Protein 2JML (pdb70)

InterPro domains:
  IPR000551 MerR-type HTH domain [PF13411] (4-67)
  IPR000551 MerR-type HTH domain [PS50937] (2-73)
  IPR000551 MerR-type HTH domain [SM00422] (3-74)
  IPR006158 Cobalamin (vitamin B12)-binding domain [PF02310] (164-267)
  IPR006158 Cobalamin (vitamin B12)-binding domain [PS51332] (162-288)
  IPR009061 Putative DNA-binding domain superfamily [SSF46955] (3-80)
  IPR036594 Methionine synthase domain [G3DSA:1.10.1240.10] (83-154)
  IPR036724 Cobalamin-binding domain superfamily [SSF52242] (159-287)
  IPR047057 MerR transcriptional regulator [PTHR30204] (2-126)

Secondary structure (DSSP, 8-state):
--PPPEEHHHHHHTTSTTHHHHHHHHHHT-PSPPBSSS-SSS-EE-HHHHHHHHHHHHHHHHTSTHHHHHHHHHHHS----

Organism: Myxococcus xanthus (strain DK1622) (NCBI:txid246197)

Radius of gyration: 12.16 Å; Cα contacts (8 Å, |Δi|>4): 78; chains: 1; bounding box: 34×31×25 Å

Nearest PDB structures (foldseek):
  2jml-assembly1_A  TM=8.969E-01  e=1.007E-11  Myxococcus xanthus DK 1622
  7cla-assembly1_A-2  TM=6.698E-01  e=4.731E-01  Caulobacter vibrioides CB15
  8c3t-assembly1_A  TM=6.258E-01  e=6.625E-01  Achromobacter xylosoxidans NBRC 15126 = ATCC 27061
  2jml-assembly1_A  TM=9.011E-01  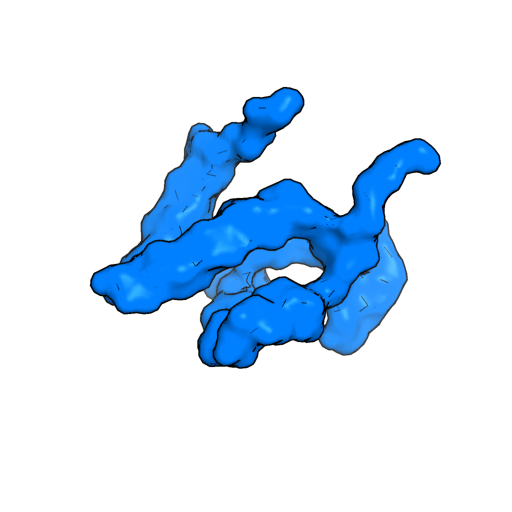e=1.829E-12  Myxococcus xanthus DK 1622
  1q07-assembly1_B  TM=6.522E-01  e=2.779E-01  Escherichia coli

Structure (mmCIF, N/CA/C/O backbone):
data_2JML
#
_entry.id   2JML
#
_cell.length_a   1.000
_cell.length_b   1.000
_cell.length_c   1.000
_cell.angle_alpha   90.00
_cell.angle_beta   90.00
_cell.angle_gamma   90.00
#
_symmetry.space_group_name_H-M   'P 1'
#
loop_
_atom_site.group_PDB
_atom_site.id
_atom_site.type_symbol
_atom_site.label_atom_id
_atom_site.label_alt_id
_atom_site.label_comp_id
_atom_site.label_asym_id
_atom_site.label_entity_id
_atom_site.label_seq_id
_atom_site.pdbx_PDB_ins_code
_atom_site.Cartn_x
_atom_site.Cartn_y
_atom_site.Cartn_z
_atom_site.occupancy
_atom_site.B_iso_or_equiv
_atom_site.auth_seq_id
_atom_site.auth_comp_id
_atom_site.auth_asym_id
_atom_site.auth_atom_id
_atom_site.pdbx_PDB_model_num
ATOM 1 N N . GLY A 1 1 ? 8.352 14.084 4.314 1.00 0.00 -2 GLY A N 1
ATOM 2 C CA . GLY A 1 1 ? 6.999 14.464 3.845 1.00 0.00 -2 GLY A CA 1
ATOM 3 C C . GLY A 1 1 ? 6.467 13.380 2.967 1.00 0.00 -2 GLY A C 1
ATOM 4 O O . GLY A 1 1 ? 6.989 13.219 1.874 1.00 0.00 -2 GLY A O 1
ATOM 10 N N . SER A 1 2 ? 5.487 12.613 3.422 1.00 0.00 -1 SER A N 1
ATOM 11 C CA . SER A 1 2 ? 5.007 11.390 2.759 1.00 0.00 -1 SER A CA 1
ATOM 12 C C . SER A 1 2 ? 4.413 10.468 3.832 1.00 0.00 -1 SER A C 1
ATOM 13 O O . SER A 1 2 ? 4.638 10.710 5.021 1.00 0.00 -1 SER A O 1
ATOM 21 N N . HIS A 1 3 ? 3.652 9.433 3.464 1.00 0.00 0 HIS A N 1
ATOM 22 C CA . HIS A 1 3 ? 2.922 8.643 4.464 1.00 0.00 0 HIS A CA 1
ATOM 23 C C . HIS A 1 3 ? 3.736 7.417 4.922 1.00 0.00 0 HIS A C 1
ATOM 24 O O . HIS A 1 3 ? 4.567 6.904 4.180 1.00 0.00 0 HIS A O 1
ATOM 39 N N . MET A 1 4 ? 3.459 6.934 6.141 1.00 0.00 1 MET A N 1
ATOM 40 C CA . MET A 1 4 ? 4.031 5.720 6.735 1.00 0.00 1 MET A CA 1
ATOM 41 C C . MET A 1 4 ? 3.751 4.465 5.897 1.00 0.00 1 MET A C 1
ATOM 42 O O . MET A 1 4 ? 2.591 4.103 5.688 1.00 0.00 1 MET A O 1
ATOM 56 N N . THR A 1 5 ? 4.817 3.784 5.468 1.00 0.00 2 THR A N 1
ATOM 57 C CA . THR A 1 5 ? 4.764 2.480 4.799 1.00 0.00 2 THR A CA 1
ATOM 58 C C . THR A 1 5 ? 4.973 1.341 5.800 1.00 0.00 2 THR A C 1
ATOM 59 O O . THR A 1 5 ? 5.937 1.376 6.569 1.00 0.00 2 THR A O 1
ATOM 70 N N . LEU A 1 6 ? 4.119 0.315 5.753 1.00 0.00 3 LEU A N 1
ATOM 71 C CA . LEU A 1 6 ? 4.161 -0.885 6.598 1.00 0.00 3 LEU A CA 1
ATOM 72 C C . LEU A 1 6 ? 4.289 -2.161 5.742 1.00 0.00 3 LEU A C 1
ATOM 73 O O . LEU A 1 6 ? 4.421 -2.080 4.524 1.00 0.00 3 LEU A O 1
ATOM 89 N N . ARG A 1 7 ? 4.310 -3.345 6.374 1.00 0.00 4 ARG A N 1
ATOM 90 C CA . ARG A 1 7 ? 4.542 -4.635 5.703 1.00 0.00 4 ARG A CA 1
ATOM 91 C C . ARG A 1 7 ? 3.263 -5.465 5.626 1.00 0.00 4 ARG A C 1
ATOM 92 O O . ARG A 1 7 ? 2.319 -5.214 6.376 1.00 0.00 4 ARG A O 1
ATOM 113 N N . ILE A 1 8 ? 3.265 -6.527 4.804 1.00 0.00 5 ILE A N 1
ATOM 114 C CA . ILE A 1 8 ? 2.127 -7.460 4.713 1.00 0.00 5 ILE A CA 1
ATOM 115 C C . ILE A 1 8 ? 1.733 -8.035 6.080 1.00 0.00 5 ILE A C 1
ATOM 116 O O . ILE A 1 8 ? 0.558 -8.281 6.319 1.00 0.00 5 ILE A O 1
ATOM 132 N N . ARG A 1 9 ? 2.701 -8.174 6.999 1.00 0.00 6 ARG A N 1
ATOM 133 C CA . ARG A 1 9 ? 2.511 -8.566 8.400 1.00 0.00 6 ARG A CA 1
ATOM 134 C C . ARG A 1 9 ? 1.487 -7.665 9.107 1.00 0.00 6 ARG A C 1
ATOM 135 O O . ARG A 1 9 ? 0.624 -8.168 9.820 1.00 0.00 6 ARG A O 1
ATOM 156 N N . THR A 1 10 ? 1.543 -6.349 8.860 1.00 0.00 7 THR A N 1
ATOM 157 C CA . THR A 1 10 ? 0.585 -5.351 9.353 1.00 0.00 7 THR A CA 1
ATOM 158 C C . THR A 1 10 ? -0.760 -5.457 8.634 1.00 0.00 7 THR A C 1
ATOM 159 O O . THR A 1 10 ? -1.803 -5.358 9.273 1.00 0.00 7 THR A O 1
ATOM 170 N N . ILE A 1 11 ? -0.749 -5.646 7.309 1.00 0.00 8 ILE A N 1
ATOM 171 C CA . ILE A 1 11 ? -1.974 -5.765 6.503 1.00 0.00 8 ILE A CA 1
ATOM 172 C C . ILE A 1 11 ? -2.770 -7.019 6.908 1.00 0.00 8 ILE A C 1
ATOM 173 O O . ILE A 1 11 ? -3.987 -6.965 7.081 1.00 0.00 8 ILE A O 1
ATOM 189 N N . ALA A 1 12 ? -2.070 -8.139 7.110 1.00 0.00 9 ALA A N 1
ATOM 190 C CA . ALA A 1 12 ? -2.605 -9.392 7.620 1.00 0.00 9 ALA A CA 1
ATOM 191 C C . ALA A 1 12 ? -3.162 -9.246 9.041 1.00 0.00 9 ALA A C 1
ATOM 192 O O . ALA A 1 12 ? -4.256 -9.755 9.298 1.00 0.00 9 ALA A O 1
ATOM 199 N N . ARG A 1 13 ? -2.461 -8.517 9.936 1.00 0.00 10 ARG A N 1
ATOM 200 C CA . ARG A 1 13 ? -2.815 -8.314 11.360 1.00 0.00 10 ARG A CA 1
ATOM 201 C C . ARG A 1 13 ? -4.283 -7.943 11.591 1.00 0.00 10 ARG A C 1
ATOM 202 O O . ARG A 1 13 ? -4.818 -8.244 12.650 1.00 0.00 10 ARG A O 1
ATOM 223 N N . MET A 1 14 ? -4.910 -7.296 10.599 1.00 0.00 11 MET A N 1
ATOM 224 C CA . MET A 1 14 ? -6.317 -6.899 10.573 1.00 0.00 11 MET A CA 1
ATOM 225 C C . MET A 1 14 ? -7.249 -8.028 11.034 1.00 0.00 11 MET A C 1
ATOM 226 O O . MET A 1 14 ? -8.186 -7.765 11.780 1.00 0.00 11 MET A O 1
ATOM 240 N N . THR A 1 15 ? -6.991 -9.265 10.586 1.00 0.00 12 THR A N 1
ATOM 241 C CA . THR A 1 15 ? -7.754 -10.470 10.976 1.00 0.00 12 THR A CA 1
ATOM 242 C C . THR A 1 15 ? -6.951 -11.780 10.936 1.00 0.00 12 THR A C 1
ATOM 243 O O . THR A 1 15 ? -7.492 -12.829 11.270 1.00 0.00 12 THR A O 1
ATOM 254 N N . GLY A 1 16 ? -5.707 -11.786 10.447 1.00 0.00 13 GLY A N 1
ATOM 255 C CA . GLY A 1 16 ? -4.906 -12.990 10.208 1.00 0.00 13 GLY A CA 1
ATOM 256 C C . GLY A 1 16 ? -5.338 -13.785 8.981 1.00 0.00 13 GLY A C 1
ATOM 257 O O . GLY A 1 16 ? -4.495 -14.041 8.126 1.00 0.00 13 GLY A O 1
ATOM 261 N N . ILE A 1 17 ? -6.628 -14.142 8.861 1.00 0.00 14 ILE A N 1
ATOM 262 C CA . ILE A 1 17 ? -7.178 -15.037 7.814 1.00 0.00 14 ILE A CA 1
ATOM 263 C C . ILE A 1 17 ? -6.841 -14.569 6.385 1.00 0.00 14 ILE A C 1
ATOM 264 O O . ILE A 1 17 ? -6.729 -15.375 5.464 1.00 0.00 14 ILE A O 1
ATOM 280 N N . ARG A 1 18 ? -6.619 -13.258 6.225 1.00 0.00 15 ARG A N 1
ATOM 281 C CA . ARG A 1 18 ? -6.211 -12.585 4.994 1.00 0.00 15 ARG A CA 1
ATOM 282 C C . ARG A 1 18 ? -4.850 -13.047 4.500 1.00 0.00 15 ARG A C 1
ATOM 283 O O . ARG A 1 18 ? -4.632 -12.993 3.299 1.00 0.00 15 ARG A O 1
ATOM 304 N N . GLU A 1 19 ? -3.928 -13.470 5.372 1.00 0.00 16 GLU A N 1
ATOM 305 C CA . GLU A 1 19 ? -2.537 -13.735 4.987 1.00 0.00 16 GLU A CA 1
ATOM 306 C C . GLU A 1 19 ? -2.429 -14.824 3.908 1.00 0.00 16 GLU A C 1
ATOM 307 O O . GLU A 1 19 ? -1.656 -14.671 2.962 1.00 0.00 16 GLU A O 1
ATOM 319 N N . ALA A 1 20 ? -3.296 -15.844 3.984 1.00 0.00 17 ALA A N 1
ATOM 320 C CA . ALA A 1 20 ? -3.484 -16.885 2.973 1.00 0.00 17 ALA A CA 1
ATOM 321 C C . ALA A 1 20 ? -3.885 -16.319 1.597 1.00 0.00 17 ALA A C 1
ATOM 322 O O . ALA A 1 20 ? -3.465 -16.831 0.562 1.00 0.00 17 ALA A O 1
ATOM 329 N N . THR A 1 21 ? -4.670 -15.239 1.594 1.00 0.00 18 THR A N 1
ATOM 330 C CA . THR A 1 21 ? -5.148 -14.498 0.425 1.00 0.00 18 THR A CA 1
ATOM 331 C C . THR A 1 21 ? -4.098 -13.488 -0.068 1.00 0.00 18 THR A C 1
ATOM 332 O O . THR A 1 21 ? -3.838 -13.428 -1.264 1.00 0.00 18 THR A O 1
ATOM 343 N N . LEU A 1 22 ? -3.449 -12.741 0.832 1.00 0.00 19 LEU A N 1
ATOM 344 C CA . LEU A 1 22 ? -2.363 -11.797 0.543 1.00 0.00 19 LEU A CA 1
ATOM 345 C C . LEU A 1 22 ? -1.163 -12.505 -0.114 1.00 0.00 19 LEU A C 1
ATOM 346 O O . LEU A 1 22 ? -0.678 -12.068 -1.158 1.00 0.00 19 LEU A O 1
ATOM 362 N N . ARG A 1 23 ? -0.692 -13.613 0.484 1.00 0.00 20 ARG A N 1
ATOM 363 C CA . ARG A 1 23 ? 0.376 -14.462 -0.075 1.00 0.00 20 ARG A CA 1
ATOM 364 C C . ARG A 1 23 ? -0.049 -15.135 -1.380 1.00 0.00 20 ARG A C 1
ATOM 365 O O . ARG A 1 23 ? 0.775 -15.249 -2.282 1.00 0.00 20 ARG A O 1
ATOM 386 N N . ALA A 1 24 ? -1.318 -15.541 -1.503 1.00 0.00 21 ALA A N 1
ATOM 387 C CA . ALA A 1 24 ? -1.870 -15.987 -2.778 1.00 0.00 21 ALA A CA 1
ATOM 388 C C . ALA A 1 24 ? -1.736 -14.886 -3.832 1.00 0.00 21 ALA A C 1
ATOM 389 O O . ALA A 1 24 ? -1.090 -15.113 -4.853 1.00 0.00 21 ALA A O 1
ATOM 396 N N . TRP A 1 25 ? -2.312 -13.701 -3.592 1.00 0.00 22 TRP A N 1
ATOM 397 C CA . TRP A 1 25 ? -2.309 -12.600 -4.550 1.00 0.00 22 TRP A CA 1
ATOM 398 C C . TRP A 1 25 ? -0.930 -12.224 -5.062 1.00 0.00 22 TRP A C 1
ATOM 399 O O . TRP A 1 25 ? -0.825 -11.918 -6.245 1.00 0.00 22 TRP A O 1
ATOM 420 N N . GLU A 1 26 ? 0.105 -12.302 -4.223 1.00 0.00 23 GLU A N 1
ATOM 421 C CA . GLU A 1 26 ? 1.503 -12.100 -4.610 1.00 0.00 23 GLU A CA 1
ATOM 422 C C . GLU A 1 26 ? 1.870 -12.880 -5.890 1.00 0.00 23 GLU A C 1
ATOM 423 O O . GLU A 1 26 ? 2.446 -12.291 -6.806 1.00 0.00 23 GLU A O 1
ATOM 435 N N . ARG A 1 27 ? 1.415 -14.141 -6.012 1.00 0.00 24 ARG A N 1
ATOM 436 C CA . ARG A 1 27 ? 1.561 -14.971 -7.220 1.00 0.00 24 ARG A CA 1
ATOM 437 C C . ARG A 1 27 ? 0.300 -15.023 -8.109 1.00 0.00 24 ARG A C 1
ATOM 438 O O . ARG A 1 27 ? 0.397 -15.415 -9.269 1.00 0.00 24 ARG A O 1
ATOM 459 N N . ARG A 1 28 ? -0.879 -14.651 -7.591 1.00 0.00 25 ARG A N 1
ATOM 460 C CA . ARG A 1 28 ? -2.183 -14.744 -8.280 1.00 0.00 25 ARG A CA 1
ATOM 461 C C . ARG A 1 28 ? -2.531 -13.496 -9.117 1.00 0.00 25 ARG A C 1
ATOM 462 O O . ARG A 1 28 ? -3.193 -13.655 -10.135 1.00 0.00 25 ARG A O 1
ATOM 483 N N . TYR A 1 29 ? -2.077 -12.291 -8.726 1.00 0.00 26 TYR A N 1
ATOM 484 C CA . TYR A 1 29 ? -2.307 -11.010 -9.442 1.00 0.00 26 TYR A CA 1
ATOM 485 C C . TYR A 1 29 ? -1.194 -9.962 -9.260 1.00 0.00 26 TYR A C 1
ATOM 486 O O . TYR A 1 29 ? -0.940 -9.172 -10.166 1.00 0.00 26 TYR A O 1
ATOM 504 N N . GLY A 1 30 ? -0.592 -9.898 -8.068 1.00 0.00 27 GLY A N 1
ATOM 505 C CA . GLY A 1 30 ? 0.402 -8.912 -7.647 1.00 0.00 27 GLY A CA 1
ATOM 506 C C . GLY A 1 30 ? -0.132 -7.819 -6.711 1.00 0.00 27 GLY A C 1
ATOM 507 O O . GLY A 1 30 ? 0.659 -6.991 -6.280 1.00 0.00 27 GLY A O 1
ATOM 511 N N . PHE A 1 31 ? -1.435 -7.776 -6.399 1.00 0.00 28 PHE A N 1
ATOM 512 C CA . PHE A 1 31 ? -2.035 -6.823 -5.450 1.00 0.00 28 PHE A CA 1
ATOM 513 C C . PHE A 1 31 ? -1.987 -7.359 -3.999 1.00 0.00 28 PHE A C 1
ATOM 514 O O . PHE A 1 31 ? -2.285 -8.526 -3.796 1.00 0.00 28 PHE A O 1
ATOM 531 N N . PRO A 1 32 ? -1.693 -6.543 -2.971 1.00 0.00 29 PRO A N 1
ATOM 532 C CA . PRO A 1 32 ? -1.110 -5.218 -3.087 1.00 0.00 29 PRO A CA 1
ATOM 533 C C . PRO A 1 32 ? 0.310 -5.315 -3.659 1.00 0.00 29 PRO A C 1
ATOM 534 O O . PRO A 1 32 ? 1.073 -6.235 -3.335 1.00 0.00 29 PRO A O 1
ATOM 545 N N . ARG A 1 33 ? 0.644 -4.338 -4.512 1.00 0.00 30 ARG A N 1
ATOM 546 C CA . ARG A 1 33 ? 1.901 -4.247 -5.262 1.00 0.00 30 ARG A CA 1
ATOM 547 C C . ARG A 1 33 ? 3.040 -3.815 -4.329 1.00 0.00 30 ARG A C 1
ATOM 548 O O . ARG A 1 33 ? 2.933 -2.748 -3.728 1.00 0.00 30 ARG A O 1
ATOM 569 N N . PRO A 1 34 ? 4.095 -4.631 -4.147 1.00 0.00 31 PRO A N 1
ATOM 570 C CA . PRO A 1 34 ? 5.166 -4.334 -3.201 1.00 0.00 31 PRO A CA 1
ATOM 571 C C . PRO A 1 34 ? 5.955 -3.101 -3.656 1.00 0.00 31 PRO A C 1
ATOM 572 O O . PRO A 1 34 ? 6.453 -3.062 -4.783 1.00 0.00 31 PRO A O 1
ATOM 583 N N . LEU A 1 35 ? 6.029 -2.076 -2.799 1.00 0.00 32 LEU A N 1
ATOM 584 C CA . LEU A 1 35 ? 6.711 -0.824 -3.128 1.00 0.00 32 LEU A CA 1
ATOM 585 C C . LEU A 1 35 ? 8.229 -1.063 -3.269 1.00 0.00 32 LEU A C 1
ATOM 586 O O . LEU A 1 35 ? 8.827 -1.893 -2.582 1.00 0.00 32 LEU A O 1
ATOM 602 N N . ARG A 1 36 ? 8.851 -0.338 -4.207 1.00 0.00 33 ARG A N 1
ATOM 603 C CA . ARG A 1 36 ? 10.220 -0.570 -4.692 1.00 0.00 33 ARG A CA 1
ATOM 604 C C . ARG A 1 36 ? 11.265 -0.035 -3.697 1.00 0.00 33 ARG A C 1
ATOM 605 O O . ARG A 1 36 ? 11.821 1.047 -3.879 1.00 0.00 33 ARG A O 1
ATOM 626 N N . SER A 1 37 ? 11.503 -0.805 -2.634 1.00 0.00 34 SER A N 1
ATOM 627 C CA . SER A 1 37 ? 12.324 -0.433 -1.474 1.00 0.00 34 SER A CA 1
ATOM 628 C C . SER A 1 37 ? 13.077 -1.647 -0.901 1.00 0.00 34 SER A C 1
ATOM 629 O O . SER A 1 37 ? 13.123 -2.704 -1.530 1.00 0.00 34 SER A O 1
ATOM 637 N N . GLU A 1 38 ? 13.704 -1.491 0.272 1.00 0.00 35 GLU A N 1
ATOM 638 C CA . GLU A 1 38 ? 14.343 -2.590 1.002 1.00 0.00 35 GLU A CA 1
ATOM 639 C C . GLU A 1 38 ? 13.321 -3.595 1.582 1.00 0.00 35 GLU A C 1
ATOM 640 O O . GLU A 1 38 ? 12.108 -3.378 1.522 1.00 0.00 35 GLU A O 1
ATOM 652 N N . GLY A 1 39 ? 13.821 -4.687 2.177 1.00 0.00 36 GLY A N 1
ATOM 653 C CA . GLY A 1 39 ? 13.010 -5.822 2.621 1.00 0.00 36 GLY A CA 1
ATOM 654 C C . GLY A 1 39 ? 12.986 -6.946 1.578 1.00 0.00 36 GLY A C 1
ATOM 655 O O . GLY A 1 39 ? 12.543 -6.748 0.450 1.00 0.00 36 GLY A O 1
ATOM 659 N N . ASN A 1 40 ? 13.477 -8.133 1.962 1.00 0.00 37 ASN A N 1
ATOM 660 C CA . ASN A 1 40 ? 13.466 -9.340 1.126 1.00 0.00 37 ASN A CA 1
ATOM 661 C C . ASN A 1 40 ? 12.312 -10.280 1.519 1.00 0.00 37 ASN A C 1
ATOM 662 O O . ASN A 1 40 ? 11.355 -10.442 0.770 1.00 0.00 37 ASN A O 1
ATOM 673 N N . ASN A 1 41 ? 12.380 -10.879 2.719 1.00 0.00 38 ASN A N 1
ATOM 674 C CA . ASN A 1 41 ? 11.327 -11.739 3.279 1.00 0.00 38 ASN A CA 1
ATOM 675 C C . ASN A 1 41 ? 9.997 -10.988 3.506 1.00 0.00 38 ASN A C 1
ATOM 676 O O . ASN A 1 41 ? 8.918 -11.578 3.508 1.00 0.00 38 ASN A O 1
ATOM 687 N N . TYR A 1 42 ? 10.087 -9.669 3.685 1.00 0.00 39 TYR A N 1
ATOM 688 C CA . TYR A 1 42 ? 8.998 -8.734 3.935 1.00 0.00 39 TYR A CA 1
ATOM 689 C C . TYR A 1 42 ? 8.996 -7.709 2.801 1.00 0.00 39 TYR A C 1
ATOM 690 O O . TYR A 1 42 ? 10.059 -7.336 2.313 1.00 0.00 39 TYR A O 1
ATOM 708 N N . ARG A 1 43 ? 7.812 -7.213 2.433 1.00 0.00 40 ARG A N 1
ATOM 709 C CA . ARG A 1 43 ? 7.630 -6.174 1.416 1.00 0.00 40 ARG A CA 1
ATOM 710 C C . ARG A 1 43 ? 6.990 -4.950 2.059 1.00 0.00 40 ARG A C 1
ATOM 711 O O . ARG A 1 43 ? 6.302 -5.096 3.070 1.00 0.00 40 ARG A O 1
ATOM 732 N N . VAL A 1 44 ? 7.184 -3.772 1.464 1.00 0.00 41 VAL A N 1
ATOM 733 C CA . VAL A 1 44 ? 6.629 -2.501 1.951 1.00 0.00 41 VAL A CA 1
ATOM 734 C C . VAL A 1 44 ? 5.389 -2.081 1.153 1.00 0.00 41 VAL A C 1
ATOM 735 O O . VAL A 1 44 ? 5.284 -2.339 -0.048 1.00 0.00 41 VAL A O 1
ATOM 748 N N . TYR A 1 45 ? 4.461 -1.419 1.849 1.00 0.00 42 TYR A N 1
ATOM 749 C CA . TYR A 1 45 ? 3.125 -1.048 1.392 1.00 0.00 42 TYR A CA 1
ATOM 750 C C . TYR A 1 45 ? 2.642 0.245 2.049 1.00 0.00 42 TYR A C 1
ATOM 751 O O . TYR A 1 45 ? 2.977 0.515 3.202 1.00 0.00 42 TYR A O 1
ATOM 769 N N . SER A 1 46 ? 1.787 0.998 1.358 1.00 0.00 43 SER A N 1
ATOM 770 C CA . SER A 1 46 ? 1.185 2.241 1.833 1.00 0.00 43 SER A CA 1
ATOM 771 C C . SER A 1 46 ? -0.264 2.040 2.300 1.00 0.00 43 SER A C 1
ATOM 772 O O . SER A 1 46 ? -0.913 1.022 2.042 1.00 0.00 43 SER A O 1
ATOM 780 N N . ARG A 1 47 ? -0.803 3.067 2.972 1.00 0.00 44 ARG A N 1
ATOM 781 C CA . ARG A 1 47 ? -2.205 3.118 3.407 1.00 0.00 44 ARG A CA 1
ATOM 782 C C . ARG A 1 47 ? -3.185 3.039 2.227 1.00 0.00 44 ARG A C 1
ATOM 783 O O . ARG A 1 47 ? -4.251 2.458 2.384 1.00 0.00 44 ARG A O 1
ATOM 804 N N . GLU A 1 48 ? -2.827 3.565 1.051 1.00 0.00 45 GLU A N 1
ATOM 805 C CA . GLU A 1 48 ? -3.637 3.464 -0.172 1.00 0.00 45 GLU A CA 1
ATOM 806 C C . GLU A 1 48 ? -3.837 2.015 -0.648 1.00 0.00 45 GLU A C 1
ATOM 807 O O . GLU A 1 48 ? -4.956 1.655 -1.013 1.00 0.00 45 GLU A O 1
ATOM 819 N N . GLU A 1 49 ? -2.805 1.158 -0.573 1.00 0.00 46 GLU A N 1
ATOM 820 C CA . GLU A 1 49 ? -3.004 -0.279 -0.770 1.00 0.00 46 GLU A CA 1
ATOM 821 C C . GLU A 1 49 ? -3.885 -0.838 0.343 1.00 0.00 46 GLU A C 1
ATOM 822 O O . GLU A 1 49 ? -4.869 -1.512 0.045 1.00 0.00 46 GLU A O 1
ATOM 834 N N . VAL A 1 50 ? -3.560 -0.551 1.614 1.00 0.00 47 VAL A N 1
ATOM 835 C CA . VAL A 1 50 ? -4.334 -1.043 2.764 1.00 0.00 47 VAL A CA 1
ATOM 836 C C . VAL A 1 50 ? -5.815 -0.691 2.664 1.00 0.00 47 VAL A C 1
ATOM 837 O O . VAL A 1 50 ? -6.624 -1.561 2.949 1.00 0.00 47 VAL A O 1
ATOM 850 N N . GLU A 1 51 ? -6.191 0.520 2.245 1.00 0.00 48 GLU A N 1
ATOM 851 C CA . GLU A 1 51 ? -7.579 0.937 2.033 1.00 0.00 48 GLU A CA 1
ATOM 852 C C . GLU A 1 51 ? -8.328 -0.062 1.141 1.00 0.00 48 GLU A C 1
ATOM 853 O O . GLU A 1 51 ? -9.319 -0.665 1.569 1.00 0.00 48 GLU A O 1
ATOM 865 N N . ALA A 1 52 ? -7.821 -0.269 -0.081 1.00 0.00 49 ALA A N 1
ATOM 866 C CA . ALA A 1 52 ? -8.360 -1.243 -1.017 1.00 0.00 49 ALA A CA 1
ATOM 867 C C . ALA A 1 52 ? -8.309 -2.657 -0.429 1.00 0.00 49 ALA A C 1
ATOM 868 O O . ALA A 1 52 ? -9.334 -3.325 -0.363 1.00 0.00 49 ALA A O 1
ATOM 875 N N . VAL A 1 53 ? -7.139 -3.118 0.027 1.00 0.00 50 VAL A N 1
ATOM 876 C CA . VAL A 1 53 ? -6.913 -4.475 0.542 1.00 0.00 50 VAL A CA 1
ATOM 877 C C . VAL A 1 53 ? -7.845 -4.811 1.704 1.00 0.00 50 VAL A C 1
ATOM 878 O O . VAL A 1 53 ? -8.469 -5.869 1.698 1.00 0.00 50 VAL A O 1
ATOM 891 N N . ARG A 1 54 ? -7.946 -3.925 2.701 1.00 0.00 51 ARG A N 1
ATOM 892 C CA . ARG A 1 54 ? -8.803 -4.073 3.877 1.00 0.00 51 ARG A CA 1
ATOM 893 C C . ARG A 1 54 ? -10.280 -4.145 3.495 1.00 0.00 51 ARG A C 1
ATOM 894 O O . ARG A 1 54 ? -11.016 -4.917 4.111 1.00 0.00 51 ARG A O 1
ATOM 915 N N . ARG A 1 55 ? -10.690 -3.392 2.466 1.00 0.00 52 ARG A N 1
ATOM 916 C CA . ARG A 1 55 ? -11.980 -3.564 1.792 1.00 0.00 52 ARG A CA 1
ATOM 917 C C . ARG A 1 55 ? -12.083 -4.937 1.133 1.00 0.00 52 ARG A C 1
ATOM 918 O O . ARG A 1 55 ? -12.926 -5.709 1.573 1.00 0.00 52 ARG A O 1
ATOM 939 N N . VAL A 1 56 ? -11.234 -5.256 0.145 1.00 0.00 53 VAL A N 1
ATOM 940 C CA . VAL A 1 56 ? -11.213 -6.528 -0.604 1.00 0.00 53 VAL A CA 1
ATOM 941 C C . VAL A 1 56 ? -11.309 -7.733 0.338 1.00 0.00 53 VAL A C 1
ATOM 942 O O . VAL A 1 56 ? -12.146 -8.607 0.136 1.00 0.00 53 VAL A O 1
ATOM 955 N N . ALA A 1 57 ? -10.493 -7.755 1.391 1.00 0.00 54 ALA A N 1
ATOM 956 C CA . ALA A 1 57 ? -10.482 -8.763 2.443 1.00 0.00 54 ALA A CA 1
ATOM 957 C C . ALA A 1 57 ? -11.829 -8.940 3.163 1.00 0.00 54 ALA A C 1
ATOM 958 O O . ALA A 1 57 ? -12.253 -10.070 3.401 1.00 0.00 54 ALA A O 1
ATOM 965 N N . ARG A 1 58 ? -12.499 -7.841 3.535 1.00 0.00 55 ARG A N 1
ATOM 966 C CA . ARG A 1 58 ? -13.838 -7.912 4.128 1.00 0.00 55 ARG A CA 1
ATOM 967 C C . ARG A 1 58 ? -14.888 -8.294 3.080 1.00 0.00 55 ARG A C 1
ATOM 968 O O . ARG A 1 58 ? -15.766 -9.096 3.373 1.00 0.00 55 ARG A O 1
ATOM 989 N N . LEU A 1 59 ? -14.754 -7.783 1.854 1.00 0.00 56 LEU A N 1
ATOM 990 C CA . LEU A 1 59 ? -15.564 -8.150 0.692 1.00 0.00 56 LEU A CA 1
ATOM 991 C C . LEU A 1 59 ? -15.501 -9.674 0.425 1.00 0.00 56 LEU A C 1
ATOM 992 O O . LEU A 1 59 ? -16.506 -10.322 0.139 1.00 0.00 56 LEU A O 1
ATOM 1008 N N . ILE A 1 60 ? -14.316 -10.273 0.594 1.00 0.00 57 ILE A N 1
ATOM 1009 C CA . ILE A 1 60 ? -14.070 -11.719 0.549 1.00 0.00 57 ILE A CA 1
ATOM 1010 C C . ILE A 1 60 ? -14.820 -12.490 1.634 1.00 0.00 57 ILE A C 1
ATOM 1011 O O . ILE A 1 60 ? -15.303 -13.582 1.348 1.00 0.00 57 ILE A O 1
ATOM 1027 N N . GLN A 1 61 ? -14.978 -11.933 2.840 1.00 0.00 58 GLN A N 1
ATOM 1028 C CA . GLN A 1 61 ? -15.862 -12.525 3.848 1.00 0.00 58 GLN A CA 1
ATOM 1029 C C . GLN A 1 61 ? -17.343 -12.529 3.421 1.00 0.00 58 GLN A C 1
ATOM 1030 O O . GLN A 1 61 ? -18.119 -13.277 4.010 1.00 0.00 58 GLN A O 1
ATOM 1044 N N . GLU A 1 62 ? -17.740 -11.749 2.403 1.00 0.00 59 GLU A N 1
ATOM 1045 C CA . GLU A 1 62 ? -19.116 -11.741 1.889 1.00 0.00 59 GLU A CA 1
ATOM 1046 C C . GLU A 1 62 ? -19.323 -12.791 0.778 1.00 0.00 59 GLU A C 1
ATOM 1047 O O . GLU A 1 62 ? -20.362 -13.447 0.767 1.00 0.00 59 GLU A O 1
ATOM 1059 N N . GLU A 1 63 ? -18.340 -13.000 -0.120 1.00 0.00 60 GLU A N 1
ATOM 1060 C CA . GLU A 1 63 ? -18.431 -14.016 -1.196 1.00 0.00 60 GLU A CA 1
ATOM 1061 C C . GLU A 1 63 ? -17.124 -14.720 -1.606 1.00 0.00 60 GLU A C 1
ATOM 1062 O O . GLU A 1 63 ? -17.168 -15.839 -2.114 1.00 0.00 60 GLU A O 1
ATOM 1074 N N . GLY A 1 64 ? -15.962 -14.077 -1.469 1.00 0.00 61 GLY A N 1
ATOM 1075 C CA . GLY A 1 64 ? -14.661 -14.636 -1.860 1.00 0.00 61 GLY A CA 1
ATOM 1076 C C . GLY A 1 64 ? -14.248 -14.329 -3.305 1.00 0.00 61 GLY A C 1
ATOM 1077 O O . GLY A 1 64 ? -13.079 -14.026 -3.544 1.00 0.00 61 GLY A O 1
ATOM 1081 N N . LEU A 1 65 ? -15.200 -14.305 -4.252 1.00 0.00 62 LEU A N 1
ATOM 1082 C CA . LEU A 1 65 ? -15.018 -13.832 -5.640 1.00 0.00 62 LEU A CA 1
ATOM 1083 C C . LEU A 1 65 ? -14.328 -12.461 -5.699 1.00 0.00 62 LEU A C 1
ATOM 1084 O O . LEU A 1 65 ? -13.485 -12.223 -6.568 1.00 0.00 62 LEU A O 1
ATOM 1100 N N . SER A 1 66 ? -14.605 -11.602 -4.712 1.00 0.00 63 SER A N 1
ATOM 1101 C CA . SER A 1 66 ? -13.932 -10.321 -4.509 1.00 0.00 63 SER A CA 1
ATOM 1102 C C . SER A 1 66 ? -12.401 -10.382 -4.480 1.00 0.00 63 SER A C 1
ATOM 1103 O O . SER A 1 66 ? -11.799 -9.341 -4.718 1.00 0.00 63 SER A O 1
ATOM 1111 N N . VAL A 1 67 ? -11.763 -11.554 -4.309 1.00 0.00 64 VAL A N 1
ATOM 1112 C CA . VAL A 1 67 ? -10.359 -11.757 -4.699 1.00 0.00 64 VAL A CA 1
ATOM 1113 C C . VAL A 1 67 ? -10.109 -11.197 -6.099 1.00 0.00 64 VAL A C 1
ATOM 1114 O O . VAL A 1 67 ? -9.351 -10.247 -6.234 1.00 0.00 64 VAL A O 1
ATOM 1127 N N . SER A 1 68 ? -10.714 -11.778 -7.137 1.00 0.00 65 SER A N 1
ATOM 1128 C CA . SER A 1 68 ? -10.482 -11.317 -8.508 1.00 0.00 65 SER A CA 1
ATOM 1129 C C . SER A 1 68 ? -11.318 -10.069 -8.791 1.00 0.00 65 SER A C 1
ATOM 1130 O O . SER A 1 68 ? -10.820 -9.130 -9.410 1.00 0.00 65 SER A O 1
ATOM 1138 N N . GLU A 1 69 ? -12.564 -10.025 -8.294 1.00 0.00 66 GLU A N 1
ATOM 1139 C CA . GLU A 1 69 ? -13.476 -8.913 -8.556 1.00 0.00 66 GLU A CA 1
ATOM 1140 C C . GLU A 1 69 ? -12.966 -7.590 -7.995 1.00 0.00 66 GLU A C 1
ATOM 1141 O O . GLU A 1 69 ? -12.776 -6.659 -8.767 1.00 0.00 66 GLU A O 1
ATOM 1153 N N . ALA A 1 70 ? -12.738 -7.474 -6.682 1.00 0.00 67 ALA A N 1
ATOM 1154 C CA . ALA A 1 70 ? -12.381 -6.192 -6.085 1.00 0.00 67 ALA A CA 1
ATOM 1155 C C . ALA A 1 70 ? -10.956 -5.749 -6.469 1.00 0.00 67 ALA A C 1
ATOM 1156 O O . ALA A 1 70 ? -10.695 -4.546 -6.531 1.00 0.00 67 ALA A O 1
ATOM 1163 N N . ILE A 1 71 ? -10.063 -6.693 -6.819 1.00 0.00 68 ILE A N 1
ATOM 1164 C CA . ILE A 1 71 ? -8.796 -6.391 -7.503 1.00 0.00 68 ILE A CA 1
ATOM 1165 C C . ILE A 1 71 ? -9.070 -5.789 -8.887 1.00 0.00 68 ILE A C 1
ATOM 1166 O O . ILE A 1 71 ? -8.623 -4.677 -9.152 1.00 0.00 68 ILE A O 1
ATOM 1182 N N . ALA A 1 72 ? -9.792 -6.486 -9.774 1.00 0.00 69 ALA A N 1
ATOM 1183 C CA . ALA A 1 72 ? -10.096 -5.971 -11.110 1.00 0.00 69 ALA A CA 1
ATOM 1184 C C . ALA A 1 72 ? -10.859 -4.636 -11.061 1.00 0.00 69 ALA A C 1
ATOM 1185 O O . ALA A 1 72 ? -10.532 -3.727 -11.821 1.00 0.00 69 ALA A O 1
ATOM 1192 N N . GLN A 1 73 ? -11.804 -4.487 -10.122 1.00 0.00 70 GLN A N 1
ATOM 1193 C CA . GLN A 1 73 ? -12.478 -3.235 -9.787 1.00 0.00 70 GLN A CA 1
ATOM 1194 C C . GLN A 1 73 ? -11.451 -2.157 -9.423 1.00 0.00 70 GLN A C 1
ATOM 1195 O O . GLN A 1 73 ? -11.359 -1.190 -10.164 1.00 0.00 70 GLN A O 1
ATOM 1209 N N . VAL A 1 74 ? -10.627 -2.300 -8.367 1.00 0.00 71 VAL A N 1
ATOM 1210 C CA . VAL A 1 74 ? -9.639 -1.252 -8.020 1.00 0.00 71 VAL A CA 1
ATOM 1211 C C . VAL A 1 74 ? -8.583 -1.015 -9.119 1.00 0.00 71 VAL A C 1
ATOM 1212 O O . VAL A 1 74 ? -8.047 0.087 -9.222 1.00 0.00 71 VAL A O 1
ATOM 1225 N N . LYS A 1 75 ? -8.314 -2.000 -9.995 1.00 0.00 72 LYS A N 1
ATOM 1226 C CA . LYS A 1 75 ? -7.513 -1.798 -11.213 1.00 0.00 72 LYS A CA 1
ATOM 1227 C C . LYS A 1 75 ? -8.199 -0.853 -12.213 1.00 0.00 72 LYS A C 1
ATOM 1228 O O . LYS A 1 75 ? -7.509 -0.020 -12.795 1.00 0.00 72 LYS A O 1
ATOM 1247 N N . THR A 1 76 ? -9.517 -0.978 -12.432 1.00 0.00 73 THR A N 1
ATOM 1248 C CA . THR A 1 76 ? -10.278 -0.076 -13.321 1.00 0.00 73 THR A CA 1
ATOM 1249 C C . THR A 1 76 ? -10.761 1.215 -12.629 1.00 0.00 73 THR A C 1
ATOM 1250 O O . THR A 1 76 ? -10.934 2.232 -13.297 1.00 0.00 73 THR A O 1
ATOM 1261 N N . GLU A 1 77 ? -10.886 1.211 -11.298 1.00 0.00 74 GLU A N 1
ATOM 1262 C CA . GLU A 1 77 ? -11.321 2.308 -10.425 1.00 0.00 74 GLU A CA 1
ATOM 1263 C C . GLU A 1 77 ? -10.224 2.623 -9.384 1.00 0.00 74 GLU A C 1
ATOM 1264 O O . GLU A 1 77 ? -10.342 2.230 -8.219 1.00 0.00 74 GLU A O 1
ATOM 1276 N N . PRO A 1 78 ? -9.138 3.320 -9.776 1.00 0.00 75 PRO A N 1
ATOM 1277 C CA . PRO A 1 78 ? -8.044 3.651 -8.865 1.00 0.00 75 PRO A CA 1
ATOM 1278 C C . PRO A 1 78 ? -8.461 4.696 -7.807 1.00 0.00 75 PRO A C 1
ATOM 1279 O O . PRO A 1 78 ? -9.367 5.498 -8.053 1.00 0.00 75 PRO A O 1
ATOM 1290 N N . PRO A 1 79 ? -7.793 4.731 -6.635 1.00 0.00 76 PRO A N 1
ATOM 1291 C CA . PRO A 1 79 ? -8.143 5.644 -5.550 1.00 0.00 76 PRO A CA 1
ATOM 1292 C C . PRO A 1 79 ? -7.759 7.095 -5.872 1.00 0.00 76 PRO A C 1
ATOM 1293 O O . PRO A 1 79 ? -6.774 7.362 -6.566 1.00 0.00 76 PRO A O 1
ATOM 1304 N N . ARG A 1 80 ? -8.531 8.046 -5.328 1.00 0.00 77 ARG A N 1
ATOM 1305 C CA . ARG A 1 80 ? -8.306 9.483 -5.501 1.00 0.00 77 ARG A CA 1
ATOM 1306 C C . ARG A 1 80 ? -8.850 10.280 -4.306 1.00 0.00 77 ARG A C 1
ATOM 1307 O O . ARG A 1 80 ? -10.041 10.573 -4.250 1.00 0.00 77 ARG A O 1
ATOM 1328 N N . GLU A 1 81 ? -7.966 10.620 -3.364 1.00 0.00 78 GLU A N 1
ATOM 1329 C CA . GLU A 1 81 ? -8.155 11.756 -2.446 1.00 0.00 78 GLU A CA 1
ATOM 1330 C C . GLU A 1 81 ? -7.608 13.049 -3.081 1.00 0.00 78 GLU A C 1
ATOM 1331 O O . GLU A 1 81 ? -6.639 12.951 -3.876 1.00 0.00 78 GLU A O 1
ATOM 1344 N N . GLY A 1 1 ? 3.079 18.738 6.217 1.00 0.00 -2 GLY A N 2
ATOM 1345 C CA . GLY A 1 1 ? 3.419 17.830 7.343 1.00 0.00 -2 GLY A CA 2
ATOM 1346 C C . GLY A 1 1 ? 4.032 16.465 6.971 1.00 0.00 -2 GLY A C 2
ATOM 1347 O O . GLY A 1 1 ? 5.252 16.393 7.068 1.00 0.00 -2 GLY A O 2
ATOM 1353 N N . SER A 1 2 ? 3.275 15.383 6.642 1.00 0.00 -1 SER A N 2
ATOM 1354 C CA . SER A 1 2 ? 3.785 13.963 6.553 1.00 0.00 -1 SER A CA 2
ATOM 1355 C C . SER A 1 2 ? 2.793 12.815 6.128 1.00 0.00 -1 SER A C 2
ATOM 1356 O O . SER A 1 2 ? 1.593 13.069 6.034 1.00 0.00 -1 SER A O 2
ATOM 1364 N N . HIS A 1 3 ? 3.284 11.552 5.921 1.00 0.00 0 HIS A N 2
ATOM 1365 C CA . HIS A 1 3 ? 2.542 10.236 5.841 1.00 0.00 0 HIS A CA 2
ATOM 1366 C C . HIS A 1 3 ? 3.353 8.964 6.311 1.00 0.00 0 HIS A C 2
ATOM 1367 O O . HIS A 1 3 ? 4.566 9.087 6.446 1.00 0.00 0 HIS A O 2
ATOM 1382 N N . MET A 1 4 ? 2.742 7.752 6.496 1.00 0.00 1 MET A N 2
ATOM 1383 C CA . MET A 1 4 ? 3.401 6.448 6.901 1.00 0.00 1 MET A CA 2
ATOM 1384 C C . MET A 1 4 ? 2.560 5.130 6.746 1.00 0.00 1 MET A C 2
ATOM 1385 O O . MET A 1 4 ? 1.341 5.233 6.633 1.00 0.00 1 MET A O 2
ATOM 1399 N N . THR A 1 5 ? 3.162 3.902 6.784 1.00 0.00 2 THR A N 2
ATOM 1400 C CA . THR A 1 5 ? 2.560 2.511 6.890 1.00 0.00 2 THR A CA 2
ATOM 1401 C C . THR A 1 5 ? 3.632 1.398 7.145 1.00 0.00 2 THR A C 2
ATOM 1402 O O . THR A 1 5 ? 4.799 1.733 7.339 1.00 0.00 2 THR A O 2
ATOM 1413 N N . LEU A 1 6 ? 3.257 0.095 7.177 1.00 0.00 3 LEU A N 2
ATOM 1414 C CA . LEU A 1 6 ? 4.066 -1.119 7.444 1.00 0.00 3 LEU A CA 2
ATOM 1415 C C . LEU A 1 6 ? 3.884 -2.249 6.385 1.00 0.00 3 LEU A C 2
ATOM 1416 O O . LEU A 1 6 ? 3.052 -2.159 5.484 1.00 0.00 3 LEU A O 2
ATOM 1432 N N . ARG A 1 7 ? 4.667 -3.338 6.529 1.00 0.00 4 ARG A N 2
ATOM 1433 C CA . ARG A 1 7 ? 4.704 -4.564 5.700 1.00 0.00 4 ARG A CA 2
ATOM 1434 C C . ARG A 1 7 ? 3.448 -5.447 5.829 1.00 0.00 4 ARG A C 2
ATOM 1435 O O . ARG A 1 7 ? 2.708 -5.339 6.809 1.00 0.00 4 ARG A O 2
ATOM 1456 N N . ILE A 1 8 ? 3.311 -6.442 4.929 1.00 0.00 5 ILE A N 2
ATOM 1457 C CA . ILE A 1 8 ? 2.243 -7.469 4.947 1.00 0.00 5 ILE A CA 2
ATOM 1458 C C . ILE A 1 8 ? 2.018 -8.072 6.341 1.00 0.00 5 ILE A C 2
ATOM 1459 O O . ILE A 1 8 ? 0.877 -8.125 6.791 1.00 0.00 5 ILE A O 2
ATOM 1475 N N . ARG A 1 9 ? 3.088 -8.434 7.069 1.00 0.00 6 ARG A N 2
ATOM 1476 C CA . ARG A 1 9 ? 3.016 -8.932 8.453 1.00 0.00 6 ARG A CA 2
ATOM 1477 C C . ARG A 1 9 ? 2.114 -8.076 9.354 1.00 0.00 6 ARG A C 2
ATOM 1478 O O . ARG A 1 9 ? 1.379 -8.632 10.165 1.00 0.00 6 ARG A O 2
ATOM 1499 N N . THR A 1 10 ? 2.141 -6.747 9.200 1.00 0.00 7 THR A N 2
ATOM 1500 C CA . THR A 1 10 ? 1.314 -5.820 9.990 1.00 0.00 7 THR A CA 2
ATOM 1501 C C . THR A 1 10 ? -0.096 -5.645 9.398 1.00 0.00 7 THR A C 2
ATOM 1502 O O . THR A 1 10 ? -1.057 -5.495 10.150 1.00 0.00 7 THR A O 2
ATOM 1513 N N . ILE A 1 11 ? -0.251 -5.725 8.069 1.00 0.00 8 ILE A N 2
ATOM 1514 C CA . ILE A 1 11 ? -1.567 -5.731 7.400 1.00 0.00 8 ILE A CA 2
ATOM 1515 C C . ILE A 1 11 ? -2.373 -6.973 7.796 1.00 0.00 8 ILE A C 2
ATOM 1516 O O . ILE A 1 11 ? -3.568 -6.886 8.082 1.00 0.00 8 ILE A O 2
ATOM 1532 N N . ALA A 1 12 ? -1.725 -8.140 7.809 1.00 0.00 9 ALA A N 2
ATOM 1533 C CA . ALA A 1 12 ? -2.343 -9.391 8.211 1.00 0.00 9 ALA A CA 2
ATOM 1534 C C . ALA A 1 12 ? -2.746 -9.353 9.688 1.00 0.00 9 ALA A C 2
ATOM 1535 O O . ALA A 1 12 ? -3.901 -9.638 10.008 1.00 0.00 9 ALA A O 2
ATOM 1542 N N . ARG A 1 13 ? -1.829 -8.904 10.563 1.00 0.00 10 ARG A N 2
ATOM 1543 C CA . ARG A 1 13 ? -2.017 -8.662 12.007 1.00 0.00 10 ARG A CA 2
ATOM 1544 C C . ARG A 1 13 ? -3.271 -7.865 12.386 1.00 0.00 10 ARG A C 2
ATOM 1545 O O . ARG A 1 13 ? -3.706 -7.980 13.527 1.00 0.00 10 ARG A O 2
ATOM 1566 N N . MET A 1 14 ? -3.888 -7.128 11.455 1.00 0.00 11 MET A N 2
ATOM 1567 C CA . MET A 1 14 ? -5.217 -6.527 11.631 1.00 0.00 11 MET A CA 2
ATOM 1568 C C . MET A 1 14 ? -6.293 -7.538 12.061 1.00 0.00 11 MET A C 2
ATOM 1569 O O . MET A 1 14 ? -7.280 -7.155 12.690 1.00 0.00 11 MET A O 2
ATOM 1583 N N . THR A 1 15 ? -6.191 -8.803 11.634 1.00 0.00 12 THR A N 2
ATOM 1584 C CA . THR A 1 15 ? -7.211 -9.837 11.912 1.00 0.00 12 THR A CA 2
ATOM 1585 C C . THR A 1 15 ? -6.691 -11.269 11.728 1.00 0.00 12 THR A C 2
ATOM 1586 O O . THR A 1 15 ? -7.200 -12.193 12.350 1.00 0.00 12 THR A O 2
ATOM 1597 N N . GLY A 1 16 ? -5.721 -11.489 10.836 1.00 0.00 13 GLY A N 2
ATOM 1598 C CA . GLY A 1 16 ? -5.201 -12.800 10.454 1.00 0.00 13 GLY A CA 2
ATOM 1599 C C . GLY A 1 16 ? -6.095 -13.563 9.468 1.00 0.00 13 GLY A C 2
ATOM 1600 O O . GLY A 1 16 ? -5.582 -14.371 8.707 1.00 0.00 13 GLY A O 2
ATOM 1604 N N . ILE A 1 17 ? -7.402 -13.275 9.395 1.00 0.00 14 ILE A N 2
ATOM 1605 C CA . ILE A 1 17 ? -8.317 -13.948 8.456 1.00 0.00 14 ILE A CA 2
ATOM 1606 C C . ILE A 1 17 ? -7.904 -13.686 7.002 1.00 0.00 14 ILE A C 2
ATOM 1607 O O . ILE A 1 17 ? -7.743 -14.612 6.209 1.00 0.00 14 ILE A O 2
ATOM 1623 N N . ARG A 1 18 ? -7.636 -12.413 6.677 1.00 0.00 15 ARG A N 2
ATOM 1624 C CA . ARG A 1 18 ? -7.098 -12.005 5.384 1.00 0.00 15 ARG A CA 2
ATOM 1625 C C . ARG A 1 18 ? -5.708 -12.579 5.105 1.00 0.00 15 ARG A C 2
ATOM 1626 O O . ARG A 1 18 ? -5.368 -12.665 3.939 1.00 0.00 15 ARG A O 2
ATOM 1647 N N . GLU A 1 19 ? -4.917 -13.010 6.095 1.00 0.00 16 GLU A N 2
ATOM 1648 C CA . GLU A 1 19 ? -3.530 -13.476 5.909 1.00 0.00 16 GLU A CA 2
ATOM 1649 C C . GLU A 1 19 ? -3.406 -14.582 4.853 1.00 0.00 16 GLU A C 2
ATOM 1650 O O . GLU A 1 19 ? -2.590 -14.470 3.932 1.00 0.00 16 GLU A O 2
ATOM 1662 N N . ALA A 1 20 ? -4.307 -15.569 4.930 1.00 0.00 17 ALA A N 2
ATOM 1663 C CA . ALA A 1 20 ? -4.473 -16.652 3.965 1.00 0.00 17 ALA A CA 2
ATOM 1664 C C . ALA A 1 20 ? -4.751 -16.150 2.536 1.00 0.00 17 ALA A C 2
ATOM 1665 O O . ALA A 1 20 ? -4.379 -16.802 1.564 1.00 0.00 17 ALA A O 2
ATOM 1672 N N . THR A 1 21 ? -5.386 -14.978 2.418 1.00 0.00 18 THR A N 2
ATOM 1673 C CA . THR A 1 21 ? -5.706 -14.265 1.181 1.00 0.00 18 THR A CA 2
ATOM 1674 C C . THR A 1 21 ? -4.550 -13.352 0.731 1.00 0.00 18 THR A C 2
ATOM 1675 O O . THR A 1 21 ? -4.219 -13.348 -0.446 1.00 0.00 18 THR A O 2
ATOM 1686 N N . LEU A 1 22 ? -3.898 -12.617 1.640 1.00 0.00 19 LEU A N 2
ATOM 1687 C CA . LEU A 1 22 ? -2.786 -11.701 1.363 1.00 0.00 19 LEU A CA 2
ATOM 1688 C C . LEU A 1 22 ? -1.568 -12.469 0.825 1.00 0.00 19 LEU A C 2
ATOM 1689 O O . LEU A 1 22 ? -1.018 -12.129 -0.224 1.00 0.00 19 LEU A O 2
ATOM 1705 N N . ARG A 1 23 ? -1.162 -13.534 1.532 1.00 0.00 20 ARG A N 2
ATOM 1706 C CA . ARG A 1 23 ? -0.082 -14.440 1.106 1.00 0.00 20 ARG A CA 2
ATOM 1707 C C . ARG A 1 23 ? -0.464 -15.247 -0.134 1.00 0.00 20 ARG A C 2
ATOM 1708 O O . ARG A 1 23 ? 0.414 -15.592 -0.918 1.00 0.00 20 ARG A O 2
ATOM 1729 N N . ALA A 1 24 ? -1.759 -15.516 -0.340 1.00 0.00 21 ALA A N 2
ATOM 1730 C CA . ALA A 1 24 ? -2.255 -16.004 -1.623 1.00 0.00 21 ALA A CA 2
ATOM 1731 C C . ALA A 1 24 ? -1.981 -14.962 -2.709 1.00 0.00 21 ALA A C 2
ATOM 1732 O O . ALA A 1 24 ? -1.241 -15.267 -3.637 1.00 0.00 21 ALA A O 2
ATOM 1739 N N . TRP A 1 25 ? -2.522 -13.739 -2.585 1.00 0.00 22 TRP A N 2
ATOM 1740 C CA . TRP A 1 25 ? -2.319 -12.640 -3.530 1.00 0.00 22 TRP A CA 2
ATOM 1741 C C . TRP A 1 25 ? -0.859 -12.460 -3.908 1.00 0.00 22 TRP A C 2
ATOM 1742 O O . TRP A 1 25 ? -0.596 -12.324 -5.095 1.00 0.00 22 TRP A O 2
ATOM 1763 N N . GLU A 1 26 ? 0.074 -12.563 -2.957 1.00 0.00 23 GLU A N 2
ATOM 1764 C CA . GLU A 1 26 ? 1.522 -12.561 -3.198 1.00 0.00 23 GLU A CA 2
ATOM 1765 C C . GLU A 1 26 ? 1.952 -13.452 -4.379 1.00 0.00 23 GLU A C 2
ATOM 1766 O O . GLU A 1 26 ? 2.718 -12.995 -5.227 1.00 0.00 23 GLU A O 2
ATOM 1778 N N . ARG A 1 27 ? 1.404 -14.676 -4.476 1.00 0.00 24 ARG A N 2
ATOM 1779 C CA . ARG A 1 27 ? 1.652 -15.634 -5.568 1.00 0.00 24 ARG A CA 2
ATOM 1780 C C . ARG A 1 27 ? 0.535 -15.673 -6.631 1.00 0.00 24 ARG A C 2
ATOM 1781 O O . ARG A 1 27 ? 0.740 -16.237 -7.702 1.00 0.00 24 ARG A O 2
ATOM 1802 N N . ARG A 1 28 ? -0.637 -15.091 -6.346 1.00 0.00 25 ARG A N 2
ATOM 1803 C CA . ARG A 1 28 ? -1.864 -15.161 -7.159 1.00 0.00 25 ARG A CA 2
ATOM 1804 C C . ARG A 1 28 ? -2.056 -13.943 -8.081 1.00 0.00 25 ARG A C 2
ATOM 1805 O O . ARG A 1 28 ? -2.544 -14.120 -9.192 1.00 0.00 25 ARG A O 2
ATOM 1826 N N . TYR A 1 29 ? -1.664 -12.736 -7.641 1.00 0.00 26 TYR A N 2
ATOM 1827 C CA . TYR A 1 29 ? -1.767 -11.464 -8.389 1.00 0.00 26 TYR A CA 2
ATOM 1828 C C . TYR A 1 29 ? -0.655 -10.469 -8.019 1.00 0.00 26 TYR A C 2
ATOM 1829 O O . TYR A 1 29 ? 0.036 -9.944 -8.886 1.00 0.00 26 TYR A O 2
ATOM 1847 N N . GLY A 1 30 ? -0.542 -10.181 -6.720 1.00 0.00 27 GLY A N 2
ATOM 1848 C CA . GLY A 1 30 ? 0.419 -9.302 -6.062 1.00 0.00 27 GLY A CA 2
ATOM 1849 C C . GLY A 1 30 ? -0.232 -8.259 -5.147 1.00 0.00 27 GLY A C 2
ATOM 1850 O O . GLY A 1 30 ? 0.470 -7.717 -4.297 1.00 0.00 27 GLY A O 2
ATOM 1854 N N . PHE A 1 31 ? -1.546 -8.009 -5.314 1.00 0.00 28 PHE A N 2
ATOM 1855 C CA . PHE A 1 31 ? -2.323 -6.953 -4.652 1.00 0.00 28 PHE A CA 2
ATOM 1856 C C . PHE A 1 31 ? -2.110 -6.905 -3.119 1.00 0.00 28 PHE A C 2
ATOM 1857 O O . PHE A 1 31 ? -2.001 -7.952 -2.476 1.00 0.00 28 PHE A O 2
ATOM 1874 N N . PRO A 1 32 ? -2.175 -5.701 -2.516 1.00 0.00 29 PRO A N 2
ATOM 1875 C CA . PRO A 1 32 ? -2.265 -4.404 -3.192 1.00 0.00 29 PRO A CA 2
ATOM 1876 C C . PRO A 1 32 ? -0.912 -4.072 -3.845 1.00 0.00 29 PRO A C 2
ATOM 1877 O O . PRO A 1 32 ? -0.005 -4.893 -3.812 1.00 0.00 29 PRO A O 2
ATOM 1888 N N . ARG A 1 33 ? -0.769 -2.933 -4.526 1.00 0.00 30 ARG A N 2
ATOM 1889 C CA . ARG A 1 33 ? 0.485 -2.578 -5.213 1.00 0.00 30 ARG A CA 2
ATOM 1890 C C . ARG A 1 33 ? 1.641 -2.426 -4.195 1.00 0.00 30 ARG A C 2
ATOM 1891 O O . ARG A 1 33 ? 1.579 -1.510 -3.382 1.00 0.00 30 ARG A O 2
ATOM 1912 N N . PRO A 1 34 ? 2.669 -3.302 -4.157 1.00 0.00 31 PRO A N 2
ATOM 1913 C CA . PRO A 1 34 ? 3.780 -3.095 -3.238 1.00 0.00 31 PRO A CA 2
ATOM 1914 C C . PRO A 1 34 ? 4.670 -1.950 -3.728 1.00 0.00 31 PRO A C 2
ATOM 1915 O O . PRO A 1 34 ? 4.828 -1.742 -4.933 1.00 0.00 31 PRO A O 2
ATOM 1926 N N . LEU A 1 35 ? 5.247 -1.196 -2.788 1.00 0.00 32 LEU A N 2
ATOM 1927 C CA . LEU A 1 35 ? 6.096 -0.052 -3.131 1.00 0.00 32 LEU A CA 2
ATOM 1928 C C . LEU A 1 35 ? 7.441 -0.554 -3.689 1.00 0.00 32 LEU A C 2
ATOM 1929 O O . LEU A 1 35 ? 7.908 -1.640 -3.337 1.00 0.00 32 LEU A O 2
ATOM 1945 N N . ARG A 1 36 ? 8.092 0.232 -4.556 1.00 0.00 33 ARG A N 2
ATOM 1946 C CA . ARG A 1 36 ? 9.343 -0.198 -5.190 1.00 0.00 33 ARG A CA 2
ATOM 1947 C C . ARG A 1 36 ? 10.548 -0.013 -4.249 1.00 0.00 33 ARG A C 2
ATOM 1948 O O . ARG A 1 36 ? 11.241 1.000 -4.320 1.00 0.00 33 ARG A O 2
ATOM 1969 N N . SER A 1 37 ? 10.805 -0.997 -3.382 1.00 0.00 34 SER A N 2
ATOM 1970 C CA . SER A 1 37 ? 11.957 -1.020 -2.465 1.00 0.00 34 SER A CA 2
ATOM 1971 C C . SER A 1 37 ? 12.618 -2.397 -2.361 1.00 0.00 34 SER A C 2
ATOM 1972 O O . SER A 1 37 ? 12.244 -3.341 -3.054 1.00 0.00 34 SER A O 2
ATOM 1980 N N . GLU A 1 38 ? 13.588 -2.507 -1.445 1.00 0.00 35 GLU A N 2
ATOM 1981 C CA . GLU A 1 38 ? 14.065 -3.784 -0.918 1.00 0.00 35 GLU A CA 2
ATOM 1982 C C . GLU A 1 38 ? 12.978 -4.537 -0.126 1.00 0.00 35 GLU A C 2
ATOM 1983 O O . GLU A 1 38 ? 11.921 -3.972 0.186 1.00 0.00 35 GLU A O 2
ATOM 1995 N N . GLY A 1 39 ? 13.288 -5.794 0.231 1.00 0.00 36 GLY A N 2
ATOM 1996 C CA . GLY A 1 39 ? 12.392 -6.764 0.861 1.00 0.00 36 GLY A CA 2
ATOM 1997 C C . GLY A 1 39 ? 11.929 -7.830 -0.143 1.00 0.00 36 GLY A C 2
ATOM 1998 O O . GLY A 1 39 ? 11.173 -7.521 -1.059 1.00 0.00 36 GLY A O 2
ATOM 2002 N N . ASN A 1 40 ? 12.386 -9.081 0.027 1.00 0.00 37 ASN A N 2
ATOM 2003 C CA . ASN A 1 40 ? 12.008 -10.218 -0.827 1.00 0.00 37 ASN A CA 2
ATOM 2004 C C . ASN A 1 40 ? 10.891 -11.065 -0.191 1.00 0.00 37 ASN A C 2
ATOM 2005 O O . ASN A 1 40 ? 9.787 -11.129 -0.722 1.00 0.00 37 ASN A O 2
ATOM 2016 N N . ASN A 1 41 ? 11.168 -11.691 0.965 1.00 0.00 38 ASN A N 2
ATOM 2017 C CA . ASN A 1 41 ? 10.200 -12.455 1.772 1.00 0.00 38 ASN A CA 2
ATOM 2018 C C . ASN A 1 41 ? 9.022 -11.597 2.281 1.00 0.00 38 ASN A C 2
ATOM 2019 O O . ASN A 1 41 ? 8.007 -12.114 2.742 1.00 0.00 38 ASN A O 2
ATOM 2030 N N . TYR A 1 42 ? 9.172 -10.276 2.219 1.00 0.00 39 TYR A N 2
ATOM 2031 C CA . TYR A 1 42 ? 8.263 -9.275 2.749 1.00 0.00 39 TYR A CA 2
ATOM 2032 C C . TYR A 1 42 ? 8.004 -8.247 1.653 1.00 0.00 39 TYR A C 2
ATOM 2033 O O . TYR A 1 42 ? 8.884 -7.987 0.837 1.00 0.00 39 TYR A O 2
ATOM 2051 N N . ARG A 1 43 ? 6.845 -7.591 1.701 1.00 0.00 40 ARG A N 2
ATOM 2052 C CA . ARG A 1 43 ? 6.518 -6.457 0.839 1.00 0.00 40 ARG A CA 2
ATOM 2053 C C . ARG A 1 43 ? 6.226 -5.227 1.676 1.00 0.00 40 ARG A C 2
ATOM 2054 O O . ARG A 1 43 ? 5.722 -5.336 2.796 1.00 0.00 40 ARG A O 2
ATOM 2075 N N . VAL A 1 44 ? 6.539 -4.074 1.094 1.00 0.00 41 VAL A N 2
ATOM 2076 C CA . VAL A 1 44 ? 6.243 -2.743 1.613 1.00 0.00 41 VAL A CA 2
ATOM 2077 C C . VAL A 1 44 ? 4.935 -2.244 1.012 1.00 0.00 41 VAL A C 2
ATOM 2078 O O . VAL A 1 44 ? 4.679 -2.432 -0.178 1.00 0.00 41 VAL A O 2
ATOM 2091 N N . TYR A 1 45 ? 4.132 -1.581 1.841 1.00 0.00 42 TYR A N 2
ATOM 2092 C CA . TYR A 1 45 ? 2.826 -1.051 1.474 1.00 0.00 42 TYR A CA 2
ATOM 2093 C C . TYR A 1 45 ? 2.579 0.311 2.139 1.00 0.00 42 TYR A C 2
ATOM 2094 O O . TYR A 1 45 ? 3.333 0.732 3.017 1.00 0.00 42 TYR A O 2
ATOM 2112 N N . SER A 1 46 ? 1.501 0.973 1.717 1.00 0.00 43 SER A N 2
ATOM 2113 C CA . SER A 1 46 ? 1.029 2.291 2.128 1.00 0.00 43 SER A CA 2
ATOM 2114 C C . SER A 1 46 ? -0.429 2.249 2.623 1.00 0.00 43 SER A C 2
ATOM 2115 O O . SER A 1 46 ? -1.148 1.255 2.487 1.00 0.00 43 SER A O 2
ATOM 2123 N N . ARG A 1 47 ? -0.883 3.353 3.219 1.00 0.00 44 ARG A N 2
ATOM 2124 C CA . ARG A 1 47 ? -2.179 3.486 3.898 1.00 0.00 44 ARG A CA 2
ATOM 2125 C C . ARG A 1 47 ? -3.330 3.419 2.890 1.00 0.00 44 ARG A C 2
ATOM 2126 O O . ARG A 1 47 ? -4.357 2.808 3.173 1.00 0.00 44 ARG A O 2
ATOM 2147 N N . GLU A 1 48 ? -3.097 3.961 1.691 1.00 0.00 45 GLU A N 2
ATOM 2148 C CA . GLU A 1 48 ? -3.930 3.817 0.489 1.00 0.00 45 GLU A CA 2
ATOM 2149 C C . GLU A 1 48 ? -4.140 2.344 0.079 1.00 0.00 45 GLU A C 2
ATOM 2150 O O . GLU A 1 48 ? -5.240 1.946 -0.301 1.00 0.00 45 GLU A O 2
ATOM 2162 N N . GLU A 1 49 ? -3.102 1.511 0.197 1.00 0.00 46 GLU A N 2
ATOM 2163 C CA . GLU A 1 49 ? -3.153 0.095 -0.153 1.00 0.00 46 GLU A CA 2
ATOM 2164 C C . GLU A 1 49 ? -3.852 -0.716 0.941 1.00 0.00 46 GLU A C 2
ATOM 2165 O O . GLU A 1 49 ? -4.694 -1.556 0.628 1.00 0.00 46 GLU A O 2
ATOM 2177 N N . VAL A 1 50 ? -3.555 -0.440 2.218 1.00 0.00 47 VAL A N 2
ATOM 2178 C CA . VAL A 1 50 ? -4.290 -1.009 3.360 1.00 0.00 47 VAL A CA 2
ATOM 2179 C C . VAL A 1 50 ? -5.788 -0.692 3.282 1.00 0.00 47 VAL A C 2
ATOM 2180 O O . VAL A 1 50 ? -6.596 -1.583 3.527 1.00 0.00 47 VAL A O 2
ATOM 2193 N N . GLU A 1 51 ? -6.177 0.533 2.906 1.00 0.00 48 GLU A N 2
ATOM 2194 C CA . GLU A 1 51 ? -7.577 0.894 2.636 1.00 0.00 48 GLU A CA 2
ATOM 2195 C C . GLU A 1 51 ? -8.194 -0.010 1.552 1.00 0.00 48 GLU A C 2
ATOM 2196 O O . GLU A 1 51 ? -9.257 -0.602 1.769 1.00 0.00 48 GLU A O 2
ATOM 2208 N N . ALA A 1 52 ? -7.512 -0.165 0.406 1.00 0.00 49 ALA A N 2
ATOM 2209 C CA . ALA A 1 52 ? -7.949 -1.072 -0.653 1.00 0.00 49 ALA A CA 2
ATOM 2210 C C . ALA A 1 52 ? -8.119 -2.504 -0.120 1.00 0.00 49 ALA A C 2
ATOM 2211 O O . ALA A 1 52 ? -9.181 -3.095 -0.309 1.00 0.00 49 ALA A O 2
ATOM 2218 N N . VAL A 1 53 ? -7.123 -3.047 0.598 1.00 0.00 50 VAL A N 2
ATOM 2219 C CA . VAL A 1 53 ? -7.216 -4.354 1.280 1.00 0.00 50 VAL A CA 2
ATOM 2220 C C . VAL A 1 53 ? -8.443 -4.405 2.183 1.00 0.00 50 VAL A C 2
ATOM 2221 O O . VAL A 1 53 ? -9.185 -5.379 2.124 1.00 0.00 50 VAL A O 2
ATOM 2234 N N . ARG A 1 54 ? -8.661 -3.388 3.024 1.00 0.00 51 ARG A N 2
ATOM 2235 C CA . ARG A 1 54 ? -9.768 -3.330 3.981 1.00 0.00 51 ARG A CA 2
ATOM 2236 C C . ARG A 1 54 ? -11.127 -3.444 3.293 1.00 0.00 51 ARG A C 2
ATOM 2237 O O . ARG A 1 54 ? -11.992 -4.145 3.820 1.00 0.00 51 ARG A O 2
ATOM 2258 N N . ARG A 1 55 ? -11.296 -2.821 2.116 1.00 0.00 52 ARG A N 2
ATOM 2259 C CA . ARG A 1 55 ? -12.423 -3.099 1.216 1.00 0.00 52 ARG A CA 2
ATOM 2260 C C . ARG A 1 55 ? -12.381 -4.525 0.685 1.00 0.00 52 ARG A C 2
ATOM 2261 O O . ARG A 1 55 ? -13.291 -5.286 0.997 1.00 0.00 52 ARG A O 2
ATOM 2282 N N . VAL A 1 56 ? -11.361 -4.872 -0.108 1.00 0.00 53 VAL A N 2
ATOM 2283 C CA . VAL A 1 56 ? -11.247 -6.164 -0.796 1.00 0.00 53 VAL A CA 2
ATOM 2284 C C . VAL A 1 56 ? -11.492 -7.321 0.179 1.00 0.00 53 VAL A C 2
ATOM 2285 O O . VAL A 1 56 ? -12.454 -8.054 -0.001 1.00 0.00 53 VAL A O 2
ATOM 2298 N N . ALA A 1 57 ? -10.715 -7.452 1.258 1.00 0.00 54 ALA A N 2
ATOM 2299 C CA . ALA A 1 57 ? -10.872 -8.477 2.292 1.00 0.00 54 ALA A CA 2
ATOM 2300 C C . ALA A 1 57 ? -12.290 -8.550 2.898 1.00 0.00 54 ALA A C 2
ATOM 2301 O O . ALA A 1 57 ? -12.799 -9.649 3.125 1.00 0.00 54 ALA A O 2
ATOM 2308 N N . ARG A 1 58 ? -12.949 -7.406 3.145 1.00 0.00 55 ARG A N 2
ATOM 2309 C CA . ARG A 1 58 ? -14.353 -7.381 3.585 1.00 0.00 55 ARG A CA 2
ATOM 2310 C C . ARG A 1 58 ? -15.297 -7.874 2.483 1.00 0.00 55 ARG A C 2
ATOM 2311 O O . ARG A 1 58 ? -16.221 -8.624 2.769 1.00 0.00 55 ARG A O 2
ATOM 2332 N N . LEU A 1 59 ? -15.047 -7.487 1.231 1.00 0.00 56 LEU A N 2
ATOM 2333 C CA . LEU A 1 59 ? -15.747 -7.975 0.045 1.00 0.00 56 LEU A CA 2
ATOM 2334 C C . LEU A 1 59 ? -15.562 -9.501 -0.144 1.00 0.00 56 LEU A C 2
ATOM 2335 O O . LEU A 1 59 ? -16.508 -10.200 -0.506 1.00 0.00 56 LEU A O 2
ATOM 2351 N N . ILE A 1 60 ? -14.371 -10.046 0.152 1.00 0.00 57 ILE A N 2
ATOM 2352 C CA . ILE A 1 60 ? -14.118 -11.499 0.214 1.00 0.00 57 ILE A CA 2
ATOM 2353 C C . ILE A 1 60 ? -15.029 -12.172 1.240 1.00 0.00 57 ILE A C 2
ATOM 2354 O O . ILE A 1 60 ? -15.539 -13.252 0.962 1.00 0.00 57 ILE A O 2
ATOM 2370 N N . GLN A 1 61 ? -15.269 -11.543 2.396 1.00 0.00 58 GLN A N 2
ATOM 2371 C CA . GLN A 1 61 ? -16.207 -12.069 3.390 1.00 0.00 58 GLN A CA 2
ATOM 2372 C C . GLN A 1 61 ? -17.642 -12.235 2.845 1.00 0.00 58 GLN A C 2
ATOM 2373 O O . GLN A 1 61 ? -18.411 -12.996 3.423 1.00 0.00 58 GLN A O 2
ATOM 2387 N N . GLU A 1 62 ? -18.006 -11.572 1.735 1.00 0.00 59 GLU A N 2
ATOM 2388 C CA . GLU A 1 62 ? -19.332 -11.696 1.113 1.00 0.00 59 GLU A CA 2
ATOM 2389 C C . GLU A 1 62 ? -19.432 -12.902 0.162 1.00 0.00 59 GLU A C 2
ATOM 2390 O O . GLU A 1 62 ? -20.454 -13.582 0.157 1.00 0.00 59 GLU A O 2
ATOM 2402 N N . GLU A 1 63 ? -18.375 -13.197 -0.614 1.00 0.00 60 GLU A N 2
ATOM 2403 C CA . GLU A 1 63 ? -18.307 -14.396 -1.473 1.00 0.00 60 GLU A CA 2
ATOM 2404 C C . GLU A 1 63 ? -16.903 -14.993 -1.652 1.00 0.00 60 GLU A C 2
ATOM 2405 O O . GLU A 1 63 ? -16.761 -16.210 -1.743 1.00 0.00 60 GLU A O 2
ATOM 2417 N N . GLY A 1 64 ? -15.869 -14.156 -1.773 1.00 0.00 61 GLY A N 2
ATOM 2418 C CA . GLY A 1 64 ? -14.485 -14.583 -1.998 1.00 0.00 61 GLY A CA 2
ATOM 2419 C C . GLY A 1 64 ? -14.009 -14.383 -3.437 1.00 0.00 61 GLY A C 2
ATOM 2420 O O . GLY A 1 64 ? -12.836 -14.088 -3.644 1.00 0.00 61 GLY A O 2
ATOM 2424 N N . LEU A 1 65 ? -14.919 -14.426 -4.420 1.00 0.00 62 LEU A N 2
ATOM 2425 C CA . LEU A 1 65 ? -14.681 -14.026 -5.818 1.00 0.00 62 LEU A CA 2
ATOM 2426 C C . LEU A 1 65 ? -14.018 -12.644 -5.911 1.00 0.00 62 LEU A C 2
ATOM 2427 O O . LEU A 1 65 ? -13.100 -12.447 -6.707 1.00 0.00 62 LEU A O 2
ATOM 2443 N N . SER A 1 66 ? -14.417 -11.716 -5.032 1.00 0.00 63 SER A N 2
ATOM 2444 C CA . SER A 1 66 ? -13.785 -10.406 -4.881 1.00 0.00 63 SER A CA 2
ATOM 2445 C C . SER A 1 66 ? -12.276 -10.441 -4.611 1.00 0.00 63 SER A C 2
ATOM 2446 O O . SER A 1 66 ? -11.662 -9.386 -4.711 1.00 0.00 63 SER A O 2
ATOM 2454 N N . VAL A 1 67 ? -11.649 -11.602 -4.360 1.00 0.00 64 VAL A N 2
ATOM 2455 C CA . VAL A 1 67 ? -10.210 -11.775 -4.586 1.00 0.00 64 VAL A CA 2
ATOM 2456 C C . VAL A 1 67 ? -9.875 -11.342 -6.011 1.00 0.00 64 VAL A C 2
ATOM 2457 O O . VAL A 1 67 ? -9.310 -10.272 -6.187 1.00 0.00 64 VAL A O 2
ATOM 2470 N N . SER A 1 68 ? -10.228 -12.120 -7.036 1.00 0.00 65 SER A N 2
ATOM 2471 C CA . SER A 1 68 ? -9.880 -11.741 -8.406 1.00 0.00 65 SER A CA 2
ATOM 2472 C C . SER A 1 68 ? -10.642 -10.489 -8.837 1.00 0.00 65 SER A C 2
ATOM 2473 O O . SER A 1 68 ? -10.077 -9.649 -9.537 1.00 0.00 65 SER A O 2
ATOM 2481 N N . GLU A 1 69 ? -11.891 -10.343 -8.379 1.00 0.00 66 GLU A N 2
ATOM 2482 C CA . GLU A 1 69 ? -12.785 -9.294 -8.852 1.00 0.00 66 GLU A CA 2
ATOM 2483 C C . GLU A 1 69 ? -12.456 -7.930 -8.269 1.00 0.00 66 GLU A C 2
ATOM 2484 O O . GLU A 1 69 ? -12.260 -7.011 -9.051 1.00 0.00 66 GLU A O 2
ATOM 2496 N N . ALA A 1 70 ? -12.363 -7.754 -6.945 1.00 0.00 67 ALA A N 2
ATOM 2497 C CA . ALA A 1 70 ? -12.045 -6.442 -6.387 1.00 0.00 67 ALA A CA 2
ATOM 2498 C C . ALA A 1 70 ? -10.586 -6.034 -6.685 1.00 0.00 67 ALA A C 2
ATOM 2499 O O . ALA A 1 70 ? -10.302 -4.841 -6.802 1.00 0.00 67 ALA A O 2
ATOM 2506 N N . ILE A 1 71 ? -9.682 -7.007 -6.909 1.00 0.00 68 ILE A N 2
ATOM 2507 C CA . ILE A 1 71 ? -8.359 -6.767 -7.505 1.00 0.00 68 ILE A CA 2
ATOM 2508 C C . ILE A 1 71 ? -8.503 -6.232 -8.935 1.00 0.00 68 ILE A C 2
ATOM 2509 O O . ILE A 1 71 ? -8.061 -5.117 -9.209 1.00 0.00 68 ILE A O 2
ATOM 2525 N N . ALA A 1 72 ? -9.116 -6.994 -9.851 1.00 0.00 69 ALA A N 2
ATOM 2526 C CA . ALA A 1 72 ? -9.304 -6.555 -11.232 1.00 0.00 69 ALA A CA 2
ATOM 2527 C C . ALA A 1 72 ? -10.086 -5.233 -11.324 1.00 0.00 69 ALA A C 2
ATOM 2528 O O . ALA A 1 72 ? -9.734 -4.394 -12.145 1.00 0.00 69 ALA A O 2
ATOM 2535 N N . GLN A 1 73 ? -11.069 -5.006 -10.444 1.00 0.00 70 GLN A N 2
ATOM 2536 C CA . GLN A 1 73 ? -11.760 -3.731 -10.252 1.00 0.00 70 GLN A CA 2
ATOM 2537 C C . GLN A 1 73 ? -10.776 -2.626 -9.864 1.00 0.00 70 GLN A C 2
ATOM 2538 O O . GLN A 1 73 ? -10.650 -1.682 -10.631 1.00 0.00 70 GLN A O 2
ATOM 2552 N N . VAL A 1 74 ? -10.020 -2.722 -8.755 1.00 0.00 71 VAL A N 2
ATOM 2553 C CA . VAL A 1 74 ? -9.070 -1.642 -8.412 1.00 0.00 71 VAL A CA 2
ATOM 2554 C C . VAL A 1 74 ? -8.008 -1.408 -9.499 1.00 0.00 71 VAL A C 2
ATOM 2555 O O . VAL A 1 74 ? -7.533 -0.287 -9.649 1.00 0.00 71 VAL A O 2
ATOM 2568 N N . LYS A 1 75 ? -7.632 -2.451 -10.259 1.00 0.00 72 LYS A N 2
ATOM 2569 C CA . LYS A 1 75 ? -6.660 -2.348 -11.356 1.00 0.00 72 LYS A CA 2
ATOM 2570 C C . LYS A 1 75 ? -7.248 -1.751 -12.639 1.00 0.00 72 LYS A C 2
ATOM 2571 O O . LYS A 1 75 ? -6.527 -1.064 -13.356 1.00 0.00 72 LYS A O 2
ATOM 2590 N N . THR A 1 76 ? -8.513 -2.048 -12.955 1.00 0.00 73 THR A N 2
ATOM 2591 C CA . THR A 1 76 ? -9.242 -1.473 -14.098 1.00 0.00 73 THR A CA 2
ATOM 2592 C C . THR A 1 76 ? -9.816 -0.084 -13.773 1.00 0.00 73 THR A C 2
ATOM 2593 O O . THR A 1 76 ? -10.029 0.723 -14.675 1.00 0.00 73 THR A O 2
ATOM 2604 N N . GLU A 1 77 ? -10.016 0.231 -12.485 1.00 0.00 74 GLU A N 2
ATOM 2605 C CA . GLU A 1 77 ? -10.341 1.570 -12.004 1.00 0.00 74 GLU A CA 2
ATOM 2606 C C . GLU A 1 77 ? -9.146 2.538 -12.115 1.00 0.00 74 GLU A C 2
ATOM 2607 O O . GLU A 1 77 ? -7.987 2.126 -12.030 1.00 0.00 74 GLU A O 2
ATOM 2619 N N . PRO A 1 78 ? -9.415 3.848 -12.279 1.00 0.00 75 PRO A N 2
ATOM 2620 C CA . PRO A 1 78 ? -8.379 4.872 -12.305 1.00 0.00 75 PRO A CA 2
ATOM 2621 C C . PRO A 1 78 ? -7.805 5.154 -10.899 1.00 0.00 75 PRO A C 2
ATOM 2622 O O . PRO A 1 78 ? -8.512 4.996 -9.901 1.00 0.00 75 PRO A O 2
ATOM 2633 N N . PRO A 1 79 ? -6.543 5.621 -10.798 1.00 0.00 76 PRO A N 2
ATOM 2634 C CA . PRO A 1 79 ? -5.928 5.990 -9.523 1.00 0.00 76 PRO A CA 2
ATOM 2635 C C . PRO A 1 79 ? -6.489 7.312 -8.978 1.00 0.00 76 PRO A C 2
ATOM 2636 O O . PRO A 1 79 ? -6.974 8.155 -9.736 1.00 0.00 76 PRO A O 2
ATOM 2647 N N . ARG A 1 80 ? -6.380 7.509 -7.656 1.00 0.00 77 ARG A N 2
ATOM 2648 C CA . ARG A 1 80 ? -6.793 8.741 -6.971 1.00 0.00 77 ARG A CA 2
ATOM 2649 C C . ARG A 1 80 ? -6.049 8.903 -5.632 1.00 0.00 77 ARG A C 2
ATOM 2650 O O . ARG A 1 80 ? -6.365 8.205 -4.669 1.00 0.00 77 ARG A O 2
ATOM 2671 N N . GLU A 1 81 ? -5.066 9.809 -5.585 1.00 0.00 78 GLU A N 2
ATOM 2672 C CA . GLU A 1 81 ? -4.425 10.299 -4.346 1.00 0.00 78 GLU A CA 2
ATOM 2673 C C . GLU A 1 81 ? -5.352 11.154 -3.458 1.00 0.00 78 GLU A C 2
ATOM 2674 O O . GLU A 1 81 ? -4.946 11.450 -2.315 1.00 0.00 78 GLU A O 2
ATOM 2687 N N . GLY A 1 1 ? 11.238 14.333 8.872 1.00 0.00 -2 GLY A N 3
ATOM 2688 C CA . GLY A 1 1 ? 10.090 13.621 9.408 1.00 0.00 -2 GLY A CA 3
ATOM 2689 C C . GLY A 1 1 ? 10.344 12.146 9.196 1.00 0.00 -2 GLY A C 3
ATOM 2690 O O . GLY A 1 1 ? 10.621 11.766 8.072 1.00 0.00 -2 GLY A O 3
ATOM 2696 N N . SER A 1 2 ? 10.306 11.244 10.151 1.00 0.00 -1 SER A N 3
ATOM 2697 C CA . SER A 1 2 ? 10.599 9.798 9.932 1.00 0.00 -1 SER A CA 3
ATOM 2698 C C . SER A 1 2 ? 9.393 9.031 9.357 1.00 0.00 -1 SER A C 3
ATOM 2699 O O . SER A 1 2 ? 8.458 8.714 10.092 1.00 0.00 -1 SER A O 3
ATOM 2707 N N . HIS A 1 3 ? 9.353 8.798 8.047 1.00 0.00 0 HIS A N 3
ATOM 2708 C CA . HIS A 1 3 ? 8.196 8.124 7.408 1.00 0.00 0 HIS A CA 3
ATOM 2709 C C . HIS A 1 3 ? 8.090 6.665 7.873 1.00 0.00 0 HIS A C 3
ATOM 2710 O O . HIS A 1 3 ? 8.962 5.850 7.577 1.00 0.00 0 HIS A O 3
ATOM 2725 N N . MET A 1 4 ? 7.050 6.356 8.643 1.00 0.00 1 MET A N 3
ATOM 2726 C CA . MET A 1 4 ? 6.810 4.994 9.106 1.00 0.00 1 MET A CA 3
ATOM 2727 C C . MET A 1 4 ? 6.530 4.050 7.935 1.00 0.00 1 MET A C 3
ATOM 2728 O O . MET A 1 4 ? 6.166 4.494 6.844 1.00 0.00 1 MET A O 3
ATOM 2742 N N . THR A 1 5 ? 6.662 2.751 8.177 1.00 0.00 2 THR A N 3
ATOM 2743 C CA . THR A 1 5 ? 6.546 1.721 7.141 1.00 0.00 2 THR A CA 3
ATOM 2744 C C . THR A 1 5 ? 6.034 0.418 7.731 1.00 0.00 2 THR A C 3
ATOM 2745 O O . THR A 1 5 ? 6.379 0.033 8.851 1.00 0.00 2 THR A O 3
ATOM 2756 N N . LEU A 1 6 ? 5.173 -0.266 6.985 1.00 0.00 3 LEU A N 3
ATOM 2757 C CA . LEU A 1 6 ? 4.499 -1.471 7.438 1.00 0.00 3 LEU A CA 3
ATOM 2758 C C . LEU A 1 6 ? 4.591 -2.517 6.332 1.00 0.00 3 LEU A C 3
ATOM 2759 O O . LEU A 1 6 ? 4.674 -2.218 5.148 1.00 0.00 3 LEU A O 3
ATOM 2775 N N . ARG A 1 7 ? 4.575 -3.775 6.736 1.00 0.00 4 ARG A N 3
ATOM 2776 C CA . ARG A 1 7 ? 4.657 -4.917 5.822 1.00 0.00 4 ARG A CA 3
ATOM 2777 C C . ARG A 1 7 ? 3.297 -5.531 5.628 1.00 0.00 4 ARG A C 3
ATOM 2778 O O . ARG A 1 7 ? 2.381 -5.259 6.402 1.00 0.00 4 ARG A O 3
ATOM 2799 N N . ILE A 1 8 ? 3.228 -6.505 4.732 1.00 0.00 5 ILE A N 3
ATOM 2800 C CA . ILE A 1 8 ? 2.035 -7.324 4.579 1.00 0.00 5 ILE A CA 3
ATOM 2801 C C . ILE A 1 8 ? 1.603 -7.912 5.908 1.00 0.00 5 ILE A C 3
ATOM 2802 O O . ILE A 1 8 ? 0.424 -7.928 6.201 1.00 0.00 5 ILE A O 3
ATOM 2818 N N . ARG A 1 9 ? 2.537 -8.280 6.793 1.00 0.00 6 ARG A N 3
ATOM 2819 C CA . ARG A 1 9 ? 2.197 -8.816 8.115 1.00 0.00 6 ARG A CA 3
ATOM 2820 C C . ARG A 1 9 ? 1.244 -7.899 8.862 1.00 0.00 6 ARG A C 3
ATOM 2821 O O . ARG A 1 9 ? 0.427 -8.390 9.607 1.00 0.00 6 ARG A O 3
ATOM 2842 N N . THR A 1 10 ? 1.341 -6.585 8.664 1.00 0.00 7 THR A N 3
ATOM 2843 C CA . THR A 1 10 ? 0.418 -5.577 9.202 1.00 0.00 7 THR A CA 3
ATOM 2844 C C . THR A 1 10 ? -0.964 -5.583 8.542 1.00 0.00 7 THR A C 3
ATOM 2845 O O . THR A 1 10 ? -1.946 -5.302 9.218 1.00 0.00 7 THR A O 3
ATOM 2856 N N . ILE A 1 11 ? -1.071 -5.940 7.274 1.00 0.00 8 ILE A N 3
ATOM 2857 C CA . ILE A 1 11 ? -2.328 -6.084 6.527 1.00 0.00 8 ILE A CA 3
ATOM 2858 C C . ILE A 1 11 ? -2.953 -7.472 6.742 1.00 0.00 8 ILE A C 3
ATOM 2859 O O . ILE A 1 11 ? -4.167 -7.640 6.721 1.00 0.00 8 ILE A O 3
ATOM 2875 N N . ALA A 1 12 ? -2.127 -8.482 6.993 1.00 0.00 9 ALA A N 3
ATOM 2876 C CA . ALA A 1 12 ? -2.550 -9.840 7.268 1.00 0.00 9 ALA A CA 3
ATOM 2877 C C . ALA A 1 12 ? -3.005 -10.007 8.686 1.00 0.00 9 ALA A C 3
ATOM 2878 O O . ALA A 1 12 ? -4.135 -10.439 8.890 1.00 0.00 9 ALA A O 3
ATOM 2885 N N . ARG A 1 13 ? -2.183 -9.540 9.635 1.00 0.00 10 ARG A N 3
ATOM 2886 C CA . ARG A 1 13 ? -2.524 -9.506 11.067 1.00 0.00 10 ARG A CA 3
ATOM 2887 C C . ARG A 1 13 ? -3.866 -8.838 11.332 1.00 0.00 10 ARG A C 3
ATOM 2888 O O . ARG A 1 13 ? -4.401 -9.035 12.408 1.00 0.00 10 ARG A O 3
ATOM 2909 N N . MET A 1 14 ? -4.349 -8.007 10.391 1.00 0.00 11 MET A N 3
ATOM 2910 C CA . MET A 1 14 ? -5.652 -7.329 10.442 1.00 0.00 11 MET A CA 3
ATOM 2911 C C . MET A 1 14 ? -6.744 -8.275 10.902 1.00 0.00 11 MET A C 3
ATOM 2912 O O . MET A 1 14 ? -7.537 -7.921 11.758 1.00 0.00 11 MET A O 3
ATOM 2926 N N . THR A 1 15 ? -6.775 -9.462 10.303 1.00 0.00 12 THR A N 3
ATOM 2927 C CA . THR A 1 15 ? -7.707 -10.524 10.701 1.00 0.00 12 THR A CA 3
ATOM 2928 C C . THR A 1 15 ? -7.032 -11.892 10.806 1.00 0.00 12 THR A C 3
ATOM 2929 O O . THR A 1 15 ? -7.524 -12.759 11.506 1.00 0.00 12 THR A O 3
ATOM 2940 N N . GLY A 1 16 ? -5.915 -12.101 10.104 1.00 0.00 13 GLY A N 3
ATOM 2941 C CA . GLY A 1 16 ? -5.189 -13.367 9.989 1.00 0.00 13 GLY A CA 3
ATOM 2942 C C . GLY A 1 16 ? -5.706 -14.254 8.852 1.00 0.00 13 GLY A C 3
ATOM 2943 O O . GLY A 1 16 ? -4.962 -15.065 8.325 1.00 0.00 13 GLY A O 3
ATOM 2947 N N . ILE A 1 17 ? -6.940 -14.028 8.394 1.00 0.00 14 ILE A N 3
ATOM 2948 C CA . ILE A 1 17 ? -7.575 -14.803 7.311 1.00 0.00 14 ILE A CA 3
ATOM 2949 C C . ILE A 1 17 ? -7.240 -14.215 5.955 1.00 0.00 14 ILE A C 3
ATOM 2950 O O . ILE A 1 17 ? -6.905 -14.938 5.023 1.00 0.00 14 ILE A O 3
ATOM 2966 N N . ARG A 1 18 ? -7.282 -12.878 5.862 1.00 0.00 15 ARG A N 3
ATOM 2967 C CA . ARG A 1 18 ? -6.833 -12.157 4.670 1.00 0.00 15 ARG A CA 3
ATOM 2968 C C . ARG A 1 18 ? -5.476 -12.650 4.243 1.00 0.00 15 ARG A C 3
ATOM 2969 O O . ARG A 1 18 ? -5.265 -12.665 3.060 1.00 0.00 15 ARG A O 3
ATOM 2990 N N . GLU A 1 19 ? -4.592 -13.067 5.147 1.00 0.00 16 GLU A N 3
ATOM 2991 C CA . GLU A 1 19 ? -3.257 -13.594 4.832 1.00 0.00 16 GLU A CA 3
ATOM 2992 C C . GLU A 1 19 ? -3.233 -14.631 3.725 1.00 0.00 16 GLU A C 3
ATOM 2993 O O . GLU A 1 19 ? -2.531 -14.438 2.732 1.00 0.00 16 GLU A O 3
ATOM 3005 N N . ALA A 1 20 ? -4.077 -15.654 3.857 1.00 0.00 17 ALA A N 3
ATOM 3006 C CA . ALA A 1 20 ? -4.254 -16.687 2.848 1.00 0.00 17 ALA A CA 3
ATOM 3007 C C . ALA A 1 20 ? -4.614 -16.098 1.482 1.00 0.00 17 ALA A C 3
ATOM 3008 O O . ALA A 1 20 ? -4.264 -16.669 0.461 1.00 0.00 17 ALA A O 3
ATOM 3015 N N . THR A 1 21 ? -5.278 -14.942 1.479 1.00 0.00 18 THR A N 3
ATOM 3016 C CA . THR A 1 21 ? -5.573 -14.104 0.319 1.00 0.00 18 THR A CA 3
ATOM 3017 C C . THR A 1 21 ? -4.414 -13.182 -0.064 1.00 0.00 18 THR A C 3
ATOM 3018 O O . THR A 1 21 ? -4.114 -13.071 -1.234 1.00 0.00 18 THR A O 3
ATOM 3029 N N . LEU A 1 22 ? -3.762 -12.482 0.851 1.00 0.00 19 LEU A N 3
ATOM 3030 C CA . LEU A 1 22 ? -2.691 -11.535 0.551 1.00 0.00 19 LEU A CA 3
ATOM 3031 C C . LEU A 1 22 ? -1.533 -12.255 -0.143 1.00 0.00 19 LEU A C 3
ATOM 3032 O O . LEU A 1 22 ? -1.106 -11.867 -1.225 1.00 0.00 19 LEU A O 3
ATOM 3048 N N . ARG A 1 23 ? -1.090 -13.370 0.447 1.00 0.00 20 ARG A N 3
ATOM 3049 C CA . ARG A 1 23 ? -0.114 -14.270 -0.173 1.00 0.00 20 ARG A CA 3
ATOM 3050 C C . ARG A 1 23 ? -0.665 -14.955 -1.418 1.00 0.00 20 ARG A C 3
ATOM 3051 O O . ARG A 1 23 ? 0.092 -15.348 -2.292 1.00 0.00 20 ARG A O 3
ATOM 3072 N N . ALA A 1 24 ? -1.980 -15.164 -1.485 1.00 0.00 21 ALA A N 3
ATOM 3073 C CA . ALA A 1 24 ? -2.603 -15.696 -2.690 1.00 0.00 21 ALA A CA 3
ATOM 3074 C C . ALA A 1 24 ? -2.483 -14.701 -3.810 1.00 0.00 21 ALA A C 3
ATOM 3075 O O . ALA A 1 24 ? -1.844 -15.052 -4.790 1.00 0.00 21 ALA A O 3
ATOM 3082 N N . TRP A 1 25 ? -3.077 -13.512 -3.684 1.00 0.00 22 TRP A N 3
ATOM 3083 C CA . TRP A 1 25 ? -2.971 -12.424 -4.625 1.00 0.00 22 TRP A CA 3
ATOM 3084 C C . TRP A 1 25 ? -1.559 -12.218 -5.105 1.00 0.00 22 TRP A C 3
ATOM 3085 O O . TRP A 1 25 ? -1.428 -11.976 -6.283 1.00 0.00 22 TRP A O 3
ATOM 3106 N N . GLU A 1 26 ? -0.538 -12.441 -4.291 1.00 0.00 23 GLU A N 3
ATOM 3107 C CA . GLU A 1 26 ? 0.855 -12.451 -4.751 1.00 0.00 23 GLU A CA 3
ATOM 3108 C C . GLU A 1 26 ? 1.078 -13.268 -6.035 1.00 0.00 23 GLU A C 3
ATOM 3109 O O . GLU A 1 26 ? 1.613 -12.752 -7.011 1.00 0.00 23 GLU A O 3
ATOM 3121 N N . ARG A 1 27 ? 0.634 -14.532 -6.051 1.00 0.00 24 ARG A N 3
ATOM 3122 C CA . ARG A 1 27 ? 0.664 -15.409 -7.239 1.00 0.00 24 ARG A CA 3
ATOM 3123 C C . ARG A 1 27 ? -0.619 -15.381 -8.066 1.00 0.00 24 ARG A C 3
ATOM 3124 O O . ARG A 1 27 ? -0.631 -15.900 -9.175 1.00 0.00 24 ARG A O 3
ATOM 3145 N N . ARG A 1 28 ? -1.709 -14.861 -7.505 1.00 0.00 25 ARG A N 3
ATOM 3146 C CA . ARG A 1 28 ? -3.043 -14.800 -8.122 1.00 0.00 25 ARG A CA 3
ATOM 3147 C C . ARG A 1 28 ? -3.131 -13.627 -9.090 1.00 0.00 25 ARG A C 3
ATOM 3148 O O . ARG A 1 28 ? -3.422 -13.824 -10.259 1.00 0.00 25 ARG A O 3
ATOM 3169 N N . TYR A 1 29 ? -2.909 -12.425 -8.567 1.00 0.00 26 TYR A N 3
ATOM 3170 C CA . TYR A 1 29 ? -2.988 -11.140 -9.268 1.00 0.00 26 TYR A CA 3
ATOM 3171 C C . TYR A 1 29 ? -1.703 -10.327 -9.097 1.00 0.00 26 TYR A C 3
ATOM 3172 O O . TYR A 1 29 ? -0.978 -10.072 -10.048 1.00 0.00 26 TYR A O 3
ATOM 3190 N N . GLY A 1 30 ? -1.482 -9.863 -7.877 1.00 0.00 27 GLY A N 3
ATOM 3191 C CA . GLY A 1 30 ? -0.330 -9.109 -7.423 1.00 0.00 27 GLY A CA 3
ATOM 3192 C C . GLY A 1 30 ? -0.759 -7.963 -6.535 1.00 0.00 27 GLY A C 3
ATOM 3193 O O . GLY A 1 30 ? 0.098 -7.217 -6.096 1.00 0.00 27 GLY A O 3
ATOM 3197 N N . PHE A 1 31 ? -2.068 -7.746 -6.364 1.00 0.00 28 PHE A N 3
ATOM 3198 C CA . PHE A 1 31 ? -2.619 -6.728 -5.493 1.00 0.00 28 PHE A CA 3
ATOM 3199 C C . PHE A 1 31 ? -2.729 -7.255 -4.041 1.00 0.00 28 PHE A C 3
ATOM 3200 O O . PHE A 1 31 ? -3.218 -8.352 -3.864 1.00 0.00 28 PHE A O 3
ATOM 3217 N N . PRO A 1 32 ? -2.389 -6.485 -3.006 1.00 0.00 29 PRO A N 3
ATOM 3218 C CA . PRO A 1 32 ? -1.674 -5.262 -3.211 1.00 0.00 29 PRO A CA 3
ATOM 3219 C C . PRO A 1 32 ? -0.254 -5.554 -3.690 1.00 0.00 29 PRO A C 3
ATOM 3220 O O . PRO A 1 32 ? 0.317 -6.600 -3.400 1.00 0.00 29 PRO A O 3
ATOM 3231 N N . ARG A 1 33 ? 0.304 -4.609 -4.438 1.00 0.00 30 ARG A N 3
ATOM 3232 C CA . ARG A 1 33 ? 1.648 -4.719 -5.012 1.00 0.00 30 ARG A CA 3
ATOM 3233 C C . ARG A 1 33 ? 2.689 -4.200 -4.016 1.00 0.00 30 ARG A C 3
ATOM 3234 O O . ARG A 1 33 ? 2.701 -3.002 -3.720 1.00 0.00 30 ARG A O 3
ATOM 3255 N N . PRO A 1 34 ? 3.564 -5.057 -3.491 1.00 0.00 31 PRO A N 3
ATOM 3256 C CA . PRO A 1 34 ? 4.616 -4.610 -2.605 1.00 0.00 31 PRO A CA 3
ATOM 3257 C C . PRO A 1 34 ? 5.664 -3.821 -3.397 1.00 0.00 31 PRO A C 3
ATOM 3258 O O . PRO A 1 34 ? 6.232 -4.303 -4.381 1.00 0.00 31 PRO A O 3
ATOM 3269 N N . LEU A 1 35 ? 5.900 -2.584 -2.978 1.00 0.00 32 LEU A N 3
ATOM 3270 C CA . LEU A 1 35 ? 6.967 -1.740 -3.516 1.00 0.00 32 LEU A CA 3
ATOM 3271 C C . LEU A 1 35 ? 8.346 -2.341 -3.190 1.00 0.00 32 LEU A C 3
ATOM 3272 O O . LEU A 1 35 ? 8.488 -3.283 -2.404 1.00 0.00 32 LEU A O 3
ATOM 3288 N N . ARG A 1 36 ? 9.374 -1.779 -3.836 1.00 0.00 33 ARG A N 3
ATOM 3289 C CA . ARG A 1 36 ? 10.779 -2.118 -3.567 1.00 0.00 33 ARG A CA 3
ATOM 3290 C C . ARG A 1 36 ? 11.143 -1.868 -2.108 1.00 0.00 33 ARG A C 3
ATOM 3291 O O . ARG A 1 36 ? 10.381 -1.296 -1.328 1.00 0.00 33 ARG A O 3
ATOM 3312 N N . SER A 1 37 ? 12.341 -2.288 -1.751 1.00 0.00 34 SER A N 3
ATOM 3313 C CA . SER A 1 37 ? 12.894 -2.075 -0.428 1.00 0.00 34 SER A CA 3
ATOM 3314 C C . SER A 1 37 ? 14.410 -2.194 -0.493 1.00 0.00 34 SER A C 3
ATOM 3315 O O . SER A 1 37 ? 14.955 -2.559 -1.535 1.00 0.00 34 SER A O 3
ATOM 3323 N N . GLU A 1 38 ? 15.074 -1.772 0.579 1.00 0.00 35 GLU A N 3
ATOM 3324 C CA . GLU A 1 38 ? 16.516 -1.959 0.751 1.00 0.00 35 GLU A CA 3
ATOM 3325 C C . GLU A 1 38 ? 16.921 -3.447 0.814 1.00 0.00 35 GLU A C 3
ATOM 3326 O O . GLU A 1 38 ? 16.110 -4.322 0.550 1.00 0.00 35 GLU A O 3
ATOM 3338 N N . GLY A 1 39 ? 18.181 -3.744 1.147 1.00 0.00 36 GLY A N 3
ATOM 3339 C CA . GLY A 1 39 ? 18.685 -5.122 1.258 1.00 0.00 36 GLY A CA 3
ATOM 3340 C C . GLY A 1 39 ? 17.924 -6.001 2.252 1.00 0.00 36 GLY A C 3
ATOM 3341 O O . GLY A 1 39 ?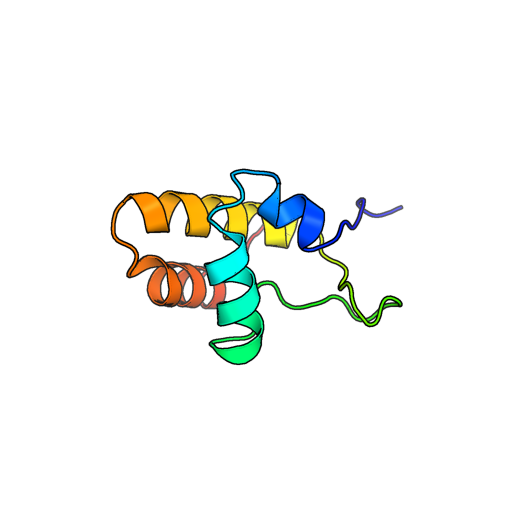 16.991 -6.717 1.906 1.00 0.00 36 GLY A O 3
ATOM 3345 N N . ASN A 1 40 ? 18.356 -5.986 3.515 1.00 0.00 37 ASN A N 3
ATOM 3346 C CA . ASN A 1 40 ? 17.642 -6.713 4.571 1.00 0.00 37 ASN A CA 3
ATOM 3347 C C . ASN A 1 40 ? 16.200 -6.254 4.676 1.00 0.00 37 ASN A C 3
ATOM 3348 O O . ASN A 1 40 ? 15.336 -7.088 4.890 1.00 0.00 37 ASN A O 3
ATOM 3359 N N . ASN A 1 41 ? 15.967 -4.938 4.590 1.00 0.00 38 ASN A N 3
ATOM 3360 C CA . ASN A 1 41 ? 14.649 -4.327 4.616 1.00 0.00 38 ASN A CA 3
ATOM 3361 C C . ASN A 1 41 ? 13.684 -5.103 3.730 1.00 0.00 38 ASN A C 3
ATOM 3362 O O . ASN A 1 41 ? 13.806 -5.118 2.517 1.00 0.00 38 ASN A O 3
ATOM 3373 N N . TYR A 1 42 ? 12.707 -5.743 4.349 1.00 0.00 39 TYR A N 3
ATOM 3374 C CA . TYR A 1 42 ? 11.747 -6.547 3.614 1.00 0.00 39 TYR A CA 3
ATOM 3375 C C . TYR A 1 42 ? 10.844 -5.613 2.798 1.00 0.00 39 TYR A C 3
ATOM 3376 O O . TYR A 1 42 ? 10.721 -4.416 3.093 1.00 0.00 39 TYR A O 3
ATOM 3394 N N . ARG A 1 43 ? 10.133 -6.186 1.827 1.00 0.00 40 ARG A N 3
ATOM 3395 C CA . ARG A 1 43 ? 9.077 -5.477 1.094 1.00 0.00 40 ARG A CA 3
ATOM 3396 C C . ARG A 1 43 ? 8.078 -4.813 2.033 1.00 0.00 40 ARG A C 3
ATOM 3397 O O . ARG A 1 43 ? 7.797 -5.279 3.143 1.00 0.00 40 ARG A O 3
ATOM 3418 N N . VAL A 1 44 ? 7.454 -3.775 1.520 1.00 0.00 41 VAL A N 3
ATOM 3419 C CA . VAL A 1 44 ? 6.523 -2.933 2.264 1.00 0.00 41 VAL A CA 3
ATOM 3420 C C . VAL A 1 44 ? 5.374 -2.572 1.335 1.00 0.00 41 VAL A C 3
ATOM 3421 O O . VAL A 1 44 ? 5.439 -2.775 0.123 1.00 0.00 41 VAL A O 3
ATOM 3434 N N . TYR A 1 45 ? 4.307 -2.085 1.939 1.00 0.00 42 TYR A N 3
ATOM 3435 C CA . TYR A 1 45 ? 3.105 -1.619 1.274 1.00 0.00 42 TYR A CA 3
ATOM 3436 C C . TYR A 1 45 ? 2.831 -0.146 1.583 1.00 0.00 42 TYR A C 3
ATOM 3437 O O . TYR A 1 45 ? 3.510 0.465 2.416 1.00 0.00 42 TYR A O 3
ATOM 3455 N N . SER A 1 46 ? 1.825 0.422 0.939 1.00 0.00 43 SER A N 3
ATOM 3456 C CA . SER A 1 46 ? 1.382 1.800 1.133 1.00 0.00 43 SER A CA 3
ATOM 3457 C C . SER A 1 46 ? 0.072 1.852 1.922 1.00 0.00 43 SER A C 3
ATOM 3458 O O . SER A 1 46 ? -0.805 1.005 1.834 1.00 0.00 43 SER A O 3
ATOM 3466 N N . ARG A 1 47 ? -0.127 2.905 2.711 1.00 0.00 44 ARG A N 3
ATOM 3467 C CA . ARG A 1 47 ? -1.409 3.058 3.421 1.00 0.00 44 ARG A CA 3
ATOM 3468 C C . ARG A 1 47 ? -2.577 3.304 2.466 1.00 0.00 44 ARG A C 3
ATOM 3469 O O . ARG A 1 47 ? -3.664 2.791 2.704 1.00 0.00 44 ARG A O 3
ATOM 3490 N N . GLU A 1 48 ? -2.331 4.068 1.410 1.00 0.00 45 GLU A N 3
ATOM 3491 C CA . GLU A 1 48 ? -3.314 4.359 0.364 1.00 0.00 45 GLU A CA 3
ATOM 3492 C C . GLU A 1 48 ? -3.707 3.108 -0.430 1.00 0.00 45 GLU A C 3
ATOM 3493 O O . GLU A 1 48 ? -4.852 2.964 -0.821 1.00 0.00 45 GLU A O 3
ATOM 3505 N N . GLU A 1 49 ? -2.787 2.169 -0.649 1.00 0.00 46 GLU A N 3
ATOM 3506 C CA . GLU A 1 49 ? -3.106 0.916 -1.338 1.00 0.00 46 GLU A CA 3
ATOM 3507 C C . GLU A 1 49 ? -3.877 -0.007 -0.405 1.00 0.00 46 GLU A C 3
ATOM 3508 O O . GLU A 1 49 ? -4.844 -0.658 -0.820 1.00 0.00 46 GLU A O 3
ATOM 3520 N N . VAL A 1 50 ? -3.449 -0.039 0.861 1.00 0.00 47 VAL A N 3
ATOM 3521 C CA . VAL A 1 50 ? -4.094 -0.858 1.871 1.00 0.00 47 VAL A CA 3
ATOM 3522 C C . VAL A 1 50 ? -5.555 -0.523 1.932 1.00 0.00 47 VAL A C 3
ATOM 3523 O O . VAL A 1 50 ? -6.317 -1.398 2.296 1.00 0.00 47 VAL A O 3
ATOM 3536 N N . GLU A 1 51 ? -5.971 0.699 1.620 1.00 0.00 48 GLU A N 3
ATOM 3537 C CA . GLU A 1 51 ? -7.374 1.082 1.522 1.00 0.00 48 GLU A CA 3
ATOM 3538 C C . GLU A 1 51 ? -8.185 0.118 0.660 1.00 0.00 48 GLU A C 3
ATOM 3539 O O . GLU A 1 51 ? -9.114 -0.517 1.175 1.00 0.00 48 GLU A O 3
ATOM 3551 N N . ALA A 1 52 ? -7.814 -0.018 -0.616 1.00 0.00 49 ALA A N 3
ATOM 3552 C CA . ALA A 1 52 ? -8.476 -0.922 -1.541 1.00 0.00 49 ALA A CA 3
ATOM 3553 C C . ALA A 1 52 ? -8.486 -2.315 -0.932 1.00 0.00 49 ALA A C 3
ATOM 3554 O O . ALA A 1 52 ? -9.533 -2.927 -0.791 1.00 0.00 49 ALA A O 3
ATOM 3561 N N . VAL A 1 53 ? -7.333 -2.792 -0.462 1.00 0.00 50 VAL A N 3
ATOM 3562 C CA . VAL A 1 53 ? -7.184 -4.127 0.130 1.00 0.00 50 VAL A CA 3
ATOM 3563 C C . VAL A 1 53 ? -8.073 -4.285 1.324 1.00 0.00 50 VAL A C 3
ATOM 3564 O O . VAL A 1 53 ? -8.753 -5.281 1.413 1.00 0.00 50 VAL A O 3
ATOM 3577 N N . ARG A 1 54 ? -8.133 -3.318 2.223 1.00 0.00 51 ARG A N 3
ATOM 3578 C CA . ARG A 1 54 ? -9.026 -3.265 3.379 1.00 0.00 51 ARG A CA 3
ATOM 3579 C C . ARG A 1 54 ? -10.469 -3.429 2.956 1.00 0.00 51 ARG A C 3
ATOM 3580 O O . ARG A 1 54 ? -11.203 -4.114 3.663 1.00 0.00 51 ARG A O 3
ATOM 3601 N N . ARG A 1 55 ? -10.858 -2.804 1.844 1.00 0.00 52 ARG A N 3
ATOM 3602 C CA . ARG A 1 55 ? -12.184 -2.942 1.249 1.00 0.00 52 ARG A CA 3
ATOM 3603 C C . ARG A 1 55 ? -12.376 -4.326 0.697 1.00 0.00 52 ARG A C 3
ATOM 3604 O O . ARG A 1 55 ? -13.313 -4.959 1.142 1.00 0.00 52 ARG A O 3
ATOM 3625 N N . VAL A 1 56 ? -11.483 -4.775 -0.183 1.00 0.00 53 VAL A N 3
ATOM 3626 C CA . VAL A 1 56 ? -11.484 -6.078 -0.843 1.00 0.00 53 VAL A CA 3
ATOM 3627 C C . VAL A 1 56 ? -11.542 -7.143 0.222 1.00 0.00 53 VAL A C 3
ATOM 3628 O O . VAL A 1 56 ? -12.556 -7.785 0.355 1.00 0.00 53 VAL A O 3
ATOM 3641 N N . ALA A 1 57 ? -10.546 -7.252 1.083 1.00 0.00 54 ALA A N 3
ATOM 3642 C CA . ALA A 1 57 ? -10.496 -8.146 2.226 1.00 0.00 54 ALA A CA 3
ATOM 3643 C C . ALA A 1 57 ? -11.796 -8.192 3.038 1.00 0.00 54 ALA A C 3
ATOM 3644 O O . ALA A 1 57 ? -12.297 -9.271 3.336 1.00 0.00 54 ALA A O 3
ATOM 3651 N N . ARG A 1 58 ? -12.316 -7.028 3.446 1.00 0.00 55 ARG A N 3
ATOM 3652 C CA . ARG A 1 58 ? -13.632 -6.953 4.092 1.00 0.00 55 ARG A CA 3
ATOM 3653 C C . ARG A 1 58 ? -14.746 -7.517 3.217 1.00 0.00 55 ARG A C 3
ATOM 3654 O O . ARG A 1 58 ? -15.566 -8.259 3.720 1.00 0.00 55 ARG A O 3
ATOM 3675 N N . LEU A 1 59 ? -14.818 -7.110 1.960 1.00 0.00 56 LEU A N 3
ATOM 3676 C CA . LEU A 1 59 ? -15.797 -7.590 0.989 1.00 0.00 56 LEU A CA 3
ATOM 3677 C C . LEU A 1 59 ? -15.688 -9.102 0.785 1.00 0.00 56 LEU A C 3
ATOM 3678 O O . LEU A 1 59 ? -16.681 -9.798 0.701 1.00 0.00 56 LEU A O 3
ATOM 3694 N N . ILE A 1 60 ? -14.470 -9.634 0.736 1.00 0.00 57 ILE A N 3
ATOM 3695 C CA . ILE A 1 60 ? -14.224 -11.069 0.712 1.00 0.00 57 ILE A CA 3
ATOM 3696 C C . ILE A 1 60 ? -14.802 -11.764 1.917 1.00 0.00 57 ILE A C 3
ATOM 3697 O O . ILE A 1 60 ? -15.307 -12.863 1.776 1.00 0.00 57 ILE A O 3
ATOM 3713 N N . GLN A 1 61 ? -14.696 -11.155 3.091 1.00 0.00 58 GLN A N 3
ATOM 3714 C CA . GLN A 1 61 ? -15.340 -11.716 4.276 1.00 0.00 58 GLN A CA 3
ATOM 3715 C C . GLN A 1 61 ? -16.826 -12.067 4.047 1.00 0.00 58 GLN A C 3
ATOM 3716 O O . GLN A 1 61 ? -17.347 -12.946 4.712 1.00 0.00 58 GLN A O 3
ATOM 3730 N N . GLU A 1 62 ? -17.481 -11.421 3.086 1.00 0.00 59 GLU A N 3
ATOM 3731 C CA . GLU A 1 62 ? -18.863 -11.702 2.700 1.00 0.00 59 GLU A CA 3
ATOM 3732 C C . GLU A 1 62 ? -18.950 -12.999 1.884 1.00 0.00 59 GLU A C 3
ATOM 3733 O O . GLU A 1 62 ? -19.639 -13.932 2.274 1.00 0.00 59 GLU A O 3
ATOM 3745 N N . GLU A 1 63 ? -18.212 -13.070 0.774 1.00 0.00 60 GLU A N 3
ATOM 3746 C CA . GLU A 1 63 ? -18.182 -14.256 -0.104 1.00 0.00 60 GLU A CA 3
ATOM 3747 C C . GLU A 1 63 ? -16.775 -14.665 -0.513 1.00 0.00 60 GLU A C 3
ATOM 3748 O O . GLU A 1 63 ? -16.427 -15.840 -0.580 1.00 0.00 60 GLU A O 3
ATOM 3760 N N . GLY A 1 64 ? -15.944 -13.684 -0.827 1.00 0.00 61 GLY A N 3
ATOM 3761 C CA . GLY A 1 64 ? -14.561 -13.951 -1.204 1.00 0.00 61 GLY A CA 3
ATOM 3762 C C . GLY A 1 64 ? -14.339 -13.786 -2.685 1.00 0.00 61 GLY A C 3
ATOM 3763 O O . GLY A 1 64 ? -13.227 -13.496 -3.102 1.00 0.00 61 GLY A O 3
ATOM 3767 N N . LEU A 1 65 ? -15.404 -13.846 -3.476 1.00 0.00 62 LEU A N 3
ATOM 3768 C CA . LEU A 1 65 ? -15.363 -13.527 -4.899 1.00 0.00 62 LEU A CA 3
ATOM 3769 C C . LEU A 1 65 ? -14.790 -12.137 -5.155 1.00 0.00 62 LEU A C 3
ATOM 3770 O O . LEU A 1 65 ? -13.990 -11.986 -6.080 1.00 0.00 62 LEU A O 3
ATOM 3786 N N . SER A 1 66 ? -15.065 -11.179 -4.263 1.00 0.00 63 SER A N 3
ATOM 3787 C CA . SER A 1 66 ? -14.436 -9.862 -4.312 1.00 0.00 63 SER A CA 3
ATOM 3788 C C . SER A 1 66 ? -12.927 -9.929 -4.438 1.00 0.00 63 SER A C 3
ATOM 3789 O O . SER A 1 66 ? -12.308 -8.969 -4.838 1.00 0.00 63 SER A O 3
ATOM 3797 N N . VAL A 1 67 ? -12.270 -11.040 -4.180 1.00 0.00 64 VAL A N 3
ATOM 3798 C CA . VAL A 1 67 ? -10.897 -11.229 -4.631 1.00 0.00 64 VAL A CA 3
ATOM 3799 C C . VAL A 1 67 ? -10.732 -10.854 -6.095 1.00 0.00 64 VAL A C 3
ATOM 3800 O O . VAL A 1 67 ? -10.071 -9.873 -6.361 1.00 0.00 64 VAL A O 3
ATOM 3813 N N . SER A 1 68 ? -11.262 -11.618 -7.041 1.00 0.00 65 SER A N 3
ATOM 3814 C CA . SER A 1 68 ? -11.093 -11.259 -8.447 1.00 0.00 65 SER A CA 3
ATOM 3815 C C . SER A 1 68 ? -12.053 -10.159 -8.814 1.00 0.00 65 SER A C 3
ATOM 3816 O O . SER A 1 68 ? -11.749 -9.424 -9.730 1.00 0.00 65 SER A O 3
ATOM 3824 N N . GLU A 1 69 ? -13.186 -10.026 -8.122 1.00 0.00 66 GLU A N 3
ATOM 3825 C CA . GLU A 1 69 ? -14.165 -8.994 -8.433 1.00 0.00 66 GLU A CA 3
ATOM 3826 C C . GLU A 1 69 ? -13.683 -7.640 -7.988 1.00 0.00 66 GLU A C 3
ATOM 3827 O O . GLU A 1 69 ? -13.502 -6.817 -8.846 1.00 0.00 66 GLU A O 3
ATOM 3839 N N . ALA A 1 70 ? -13.421 -7.404 -6.706 1.00 0.00 67 ALA A N 3
ATOM 3840 C CA . ALA A 1 70 ? -12.874 -6.165 -6.154 1.00 0.00 67 ALA A CA 3
ATOM 3841 C C . ALA A 1 70 ? -11.506 -5.845 -6.754 1.00 0.00 67 ALA A C 3
ATOM 3842 O O . ALA A 1 70 ? -11.259 -4.696 -7.067 1.00 0.00 67 ALA A O 3
ATOM 3849 N N . ILE A 1 71 ? -10.589 -6.813 -6.916 1.00 0.00 68 ILE A N 3
ATOM 3850 C CA . ILE A 1 71 ? -9.334 -6.541 -7.639 1.00 0.00 68 ILE A CA 3
ATOM 3851 C C . ILE A 1 71 ? -9.640 -6.140 -9.071 1.00 0.00 68 ILE A C 3
ATOM 3852 O O . ILE A 1 71 ? -9.148 -5.114 -9.502 1.00 0.00 68 ILE A O 3
ATOM 3868 N N . ALA A 1 72 ? -10.424 -6.902 -9.831 1.00 0.00 69 ALA A N 3
ATOM 3869 C CA . ALA A 1 72 ? -10.774 -6.487 -11.191 1.00 0.00 69 ALA A CA 3
ATOM 3870 C C . ALA A 1 72 ? -11.578 -5.183 -11.217 1.00 0.00 69 ALA A C 3
ATOM 3871 O O . ALA A 1 72 ? -11.408 -4.436 -12.166 1.00 0.00 69 ALA A O 3
ATOM 3878 N N . GLN A 1 73 ? -12.379 -4.895 -10.189 1.00 0.00 70 GLN A N 3
ATOM 3879 C CA . GLN A 1 73 ? -13.250 -3.730 -10.019 1.00 0.00 70 GLN A CA 3
ATOM 3880 C C . GLN A 1 73 ? -12.368 -2.530 -9.786 1.00 0.00 70 GLN A C 3
ATOM 3881 O O . GLN A 1 73 ? -12.324 -1.670 -10.631 1.00 0.00 70 GLN A O 3
ATOM 3895 N N . VAL A 1 74 ? -11.546 -2.527 -8.740 1.00 0.00 71 VAL A N 3
ATOM 3896 C CA . VAL A 1 74 ? -10.599 -1.444 -8.453 1.00 0.00 71 VAL A CA 3
ATOM 3897 C C . VAL A 1 74 ? -9.606 -1.245 -9.603 1.00 0.00 71 VAL A C 3
ATOM 3898 O O . VAL A 1 74 ? -9.162 -0.140 -9.877 1.00 0.00 71 VAL A O 3
ATOM 3911 N N . LYS A 1 75 ? -9.209 -2.332 -10.277 1.00 0.00 72 LYS A N 3
ATOM 3912 C CA . LYS A 1 75 ? -8.288 -2.285 -11.418 1.00 0.00 72 LYS A CA 3
ATOM 3913 C C . LYS A 1 75 ? -8.931 -1.654 -12.634 1.00 0.00 72 LYS A C 3
ATOM 3914 O O . LYS A 1 75 ? -8.274 -0.835 -13.268 1.00 0.00 72 LYS A O 3
ATOM 3933 N N . THR A 1 76 ? -10.115 -2.134 -13.007 1.00 0.00 73 THR A N 3
ATOM 3934 C CA . THR A 1 76 ? -10.940 -1.532 -14.056 1.00 0.00 73 THR A CA 3
ATOM 3935 C C . THR A 1 76 ? -11.433 -0.140 -13.672 1.00 0.00 73 THR A C 3
ATOM 3936 O O . THR A 1 76 ? -11.870 0.601 -14.550 1.00 0.00 73 THR A O 3
ATOM 3947 N N . GLU A 1 77 ? -11.375 0.205 -12.386 1.00 0.00 74 GLU A N 3
ATOM 3948 C CA . GLU A 1 77 ? -11.802 1.481 -11.856 1.00 0.00 74 GLU A CA 3
ATOM 3949 C C . GLU A 1 77 ? -10.663 2.499 -11.911 1.00 0.00 74 GLU A C 3
ATOM 3950 O O . GLU A 1 77 ? -9.474 2.171 -11.774 1.00 0.00 74 GLU A O 3
ATOM 3962 N N . PRO A 1 78 ? -11.005 3.763 -12.170 1.00 0.00 75 PRO A N 3
ATOM 3963 C CA . PRO A 1 78 ? -10.011 4.803 -12.217 1.00 0.00 75 PRO A CA 3
ATOM 3964 C C . PRO A 1 78 ? -9.477 5.141 -10.811 1.00 0.00 75 PRO A C 3
ATOM 3965 O O . PRO A 1 78 ? -10.149 4.930 -9.805 1.00 0.00 75 PRO A O 3
ATOM 3976 N N . PRO A 1 79 ? -8.267 5.718 -10.712 1.00 0.00 76 PRO A N 3
ATOM 3977 C CA . PRO A 1 79 ? -7.675 6.142 -9.444 1.00 0.00 76 PRO A CA 3
ATOM 3978 C C . PRO A 1 79 ? -8.316 7.443 -8.936 1.00 0.00 76 PRO A C 3
ATOM 3979 O O . PRO A 1 79 ? -7.654 8.483 -8.903 1.00 0.00 76 PRO A O 3
ATOM 3990 N N . ARG A 1 80 ? -9.610 7.409 -8.613 1.00 0.00 77 ARG A N 3
ATOM 3991 C CA . ARG A 1 80 ? -10.407 8.542 -8.129 1.00 0.00 77 ARG A CA 3
ATOM 3992 C C . ARG A 1 80 ? -11.793 8.048 -7.738 1.00 0.00 77 ARG A C 3
ATOM 3993 O O . ARG A 1 80 ? -12.612 7.858 -8.630 1.00 0.00 77 ARG A O 3
ATOM 4014 N N . GLU A 1 81 ? -11.989 7.830 -6.440 1.00 0.00 78 GLU A N 3
ATOM 4015 C CA . GLU A 1 81 ? -13.310 7.532 -5.863 1.00 0.00 78 GLU A CA 3
ATOM 4016 C C . GLU A 1 81 ? -14.304 8.698 -6.033 1.00 0.00 78 GLU A C 3
ATOM 4017 O O . GLU A 1 81 ? -13.971 9.822 -5.580 1.00 0.00 78 GLU A O 3
ATOM 4030 N N . GLY A 1 1 ? 9.830 16.329 9.994 1.00 0.00 -2 GLY A N 4
ATOM 4031 C CA . GLY A 1 1 ? 8.676 15.438 10.287 1.00 0.00 -2 GLY A CA 4
ATOM 4032 C C . GLY A 1 1 ? 8.617 14.350 9.205 1.00 0.00 -2 GLY A C 4
ATOM 4033 O O . GLY A 1 1 ? 9.315 14.506 8.199 1.00 0.00 -2 GLY A O 4
ATOM 4039 N N . SER A 1 2 ? 7.861 13.268 9.427 1.00 0.00 -1 SER A N 4
ATOM 4040 C CA . SER A 1 2 ? 7.928 12.017 8.662 1.00 0.00 -1 SER A CA 4
ATOM 4041 C C . SER A 1 2 ? 6.551 11.481 8.183 1.00 0.00 -1 SER A C 4
ATOM 4042 O O . SER A 1 2 ? 5.564 12.218 8.113 1.00 0.00 -1 SER A O 4
ATOM 4050 N N . HIS A 1 3 ? 6.515 10.214 7.749 1.00 0.00 0 HIS A N 4
ATOM 4051 C CA . HIS A 1 3 ? 5.410 9.539 7.054 1.00 0.00 0 HIS A CA 4
ATOM 4052 C C . HIS A 1 3 ? 4.852 8.298 7.800 1.00 0.00 0 HIS A C 4
ATOM 4053 O O . HIS A 1 3 ? 5.359 7.896 8.845 1.00 0.00 0 HIS A O 4
ATOM 4068 N N . MET A 1 4 ? 3.825 7.666 7.205 1.00 0.00 1 MET A N 4
ATOM 4069 C CA . MET A 1 4 ? 3.295 6.318 7.497 1.00 0.00 1 MET A CA 4
ATOM 4070 C C . MET A 1 4 ? 3.626 5.330 6.353 1.00 0.00 1 MET A C 4
ATOM 4071 O O . MET A 1 4 ? 3.380 5.680 5.201 1.00 0.00 1 MET A O 4
ATOM 4085 N N . THR A 1 5 ? 4.043 4.092 6.672 1.00 0.00 2 THR A N 4
ATOM 4086 C CA . THR A 1 5 ? 3.929 2.857 5.849 1.00 0.00 2 THR A CA 4
ATOM 4087 C C . THR A 1 5 ? 4.099 1.616 6.748 1.00 0.00 2 THR A C 4
ATOM 4088 O O . THR A 1 5 ? 4.731 1.723 7.802 1.00 0.00 2 THR A O 4
ATOM 4099 N N . LEU A 1 6 ? 3.556 0.442 6.365 1.00 0.00 3 LEU A N 4
ATOM 4100 C CA . LEU A 1 6 ? 3.668 -0.825 7.129 1.00 0.00 3 LEU A CA 4
ATOM 4101 C C . LEU A 1 6 ? 3.842 -2.058 6.197 1.00 0.00 3 LEU A C 4
ATOM 4102 O O . LEU A 1 6 ? 3.743 -1.937 4.974 1.00 0.00 3 LEU A O 4
ATOM 4118 N N . ARG A 1 7 ? 4.131 -3.247 6.762 1.00 0.00 4 ARG A N 4
ATOM 4119 C CA . ARG A 1 7 ? 4.381 -4.515 6.025 1.00 0.00 4 ARG A CA 4
ATOM 4120 C C . ARG A 1 7 ? 3.138 -5.419 6.012 1.00 0.00 4 ARG A C 4
ATOM 4121 O O . ARG A 1 7 ? 2.311 -5.318 6.917 1.00 0.00 4 ARG A O 4
ATOM 4142 N N . ILE A 1 8 ? 3.078 -6.400 5.092 1.00 0.00 5 ILE A N 4
ATOM 4143 C CA . ILE A 1 8 ? 1.958 -7.359 4.980 1.00 0.00 5 ILE A CA 4
ATOM 4144 C C . ILE A 1 8 ? 1.635 -8.050 6.299 1.00 0.00 5 ILE A C 4
ATOM 4145 O O . ILE A 1 8 ? 0.465 -8.246 6.602 1.00 0.00 5 ILE A O 4
ATOM 4161 N N . ARG A 1 9 ? 2.660 -8.369 7.101 1.00 0.00 6 ARG A N 4
ATOM 4162 C CA . ARG A 1 9 ? 2.503 -8.973 8.425 1.00 0.00 6 ARG A CA 4
ATOM 4163 C C . ARG A 1 9 ? 1.538 -8.153 9.285 1.00 0.00 6 ARG A C 4
ATOM 4164 O O . ARG A 1 9 ? 0.610 -8.718 9.850 1.00 0.00 6 ARG A O 4
ATOM 4185 N N . THR A 1 10 ? 1.699 -6.828 9.307 1.00 0.00 7 THR A N 4
ATOM 4186 C CA . THR A 1 10 ? 0.817 -5.879 9.988 1.00 0.00 7 THR A CA 4
ATOM 4187 C C . THR A 1 10 ? -0.577 -5.791 9.355 1.00 0.00 7 THR A C 4
ATOM 4188 O O . THR A 1 10 ? -1.571 -5.774 10.077 1.00 0.00 7 THR A O 4
ATOM 4199 N N . ILE A 1 11 ? -0.666 -5.763 8.020 1.00 0.00 8 ILE A N 4
ATOM 4200 C CA . ILE A 1 11 ? -1.942 -5.695 7.283 1.00 0.00 8 ILE A CA 4
ATOM 4201 C C . ILE A 1 11 ? -2.783 -6.953 7.547 1.00 0.00 8 ILE A C 4
ATOM 4202 O O . ILE A 1 11 ? -3.971 -6.872 7.857 1.00 0.00 8 ILE A O 4
ATOM 4218 N N . ALA A 1 12 ? -2.155 -8.125 7.455 1.00 0.00 9 ALA A N 4
ATOM 4219 C CA . ALA A 1 12 ? -2.744 -9.420 7.748 1.00 0.00 9 ALA A CA 4
ATOM 4220 C C . ALA A 1 12 ? -3.151 -9.549 9.221 1.00 0.00 9 ALA A C 4
ATOM 4221 O O . ALA A 1 12 ? -4.265 -9.994 9.505 1.00 0.00 9 ALA A O 4
ATOM 4228 N N . ARG A 1 13 ? -2.285 -9.098 10.149 1.00 0.00 10 ARG A N 4
ATOM 4229 C CA . ARG A 1 13 ? -2.500 -9.061 11.609 1.00 0.00 10 ARG A CA 4
ATOM 4230 C C . ARG A 1 13 ? -3.796 -8.383 12.063 1.00 0.00 10 ARG A C 4
ATOM 4231 O O . ARG A 1 13 ? -4.201 -8.617 13.198 1.00 0.00 10 ARG A O 4
ATOM 4252 N N . MET A 1 14 ? -4.482 -7.629 11.194 1.00 0.00 11 MET A N 4
ATOM 4253 C CA . MET A 1 14 ? -5.869 -7.208 11.417 1.00 0.00 11 MET A CA 4
ATOM 4254 C C . MET A 1 14 ? -6.805 -8.388 11.735 1.00 0.00 11 MET A C 4
ATOM 4255 O O . MET A 1 14 ? -7.748 -8.208 12.500 1.00 0.00 11 MET A O 4
ATOM 4269 N N . THR A 1 15 ? -6.584 -9.569 11.129 1.00 0.00 12 THR A N 4
ATOM 4270 C CA . THR A 1 15 ? -7.449 -10.756 11.311 1.00 0.00 12 THR A CA 4
ATOM 4271 C C . THR A 1 15 ? -6.752 -12.120 11.192 1.00 0.00 12 THR A C 4
ATOM 4272 O O . THR A 1 15 ? -7.311 -13.111 11.652 1.00 0.00 12 THR A O 4
ATOM 4283 N N . GLY A 1 16 ? -5.593 -12.221 10.526 1.00 0.00 13 GLY A N 4
ATOM 4284 C CA . GLY A 1 16 ? -4.938 -13.480 10.152 1.00 0.00 13 GLY A CA 4
ATOM 4285 C C . GLY A 1 16 ? -5.676 -14.281 9.068 1.00 0.00 13 GLY A C 4
ATOM 4286 O O . GLY A 1 16 ? -5.036 -14.762 8.137 1.00 0.00 13 GLY A O 4
ATOM 4290 N N . ILE A 1 17 ? -7.014 -14.387 9.121 1.00 0.00 14 ILE A N 4
ATOM 4291 C CA . ILE A 1 17 ? -7.829 -15.167 8.162 1.00 0.00 14 ILE A CA 4
ATOM 4292 C C . ILE A 1 17 ? -7.541 -14.766 6.710 1.00 0.00 14 ILE A C 4
ATOM 4293 O O . ILE A 1 17 ? -7.522 -15.606 5.810 1.00 0.00 14 ILE A O 4
ATOM 4309 N N . ARG A 1 18 ? -7.255 -13.474 6.501 1.00 0.00 15 ARG A N 4
ATOM 4310 C CA . ARG A 1 18 ? -6.887 -12.883 5.215 1.00 0.00 15 ARG A CA 4
ATOM 4311 C C . ARG A 1 18 ? -5.603 -13.468 4.627 1.00 0.00 15 ARG A C 4
ATOM 4312 O O . ARG A 1 18 ? -5.463 -13.416 3.413 1.00 0.00 15 ARG A O 4
ATOM 4333 N N . GLU A 1 19 ? -4.680 -14.039 5.412 1.00 0.00 16 GLU A N 4
ATOM 4334 C CA . GLU A 1 19 ? -3.392 -14.541 4.904 1.00 0.00 16 GLU A CA 4
ATOM 4335 C C . GLU A 1 19 ? -3.563 -15.559 3.776 1.00 0.00 16 GLU A C 4
ATOM 4336 O O . GLU A 1 19 ? -2.858 -15.474 2.773 1.00 0.00 16 GLU A O 4
ATOM 4348 N N . ALA A 1 20 ? -4.546 -16.458 3.895 1.00 0.00 17 ALA A N 4
ATOM 4349 C CA . ALA A 1 20 ? -4.901 -17.413 2.848 1.00 0.00 17 ALA A CA 4
ATOM 4350 C C . ALA A 1 20 ? -5.319 -16.731 1.530 1.00 0.00 17 ALA A C 4
ATOM 4351 O O . ALA A 1 20 ? -5.102 -17.282 0.455 1.00 0.00 17 ALA A O 4
ATOM 4358 N N . THR A 1 21 ? -5.885 -15.522 1.610 1.00 0.00 18 THR A N 4
ATOM 4359 C CA . THR A 1 21 ? -6.273 -14.687 0.472 1.00 0.00 18 THR A CA 4
ATOM 4360 C C . THR A 1 21 ? -5.086 -13.851 -0.027 1.00 0.00 18 THR A C 4
ATOM 4361 O O . THR A 1 21 ? -4.804 -13.855 -1.219 1.00 0.00 18 THR A O 4
ATOM 4372 N N . LEU A 1 22 ? -4.338 -13.202 0.872 1.00 0.00 19 LEU A N 4
ATOM 4373 C CA . LEU A 1 22 ? -3.167 -12.376 0.568 1.00 0.00 19 LEU A CA 4
ATOM 4374 C C . LEU A 1 22 ? -2.066 -13.206 -0.117 1.00 0.00 19 LEU A C 4
ATOM 4375 O O . LEU A 1 22 ? -1.568 -12.831 -1.177 1.00 0.00 19 LEU A O 4
ATOM 4391 N N . ARG A 1 23 ? -1.715 -14.364 0.466 1.00 0.00 20 ARG A N 4
ATOM 4392 C CA . ARG A 1 23 ? -0.722 -15.291 -0.091 1.00 0.00 20 ARG A CA 4
ATOM 4393 C C . ARG A 1 23 ? -1.206 -16.005 -1.351 1.00 0.00 20 ARG A C 4
ATOM 4394 O O . ARG A 1 23 ? -0.381 -16.334 -2.196 1.00 0.00 20 ARG A O 4
ATOM 4415 N N . ALA A 1 24 ? -2.519 -16.199 -1.516 1.00 0.00 21 ALA A N 4
ATOM 4416 C CA . ALA A 1 24 ? -3.085 -16.569 -2.810 1.00 0.00 21 ALA A CA 4
ATOM 4417 C C . ALA A 1 24 ? -2.841 -15.454 -3.834 1.00 0.00 21 ALA A C 4
ATOM 4418 O O . ALA A 1 24 ? -2.216 -15.711 -4.861 1.00 0.00 21 ALA A O 4
ATOM 4425 N N . TRP A 1 25 ? -3.297 -14.225 -3.548 1.00 0.00 22 TRP A N 4
ATOM 4426 C CA . TRP A 1 25 ? -3.168 -13.088 -4.455 1.00 0.00 22 TRP A CA 4
ATOM 4427 C C . TRP A 1 25 ? -1.745 -12.841 -4.938 1.00 0.00 22 TRP A C 4
ATOM 4428 O O . TRP A 1 25 ? -1.594 -12.515 -6.109 1.00 0.00 22 TRP A O 4
ATOM 4449 N N . GLU A 1 26 ? -0.728 -13.062 -4.098 1.00 0.00 23 GLU A N 4
ATOM 4450 C CA . GLU A 1 26 ? 0.695 -13.031 -4.469 1.00 0.00 23 GLU A CA 4
ATOM 4451 C C . GLU A 1 26 ? 0.968 -13.754 -5.803 1.00 0.00 23 GLU A C 4
ATOM 4452 O O . GLU A 1 26 ? 1.555 -13.166 -6.709 1.00 0.00 23 GLU A O 4
ATOM 4464 N N . ARG A 1 27 ? 0.454 -14.987 -5.962 1.00 0.00 24 ARG A N 4
ATOM 4465 C CA . ARG A 1 27 ? 0.543 -15.774 -7.205 1.00 0.00 24 ARG A CA 4
ATOM 4466 C C . ARG A 1 27 ? -0.652 -15.566 -8.153 1.00 0.00 24 ARG A C 4
ATOM 4467 O O . ARG A 1 27 ? -0.508 -15.766 -9.356 1.00 0.00 24 ARG A O 4
ATOM 4488 N N . ARG A 1 28 ? -1.826 -15.186 -7.633 1.00 0.00 25 ARG A N 4
ATOM 4489 C CA . ARG A 1 28 ? -3.103 -15.103 -8.368 1.00 0.00 25 ARG A CA 4
ATOM 4490 C C . ARG A 1 28 ? -3.294 -13.779 -9.137 1.00 0.00 25 ARG A C 4
ATOM 4491 O O . ARG A 1 28 ? -3.960 -13.795 -10.167 1.00 0.00 25 ARG A O 4
ATOM 4512 N N . TYR A 1 29 ? -2.714 -12.659 -8.667 1.00 0.00 26 TYR A N 4
ATOM 4513 C CA . TYR A 1 29 ? -2.804 -11.316 -9.289 1.00 0.00 26 TYR A CA 4
ATOM 4514 C C . TYR A 1 29 ? -1.593 -10.401 -9.021 1.00 0.00 26 TYR A C 4
ATOM 4515 O O . TYR A 1 29 ? -1.204 -9.623 -9.890 1.00 0.00 26 TYR A O 4
ATOM 4533 N N . GLY A 1 30 ? -1.058 -10.430 -7.794 1.00 0.00 27 GLY A N 4
ATOM 4534 C CA . GLY A 1 30 ? -0.001 -9.564 -7.275 1.00 0.00 27 GLY A CA 4
ATOM 4535 C C . GLY A 1 30 ? -0.479 -8.483 -6.293 1.00 0.00 27 GLY A C 4
ATOM 4536 O O . GLY A 1 30 ? 0.354 -7.894 -5.622 1.00 0.00 27 GLY A O 4
ATOM 4540 N N . PHE A 1 31 ? -1.784 -8.201 -6.185 1.00 0.00 28 PHE A N 4
ATOM 4541 C CA . PHE A 1 31 ? -2.334 -7.243 -5.212 1.00 0.00 28 PHE A CA 4
ATOM 4542 C C . PHE A 1 31 ? -2.425 -7.857 -3.797 1.00 0.00 28 PHE A C 4
ATOM 4543 O O . PHE A 1 31 ? -2.808 -9.014 -3.684 1.00 0.00 28 PHE A O 4
ATOM 4560 N N . PRO A 1 32 ? -2.184 -7.103 -2.708 1.00 0.00 29 PRO A N 4
ATOM 4561 C CA . PRO A 1 32 ? -1.482 -5.826 -2.689 1.00 0.00 29 PRO A CA 4
ATOM 4562 C C . PRO A 1 32 ? -0.018 -6.041 -3.076 1.00 0.00 29 PRO A C 4
ATOM 4563 O O . PRO A 1 32 ? 0.551 -7.084 -2.755 1.00 0.00 29 PRO A O 4
ATOM 4574 N N . ARG A 1 33 ? 0.600 -5.059 -3.745 1.00 0.00 30 ARG A N 4
ATOM 4575 C CA . ARG A 1 33 ? 1.913 -5.254 -4.365 1.00 0.00 30 ARG A CA 4
ATOM 4576 C C . ARG A 1 33 ? 2.968 -4.428 -3.633 1.00 0.00 30 ARG A C 4
ATOM 4577 O O . ARG A 1 33 ? 2.981 -3.207 -3.777 1.00 0.00 30 ARG A O 4
ATOM 4598 N N . PRO A 1 34 ? 3.830 -5.051 -2.811 1.00 0.00 31 PRO A N 4
ATOM 4599 C CA . PRO A 1 34 ? 4.759 -4.291 -1.999 1.00 0.00 31 PRO A CA 4
ATOM 4600 C C . PRO A 1 34 ? 5.855 -3.652 -2.849 1.00 0.00 31 PRO A C 4
ATOM 4601 O O . PRO A 1 34 ? 6.351 -4.242 -3.814 1.00 0.00 31 PRO A O 4
ATOM 4612 N N . LEU A 1 35 ? 6.230 -2.434 -2.467 1.00 0.00 32 LEU A N 4
ATOM 4613 C CA . LEU A 1 35 ? 7.217 -1.624 -3.165 1.00 0.00 32 LEU A CA 4
ATOM 4614 C C . LEU A 1 35 ? 8.620 -2.203 -2.923 1.00 0.00 32 LEU A C 4
ATOM 4615 O O . LEU A 1 35 ? 8.871 -2.854 -1.903 1.00 0.00 32 LEU A O 4
ATOM 4631 N N . ARG A 1 36 ? 9.554 -1.952 -3.852 1.00 0.00 33 ARG A N 4
ATOM 4632 C CA . ARG A 1 36 ? 10.943 -2.409 -3.707 1.00 0.00 33 ARG A CA 4
ATOM 4633 C C . ARG A 1 36 ? 11.646 -1.772 -2.504 1.00 0.00 33 ARG A C 4
ATOM 4634 O O . ARG A 1 36 ? 11.221 -0.756 -1.959 1.00 0.00 33 ARG A O 4
ATOM 4655 N N . SER A 1 37 ? 12.749 -2.405 -2.111 1.00 0.00 34 SER A N 4
ATOM 4656 C CA . SER A 1 37 ? 13.497 -2.113 -0.897 1.00 0.00 34 SER A CA 4
ATOM 4657 C C . SER A 1 37 ? 14.970 -2.538 -1.032 1.00 0.00 34 SER A C 4
ATOM 4658 O O . SER A 1 37 ? 15.370 -3.112 -2.046 1.00 0.00 34 SER A O 4
ATOM 4666 N N . GLU A 1 38 ? 15.771 -2.223 -0.011 1.00 0.00 35 GLU A N 4
ATOM 4667 C CA . GLU A 1 38 ? 17.178 -2.623 0.146 1.00 0.00 35 GLU A CA 4
ATOM 4668 C C . GLU A 1 38 ? 17.313 -4.076 0.672 1.00 0.00 35 GLU A C 4
ATOM 4669 O O . GLU A 1 38 ? 16.312 -4.752 0.887 1.00 0.00 35 GLU A O 4
ATOM 4681 N N . GLY A 1 39 ? 18.538 -4.570 0.892 1.00 0.00 36 GLY A N 4
ATOM 4682 C CA . GLY A 1 39 ? 18.849 -5.935 1.333 1.00 0.00 36 GLY A CA 4
ATOM 4683 C C . GLY A 1 39 ? 18.085 -6.407 2.578 1.00 0.00 36 GLY A C 4
ATOM 4684 O O . GLY A 1 39 ? 17.321 -7.366 2.503 1.00 0.00 36 GLY A O 4
ATOM 4688 N N . ASN A 1 40 ? 18.310 -5.768 3.737 1.00 0.00 37 ASN A N 4
ATOM 4689 C CA . ASN A 1 40 ? 17.638 -6.154 4.989 1.00 0.00 37 ASN A CA 4
ATOM 4690 C C . ASN A 1 40 ? 16.172 -5.699 5.040 1.00 0.00 37 ASN A C 4
ATOM 4691 O O . ASN A 1 40 ? 15.333 -6.366 5.644 1.00 0.00 37 ASN A O 4
ATOM 4702 N N . ASN A 1 41 ? 15.874 -4.533 4.456 1.00 0.00 38 ASN A N 4
ATOM 4703 C CA . ASN A 1 41 ? 14.541 -3.948 4.429 1.00 0.00 38 ASN A CA 4
ATOM 4704 C C . ASN A 1 41 ? 13.646 -4.786 3.510 1.00 0.00 38 ASN A C 4
ATOM 4705 O O . ASN A 1 41 ? 13.846 -4.806 2.300 1.00 0.00 38 ASN A O 4
ATOM 4716 N N . TYR A 1 42 ? 12.634 -5.466 4.046 1.00 0.00 39 TYR A N 4
ATOM 4717 C CA . TYR A 1 42 ? 11.678 -6.210 3.216 1.00 0.00 39 TYR A CA 4
ATOM 4718 C C . TYR A 1 42 ? 10.849 -5.255 2.341 1.00 0.00 39 TYR A C 4
ATOM 4719 O O . TYR A 1 42 ? 10.819 -4.045 2.584 1.00 0.00 39 TYR A O 4
ATOM 4737 N N . ARG A 1 43 ? 10.148 -5.798 1.339 1.00 0.00 40 ARG A N 4
ATOM 4738 C CA . ARG A 1 43 ? 9.230 -5.036 0.488 1.00 0.00 40 ARG A CA 4
ATOM 4739 C C . ARG A 1 43 ? 8.022 -4.553 1.317 1.00 0.00 40 ARG A C 4
ATOM 4740 O O . ARG A 1 43 ? 7.278 -5.370 1.864 1.00 0.00 40 ARG A O 4
ATOM 4761 N N . VAL A 1 44 ? 7.867 -3.231 1.465 1.00 0.00 41 VAL A N 4
ATOM 4762 C CA . VAL A 1 44 ? 6.844 -2.562 2.305 1.00 0.00 41 VAL A CA 4
ATOM 4763 C C . VAL A 1 44 ? 5.601 -2.211 1.466 1.00 0.00 41 VAL A C 4
ATOM 4764 O O . VAL A 1 44 ? 5.646 -2.298 0.243 1.00 0.00 41 VAL A O 4
ATOM 4777 N N . TYR A 1 45 ? 4.484 -1.820 2.090 1.00 0.00 42 TYR A N 4
ATOM 4778 C CA . TYR A 1 45 ? 3.219 -1.512 1.410 1.00 0.00 42 TYR A CA 4
ATOM 4779 C C . TYR A 1 45 ? 2.781 -0.059 1.620 1.00 0.00 42 TYR A C 4
ATOM 4780 O O . TYR A 1 45 ? 3.129 0.575 2.621 1.00 0.00 42 TYR A O 4
ATOM 4798 N N . SER A 1 46 ? 1.953 0.435 0.692 1.00 0.00 43 SER A N 4
ATOM 4799 C CA . SER A 1 46 ? 1.327 1.755 0.766 1.00 0.00 43 SER A CA 4
ATOM 4800 C C . SER A 1 46 ? -0.048 1.714 1.442 1.00 0.00 43 SER A C 4
ATOM 4801 O O . SER A 1 46 ? -0.738 0.691 1.475 1.00 0.00 43 SER A O 4
ATOM 4809 N N . ARG A 1 47 ? -0.469 2.880 1.942 1.00 0.00 44 ARG A N 4
ATOM 4810 C CA . ARG A 1 47 ? -1.763 3.095 2.600 1.00 0.00 44 ARG A CA 4
ATOM 4811 C C . ARG A 1 47 ? -2.952 2.885 1.649 1.00 0.00 44 ARG A C 4
ATOM 4812 O O . ARG A 1 47 ? -3.966 2.345 2.079 1.00 0.00 44 ARG A O 4
ATOM 4833 N N . GLU A 1 48 ? -2.784 3.236 0.368 1.00 0.00 45 GLU A N 4
ATOM 4834 C CA . GLU A 1 48 ? -3.711 2.949 -0.737 1.00 0.00 45 GLU A CA 4
ATOM 4835 C C . GLU A 1 48 ? -3.956 1.440 -0.929 1.00 0.00 45 GLU A C 4
ATOM 4836 O O . GLU A 1 48 ? -5.114 1.016 -0.937 1.00 0.00 45 GLU A O 4
ATOM 4848 N N . GLU A 1 49 ? -2.901 0.609 -1.004 1.00 0.00 46 GLU A N 4
ATOM 4849 C CA . GLU A 1 49 ? -3.055 -0.844 -0.924 1.00 0.00 46 GLU A CA 4
ATOM 4850 C C . GLU A 1 49 ? -3.788 -1.244 0.357 1.00 0.00 46 GLU A C 4
ATOM 4851 O O . GLU A 1 49 ? -4.755 -1.989 0.267 1.00 0.00 46 GLU A O 4
ATOM 4863 N N . VAL A 1 50 ? -3.367 -0.759 1.534 1.00 0.00 47 VAL A N 4
ATOM 4864 C CA . VAL A 1 50 ? -4.012 -1.114 2.810 1.00 0.00 47 VAL A CA 4
ATOM 4865 C C . VAL A 1 50 ? -5.520 -0.855 2.798 1.00 0.00 47 VAL A C 4
ATOM 4866 O O . VAL A 1 50 ? -6.278 -1.779 3.088 1.00 0.00 47 VAL A O 4
ATOM 4879 N N . GLU A 1 51 ? -5.975 0.364 2.493 1.00 0.00 48 GLU A N 4
ATOM 4880 C CA . GLU A 1 51 ? -7.410 0.673 2.498 1.00 0.00 48 GLU A CA 4
ATOM 4881 C C . GLU A 1 51 ? -8.194 -0.135 1.455 1.00 0.00 48 GLU A C 4
ATOM 4882 O O . GLU A 1 51 ? -9.265 -0.659 1.781 1.00 0.00 48 GLU A O 4
ATOM 4894 N N . ALA A 1 52 ? -7.632 -0.316 0.250 1.00 0.00 49 ALA A N 4
ATOM 4895 C CA . ALA A 1 52 ? -8.187 -1.205 -0.763 1.00 0.00 49 ALA A CA 4
ATOM 4896 C C . ALA A 1 52 ? -8.309 -2.634 -0.224 1.00 0.00 49 ALA A C 4
ATOM 4897 O O . ALA A 1 52 ? -9.410 -3.173 -0.194 1.00 0.00 49 ALA A O 4
ATOM 4904 N N . VAL A 1 53 ? -7.210 -3.235 0.245 1.00 0.00 50 VAL A N 4
ATOM 4905 C CA . VAL A 1 53 ? -7.150 -4.590 0.813 1.00 0.00 50 VAL A CA 4
ATOM 4906 C C . VAL A 1 53 ? -8.136 -4.762 1.954 1.00 0.00 50 VAL A C 4
ATOM 4907 O O . VAL A 1 53 ? -8.820 -5.778 2.003 1.00 0.00 50 VAL A O 4
ATOM 4920 N N . ARG A 1 54 ? -8.225 -3.784 2.862 1.00 0.00 51 ARG A N 4
ATOM 4921 C CA . ARG A 1 54 ? -9.149 -3.814 3.993 1.00 0.00 51 ARG A CA 4
ATOM 4922 C C . ARG A 1 54 ? -10.603 -3.882 3.516 1.00 0.00 51 ARG A C 4
ATOM 4923 O O . ARG A 1 54 ? -11.350 -4.721 4.019 1.00 0.00 51 ARG A O 4
ATOM 4944 N N . ARG A 1 55 ? -10.982 -3.062 2.519 1.00 0.00 52 ARG A N 4
ATOM 4945 C CA . ARG A 1 55 ? -12.266 -3.168 1.803 1.00 0.00 52 ARG A CA 4
ATOM 4946 C C . ARG A 1 55 ? -12.425 -4.528 1.130 1.00 0.00 52 ARG A C 4
ATOM 4947 O O . ARG A 1 55 ? -13.367 -5.239 1.468 1.00 0.00 52 ARG A O 4
ATOM 4968 N N . VAL A 1 56 ? -11.514 -4.887 0.217 1.00 0.00 53 VAL A N 4
ATOM 4969 C CA . VAL A 1 56 ? -11.500 -6.144 -0.541 1.00 0.00 53 VAL A CA 4
ATOM 4970 C C . VAL A 1 56 ? -11.707 -7.332 0.401 1.00 0.00 53 VAL A C 4
ATOM 4971 O O . VAL A 1 56 ? -12.683 -8.050 0.246 1.00 0.00 53 VAL A O 4
ATOM 4984 N N . ALA A 1 57 ? -10.868 -7.508 1.422 1.00 0.00 54 ALA A N 4
ATOM 4985 C CA . ALA A 1 57 ? -10.987 -8.564 2.426 1.00 0.00 54 ALA A CA 4
ATOM 4986 C C . ALA A 1 57 ? -12.361 -8.617 3.114 1.00 0.00 54 ALA A C 4
ATOM 4987 O O . ALA A 1 57 ? -12.924 -9.704 3.267 1.00 0.00 54 ALA A O 4
ATOM 4994 N N . ARG A 1 58 ? -12.916 -7.466 3.525 1.00 0.00 55 ARG A N 4
ATOM 4995 C CA . ARG A 1 58 ? -14.271 -7.421 4.089 1.00 0.00 55 ARG A CA 4
ATOM 4996 C C . ARG A 1 58 ? -15.335 -7.803 3.059 1.00 0.00 55 ARG A C 4
ATOM 4997 O O . ARG A 1 58 ? -16.286 -8.483 3.420 1.00 0.00 55 ARG A O 4
ATOM 5018 N N . LEU A 1 59 ? -15.153 -7.406 1.797 1.00 0.00 56 LEU A N 4
ATOM 5019 C CA . LEU A 1 59 ? -15.962 -7.817 0.649 1.00 0.00 56 LEU A CA 4
ATOM 5020 C C . LEU A 1 59 ? -15.868 -9.340 0.396 1.00 0.00 56 LEU A C 4
ATOM 5021 O O . LEU A 1 59 ? -16.890 -9.981 0.163 1.00 0.00 56 LEU A O 4
ATOM 5037 N N . ILE A 1 60 ? -14.673 -9.947 0.496 1.00 0.00 57 ILE A N 4
ATOM 5038 C CA . ILE A 1 60 ? -14.488 -11.409 0.438 1.00 0.00 57 ILE A CA 4
ATOM 5039 C C . ILE A 1 60 ? -15.360 -12.109 1.482 1.00 0.00 57 ILE A C 4
ATOM 5040 O O . ILE A 1 60 ? -15.981 -13.117 1.158 1.00 0.00 57 ILE A O 4
ATOM 5056 N N . GLN A 1 61 ? -15.450 -11.571 2.705 1.00 0.00 58 GLN A N 4
ATOM 5057 C CA . GLN A 1 61 ? -16.329 -12.117 3.745 1.00 0.00 58 GLN A CA 4
ATOM 5058 C C . GLN A 1 61 ? -17.821 -12.148 3.359 1.00 0.00 58 GLN A C 4
ATOM 5059 O O . GLN A 1 61 ? -18.575 -12.894 3.978 1.00 0.00 58 GLN A O 4
ATOM 5073 N N . GLU A 1 62 ? -18.255 -11.389 2.345 1.00 0.00 59 GLU A N 4
ATOM 5074 C CA . GLU A 1 62 ? -19.642 -11.385 1.869 1.00 0.00 59 GLU A CA 4
ATOM 5075 C C . GLU A 1 62 ? -19.908 -12.514 0.847 1.00 0.00 59 GLU A C 4
ATOM 5076 O O . GLU A 1 62 ? -21.037 -12.989 0.773 1.00 0.00 59 GLU A O 4
ATOM 5088 N N . GLU A 1 63 ? -18.894 -12.951 0.076 1.00 0.00 60 GLU A N 4
ATOM 5089 C CA . GLU A 1 63 ? -19.029 -13.963 -0.997 1.00 0.00 60 GLU A CA 4
ATOM 5090 C C . GLU A 1 63 ? -17.689 -14.611 -1.403 1.00 0.00 60 GLU A C 4
ATOM 5091 O O . GLU A 1 63 ? -17.591 -15.830 -1.508 1.00 0.00 60 GLU A O 4
ATOM 5103 N N . GLY A 1 64 ? -16.656 -13.801 -1.671 1.00 0.00 61 GLY A N 4
ATOM 5104 C CA . GLY A 1 64 ? -15.318 -14.267 -2.061 1.00 0.00 61 GLY A CA 4
ATOM 5105 C C . GLY A 1 64 ? -14.961 -13.992 -3.525 1.00 0.00 61 GLY A C 4
ATOM 5106 O O . GLY A 1 64 ? -13.784 -13.802 -3.831 1.00 0.00 61 GLY A O 4
ATOM 5110 N N . LEU A 1 65 ? -15.959 -13.869 -4.412 1.00 0.00 62 LEU A N 4
ATOM 5111 C CA . LEU A 1 65 ? -15.819 -13.377 -5.793 1.00 0.00 62 LEU A CA 4
ATOM 5112 C C . LEU A 1 65 ? -15.006 -12.075 -5.846 1.00 0.00 62 LEU A C 4
ATOM 5113 O O . LEU A 1 65 ? -14.132 -11.923 -6.701 1.00 0.00 62 LEU A O 4
ATOM 5129 N N . SER A 1 66 ? -15.215 -11.190 -4.866 1.00 0.00 63 SER A N 4
ATOM 5130 C CA . SER A 1 66 ? -14.452 -9.965 -4.652 1.00 0.00 63 SER A CA 4
ATOM 5131 C C . SER A 1 66 ? -12.933 -10.134 -4.547 1.00 0.00 63 SER A C 4
ATOM 5132 O O . SER A 1 66 ? -12.249 -9.122 -4.641 1.00 0.00 63 SER A O 4
ATOM 5140 N N . VAL A 1 67 ? -12.382 -11.354 -4.443 1.00 0.00 64 VAL A N 4
ATOM 5141 C CA . VAL A 1 67 ? -10.977 -11.599 -4.788 1.00 0.00 64 VAL A CA 4
ATOM 5142 C C . VAL A 1 67 ? -10.705 -11.090 -6.199 1.00 0.00 64 VAL A C 4
ATOM 5143 O O . VAL A 1 67 ? -9.970 -10.127 -6.373 1.00 0.00 64 VAL A O 4
ATOM 5156 N N . SER A 1 68 ? -11.305 -11.714 -7.212 1.00 0.00 65 SER A N 4
ATOM 5157 C CA . SER A 1 68 ? -11.128 -11.273 -8.594 1.00 0.00 65 SER A CA 4
ATOM 5158 C C . SER A 1 68 ? -11.839 -9.943 -8.829 1.00 0.00 65 SER A C 4
ATOM 5159 O O . SER A 1 68 ? -11.267 -9.054 -9.454 1.00 0.00 65 SER A O 4
ATOM 5167 N N . GLU A 1 69 ? -13.063 -9.801 -8.306 1.00 0.00 66 GLU A N 4
ATOM 5168 C CA . GLU A 1 69 ? -13.883 -8.627 -8.559 1.00 0.00 66 GLU A CA 4
ATOM 5169 C C . GLU A 1 69 ? -13.305 -7.350 -7.959 1.00 0.00 66 GLU A C 4
ATOM 5170 O O . GLU A 1 69 ? -13.115 -6.401 -8.705 1.00 0.00 66 GLU A O 4
ATOM 5182 N N . ALA A 1 70 ? -13.024 -7.284 -6.651 1.00 0.00 67 ALA A N 4
ATOM 5183 C CA . ALA A 1 70 ? -12.602 -6.028 -6.038 1.00 0.00 67 ALA A CA 4
ATOM 5184 C C . ALA A 1 70 ? -11.142 -5.674 -6.375 1.00 0.00 67 ALA A C 4
ATOM 5185 O O . ALA A 1 70 ? -10.811 -4.491 -6.413 1.00 0.00 67 ALA A O 4
ATOM 5192 N N . ILE A 1 71 ? -10.295 -6.665 -6.709 1.00 0.00 68 ILE A N 4
ATOM 5193 C CA . ILE A 1 71 ? -9.001 -6.417 -7.358 1.00 0.00 68 ILE A CA 4
ATOM 5194 C C . ILE A 1 71 ? -9.227 -5.816 -8.748 1.00 0.00 68 ILE A C 4
ATOM 5195 O O . ILE A 1 71 ? -8.721 -4.728 -9.014 1.00 0.00 68 ILE A O 4
ATOM 5211 N N . ALA A 1 72 ? -9.985 -6.482 -9.630 1.00 0.00 69 ALA A N 4
ATOM 5212 C CA . ALA A 1 72 ? -10.268 -5.954 -10.964 1.00 0.00 69 ALA A CA 4
ATOM 5213 C C . ALA A 1 72 ? -10.926 -4.567 -10.903 1.00 0.00 69 ALA A C 4
ATOM 5214 O O . ALA A 1 72 ? -10.500 -3.683 -11.640 1.00 0.00 69 ALA A O 4
ATOM 5221 N N . GLN A 1 73 ? -11.881 -4.347 -9.992 1.00 0.00 70 GLN A N 4
ATOM 5222 C CA . GLN A 1 73 ? -12.463 -3.043 -9.679 1.00 0.00 70 GLN A CA 4
ATOM 5223 C C . GLN A 1 73 ? -11.381 -2.045 -9.263 1.00 0.00 70 GLN A C 4
ATOM 5224 O O . GLN A 1 73 ? -11.189 -1.083 -9.992 1.00 0.00 70 GLN A O 4
ATOM 5238 N N . VAL A 1 74 ? -10.629 -2.246 -8.170 1.00 0.00 71 VAL A N 4
ATOM 5239 C CA . VAL A 1 74 ? -9.635 -1.242 -7.740 1.00 0.00 71 VAL A CA 4
ATOM 5240 C C . VAL A 1 74 ? -8.519 -1.010 -8.776 1.00 0.00 71 VAL A C 4
ATOM 5241 O O . VAL A 1 74 ? -7.964 0.083 -8.842 1.00 0.00 71 VAL A O 4
ATOM 5254 N N . LYS A 1 75 ? -8.211 -2.006 -9.624 1.00 0.00 72 LYS A N 4
ATOM 5255 C CA . LYS A 1 75 ? -7.264 -1.873 -10.741 1.00 0.00 72 LYS A CA 4
ATOM 5256 C C . LYS A 1 75 ? -7.857 -1.186 -11.981 1.00 0.00 72 LYS A C 4
ATOM 5257 O O . LYS A 1 75 ? -7.108 -0.516 -12.686 1.00 0.00 72 LYS A O 4
ATOM 5276 N N . THR A 1 76 ? -9.158 -1.349 -12.262 1.00 0.00 73 THR A N 4
ATOM 5277 C CA . THR A 1 76 ? -9.858 -0.689 -13.379 1.00 0.00 73 THR A CA 4
ATOM 5278 C C . THR A 1 76 ? -10.544 0.625 -12.992 1.00 0.00 73 THR A C 4
ATOM 5279 O O . THR A 1 76 ? -10.984 1.349 -13.886 1.00 0.00 73 THR A O 4
ATOM 5290 N N . GLU A 1 77 ? -10.645 0.932 -11.694 1.00 0.00 74 GLU A N 4
ATOM 5291 C CA . GLU A 1 77 ? -11.133 2.192 -11.143 1.00 0.00 74 GLU A CA 4
ATOM 5292 C C . GLU A 1 77 ? -10.262 3.352 -11.654 1.00 0.00 74 GLU A C 4
ATOM 5293 O O . GLU A 1 77 ? -9.051 3.357 -11.417 1.00 0.00 74 GLU A O 4
ATOM 5305 N N . PRO A 1 78 ? -10.839 4.335 -12.369 1.00 0.00 75 PRO A N 4
ATOM 5306 C CA . PRO A 1 78 ? -10.074 5.462 -12.883 1.00 0.00 75 PRO A CA 4
ATOM 5307 C C . PRO A 1 78 ? -9.595 6.372 -11.736 1.00 0.00 75 PRO A C 4
ATOM 5308 O O . PRO A 1 78 ? -10.312 6.535 -10.745 1.00 0.00 75 PRO A O 4
ATOM 5319 N N . PRO A 1 79 ? -8.408 7.000 -11.857 1.00 0.00 76 PRO A N 4
ATOM 5320 C CA . PRO A 1 79 ? -7.868 7.888 -10.832 1.00 0.00 76 PRO A CA 4
ATOM 5321 C C . PRO A 1 79 ? -8.669 9.195 -10.745 1.00 0.00 76 PRO A C 4
ATOM 5322 O O . PRO A 1 79 ? -9.230 9.667 -11.736 1.00 0.00 76 PRO A O 4
ATOM 5333 N N . ARG A 1 80 ? -8.729 9.773 -9.537 1.00 0.00 77 ARG A N 4
ATOM 5334 C CA . ARG A 1 80 ? -9.649 10.867 -9.187 1.00 0.00 77 ARG A CA 4
ATOM 5335 C C . ARG A 1 80 ? -9.202 11.602 -7.912 1.00 0.00 77 ARG A C 4
ATOM 5336 O O . ARG A 1 80 ? -9.700 11.327 -6.818 1.00 0.00 77 ARG A O 4
ATOM 5357 N N . GLU A 1 81 ? -8.230 12.498 -8.087 1.00 0.00 78 GLU A N 4
ATOM 5358 C CA . GLU A 1 81 ? -7.657 13.378 -7.053 1.00 0.00 78 GLU A CA 4
ATOM 5359 C C . GLU A 1 81 ? -8.580 14.555 -6.678 1.00 0.00 78 GLU A C 4
ATOM 5360 O O . GLU A 1 81 ? -8.429 15.032 -5.527 1.00 0.00 78 GLU A O 4
ATOM 5373 N N . GLY A 1 1 ? 11.718 14.971 9.665 1.00 0.00 -2 GLY A N 5
ATOM 5374 C CA . GLY A 1 1 ? 11.159 13.870 10.470 1.00 0.00 -2 GLY A CA 5
ATOM 5375 C C . GLY A 1 1 ? 9.719 13.724 10.018 1.00 0.00 -2 GLY A C 5
ATOM 5376 O O . GLY A 1 1 ? 9.003 14.718 10.028 1.00 0.00 -2 GLY A O 5
ATOM 5382 N N . SER A 1 2 ? 9.355 12.555 9.461 1.00 0.00 -1 SER A N 5
ATOM 5383 C CA . SER A 1 2 ? 7.971 12.221 9.052 1.00 0.00 -1 SER A CA 5
ATOM 5384 C C . SER A 1 2 ? 7.585 10.718 8.901 1.00 0.00 -1 SER A C 5
ATOM 5385 O O . SER A 1 2 ? 7.014 10.163 9.835 1.00 0.00 -1 SER A O 5
ATOM 5393 N N . HIS A 1 3 ? 7.710 10.136 7.682 1.00 0.00 0 HIS A N 5
ATOM 5394 C CA . HIS A 1 3 ? 6.727 9.166 7.120 1.00 0.00 0 HIS A CA 5
ATOM 5395 C C . HIS A 1 3 ? 6.719 7.764 7.773 1.00 0.00 0 HIS A C 5
ATOM 5396 O O . HIS A 1 3 ? 7.702 7.335 8.369 1.00 0.00 0 HIS A O 5
ATOM 5411 N N . MET A 1 4 ? 5.627 7.018 7.529 1.00 0.00 1 MET A N 5
ATOM 5412 C CA . MET A 1 4 ? 5.368 5.613 7.907 1.00 0.00 1 MET A CA 5
ATOM 5413 C C . MET A 1 4 ? 5.050 4.720 6.680 1.00 0.00 1 MET A C 5
ATOM 5414 O O . MET A 1 4 ? 4.702 5.231 5.616 1.00 0.00 1 MET A O 5
ATOM 5428 N N . THR A 1 5 ? 5.097 3.387 6.860 1.00 0.00 2 THR A N 5
ATOM 5429 C CA . THR A 1 5 ? 4.712 2.322 5.899 1.00 0.00 2 THR A CA 5
ATOM 5430 C C . THR A 1 5 ? 4.169 1.093 6.644 1.00 0.00 2 THR A C 5
ATOM 5431 O O . THR A 1 5 ? 4.563 0.895 7.793 1.00 0.00 2 THR A O 5
ATOM 5442 N N . LEU A 1 6 ? 3.372 0.222 5.995 1.00 0.00 3 LEU A N 5
ATOM 5443 C CA . LEU A 1 6 ? 2.837 -1.005 6.616 1.00 0.00 3 LEU A CA 5
ATOM 5444 C C . LEU A 1 6 ? 3.229 -2.278 5.843 1.00 0.00 3 LEU A C 5
ATOM 5445 O O . LEU A 1 6 ? 3.473 -2.243 4.640 1.00 0.00 3 LEU A O 5
ATOM 5461 N N . ARG A 1 7 ? 3.276 -3.419 6.549 1.00 0.00 4 ARG A N 5
ATOM 5462 C CA . ARG A 1 7 ? 3.768 -4.712 6.031 1.00 0.00 4 ARG A CA 5
ATOM 5463 C C . ARG A 1 7 ? 2.622 -5.704 5.783 1.00 0.00 4 ARG A C 5
ATOM 5464 O O . ARG A 1 7 ? 1.528 -5.528 6.322 1.00 0.00 4 ARG A O 5
ATOM 5485 N N . ILE A 1 8 ? 2.898 -6.804 5.064 1.00 0.00 5 ILE A N 5
ATOM 5486 C CA . ILE A 1 8 ? 1.948 -7.909 4.810 1.00 0.00 5 ILE A CA 5
ATOM 5487 C C . ILE A 1 8 ? 1.266 -8.374 6.107 1.00 0.00 5 ILE A C 5
ATOM 5488 O O . ILE A 1 8 ? 0.040 -8.409 6.180 1.00 0.00 5 ILE A O 5
ATOM 5504 N N . ARG A 1 9 ? 2.062 -8.586 7.167 1.00 0.00 6 ARG A N 5
ATOM 5505 C CA . ARG A 1 9 ? 1.624 -8.914 8.528 1.00 0.00 6 ARG A CA 5
ATOM 5506 C C . ARG A 1 9 ? 0.542 -7.954 9.052 1.00 0.00 6 ARG A C 5
ATOM 5507 O O . ARG A 1 9 ? -0.399 -8.394 9.703 1.00 0.00 6 ARG A O 5
ATOM 5528 N N . THR A 1 10 ? 0.666 -6.645 8.786 1.00 0.00 7 THR A N 5
ATOM 5529 C CA . THR A 1 10 ? -0.314 -5.633 9.221 1.00 0.00 7 THR A CA 5
ATOM 5530 C C . THR A 1 10 ? -1.609 -5.713 8.420 1.00 0.00 7 THR A C 5
ATOM 5531 O O . THR A 1 10 ? -2.682 -5.627 9.010 1.00 0.00 7 THR A O 5
ATOM 5542 N N . ILE A 1 11 ? -1.526 -5.906 7.098 1.00 0.00 8 ILE A N 5
ATOM 5543 C CA . ILE A 1 11 ? -2.722 -6.138 6.281 1.00 0.00 8 ILE A CA 5
ATOM 5544 C C . ILE A 1 11 ? -3.422 -7.428 6.742 1.00 0.00 8 ILE A C 5
ATOM 5545 O O . ILE A 1 11 ? -4.626 -7.426 6.988 1.00 0.00 8 ILE A O 5
ATOM 5561 N N . ALA A 1 12 ? -2.665 -8.516 6.929 1.00 0.00 9 ALA A N 5
ATOM 5562 C CA . ALA A 1 12 ? -3.169 -9.783 7.449 1.00 0.00 9 ALA A CA 5
ATOM 5563 C C . ALA A 1 12 ? -3.844 -9.641 8.826 1.00 0.00 9 ALA A C 5
ATOM 5564 O O . ALA A 1 12 ? -4.944 -10.170 9.017 1.00 0.00 9 ALA A O 5
ATOM 5571 N N . ARG A 1 13 ? -3.242 -8.887 9.766 1.00 0.00 10 ARG A N 5
ATOM 5572 C CA . ARG A 1 13 ? -3.777 -8.571 11.107 1.00 0.00 10 ARG A CA 5
ATOM 5573 C C . ARG A 1 13 ? -5.211 -8.015 11.132 1.00 0.00 10 ARG A C 5
ATOM 5574 O O . ARG A 1 13 ? -5.827 -8.065 12.191 1.00 0.00 10 ARG A O 5
ATOM 5595 N N . MET A 1 14 ? -5.775 -7.565 10.002 1.00 0.00 11 MET A N 5
ATOM 5596 C CA . MET A 1 14 ? -7.217 -7.312 9.863 1.00 0.00 11 MET A CA 5
ATOM 5597 C C . MET A 1 14 ? -8.079 -8.515 10.291 1.00 0.00 11 MET A C 5
ATOM 5598 O O . MET A 1 14 ? -9.169 -8.317 10.822 1.00 0.00 11 MET A O 5
ATOM 5612 N N . THR A 1 15 ? -7.622 -9.752 10.037 1.00 0.00 12 THR A N 5
ATOM 5613 C CA . THR A 1 15 ? -8.391 -10.988 10.306 1.00 0.00 12 THR A CA 5
ATOM 5614 C C . THR A 1 15 ? -7.540 -12.243 10.574 1.00 0.00 12 THR A C 5
ATOM 5615 O O . THR A 1 15 ? -8.107 -13.293 10.873 1.00 0.00 12 THR A O 5
ATOM 5626 N N . GLY A 1 16 ? -6.208 -12.202 10.418 1.00 0.00 13 GLY A N 5
ATOM 5627 C CA . GLY A 1 16 ? -5.343 -13.386 10.427 1.00 0.00 13 GLY A CA 5
ATOM 5628 C C . GLY A 1 16 ? -5.527 -14.251 9.177 1.00 0.00 13 GLY A C 5
ATOM 5629 O O . GLY A 1 16 ? -4.602 -14.375 8.376 1.00 0.00 13 GLY A O 5
ATOM 5633 N N . ILE A 1 17 ? -6.720 -14.839 8.996 1.00 0.00 14 ILE A N 5
ATOM 5634 C CA . ILE A 1 17 ? -6.991 -15.844 7.954 1.00 0.00 14 ILE A CA 5
ATOM 5635 C C . ILE A 1 17 ? -6.793 -15.302 6.527 1.00 0.00 14 ILE A C 5
ATOM 5636 O O . ILE A 1 17 ? -6.550 -16.080 5.604 1.00 0.00 14 ILE A O 5
ATOM 5652 N N . ARG A 1 18 ? -6.823 -13.971 6.335 1.00 0.00 15 ARG A N 5
ATOM 5653 C CA . ARG A 1 18 ? -6.424 -13.336 5.077 1.00 0.00 15 ARG A CA 5
ATOM 5654 C C . ARG A 1 18 ? -4.939 -13.491 4.732 1.00 0.00 15 ARG A C 5
ATOM 5655 O O . ARG A 1 18 ? -4.641 -13.368 3.550 1.00 0.00 15 ARG A O 5
ATOM 5676 N N . GLU A 1 19 ? -4.011 -13.819 5.645 1.00 0.00 16 GLU A N 5
ATOM 5677 C CA . GLU A 1 19 ? -2.590 -13.940 5.258 1.00 0.00 16 GLU A CA 5
ATOM 5678 C C . GLU A 1 19 ? -2.399 -14.962 4.129 1.00 0.00 16 GLU A C 5
ATOM 5679 O O . GLU A 1 19 ? -1.738 -14.668 3.132 1.00 0.00 16 GLU A O 5
ATOM 5691 N N . ALA A 1 20 ? -3.094 -16.101 4.242 1.00 0.00 17 ALA A N 5
ATOM 5692 C CA . ALA A 1 20 ? -3.160 -17.162 3.243 1.00 0.00 17 ALA A CA 5
ATOM 5693 C C . ALA A 1 20 ? -3.714 -16.706 1.884 1.00 0.00 17 ALA A C 5
ATOM 5694 O O . ALA A 1 20 ? -3.313 -17.285 0.868 1.00 0.00 17 ALA A O 5
ATOM 5701 N N . THR A 1 21 ? -4.597 -15.691 1.854 1.00 0.00 18 THR A N 5
ATOM 5702 C CA . THR A 1 21 ? -5.140 -15.125 0.613 1.00 0.00 18 THR A CA 5
ATOM 5703 C C . THR A 1 21 ? -4.242 -14.023 0.058 1.00 0.00 18 THR A C 5
ATOM 5704 O O . THR A 1 21 ? -4.015 -14.010 -1.143 1.00 0.00 18 THR A O 5
ATOM 5715 N N . LEU A 1 22 ? -3.684 -13.149 0.905 1.00 0.00 19 LEU A N 5
ATOM 5716 C CA . LEU A 1 22 ? -2.781 -12.060 0.514 1.00 0.00 19 LEU A CA 5
ATOM 5717 C C . LEU A 1 22 ? -1.526 -12.620 -0.171 1.00 0.00 19 LEU A C 5
ATOM 5718 O O . LEU A 1 22 ? -1.223 -12.260 -1.311 1.00 0.00 19 LEU A O 5
ATOM 5734 N N . ARG A 1 23 ? -0.836 -13.561 0.493 1.00 0.00 20 ARG A N 5
ATOM 5735 C CA . ARG A 1 23 ? 0.337 -14.255 -0.063 1.00 0.00 20 ARG A CA 5
ATOM 5736 C C . ARG A 1 23 ? 0.013 -15.053 -1.332 1.00 0.00 20 ARG A C 5
ATOM 5737 O O . ARG A 1 23 ? 0.889 -15.241 -2.170 1.00 0.00 20 ARG A O 5
ATOM 5758 N N . ALA A 1 24 ? -1.228 -15.537 -1.479 1.00 0.00 21 ALA A N 5
ATOM 5759 C CA . ALA A 1 24 ? -1.680 -16.175 -2.710 1.00 0.00 21 ALA A CA 5
ATOM 5760 C C . ALA A 1 24 ? -1.874 -15.125 -3.810 1.00 0.00 21 ALA A C 5
ATOM 5761 O O . ALA A 1 24 ? -1.306 -15.276 -4.889 1.00 0.00 21 ALA A O 5
ATOM 5768 N N . TRP A 1 25 ? -2.632 -14.049 -3.541 1.00 0.00 22 TRP A N 5
ATOM 5769 C CA . TRP A 1 25 ? -2.901 -12.972 -4.496 1.00 0.00 22 TRP A CA 5
ATOM 5770 C C . TRP A 1 25 ? -1.629 -12.365 -5.091 1.00 0.00 22 TRP A C 5
ATOM 5771 O O . TRP A 1 25 ? -1.645 -12.026 -6.271 1.00 0.00 22 TRP A O 5
ATOM 5792 N N . GLU A 1 26 ? -0.528 -12.317 -4.330 1.00 0.00 23 GLU A N 5
ATOM 5793 C CA . GLU A 1 26 ? 0.818 -11.965 -4.805 1.00 0.00 23 GLU A CA 5
ATOM 5794 C C . GLU A 1 26 ? 1.185 -12.689 -6.116 1.00 0.00 23 GLU A C 5
ATOM 5795 O O . GLU A 1 26 ? 1.637 -12.046 -7.061 1.00 0.00 23 GLU A O 5
ATOM 5807 N N . ARG A 1 27 ? 0.896 -14.001 -6.208 1.00 0.00 24 ARG A N 5
ATOM 5808 C CA . ARG A 1 27 ? 1.099 -14.823 -7.414 1.00 0.00 24 ARG A CA 5
ATOM 5809 C C . ARG A 1 27 ? -0.169 -15.021 -8.262 1.00 0.00 24 ARG A C 5
ATOM 5810 O O . ARG A 1 27 ? -0.059 -15.363 -9.435 1.00 0.00 24 ARG A O 5
ATOM 5831 N N . ARG A 1 28 ? -1.362 -14.835 -7.678 1.00 0.00 25 ARG A N 5
ATOM 5832 C CA . ARG A 1 28 ? -2.680 -15.134 -8.276 1.00 0.00 25 ARG A CA 5
ATOM 5833 C C . ARG A 1 28 ? -3.295 -13.945 -9.036 1.00 0.00 25 ARG A C 5
ATOM 5834 O O . ARG A 1 28 ? -4.078 -14.180 -9.950 1.00 0.00 25 ARG A O 5
ATOM 5855 N N . TYR A 1 29 ? -2.941 -12.697 -8.679 1.00 0.00 26 TYR A N 5
ATOM 5856 C CA . TYR A 1 29 ? -3.432 -11.455 -9.313 1.00 0.00 26 TYR A CA 5
ATOM 5857 C C . TYR A 1 29 ? -2.418 -10.296 -9.345 1.00 0.00 26 TYR A C 5
ATOM 5858 O O . TYR A 1 29 ? -2.479 -9.474 -10.258 1.00 0.00 26 TYR A O 5
ATOM 5876 N N . GLY A 1 30 ? -1.526 -10.188 -8.349 1.00 0.00 27 GLY A N 5
ATOM 5877 C CA . GLY A 1 30 ? -0.597 -9.067 -8.175 1.00 0.00 27 GLY A CA 5
ATOM 5878 C C . GLY A 1 30 ? -1.104 -7.941 -7.258 1.00 0.00 27 GLY A C 5
ATOM 5879 O O . GLY A 1 30 ? -0.460 -6.898 -7.200 1.00 0.00 27 GLY A O 5
ATOM 5883 N N . PHE A 1 31 ? -2.229 -8.129 -6.552 1.00 0.00 28 PHE A N 5
ATOM 5884 C CA . PHE A 1 31 ? -2.820 -7.162 -5.613 1.00 0.00 28 PHE A CA 5
ATOM 5885 C C . PHE A 1 31 ? -2.894 -7.758 -4.193 1.00 0.00 28 PHE A C 5
ATOM 5886 O O . PHE A 1 31 ? -3.356 -8.886 -4.061 1.00 0.00 28 PHE A O 5
ATOM 5903 N N . PRO A 1 32 ? -2.522 -7.021 -3.129 1.00 0.00 29 PRO A N 5
ATOM 5904 C CA . PRO A 1 32 ? -1.757 -5.784 -3.201 1.00 0.00 29 PRO A CA 5
ATOM 5905 C C . PRO A 1 32 ? -0.345 -6.076 -3.711 1.00 0.00 29 PRO A C 5
ATOM 5906 O O . PRO A 1 32 ? 0.194 -7.164 -3.488 1.00 0.00 29 PRO A O 5
ATOM 5917 N N . ARG A 1 33 ? 0.267 -5.098 -4.378 1.00 0.00 30 ARG A N 5
ATOM 5918 C CA . ARG A 1 33 ? 1.564 -5.259 -5.028 1.00 0.00 30 ARG A CA 5
ATOM 5919 C C . ARG A 1 33 ? 2.700 -4.844 -4.080 1.00 0.00 30 ARG A C 5
ATOM 5920 O O . ARG A 1 33 ? 2.812 -3.656 -3.769 1.00 0.00 30 ARG A O 5
ATOM 5941 N N . PRO A 1 34 ? 3.532 -5.783 -3.582 1.00 0.00 31 PRO A N 5
ATOM 5942 C CA . PRO A 1 34 ? 4.573 -5.476 -2.604 1.00 0.00 31 PRO A CA 5
ATOM 5943 C C . PRO A 1 34 ? 5.675 -4.625 -3.243 1.00 0.00 31 PRO A C 5
ATOM 5944 O O . PRO A 1 34 ? 6.528 -5.144 -3.972 1.00 0.00 31 PRO A O 5
ATOM 5955 N N . LEU A 1 35 ? 5.638 -3.308 -2.997 1.00 0.00 32 LEU A N 5
ATOM 5956 C CA . LEU A 1 35 ? 6.610 -2.367 -3.551 1.00 0.00 32 LEU A CA 5
ATOM 5957 C C . LEU A 1 35 ? 8.028 -2.688 -3.072 1.00 0.00 32 LEU A C 5
ATOM 5958 O O . LEU A 1 35 ? 8.250 -3.075 -1.923 1.00 0.00 32 LEU A O 5
ATOM 5974 N N . ARG A 1 36 ? 8.981 -2.527 -3.997 1.00 0.00 33 ARG A N 5
ATOM 5975 C CA . ARG A 1 36 ? 10.405 -2.752 -3.763 1.00 0.00 33 ARG A CA 5
ATOM 5976 C C . ARG A 1 36 ? 10.980 -1.813 -2.692 1.00 0.00 33 ARG A C 5
ATOM 5977 O O . ARG A 1 36 ? 10.404 -0.775 -2.371 1.00 0.00 33 ARG A O 5
ATOM 5998 N N . SER A 1 37 ? 12.182 -2.163 -2.242 1.00 0.00 34 SER A N 5
ATOM 5999 C CA . SER A 1 37 ? 12.874 -1.526 -1.124 1.00 0.00 34 SER A CA 5
ATOM 6000 C C . SER A 1 37 ? 14.375 -1.329 -1.417 1.00 0.00 34 SER A C 5
ATOM 6001 O O . SER A 1 37 ? 14.825 -1.410 -2.571 1.00 0.00 34 SER A O 5
ATOM 6009 N N . GLU A 1 38 ? 15.113 -1.010 -0.346 1.00 0.00 35 GLU A N 5
ATOM 6010 C CA . GLU A 1 38 ? 16.570 -0.960 -0.221 1.00 0.00 35 GLU A CA 5
ATOM 6011 C C . GLU A 1 38 ? 17.159 -2.362 0.056 1.00 0.00 35 GLU A C 5
ATOM 6012 O O . GLU A 1 38 ? 17.603 -3.006 -0.894 1.00 0.00 35 GLU A O 5
ATOM 6024 N N . GLY A 1 39 ? 17.162 -2.850 1.307 1.00 0.00 36 GLY A N 5
ATOM 6025 C CA . GLY A 1 39 ? 17.765 -4.135 1.687 1.00 0.00 36 GLY A CA 5
ATOM 6026 C C . GLY A 1 39 ? 17.343 -4.704 3.058 1.00 0.00 36 GLY A C 5
ATOM 6027 O O . GLY A 1 39 ? 16.964 -5.870 3.130 1.00 0.00 36 GLY A O 5
ATOM 6031 N N . ASN A 1 40 ? 17.406 -3.915 4.140 1.00 0.00 37 ASN A N 5
ATOM 6032 C CA . ASN A 1 40 ? 16.893 -4.267 5.473 1.00 0.00 37 ASN A CA 5
ATOM 6033 C C . ASN A 1 40 ? 15.373 -4.062 5.563 1.00 0.00 37 ASN A C 5
ATOM 6034 O O . ASN A 1 40 ? 14.680 -4.844 6.211 1.00 0.00 37 ASN A O 5
ATOM 6045 N N . ASN A 1 41 ? 14.844 -3.018 4.916 1.00 0.00 38 ASN A N 5
ATOM 6046 C CA . ASN A 1 41 ? 13.413 -2.821 4.742 1.00 0.00 38 ASN A CA 5
ATOM 6047 C C . ASN A 1 41 ? 12.837 -3.949 3.878 1.00 0.00 38 ASN A C 5
ATOM 6048 O O . ASN A 1 41 ? 13.092 -4.023 2.676 1.00 0.00 38 ASN A O 5
ATOM 6059 N N . TYR A 1 42 ? 12.057 -4.827 4.511 1.00 0.00 39 TYR A N 5
ATOM 6060 C CA . TYR A 1 42 ? 11.298 -5.886 3.851 1.00 0.00 39 TYR A CA 5
ATOM 6061 C C . TYR A 1 42 ? 10.258 -5.314 2.875 1.00 0.00 39 TYR A C 5
ATOM 6062 O O . TYR A 1 42 ? 9.953 -4.120 2.889 1.00 0.00 39 TYR A O 5
ATOM 6080 N N . ARG A 1 43 ? 9.643 -6.193 2.076 1.00 0.00 40 ARG A N 5
ATOM 6081 C CA . ARG A 1 43 ? 8.500 -5.839 1.233 1.00 0.00 40 ARG A CA 5
ATOM 6082 C C . ARG A 1 43 ? 7.341 -5.275 2.066 1.00 0.00 40 ARG A C 5
ATOM 6083 O O . ARG A 1 43 ? 6.910 -5.880 3.050 1.00 0.00 40 ARG A O 5
ATOM 6104 N N . VAL A 1 44 ? 6.843 -4.112 1.642 1.00 0.00 41 VAL A N 5
ATOM 6105 C CA . VAL A 1 44 ? 5.789 -3.339 2.311 1.00 0.00 41 VAL A CA 5
ATOM 6106 C C . VAL A 1 44 ? 4.724 -2.860 1.321 1.00 0.00 41 VAL A C 5
ATOM 6107 O O . VAL A 1 44 ? 4.819 -3.097 0.116 1.00 0.00 41 VAL A O 5
ATOM 6120 N N . TYR A 1 45 ? 3.694 -2.197 1.855 1.00 0.00 42 TYR A N 5
ATOM 6121 C CA . TYR A 1 45 ? 2.557 -1.670 1.115 1.00 0.00 42 TYR A CA 5
ATOM 6122 C C . TYR A 1 45 ? 2.248 -0.219 1.488 1.00 0.00 42 TYR A C 5
ATOM 6123 O O . TYR A 1 45 ? 2.467 0.232 2.618 1.00 0.00 42 TYR A O 5
ATOM 6141 N N . SER A 1 46 ? 1.714 0.497 0.498 1.00 0.00 43 SER A N 5
ATOM 6142 C CA . SER A 1 46 ? 1.232 1.867 0.594 1.00 0.00 43 SER A CA 5
ATOM 6143 C C . SER A 1 46 ? -0.173 1.918 1.218 1.00 0.00 43 SER A C 5
ATOM 6144 O O . SER A 1 46 ? -0.935 0.951 1.195 1.00 0.00 43 SER A O 5
ATOM 6152 N N . ARG A 1 47 ? -0.522 3.078 1.795 1.00 0.00 44 ARG A N 5
ATOM 6153 C CA . ARG A 1 47 ? -1.816 3.324 2.456 1.00 0.00 44 ARG A CA 5
ATOM 6154 C C . ARG A 1 47 ? -3.015 3.189 1.510 1.00 0.00 44 ARG A C 5
ATOM 6155 O O . ARG A 1 47 ? -4.035 2.649 1.915 1.00 0.00 44 ARG A O 5
ATOM 6176 N N . GLU A 1 48 ? -2.870 3.613 0.252 1.00 0.00 45 GLU A N 5
ATOM 6177 C CA . GLU A 1 48 ? -3.791 3.323 -0.861 1.00 0.00 45 GLU A CA 5
ATOM 6178 C C . GLU A 1 48 ? -4.084 1.817 -0.988 1.00 0.00 45 GLU A C 5
ATOM 6179 O O . GLU A 1 48 ? -5.244 1.412 -0.900 1.00 0.00 45 GLU A O 5
ATOM 6191 N N . GLU A 1 49 ? -3.044 0.988 -1.166 1.00 0.00 46 GLU A N 5
ATOM 6192 C CA . GLU A 1 49 ? -3.182 -0.468 -1.227 1.00 0.00 46 GLU A CA 5
ATOM 6193 C C . GLU A 1 49 ? -3.813 -1.004 0.059 1.00 0.00 46 GLU A C 5
ATOM 6194 O O . GLU A 1 49 ? -4.768 -1.767 -0.018 1.00 0.00 46 GLU A O 5
ATOM 6206 N N . VAL A 1 50 ? -3.340 -0.585 1.240 1.00 0.00 47 VAL A N 5
ATOM 6207 C CA . VAL A 1 50 ? -3.912 -1.006 2.528 1.00 0.00 47 VAL A CA 5
ATOM 6208 C C . VAL A 1 50 ? -5.405 -0.655 2.629 1.00 0.00 47 VAL A C 5
ATOM 6209 O O . VAL A 1 50 ? -6.178 -1.516 3.033 1.00 0.00 47 VAL A O 5
ATOM 6222 N N . GLU A 1 51 ? -5.834 0.556 2.250 1.00 0.00 48 GLU A N 5
ATOM 6223 C CA . GLU A 1 51 ? -7.246 0.961 2.199 1.00 0.00 48 GLU A CA 5
ATOM 6224 C C . GLU A 1 51 ? -8.065 0.081 1.246 1.00 0.00 48 GLU A C 5
ATOM 6225 O O . GLU A 1 51 ? -9.067 -0.509 1.670 1.00 0.00 48 GLU A O 5
ATOM 6237 N N . ALA A 1 52 ? -7.630 -0.029 -0.018 1.00 0.00 49 ALA A N 5
ATOM 6238 C CA . ALA A 1 52 ? -8.256 -0.903 -1.005 1.00 0.00 49 ALA A CA 5
ATOM 6239 C C . ALA A 1 52 ? -8.380 -2.331 -0.461 1.00 0.00 49 ALA A C 5
ATOM 6240 O O . ALA A 1 52 ? -9.481 -2.875 -0.400 1.00 0.00 49 ALA A O 5
ATOM 6247 N N . VAL A 1 53 ? -7.272 -2.929 -0.009 1.00 0.00 50 VAL A N 5
ATOM 6248 C CA . VAL A 1 53 ? -7.247 -4.288 0.533 1.00 0.00 50 VAL A CA 5
ATOM 6249 C C . VAL A 1 53 ? -8.113 -4.424 1.774 1.00 0.00 50 VAL A C 5
ATOM 6250 O O . VAL A 1 53 ? -8.831 -5.408 1.871 1.00 0.00 50 VAL A O 5
ATOM 6263 N N . ARG A 1 54 ? -8.085 -3.478 2.717 1.00 0.00 51 ARG A N 5
ATOM 6264 C CA . ARG A 1 54 ? -8.940 -3.496 3.910 1.00 0.00 51 ARG A CA 5
ATOM 6265 C C . ARG A 1 54 ? -10.421 -3.564 3.522 1.00 0.00 51 ARG A C 5
ATOM 6266 O O . ARG A 1 54 ? -11.163 -4.353 4.109 1.00 0.00 51 ARG A O 5
ATOM 6287 N N . ARG A 1 55 ? -10.840 -2.793 2.507 1.00 0.00 52 ARG A N 5
ATOM 6288 C CA . ARG A 1 55 ? -12.153 -2.947 1.865 1.00 0.00 52 ARG A CA 5
ATOM 6289 C C . ARG A 1 55 ? -12.329 -4.342 1.255 1.00 0.00 52 ARG A C 5
ATOM 6290 O O . ARG A 1 55 ? -13.230 -5.059 1.685 1.00 0.00 52 ARG A O 5
ATOM 6311 N N . VAL A 1 56 ? -11.481 -4.730 0.293 1.00 0.00 53 VAL A N 5
ATOM 6312 C CA . VAL A 1 56 ? -11.526 -6.023 -0.417 1.00 0.00 53 VAL A CA 5
ATOM 6313 C C . VAL A 1 56 ? -11.613 -7.207 0.562 1.00 0.00 53 VAL A C 5
ATOM 6314 O O . VAL A 1 56 ? -12.556 -7.983 0.491 1.00 0.00 53 VAL A O 5
ATOM 6327 N N . ALA A 1 57 ? -10.694 -7.316 1.524 1.00 0.00 54 ALA A N 5
ATOM 6328 C CA . ALA A 1 57 ? -10.649 -8.313 2.593 1.00 0.00 54 ALA A CA 5
ATOM 6329 C C . ALA A 1 57 ? -11.947 -8.404 3.410 1.00 0.00 54 ALA A C 5
ATOM 6330 O O . ALA A 1 57 ? -12.409 -9.515 3.681 1.00 0.00 54 ALA A O 5
ATOM 6337 N N . ARG A 1 58 ? -12.544 -7.264 3.795 1.00 0.00 55 ARG A N 5
ATOM 6338 C CA . ARG A 1 58 ? -13.852 -7.258 4.465 1.00 0.00 55 ARG A CA 5
ATOM 6339 C C . ARG A 1 58 ? -14.965 -7.718 3.513 1.00 0.00 55 ARG A C 5
ATOM 6340 O O . ARG A 1 58 ? -15.802 -8.519 3.911 1.00 0.00 55 ARG A O 5
ATOM 6361 N N . LEU A 1 59 ? -14.954 -7.274 2.254 1.00 0.00 56 LEU A N 5
ATOM 6362 C CA . LEU A 1 59 ? -15.884 -7.736 1.218 1.00 0.00 56 LEU A CA 5
ATOM 6363 C C . LEU A 1 59 ? -15.777 -9.264 0.986 1.00 0.00 56 LEU A C 5
ATOM 6364 O O . LEU A 1 59 ? -16.785 -9.955 0.852 1.00 0.00 56 LEU A O 5
ATOM 6380 N N . ILE A 1 60 ? -14.557 -9.818 1.009 1.00 0.00 57 ILE A N 5
ATOM 6381 C CA . ILE A 1 60 ? -14.282 -11.261 0.974 1.00 0.00 57 ILE A CA 5
ATOM 6382 C C . ILE A 1 60 ? -14.944 -12.024 2.134 1.00 0.00 57 ILE A C 5
ATOM 6383 O O . ILE A 1 60 ? -15.323 -13.175 1.931 1.00 0.00 57 ILE A O 5
ATOM 6399 N N . GLN A 1 61 ? -15.125 -11.419 3.318 1.00 0.00 58 GLN A N 5
ATOM 6400 C CA . GLN A 1 61 ? -15.885 -12.047 4.408 1.00 0.00 58 GLN A CA 5
ATOM 6401 C C . GLN A 1 61 ? -17.377 -12.233 4.067 1.00 0.00 58 GLN A C 5
ATOM 6402 O O . GLN A 1 61 ? -18.031 -13.043 4.718 1.00 0.00 58 GLN A O 5
ATOM 6416 N N . GLU A 1 62 ? -17.919 -11.552 3.043 1.00 0.00 59 GLU A N 5
ATOM 6417 C CA . GLU A 1 62 ? -19.319 -11.721 2.633 1.00 0.00 59 GLU A CA 5
ATOM 6418 C C . GLU A 1 62 ? -19.516 -12.889 1.647 1.00 0.00 59 GLU A C 5
ATOM 6419 O O . GLU A 1 62 ? -20.541 -13.560 1.712 1.00 0.00 59 GLU A O 5
ATOM 6431 N N . GLU A 1 63 ? -18.533 -13.168 0.773 1.00 0.00 60 GLU A N 5
ATOM 6432 C CA . GLU A 1 63 ? -18.576 -14.293 -0.185 1.00 0.00 60 GLU A CA 5
ATOM 6433 C C . GLU A 1 63 ? -17.199 -14.866 -0.558 1.00 0.00 60 GLU A C 5
ATOM 6434 O O . GLU A 1 63 ? -17.043 -16.082 -0.640 1.00 0.00 60 GLU A O 5
ATOM 6446 N N . GLY A 1 64 ? -16.224 -14.006 -0.875 1.00 0.00 61 GLY A N 5
ATOM 6447 C CA . GLY A 1 64 ? -14.913 -14.401 -1.403 1.00 0.00 61 GLY A CA 5
ATOM 6448 C C . GLY A 1 64 ? -14.742 -14.125 -2.904 1.00 0.00 61 GLY A C 5
ATOM 6449 O O . GLY A 1 64 ? -13.631 -13.844 -3.340 1.00 0.00 61 GLY A O 5
ATOM 6453 N N . LEU A 1 65 ? -15.826 -14.092 -3.693 1.00 0.00 62 LEU A N 5
ATOM 6454 C CA . LEU A 1 65 ? -15.825 -13.625 -5.094 1.00 0.00 62 LEU A CA 5
ATOM 6455 C C . LEU A 1 65 ? -15.182 -12.233 -5.238 1.00 0.00 62 LEU A C 5
ATOM 6456 O O . LEU A 1 65 ? -14.463 -11.970 -6.205 1.00 0.00 62 LEU A O 5
ATOM 6472 N N . SER A 1 66 ? -15.362 -11.382 -4.220 1.00 0.00 63 SER A N 5
ATOM 6473 C CA . SER A 1 66 ? -14.715 -10.077 -4.082 1.00 0.00 63 SER A CA 5
ATOM 6474 C C . SER A 1 66 ? -13.186 -10.085 -4.163 1.00 0.00 63 SER A C 5
ATOM 6475 O O . SER A 1 66 ? -12.629 -9.001 -4.273 1.00 0.00 63 SER A O 5
ATOM 6483 N N . VAL A 1 67 ? -12.506 -11.243 -4.192 1.00 0.00 64 VAL A N 5
ATOM 6484 C CA . VAL A 1 67 ? -11.136 -11.332 -4.713 1.00 0.00 64 VAL A CA 5
ATOM 6485 C C . VAL A 1 67 ? -11.099 -10.734 -6.123 1.00 0.00 64 VAL A C 5
ATOM 6486 O O . VAL A 1 67 ? -10.673 -9.597 -6.295 1.00 0.00 64 VAL A O 5
ATOM 6499 N N . SER A 1 68 ? -11.559 -11.476 -7.135 1.00 0.00 65 SER A N 5
ATOM 6500 C CA . SER A 1 68 ? -11.465 -11.032 -8.525 1.00 0.00 65 SER A CA 5
ATOM 6501 C C . SER A 1 68 ? -12.369 -9.819 -8.774 1.00 0.00 65 SER A C 5
ATOM 6502 O O . SER A 1 68 ? -11.943 -8.873 -9.430 1.00 0.00 65 SER A O 5
ATOM 6510 N N . GLU A 1 69 ? -13.577 -9.806 -8.186 1.00 0.00 66 GLU A N 5
ATOM 6511 C CA . GLU A 1 69 ? -14.533 -8.699 -8.304 1.00 0.00 66 GLU A CA 5
ATOM 6512 C C . GLU A 1 69 ? -13.974 -7.371 -7.772 1.00 0.00 66 GLU A C 5
ATOM 6513 O O . GLU A 1 69 ? -13.812 -6.431 -8.549 1.00 0.00 66 GLU A O 5
ATOM 6525 N N . ALA A 1 70 ? -13.656 -7.260 -6.473 1.00 0.00 67 ALA A N 5
ATOM 6526 C CA . ALA A 1 70 ? -13.242 -5.970 -5.926 1.00 0.00 67 ALA A CA 5
ATOM 6527 C C . ALA A 1 70 ? -11.846 -5.545 -6.422 1.00 0.00 67 ALA A C 5
ATOM 6528 O O . ALA A 1 70 ? -11.595 -4.344 -6.542 1.00 0.00 67 ALA A O 5
ATOM 6535 N N . ILE A 1 71 ? -10.972 -6.498 -6.798 1.00 0.00 68 ILE A N 5
ATOM 6536 C CA . ILE A 1 71 ? -9.747 -6.199 -7.556 1.00 0.00 68 ILE A CA 5
ATOM 6537 C C . ILE A 1 71 ? -10.103 -5.586 -8.918 1.00 0.00 68 ILE A C 5
ATOM 6538 O O . ILE A 1 71 ? -9.630 -4.492 -9.215 1.00 0.00 68 ILE A O 5
ATOM 6554 N N . ALA A 1 72 ? -10.933 -6.240 -9.743 1.00 0.00 69 ALA A N 5
ATOM 6555 C CA . ALA A 1 72 ? -11.360 -5.708 -11.042 1.00 0.00 69 ALA A CA 5
ATOM 6556 C C . ALA A 1 72 ? -12.017 -4.322 -10.920 1.00 0.00 69 ALA A C 5
ATOM 6557 O O . ALA A 1 72 ? -11.695 -3.421 -11.697 1.00 0.00 69 ALA A O 5
ATOM 6564 N N . GLN A 1 73 ? -12.879 -4.133 -9.913 1.00 0.00 70 GLN A N 5
ATOM 6565 C CA . GLN A 1 73 ? -13.457 -2.838 -9.553 1.00 0.00 70 GLN A CA 5
ATOM 6566 C C . GLN A 1 73 ? -12.365 -1.799 -9.270 1.00 0.00 70 GLN A C 5
ATOM 6567 O O . GLN A 1 73 ? -12.281 -0.825 -10.010 1.00 0.00 70 GLN A O 5
ATOM 6581 N N . VAL A 1 74 ? -11.490 -1.988 -8.269 1.00 0.00 71 VAL A N 5
ATOM 6582 C CA . VAL A 1 74 ? -10.448 -0.985 -7.961 1.00 0.00 71 VAL A CA 5
ATOM 6583 C C . VAL A 1 74 ? -9.388 -0.834 -9.073 1.00 0.00 71 VAL A C 5
ATOM 6584 O O . VAL A 1 74 ? -8.757 0.214 -9.179 1.00 0.00 71 VAL A O 5
ATOM 6597 N N . LYS A 1 75 ? -9.221 -1.834 -9.952 1.00 0.00 72 LYS A N 5
ATOM 6598 C CA . LYS A 1 75 ? -8.442 -1.723 -11.195 1.00 0.00 72 LYS A CA 5
ATOM 6599 C C . LYS A 1 75 ? -9.103 -0.791 -12.215 1.00 0.00 72 LYS A C 5
ATOM 6600 O O . LYS A 1 75 ? -8.400 0.021 -12.811 1.00 0.00 72 LYS A O 5
ATOM 6619 N N . THR A 1 76 ? -10.417 -0.916 -12.450 1.00 0.00 73 THR A N 5
ATOM 6620 C CA . THR A 1 76 ? -11.149 -0.025 -13.373 1.00 0.00 73 THR A CA 5
ATOM 6621 C C . THR A 1 76 ? -11.509 1.334 -12.735 1.00 0.00 73 THR A C 5
ATOM 6622 O O . THR A 1 76 ? -11.673 2.323 -13.446 1.00 0.00 73 THR A O 5
ATOM 6633 N N . GLU A 1 77 ? -11.521 1.420 -11.399 1.00 0.00 74 GLU A N 5
ATOM 6634 C CA . GLU A 1 77 ? -11.710 2.636 -10.597 1.00 0.00 74 GLU A CA 5
ATOM 6635 C C . GLU A 1 77 ? -10.460 2.911 -9.729 1.00 0.00 74 GLU A C 5
ATOM 6636 O O . GLU A 1 77 ? -10.513 2.778 -8.504 1.00 0.00 74 GLU A O 5
ATOM 6648 N N . PRO A 1 78 ? -9.316 3.294 -10.335 1.00 0.00 75 PRO A N 5
ATOM 6649 C CA . PRO A 1 78 ? -8.066 3.504 -9.606 1.00 0.00 75 PRO A CA 5
ATOM 6650 C C . PRO A 1 78 ? -8.143 4.734 -8.682 1.00 0.00 75 PRO A C 5
ATOM 6651 O O . PRO A 1 78 ? -8.690 5.764 -9.087 1.00 0.00 75 PRO A O 5
ATOM 6662 N N . PRO A 1 79 ? -7.553 4.684 -7.470 1.00 0.00 76 PRO A N 5
ATOM 6663 C CA . PRO A 1 79 ? -7.618 5.789 -6.516 1.00 0.00 76 PRO A CA 5
ATOM 6664 C C . PRO A 1 79 ? -6.818 7.006 -7.005 1.00 0.00 76 PRO A C 5
ATOM 6665 O O . PRO A 1 79 ? -5.699 6.876 -7.505 1.00 0.00 76 PRO A O 5
ATOM 6676 N N . ARG A 1 80 ? -7.421 8.194 -6.864 1.00 0.00 77 ARG A N 5
ATOM 6677 C CA . ARG A 1 80 ? -6.858 9.514 -7.176 1.00 0.00 77 ARG A CA 5
ATOM 6678 C C . ARG A 1 80 ? -7.765 10.608 -6.603 1.00 0.00 77 ARG A C 5
ATOM 6679 O O . ARG A 1 80 ? -8.962 10.617 -6.883 1.00 0.00 77 ARG A O 5
ATOM 6700 N N . GLU A 1 81 ? -7.192 11.471 -5.760 1.00 0.00 78 GLU A N 5
ATOM 6701 C CA . GLU A 1 81 ? -7.814 12.688 -5.213 1.00 0.00 78 GLU A CA 5
ATOM 6702 C C . GLU A 1 81 ? -7.949 13.793 -6.275 1.00 0.00 78 GLU A C 5
ATOM 6703 O O . GLU A 1 81 ? -8.990 14.482 -6.235 1.00 0.00 78 GLU A O 5
ATOM 6716 N N . GLY A 1 1 ? 8.288 15.336 5.209 1.00 0.00 -2 GLY A N 6
ATOM 6717 C CA . GLY A 1 1 ? 6.873 15.262 5.630 1.00 0.00 -2 GLY A CA 6
ATOM 6718 C C . GLY A 1 1 ? 6.322 13.854 5.501 1.00 0.00 -2 GLY A C 6
ATOM 6719 O O . GLY A 1 1 ? 6.313 13.104 6.464 1.00 0.00 -2 GLY A O 6
ATOM 6725 N N . SER A 1 2 ? 5.894 13.541 4.274 1.00 0.00 -1 SER A N 6
ATOM 6726 C CA . SER A 1 2 ? 5.254 12.319 3.760 1.00 0.00 -1 SER A CA 6
ATOM 6727 C C . SER A 1 2 ? 4.102 11.678 4.573 1.00 0.00 -1 SER A C 6
ATOM 6728 O O . SER A 1 2 ? 3.506 12.316 5.440 1.00 0.00 -1 SER A O 6
ATOM 6736 N N . HIS A 1 3 ? 3.698 10.458 4.162 1.00 0.00 0 HIS A N 6
ATOM 6737 C CA . HIS A 1 3 ? 2.596 9.627 4.689 1.00 0.00 0 HIS A CA 6
ATOM 6738 C C . HIS A 1 3 ? 3.143 8.463 5.541 1.00 0.00 0 HIS A C 6
ATOM 6739 O O . HIS A 1 3 ? 4.327 8.140 5.483 1.00 0.00 0 HIS A O 6
ATOM 6754 N N . MET A 1 4 ? 2.247 7.790 6.273 1.00 0.00 1 MET A N 6
ATOM 6755 C CA . MET A 1 4 ? 2.509 6.510 6.938 1.00 0.00 1 MET A CA 6
ATOM 6756 C C . MET A 1 4 ? 2.637 5.363 5.911 1.00 0.00 1 MET A C 6
ATOM 6757 O O . MET A 1 4 ? 1.972 5.376 4.873 1.00 0.00 1 MET A O 6
ATOM 6771 N N . THR A 1 5 ? 3.437 4.342 6.248 1.00 0.00 2 THR A N 6
ATOM 6772 C CA . THR A 1 5 ? 3.565 3.059 5.532 1.00 0.00 2 THR A CA 6
ATOM 6773 C C . THR A 1 5 ? 3.627 1.915 6.549 1.00 0.00 2 THR A C 6
ATOM 6774 O O . THR A 1 5 ? 4.041 2.145 7.687 1.00 0.00 2 THR A O 6
ATOM 6785 N N . LEU A 1 6 ? 3.251 0.693 6.150 1.00 0.00 3 LEU A N 6
ATOM 6786 C CA . LEU A 1 6 ? 3.332 -0.515 6.987 1.00 0.00 3 LEU A CA 6
ATOM 6787 C C . LEU A 1 6 ? 3.887 -1.710 6.185 1.00 0.00 3 LEU A C 6
ATOM 6788 O O . LEU A 1 6 ? 4.176 -1.600 4.991 1.00 0.00 3 LEU A O 6
ATOM 6804 N N . ARG A 1 7 ? 4.064 -2.860 6.856 1.00 0.00 4 ARG A N 6
ATOM 6805 C CA . ARG A 1 7 ? 4.558 -4.113 6.268 1.00 0.00 4 ARG A CA 6
ATOM 6806 C C . ARG A 1 7 ? 3.438 -5.157 6.140 1.00 0.00 4 ARG A C 6
ATOM 6807 O O . ARG A 1 7 ? 2.479 -5.125 6.912 1.00 0.00 4 ARG A O 6
ATOM 6828 N N . ILE A 1 8 ? 3.606 -6.147 5.249 1.00 0.00 5 ILE A N 6
ATOM 6829 C CA . ILE A 1 8 ? 2.631 -7.236 5.009 1.00 0.00 5 ILE A CA 6
ATOM 6830 C C . ILE A 1 8 ? 2.182 -7.927 6.305 1.00 0.00 5 ILE A C 6
ATOM 6831 O O . ILE A 1 8 ? 0.990 -8.133 6.513 1.00 0.00 5 ILE A O 6
ATOM 6847 N N . ARG A 1 9 ? 3.128 -8.197 7.217 1.00 0.00 6 ARG A N 6
ATOM 6848 C CA . ARG A 1 9 ? 2.880 -8.734 8.560 1.00 0.00 6 ARG A CA 6
ATOM 6849 C C . ARG A 1 9 ? 1.786 -7.952 9.300 1.00 0.00 6 ARG A C 6
ATOM 6850 O O . ARG A 1 9 ? 0.891 -8.552 9.885 1.00 0.00 6 ARG A O 6
ATOM 6871 N N . THR A 1 10 ? 1.831 -6.619 9.233 1.00 0.00 7 THR A N 6
ATOM 6872 C CA . THR A 1 10 ? 0.897 -5.697 9.884 1.00 0.00 7 THR A CA 6
ATOM 6873 C C . THR A 1 10 ? -0.443 -5.638 9.138 1.00 0.00 7 THR A C 6
ATOM 6874 O O . THR A 1 10 ? -1.492 -5.569 9.774 1.00 0.00 7 THR A O 6
ATOM 6885 N N . ILE A 1 11 ? -0.426 -5.736 7.800 1.00 0.00 8 ILE A N 6
ATOM 6886 C CA . ILE A 1 11 ? -1.639 -5.866 6.973 1.00 0.00 8 ILE A CA 6
ATOM 6887 C C . ILE A 1 11 ? -2.377 -7.182 7.271 1.00 0.00 8 ILE A C 6
ATOM 6888 O O . ILE A 1 11 ? -3.608 -7.202 7.338 1.00 0.00 8 ILE A O 6
ATOM 6904 N N . ALA A 1 12 ? -1.648 -8.286 7.448 1.00 0.00 9 ALA A N 6
ATOM 6905 C CA . ALA A 1 12 ? -2.200 -9.586 7.817 1.00 0.00 9 ALA A CA 6
ATOM 6906 C C . ALA A 1 12 ? -2.713 -9.617 9.269 1.00 0.00 9 ALA A C 6
ATOM 6907 O O . ALA A 1 12 ? -3.828 -10.086 9.514 1.00 0.00 9 ALA A O 6
ATOM 6914 N N . ARG A 1 13 ? -1.935 -9.056 10.215 1.00 0.00 10 ARG A N 6
ATOM 6915 C CA . ARG A 1 13 ? -2.227 -8.909 11.659 1.00 0.00 10 ARG A CA 6
ATOM 6916 C C . ARG A 1 13 ? -3.599 -8.322 12.000 1.00 0.00 10 ARG A C 6
ATOM 6917 O O . ARG A 1 13 ? -4.056 -8.534 13.118 1.00 0.00 10 ARG A O 6
ATOM 6938 N N . MET A 1 14 ? -4.268 -7.647 11.058 1.00 0.00 11 MET A N 6
ATOM 6939 C CA . MET A 1 14 ? -5.679 -7.258 11.158 1.00 0.00 11 MET A CA 6
ATOM 6940 C C . MET A 1 14 ? -6.575 -8.428 11.601 1.00 0.00 11 MET A C 6
ATOM 6941 O O . MET A 1 14 ? -7.464 -8.220 12.422 1.00 0.00 11 MET A O 6
ATOM 6955 N N . THR A 1 15 ? -6.355 -9.642 11.066 1.00 0.00 12 THR A N 6
ATOM 6956 C CA . THR A 1 15 ? -7.124 -10.849 11.442 1.00 0.00 12 THR A CA 6
ATOM 6957 C C . THR A 1 15 ? -6.348 -12.172 11.375 1.00 0.00 12 THR A C 6
ATOM 6958 O O . THR A 1 15 ? -6.879 -13.195 11.798 1.00 0.00 12 THR A O 6
ATOM 6969 N N . GLY A 1 16 ? -5.172 -12.223 10.738 1.00 0.00 13 GLY A N 6
ATOM 6970 C CA . GLY A 1 16 ? -4.488 -13.470 10.379 1.00 0.00 13 GLY A CA 6
ATOM 6971 C C . GLY A 1 16 ? -5.160 -14.224 9.222 1.00 0.00 13 GLY A C 6
ATOM 6972 O O . GLY A 1 16 ? -4.477 -14.564 8.263 1.00 0.00 13 GLY A O 6
ATOM 6976 N N . ILE A 1 17 ? -6.486 -14.443 9.263 1.00 0.00 14 ILE A N 6
ATOM 6977 C CA . ILE A 1 17 ? -7.229 -15.241 8.259 1.00 0.00 14 ILE A CA 6
ATOM 6978 C C . ILE A 1 17 ? -6.939 -14.790 6.818 1.00 0.00 14 ILE A C 6
ATOM 6979 O O . ILE A 1 17 ? -6.755 -15.614 5.923 1.00 0.00 14 ILE A O 6
ATOM 6995 N N . ARG A 1 18 ? -6.848 -13.469 6.610 1.00 0.00 15 ARG A N 6
ATOM 6996 C CA . ARG A 1 18 ? -6.540 -12.829 5.333 1.00 0.00 15 ARG A CA 6
ATOM 6997 C C . ARG A 1 18 ? -5.109 -13.088 4.833 1.00 0.00 15 ARG A C 6
ATOM 6998 O O . ARG A 1 18 ? -4.868 -12.912 3.645 1.00 0.00 15 ARG A O 6
ATOM 7019 N N . GLU A 1 19 ? -4.161 -13.527 5.675 1.00 0.00 16 GLU A N 6
ATOM 7020 C CA . GLU A 1 19 ? -2.764 -13.766 5.273 1.00 0.00 16 GLU A CA 6
ATOM 7021 C C . GLU A 1 19 ? -2.683 -14.738 4.097 1.00 0.00 16 GLU A C 6
ATOM 7022 O O . GLU A 1 19 ? -2.057 -14.420 3.087 1.00 0.00 16 GLU A O 6
ATOM 7034 N N . ALA A 1 20 ? -3.393 -15.868 4.200 1.00 0.00 17 ALA A N 6
ATOM 7035 C CA . ALA A 1 20 ? -3.509 -16.877 3.153 1.00 0.00 17 ALA A CA 6
ATOM 7036 C C . ALA A 1 20 ? -3.949 -16.271 1.810 1.00 0.00 17 ALA A C 6
ATOM 7037 O O . ALA A 1 20 ? -3.417 -16.661 0.767 1.00 0.00 17 ALA A O 6
ATOM 7044 N N . THR A 1 21 ? -4.876 -15.298 1.851 1.00 0.00 18 THR A N 6
ATOM 7045 C CA . THR A 1 21 ? -5.367 -14.547 0.690 1.00 0.00 18 THR A CA 6
ATOM 7046 C C . THR A 1 21 ? -4.325 -13.552 0.178 1.00 0.00 18 THR A C 6
ATOM 7047 O O . THR A 1 21 ? -4.081 -13.517 -1.023 1.00 0.00 18 THR A O 6
ATOM 7058 N N . LEU A 1 22 ? -3.670 -12.786 1.060 1.00 0.00 19 LEU A N 6
ATOM 7059 C CA . LEU A 1 22 ? -2.617 -11.831 0.698 1.00 0.00 19 LEU A CA 6
ATOM 7060 C C . LEU A 1 22 ? -1.443 -12.547 0.003 1.00 0.00 19 LEU A C 6
ATOM 7061 O O . LEU A 1 22 ? -1.060 -12.189 -1.113 1.00 0.00 19 LEU A O 6
ATOM 7077 N N . ARG A 1 23 ? -0.899 -13.594 0.645 1.00 0.00 20 ARG A N 6
ATOM 7078 C CA . ARG A 1 23 ? 0.189 -14.416 0.097 1.00 0.00 20 ARG A CA 6
ATOM 7079 C C . ARG A 1 23 ? -0.237 -15.261 -1.107 1.00 0.00 20 ARG A C 6
ATOM 7080 O O . ARG A 1 23 ? 0.613 -15.637 -1.910 1.00 0.00 20 ARG A O 6
ATOM 7101 N N . ALA A 1 24 ? -1.542 -15.528 -1.276 1.00 0.00 21 ALA A N 6
ATOM 7102 C CA . ALA A 1 24 ? -2.076 -16.044 -2.534 1.00 0.00 21 ALA A CA 6
ATOM 7103 C C . ALA A 1 24 ? -2.001 -14.963 -3.612 1.00 0.00 21 ALA A C 6
ATOM 7104 O O . ALA A 1 24 ? -1.408 -15.207 -4.658 1.00 0.00 21 ALA A O 6
ATOM 7111 N N . TRP A 1 25 ? -2.571 -13.777 -3.365 1.00 0.00 22 TRP A N 6
ATOM 7112 C CA . TRP A 1 25 ? -2.599 -12.678 -4.326 1.00 0.00 22 TRP A CA 6
ATOM 7113 C C . TRP A 1 25 ? -1.215 -12.274 -4.831 1.00 0.00 22 TRP A C 6
ATOM 7114 O O . TRP A 1 25 ? -1.110 -12.029 -6.031 1.00 0.00 22 TRP A O 6
ATOM 7135 N N . GLU A 1 26 ? -0.167 -12.292 -3.988 1.00 0.00 23 GLU A N 6
ATOM 7136 C CA . GLU A 1 26 ? 1.243 -12.144 -4.406 1.00 0.00 23 GLU A CA 6
ATOM 7137 C C . GLU A 1 26 ? 1.571 -12.996 -5.648 1.00 0.00 23 GLU A C 6
ATOM 7138 O O . GLU A 1 26 ? 2.322 -12.556 -6.518 1.00 0.00 23 GLU A O 6
ATOM 7150 N N . ARG A 1 27 ? 0.976 -14.192 -5.750 1.00 0.00 24 ARG A N 6
ATOM 7151 C CA . ARG A 1 27 ? 1.210 -15.176 -6.810 1.00 0.00 24 ARG A CA 6
ATOM 7152 C C . ARG A 1 27 ? 0.029 -15.340 -7.782 1.00 0.00 24 ARG A C 6
ATOM 7153 O O . ARG A 1 27 ? 0.196 -15.944 -8.837 1.00 0.00 24 ARG A O 6
ATOM 7174 N N . ARG A 1 28 ? -1.146 -14.790 -7.442 1.00 0.00 25 ARG A N 6
ATOM 7175 C CA . ARG A 1 28 ? -2.402 -14.813 -8.215 1.00 0.00 25 ARG A CA 6
ATOM 7176 C C . ARG A 1 28 ? -2.614 -13.560 -9.086 1.00 0.00 25 ARG A C 6
ATOM 7177 O O . ARG A 1 28 ? -3.087 -13.701 -10.209 1.00 0.00 25 ARG A O 6
ATOM 7198 N N . TYR A 1 29 ? -2.307 -12.355 -8.576 1.00 0.00 26 TYR A N 6
ATOM 7199 C CA . TYR A 1 29 ? -2.590 -11.065 -9.249 1.00 0.00 26 TYR A CA 6
ATOM 7200 C C . TYR A 1 29 ? -1.542 -9.963 -9.020 1.00 0.00 26 TYR A C 6
ATOM 7201 O O . TYR A 1 29 ? -1.462 -9.025 -9.814 1.00 0.00 26 TYR A O 6
ATOM 7219 N N . GLY A 1 30 ? -0.805 -10.030 -7.905 1.00 0.00 27 GLY A N 6
ATOM 7220 C CA . GLY A 1 30 ? 0.175 -9.051 -7.441 1.00 0.00 27 GLY A CA 6
ATOM 7221 C C . GLY A 1 30 ? -0.353 -8.049 -6.405 1.00 0.00 27 GLY A C 6
ATOM 7222 O O . GLY A 1 30 ? 0.458 -7.460 -5.704 1.00 0.00 27 GLY A O 6
ATOM 7226 N N . PHE A 1 31 ? -1.673 -7.834 -6.297 1.00 0.00 28 PHE A N 6
ATOM 7227 C CA . PHE A 1 31 ? -2.286 -6.889 -5.348 1.00 0.00 28 PHE A CA 6
ATOM 7228 C C . PHE A 1 31 ? -2.305 -7.437 -3.900 1.00 0.00 28 PHE A C 6
ATOM 7229 O O . PHE A 1 31 ? -2.572 -8.615 -3.720 1.00 0.00 28 PHE A O 6
ATOM 7246 N N . PRO A 1 32 ? -2.120 -6.605 -2.857 1.00 0.00 29 PRO A N 6
ATOM 7247 C CA . PRO A 1 32 ? -1.539 -5.278 -2.944 1.00 0.00 29 PRO A CA 6
ATOM 7248 C C . PRO A 1 32 ? -0.090 -5.407 -3.417 1.00 0.00 29 PRO A C 6
ATOM 7249 O O . PRO A 1 32 ? 0.650 -6.290 -2.960 1.00 0.00 29 PRO A O 6
ATOM 7260 N N . ARG A 1 33 ? 0.310 -4.512 -4.328 1.00 0.00 30 ARG A N 6
ATOM 7261 C CA . ARG A 1 33 ? 1.661 -4.506 -4.885 1.00 0.00 30 ARG A CA 6
ATOM 7262 C C . ARG A 1 33 ? 2.632 -3.896 -3.874 1.00 0.00 30 ARG A C 6
ATOM 7263 O O . ARG A 1 33 ? 2.412 -2.764 -3.447 1.00 0.00 30 ARG A O 6
ATOM 7284 N N . PRO A 1 34 ? 3.673 -4.635 -3.447 1.00 0.00 31 PRO A N 6
ATOM 7285 C CA . PRO A 1 34 ? 4.644 -4.113 -2.500 1.00 0.00 31 PRO A CA 6
ATOM 7286 C C . PRO A 1 34 ? 5.478 -3.012 -3.156 1.00 0.00 31 PRO A C 6
ATOM 7287 O O . PRO A 1 34 ? 5.772 -3.073 -4.352 1.00 0.00 31 PRO A O 6
ATOM 7298 N N . LEU A 1 35 ? 5.854 -1.998 -2.373 1.00 0.00 32 LEU A N 6
ATOM 7299 C CA . LEU A 1 35 ? 6.621 -0.873 -2.907 1.00 0.00 32 LEU A CA 6
ATOM 7300 C C . LEU A 1 35 ? 8.043 -1.344 -3.268 1.00 0.00 32 LEU A C 6
ATOM 7301 O O . LEU A 1 35 ? 8.621 -2.190 -2.582 1.00 0.00 32 LEU A O 6
ATOM 7317 N N . ARG A 1 36 ? 8.630 -0.793 -4.338 1.00 0.00 33 ARG A N 6
ATOM 7318 C CA . ARG A 1 36 ? 9.985 -1.157 -4.776 1.00 0.00 33 ARG A CA 6
ATOM 7319 C C . ARG A 1 36 ? 11.027 -0.545 -3.828 1.00 0.00 33 ARG A C 6
ATOM 7320 O O . ARG A 1 36 ? 11.433 0.606 -3.976 1.00 0.00 33 ARG A O 6
ATOM 7341 N N . SER A 1 37 ? 11.404 -1.284 -2.786 1.00 0.00 34 SER A N 6
ATOM 7342 C CA . SER A 1 37 ? 12.378 -0.893 -1.755 1.00 0.00 34 SER A CA 6
ATOM 7343 C C . SER A 1 37 ? 12.915 -2.144 -1.038 1.00 0.00 34 SER A C 6
ATOM 7344 O O . SER A 1 37 ? 12.667 -3.261 -1.489 1.00 0.00 34 SER A O 6
ATOM 7352 N N . GLU A 1 38 ? 13.699 -1.971 0.035 1.00 0.00 35 GLU A N 6
ATOM 7353 C CA . GLU A 1 38 ? 14.279 -3.092 0.787 1.00 0.00 35 GLU A CA 6
ATOM 7354 C C . GLU A 1 38 ? 13.211 -3.998 1.438 1.00 0.00 35 GLU A C 6
ATOM 7355 O O . GLU A 1 38 ? 12.087 -3.569 1.711 1.00 0.00 35 GLU A O 6
ATOM 7367 N N . GLY A 1 39 ? 13.602 -5.240 1.757 1.00 0.00 36 GLY A N 6
ATOM 7368 C CA . GLY A 1 39 ? 12.754 -6.222 2.433 1.00 0.00 36 GLY A CA 6
ATOM 7369 C C . GLY A 1 39 ? 12.505 -7.469 1.582 1.00 0.00 36 GLY A C 6
ATOM 7370 O O . GLY A 1 39 ? 11.841 -7.405 0.551 1.00 0.00 36 GLY A O 6
ATOM 7374 N N . ASN A 1 40 ? 13.036 -8.612 2.036 1.00 0.00 37 ASN A N 6
ATOM 7375 C CA . ASN A 1 40 ? 12.847 -9.917 1.396 1.00 0.00 37 ASN A CA 6
ATOM 7376 C C . ASN A 1 40 ? 11.749 -10.719 2.119 1.00 0.00 37 ASN A C 6
ATOM 7377 O O . ASN A 1 40 ? 10.700 -10.998 1.544 1.00 0.00 37 ASN A O 6
ATOM 7388 N N . ASN A 1 41 ? 11.983 -11.062 3.395 1.00 0.00 38 ASN A N 6
ATOM 7389 C CA . ASN A 1 41 ? 11.010 -11.716 4.280 1.00 0.00 38 ASN A CA 6
ATOM 7390 C C . ASN A 1 41 ? 9.763 -10.847 4.543 1.00 0.00 38 ASN A C 6
ATOM 7391 O O . ASN A 1 41 ? 8.679 -11.360 4.812 1.00 0.00 38 ASN A O 6
ATOM 7402 N N . TYR A 1 42 ? 9.925 -9.526 4.463 1.00 0.00 39 TYR A N 6
ATOM 7403 C CA . TYR A 1 42 ? 8.897 -8.518 4.700 1.00 0.00 39 TYR A CA 6
ATOM 7404 C C . TYR A 1 42 ? 8.661 -7.749 3.404 1.00 0.00 39 TYR A C 6
ATOM 7405 O O . TYR A 1 42 ? 9.595 -7.533 2.638 1.00 0.00 39 TYR A O 6
ATOM 7423 N N . ARG A 1 43 ? 7.434 -7.265 3.202 1.00 0.00 40 ARG A N 6
ATOM 7424 C CA . ARG A 1 43 ? 7.063 -6.414 2.070 1.00 0.00 40 ARG A CA 6
ATOM 7425 C C . ARG A 1 43 ? 6.470 -5.105 2.587 1.00 0.00 40 ARG A C 6
ATOM 7426 O O . ARG A 1 43 ? 5.629 -5.142 3.485 1.00 0.00 40 ARG A O 6
ATOM 7447 N N . VAL A 1 44 ? 6.941 -3.981 2.041 1.00 0.00 41 VAL A N 6
ATOM 7448 C CA . VAL A 1 44 ? 6.507 -2.601 2.326 1.00 0.00 41 VAL A CA 6
ATOM 7449 C C . VAL A 1 44 ? 5.242 -2.221 1.548 1.00 0.00 41 VAL A C 6
ATOM 7450 O O . VAL A 1 44 ? 5.101 -2.593 0.382 1.00 0.00 41 VAL A O 6
ATOM 7463 N N . TYR A 1 45 ? 4.360 -1.433 2.178 1.00 0.00 42 TYR A N 6
ATOM 7464 C CA . TYR A 1 45 ? 3.063 -1.022 1.632 1.00 0.00 42 TYR A CA 6
ATOM 7465 C C . TYR A 1 45 ? 2.613 0.369 2.077 1.00 0.00 42 TYR A C 6
ATOM 7466 O O . TYR A 1 45 ? 2.920 0.816 3.186 1.00 0.00 42 TYR A O 6
ATOM 7484 N N . SER A 1 46 ? 1.795 1.006 1.234 1.00 0.00 43 SER A N 6
ATOM 7485 C CA . SER A 1 46 ? 1.119 2.265 1.541 1.00 0.00 43 SER A CA 6
ATOM 7486 C C . SER A 1 46 ? -0.239 2.057 2.230 1.00 0.00 43 SER A C 6
ATOM 7487 O O . SER A 1 46 ? -0.816 0.966 2.248 1.00 0.00 43 SER A O 6
ATOM 7495 N N . ARG A 1 47 ? -0.787 3.159 2.757 1.00 0.00 44 ARG A N 6
ATOM 7496 C CA . ARG A 1 47 ? -2.141 3.213 3.314 1.00 0.00 44 ARG A CA 6
ATOM 7497 C C . ARG A 1 47 ? -3.236 3.079 2.244 1.00 0.00 44 ARG A C 6
ATOM 7498 O O . ARG A 1 47 ? -4.300 2.545 2.547 1.00 0.00 44 ARG A O 6
ATOM 7519 N N . GLU A 1 48 ? -2.993 3.542 1.010 1.00 0.00 45 GLU A N 6
ATOM 7520 C CA . GLU A 1 48 ? -3.967 3.470 -0.090 1.00 0.00 45 GLU A CA 6
ATOM 7521 C C . GLU A 1 48 ? -4.135 2.042 -0.632 1.00 0.00 45 GLU A C 6
ATOM 7522 O O . GLU A 1 48 ? -5.269 1.641 -0.901 1.00 0.00 45 GLU A O 6
ATOM 7534 N N . GLU A 1 49 ? -3.063 1.231 -0.675 1.00 0.00 46 GLU A N 6
ATOM 7535 C CA . GLU A 1 49 ? -3.224 -0.221 -0.829 1.00 0.00 46 GLU A CA 6
ATOM 7536 C C . GLU A 1 49 ? -4.103 -0.779 0.300 1.00 0.00 46 GLU A C 6
ATOM 7537 O O . GLU A 1 49 ? -5.082 -1.473 0.026 1.00 0.00 46 GLU A O 6
ATOM 7549 N N . VAL A 1 50 ? -3.772 -0.474 1.563 1.00 0.00 47 VAL A N 6
ATOM 7550 C CA . VAL A 1 50 ? -4.510 -0.975 2.733 1.00 0.00 47 VAL A CA 6
ATOM 7551 C C . VAL A 1 50 ? -5.993 -0.587 2.727 1.00 0.00 47 VAL A C 6
ATOM 7552 O O . VAL A 1 50 ? -6.811 -1.444 3.049 1.00 0.00 47 VAL A O 6
ATOM 7565 N N . GLU A 1 51 ? -6.365 0.642 2.344 1.00 0.00 48 GLU A N 6
ATOM 7566 C CA . GLU A 1 51 ? -7.769 1.067 2.195 1.00 0.00 48 GLU A CA 6
ATOM 7567 C C . GLU A 1 51 ? -8.541 0.100 1.282 1.00 0.00 48 GLU A C 6
ATOM 7568 O O . GLU A 1 51 ? -9.539 -0.499 1.700 1.00 0.00 48 GLU A O 6
ATOM 7580 N N . ALA A 1 52 ? -8.039 -0.095 0.053 1.00 0.00 49 ALA A N 6
ATOM 7581 C CA . ALA A 1 52 ? -8.590 -1.048 -0.901 1.00 0.00 49 ALA A CA 6
ATOM 7582 C C . ALA A 1 52 ? -8.607 -2.463 -0.313 1.00 0.00 49 ALA A C 6
ATOM 7583 O O . ALA A 1 52 ? -9.670 -3.069 -0.230 1.00 0.00 49 ALA A O 6
ATOM 7590 N N . VAL A 1 53 ? -7.460 -2.985 0.136 1.00 0.00 50 VAL A N 6
ATOM 7591 C CA . VAL A 1 53 ? -7.297 -4.342 0.689 1.00 0.00 50 VAL A CA 6
ATOM 7592 C C . VAL A 1 53 ? -8.247 -4.620 1.858 1.00 0.00 50 VAL A C 6
ATOM 7593 O O . VAL A 1 53 ? -8.789 -5.721 1.957 1.00 0.00 50 VAL A O 6
ATOM 7606 N N . ARG A 1 54 ? -8.448 -3.649 2.759 1.00 0.00 51 ARG A N 6
ATOM 7607 C CA . ARG A 1 54 ? -9.404 -3.727 3.869 1.00 0.00 51 ARG A CA 6
ATOM 7608 C C . ARG A 1 54 ? -10.839 -3.859 3.351 1.00 0.00 51 ARG A C 6
ATOM 7609 O O . ARG A 1 54 ? -11.551 -4.751 3.816 1.00 0.00 51 ARG A O 6
ATOM 7630 N N . ARG A 1 55 ? -11.246 -3.044 2.363 1.00 0.00 52 ARG A N 6
ATOM 7631 C CA . ARG A 1 55 ? -12.520 -3.234 1.646 1.00 0.00 52 ARG A CA 6
ATOM 7632 C C . ARG A 1 55 ? -12.603 -4.606 0.977 1.00 0.00 52 ARG A C 6
ATOM 7633 O O . ARG A 1 55 ? -13.560 -5.328 1.240 1.00 0.00 52 ARG A O 6
ATOM 7654 N N . VAL A 1 56 ? -11.618 -4.967 0.147 1.00 0.00 53 VAL A N 6
ATOM 7655 C CA . VAL A 1 56 ? -11.546 -6.236 -0.590 1.00 0.00 53 VAL A CA 6
ATOM 7656 C C . VAL A 1 56 ? -11.727 -7.423 0.358 1.00 0.00 53 VAL A C 6
ATOM 7657 O O . VAL A 1 56 ? -12.638 -8.218 0.148 1.00 0.00 53 VAL A O 6
ATOM 7670 N N . ALA A 1 57 ? -10.930 -7.525 1.430 1.00 0.00 54 ALA A N 6
ATOM 7671 C CA . ALA A 1 57 ? -11.052 -8.591 2.428 1.00 0.00 54 ALA A CA 6
ATOM 7672 C C . ALA A 1 57 ? -12.424 -8.633 3.127 1.00 0.00 54 ALA A C 6
ATOM 7673 O O . ALA A 1 57 ? -12.941 -9.721 3.388 1.00 0.00 54 ALA A O 6
ATOM 7680 N N . ARG A 1 58 ? -13.027 -7.473 3.431 1.00 0.00 55 ARG A N 6
ATOM 7681 C CA . ARG A 1 58 ? -14.362 -7.418 4.041 1.00 0.00 55 ARG A CA 6
ATOM 7682 C C . ARG A 1 58 ? -15.460 -7.841 3.054 1.00 0.00 55 ARG A C 6
ATOM 7683 O O . ARG A 1 58 ? -16.313 -8.638 3.421 1.00 0.00 55 ARG A O 6
ATOM 7704 N N . LEU A 1 59 ? -15.405 -7.375 1.803 1.00 0.00 56 LEU A N 6
ATOM 7705 C CA . LEU A 1 59 ? -16.273 -7.835 0.710 1.00 0.00 56 LEU A CA 6
ATOM 7706 C C . LEU A 1 59 ? -16.086 -9.336 0.413 1.00 0.00 56 LEU A C 6
ATOM 7707 O O . LEU A 1 59 ? -17.053 -10.044 0.147 1.00 0.00 56 LEU A O 6
ATOM 7723 N N . ILE A 1 60 ? -14.860 -9.858 0.518 1.00 0.00 57 ILE A N 6
ATOM 7724 C CA . ILE A 1 60 ? -14.564 -11.295 0.426 1.00 0.00 57 ILE A CA 6
ATOM 7725 C C . ILE A 1 60 ? -15.297 -12.111 1.489 1.00 0.00 57 ILE A C 6
ATOM 7726 O O . ILE A 1 60 ? -15.754 -13.207 1.176 1.00 0.00 57 ILE A O 6
ATOM 7742 N N . GLN A 1 61 ? -15.471 -11.587 2.710 1.00 0.00 58 GLN A N 6
ATOM 7743 C CA . GLN A 1 61 ? -16.276 -12.262 3.734 1.00 0.00 58 GLN A CA 6
ATOM 7744 C C . GLN A 1 61 ? -17.749 -12.468 3.325 1.00 0.00 58 GLN A C 6
ATOM 7745 O O . GLN A 1 61 ? -18.416 -13.302 3.931 1.00 0.00 58 GLN A O 6
ATOM 7759 N N . GLU A 1 62 ? -18.252 -11.773 2.295 1.00 0.00 59 GLU A N 6
ATOM 7760 C CA . GLU A 1 62 ? -19.612 -11.965 1.777 1.00 0.00 59 GLU A CA 6
ATOM 7761 C C . GLU A 1 62 ? -19.713 -13.110 0.751 1.00 0.00 59 GLU A C 6
ATOM 7762 O O . GLU A 1 62 ? -20.774 -13.718 0.631 1.00 0.00 59 GLU A O 6
ATOM 7774 N N . GLU A 1 63 ? -18.627 -13.425 0.028 1.00 0.00 60 GLU A N 6
ATOM 7775 C CA . GLU A 1 63 ? -18.580 -14.516 -0.961 1.00 0.00 60 GLU A CA 6
ATOM 7776 C C . GLU A 1 63 ? -17.145 -14.986 -1.233 1.00 0.00 60 GLU A C 6
ATOM 7777 O O . GLU A 1 63 ? -16.842 -16.170 -1.103 1.00 0.00 60 GLU A O 6
ATOM 7789 N N . GLY A 1 64 ? -16.283 -14.062 -1.670 1.00 0.00 61 GLY A N 6
ATOM 7790 C CA . GLY A 1 64 ? -14.899 -14.332 -2.060 1.00 0.00 61 GLY A CA 6
ATOM 7791 C C . GLY A 1 64 ? -14.593 -14.011 -3.522 1.00 0.00 61 GLY A C 6
ATOM 7792 O O . GLY A 1 64 ? -13.428 -13.803 -3.850 1.00 0.00 61 GLY A O 6
ATOM 7796 N N . LEU A 1 65 ? -15.614 -13.861 -4.379 1.00 0.00 62 LEU A N 6
ATOM 7797 C CA . LEU A 1 65 ? -15.505 -13.327 -5.745 1.00 0.00 62 LEU A CA 6
ATOM 7798 C C . LEU A 1 65 ? -14.689 -12.026 -5.783 1.00 0.00 62 LEU A C 6
ATOM 7799 O O . LEU A 1 65 ? -13.838 -11.857 -6.659 1.00 0.00 62 LEU A O 6
ATOM 7815 N N . SER A 1 66 ? -14.879 -11.154 -4.783 1.00 0.00 63 SER A N 6
ATOM 7816 C CA . SER A 1 66 ? -14.106 -9.927 -4.585 1.00 0.00 63 SER A CA 6
ATOM 7817 C C . SER A 1 66 ? -12.590 -10.117 -4.500 1.00 0.00 63 SER A C 6
ATOM 7818 O O . SER A 1 66 ? -11.888 -9.133 -4.704 1.00 0.00 63 SER A O 6
ATOM 7826 N N . VAL A 1 67 ? -12.067 -11.343 -4.329 1.00 0.00 64 VAL A N 6
ATOM 7827 C CA . VAL A 1 67 ? -10.669 -11.656 -4.649 1.00 0.00 64 VAL A CA 6
ATOM 7828 C C . VAL A 1 67 ? -10.342 -11.194 -6.067 1.00 0.00 64 VAL A C 6
ATOM 7829 O O . VAL A 1 67 ? -9.495 -10.331 -6.227 1.00 0.00 64 VAL A O 6
ATOM 7842 N N . SER A 1 68 ? -10.980 -11.754 -7.099 1.00 0.00 65 SER A N 6
ATOM 7843 C CA . SER A 1 68 ? -10.703 -11.327 -8.473 1.00 0.00 65 SER A CA 6
ATOM 7844 C C . SER A 1 68 ? -11.424 -10.014 -8.790 1.00 0.00 65 SER A C 6
ATOM 7845 O O . SER A 1 68 ? -10.823 -9.099 -9.350 1.00 0.00 65 SER A O 6
ATOM 7853 N N . GLU A 1 69 ? -12.697 -9.897 -8.388 1.00 0.00 66 GLU A N 6
ATOM 7854 C CA . GLU A 1 69 ? -13.571 -8.787 -8.765 1.00 0.00 66 GLU A CA 6
ATOM 7855 C C . GLU A 1 69 ? -13.100 -7.447 -8.195 1.00 0.00 66 GLU A C 6
ATOM 7856 O O . GLU A 1 69 ? -12.927 -6.501 -8.956 1.00 0.00 66 GLU A O 6
ATOM 7868 N N . ALA A 1 70 ? -12.880 -7.335 -6.876 1.00 0.00 67 ALA A N 6
ATOM 7869 C CA . ALA A 1 70 ? -12.515 -6.055 -6.275 1.00 0.00 67 ALA A CA 6
ATOM 7870 C C . ALA A 1 70 ? -11.062 -5.657 -6.600 1.00 0.00 67 ALA A C 6
ATOM 7871 O O . ALA A 1 70 ? -10.757 -4.466 -6.669 1.00 0.00 67 ALA A O 6
ATOM 7878 N N . ILE A 1 71 ? -10.186 -6.637 -6.885 1.00 0.00 68 ILE A N 6
ATOM 7879 C CA . ILE A 1 71 ? -8.877 -6.391 -7.506 1.00 0.00 68 ILE A CA 6
ATOM 7880 C C . ILE A 1 71 ? -9.068 -5.823 -8.916 1.00 0.00 68 ILE A C 6
ATOM 7881 O O . ILE A 1 71 ? -8.533 -4.756 -9.209 1.00 0.00 68 ILE A O 6
ATOM 7897 N N . ALA A 1 72 ? -9.833 -6.490 -9.790 1.00 0.00 69 ALA A N 6
ATOM 7898 C CA . ALA A 1 72 ? -10.126 -5.990 -11.132 1.00 0.00 69 ALA A CA 6
ATOM 7899 C C . ALA A 1 72 ? -10.754 -4.585 -11.102 1.00 0.00 69 ALA A C 6
ATOM 7900 O O . ALA A 1 72 ? -10.299 -3.717 -11.842 1.00 0.00 69 ALA A O 6
ATOM 7907 N N . GLN A 1 73 ? -11.720 -4.342 -10.203 1.00 0.00 70 GLN A N 6
ATOM 7908 C CA . GLN A 1 73 ? -12.296 -3.028 -9.894 1.00 0.00 70 GLN A CA 6
ATOM 7909 C C . GLN A 1 73 ? -11.204 -2.009 -9.552 1.00 0.00 70 GLN A C 6
ATOM 7910 O O . GLN A 1 73 ? -10.987 -1.094 -10.341 1.00 0.00 70 GLN A O 6
ATOM 7924 N N . VAL A 1 74 ? -10.464 -2.179 -8.444 1.00 0.00 71 VAL A N 6
ATOM 7925 C CA . VAL A 1 74 ? -9.445 -1.195 -8.036 1.00 0.00 71 VAL A CA 6
ATOM 7926 C C . VAL A 1 74 ? -8.296 -1.047 -9.053 1.00 0.00 71 VAL A C 6
ATOM 7927 O O . VAL A 1 74 ? -7.653 -0.003 -9.090 1.00 0.00 71 VAL A O 6
ATOM 7940 N N . LYS A 1 75 ? -8.052 -2.052 -9.913 1.00 0.00 72 LYS A N 6
ATOM 7941 C CA . LYS A 1 75 ? -7.140 -1.950 -11.062 1.00 0.00 72 LYS A CA 6
ATOM 7942 C C . LYS A 1 75 ? -7.722 -1.167 -12.250 1.00 0.00 72 LYS A C 6
ATOM 7943 O O . LYS A 1 75 ? -6.951 -0.504 -12.939 1.00 0.00 72 LYS A O 6
ATOM 7962 N N . THR A 1 76 ? -9.030 -1.263 -12.534 1.00 0.00 73 THR A N 6
ATOM 7963 C CA . THR A 1 76 ? -9.675 -0.484 -13.611 1.00 0.00 73 THR A CA 6
ATOM 7964 C C . THR A 1 76 ? -10.061 0.935 -13.167 1.00 0.00 73 THR A C 6
ATOM 7965 O O . THR A 1 76 ? -10.047 1.858 -13.979 1.00 0.00 73 THR A O 6
ATOM 7976 N N . GLU A 1 77 ? -10.355 1.128 -11.877 1.00 0.00 74 GLU A N 6
ATOM 7977 C CA . GLU A 1 77 ? -10.580 2.434 -11.257 1.00 0.00 74 GLU A CA 6
ATOM 7978 C C . GLU A 1 77 ? -9.287 3.270 -11.186 1.00 0.00 74 GLU A C 6
ATOM 7979 O O . GLU A 1 77 ? -8.185 2.720 -11.120 1.00 0.00 74 GLU A O 6
ATOM 7991 N N . PRO A 1 78 ? -9.393 4.613 -11.160 1.00 0.00 75 PRO A N 6
ATOM 7992 C CA . PRO A 1 78 ? -8.237 5.486 -10.994 1.00 0.00 75 PRO A CA 6
ATOM 7993 C C . PRO A 1 78 ? -7.718 5.432 -9.540 1.00 0.00 75 PRO A C 6
ATOM 7994 O O . PRO A 1 78 ? -8.519 5.563 -8.610 1.00 0.00 75 PRO A O 6
ATOM 8005 N N . PRO A 1 79 ? -6.398 5.294 -9.302 1.00 0.00 76 PRO A N 6
ATOM 8006 C CA . PRO A 1 79 ? -5.808 5.320 -7.960 1.00 0.00 76 PRO A CA 6
ATOM 8007 C C . PRO A 1 79 ? -5.793 6.751 -7.385 1.00 0.00 76 PRO A C 6
ATOM 8008 O O . PRO A 1 79 ? -4.754 7.410 -7.296 1.00 0.00 76 PRO A O 6
ATOM 8019 N N . ARG A 1 80 ? -6.982 7.245 -7.023 1.00 0.00 77 ARG A N 6
ATOM 8020 C CA . ARG A 1 80 ? -7.217 8.549 -6.400 1.00 0.00 77 ARG A CA 6
ATOM 8021 C C . ARG A 1 80 ? -8.535 8.517 -5.618 1.00 0.00 77 ARG A C 6
ATOM 8022 O O . ARG A 1 80 ? -9.588 8.301 -6.212 1.00 0.00 77 ARG A O 6
ATOM 8043 N N . GLU A 1 81 ? -8.460 8.698 -4.298 1.00 0.00 78 GLU A N 6
ATOM 8044 C CA . GLU A 1 81 ? -9.618 8.947 -3.425 1.00 0.00 78 GLU A CA 6
ATOM 8045 C C . GLU A 1 81 ? -10.064 10.414 -3.529 1.00 0.00 78 GLU A C 6
ATOM 8046 O O . GLU A 1 81 ? -9.168 11.293 -3.519 1.00 0.00 78 GLU A O 6
ATOM 8059 N N . GLY A 1 1 ? 7.244 18.754 5.484 1.00 0.00 -2 GLY A N 7
ATOM 8060 C CA . GLY A 1 1 ? 7.132 17.573 6.370 1.00 0.00 -2 GLY A CA 7
ATOM 8061 C C . GLY A 1 1 ? 7.472 16.260 5.659 1.00 0.00 -2 GLY A C 7
ATOM 8062 O O . GLY A 1 1 ? 8.620 16.139 5.251 1.00 0.00 -2 GLY A O 7
ATOM 8068 N N . SER A 1 2 ? 6.563 15.264 5.591 1.00 0.00 -1 SER A N 7
ATOM 8069 C CA . SER A 1 2 ? 6.953 13.825 5.599 1.00 0.00 -1 SER A CA 7
ATOM 8070 C C . SER A 1 2 ? 5.884 12.790 5.111 1.00 0.00 -1 SER A C 7
ATOM 8071 O O . SER A 1 2 ? 4.789 13.194 4.727 1.00 0.00 -1 SER A O 7
ATOM 8079 N N . HIS A 1 3 ? 6.179 11.459 5.138 1.00 0.00 0 HIS A N 7
ATOM 8080 C CA . HIS A 1 3 ? 5.260 10.313 4.821 1.00 0.00 0 HIS A CA 7
ATOM 8081 C C . HIS A 1 3 ? 5.464 9.038 5.710 1.00 0.00 0 HIS A C 7
ATOM 8082 O O . HIS A 1 3 ? 6.460 8.960 6.422 1.00 0.00 0 HIS A O 7
ATOM 8097 N N . MET A 1 4 ? 4.538 8.047 5.658 1.00 0.00 1 MET A N 7
ATOM 8098 C CA . MET A 1 4 ? 4.475 6.768 6.437 1.00 0.00 1 MET A CA 7
ATOM 8099 C C . MET A 1 4 ? 4.762 5.464 5.623 1.00 0.00 1 MET A C 7
ATOM 8100 O O . MET A 1 4 ? 4.474 5.428 4.429 1.00 0.00 1 MET A O 7
ATOM 8114 N N . THR A 1 5 ? 5.211 4.361 6.264 1.00 0.00 2 THR A N 7
ATOM 8115 C CA . THR A 1 5 ? 5.598 3.063 5.628 1.00 0.00 2 THR A CA 7
ATOM 8116 C C . THR A 1 5 ? 5.265 1.818 6.483 1.00 0.00 2 THR A C 7
ATOM 8117 O O . THR A 1 5 ? 5.648 1.806 7.653 1.00 0.00 2 THR A O 7
ATOM 8128 N N . LEU A 1 6 ? 4.652 0.750 5.920 1.00 0.00 3 LEU A N 7
ATOM 8129 C CA . LEU A 1 6 ? 4.300 -0.511 6.625 1.00 0.00 3 LEU A CA 7
ATOM 8130 C C . LEU A 1 6 ? 4.488 -1.775 5.732 1.00 0.00 3 LEU A C 7
ATOM 8131 O O . LEU A 1 6 ? 4.739 -1.626 4.537 1.00 0.00 3 LEU A O 7
ATOM 8147 N N . ARG A 1 7 ? 4.343 -3.007 6.278 1.00 0.00 4 ARG A N 7
ATOM 8148 C CA . ARG A 1 7 ? 4.531 -4.308 5.575 1.00 0.00 4 ARG A CA 7
ATOM 8149 C C . ARG A 1 7 ? 3.257 -5.168 5.459 1.00 0.00 4 ARG A C 7
ATOM 8150 O O . ARG A 1 7 ? 2.346 -5.006 6.269 1.00 0.00 4 ARG A O 7
ATOM 8171 N N . ILE A 1 8 ? 3.240 -6.183 4.566 1.00 0.00 5 ILE A N 7
ATOM 8172 C CA . ILE A 1 8 ? 2.106 -7.132 4.429 1.00 0.00 5 ILE A CA 7
ATOM 8173 C C . ILE A 1 8 ? 1.758 -7.806 5.753 1.00 0.00 5 ILE A C 7
ATOM 8174 O O . ILE A 1 8 ? 0.584 -8.006 6.044 1.00 0.00 5 ILE A O 7
ATOM 8190 N N . ARG A 1 9 ? 2.772 -8.101 6.580 1.00 0.00 6 ARG A N 7
ATOM 8191 C CA . ARG A 1 9 ? 2.588 -8.684 7.906 1.00 0.00 6 ARG A CA 7
ATOM 8192 C C . ARG A 1 9 ? 1.679 -7.810 8.771 1.00 0.00 6 ARG A C 7
ATOM 8193 O O . ARG A 1 9 ? 0.794 -8.341 9.427 1.00 0.00 6 ARG A O 7
ATOM 8214 N N . THR A 1 10 ? 1.860 -6.484 8.727 1.00 0.00 7 THR A N 7
ATOM 8215 C CA . THR A 1 10 ? 1.030 -5.484 9.411 1.00 0.00 7 THR A CA 7
ATOM 8216 C C . THR A 1 10 ? -0.398 -5.459 8.852 1.00 0.00 7 THR A C 7
ATOM 8217 O O . THR A 1 10 ? -1.353 -5.359 9.618 1.00 0.00 7 THR A O 7
ATOM 8228 N N . ILE A 1 11 ? -0.554 -5.570 7.527 1.00 0.00 8 ILE A N 7
ATOM 8229 C CA . ILE A 1 11 ? -1.867 -5.650 6.871 1.00 0.00 8 ILE A CA 7
ATOM 8230 C C . ILE A 1 11 ? -2.590 -6.917 7.345 1.00 0.00 8 ILE A C 7
ATOM 8231 O O . ILE A 1 11 ? -3.714 -6.856 7.844 1.00 0.00 8 ILE A O 7
ATOM 8247 N N . ALA A 1 12 ? -1.938 -8.073 7.223 1.00 0.00 9 ALA A N 7
ATOM 8248 C CA . ALA A 1 12 ? -2.469 -9.358 7.651 1.00 0.00 9 ALA A CA 7
ATOM 8249 C C . ALA A 1 12 ? -2.816 -9.373 9.150 1.00 0.00 9 ALA A C 7
ATOM 8250 O O . ALA A 1 12 ? -3.903 -9.827 9.518 1.00 0.00 9 ALA A O 7
ATOM 8257 N N . ARG A 1 13 ? -1.940 -8.799 9.992 1.00 0.00 10 ARG A N 7
ATOM 8258 C CA . ARG A 1 13 ? -2.065 -8.635 11.453 1.00 0.00 10 ARG A CA 7
ATOM 8259 C C . ARG A 1 13 ? -3.384 -8.038 11.949 1.00 0.00 10 ARG A C 7
ATOM 8260 O O . ARG A 1 13 ? -3.699 -8.238 13.116 1.00 0.00 10 ARG A O 7
ATOM 8281 N N . MET A 1 14 ? -4.174 -7.389 11.084 1.00 0.00 11 MET A N 7
ATOM 8282 C CA . MET A 1 14 ? -5.569 -7.022 11.359 1.00 0.00 11 MET A CA 7
ATOM 8283 C C . MET A 1 14 ? -6.405 -8.198 11.892 1.00 0.00 11 MET A C 7
ATOM 8284 O O . MET A 1 14 ? -7.245 -7.996 12.762 1.00 0.00 11 MET A O 7
ATOM 8298 N N . THR A 1 15 ? -6.210 -9.411 11.349 1.00 0.00 12 THR A N 7
ATOM 8299 C CA . THR A 1 15 ? -6.990 -10.604 11.741 1.00 0.00 12 THR A CA 7
ATOM 8300 C C . THR A 1 15 ? -6.401 -11.952 11.290 1.00 0.00 12 THR A C 7
ATOM 8301 O O . THR A 1 15 ? -6.969 -12.987 11.636 1.00 0.00 12 THR A O 7
ATOM 8312 N N . GLY A 1 16 ? -5.353 -11.987 10.462 1.00 0.00 13 GLY A N 7
ATOM 8313 C CA . GLY A 1 16 ? -4.782 -13.201 9.872 1.00 0.00 13 GLY A CA 7
ATOM 8314 C C . GLY A 1 16 ? -5.672 -13.926 8.849 1.00 0.00 13 GLY A C 7
ATOM 8315 O O . GLY A 1 16 ? -5.132 -14.591 7.973 1.00 0.00 13 GLY A O 7
ATOM 8319 N N . ILE A 1 17 ? -7.005 -13.774 8.880 1.00 0.00 14 ILE A N 7
ATOM 8320 C CA . ILE A 1 17 ? -7.925 -14.466 7.957 1.00 0.00 14 ILE A CA 7
ATOM 8321 C C . ILE A 1 17 ? -7.599 -14.136 6.496 1.00 0.00 14 ILE A C 7
ATOM 8322 O O . ILE A 1 17 ? -7.437 -15.028 5.665 1.00 0.00 14 ILE A O 7
ATOM 8338 N N . ARG A 1 18 ? -7.406 -12.842 6.202 1.00 0.00 15 ARG A N 7
ATOM 8339 C CA . ARG A 1 18 ? -6.930 -12.390 4.900 1.00 0.00 15 ARG A CA 7
ATOM 8340 C C . ARG A 1 18 ? -5.494 -12.816 4.606 1.00 0.00 15 ARG A C 7
ATOM 8341 O O . ARG A 1 18 ? -5.157 -12.807 3.438 1.00 0.00 15 ARG A O 7
ATOM 8362 N N . GLU A 1 19 ? -4.647 -13.206 5.571 1.00 0.00 16 GLU A N 7
ATOM 8363 C CA . GLU A 1 19 ? -3.236 -13.547 5.306 1.00 0.00 16 GLU A CA 7
ATOM 8364 C C . GLU A 1 19 ? -3.122 -14.617 4.228 1.00 0.00 16 GLU A C 7
ATOM 8365 O O . GLU A 1 19 ? -2.437 -14.394 3.232 1.00 0.00 16 GLU A O 7
ATOM 8377 N N . ALA A 1 20 ? -3.890 -15.704 4.387 1.00 0.00 17 ALA A N 7
ATOM 8378 C CA . ALA A 1 20 ? -4.038 -16.811 3.445 1.00 0.00 17 ALA A CA 7
ATOM 8379 C C . ALA A 1 20 ? -4.453 -16.370 2.030 1.00 0.00 17 ALA A C 7
ATOM 8380 O O . ALA A 1 20 ? -4.192 -17.086 1.066 1.00 0.00 17 ALA A O 7
ATOM 8387 N N . THR A 1 21 ? -5.062 -15.186 1.913 1.00 0.00 18 THR A N 7
ATOM 8388 C CA . THR A 1 21 ? -5.527 -14.528 0.692 1.00 0.00 18 THR A CA 7
ATOM 8389 C C . THR A 1 21 ? -4.503 -13.495 0.185 1.00 0.00 18 THR A C 7
ATOM 8390 O O . THR A 1 21 ? -4.203 -13.496 -1.003 1.00 0.00 18 THR A O 7
ATOM 8401 N N . LEU A 1 22 ? -3.900 -12.681 1.061 1.00 0.00 19 LEU A N 7
ATOM 8402 C CA . LEU A 1 22 ? -2.821 -11.725 0.787 1.00 0.00 19 LEU A CA 7
ATOM 8403 C C . LEU A 1 22 ? -1.609 -12.440 0.164 1.00 0.00 19 LEU A C 7
ATOM 8404 O O . LEU A 1 22 ? -1.179 -12.102 -0.941 1.00 0.00 19 LEU A O 7
ATOM 8420 N N . ARG A 1 23 ? -1.081 -13.464 0.857 1.00 0.00 20 ARG A N 7
ATOM 8421 C CA . ARG A 1 23 ? 0.033 -14.295 0.369 1.00 0.00 20 ARG A CA 7
ATOM 8422 C C . ARG A 1 23 ? -0.325 -15.086 -0.888 1.00 0.00 20 ARG A C 7
ATOM 8423 O O . ARG A 1 23 ? 0.550 -15.421 -1.678 1.00 0.00 20 ARG A O 7
ATOM 8444 N N . ALA A 1 24 ? -1.608 -15.426 -1.040 1.00 0.00 21 ALA A N 7
ATOM 8445 C CA . ALA A 1 24 ? -2.122 -16.087 -2.223 1.00 0.00 21 ALA A CA 7
ATOM 8446 C C . ALA A 1 24 ? -2.019 -15.118 -3.388 1.00 0.00 21 ALA A C 7
ATOM 8447 O O . ALA A 1 24 ? -1.336 -15.425 -4.360 1.00 0.00 21 ALA A O 7
ATOM 8454 N N . TRP A 1 25 ? -2.648 -13.942 -3.269 1.00 0.00 22 TRP A N 7
ATOM 8455 C CA . TRP A 1 25 ? -2.619 -12.896 -4.274 1.00 0.00 22 TRP A CA 7
ATOM 8456 C C . TRP A 1 25 ? -1.219 -12.545 -4.751 1.00 0.00 22 TRP A C 7
ATOM 8457 O O . TRP A 1 25 ? -1.073 -12.322 -5.945 1.00 0.00 22 TRP A O 7
ATOM 8478 N N . GLU A 1 26 ? -0.206 -12.574 -3.879 1.00 0.00 23 GLU A N 7
ATOM 8479 C CA . GLU A 1 26 ? 1.210 -12.448 -4.246 1.00 0.00 23 GLU A CA 7
ATOM 8480 C C . GLU A 1 26 ? 1.580 -13.319 -5.466 1.00 0.00 23 GLU A C 7
ATOM 8481 O O . GLU A 1 26 ? 2.168 -12.809 -6.417 1.00 0.00 23 GLU A O 7
ATOM 8493 N N . ARG A 1 27 ? 1.139 -14.590 -5.496 1.00 0.00 24 ARG A N 7
ATOM 8494 C CA . ARG A 1 27 ? 1.273 -15.500 -6.650 1.00 0.00 24 ARG A CA 7
ATOM 8495 C C . ARG A 1 27 ? 0.027 -15.597 -7.552 1.00 0.00 24 ARG A C 7
ATOM 8496 O O . ARG A 1 27 ? 0.142 -16.102 -8.666 1.00 0.00 24 ARG A O 7
ATOM 8517 N N . ARG A 1 28 ? -1.149 -15.138 -7.105 1.00 0.00 25 ARG A N 7
ATOM 8518 C CA . ARG A 1 28 ? -2.445 -15.262 -7.806 1.00 0.00 25 ARG A CA 7
ATOM 8519 C C . ARG A 1 28 ? -2.764 -14.066 -8.726 1.00 0.00 25 ARG A C 7
ATOM 8520 O O . ARG A 1 28 ? -3.407 -14.273 -9.749 1.00 0.00 25 ARG A O 7
ATOM 8541 N N . TYR A 1 29 ? -2.323 -12.846 -8.377 1.00 0.00 26 TYR A N 7
ATOM 8542 C CA . TYR A 1 29 ? -2.564 -11.590 -9.123 1.00 0.00 26 TYR A CA 7
ATOM 8543 C C . TYR A 1 29 ? -1.419 -10.573 -9.005 1.00 0.00 26 TYR A C 7
ATOM 8544 O O . TYR A 1 29 ? -1.011 -9.983 -10.001 1.00 0.00 26 TYR A O 7
ATOM 8562 N N . GLY A 1 30 ? -0.962 -10.320 -7.774 1.00 0.00 27 GLY A N 7
ATOM 8563 C CA . GLY A 1 30 ? 0.031 -9.319 -7.393 1.00 0.00 27 GLY A CA 7
ATOM 8564 C C . GLY A 1 30 ? -0.531 -8.136 -6.593 1.00 0.00 27 GLY A C 7
ATOM 8565 O O . GLY A 1 30 ? 0.243 -7.251 -6.250 1.00 0.00 27 GLY A O 7
ATOM 8569 N N . PHE A 1 31 ? -1.839 -8.088 -6.297 1.00 0.00 28 PHE A N 7
ATOM 8570 C CA . PHE A 1 31 ? -2.450 -7.093 -5.401 1.00 0.00 28 PHE A CA 7
ATOM 8571 C C . PHE A 1 31 ? -2.562 -7.637 -3.960 1.00 0.00 28 PHE A C 7
ATOM 8572 O O . PHE A 1 31 ? -2.970 -8.774 -3.794 1.00 0.00 28 PHE A O 7
ATOM 8589 N N . PRO A 1 32 ? -2.298 -6.839 -2.913 1.00 0.00 29 PRO A N 7
ATOM 8590 C CA . PRO A 1 32 ? -1.605 -5.577 -3.028 1.00 0.00 29 PRO A CA 7
ATOM 8591 C C . PRO A 1 32 ? -0.170 -5.833 -3.469 1.00 0.00 29 PRO A C 7
ATOM 8592 O O . PRO A 1 32 ? 0.423 -6.867 -3.157 1.00 0.00 29 PRO A O 7
ATOM 8603 N N . ARG A 1 33 ? 0.382 -4.869 -4.199 1.00 0.00 30 ARG A N 7
ATOM 8604 C CA . ARG A 1 33 ? 1.743 -4.952 -4.715 1.00 0.00 30 ARG A CA 7
ATOM 8605 C C . ARG A 1 33 ? 2.696 -4.298 -3.716 1.00 0.00 30 ARG A C 7
ATOM 8606 O O . ARG A 1 33 ? 2.447 -3.157 -3.318 1.00 0.00 30 ARG A O 7
ATOM 8627 N N . PRO A 1 34 ? 3.775 -4.980 -3.295 1.00 0.00 31 PRO A N 7
ATOM 8628 C CA . PRO A 1 34 ? 4.782 -4.332 -2.483 1.00 0.00 31 PRO A CA 7
ATOM 8629 C C . PRO A 1 34 ? 5.540 -3.289 -3.308 1.00 0.00 31 PRO A C 7
ATOM 8630 O O . PRO A 1 34 ? 5.710 -3.435 -4.521 1.00 0.00 31 PRO A O 7
ATOM 8641 N N . LEU A 1 35 ? 5.999 -2.228 -2.645 1.00 0.00 32 LEU A N 7
ATOM 8642 C CA . LEU A 1 35 ? 6.731 -1.150 -3.304 1.00 0.00 32 LEU A CA 7
ATOM 8643 C C . LEU A 1 35 ? 8.149 -1.643 -3.664 1.00 0.00 32 LEU A C 7
ATOM 8644 O O . LEU A 1 35 ? 8.731 -2.466 -2.953 1.00 0.00 32 LEU A O 7
ATOM 8660 N N . ARG A 1 36 ? 8.719 -1.133 -4.765 1.00 0.00 33 ARG A N 7
ATOM 8661 C CA . ARG A 1 36 ? 10.061 -1.497 -5.257 1.00 0.00 33 ARG A CA 7
ATOM 8662 C C . ARG A 1 36 ? 11.177 -0.950 -4.343 1.00 0.00 33 ARG A C 7
ATOM 8663 O O . ARG A 1 36 ? 11.827 0.058 -4.615 1.00 0.00 33 ARG A O 7
ATOM 8684 N N . SER A 1 37 ? 11.374 -1.597 -3.200 1.00 0.00 34 SER A N 7
ATOM 8685 C CA . SER A 1 37 ? 12.359 -1.222 -2.184 1.00 0.00 34 SER A CA 7
ATOM 8686 C C . SER A 1 37 ? 12.877 -2.453 -1.438 1.00 0.00 34 SER A C 7
ATOM 8687 O O . SER A 1 37 ? 12.598 -3.592 -1.816 1.00 0.00 34 SER A O 7
ATOM 8695 N N . GLU A 1 38 ? 13.681 -2.207 -0.401 1.00 0.00 35 GLU A N 7
ATOM 8696 C CA . GLU A 1 38 ? 14.199 -3.230 0.499 1.00 0.00 35 GLU A CA 7
ATOM 8697 C C . GLU A 1 38 ? 13.096 -3.986 1.269 1.00 0.00 35 GLU A C 7
ATOM 8698 O O . GLU A 1 38 ? 11.905 -3.678 1.175 1.00 0.00 35 GLU A O 7
ATOM 8710 N N . GLY A 1 39 ? 13.515 -4.990 2.046 1.00 0.00 36 GLY A N 7
ATOM 8711 C CA . GLY A 1 39 ? 12.624 -5.960 2.674 1.00 0.00 36 GLY A CA 7
ATOM 8712 C C . GLY A 1 39 ? 12.824 -7.346 2.065 1.00 0.00 36 GLY A C 7
ATOM 8713 O O . GLY A 1 39 ? 12.240 -7.666 1.031 1.00 0.00 36 GLY A O 7
ATOM 8717 N N . ASN A 1 40 ? 13.680 -8.150 2.709 1.00 0.00 37 ASN A N 7
ATOM 8718 C CA . ASN A 1 40 ? 13.850 -9.573 2.415 1.00 0.00 37 ASN A CA 7
ATOM 8719 C C . ASN A 1 40 ? 12.644 -10.385 2.927 1.00 0.00 37 ASN A C 7
ATOM 8720 O O . ASN A 1 40 ? 11.842 -10.881 2.141 1.00 0.00 37 ASN A O 7
ATOM 8731 N N . ASN A 1 41 ? 12.536 -10.538 4.253 1.00 0.00 38 ASN A N 7
ATOM 8732 C CA . ASN A 1 41 ? 11.487 -11.308 4.936 1.00 0.00 38 ASN A CA 7
ATOM 8733 C C . ASN A 1 41 ? 10.160 -10.537 4.972 1.00 0.00 38 ASN A C 7
ATOM 8734 O O . ASN A 1 41 ? 9.080 -11.095 4.797 1.00 0.00 38 ASN A O 7
ATOM 8745 N N . TYR A 1 42 ? 10.274 -9.241 5.259 1.00 0.00 39 TYR A N 7
ATOM 8746 C CA . TYR A 1 42 ? 9.198 -8.262 5.267 1.00 0.00 39 TYR A CA 7
ATOM 8747 C C . TYR A 1 42 ? 9.110 -7.629 3.878 1.00 0.00 39 TYR A C 7
ATOM 8748 O O . TYR A 1 42 ? 10.006 -7.771 3.051 1.00 0.00 39 TYR A O 7
ATOM 8766 N N . ARG A 1 43 ? 8.050 -6.864 3.647 1.00 0.00 40 ARG A N 7
ATOM 8767 C CA . ARG A 1 43 ? 7.848 -6.081 2.431 1.00 0.00 40 ARG A CA 7
ATOM 8768 C C . ARG A 1 43 ? 7.484 -4.643 2.799 1.00 0.00 40 ARG A C 7
ATOM 8769 O O . ARG A 1 43 ? 7.452 -4.299 3.974 1.00 0.00 40 ARG A O 7
ATOM 8790 N N . VAL A 1 44 ? 7.199 -3.806 1.807 1.00 0.00 41 VAL A N 7
ATOM 8791 C CA . VAL A 1 44 ? 6.763 -2.421 2.002 1.00 0.00 41 VAL A CA 7
ATOM 8792 C C . VAL A 1 44 ? 5.512 -2.153 1.181 1.00 0.00 41 VAL A C 7
ATOM 8793 O O . VAL A 1 44 ? 5.400 -2.629 0.056 1.00 0.00 41 VAL A O 7
ATOM 8806 N N . TYR A 1 45 ? 4.578 -1.402 1.756 1.00 0.00 42 TYR A N 7
ATOM 8807 C CA . TYR A 1 45 ? 3.243 -1.148 1.224 1.00 0.00 42 TYR A CA 7
ATOM 8808 C C . TYR A 1 45 ? 2.782 0.297 1.534 1.00 0.00 42 TYR A C 7
ATOM 8809 O O . TYR A 1 45 ? 3.511 1.050 2.187 1.00 0.00 42 TYR A O 7
ATOM 8827 N N . SER A 1 46 ? 1.598 0.708 1.047 1.00 0.00 43 SER A N 7
ATOM 8828 C CA . SER A 1 46 ? 1.107 2.098 1.095 1.00 0.00 43 SER A CA 7
ATOM 8829 C C . SER A 1 46 ? -0.379 2.180 1.464 1.00 0.00 43 SER A C 7
ATOM 8830 O O . SER A 1 46 ? -1.153 1.261 1.220 1.00 0.00 43 SER A O 7
ATOM 8838 N N . ARG A 1 47 ? -0.829 3.312 2.018 1.00 0.00 44 ARG A N 7
ATOM 8839 C CA . ARG A 1 47 ? -2.184 3.408 2.583 1.00 0.00 44 ARG A CA 7
ATOM 8840 C C . ARG A 1 47 ? -3.297 3.193 1.543 1.00 0.00 44 ARG A C 7
ATOM 8841 O O . ARG A 1 47 ? -4.330 2.620 1.879 1.00 0.00 44 ARG A O 7
ATOM 8862 N N . GLU A 1 48 ? -3.039 3.605 0.297 1.00 0.00 45 GLU A N 7
ATOM 8863 C CA . GLU A 1 48 ? -3.860 3.421 -0.913 1.00 0.00 45 GLU A CA 7
ATOM 8864 C C . GLU A 1 48 ? -4.152 1.953 -1.252 1.00 0.00 45 GLU A C 7
ATOM 8865 O O . GLU A 1 48 ? -5.282 1.622 -1.601 1.00 0.00 45 GLU A O 7
ATOM 8877 N N . GLU A 1 49 ? -3.164 1.055 -1.142 1.00 0.00 46 GLU A N 7
ATOM 8878 C CA . GLU A 1 49 ? -3.436 -0.370 -1.283 1.00 0.00 46 GLU A CA 7
ATOM 8879 C C . GLU A 1 49 ? -4.116 -0.894 -0.013 1.00 0.00 46 GLU A C 7
ATOM 8880 O O . GLU A 1 49 ? -5.082 -1.639 -0.127 1.00 0.00 46 GLU A O 7
ATOM 8892 N N . VAL A 1 50 ? -3.694 -0.447 1.182 1.00 0.00 47 VAL A N 7
ATOM 8893 C CA . VAL A 1 50 ? -4.245 -0.919 2.458 1.00 0.00 47 VAL A CA 7
ATOM 8894 C C . VAL A 1 50 ? -5.751 -0.694 2.527 1.00 0.00 47 VAL A C 7
ATOM 8895 O O . VAL A 1 50 ? -6.478 -1.625 2.853 1.00 0.00 47 VAL A O 7
ATOM 8908 N N . GLU A 1 51 ? -6.236 0.515 2.239 1.00 0.00 48 GLU A N 7
ATOM 8909 C CA . GLU A 1 51 ? -7.670 0.820 2.244 1.00 0.00 48 GLU A CA 7
ATOM 8910 C C . GLU A 1 51 ? -8.452 -0.021 1.221 1.00 0.00 48 GLU A C 7
ATOM 8911 O O . GLU A 1 51 ? -9.480 -0.609 1.579 1.00 0.00 48 GLU A O 7
ATOM 8923 N N . ALA A 1 52 ? -7.911 -0.183 0.006 1.00 0.00 49 ALA A N 7
ATOM 8924 C CA . ALA A 1 52 ? -8.481 -1.040 -1.023 1.00 0.00 49 ALA A CA 7
ATOM 8925 C C . ALA A 1 52 ? -8.571 -2.488 -0.529 1.00 0.00 49 ALA A C 7
ATOM 8926 O O . ALA A 1 52 ? -9.648 -3.074 -0.521 1.00 0.00 49 ALA A O 7
ATOM 8933 N N . VAL A 1 53 ? -7.454 -3.055 -0.068 1.00 0.00 50 VAL A N 7
ATOM 8934 C CA . VAL A 1 53 ? -7.326 -4.414 0.470 1.00 0.00 50 VAL A CA 7
ATOM 8935 C C . VAL A 1 53 ? -8.228 -4.634 1.678 1.00 0.00 50 VAL A C 7
ATOM 8936 O O . VAL A 1 53 ? -8.858 -5.683 1.776 1.00 0.00 50 VAL A O 7
ATOM 8949 N N . ARG A 1 54 ? -8.323 -3.653 2.588 1.00 0.00 51 ARG A N 7
ATOM 8950 C CA . ARG A 1 54 ? -9.283 -3.660 3.695 1.00 0.00 51 ARG A CA 7
ATOM 8951 C C . ARG A 1 54 ? -10.708 -3.811 3.188 1.00 0.00 51 ARG A C 7
ATOM 8952 O O . ARG A 1 54 ? -11.428 -4.655 3.722 1.00 0.00 51 ARG A O 7
ATOM 8973 N N . ARG A 1 55 ? -11.081 -3.072 2.137 1.00 0.00 52 ARG A N 7
ATOM 8974 C CA . ARG A 1 55 ? -12.330 -3.303 1.410 1.00 0.00 52 ARG A CA 7
ATOM 8975 C C . ARG A 1 55 ? -12.395 -4.717 0.848 1.00 0.00 52 ARG A C 7
ATOM 8976 O O . ARG A 1 55 ? -13.262 -5.463 1.287 1.00 0.00 52 ARG A O 7
ATOM 8997 N N . VAL A 1 56 ? -11.485 -5.098 -0.057 1.00 0.00 53 VAL A N 7
ATOM 8998 C CA . VAL A 1 56 ? -11.474 -6.400 -0.743 1.00 0.00 53 VAL A CA 7
ATOM 8999 C C . VAL A 1 56 ? -11.614 -7.569 0.242 1.00 0.00 53 VAL A C 7
ATOM 9000 O O . VAL A 1 56 ? -12.469 -8.424 0.043 1.00 0.00 53 VAL A O 7
ATOM 9013 N N . ALA A 1 57 ? -10.837 -7.579 1.330 1.00 0.00 54 ALA A N 7
ATOM 9014 C CA . ALA A 1 57 ? -10.907 -8.562 2.412 1.00 0.00 54 ALA A CA 7
ATOM 9015 C C . ALA A 1 57 ? -12.302 -8.654 3.059 1.00 0.00 54 ALA A C 7
ATOM 9016 O O . ALA A 1 57 ? -12.809 -9.755 3.275 1.00 0.00 54 ALA A O 7
ATOM 9023 N N . ARG A 1 58 ? -12.931 -7.513 3.379 1.00 0.00 55 ARG A N 7
ATOM 9024 C CA . ARG A 1 58 ? -14.286 -7.479 3.953 1.00 0.00 55 ARG A CA 7
ATOM 9025 C C . ARG A 1 58 ? -15.359 -7.836 2.917 1.00 0.00 55 ARG A C 7
ATOM 9026 O O . ARG A 1 58 ? -16.327 -8.507 3.260 1.00 0.00 55 ARG A O 7
ATOM 9047 N N . LEU A 1 59 ? -15.158 -7.446 1.657 1.00 0.00 56 LEU A N 7
ATOM 9048 C CA . LEU A 1 59 ? -15.978 -7.830 0.509 1.00 0.00 56 LEU A CA 7
ATOM 9049 C C . LEU A 1 59 ? -15.922 -9.354 0.269 1.00 0.00 56 LEU A C 7
ATOM 9050 O O . LEU A 1 59 ? -16.941 -9.994 0.025 1.00 0.00 56 LEU A O 7
ATOM 9066 N N . ILE A 1 60 ? -14.742 -9.970 0.407 1.00 0.00 57 ILE A N 7
ATOM 9067 C CA . ILE A 1 60 ? -14.540 -11.425 0.383 1.00 0.00 57 ILE A CA 7
ATOM 9068 C C . ILE A 1 60 ? -15.350 -12.155 1.449 1.00 0.00 57 ILE A C 7
ATOM 9069 O O . ILE A 1 60 ? -15.850 -13.241 1.170 1.00 0.00 57 ILE A O 7
ATOM 9085 N N . GLN A 1 61 ? -15.532 -11.565 2.634 1.00 0.00 58 GLN A N 7
ATOM 9086 C CA . GLN A 1 61 ? -16.443 -12.122 3.634 1.00 0.00 58 GLN A CA 7
ATOM 9087 C C . GLN A 1 61 ? -17.917 -12.154 3.171 1.00 0.00 58 GLN A C 7
ATOM 9088 O O . GLN A 1 61 ? -18.702 -12.878 3.775 1.00 0.00 58 GLN A O 7
ATOM 9102 N N . GLU A 1 62 ? -18.306 -11.434 2.104 1.00 0.00 59 GLU A N 7
ATOM 9103 C CA . GLU A 1 62 ? -19.636 -11.561 1.490 1.00 0.00 59 GLU A CA 7
ATOM 9104 C C . GLU A 1 62 ? -19.738 -12.785 0.554 1.00 0.00 59 GLU A C 7
ATOM 9105 O O . GLU A 1 62 ? -20.706 -13.535 0.647 1.00 0.00 59 GLU A O 7
ATOM 9117 N N . GLU A 1 63 ? -18.754 -12.994 -0.334 1.00 0.00 60 GLU A N 7
ATOM 9118 C CA . GLU A 1 63 ? -18.778 -14.061 -1.356 1.00 0.00 60 GLU A CA 7
ATOM 9119 C C . GLU A 1 63 ? -17.416 -14.699 -1.667 1.00 0.00 60 GLU A C 7
ATOM 9120 O O . GLU A 1 63 ? -17.354 -15.880 -1.999 1.00 0.00 60 GLU A O 7
ATOM 9132 N N . GLY A 1 64 ? -16.330 -13.923 -1.645 1.00 0.00 61 GLY A N 7
ATOM 9133 C CA . GLY A 1 64 ? -14.980 -14.389 -1.972 1.00 0.00 61 GLY A CA 7
ATOM 9134 C C . GLY A 1 64 ? -14.555 -14.092 -3.414 1.00 0.00 61 GLY A C 7
ATOM 9135 O O . GLY A 1 64 ? -13.390 -13.782 -3.650 1.00 0.00 61 GLY A O 7
ATOM 9139 N N . LEU A 1 65 ? -15.500 -14.084 -4.365 1.00 0.00 62 LEU A N 7
ATOM 9140 C CA . LEU A 1 65 ? -15.306 -13.640 -5.757 1.00 0.00 62 LEU A CA 7
ATOM 9141 C C . LEU A 1 65 ? -14.632 -12.262 -5.836 1.00 0.00 62 LEU A C 7
ATOM 9142 O O . LEU A 1 65 ? -13.790 -12.040 -6.709 1.00 0.00 62 LEU A O 7
ATOM 9158 N N . SER A 1 66 ? -14.924 -11.378 -4.873 1.00 0.00 63 SER A N 7
ATOM 9159 C CA . SER A 1 66 ? -14.253 -10.091 -4.696 1.00 0.00 63 SER A CA 7
ATOM 9160 C C . SER A 1 66 ? -12.724 -10.161 -4.638 1.00 0.00 63 SER A C 7
ATOM 9161 O O . SER A 1 66 ? -12.103 -9.130 -4.856 1.00 0.00 63 SER A O 7
ATOM 9169 N N . VAL A 1 67 ? -12.100 -11.336 -4.470 1.00 0.00 64 VAL A N 7
ATOM 9170 C CA . VAL A 1 67 ? -10.712 -11.557 -4.895 1.00 0.00 64 VAL A CA 7
ATOM 9171 C C . VAL A 1 67 ? -10.493 -11.040 -6.326 1.00 0.00 64 VAL A C 7
ATOM 9172 O O . VAL A 1 67 ? -9.850 -10.014 -6.493 1.00 0.00 64 VAL A O 7
ATOM 9185 N N . SER A 1 68 ? -11.007 -11.713 -7.363 1.00 0.00 65 SER A N 7
ATOM 9186 C CA . SER A 1 68 ? -10.835 -11.232 -8.739 1.00 0.00 65 SER A CA 7
ATOM 9187 C C . SER A 1 68 ? -11.675 -9.985 -8.990 1.00 0.00 65 SER A C 7
ATOM 9188 O O . SER A 1 68 ? -11.184 -9.065 -9.633 1.00 0.00 65 SER A O 7
ATOM 9196 N N . GLU A 1 69 ? -12.913 -9.937 -8.481 1.00 0.00 66 GLU A N 7
ATOM 9197 C CA . GLU A 1 69 ? -13.826 -8.825 -8.744 1.00 0.00 66 GLU A CA 7
ATOM 9198 C C . GLU A 1 69 ? -13.324 -7.508 -8.160 1.00 0.00 66 GLU A C 7
ATOM 9199 O O . GLU A 1 69 ? -13.146 -6.565 -8.918 1.00 0.00 66 GLU A O 7
ATOM 9211 N N . ALA A 1 70 ? -13.057 -7.405 -6.852 1.00 0.00 67 ALA A N 7
ATOM 9212 C CA . ALA A 1 70 ? -12.624 -6.137 -6.275 1.00 0.00 67 ALA A CA 7
ATOM 9213 C C . ALA A 1 70 ? -11.183 -5.772 -6.676 1.00 0.00 67 ALA A C 7
ATOM 9214 O O . ALA A 1 70 ? -10.888 -4.585 -6.776 1.00 0.00 67 ALA A O 7
ATOM 9221 N N . ILE A 1 71 ? -10.307 -6.749 -6.980 1.00 0.00 68 ILE A N 7
ATOM 9222 C CA . ILE A 1 71 ? -9.013 -6.467 -7.624 1.00 0.00 68 ILE A CA 7
ATOM 9223 C C . ILE A 1 71 ? -9.240 -5.882 -9.020 1.00 0.00 68 ILE A C 7
ATOM 9224 O O . ILE A 1 71 ? -8.751 -4.790 -9.294 1.00 0.00 68 ILE A O 7
ATOM 9240 N N . ALA A 1 72 ? -9.988 -6.558 -9.902 1.00 0.00 69 ALA A N 7
ATOM 9241 C CA . ALA A 1 72 ? -10.286 -6.047 -11.239 1.00 0.00 69 ALA A CA 7
ATOM 9242 C C . ALA A 1 72 ? -11.015 -4.697 -11.190 1.00 0.00 69 ALA A C 7
ATOM 9243 O O . ALA A 1 72 ? -10.637 -3.799 -11.935 1.00 0.00 69 ALA A O 7
ATOM 9250 N N . GLN A 1 73 ? -11.988 -4.518 -10.287 1.00 0.00 70 GLN A N 7
ATOM 9251 C CA . GLN A 1 73 ? -12.641 -3.238 -10.012 1.00 0.00 70 GLN A CA 7
ATOM 9252 C C . GLN A 1 73 ? -11.615 -2.182 -9.584 1.00 0.00 70 GLN A C 7
ATOM 9253 O O . GLN A 1 73 ? -11.471 -1.199 -10.294 1.00 0.00 70 GLN A O 7
ATOM 9267 N N . VAL A 1 74 ? -10.855 -2.358 -8.492 1.00 0.00 71 VAL A N 7
ATOM 9268 C CA . VAL A 1 74 ? -9.895 -1.326 -8.055 1.00 0.00 71 VAL A CA 7
ATOM 9269 C C . VAL A 1 74 ? -8.769 -1.078 -9.080 1.00 0.00 71 VAL A C 7
ATOM 9270 O O . VAL A 1 74 ? -8.229 0.022 -9.142 1.00 0.00 71 VAL A O 7
ATOM 9283 N N . LYS A 1 75 ? -8.431 -2.071 -9.920 1.00 0.00 72 LYS A N 7
ATOM 9284 C CA . LYS A 1 75 ? -7.479 -1.939 -11.036 1.00 0.00 72 LYS A CA 7
ATOM 9285 C C . LYS A 1 75 ? -8.065 -1.238 -12.269 1.00 0.00 72 LYS A C 7
ATOM 9286 O O . LYS A 1 75 ? -7.320 -0.529 -12.940 1.00 0.00 72 LYS A O 7
ATOM 9305 N N . THR A 1 76 ? -9.342 -1.468 -12.598 1.00 0.00 73 THR A N 7
ATOM 9306 C CA . THR A 1 76 ? -10.062 -0.811 -13.705 1.00 0.00 73 THR A CA 7
ATOM 9307 C C . THR A 1 76 ? -10.630 0.555 -13.298 1.00 0.00 73 THR A C 7
ATOM 9308 O O . THR A 1 76 ? -10.885 1.395 -14.160 1.00 0.00 73 THR A O 7
ATOM 9319 N N . GLU A 1 77 ? -10.783 0.806 -11.992 1.00 0.00 74 GLU A N 7
ATOM 9320 C CA . GLU A 1 77 ? -11.159 2.097 -11.424 1.00 0.00 74 GLU A CA 7
ATOM 9321 C C . GLU A 1 77 ? -10.133 3.198 -11.748 1.00 0.00 74 GLU A C 7
ATOM 9322 O O . GLU A 1 77 ? -8.945 2.925 -11.945 1.00 0.00 74 GLU A O 7
ATOM 9334 N N . PRO A 1 78 ? -10.580 4.467 -11.775 1.00 0.00 75 PRO A N 7
ATOM 9335 C CA . PRO A 1 78 ? -9.702 5.595 -12.045 1.00 0.00 75 PRO A CA 7
ATOM 9336 C C . PRO A 1 78 ? -8.780 5.900 -10.847 1.00 0.00 75 PRO A C 7
ATOM 9337 O O . PRO A 1 78 ? -9.182 5.719 -9.696 1.00 0.00 75 PRO A O 7
ATOM 9348 N N . PRO A 1 79 ? -7.558 6.413 -11.092 1.00 0.00 76 PRO A N 7
ATOM 9349 C CA . PRO A 1 79 ? -6.630 6.791 -10.031 1.00 0.00 76 PRO A CA 7
ATOM 9350 C C . PRO A 1 79 ? -7.089 8.064 -9.306 1.00 0.00 76 PRO A C 7
ATOM 9351 O O . PRO A 1 79 ? -7.778 8.913 -9.878 1.00 0.00 76 PRO A O 7
ATOM 9362 N N . ARG A 1 80 ? -6.673 8.204 -8.040 1.00 0.00 77 ARG A N 7
ATOM 9363 C CA . ARG A 1 80 ? -7.010 9.334 -7.169 1.00 0.00 77 ARG A CA 7
ATOM 9364 C C . ARG A 1 80 ? -6.001 9.423 -6.021 1.00 0.00 77 ARG A C 7
ATOM 9365 O O . ARG A 1 80 ? -5.943 8.520 -5.190 1.00 0.00 77 ARG A O 7
ATOM 9386 N N . GLU A 1 81 ? -5.201 10.491 -6.007 1.00 0.00 78 GLU A N 7
ATOM 9387 C CA . GLU A 1 81 ? -4.152 10.776 -5.018 1.00 0.00 78 GLU A CA 7
ATOM 9388 C C . GLU A 1 81 ? -4.296 12.213 -4.501 1.00 0.00 78 GLU A C 7
ATOM 9389 O O . GLU A 1 81 ? -4.371 13.123 -5.357 1.00 0.00 78 GLU A O 7
ATOM 9402 N N . GLY A 1 1 ? 8.594 16.770 11.849 1.00 0.00 -2 GLY A N 8
ATOM 9403 C CA . GLY A 1 1 ? 9.349 15.769 12.631 1.00 0.00 -2 GLY A CA 8
ATOM 9404 C C . GLY A 1 1 ? 9.840 14.628 11.759 1.00 0.00 -2 GLY A C 8
ATOM 9405 O O . GLY A 1 1 ? 10.894 14.762 11.154 1.00 0.00 -2 GLY A O 8
ATOM 9411 N N . SER A 1 2 ? 9.118 13.502 11.744 1.00 0.00 -1 SER A N 8
ATOM 9412 C CA . SER A 1 2 ? 9.723 12.169 11.585 1.00 0.00 -1 SER A CA 8
ATOM 9413 C C . SER A 1 2 ? 9.096 11.271 10.487 1.00 0.00 -1 SER A C 8
ATOM 9414 O O . SER A 1 2 ? 8.357 11.749 9.630 1.00 0.00 -1 SER A O 8
ATOM 9422 N N . HIS A 1 3 ? 9.452 9.970 10.482 1.00 0.00 0 HIS A N 8
ATOM 9423 C CA . HIS A 1 3 ? 9.247 8.963 9.417 1.00 0.00 0 HIS A CA 8
ATOM 9424 C C . HIS A 1 3 ? 8.536 7.686 9.923 1.00 0.00 0 HIS A C 8
ATOM 9425 O O . HIS A 1 3 ? 8.738 7.295 11.071 1.00 0.00 0 HIS A O 8
ATOM 9440 N N . MET A 1 4 ? 7.809 6.980 9.038 1.00 0.00 1 MET A N 8
ATOM 9441 C CA . MET A 1 4 ? 7.242 5.632 9.244 1.00 0.00 1 MET A CA 8
ATOM 9442 C C . MET A 1 4 ? 7.012 4.902 7.904 1.00 0.00 1 MET A C 8
ATOM 9443 O O . MET A 1 4 ? 6.932 5.551 6.863 1.00 0.00 1 MET A O 8
ATOM 9457 N N . THR A 1 5 ? 6.869 3.566 7.944 1.00 0.00 2 THR A N 8
ATOM 9458 C CA . THR A 1 5 ? 6.519 2.645 6.834 1.00 0.00 2 THR A CA 8
ATOM 9459 C C . THR A 1 5 ? 5.936 1.334 7.402 1.00 0.00 2 THR A C 8
ATOM 9460 O O . THR A 1 5 ? 6.290 0.980 8.526 1.00 0.00 2 THR A O 8
ATOM 9471 N N . LEU A 1 6 ? 5.123 0.583 6.633 1.00 0.00 3 LEU A N 8
ATOM 9472 C CA . LEU A 1 6 ? 4.517 -0.714 7.019 1.00 0.00 3 LEU A CA 8
ATOM 9473 C C . LEU A 1 6 ? 4.696 -1.791 5.924 1.00 0.00 3 LEU A C 8
ATOM 9474 O O . LEU A 1 6 ? 5.007 -1.448 4.784 1.00 0.00 3 LEU A O 8
ATOM 9490 N N . ARG A 1 7 ? 4.459 -3.079 6.254 1.00 0.00 4 ARG A N 8
ATOM 9491 C CA . ARG A 1 7 ? 4.675 -4.279 5.406 1.00 0.00 4 ARG A CA 8
ATOM 9492 C C . ARG A 1 7 ? 3.456 -5.228 5.359 1.00 0.00 4 ARG A C 8
ATOM 9493 O O . ARG A 1 7 ? 2.555 -5.094 6.186 1.00 0.00 4 ARG A O 8
ATOM 9514 N N . ILE A 1 8 ? 3.464 -6.241 4.470 1.00 0.00 5 ILE A N 8
ATOM 9515 C CA . ILE A 1 8 ? 2.373 -7.232 4.292 1.00 0.00 5 ILE A CA 8
ATOM 9516 C C . ILE A 1 8 ? 1.937 -7.854 5.622 1.00 0.00 5 ILE A C 8
ATOM 9517 O O . ILE A 1 8 ? 0.747 -7.887 5.923 1.00 0.00 5 ILE A O 8
ATOM 9533 N N . ARG A 1 9 ? 2.891 -8.260 6.471 1.00 0.00 6 ARG A N 8
ATOM 9534 C CA . ARG A 1 9 ? 2.629 -8.822 7.801 1.00 0.00 6 ARG A CA 8
ATOM 9535 C C . ARG A 1 9 ? 1.753 -7.898 8.663 1.00 0.00 6 ARG A C 8
ATOM 9536 O O . ARG A 1 9 ? 0.944 -8.392 9.443 1.00 0.00 6 ARG A O 8
ATOM 9557 N N . THR A 1 10 ? 1.858 -6.573 8.485 1.00 0.00 7 THR A N 8
ATOM 9558 C CA . THR A 1 10 ? 1.043 -5.554 9.164 1.00 0.00 7 THR A CA 8
ATOM 9559 C C . THR A 1 10 ? -0.326 -5.330 8.505 1.00 0.00 7 THR A C 8
ATOM 9560 O O . THR A 1 10 ? -1.251 -4.880 9.173 1.00 0.00 7 THR A O 8
ATOM 9571 N N . ILE A 1 11 ? -0.486 -5.685 7.225 1.00 0.00 8 ILE A N 8
ATOM 9572 C CA . ILE A 1 11 ? -1.796 -5.801 6.574 1.00 0.00 8 ILE A CA 8
ATOM 9573 C C . ILE A 1 11 ? -2.501 -7.054 7.114 1.00 0.00 8 ILE A C 8
ATOM 9574 O O . ILE A 1 11 ? -3.616 -6.975 7.628 1.00 0.00 8 ILE A O 8
ATOM 9590 N N . ALA A 1 12 ? -1.822 -8.206 7.064 1.00 0.00 9 ALA A N 8
ATOM 9591 C CA . ALA A 1 12 ? -2.323 -9.489 7.553 1.00 0.00 9 ALA A CA 8
ATOM 9592 C C . ALA A 1 12 ? -2.762 -9.442 9.031 1.00 0.00 9 ALA A C 8
ATOM 9593 O O . ALA A 1 12 ? -3.824 -9.979 9.367 1.00 0.00 9 ALA A O 8
ATOM 9600 N N . ARG A 1 13 ? -2.001 -8.754 9.907 1.00 0.00 10 ARG A N 8
ATOM 9601 C CA . ARG A 1 13 ? -2.311 -8.611 11.343 1.00 0.00 10 ARG A CA 8
ATOM 9602 C C . ARG A 1 13 ? -3.696 -8.022 11.641 1.00 0.00 10 ARG A C 8
ATOM 9603 O O . ARG A 1 13 ? -4.168 -8.168 12.765 1.00 0.00 10 ARG A O 8
ATOM 9624 N N . MET A 1 14 ? -4.354 -7.382 10.662 1.00 0.00 11 MET A N 8
ATOM 9625 C CA . MET A 1 14 ? -5.701 -6.833 10.827 1.00 0.00 11 MET A CA 8
ATOM 9626 C C . MET A 1 14 ? -6.714 -7.871 11.323 1.00 0.00 11 MET A C 8
ATOM 9627 O O . MET A 1 14 ? -7.549 -7.520 12.151 1.00 0.00 11 MET A O 8
ATOM 9641 N N . THR A 1 15 ? -6.627 -9.128 10.855 1.00 0.00 12 THR A N 8
ATOM 9642 C CA . THR A 1 15 ? -7.434 -10.251 11.386 1.00 0.00 12 THR A CA 8
ATOM 9643 C C . THR A 1 15 ? -6.747 -11.626 11.338 1.00 0.00 12 THR A C 8
ATOM 9644 O O . THR A 1 15 ? -7.318 -12.601 11.825 1.00 0.00 12 THR A O 8
ATOM 9655 N N . GLY A 1 16 ? -5.569 -11.765 10.717 1.00 0.00 13 GLY A N 8
ATOM 9656 C CA . GLY A 1 16 ? -4.942 -13.062 10.456 1.00 0.00 13 GLY A CA 8
ATOM 9657 C C . GLY A 1 16 ? -5.626 -13.838 9.326 1.00 0.00 13 GLY A C 8
ATOM 9658 O O . GLY A 1 16 ? -4.947 -14.256 8.394 1.00 0.00 13 GLY A O 8
ATOM 9662 N N . ILE A 1 17 ? -6.959 -13.997 9.365 1.00 0.00 14 ILE A N 8
ATOM 9663 C CA . ILE A 1 17 ? -7.739 -14.816 8.415 1.00 0.00 14 ILE A CA 8
ATOM 9664 C C . ILE A 1 17 ? -7.464 -14.419 6.956 1.00 0.00 14 ILE A C 8
ATOM 9665 O O . ILE A 1 17 ? -7.393 -15.279 6.078 1.00 0.00 14 ILE A O 8
ATOM 9681 N N . ARG A 1 18 ? -7.250 -13.118 6.703 1.00 0.00 15 ARG A N 8
ATOM 9682 C CA . ARG A 1 18 ? -6.929 -12.592 5.372 1.00 0.00 15 ARG A CA 8
ATOM 9683 C C . ARG A 1 18 ? -5.549 -13.005 4.864 1.00 0.00 15 ARG A C 8
ATOM 9684 O O . ARG A 1 18 ? -5.350 -12.949 3.656 1.00 0.00 15 ARG A O 8
ATOM 9705 N N . GLU A 1 19 ? -4.610 -13.442 5.709 1.00 0.00 16 GLU A N 8
ATOM 9706 C CA . GLU A 1 19 ? -3.256 -13.830 5.280 1.00 0.00 16 GLU A CA 8
ATOM 9707 C C . GLU A 1 19 ? -3.298 -14.913 4.196 1.00 0.00 16 GLU A C 8
ATOM 9708 O O . GLU A 1 19 ? -2.626 -14.790 3.172 1.00 0.00 16 GLU A O 8
ATOM 9720 N N . ALA A 1 20 ? -4.175 -15.910 4.374 1.00 0.00 17 ALA A N 8
ATOM 9721 C CA . ALA A 1 20 ? -4.436 -16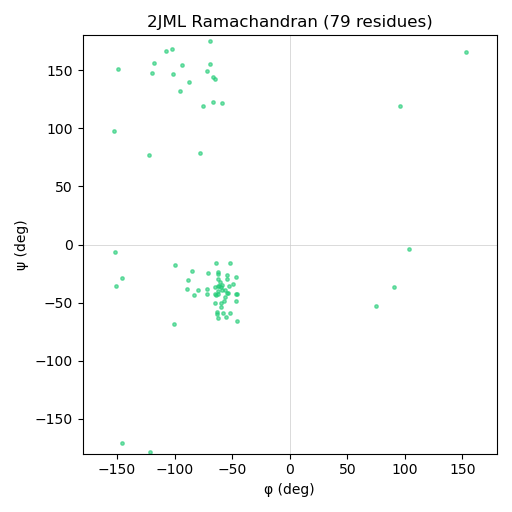.980 3.415 1.00 0.00 17 ALA A CA 8
ATOM 9722 C C . ALA A 1 20 ? -4.922 -16.476 2.043 1.00 0.00 17 ALA A C 8
ATOM 9723 O O . ALA A 1 20 ? -4.703 -17.135 1.029 1.00 0.00 17 ALA A O 8
ATOM 9730 N N . THR A 1 21 ? -5.563 -15.302 2.013 1.00 0.00 18 THR A N 8
ATOM 9731 C CA . THR A 1 21 ? -6.046 -14.612 0.815 1.00 0.00 18 THR A CA 8
ATOM 9732 C C . THR A 1 21 ? -4.973 -13.674 0.245 1.00 0.00 18 THR A C 8
ATOM 9733 O O . THR A 1 21 ? -4.711 -13.719 -0.954 1.00 0.00 18 THR A O 8
ATOM 9744 N N . LEU A 1 22 ? -4.300 -12.882 1.089 1.00 0.00 19 LEU A N 8
ATOM 9745 C CA . LEU A 1 22 ? -3.195 -11.990 0.728 1.00 0.00 19 LEU A CA 8
ATOM 9746 C C . LEU A 1 22 ? -2.037 -12.762 0.066 1.00 0.00 19 LEU A C 8
ATOM 9747 O O . LEU A 1 22 ? -1.618 -12.425 -1.042 1.00 0.00 19 LEU A O 8
ATOM 9763 N N . ARG A 1 23 ? -1.541 -13.823 0.727 1.00 0.00 20 ARG A N 8
ATOM 9764 C CA . ARG A 1 23 ? -0.456 -14.675 0.213 1.00 0.00 20 ARG A CA 8
ATOM 9765 C C . ARG A 1 23 ? -0.858 -15.457 -1.043 1.00 0.00 20 ARG A C 8
ATOM 9766 O O . ARG A 1 23 ? -0.012 -15.748 -1.883 1.00 0.00 20 ARG A O 8
ATOM 9787 N N . ALA A 1 24 ? -2.148 -15.791 -1.179 1.00 0.00 21 ALA A N 8
ATOM 9788 C CA . ALA A 1 24 ? -2.702 -16.339 -2.407 1.00 0.00 21 ALA A CA 8
ATOM 9789 C C . ALA A 1 24 ? -2.594 -15.288 -3.514 1.00 0.00 21 ALA A C 8
ATOM 9790 O O . ALA A 1 24 ? -1.952 -15.552 -4.532 1.00 0.00 21 ALA A O 8
ATOM 9797 N N . TRP A 1 25 ? -3.164 -14.092 -3.303 1.00 0.00 22 TRP A N 8
ATOM 9798 C CA . TRP A 1 25 ? -3.097 -12.996 -4.266 1.00 0.00 22 TRP A CA 8
ATOM 9799 C C . TRP A 1 25 ? -1.678 -12.670 -4.725 1.00 0.00 22 TRP A C 8
ATOM 9800 O O . TRP A 1 25 ? -1.517 -12.385 -5.908 1.00 0.00 22 TRP A O 8
ATOM 9821 N N . GLU A 1 26 ? -0.662 -12.781 -3.858 1.00 0.00 23 GLU A N 8
ATOM 9822 C CA . GLU A 1 26 ? 0.755 -12.632 -4.227 1.00 0.00 23 GLU A CA 8
ATOM 9823 C C . GLU A 1 26 ? 1.139 -13.458 -5.471 1.00 0.00 23 GLU A C 8
ATOM 9824 O O . GLU A 1 26 ? 1.859 -12.958 -6.334 1.00 0.00 23 GLU A O 8
ATOM 9836 N N . ARG A 1 27 ? 0.609 -14.690 -5.600 1.00 0.00 24 ARG A N 8
ATOM 9837 C CA . ARG A 1 27 ? 0.800 -15.565 -6.769 1.00 0.00 24 ARG A CA 8
ATOM 9838 C C . ARG A 1 27 ? -0.390 -15.548 -7.750 1.00 0.00 24 ARG A C 8
ATOM 9839 O O . ARG A 1 27 ? -0.234 -15.964 -8.894 1.00 0.00 24 ARG A O 8
ATOM 9860 N N . ARG A 1 28 ? -1.574 -15.087 -7.318 1.00 0.00 25 ARG A N 8
ATOM 9861 C CA . ARG A 1 28 ? -2.836 -15.112 -8.086 1.00 0.00 25 ARG A CA 8
ATOM 9862 C C . ARG A 1 28 ? -3.057 -13.858 -8.952 1.00 0.00 25 ARG A C 8
ATOM 9863 O O . ARG A 1 28 ? -3.659 -13.973 -10.015 1.00 0.00 25 ARG A O 8
ATOM 9884 N N . TYR A 1 29 ? -2.568 -12.687 -8.510 1.00 0.00 26 TYR A N 8
ATOM 9885 C CA . TYR A 1 29 ? -2.695 -11.388 -9.205 1.00 0.00 26 TYR A CA 8
ATOM 9886 C C . TYR A 1 29 ? -1.530 -10.416 -8.953 1.00 0.00 26 TYR A C 8
ATOM 9887 O O . TYR A 1 29 ? -1.175 -9.644 -9.841 1.00 0.00 26 TYR A O 8
ATOM 9905 N N . GLY A 1 30 ? -0.981 -10.402 -7.732 1.00 0.00 27 GLY A N 8
ATOM 9906 C CA . GLY A 1 30 ? 0.040 -9.467 -7.260 1.00 0.00 27 GLY A CA 8
ATOM 9907 C C . GLY A 1 30 ? -0.483 -8.347 -6.347 1.00 0.00 27 GLY A C 8
ATOM 9908 O O . GLY A 1 30 ? 0.331 -7.590 -5.837 1.00 0.00 27 GLY A O 8
ATOM 9912 N N . PHE A 1 31 ? -1.801 -8.221 -6.140 1.00 0.00 28 PHE A N 8
ATOM 9913 C CA . PHE A 1 31 ? -2.428 -7.236 -5.243 1.00 0.00 28 PHE A CA 8
ATOM 9914 C C . PHE A 1 31 ? -2.544 -7.772 -3.797 1.00 0.00 28 PHE A C 8
ATOM 9915 O O . PHE A 1 31 ? -2.908 -8.927 -3.629 1.00 0.00 28 PHE A O 8
ATOM 9932 N N . PRO A 1 32 ? -2.329 -6.961 -2.746 1.00 0.00 29 PRO A N 8
ATOM 9933 C CA . PRO A 1 32 ? -1.651 -5.681 -2.810 1.00 0.00 29 PRO A CA 8
ATOM 9934 C C . PRO A 1 32 ? -0.186 -5.908 -3.185 1.00 0.00 29 PRO A C 8
ATOM 9935 O O . PRO A 1 32 ? 0.439 -6.888 -2.761 1.00 0.00 29 PRO A O 8
ATOM 9946 N N . ARG A 1 33 ? 0.370 -4.984 -3.963 1.00 0.00 30 ARG A N 8
ATOM 9947 C CA . ARG A 1 33 ? 1.720 -5.101 -4.488 1.00 0.00 30 ARG A CA 8
ATOM 9948 C C . ARG A 1 33 ? 2.696 -4.389 -3.548 1.00 0.00 30 ARG A C 8
ATOM 9949 O O . ARG A 1 33 ? 2.522 -3.194 -3.298 1.00 0.00 30 ARG A O 8
ATOM 9970 N N . PRO A 1 34 ? 3.724 -5.080 -3.022 1.00 0.00 31 PRO A N 8
ATOM 9971 C CA . PRO A 1 34 ? 4.748 -4.407 -2.241 1.00 0.00 31 PRO A CA 8
ATOM 9972 C C . PRO A 1 34 ? 5.511 -3.420 -3.122 1.00 0.00 31 PRO A C 8
ATOM 9973 O O . PRO A 1 34 ? 5.760 -3.681 -4.304 1.00 0.00 31 PRO A O 8
ATOM 9984 N N . LEU A 1 35 ? 5.893 -2.285 -2.537 1.00 0.00 32 LEU A N 8
ATOM 9985 C CA . LEU A 1 35 ? 6.694 -1.288 -3.231 1.00 0.00 32 LEU A CA 8
ATOM 9986 C C . LEU A 1 35 ? 8.141 -1.807 -3.343 1.00 0.00 32 LEU A C 8
ATOM 9987 O O . LEU A 1 35 ? 8.589 -2.608 -2.515 1.00 0.00 32 LEU A O 8
ATOM 10003 N N . ARG A 1 36 ? 8.886 -1.355 -4.359 1.00 0.00 33 ARG A N 8
ATOM 10004 C CA . ARG A 1 36 ? 10.305 -1.716 -4.507 1.00 0.00 33 ARG A CA 8
ATOM 10005 C C . ARG A 1 36 ? 11.164 -1.090 -3.401 1.00 0.00 33 ARG A C 8
ATOM 10006 O O . ARG A 1 36 ? 10.757 -0.165 -2.695 1.00 0.00 33 ARG A O 8
ATOM 10027 N N . SER A 1 37 ? 12.371 -1.628 -3.230 1.00 0.00 34 SER A N 8
ATOM 10028 C CA . SER A 1 37 ? 13.381 -1.183 -2.266 1.00 0.00 34 SER A CA 8
ATOM 10029 C C . SER A 1 37 ? 14.733 -1.821 -2.611 1.00 0.00 34 SER A C 8
ATOM 10030 O O . SER A 1 37 ? 14.805 -2.688 -3.483 1.00 0.00 34 SER A O 8
ATOM 10038 N N . GLU A 1 38 ? 15.796 -1.376 -1.939 1.00 0.00 35 GLU A N 8
ATOM 10039 C CA . GLU A 1 38 ? 17.191 -1.790 -2.147 1.00 0.00 35 GLU A CA 8
ATOM 10040 C C . GLU A 1 38 ? 17.475 -3.245 -1.735 1.00 0.00 35 GLU A C 8
ATOM 10041 O O . GLU A 1 38 ? 17.980 -4.026 -2.538 1.00 0.00 35 GLU A O 8
ATOM 10053 N N . GLY A 1 39 ? 17.177 -3.603 -0.483 1.00 0.00 36 GLY A N 8
ATOM 10054 C CA . GLY A 1 39 ? 17.494 -4.914 0.089 1.00 0.00 36 GLY A CA 8
ATOM 10055 C C . GLY A 1 39 ? 17.144 -4.989 1.574 1.00 0.00 36 GLY A C 8
ATOM 10056 O O . GLY A 1 39 ? 16.281 -5.770 1.966 1.00 0.00 36 GLY A O 8
ATOM 10060 N N . ASN A 1 40 ? 17.799 -4.160 2.399 1.00 0.00 37 ASN A N 8
ATOM 10061 C CA . ASN A 1 40 ? 17.542 -4.074 3.841 1.00 0.00 37 ASN A CA 8
ATOM 10062 C C . ASN A 1 40 ? 16.115 -3.609 4.158 1.00 0.00 37 ASN A C 8
ATOM 10063 O O . ASN A 1 40 ? 15.498 -4.118 5.092 1.00 0.00 37 ASN A O 8
ATOM 10074 N N . ASN A 1 41 ? 15.593 -2.641 3.394 1.00 0.00 38 ASN A N 8
ATOM 10075 C CA . ASN A 1 41 ? 14.209 -2.207 3.508 1.00 0.00 38 ASN A CA 8
ATOM 10076 C C . ASN A 1 41 ? 13.290 -3.289 2.916 1.00 0.00 38 ASN A C 8
ATOM 10077 O O . ASN A 1 41 ? 13.316 -3.550 1.714 1.00 0.00 38 ASN A O 8
ATOM 10088 N N . TYR A 1 42 ? 12.522 -3.952 3.787 1.00 0.00 39 TYR A N 8
ATOM 10089 C CA . TYR A 1 42 ? 11.627 -5.053 3.435 1.00 0.00 39 TYR A CA 8
ATOM 10090 C C . TYR A 1 42 ? 10.521 -4.626 2.450 1.00 0.00 39 TYR A C 8
ATOM 10091 O O . TYR A 1 42 ? 10.361 -3.449 2.127 1.00 0.00 39 TYR A O 8
ATOM 10109 N N . ARG A 1 43 ? 9.712 -5.602 2.013 1.00 0.00 40 ARG A N 8
ATOM 10110 C CA . ARG A 1 43 ? 8.523 -5.432 1.162 1.00 0.00 40 ARG A CA 8
ATOM 10111 C C . ARG A 1 43 ? 7.442 -4.594 1.864 1.00 0.00 40 ARG A C 8
ATOM 10112 O O . ARG A 1 43 ? 6.504 -5.118 2.468 1.00 0.00 40 ARG A O 8
ATOM 10133 N N . VAL A 1 44 ? 7.633 -3.275 1.802 1.00 0.00 41 VAL A N 8
ATOM 10134 C CA . VAL A 1 44 ? 6.749 -2.232 2.331 1.00 0.00 41 VAL A CA 8
ATOM 10135 C C . VAL A 1 44 ? 5.544 -1.965 1.421 1.00 0.00 41 VAL A C 8
ATOM 10136 O O . VAL A 1 44 ? 5.536 -2.341 0.250 1.00 0.00 41 VAL A O 8
ATOM 10149 N N . TYR A 1 45 ? 4.524 -1.307 1.979 1.00 0.00 42 TYR A N 8
ATOM 10150 C CA . TYR A 1 45 ? 3.220 -1.076 1.351 1.00 0.00 42 TYR A CA 8
ATOM 10151 C C . TYR A 1 45 ? 2.705 0.355 1.549 1.00 0.00 42 TYR A C 8
ATOM 10152 O O . TYR A 1 45 ? 3.155 1.084 2.434 1.00 0.00 42 TYR A O 8
ATOM 10170 N N . SER A 1 46 ? 1.718 0.741 0.738 1.00 0.00 43 SER A N 8
ATOM 10171 C CA . SER A 1 46 ? 1.067 2.060 0.811 1.00 0.00 43 SER A CA 8
ATOM 10172 C C . SER A 1 46 ? -0.298 1.999 1.526 1.00 0.00 43 SER A C 8
ATOM 10173 O O . SER A 1 46 ? -0.959 0.956 1.585 1.00 0.00 43 SER A O 8
ATOM 10181 N N . ARG A 1 47 ? -0.748 3.151 2.053 1.00 0.00 44 ARG A N 8
ATOM 10182 C CA . ARG A 1 47 ? -2.076 3.271 2.679 1.00 0.00 44 ARG A CA 8
ATOM 10183 C C . ARG A 1 47 ? -3.217 3.123 1.665 1.00 0.00 44 ARG A C 8
ATOM 10184 O O . ARG A 1 47 ? -4.262 2.597 2.030 1.00 0.00 44 ARG A O 8
ATOM 10205 N N . GLU A 1 48 ? -3.018 3.530 0.408 1.00 0.00 45 GLU A N 8
ATOM 10206 C CA . GLU A 1 48 ? -3.981 3.309 -0.682 1.00 0.00 45 GLU A CA 8
ATOM 10207 C C . GLU A 1 48 ? -4.198 1.816 -0.989 1.00 0.00 45 GLU A C 8
ATOM 10208 O O . GLU A 1 48 ? -5.342 1.395 -1.170 1.00 0.00 45 GLU A O 8
ATOM 10220 N N . GLU A 1 49 ? -3.132 0.999 -0.962 1.00 0.00 46 GLU A N 8
ATOM 10221 C CA . GLU A 1 49 ? -3.274 -0.456 -1.024 1.00 0.00 46 GLU A CA 8
ATOM 10222 C C . GLU A 1 49 ? -4.073 -0.957 0.179 1.00 0.00 46 GLU A C 8
ATOM 10223 O O . GLU A 1 49 ? -5.040 -1.684 -0.014 1.00 0.00 46 GLU A O 8
ATOM 10235 N N . VAL A 1 50 ? -3.736 -0.540 1.409 1.00 0.00 47 VAL A N 8
ATOM 10236 C CA . VAL A 1 50 ? -4.529 -0.911 2.595 1.00 0.00 47 VAL A CA 8
ATOM 10237 C C . VAL A 1 50 ? -5.998 -0.492 2.480 1.00 0.00 47 VAL A C 8
ATOM 10238 O O . VAL A 1 50 ? -6.846 -1.310 2.816 1.00 0.00 47 VAL A O 8
ATOM 10251 N N . GLU A 1 51 ? -6.327 0.708 1.986 1.00 0.00 48 GLU A N 8
ATOM 10252 C CA . GLU A 1 51 ? -7.717 1.129 1.743 1.00 0.00 48 GLU A CA 8
ATOM 10253 C C . GLU A 1 51 ? -8.452 0.147 0.815 1.00 0.00 48 GLU A C 8
ATOM 10254 O O . GLU A 1 51 ? -9.482 -0.426 1.193 1.00 0.00 48 GLU A O 8
ATOM 10266 N N . ALA A 1 52 ? -7.894 -0.086 -0.381 1.00 0.00 49 ALA A N 8
ATOM 10267 C CA . ALA A 1 52 ? -8.421 -1.050 -1.340 1.00 0.00 49 ALA A CA 8
ATOM 10268 C C . ALA A 1 52 ? -8.562 -2.440 -0.707 1.00 0.00 49 ALA A C 8
ATOM 10269 O O . ALA A 1 52 ? -9.654 -3.004 -0.691 1.00 0.00 49 ALA A O 8
ATOM 10276 N N . VAL A 1 53 ? -7.473 -2.979 -0.149 1.00 0.00 50 VAL A N 8
ATOM 10277 C CA . VAL A 1 53 ? -7.405 -4.297 0.489 1.00 0.00 50 VAL A CA 8
ATOM 10278 C C . VAL A 1 53 ? -8.422 -4.436 1.607 1.00 0.00 50 VAL A C 8
ATOM 10279 O O . VAL A 1 53 ? -9.113 -5.443 1.652 1.00 0.00 50 VAL A O 8
ATOM 10292 N N . ARG A 1 54 ? -8.529 -3.458 2.509 1.00 0.00 51 ARG A N 8
ATOM 10293 C CA . ARG A 1 54 ? -9.487 -3.466 3.615 1.00 0.00 51 ARG A CA 8
ATOM 10294 C C . ARG A 1 54 ? -10.927 -3.546 3.103 1.00 0.00 51 ARG A C 8
ATOM 10295 O O . ARG A 1 54 ? -11.700 -4.335 3.644 1.00 0.00 51 ARG A O 8
ATOM 10316 N N . ARG A 1 55 ? -11.279 -2.797 2.045 1.00 0.00 52 ARG A N 8
ATOM 10317 C CA . ARG A 1 55 ? -12.554 -2.979 1.333 1.00 0.00 52 ARG A CA 8
ATOM 10318 C C . ARG A 1 55 ? -12.669 -4.378 0.720 1.00 0.00 52 ARG A C 8
ATOM 10319 O O . ARG A 1 55 ? -13.595 -5.103 1.079 1.00 0.00 52 ARG A O 8
ATOM 10340 N N . VAL A 1 56 ? -11.739 -4.773 -0.161 1.00 0.00 53 VAL A N 8
ATOM 10341 C CA . VAL A 1 56 ? -11.706 -6.082 -0.836 1.00 0.00 53 VAL A CA 8
ATOM 10342 C C . VAL A 1 56 ? -11.880 -7.221 0.175 1.00 0.00 53 VAL A C 8
ATOM 10343 O O . VAL A 1 56 ? -12.809 -8.007 0.058 1.00 0.00 53 VAL A O 8
ATOM 10356 N N . ALA A 1 57 ? -11.039 -7.287 1.206 1.00 0.00 54 ALA A N 8
ATOM 10357 C CA . ALA A 1 57 ? -11.039 -8.300 2.253 1.00 0.00 54 ALA A CA 8
ATOM 10358 C C . ALA A 1 57 ? -12.324 -8.341 3.091 1.00 0.00 54 ALA A C 8
ATOM 10359 O O . ALA A 1 57 ? -12.653 -9.413 3.612 1.00 0.00 54 ALA A O 8
ATOM 10366 N N . ARG A 1 58 ? -13.060 -7.225 3.225 1.00 0.00 55 ARG A N 8
ATOM 10367 C CA . ARG A 1 58 ? -14.429 -7.205 3.764 1.00 0.00 55 ARG A CA 8
ATOM 10368 C C . ARG A 1 58 ? -15.434 -7.741 2.747 1.00 0.00 55 ARG A C 8
ATOM 10369 O O . ARG A 1 58 ? -16.244 -8.581 3.117 1.00 0.00 55 ARG A O 8
ATOM 10390 N N . LEU A 1 59 ? -15.329 -7.337 1.481 1.00 0.00 56 LEU A N 8
ATOM 10391 C CA . LEU A 1 59 ? -16.100 -7.884 0.362 1.00 0.00 56 LEU A CA 8
ATOM 10392 C C . LEU A 1 59 ? -15.950 -9.418 0.230 1.00 0.00 56 LEU A C 8
ATOM 10393 O O . LEU A 1 59 ? -16.942 -10.117 0.026 1.00 0.00 56 LEU A O 8
ATOM 10409 N N . ILE A 1 60 ? -14.737 -9.971 0.406 1.00 0.00 57 ILE A N 8
ATOM 10410 C CA . ILE A 1 60 ? -14.495 -11.427 0.454 1.00 0.00 57 ILE A CA 8
ATOM 10411 C C . ILE A 1 60 ? -15.375 -12.106 1.508 1.00 0.00 57 ILE A C 8
ATOM 10412 O O . ILE A 1 60 ? -15.918 -13.172 1.234 1.00 0.00 57 ILE A O 8
ATOM 10428 N N . GLN A 1 61 ? -15.553 -11.492 2.685 1.00 0.00 58 GLN A N 8
ATOM 10429 C CA . GLN A 1 61 ? -16.402 -12.041 3.744 1.00 0.00 58 GLN A CA 8
ATOM 10430 C C . GLN A 1 61 ? -17.891 -12.122 3.362 1.00 0.00 58 GLN A C 8
ATOM 10431 O O . GLN A 1 61 ? -18.639 -12.803 4.058 1.00 0.00 58 GLN A O 8
ATOM 10445 N N . GLU A 1 62 ? -18.324 -11.484 2.265 1.00 0.00 59 GLU A N 8
ATOM 10446 C CA . GLU A 1 62 ? -19.702 -11.578 1.774 1.00 0.00 59 GLU A CA 8
ATOM 10447 C C . GLU A 1 62 ? -19.916 -12.720 0.765 1.00 0.00 59 GLU A C 8
ATOM 10448 O O . GLU A 1 62 ? -21.040 -13.198 0.643 1.00 0.00 59 GLU A O 8
ATOM 10460 N N . GLU A 1 63 ? -18.869 -13.163 0.046 1.00 0.00 60 GLU A N 8
ATOM 10461 C CA . GLU A 1 63 ? -19.006 -14.160 -1.037 1.00 0.00 60 GLU A CA 8
ATOM 10462 C C . GLU A 1 63 ? -17.685 -14.815 -1.484 1.00 0.00 60 GLU A C 8
ATOM 10463 O O . GLU A 1 63 ? -17.667 -15.982 -1.859 1.00 0.00 60 GLU A O 8
ATOM 10475 N N . GLY A 1 64 ? -16.568 -14.077 -1.481 1.00 0.00 61 GLY A N 8
ATOM 10476 C CA . GLY A 1 64 ? -15.251 -14.582 -1.887 1.00 0.00 61 GLY A CA 8
ATOM 10477 C C . GLY A 1 64 ? -14.913 -14.338 -3.363 1.00 0.00 61 GLY A C 8
ATOM 10478 O O . GLY A 1 64 ? -13.750 -14.090 -3.672 1.00 0.00 61 GLY A O 8
ATOM 10482 N N . LEU A 1 65 ? -15.911 -14.296 -4.258 1.00 0.00 62 LEU A N 8
ATOM 10483 C CA . LEU A 1 65 ? -15.800 -13.860 -5.666 1.00 0.00 62 LEU A CA 8
ATOM 10484 C C . LEU A 1 65 ? -15.009 -12.546 -5.812 1.00 0.00 62 LEU A C 8
ATOM 10485 O O . LEU A 1 65 ? -14.168 -12.405 -6.705 1.00 0.00 62 LEU A O 8
ATOM 10501 N N . SER A 1 66 ? -15.207 -11.621 -4.869 1.00 0.00 63 SER A N 8
ATOM 10502 C CA . SER A 1 66 ? -14.457 -10.371 -4.759 1.00 0.00 63 SER A CA 8
ATOM 10503 C C . SER A 1 66 ? -12.932 -10.521 -4.652 1.00 0.00 63 SER A C 8
ATOM 10504 O O . SER A 1 66 ? -12.249 -9.519 -4.845 1.00 0.00 63 SER A O 8
ATOM 10512 N N . VAL A 1 67 ? -12.377 -11.727 -4.441 1.00 0.00 64 VAL A N 8
ATOM 10513 C CA . VAL A 1 67 ? -10.961 -12.004 -4.725 1.00 0.00 64 VAL A CA 8
ATOM 10514 C C . VAL A 1 67 ? -10.626 -11.579 -6.151 1.00 0.00 64 VAL A C 8
ATOM 10515 O O . VAL A 1 67 ? -9.751 -10.744 -6.334 1.00 0.00 64 VAL A O 8
ATOM 10528 N N . SER A 1 68 ? -11.306 -12.133 -7.157 1.00 0.00 65 SER A N 8
ATOM 10529 C CA . SER A 1 68 ? -11.056 -11.746 -8.545 1.00 0.00 65 SER A CA 8
ATOM 10530 C C . SER A 1 68 ? -11.794 -10.454 -8.890 1.00 0.00 65 SER A C 8
ATOM 10531 O O . SER A 1 68 ? -11.230 -9.593 -9.561 1.00 0.00 65 SER A O 8
ATOM 10539 N N . GLU A 1 69 ? -13.042 -10.315 -8.422 1.00 0.00 66 GLU A N 8
ATOM 10540 C CA . GLU A 1 69 ? -13.888 -9.174 -8.762 1.00 0.00 66 GLU A CA 8
ATOM 10541 C C . GLU A 1 69 ? -13.372 -7.856 -8.188 1.00 0.00 66 GLU A C 8
ATOM 10542 O O . GLU A 1 69 ? -13.106 -6.947 -8.962 1.00 0.00 66 GLU A O 8
ATOM 10554 N N . ALA A 1 70 ? -13.212 -7.707 -6.867 1.00 0.00 67 ALA A N 8
ATOM 10555 C CA . ALA A 1 70 ? -12.859 -6.405 -6.304 1.00 0.00 67 ALA A CA 8
ATOM 10556 C C . ALA A 1 70 ? -11.419 -5.982 -6.662 1.00 0.00 67 ALA A C 8
ATOM 10557 O O . ALA A 1 70 ? -11.145 -4.786 -6.748 1.00 0.00 67 ALA A O 8
ATOM 10564 N N . ILE A 1 71 ? -10.530 -6.944 -6.967 1.00 0.00 68 ILE A N 8
ATOM 10565 C CA . ILE A 1 71 ? -9.248 -6.686 -7.640 1.00 0.00 68 ILE A CA 8
ATOM 10566 C C . ILE A 1 71 ? -9.484 -6.153 -9.060 1.00 0.00 68 ILE A C 8
ATOM 10567 O O . ILE A 1 71 ? -8.982 -5.078 -9.385 1.00 0.00 68 ILE A O 8
ATOM 10583 N N . ALA A 1 72 ? -10.234 -6.870 -9.911 1.00 0.00 69 ALA A N 8
ATOM 10584 C CA . ALA A 1 72 ? -10.546 -6.410 -11.266 1.00 0.00 69 ALA A CA 8
ATOM 10585 C C . ALA A 1 72 ? -11.210 -5.024 -11.273 1.00 0.00 69 ALA A C 8
ATOM 10586 O O . ALA A 1 72 ? -10.766 -4.160 -12.026 1.00 0.00 69 ALA A O 8
ATOM 10593 N N . GLN A 1 73 ? -12.197 -4.790 -10.395 1.00 0.00 70 GLN A N 8
ATOM 10594 C CA . GLN A 1 73 ? -12.785 -3.481 -10.114 1.00 0.00 70 GLN A CA 8
ATOM 10595 C C . GLN A 1 73 ? -11.697 -2.464 -9.756 1.00 0.00 70 GLN A C 8
ATOM 10596 O O . GLN A 1 73 ? -11.468 -1.556 -10.551 1.00 0.00 70 GLN A O 8
ATOM 10610 N N . VAL A 1 74 ? -10.974 -2.611 -8.633 1.00 0.00 71 VAL A N 8
ATOM 10611 C CA . VAL A 1 74 ? -10.021 -1.572 -8.207 1.00 0.00 71 VAL A CA 8
ATOM 10612 C C . VAL A 1 74 ? -8.885 -1.329 -9.216 1.00 0.00 71 VAL A C 8
ATOM 10613 O O . VAL A 1 74 ? -8.357 -0.221 -9.261 1.00 0.00 71 VAL A O 8
ATOM 10626 N N . LYS A 1 75 ? -8.526 -2.318 -10.055 1.00 0.00 72 LYS A N 8
ATOM 10627 C CA . LYS A 1 75 ? -7.579 -2.118 -11.165 1.00 0.00 72 LYS A CA 8
ATOM 10628 C C . LYS A 1 75 ? -8.193 -1.522 -12.443 1.00 0.00 72 LYS A C 8
ATOM 10629 O O . LYS A 1 75 ? -7.446 -0.941 -13.227 1.00 0.00 72 LYS A O 8
ATOM 10648 N N . THR A 1 76 ? -9.500 -1.681 -12.692 1.00 0.00 73 THR A N 8
ATOM 10649 C CA . THR A 1 76 ? -10.176 -1.062 -13.849 1.00 0.00 73 THR A CA 8
ATOM 10650 C C . THR A 1 76 ? -10.823 0.287 -13.522 1.00 0.00 73 THR A C 8
ATOM 10651 O O . THR A 1 76 ? -11.123 1.047 -14.443 1.00 0.00 73 THR A O 8
ATOM 10662 N N . GLU A 1 77 ? -11.037 0.584 -12.239 1.00 0.00 74 GLU A N 8
ATOM 10663 C CA . GLU A 1 77 ? -11.334 1.916 -11.719 1.00 0.00 74 GLU A CA 8
ATOM 10664 C C . GLU A 1 77 ? -10.096 2.834 -11.825 1.00 0.00 74 GLU A C 8
ATOM 10665 O O . GLU A 1 77 ? -8.959 2.355 -11.806 1.00 0.00 74 GLU A O 8
ATOM 10677 N N . PRO A 1 78 ? -10.283 4.163 -11.913 1.00 0.00 75 PRO A N 8
ATOM 10678 C CA . PRO A 1 78 ? -9.173 5.112 -11.881 1.00 0.00 75 PRO A CA 8
ATOM 10679 C C . PRO A 1 78 ? -8.605 5.264 -10.453 1.00 0.00 75 PRO A C 8
ATOM 10680 O O . PRO A 1 78 ? -9.316 5.015 -9.478 1.00 0.00 75 PRO A O 8
ATOM 10691 N N . PRO A 1 79 ? -7.357 5.751 -10.292 1.00 0.00 76 PRO A N 8
ATOM 10692 C CA . PRO A 1 79 ? -6.742 6.015 -8.985 1.00 0.00 76 PRO A CA 8
ATOM 10693 C C . PRO A 1 79 ? -7.307 7.294 -8.326 1.00 0.00 76 PRO A C 8
ATOM 10694 O O . PRO A 1 79 ? -6.589 8.262 -8.077 1.00 0.00 76 PRO A O 8
ATOM 10705 N N . ARG A 1 80 ? -8.617 7.291 -8.049 1.00 0.00 77 ARG A N 8
ATOM 10706 C CA . ARG A 1 80 ? -9.370 8.313 -7.311 1.00 0.00 77 ARG A CA 8
ATOM 10707 C C . ARG A 1 80 ? -10.583 7.664 -6.638 1.00 0.00 77 ARG A C 8
ATOM 10708 O O . ARG A 1 80 ? -11.388 7.025 -7.314 1.00 0.00 77 ARG A O 8
ATOM 10729 N N . GLU A 1 81 ? -10.705 7.860 -5.324 1.00 0.00 78 GLU A N 8
ATOM 10730 C CA . GLU A 1 81 ? -11.869 7.515 -4.491 1.00 0.00 78 GLU A CA 8
ATOM 10731 C C . GLU A 1 81 ? -12.575 8.811 -4.089 1.00 0.00 78 GLU A C 8
ATOM 10732 O O . GLU A 1 81 ? -11.864 9.742 -3.639 1.00 0.00 78 GLU A O 8
ATOM 10745 N N . GLY A 1 1 ? 1.519 17.689 6.353 1.00 0.00 -2 GLY A N 9
ATOM 10746 C CA . GLY A 1 1 ? 1.936 16.869 7.514 1.00 0.00 -2 GLY A CA 9
ATOM 10747 C C . GLY A 1 1 ? 2.694 15.587 7.112 1.00 0.00 -2 GLY A C 9
ATOM 10748 O O . GLY A 1 1 ? 3.925 15.580 7.159 1.00 0.00 -2 GLY A O 9
ATOM 10754 N N . SER A 1 2 ? 1.958 14.525 6.707 1.00 0.00 -1 SER A N 9
ATOM 10755 C CA . SER A 1 2 ? 2.378 13.092 6.937 1.00 0.00 -1 SER A CA 9
ATOM 10756 C C . SER A 1 2 ? 2.524 12.133 5.716 1.00 0.00 -1 SER A C 9
ATOM 10757 O O . SER A 1 2 ? 1.991 12.393 4.640 1.00 0.00 -1 SER A O 9
ATOM 10765 N N . HIS A 1 3 ? 3.290 11.028 5.877 1.00 0.00 0 HIS A N 9
ATOM 10766 C CA . HIS A 1 3 ? 3.520 9.968 4.880 1.00 0.00 0 HIS A CA 9
ATOM 10767 C C . HIS A 1 3 ? 4.033 8.719 5.615 1.00 0.00 0 HIS A C 9
ATOM 10768 O O . HIS A 1 3 ? 4.779 8.870 6.582 1.00 0.00 0 HIS A O 9
ATOM 10783 N N . MET A 1 4 ? 3.645 7.502 5.204 1.00 0.00 1 MET A N 9
ATOM 10784 C CA . MET A 1 4 ? 4.134 6.262 5.816 1.00 0.00 1 MET A CA 9
ATOM 10785 C C . MET A 1 4 ? 3.883 5.050 4.900 1.00 0.00 1 MET A C 9
ATOM 10786 O O . MET A 1 4 ? 3.111 5.144 3.950 1.00 0.00 1 MET A O 9
ATOM 10800 N N . THR A 1 5 ? 4.511 3.910 5.226 1.00 0.00 2 THR A N 9
ATOM 10801 C CA . THR A 1 5 ? 4.367 2.590 4.579 1.00 0.00 2 THR A CA 9
ATOM 10802 C C . THR A 1 5 ? 4.432 1.461 5.619 1.00 0.00 2 THR A C 9
ATOM 10803 O O . THR A 1 5 ? 5.249 1.559 6.536 1.00 0.00 2 THR A O 9
ATOM 10814 N N . LEU A 1 6 ? 3.672 0.369 5.445 1.00 0.00 3 LEU A N 9
ATOM 10815 C CA . LEU A 1 6 ? 3.602 -0.775 6.379 1.00 0.00 3 LEU A CA 9
ATOM 10816 C C . LEU A 1 6 ? 3.888 -2.112 5.665 1.00 0.00 3 LEU A C 9
ATOM 10817 O O . LEU A 1 6 ? 3.753 -2.202 4.448 1.00 0.00 3 LEU A O 9
ATOM 10833 N N . ARG A 1 7 ? 4.284 -3.162 6.405 1.00 0.00 4 ARG A N 9
ATOM 10834 C CA . ARG A 1 7 ? 4.631 -4.484 5.844 1.00 0.00 4 ARG A CA 9
ATOM 10835 C C . ARG A 1 7 ? 3.421 -5.419 5.694 1.00 0.00 4 ARG A C 9
ATOM 10836 O O . ARG A 1 7 ? 2.459 -5.311 6.453 1.00 0.00 4 ARG A O 9
ATOM 10857 N N . ILE A 1 8 ? 3.509 -6.417 4.799 1.00 0.00 5 ILE A N 9
ATOM 10858 C CA . ILE A 1 8 ? 2.421 -7.394 4.551 1.00 0.00 5 ILE A CA 9
ATOM 10859 C C . ILE A 1 8 ? 1.950 -8.102 5.832 1.00 0.00 5 ILE A C 9
ATOM 10860 O O . ILE A 1 8 ? 0.751 -8.256 6.054 1.00 0.00 5 ILE A O 9
ATOM 10876 N N . ARG A 1 9 ? 2.882 -8.463 6.725 1.00 0.00 6 ARG A N 9
ATOM 10877 C CA . ARG A 1 9 ? 2.577 -9.055 8.035 1.00 0.00 6 ARG A CA 9
ATOM 10878 C C . ARG A 1 9 ? 1.639 -8.157 8.858 1.00 0.00 6 ARG A C 9
ATOM 10879 O O . ARG A 1 9 ? 0.722 -8.666 9.496 1.00 0.00 6 ARG A O 9
ATOM 10900 N N . THR A 1 10 ? 1.831 -6.833 8.803 1.00 0.00 7 THR A N 9
ATOM 10901 C CA . THR A 1 10 ? 0.981 -5.828 9.462 1.00 0.00 7 THR A CA 9
ATOM 10902 C C . THR A 1 10 ? -0.373 -5.668 8.758 1.00 0.00 7 THR A C 9
ATOM 10903 O O . THR A 1 10 ? -1.376 -5.468 9.438 1.00 0.00 7 THR A O 9
ATOM 10914 N N . ILE A 1 11 ? -0.435 -5.816 7.425 1.00 0.00 8 ILE A N 9
ATOM 10915 C CA . ILE A 1 11 ? -1.707 -5.900 6.685 1.00 0.00 8 ILE A CA 9
ATOM 10916 C C . ILE A 1 11 ? -2.501 -7.127 7.159 1.00 0.00 8 ILE A C 9
ATOM 10917 O O . ILE A 1 11 ? -3.643 -7.001 7.600 1.00 0.00 8 ILE A O 9
ATOM 10933 N N . ALA A 1 12 ? -1.894 -8.319 7.093 1.00 0.00 9 ALA A N 9
ATOM 10934 C CA . ALA A 1 12 ? -2.526 -9.578 7.477 1.00 0.00 9 ALA A CA 9
ATOM 10935 C C . ALA A 1 12 ? -2.971 -9.594 8.951 1.00 0.00 9 ALA A C 9
ATOM 10936 O O . ALA A 1 12 ? -4.074 -10.057 9.258 1.00 0.00 9 ALA A O 9
ATOM 10943 N N . ARG A 1 13 ? -2.158 -9.011 9.850 1.00 0.00 10 ARG A N 9
ATOM 10944 C CA . ARG A 1 13 ? -2.435 -8.793 11.284 1.00 0.00 10 ARG A CA 9
ATOM 10945 C C . ARG A 1 13 ? -3.758 -8.090 11.599 1.00 0.00 10 ARG A C 9
ATOM 10946 O O . ARG A 1 13 ? -4.199 -8.184 12.740 1.00 0.00 10 ARG A O 9
ATOM 10967 N N . MET A 1 14 ? -4.423 -7.459 10.622 1.00 0.00 11 MET A N 9
ATOM 10968 C CA . MET A 1 14 ? -5.803 -6.981 10.767 1.00 0.00 11 MET A CA 9
ATOM 10969 C C . MET A 1 14 ? -6.783 -8.087 11.199 1.00 0.00 11 MET A C 9
ATOM 10970 O O . MET A 1 14 ? -7.772 -7.784 11.860 1.00 0.00 11 MET A O 9
ATOM 10984 N N . THR A 1 15 ? -6.548 -9.354 10.815 1.00 0.00 12 THR A N 9
ATOM 10985 C CA . THR A 1 15 ? -7.423 -10.482 11.205 1.00 0.00 12 THR A CA 9
ATOM 10986 C C . THR A 1 15 ? -6.786 -11.882 11.098 1.00 0.00 12 THR A C 9
ATOM 10987 O O . THR A 1 15 ? -7.371 -12.856 11.565 1.00 0.00 12 THR A O 9
ATOM 10998 N N . GLY A 1 16 ? -5.614 -12.034 10.465 1.00 0.00 13 GLY A N 9
ATOM 10999 C CA . GLY A 1 16 ? -4.975 -13.328 10.224 1.00 0.00 13 GLY A CA 9
ATOM 11000 C C . GLY A 1 16 ? -5.599 -14.082 9.053 1.00 0.00 13 GLY A C 9
ATOM 11001 O O . GLY A 1 16 ? -4.882 -14.470 8.133 1.00 0.00 13 GLY A O 9
ATOM 11005 N N . ILE A 1 17 ? -6.930 -14.250 9.047 1.00 0.00 14 ILE A N 9
ATOM 11006 C CA . ILE A 1 17 ? -7.661 -15.040 8.032 1.00 0.00 14 ILE A CA 9
ATOM 11007 C C . ILE A 1 17 ? -7.345 -14.561 6.608 1.00 0.00 14 ILE A C 9
ATOM 11008 O O . ILE A 1 17 ? -7.212 -15.362 5.682 1.00 0.00 14 ILE A O 9
ATOM 11024 N N . ARG A 1 18 ? -7.142 -13.245 6.457 1.00 0.00 15 ARG A N 9
ATOM 11025 C CA . ARG A 1 18 ? -6.749 -12.597 5.208 1.00 0.00 15 ARG A CA 9
ATOM 11026 C C . ARG A 1 18 ? -5.396 -13.071 4.684 1.00 0.00 15 ARG A C 9
ATOM 11027 O O . ARG A 1 18 ? -5.208 -13.013 3.473 1.00 0.00 15 ARG A O 9
ATOM 11048 N N . GLU A 1 19 ? -4.469 -13.559 5.520 1.00 0.00 16 GLU A N 9
ATOM 11049 C CA . GLU A 1 19 ? -3.125 -13.943 5.066 1.00 0.00 16 GLU A CA 9
ATOM 11050 C C . GLU A 1 19 ? -3.186 -15.009 3.965 1.00 0.00 16 GLU A C 9
ATOM 11051 O O . GLU A 1 19 ? -2.494 -14.888 2.954 1.00 0.00 16 GLU A O 9
ATOM 11063 N N . ALA A 1 20 ? -4.079 -15.995 4.123 1.00 0.00 17 ALA A N 9
ATOM 11064 C CA . ALA A 1 20 ? -4.324 -17.058 3.154 1.00 0.00 17 ALA A CA 9
ATOM 11065 C C . ALA A 1 20 ? -4.793 -16.518 1.790 1.00 0.00 17 ALA A C 9
ATOM 11066 O O . ALA A 1 20 ? -4.431 -17.052 0.744 1.00 0.00 17 ALA A O 9
ATOM 11073 N N . THR A 1 21 ? -5.567 -15.427 1.800 1.00 0.00 18 THR A N 9
ATOM 11074 C CA . THR A 1 21 ? -6.044 -14.709 0.614 1.00 0.00 18 THR A CA 9
ATOM 11075 C C . THR A 1 21 ? -4.945 -13.814 0.027 1.00 0.00 18 THR A C 9
ATOM 11076 O O . THR A 1 21 ? -4.709 -13.855 -1.176 1.00 0.00 18 THR A O 9
ATOM 11087 N N . LEU A 1 22 ? -4.229 -13.052 0.860 1.00 0.00 19 LEU A N 9
ATOM 11088 C CA . LEU A 1 22 ? -3.117 -12.186 0.457 1.00 0.00 19 LEU A CA 9
ATOM 11089 C C . LEU A 1 22 ? -1.984 -12.983 -0.220 1.00 0.00 19 LEU A C 9
ATOM 11090 O O . LEU A 1 22 ? -1.532 -12.631 -1.310 1.00 0.00 19 LEU A O 9
ATOM 11106 N N . ARG A 1 23 ? -1.533 -14.075 0.415 1.00 0.00 20 ARG A N 9
ATOM 11107 C CA . ARG A 1 23 ? -0.481 -14.963 -0.108 1.00 0.00 20 ARG A CA 9
ATOM 11108 C C . ARG A 1 23 ? -0.949 -15.793 -1.304 1.00 0.00 20 ARG A C 9
ATOM 11109 O O . ARG A 1 23 ? -0.129 -16.116 -2.159 1.00 0.00 20 ARG A O 9
ATOM 11130 N N . ALA A 1 24 ? -2.250 -16.092 -1.413 1.00 0.00 21 ALA A N 9
ATOM 11131 C CA . ALA A 1 24 ? -2.825 -16.556 -2.669 1.00 0.00 21 ALA A CA 9
ATOM 11132 C C . ALA A 1 24 ? -2.679 -15.476 -3.748 1.00 0.00 21 ALA A C 9
ATOM 11133 O O . ALA A 1 24 ? -2.081 -15.745 -4.792 1.00 0.00 21 ALA A O 9
ATOM 11140 N N . TRP A 1 25 ? -3.172 -14.251 -3.506 1.00 0.00 22 TRP A N 9
ATOM 11141 C CA . TRP A 1 25 ? -3.112 -13.159 -4.478 1.00 0.00 22 TRP A CA 9
ATOM 11142 C C . TRP A 1 25 ? -1.712 -12.871 -5.006 1.00 0.00 22 TRP A C 9
ATOM 11143 O O . TRP A 1 25 ? -1.598 -12.608 -6.201 1.00 0.00 22 TRP A O 9
ATOM 11164 N N . GLU A 1 26 ? -0.669 -12.980 -4.174 1.00 0.00 23 GLU A N 9
ATOM 11165 C CA . GLU A 1 26 ? 0.742 -12.868 -4.576 1.00 0.00 23 GLU A CA 9
ATOM 11166 C C . GLU A 1 26 ? 1.064 -13.686 -5.843 1.00 0.00 23 GLU A C 9
ATOM 11167 O O . GLU A 1 26 ? 1.795 -13.208 -6.708 1.00 0.00 23 GLU A O 9
ATOM 11179 N N . ARG A 1 27 ? 0.451 -14.874 -5.993 1.00 0.00 24 ARG A N 9
ATOM 11180 C CA . ARG A 1 27 ? 0.589 -15.757 -7.163 1.00 0.00 24 ARG A CA 9
ATOM 11181 C C . ARG A 1 27 ? -0.643 -15.760 -8.086 1.00 0.00 24 ARG A C 9
ATOM 11182 O O . ARG A 1 27 ? -0.559 -16.278 -9.196 1.00 0.00 24 ARG A O 9
ATOM 11203 N N . ARG A 1 28 ? -1.780 -15.199 -7.644 1.00 0.00 25 ARG A N 9
ATOM 11204 C CA . ARG A 1 28 ? -3.075 -15.183 -8.353 1.00 0.00 25 ARG A CA 9
ATOM 11205 C C . ARG A 1 28 ? -3.303 -13.916 -9.192 1.00 0.00 25 ARG A C 9
ATOM 11206 O O . ARG A 1 28 ? -3.906 -14.015 -10.256 1.00 0.00 25 ARG A O 9
ATOM 11227 N N . TYR A 1 29 ? -2.823 -12.750 -8.733 1.00 0.00 26 TYR A N 9
ATOM 11228 C CA . TYR A 1 29 ? -2.967 -11.444 -9.411 1.00 0.00 26 TYR A CA 9
ATOM 11229 C C . TYR A 1 29 ? -1.810 -10.462 -9.162 1.00 0.00 26 TYR A C 9
ATOM 11230 O O . TYR A 1 29 ? -1.538 -9.607 -10.003 1.00 0.00 26 TYR A O 9
ATOM 11248 N N . GLY A 1 30 ? -1.179 -10.526 -7.983 1.00 0.00 27 GLY A N 9
ATOM 11249 C CA . GLY A 1 30 ? -0.136 -9.621 -7.510 1.00 0.00 27 GLY A CA 9
ATOM 11250 C C . GLY A 1 30 ? -0.617 -8.537 -6.538 1.00 0.00 27 GLY A C 9
ATOM 11251 O O . GLY A 1 30 ? 0.223 -7.913 -5.907 1.00 0.00 27 GLY A O 9
ATOM 11255 N N . PHE A 1 31 ? -1.927 -8.286 -6.399 1.00 0.00 28 PHE A N 9
ATOM 11256 C CA . PHE A 1 31 ? -2.479 -7.295 -5.462 1.00 0.00 28 PHE A CA 9
ATOM 11257 C C . PHE A 1 31 ? -2.555 -7.843 -4.018 1.00 0.00 28 PHE A C 9
ATOM 11258 O O . PHE A 1 31 ? -2.938 -8.994 -3.850 1.00 0.00 28 PHE A O 9
ATOM 11275 N N . PRO A 1 32 ? -2.279 -7.044 -2.970 1.00 0.00 29 PRO A N 9
ATOM 11276 C CA . PRO A 1 32 ? -1.587 -5.770 -3.057 1.00 0.00 29 PRO A CA 9
ATOM 11277 C C . PRO A 1 32 ? -0.143 -6.014 -3.501 1.00 0.00 29 PRO A C 9
ATOM 11278 O O . PRO A 1 32 ? 0.472 -7.019 -3.130 1.00 0.00 29 PRO A O 9
ATOM 11289 N N . ARG A 1 33 ? 0.399 -5.080 -4.279 1.00 0.00 30 ARG A N 9
ATOM 11290 C CA . ARG A 1 33 ? 1.759 -5.160 -4.808 1.00 0.00 30 ARG A CA 9
ATOM 11291 C C . ARG A 1 33 ? 2.740 -4.521 -3.812 1.00 0.00 30 ARG A C 9
ATOM 11292 O O . ARG A 1 33 ? 2.481 -3.410 -3.347 1.00 0.00 30 ARG A O 9
ATOM 11313 N N . PRO A 1 34 ? 3.862 -5.188 -3.471 1.00 0.00 31 PRO A N 9
ATOM 11314 C CA . PRO A 1 34 ? 4.908 -4.578 -2.652 1.00 0.00 31 PRO A CA 9
ATOM 11315 C C . PRO A 1 34 ? 5.569 -3.416 -3.411 1.00 0.00 31 PRO A C 9
ATOM 11316 O O . PRO A 1 34 ? 5.597 -3.412 -4.642 1.00 0.00 31 PRO A O 9
ATOM 11327 N N . LEU A 1 35 ? 6.081 -2.425 -2.671 1.00 0.00 32 LEU A N 9
ATOM 11328 C CA . LEU A 1 35 ? 6.564 -1.153 -3.222 1.00 0.00 32 LEU A CA 9
ATOM 11329 C C . LEU A 1 35 ? 7.873 -1.288 -4.020 1.00 0.00 32 LEU A C 9
ATOM 11330 O O . LEU A 1 35 ? 7.847 -1.306 -5.250 1.00 0.00 32 LEU A O 9
ATOM 11346 N N . ARG A 1 36 ? 9.025 -1.336 -3.338 1.00 0.00 33 ARG A N 9
ATOM 11347 C CA . ARG A 1 36 ? 10.325 -1.642 -3.950 1.00 0.00 33 ARG A CA 9
ATOM 11348 C C . ARG A 1 36 ? 10.564 -3.158 -3.964 1.00 0.00 33 ARG A C 9
ATOM 11349 O O . ARG A 1 36 ? 9.809 -3.931 -3.377 1.00 0.00 33 ARG A O 9
ATOM 11370 N N . SER A 1 37 ? 11.622 -3.569 -4.669 1.00 0.00 34 SER A N 9
ATOM 11371 C CA . SER A 1 37 ? 12.116 -4.950 -4.692 1.00 0.00 34 SER A CA 9
ATOM 11372 C C . SER A 1 37 ? 12.827 -5.328 -3.375 1.00 0.00 34 SER A C 9
ATOM 11373 O O . SER A 1 37 ? 12.620 -4.684 -2.346 1.00 0.00 34 SER A O 9
ATOM 11381 N N . GLU A 1 38 ? 13.622 -6.402 -3.380 1.00 0.00 35 GLU A N 9
ATOM 11382 C CA . GLU A 1 38 ? 14.366 -6.862 -2.203 1.00 0.00 35 GLU A CA 9
ATOM 11383 C C . GLU A 1 38 ? 15.442 -5.864 -1.725 1.00 0.00 35 GLU A C 9
ATOM 11384 O O . GLU A 1 38 ? 15.779 -4.896 -2.409 1.00 0.00 35 GLU A O 9
ATOM 11396 N N . GLY A 1 39 ? 16.009 -6.123 -0.540 1.00 0.00 36 GLY A N 9
ATOM 11397 C CA . GLY A 1 39 ? 17.018 -5.283 0.106 1.00 0.00 36 GLY A CA 9
ATOM 11398 C C . GLY A 1 39 ? 16.705 -5.038 1.584 1.00 0.00 36 GLY A C 9
ATOM 11399 O O . GLY A 1 39 ? 15.851 -5.699 2.171 1.00 0.00 36 GLY A O 9
ATOM 11403 N N . ASN A 1 40 ? 17.413 -4.075 2.190 1.00 0.00 37 ASN A N 9
ATOM 11404 C CA . ASN A 1 40 ? 17.276 -3.720 3.610 1.00 0.00 37 ASN A CA 9
ATOM 11405 C C . ASN A 1 40 ? 15.842 -3.308 3.977 1.00 0.00 37 ASN A C 9
ATOM 11406 O O . ASN A 1 40 ? 15.373 -3.599 5.076 1.00 0.00 37 ASN A O 9
ATOM 11417 N N . ASN A 1 41 ? 15.155 -2.611 3.065 1.00 0.00 38 ASN A N 9
ATOM 11418 C CA . ASN A 1 41 ? 13.770 -2.211 3.240 1.00 0.00 38 ASN A CA 9
ATOM 11419 C C . ASN A 1 41 ? 12.864 -3.420 2.976 1.00 0.00 38 ASN A C 9
ATOM 11420 O O . ASN A 1 41 ? 12.653 -3.799 1.827 1.00 0.00 38 ASN A O 9
ATOM 11431 N N . TYR A 1 42 ? 12.335 -4.024 4.046 1.00 0.00 39 TYR A N 9
ATOM 11432 C CA . TYR A 1 42 ? 11.436 -5.180 3.968 1.00 0.00 39 TYR A CA 9
ATOM 11433 C C . TYR A 1 42 ? 10.196 -4.895 3.098 1.00 0.00 39 TYR A C 9
ATOM 11434 O O . TYR A 1 42 ? 9.889 -3.739 2.806 1.00 0.00 39 TYR A O 9
ATOM 11452 N N . ARG A 1 43 ? 9.455 -5.957 2.738 1.00 0.00 40 ARG A N 9
ATOM 11453 C CA . ARG A 1 43 ? 8.249 -5.943 1.892 1.00 0.00 40 ARG A CA 9
ATOM 11454 C C . ARG A 1 43 ? 7.120 -5.025 2.411 1.00 0.00 40 ARG A C 9
ATOM 11455 O O . ARG A 1 43 ? 6.195 -5.472 3.099 1.00 0.00 40 ARG A O 9
ATOM 11476 N N . VAL A 1 44 ? 7.215 -3.734 2.082 1.00 0.00 41 VAL A N 9
ATOM 11477 C CA . VAL A 1 44 ? 6.288 -2.668 2.488 1.00 0.00 41 VAL A CA 9
ATOM 11478 C C . VAL A 1 44 ? 5.338 -2.228 1.369 1.00 0.00 41 VAL A C 9
ATOM 11479 O O . VAL A 1 44 ? 5.560 -2.481 0.183 1.00 0.00 41 VAL A O 9
ATOM 11492 N N . TYR A 1 45 ? 4.268 -1.560 1.809 1.00 0.00 42 TYR A N 9
ATOM 11493 C CA . TYR A 1 45 ? 3.028 -1.239 1.115 1.00 0.00 42 TYR A CA 9
ATOM 11494 C C . TYR A 1 45 ? 2.514 0.139 1.551 1.00 0.00 42 TYR A C 9
ATOM 11495 O O . TYR A 1 45 ? 2.728 0.554 2.695 1.00 0.00 42 TYR A O 9
ATOM 11513 N N . SER A 1 46 ? 1.791 0.820 0.656 1.00 0.00 43 SER A N 9
ATOM 11514 C CA . SER A 1 46 ? 1.152 2.114 0.924 1.00 0.00 43 SER A CA 9
ATOM 11515 C C . SER A 1 46 ? -0.248 1.961 1.536 1.00 0.00 43 SER A C 9
ATOM 11516 O O . SER A 1 46 ? -0.901 0.923 1.400 1.00 0.00 43 SER A O 9
ATOM 11524 N N . ARG A 1 47 ? -0.745 3.044 2.158 1.00 0.00 44 ARG A N 9
ATOM 11525 C CA . ARG A 1 47 ? -2.095 3.100 2.741 1.00 0.00 44 ARG A CA 9
ATOM 11526 C C . ARG A 1 47 ? -3.200 2.902 1.693 1.00 0.00 44 ARG A C 9
ATOM 11527 O O . ARG A 1 47 ? -4.206 2.280 2.004 1.00 0.00 44 ARG A O 9
ATOM 11548 N N . GLU A 1 48 ? -3.011 3.385 0.461 1.00 0.00 45 GLU A N 9
ATOM 11549 C CA . GLU A 1 48 ? -3.931 3.202 -0.675 1.00 0.00 45 GLU A CA 9
ATOM 11550 C C . GLU A 1 48 ? -4.199 1.722 -1.010 1.00 0.00 45 GLU A C 9
ATOM 11551 O O . GLU A 1 48 ? -5.357 1.322 -1.142 1.00 0.00 45 GLU A O 9
ATOM 11563 N N . GLU A 1 49 ? -3.149 0.895 -1.094 1.00 0.00 46 GLU A N 9
ATOM 11564 C CA . GLU A 1 49 ? -3.286 -0.550 -1.280 1.00 0.00 46 GLU A CA 9
ATOM 11565 C C . GLU A 1 49 ? -4.035 -1.158 -0.091 1.00 0.00 46 GLU A C 9
ATOM 11566 O O . GLU A 1 49 ? -4.993 -1.896 -0.298 1.00 0.00 46 GLU A O 9
ATOM 11578 N N . VAL A 1 50 ? -3.659 -0.810 1.150 1.00 0.00 47 VAL A N 9
ATOM 11579 C CA . VAL A 1 50 ? -4.376 -1.253 2.359 1.00 0.00 47 VAL A CA 9
ATOM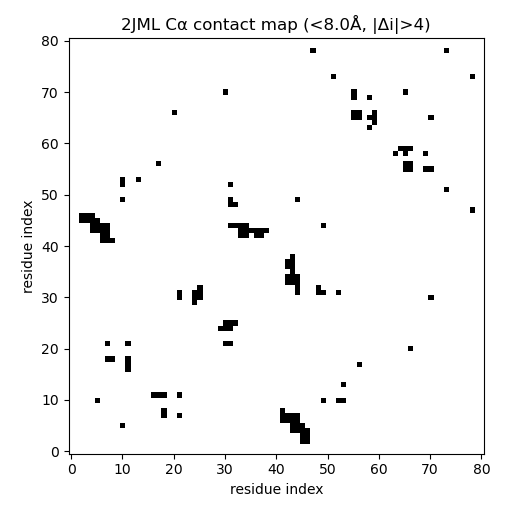 11580 C C . VAL A 1 50 ? -5.853 -0.843 2.340 1.00 0.00 47 VAL A C 9
ATOM 11581 O O . VAL A 1 50 ? -6.687 -1.680 2.662 1.00 0.00 47 VAL A O 9
ATOM 11594 N N . GLU A 1 51 ? -6.194 0.393 1.959 1.00 0.00 48 GLU A N 9
ATOM 11595 C CA . GLU A 1 51 ? -7.570 0.886 1.835 1.00 0.00 48 GLU A CA 9
ATOM 11596 C C . GLU A 1 51 ? -8.388 -0.048 0.937 1.00 0.00 48 GLU A C 9
ATOM 11597 O O . GLU A 1 51 ? -9.387 -0.625 1.378 1.00 0.00 48 GLU A O 9
ATOM 11609 N N . ALA A 1 52 ? -7.912 -0.264 -0.297 1.00 0.00 49 ALA A N 9
ATOM 11610 C CA . ALA A 1 52 ? -8.503 -1.222 -1.220 1.00 0.00 49 ALA A CA 9
ATOM 11611 C C . ALA A 1 52 ? -8.574 -2.629 -0.606 1.00 0.00 49 ALA A C 9
ATOM 11612 O O . ALA A 1 52 ? -9.666 -3.179 -0.494 1.00 0.00 49 ALA A O 9
ATOM 11619 N N . VAL A 1 53 ? -7.445 -3.206 -0.176 1.00 0.00 50 VAL A N 9
ATOM 11620 C CA . VAL A 1 53 ? -7.323 -4.560 0.399 1.00 0.00 50 VAL A CA 9
ATOM 11621 C C . VAL A 1 53 ? -8.300 -4.791 1.544 1.00 0.00 50 VAL A C 9
ATOM 11622 O O . VAL A 1 53 ? -9.000 -5.801 1.558 1.00 0.00 50 VAL A O 9
ATOM 11635 N N . ARG A 1 54 ? -8.337 -3.875 2.514 1.00 0.00 51 ARG A N 9
ATOM 11636 C CA . ARG A 1 54 ? -9.198 -3.927 3.692 1.00 0.00 51 ARG A CA 9
ATOM 11637 C C . ARG A 1 54 ? -10.673 -3.923 3.284 1.00 0.00 51 ARG A C 9
ATOM 11638 O O . ARG A 1 54 ? -11.455 -4.670 3.872 1.00 0.00 51 ARG A O 9
ATOM 11659 N N . ARG A 1 55 ? -11.036 -3.153 2.248 1.00 0.00 52 ARG A N 9
ATOM 11660 C CA . ARG A 1 55 ? -12.354 -3.204 1.605 1.00 0.00 52 ARG A CA 9
ATOM 11661 C C . ARG A 1 55 ? -12.601 -4.549 0.917 1.00 0.00 52 ARG A C 9
ATOM 11662 O O . ARG A 1 55 ? -13.562 -5.226 1.274 1.00 0.00 52 ARG A O 9
ATOM 11683 N N . VAL A 1 56 ? -11.723 -4.951 -0.014 1.00 0.00 53 VAL A N 9
ATOM 11684 C CA . VAL A 1 56 ? -11.759 -6.217 -0.768 1.00 0.00 53 VAL A CA 9
ATOM 11685 C C . VAL A 1 56 ? -11.966 -7.401 0.177 1.00 0.00 53 VAL A C 9
ATOM 11686 O O . VAL A 1 56 ? -12.900 -8.176 -0.005 1.00 0.00 53 VAL A O 9
ATOM 11699 N N . ALA A 1 57 ? -11.131 -7.523 1.211 1.00 0.00 54 ALA A N 9
ATOM 11700 C CA . ALA A 1 57 ? -11.200 -8.559 2.231 1.00 0.00 54 ALA A CA 9
ATOM 11701 C C . ALA A 1 57 ? -12.514 -8.562 3.027 1.00 0.00 54 ALA A C 9
ATOM 11702 O O . ALA A 1 57 ? -13.034 -9.631 3.348 1.00 0.00 54 ALA A O 9
ATOM 11709 N N . ARG A 1 58 ? -13.065 -7.384 3.355 1.00 0.00 55 ARG A N 9
ATOM 11710 C CA . ARG A 1 58 ? -14.370 -7.300 4.014 1.00 0.00 55 ARG A CA 9
ATOM 11711 C C . ARG A 1 58 ? -15.506 -7.702 3.064 1.00 0.00 55 ARG A C 9
ATOM 11712 O O . ARG A 1 58 ? -16.406 -8.423 3.476 1.00 0.00 55 ARG A O 9
ATOM 11733 N N . LEU A 1 59 ? -15.442 -7.299 1.793 1.00 0.00 56 LEU A N 9
ATOM 11734 C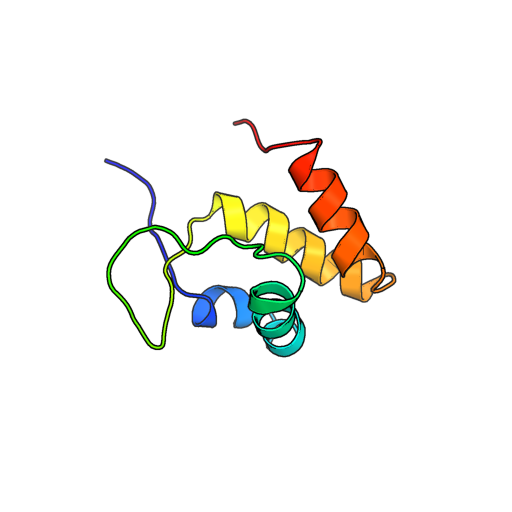 CA . LEU A 1 59 ? -16.357 -7.734 0.730 1.00 0.00 56 LEU A CA 9
ATOM 11735 C C . LEU A 1 59 ? -16.251 -9.251 0.460 1.00 0.00 56 LEU A C 9
ATOM 11736 O O . LEU A 1 59 ? -17.254 -9.927 0.242 1.00 0.00 56 LEU A O 9
ATOM 11752 N N . ILE A 1 60 ? -15.049 -9.827 0.561 1.00 0.00 57 ILE A N 9
ATOM 11753 C CA . ILE A 1 60 ? -14.807 -11.277 0.528 1.00 0.00 57 ILE A CA 9
ATOM 11754 C C . ILE A 1 60 ? -15.521 -12.019 1.660 1.00 0.00 57 ILE A C 9
ATOM 11755 O O . ILE A 1 60 ? -15.987 -13.131 1.431 1.00 0.00 57 ILE A O 9
ATOM 11771 N N . GLN A 1 61 ? -15.673 -11.411 2.843 1.00 0.00 58 GLN A N 9
ATOM 11772 C CA . GLN A 1 61 ? -16.509 -11.971 3.910 1.00 0.00 58 GLN A CA 9
ATOM 11773 C C . GLN A 1 61 ? -18.001 -12.071 3.530 1.00 0.00 58 GLN A C 9
ATOM 11774 O O . GLN A 1 61 ? -18.734 -12.780 4.216 1.00 0.00 58 GLN A O 9
ATOM 11788 N N . GLU A 1 62 ? -18.458 -11.421 2.449 1.00 0.00 59 GLU A N 9
ATOM 11789 C CA . GLU A 1 62 ? -19.852 -11.483 1.986 1.00 0.00 59 GLU A CA 9
ATOM 11790 C C . GLU A 1 62 ? -20.069 -12.602 0.949 1.00 0.00 59 GLU A C 9
ATOM 11791 O O . GLU A 1 62 ? -21.094 -13.278 1.007 1.00 0.00 59 GLU A O 9
ATOM 11803 N N . GLU A 1 63 ? -19.105 -12.845 0.045 1.00 0.00 60 GLU A N 9
ATOM 11804 C CA . GLU A 1 63 ? -19.162 -13.948 -0.942 1.00 0.00 60 GLU A CA 9
ATOM 11805 C C . GLU A 1 63 ? -17.812 -14.593 -1.298 1.00 0.00 60 GLU A C 9
ATOM 11806 O O . GLU A 1 63 ? -17.760 -15.795 -1.548 1.00 0.00 60 GLU A O 9
ATOM 11818 N N . GLY A 1 64 ? -16.736 -13.810 -1.406 1.00 0.00 61 GLY A N 9
ATOM 11819 C CA . GLY A 1 64 ? -15.418 -14.281 -1.844 1.00 0.00 61 GLY A CA 9
ATOM 11820 C C . GLY A 1 64 ? -15.111 -14.005 -3.318 1.00 0.00 61 GLY A C 9
ATOM 11821 O O . GLY A 1 64 ? -13.944 -13.824 -3.658 1.00 0.00 61 GLY A O 9
ATOM 11825 N N . LEU A 1 65 ? -16.136 -13.855 -4.170 1.00 0.00 62 LEU A N 9
ATOM 11826 C CA . LEU A 1 65 ? -16.033 -13.376 -5.561 1.00 0.00 62 LEU A CA 9
ATOM 11827 C C . LEU A 1 65 ? -15.170 -12.105 -5.669 1.00 0.00 62 LEU A C 9
ATOM 11828 O O . LEU A 1 65 ? -14.372 -11.968 -6.599 1.00 0.00 62 LEU A O 9
ATOM 11844 N N . SER A 1 66 ? -15.263 -11.217 -4.671 1.00 0.00 63 SER A N 9
ATOM 11845 C CA . SER A 1 66 ? -14.433 -10.017 -4.545 1.00 0.00 63 SER A CA 9
ATOM 11846 C C . SER A 1 66 ? -12.921 -10.260 -4.541 1.00 0.00 63 SER A C 9
ATOM 11847 O O . SER A 1 66 ? -12.201 -9.309 -4.833 1.00 0.00 63 SER A O 9
ATOM 11855 N N . VAL A 1 67 ? -12.429 -11.497 -4.353 1.00 0.00 64 VAL A N 9
ATOM 11856 C CA . VAL A 1 67 ? -11.052 -11.867 -4.713 1.00 0.00 64 VAL A CA 9
ATOM 11857 C C . VAL A 1 67 ? -10.748 -11.434 -6.143 1.00 0.00 64 VAL A C 9
ATOM 11858 O O . VAL A 1 67 ? -9.808 -10.680 -6.348 1.00 0.00 64 VAL A O 9
ATOM 11871 N N . SER A 1 68 ? -11.527 -11.889 -7.126 1.00 0.00 65 SER A N 9
ATOM 11872 C CA . SER A 1 68 ? -11.310 -11.483 -8.513 1.00 0.00 65 SER A CA 9
ATOM 11873 C C . SER A 1 68 ? -12.008 -10.157 -8.812 1.00 0.00 65 SER A C 9
ATOM 11874 O O . SER A 1 68 ? -11.417 -9.294 -9.458 1.00 0.00 65 SER A O 9
ATOM 11882 N N . GLU A 1 69 ? -13.247 -9.986 -8.334 1.00 0.00 66 GLU A N 9
ATOM 11883 C CA . GLU A 1 69 ? -14.096 -8.853 -8.699 1.00 0.00 66 GLU A CA 9
ATOM 11884 C C . GLU A 1 69 ? -13.543 -7.524 -8.181 1.00 0.00 66 GLU A C 9
ATOM 11885 O O . GLU A 1 69 ? -13.411 -6.586 -8.959 1.00 0.00 66 GLU A O 9
ATOM 11897 N N . ALA A 1 70 ? -13.210 -7.416 -6.888 1.00 0.00 67 ALA A N 9
ATOM 11898 C CA . ALA A 1 70 ? -12.770 -6.147 -6.321 1.00 0.00 67 ALA A CA 9
ATOM 11899 C C . ALA A 1 70 ? -11.317 -5.810 -6.710 1.00 0.00 67 ALA A C 9
ATOM 11900 O O . ALA A 1 70 ? -10.974 -4.631 -6.804 1.00 0.00 67 ALA A O 9
ATOM 11907 N N . ILE A 1 71 ? -10.483 -6.820 -7.021 1.00 0.00 68 ILE A N 9
ATOM 11908 C CA . ILE A 1 71 ? -9.190 -6.618 -7.699 1.00 0.00 68 ILE A CA 9
ATOM 11909 C C . ILE A 1 71 ? -9.425 -6.059 -9.109 1.00 0.00 68 ILE A C 9
ATOM 11910 O O . ILE A 1 71 ? -8.840 -5.034 -9.455 1.00 0.00 68 ILE A O 9
ATOM 11926 N N . ALA A 1 72 ? -10.289 -6.691 -9.914 1.00 0.00 69 ALA A N 9
ATOM 11927 C CA . ALA A 1 72 ? -10.664 -6.181 -11.234 1.00 0.00 69 ALA A CA 9
ATOM 11928 C C . ALA A 1 72 ? -11.237 -4.756 -11.150 1.00 0.00 69 ALA A C 9
ATOM 11929 O O . ALA A 1 72 ? -10.822 -3.902 -11.929 1.00 0.00 69 ALA A O 9
ATOM 11936 N N . GLN A 1 73 ? -12.114 -4.475 -10.176 1.00 0.00 70 GLN A N 9
ATOM 11937 C CA . GLN A 1 73 ? -12.605 -3.131 -9.863 1.00 0.00 70 GLN A CA 9
ATOM 11938 C C . GLN A 1 73 ? -11.445 -2.173 -9.581 1.00 0.00 70 GLN A C 9
ATOM 11939 O O . GLN A 1 73 ? -11.239 -1.267 -10.379 1.00 0.00 70 GLN A O 9
ATOM 11953 N N . VAL A 1 74 ? -10.637 -2.372 -8.529 1.00 0.00 71 VAL A N 9
ATOM 11954 C CA . VAL A 1 74 ? -9.567 -1.410 -8.205 1.00 0.00 71 VAL A CA 9
ATOM 11955 C C . VAL A 1 74 ? -8.515 -1.262 -9.324 1.00 0.00 71 VAL A C 9
ATOM 11956 O O . VAL A 1 74 ? -7.897 -0.208 -9.442 1.00 0.00 71 VAL A O 9
ATOM 11969 N N . LYS A 1 75 ? -8.329 -2.282 -10.180 1.00 0.00 72 LYS A N 9
ATOM 11970 C CA . LYS A 1 75 ? -7.498 -2.208 -11.394 1.00 0.00 72 LYS A CA 9
ATOM 11971 C C . LYS A 1 75 ? -8.167 -1.454 -12.558 1.00 0.00 72 LYS A C 9
ATOM 11972 O O . LYS A 1 75 ? -7.448 -0.838 -13.342 1.00 0.00 72 LYS A O 9
ATOM 11991 N N . THR A 1 76 ? -9.497 -1.518 -12.711 1.00 0.00 73 THR A N 9
ATOM 11992 C CA . THR A 1 76 ? -10.253 -0.857 -13.798 1.00 0.00 73 THR A CA 9
ATOM 11993 C C . THR A 1 76 ? -10.762 0.544 -13.413 1.00 0.00 73 THR A C 9
ATOM 11994 O O . THR A 1 76 ? -10.981 1.383 -14.285 1.00 0.00 73 THR A O 9
ATOM 12005 N N . GLU A 1 77 ? -10.911 0.819 -12.114 1.00 0.00 74 GLU A N 9
ATOM 12006 C CA . GLU A 1 77 ? -11.188 2.133 -11.532 1.00 0.00 74 GLU A CA 9
ATOM 12007 C C . GLU A 1 77 ? -10.015 3.115 -11.733 1.00 0.00 74 GLU A C 9
ATOM 12008 O O . GLU A 1 77 ? -8.869 2.699 -11.921 1.00 0.00 74 GLU A O 9
ATOM 12020 N N . PRO A 1 78 ? -10.272 4.436 -11.654 1.00 0.00 75 PRO A N 9
ATOM 12021 C CA . PRO A 1 78 ? -9.226 5.446 -11.772 1.00 0.00 75 PRO A CA 9
ATOM 12022 C C . PRO A 1 78 ? -8.310 5.445 -10.528 1.00 0.00 75 PRO A C 9
ATOM 12023 O O . PRO A 1 78 ? -8.815 5.481 -9.403 1.00 0.00 75 PRO A O 9
ATOM 12034 N N . PRO A 1 79 ? -6.972 5.435 -10.695 1.00 0.00 76 PRO A N 9
ATOM 12035 C CA . PRO A 1 79 ? -6.031 5.493 -9.576 1.00 0.00 76 PRO A CA 9
ATOM 12036 C C . PRO A 1 79 ? -6.026 6.883 -8.924 1.00 0.00 76 PRO A C 9
ATOM 12037 O O . PRO A 1 79 ? -6.339 7.884 -9.574 1.00 0.00 76 PRO A O 9
ATOM 12048 N N . ARG A 1 80 ? -5.620 6.959 -7.648 1.00 0.00 77 ARG A N 9
ATOM 12049 C CA . ARG A 1 80 ? -5.497 8.232 -6.928 1.00 0.00 77 ARG A CA 9
ATOM 12050 C C . ARG A 1 80 ? -4.406 8.201 -5.845 1.00 0.00 77 ARG A C 9
ATOM 12051 O O . ARG A 1 80 ? -4.638 7.707 -4.745 1.00 0.00 77 ARG A O 9
ATOM 12072 N N . GLU A 1 81 ? -3.232 8.748 -6.171 1.00 0.00 78 GLU A N 9
ATOM 12073 C CA . GLU A 1 81 ? -2.241 9.243 -5.199 1.00 0.00 78 GLU A CA 9
ATOM 12074 C C . GLU A 1 81 ? -2.697 10.553 -4.527 1.00 0.00 78 GLU A C 9
ATOM 12075 O O . GLU A 1 81 ? -2.206 10.828 -3.418 1.00 0.00 78 GLU A O 9
ATOM 12088 N N . GLY A 1 1 ? 6.249 17.654 8.868 1.00 0.00 -2 GLY A N 10
ATOM 12089 C CA . GLY A 1 1 ? 5.086 16.743 8.798 1.00 0.00 -2 GLY A CA 10
ATOM 12090 C C . GLY A 1 1 ? 5.512 15.288 8.934 1.00 0.00 -2 GLY A C 10
ATOM 12091 O O . GLY A 1 1 ? 6.449 15.024 9.674 1.00 0.00 -2 GLY A O 10
ATOM 12097 N N . SER A 1 2 ? 4.796 14.358 8.282 1.00 0.00 -1 SER A N 10
ATOM 12098 C CA . SER A 1 2 ? 4.643 12.966 8.751 1.00 0.00 -1 SER A CA 10
ATOM 12099 C C . SER A 1 2 ? 4.381 11.941 7.624 1.00 0.00 -1 SER A C 10
ATOM 12100 O O . SER A 1 2 ? 3.729 12.282 6.638 1.00 0.00 -1 SER A O 10
ATOM 12108 N N . HIS A 1 3 ? 4.818 10.676 7.805 1.00 0.00 0 HIS A N 10
ATOM 12109 C CA . HIS A 1 3 ? 4.570 9.484 6.952 1.00 0.00 0 HIS A CA 10
ATOM 12110 C C . HIS A 1 3 ? 4.721 8.160 7.759 1.00 0.00 0 HIS A C 10
ATOM 12111 O O . HIS A 1 3 ? 5.021 8.224 8.949 1.00 0.00 0 HIS A O 10
ATOM 12126 N N . MET A 1 4 ? 4.496 6.979 7.141 1.00 0.00 1 MET A N 10
ATOM 12127 C CA . MET A 1 4 ? 4.561 5.622 7.747 1.00 0.00 1 MET A CA 10
ATOM 12128 C C . MET A 1 4 ? 4.767 4.496 6.692 1.00 0.00 1 MET A C 10
ATOM 12129 O O . MET A 1 4 ? 4.704 4.777 5.495 1.00 0.00 1 MET A O 10
ATOM 12143 N N . THR A 1 5 ? 4.979 3.233 7.125 1.00 0.00 2 THR A N 10
ATOM 12144 C CA . THR A 1 5 ? 5.222 2.020 6.291 1.00 0.00 2 THR A CA 10
ATOM 12145 C C . THR A 1 5 ? 4.670 0.732 6.945 1.00 0.00 2 THR A C 10
ATOM 12146 O O . THR A 1 5 ? 4.807 0.608 8.162 1.00 0.00 2 THR A O 10
ATOM 12157 N N . LEU A 1 6 ? 4.164 -0.259 6.178 1.00 0.00 3 LEU A N 10
ATOM 12158 C CA . LEU A 1 6 ? 3.602 -1.533 6.698 1.00 0.00 3 LEU A CA 10
ATOM 12159 C C . LEU A 1 6 ? 3.924 -2.741 5.777 1.00 0.00 3 LEU A C 10
ATOM 12160 O O . LEU A 1 6 ? 3.910 -2.577 4.565 1.00 0.00 3 LEU A O 10
ATOM 12176 N N . ARG A 1 7 ? 4.155 -3.963 6.311 1.00 0.00 4 ARG A N 10
ATOM 12177 C CA . ARG A 1 7 ? 4.497 -5.184 5.524 1.00 0.00 4 ARG A CA 10
ATOM 12178 C C . ARG A 1 7 ? 3.335 -6.195 5.420 1.00 0.00 4 ARG A C 10
ATOM 12179 O O . ARG A 1 7 ? 2.315 -6.034 6.086 1.00 0.00 4 ARG A O 10
ATOM 12200 N N . ILE A 1 8 ? 3.485 -7.286 4.644 1.00 0.00 5 ILE A N 10
ATOM 12201 C CA . ILE A 1 8 ? 2.434 -8.326 4.504 1.00 0.00 5 ILE A CA 10
ATOM 12202 C C . ILE A 1 8 ? 2.059 -8.952 5.855 1.00 0.00 5 ILE A C 10
ATOM 12203 O O . ILE A 1 8 ? 0.879 -9.081 6.173 1.00 0.00 5 ILE A O 10
ATOM 12219 N N . ARG A 1 9 ? 3.068 -9.223 6.696 1.00 0.00 6 ARG A N 10
ATOM 12220 C CA . ARG A 1 9 ? 2.959 -9.637 8.103 1.00 0.00 6 ARG A CA 10
ATOM 12221 C C . ARG A 1 9 ? 2.326 -8.574 9.025 1.00 0.00 6 ARG A C 10
ATOM 12222 O O . ARG A 1 9 ? 2.094 -8.870 10.197 1.00 0.00 6 ARG A O 10
ATOM 12243 N N . THR A 1 10 ? 2.052 -7.364 8.530 1.00 0.00 7 THR A N 10
ATOM 12244 C CA . THR A 1 10 ? 1.306 -6.296 9.209 1.00 0.00 7 THR A CA 10
ATOM 12245 C C . THR A 1 10 ? -0.120 -6.209 8.656 1.00 0.00 7 THR A C 10
ATOM 12246 O O . THR A 1 10 ? -1.056 -6.149 9.449 1.00 0.00 7 THR A O 10
ATOM 12257 N N . ILE A 1 11 ? -0.305 -6.265 7.325 1.00 0.00 8 ILE A N 10
ATOM 12258 C CA . ILE A 1 11 ? -1.640 -6.355 6.707 1.00 0.00 8 ILE A CA 10
ATOM 12259 C C . ILE A 1 11 ? -2.374 -7.600 7.219 1.00 0.00 8 ILE A C 10
ATOM 12260 O O . ILE A 1 11 ? -3.470 -7.496 7.766 1.00 0.00 8 ILE A O 10
ATOM 12276 N N . ALA A 1 12 ? -1.768 -8.783 7.067 1.00 0.00 9 ALA A N 10
ATOM 12277 C CA . ALA A 1 12 ? -2.369 -10.047 7.476 1.00 0.00 9 ALA A CA 10
ATOM 12278 C C . ALA A 1 12 ? -2.723 -10.070 8.970 1.00 0.00 9 ALA A C 10
ATOM 12279 O O . ALA A 1 12 ? -3.781 -10.579 9.341 1.00 0.00 9 ALA A O 10
ATOM 12286 N N . ARG A 1 13 ? -1.887 -9.441 9.812 1.00 0.00 10 ARG A N 10
ATOM 12287 C CA . ARG A 1 13 ? -2.083 -9.263 11.260 1.00 0.00 10 ARG A CA 10
ATOM 12288 C C . ARG A 1 13 ? -3.400 -8.573 11.645 1.00 0.00 10 ARG A C 10
ATOM 12289 O O . ARG A 1 13 ? -3.782 -8.671 12.805 1.00 0.00 10 ARG A O 10
ATOM 12310 N N . MET A 1 14 ? -4.118 -7.945 10.702 1.00 0.00 11 MET A N 10
ATOM 12311 C CA . MET A 1 14 ? -5.494 -7.478 10.906 1.00 0.00 11 MET A CA 10
ATOM 12312 C C . MET A 1 14 ? -6.417 -8.590 11.429 1.00 0.00 11 MET A C 10
ATOM 12313 O O . MET A 1 14 ? -7.246 -8.319 12.293 1.00 0.00 11 MET A O 10
ATOM 12327 N N . THR A 1 15 ? -6.300 -9.824 10.904 1.00 0.00 12 THR A N 10
ATOM 12328 C CA . THR A 1 15 ? -7.138 -10.969 11.333 1.00 0.00 12 THR A CA 10
ATOM 12329 C C . THR A 1 15 ? -6.473 -12.351 11.243 1.00 0.00 12 THR A C 10
ATOM 12330 O O . THR A 1 15 ? -7.039 -13.321 11.741 1.00 0.00 12 THR A O 10
ATOM 12341 N N . GLY A 1 16 ? -5.329 -12.495 10.564 1.00 0.00 13 GLY A N 10
ATOM 12342 C CA . GLY A 1 16 ? -4.706 -13.776 10.223 1.00 0.00 13 GLY A CA 10
ATOM 12343 C C . GLY A 1 16 ? -5.460 -14.550 9.136 1.00 0.00 13 GLY A C 10
ATOM 12344 O O . GLY A 1 16 ? -4.835 -15.010 8.185 1.00 0.00 13 GLY A O 10
ATOM 12348 N N . ILE A 1 17 ? -6.792 -14.662 9.221 1.00 0.00 14 ILE A N 10
ATOM 12349 C CA . ILE A 1 17 ? -7.615 -15.445 8.279 1.00 0.00 14 ILE A CA 10
ATOM 12350 C C . ILE A 1 17 ? -7.408 -14.980 6.828 1.00 0.00 14 ILE A C 10
ATOM 12351 O O . ILE A 1 17 ? -7.365 -15.799 5.910 1.00 0.00 14 ILE A O 10
ATOM 12367 N N . ARG A 1 18 ? -7.227 -13.666 6.622 1.00 0.00 15 ARG A N 10
ATOM 12368 C CA . ARG A 1 18 ? -6.950 -13.082 5.305 1.00 0.00 15 ARG A CA 10
ATOM 12369 C C . ARG A 1 18 ? -5.555 -13.427 4.769 1.00 0.00 15 ARG A C 10
ATOM 12370 O O . ARG A 1 18 ? -5.351 -13.270 3.570 1.00 0.00 15 ARG A O 10
ATOM 12391 N N . GLU A 1 19 ? -4.605 -13.925 5.576 1.00 0.00 16 GLU A N 10
ATOM 12392 C CA . GLU A 1 19 ? -3.246 -14.258 5.112 1.00 0.00 16 GLU A CA 10
ATOM 12393 C C . GLU A 1 19 ? -3.275 -15.291 3.984 1.00 0.00 16 GLU A C 10
ATOM 12394 O O . GLU A 1 19 ? -2.611 -15.111 2.966 1.00 0.00 16 GLU A O 10
ATOM 12406 N N . ALA A 1 20 ? -4.131 -16.313 4.121 1.00 0.00 17 ALA A N 10
ATOM 12407 C CA . ALA A 1 20 ? -4.379 -17.331 3.104 1.00 0.00 17 ALA A CA 10
ATOM 12408 C C . ALA A 1 20 ? -4.847 -16.745 1.760 1.00 0.00 17 ALA A C 10
ATOM 12409 O O . ALA A 1 20 ? -4.537 -17.305 0.712 1.00 0.00 17 ALA A O 10
ATOM 12416 N N . THR A 1 21 ? -5.561 -15.614 1.791 1.00 0.00 18 THR A N 10
ATOM 12417 C CA . THR A 1 21 ? -5.995 -14.836 0.625 1.00 0.00 18 THR A CA 10
ATOM 12418 C C . THR A 1 21 ? -4.877 -13.911 0.128 1.00 0.00 18 THR A C 10
ATOM 12419 O O . THR A 1 21 ? -4.573 -13.917 -1.062 1.00 0.00 18 THR A O 10
ATOM 12430 N N . LEU A 1 22 ? -4.229 -13.158 1.023 1.00 0.00 19 LEU A N 10
ATOM 12431 C CA . LEU A 1 22 ? -3.126 -12.238 0.730 1.00 0.00 19 LEU A CA 10
ATOM 12432 C C . LEU A 1 22 ? -1.950 -12.951 0.037 1.00 0.00 19 LEU A C 10
ATOM 12433 O O . LEU A 1 22 ? -1.517 -12.530 -1.036 1.00 0.00 19 LEU A O 10
ATOM 12449 N N . ARG A 1 23 ? -1.460 -14.058 0.617 1.00 0.00 20 ARG A N 10
ATOM 12450 C CA . ARG A 1 23 ? -0.397 -14.887 0.027 1.00 0.00 20 ARG A CA 10
ATOM 12451 C C . ARG A 1 23 ? -0.828 -15.528 -1.298 1.00 0.00 20 ARG A C 10
ATOM 12452 O O . ARG A 1 23 ? -0.022 -15.655 -2.216 1.00 0.00 20 ARG A O 10
ATOM 12473 N N . ALA A 1 24 ? -2.105 -15.920 -1.416 1.00 0.00 21 ALA A N 10
ATOM 12474 C CA . ALA A 1 24 ? -2.650 -16.447 -2.660 1.00 0.00 21 ALA A CA 10
ATOM 12475 C C . ALA A 1 24 ? -2.620 -15.366 -3.740 1.00 0.00 21 ALA A C 10
ATOM 12476 O O . ALA A 1 24 ? -2.135 -15.632 -4.838 1.00 0.00 21 ALA A O 10
ATOM 12483 N N . TRP A 1 25 ? -3.067 -14.141 -3.434 1.00 0.00 22 TRP A N 10
ATOM 12484 C CA . TRP A 1 25 ? -3.029 -13.030 -4.379 1.00 0.00 22 TRP A CA 10
ATOM 12485 C C . TRP A 1 25 ? -1.640 -12.759 -4.948 1.00 0.00 22 TRP A C 10
ATOM 12486 O O . TRP A 1 25 ? -1.566 -12.499 -6.145 1.00 0.00 22 TRP A O 10
ATOM 12507 N N . GLU A 1 26 ? -0.560 -12.883 -4.165 1.00 0.00 23 GLU A N 10
ATOM 12508 C CA . GLU A 1 26 ? 0.826 -12.792 -4.660 1.00 0.00 23 GLU A CA 10
ATOM 12509 C C . GLU A 1 26 ? 1.077 -13.696 -5.886 1.00 0.00 23 GLU A C 10
ATOM 12510 O O . GLU A 1 26 ? 1.805 -13.306 -6.797 1.00 0.00 23 GLU A O 10
ATOM 12522 N N . ARG A 1 27 ? 0.425 -14.866 -5.938 1.00 0.00 24 ARG A N 10
ATOM 12523 C CA . ARG A 1 27 ? 0.476 -15.833 -7.044 1.00 0.00 24 ARG A CA 10
ATOM 12524 C C . ARG A 1 27 ? -0.725 -15.764 -7.999 1.00 0.00 24 ARG A C 10
ATOM 12525 O O . ARG A 1 27 ? -0.636 -16.290 -9.105 1.00 0.00 24 ARG A O 10
ATOM 12546 N N . ARG A 1 28 ? -1.835 -15.139 -7.589 1.00 0.00 25 ARG A N 10
ATOM 12547 C CA . ARG A 1 28 ? -3.127 -15.130 -8.297 1.00 0.00 25 ARG A CA 10
ATOM 12548 C C . ARG A 1 28 ? -3.385 -13.834 -9.085 1.00 0.00 25 ARG A C 10
ATOM 12549 O O . ARG A 1 28 ? -4.061 -13.898 -10.106 1.00 0.00 25 ARG A O 10
ATOM 12570 N N . TYR A 1 29 ? -2.835 -12.691 -8.643 1.00 0.00 26 TYR A N 10
ATOM 12571 C CA . TYR A 1 29 ? -2.973 -11.371 -9.294 1.00 0.00 26 TYR A CA 10
ATOM 12572 C C . TYR A 1 29 ? -1.770 -10.436 -9.091 1.00 0.00 26 TYR A C 10
ATOM 12573 O O . TYR A 1 29 ? -1.405 -9.699 -10.003 1.00 0.00 26 TYR A O 10
ATOM 12591 N N . GLY A 1 30 ? -1.200 -10.419 -7.880 1.00 0.00 27 GLY A N 10
ATOM 12592 C CA . GLY A 1 30 ? -0.125 -9.531 -7.444 1.00 0.00 27 GLY A CA 10
ATOM 12593 C C . GLY A 1 30 ? -0.562 -8.382 -6.525 1.00 0.00 27 GLY A C 10
ATOM 12594 O O . GLY A 1 30 ? 0.297 -7.610 -6.131 1.00 0.00 27 GLY A O 10
ATOM 12598 N N . PHE A 1 31 ? -1.854 -8.245 -6.187 1.00 0.00 28 PHE A N 10
ATOM 12599 C CA . PHE A 1 31 ? -2.389 -7.230 -5.261 1.00 0.00 28 PHE A CA 10
ATOM 12600 C C . PHE A 1 31 ? -2.451 -7.753 -3.806 1.00 0.00 28 PHE A C 10
ATOM 12601 O O . PHE A 1 31 ? -2.793 -8.912 -3.617 1.00 0.00 28 PHE A O 10
ATOM 12618 N N . PRO A 1 32 ? -2.196 -6.932 -2.768 1.00 0.00 29 PRO A N 10
ATOM 12619 C CA . PRO A 1 32 ? -1.493 -5.666 -2.879 1.00 0.00 29 PRO A CA 10
ATOM 12620 C C . PRO A 1 32 ? -0.069 -5.950 -3.348 1.00 0.00 29 PRO A C 10
ATOM 12621 O O . PRO A 1 32 ? 0.535 -6.963 -2.971 1.00 0.00 29 PRO A O 10
ATOM 12632 N N . ARG A 1 33 ? 0.471 -5.046 -4.164 1.00 0.00 30 ARG A N 10
ATOM 12633 C CA . ARG A 1 33 ? 1.749 -5.249 -4.831 1.00 0.00 30 ARG A CA 10
ATOM 12634 C C . ARG A 1 33 ? 2.881 -4.734 -3.946 1.00 0.00 30 ARG A C 10
ATOM 12635 O O . ARG A 1 33 ? 2.957 -3.527 -3.724 1.00 0.00 30 ARG A O 10
ATOM 12656 N N . PRO A 1 34 ? 3.744 -5.619 -3.402 1.00 0.00 31 PRO A N 10
ATOM 12657 C CA . PRO A 1 34 ? 4.784 -5.224 -2.460 1.00 0.00 31 PRO A CA 10
ATOM 12658 C C . PRO A 1 34 ? 5.773 -4.299 -3.165 1.00 0.00 31 PRO A C 10
ATOM 12659 O O . PRO A 1 34 ? 6.531 -4.746 -4.032 1.00 0.00 31 PRO A O 10
ATOM 12670 N N . LEU A 1 35 ? 5.716 -2.998 -2.845 1.00 0.00 32 LEU A N 10
ATOM 12671 C CA . LEU A 1 35 ? 6.614 -2.025 -3.461 1.00 0.00 32 LEU A CA 10
ATOM 12672 C C . LEU A 1 35 ? 8.060 -2.338 -3.071 1.00 0.00 32 LEU A C 10
ATOM 12673 O O . LEU A 1 35 ? 8.347 -2.936 -2.028 1.00 0.00 32 LEU A O 10
ATOM 12689 N N . ARG A 1 36 ? 8.977 -1.907 -3.942 1.00 0.00 33 ARG A N 10
ATOM 12690 C CA . ARG A 1 36 ? 10.410 -1.979 -3.678 1.00 0.00 33 ARG A CA 10
ATOM 12691 C C . ARG A 1 36 ? 10.759 -1.158 -2.439 1.00 0.00 33 ARG A C 10
ATOM 12692 O O . ARG A 1 36 ? 9.978 -0.348 -1.936 1.00 0.00 33 ARG A O 10
ATOM 12713 N N . SER A 1 37 ? 11.924 -1.434 -1.873 1.00 0.00 34 SER A N 10
ATOM 12714 C CA . SER A 1 37 ? 12.394 -0.836 -0.630 1.00 0.00 34 SER A CA 10
ATOM 12715 C C . SER A 1 37 ? 13.916 -0.979 -0.567 1.00 0.00 34 SER A C 10
ATOM 12716 O O . SER A 1 37 ? 14.520 -1.538 -1.486 1.00 0.00 34 SER A O 10
ATOM 12724 N N . GLU A 1 38 ? 14.540 -0.407 0.464 1.00 0.00 35 GLU A N 10
ATOM 12725 C CA . GLU A 1 38 ? 15.998 -0.364 0.590 1.00 0.00 35 GLU A CA 10
ATOM 12726 C C . GLU A 1 38 ? 16.631 -1.725 0.958 1.00 0.00 35 GLU A C 10
ATOM 12727 O O . GLU A 1 38 ? 15.949 -2.743 1.039 1.00 0.00 35 GLU A O 10
ATOM 12739 N N . GLY A 1 39 ? 17.955 -1.755 1.174 1.00 0.00 36 GLY A N 10
ATOM 12740 C CA . GLY A 1 39 ? 18.717 -2.988 1.405 1.00 0.00 36 GLY A CA 10
ATOM 12741 C C . GLY A 1 39 ? 18.212 -3.830 2.585 1.00 0.00 36 GLY A C 10
ATOM 12742 O O . GLY A 1 39 ? 17.874 -4.998 2.415 1.00 0.00 36 GLY A O 10
ATOM 12746 N N . ASN A 1 40 ? 18.184 -3.243 3.789 1.00 0.00 37 ASN A N 10
ATOM 12747 C CA . ASN A 1 40 ? 17.661 -3.888 5.001 1.00 0.00 37 ASN A CA 10
ATOM 12748 C C . ASN A 1 40 ? 16.138 -3.725 5.168 1.00 0.00 37 ASN A C 10
ATOM 12749 O O . ASN A 1 40 ? 15.493 -4.597 5.746 1.00 0.00 37 ASN A O 10
ATOM 12760 N N . ASN A 1 41 ? 15.556 -2.631 4.663 1.00 0.00 38 ASN A N 10
ATOM 12761 C CA . ASN A 1 41 ? 14.121 -2.381 4.703 1.00 0.00 38 ASN A CA 10
ATOM 12762 C C . ASN A 1 41 ? 13.401 -3.340 3.750 1.00 0.00 38 ASN A C 10
ATOM 12763 O O . ASN A 1 41 ? 13.320 -3.083 2.552 1.00 0.00 38 ASN A O 10
ATOM 12774 N N . TYR A 1 42 ? 12.834 -4.422 4.287 1.00 0.00 39 TYR A N 10
ATOM 12775 C CA . TYR A 1 42 ? 12.024 -5.384 3.533 1.00 0.00 39 TYR A CA 10
ATOM 12776 C C . TYR A 1 42 ? 10.891 -4.697 2.748 1.00 0.00 39 TYR A C 10
ATOM 12777 O O . TYR A 1 42 ? 10.507 -3.564 3.051 1.00 0.00 39 TYR A O 10
ATOM 12795 N N . ARG A 1 43 ? 10.325 -5.404 1.760 1.00 0.00 40 ARG A N 10
ATOM 12796 C CA . ARG A 1 43 ? 9.207 -4.895 0.953 1.00 0.00 40 ARG A CA 10
ATOM 12797 C C . ARG A 1 43 ? 7.984 -4.596 1.830 1.00 0.00 40 ARG A C 10
ATOM 12798 O O . ARG A 1 43 ? 7.672 -5.340 2.764 1.00 0.00 40 ARG A O 10
ATOM 12819 N N . VAL A 1 44 ? 7.286 -3.514 1.494 1.00 0.00 41 VAL A N 10
ATOM 12820 C CA . VAL A 1 44 ? 6.166 -2.952 2.263 1.00 0.00 41 VAL A CA 10
ATOM 12821 C C . VAL A 1 44 ? 5.027 -2.498 1.336 1.00 0.00 41 VAL A C 10
ATOM 12822 O O . VAL A 1 44 ? 5.038 -2.763 0.133 1.00 0.00 41 VAL A O 10
ATOM 12835 N N . TYR A 1 45 ? 4.017 -1.857 1.927 1.00 0.00 42 TYR A N 10
ATOM 12836 C CA . TYR A 1 45 ? 2.783 -1.399 1.308 1.00 0.00 42 TYR A CA 10
ATOM 12837 C C . TYR A 1 45 ? 2.451 0.038 1.699 1.00 0.00 42 TYR A C 10
ATOM 12838 O O . TYR A 1 45 ? 2.785 0.500 2.794 1.00 0.00 42 TYR A O 10
ATOM 12856 N N . SER A 1 46 ? 1.753 0.722 0.792 1.00 0.00 43 SER A N 10
ATOM 12857 C CA . SER A 1 46 ? 1.231 2.067 0.973 1.00 0.00 43 SER A CA 10
ATOM 12858 C C . SER A 1 46 ? -0.182 2.036 1.574 1.00 0.00 43 SER A C 10
ATOM 12859 O O . SER A 1 46 ? -0.904 1.037 1.511 1.00 0.00 43 SER A O 10
ATOM 12867 N N . ARG A 1 47 ? -0.578 3.155 2.192 1.00 0.00 44 ARG A N 10
ATOM 12868 C CA . ARG A 1 47 ? -1.830 3.291 2.956 1.00 0.00 44 ARG A CA 10
ATOM 12869 C C . ARG A 1 47 ? -3.078 3.154 2.072 1.00 0.00 44 ARG A C 10
ATOM 12870 O O . ARG A 1 47 ? -4.058 2.555 2.486 1.00 0.00 44 ARG A O 10
ATOM 12891 N N . GLU A 1 48 ? -2.982 3.651 0.840 1.00 0.00 45 GLU A N 10
ATOM 12892 C CA . GLU A 1 48 ? -3.855 3.437 -0.328 1.00 0.00 45 GLU A CA 10
ATOM 12893 C C . GLU A 1 48 ? -4.042 1.950 -0.696 1.00 0.00 45 GLU A C 10
ATOM 12894 O O . GLU A 1 48 ? -5.183 1.489 -0.776 1.00 0.00 45 GLU A O 10
ATOM 12906 N N . GLU A 1 49 ? -2.954 1.188 -0.899 1.00 0.00 46 GLU A N 10
ATOM 12907 C CA . GLU A 1 49 ? -3.027 -0.265 -1.111 1.00 0.00 46 GLU A CA 10
ATOM 12908 C C . GLU A 1 49 ? -3.720 -0.931 0.080 1.00 0.00 46 GLU A C 10
ATOM 12909 O O . GLU A 1 49 ? -4.683 -1.670 -0.106 1.00 0.00 46 GLU A O 10
ATOM 12921 N N . VAL A 1 50 ? -3.281 -0.632 1.310 1.00 0.00 47 VAL A N 10
ATOM 12922 C CA . VAL A 1 50 ? -3.914 -1.147 2.532 1.00 0.00 47 VAL A CA 10
ATOM 12923 C C . VAL A 1 50 ? -5.402 -0.781 2.614 1.00 0.00 47 VAL A C 10
ATOM 12924 O O . VAL A 1 50 ? -6.196 -1.644 2.968 1.00 0.00 47 VAL A O 10
ATOM 12937 N N . GLU A 1 51 ? -5.807 0.446 2.272 1.00 0.00 48 GLU A N 10
ATOM 12938 C CA . GLU A 1 51 ? -7.210 0.873 2.210 1.00 0.00 48 GLU A CA 10
ATOM 12939 C C . GLU A 1 51 ? -8.021 0.007 1.239 1.00 0.00 48 GLU A C 10
ATOM 12940 O O . GLU A 1 51 ? -9.029 -0.584 1.644 1.00 0.00 48 GLU A O 10
ATOM 12952 N N . ALA A 1 52 ? -7.562 -0.112 -0.015 1.00 0.00 49 ALA A N 10
ATOM 12953 C CA . ALA A 1 52 ? -8.170 -1.001 -1.000 1.00 0.00 49 ALA A CA 10
ATOM 12954 C C . ALA A 1 52 ? -8.258 -2.436 -0.465 1.00 0.00 49 ALA A C 10
ATOM 12955 O O . ALA A 1 52 ? -9.341 -3.016 -0.447 1.00 0.00 49 ALA A O 10
ATOM 12962 N N . VAL A 1 53 ? -7.144 -2.995 0.019 1.00 0.00 50 VAL A N 10
ATOM 12963 C CA . VAL A 1 53 ? -7.066 -4.347 0.588 1.00 0.00 50 VAL A CA 10
ATOM 12964 C C . VAL A 1 53 ? -8.042 -4.537 1.735 1.00 0.00 50 VAL A C 10
ATOM 12965 O O . VAL A 1 53 ? -8.764 -5.524 1.735 1.00 0.00 50 VAL A O 10
ATOM 12978 N N . ARG A 1 54 ? -8.075 -3.625 2.710 1.00 0.00 51 ARG A N 10
ATOM 12979 C CA . ARG A 1 54 ? -8.975 -3.661 3.864 1.00 0.00 51 ARG A CA 10
ATOM 12980 C C . ARG A 1 54 ? -10.434 -3.681 3.400 1.00 0.00 51 ARG A C 10
ATOM 12981 O O . ARG A 1 54 ? -11.218 -4.485 3.908 1.00 0.00 51 ARG A O 10
ATOM 13002 N N . ARG A 1 55 ? -10.787 -2.860 2.398 1.00 0.00 52 ARG A N 10
ATOM 13003 C CA . ARG A 1 55 ? -12.073 -2.943 1.693 1.00 0.00 52 ARG A CA 10
ATOM 13004 C C . ARG A 1 55 ? -12.301 -4.317 1.066 1.00 0.00 52 ARG A C 10
ATOM 13005 O O . ARG A 1 55 ? -13.261 -4.975 1.458 1.00 0.00 52 ARG A O 10
ATOM 13026 N N . VAL A 1 56 ? -11.437 -4.761 0.144 1.00 0.00 53 VAL A N 10
ATOM 13027 C CA . VAL A 1 56 ? -11.515 -6.069 -0.534 1.00 0.00 53 VAL A CA 10
ATOM 13028 C C . VAL A 1 56 ? -11.684 -7.209 0.482 1.00 0.00 53 VAL A C 10
ATOM 13029 O O . VAL A 1 56 ? -12.599 -8.016 0.365 1.00 0.00 53 VAL A O 10
ATOM 13042 N N . ALA A 1 57 ? -10.838 -7.242 1.511 1.00 0.00 54 ALA A N 10
ATOM 13043 C CA . ALA A 1 57 ? -10.851 -8.185 2.617 1.00 0.00 54 ALA A CA 10
ATOM 13044 C C . ALA A 1 57 ? -12.158 -8.156 3.418 1.00 0.00 54 ALA A C 10
ATOM 13045 O O . ALA A 1 57 ? -12.623 -9.221 3.829 1.00 0.00 54 ALA A O 10
ATOM 13052 N N . ARG A 1 58 ? -12.765 -6.989 3.679 1.00 0.00 55 ARG A N 10
ATOM 13053 C CA . ARG A 1 58 ? -14.089 -6.953 4.314 1.00 0.00 55 ARG A CA 10
ATOM 13054 C C . ARG A 1 58 ? -15.197 -7.386 3.347 1.00 0.00 55 ARG A C 10
ATOM 13055 O O . ARG A 1 58 ? -16.056 -8.163 3.745 1.00 0.00 55 ARG A O 10
ATOM 13076 N N . LEU A 1 59 ? -15.132 -6.977 2.077 1.00 0.00 56 LEU A N 10
ATOM 13077 C CA . LEU A 1 59 ? -16.026 -7.436 1.008 1.00 0.00 56 LEU A CA 10
ATOM 13078 C C . LEU A 1 59 ? -16.012 -8.975 0.861 1.00 0.00 56 LEU A C 10
ATOM 13079 O O . LEU A 1 59 ? -17.052 -9.611 0.719 1.00 0.00 56 LEU A O 10
ATOM 13095 N N . ILE A 1 60 ? -14.831 -9.594 0.953 1.00 0.00 57 ILE A N 10
ATOM 13096 C CA . ILE A 1 60 ? -14.636 -11.052 0.932 1.00 0.00 57 ILE A CA 10
ATOM 13097 C C . ILE A 1 60 ? -15.373 -11.777 2.062 1.00 0.00 57 ILE A C 10
ATOM 13098 O O . ILE A 1 60 ? -15.755 -12.929 1.874 1.00 0.00 57 ILE A O 10
ATOM 13114 N N . GLN A 1 61 ? -15.630 -11.119 3.201 1.00 0.00 58 GLN A N 10
ATOM 13115 C CA . GLN A 1 61 ? -16.476 -11.697 4.247 1.00 0.00 58 GLN A CA 10
ATOM 13116 C C . GLN A 1 61 ? -17.955 -11.807 3.835 1.00 0.00 58 GLN A C 10
ATOM 13117 O O . GLN A 1 61 ? -18.696 -12.526 4.498 1.00 0.00 58 GLN A O 10
ATOM 13131 N N . GLU A 1 62 ? -18.389 -11.141 2.753 1.00 0.00 59 GLU A N 10
ATOM 13132 C CA . GLU A 1 62 ? -19.766 -11.216 2.257 1.00 0.00 59 GLU A CA 10
ATOM 13133 C C . GLU A 1 62 ? -19.960 -12.386 1.274 1.00 0.00 59 GLU A C 10
ATOM 13134 O O . GLU A 1 62 ? -20.953 -13.101 1.384 1.00 0.00 59 GLU A O 10
ATOM 13146 N N . GLU A 1 63 ? -19.006 -12.621 0.356 1.00 0.00 60 GLU A N 10
ATOM 13147 C CA . GLU A 1 63 ? -19.048 -13.750 -0.599 1.00 0.00 60 GLU A CA 10
ATOM 13148 C C . GLU A 1 63 ? -17.688 -14.387 -0.922 1.00 0.00 60 GLU A C 10
ATOM 13149 O O . GLU A 1 63 ? -17.607 -15.601 -1.086 1.00 0.00 60 GLU A O 10
ATOM 13161 N N . GLY A 1 64 ? -16.630 -13.585 -1.090 1.00 0.00 61 GLY A N 10
ATOM 13162 C CA . GLY A 1 64 ? -15.301 -14.056 -1.498 1.00 0.00 61 GLY A CA 10
ATOM 13163 C C . GLY A 1 64 ? -14.981 -13.833 -2.980 1.00 0.00 61 GLY A C 10
ATOM 13164 O O . GLY A 1 64 ? -13.813 -13.653 -3.315 1.00 0.00 61 GLY A O 10
ATOM 13168 N N . LEU A 1 65 ? -15.998 -13.731 -3.850 1.00 0.00 62 LEU A N 10
ATOM 13169 C CA . LEU A 1 65 ? -15.893 -13.278 -5.251 1.00 0.00 62 LEU A CA 10
ATOM 13170 C C . LEU A 1 65 ? -15.059 -11.989 -5.373 1.00 0.00 62 LEU A C 10
ATOM 13171 O O . LEU A 1 65 ? -14.242 -11.856 -6.287 1.00 0.00 62 LEU A O 10
ATOM 13187 N N . SER A 1 66 ? -15.196 -11.084 -4.397 1.00 0.00 63 SER A N 10
ATOM 13188 C CA . SER A 1 66 ? -14.397 -9.872 -4.247 1.00 0.00 63 SER A CA 10
ATOM 13189 C C . SER A 1 66 ? -12.880 -10.076 -4.256 1.00 0.00 63 SER A C 10
ATOM 13190 O O . SER A 1 66 ? -12.191 -9.106 -4.552 1.00 0.00 63 SER A O 10
ATOM 13198 N N . VAL A 1 67 ? -12.354 -11.297 -4.057 1.00 0.00 64 VAL A N 10
ATOM 13199 C CA . VAL A 1 67 ? -10.974 -11.641 -4.434 1.00 0.00 64 VAL A CA 10
ATOM 13200 C C . VAL A 1 67 ? -10.697 -11.188 -5.866 1.00 0.00 64 VAL A C 10
ATOM 13201 O O . VAL A 1 67 ? -9.845 -10.335 -6.069 1.00 0.00 64 VAL A O 10
ATOM 13214 N N . SER A 1 68 ? -11.402 -11.741 -6.855 1.00 0.00 65 SER A N 10
ATOM 13215 C CA . SER A 1 68 ? -11.175 -11.367 -8.247 1.00 0.00 65 SER A CA 10
ATOM 13216 C C . SER A 1 68 ? -11.903 -10.071 -8.596 1.00 0.00 65 SER A C 10
ATOM 13217 O O . SER A 1 68 ? -11.341 -9.229 -9.295 1.00 0.00 65 SER A O 10
ATOM 13225 N N . GLU A 1 69 ? -13.134 -9.902 -8.097 1.00 0.00 66 GLU A N 10
ATOM 13226 C CA . GLU A 1 69 ? -13.999 -8.780 -8.458 1.00 0.00 66 GLU A CA 10
ATOM 13227 C C . GLU A 1 69 ? -13.447 -7.447 -7.953 1.00 0.00 66 GLU A C 10
ATOM 13228 O O . GLU A 1 69 ? -13.290 -6.525 -8.747 1.00 0.00 66 GLU A O 10
ATOM 13240 N N . ALA A 1 70 ? -13.141 -7.319 -6.654 1.00 0.00 67 ALA A N 10
ATOM 13241 C CA . ALA A 1 70 ? -12.718 -6.039 -6.097 1.00 0.00 67 ALA A CA 10
ATOM 13242 C C . ALA A 1 70 ? -11.267 -5.690 -6.486 1.00 0.00 67 ALA A C 10
ATOM 13243 O O . ALA A 1 70 ? -10.941 -4.509 -6.598 1.00 0.00 67 ALA A O 10
ATOM 13250 N N . ILE A 1 71 ? -10.425 -6.696 -6.786 1.00 0.00 68 ILE A N 10
ATOM 13251 C CA . ILE A 1 71 ? -9.140 -6.485 -7.469 1.00 0.00 68 ILE A CA 10
ATOM 13252 C C . ILE A 1 71 ? -9.379 -5.948 -8.883 1.00 0.00 68 ILE A C 10
ATOM 13253 O O . ILE A 1 71 ? -8.851 -4.891 -9.216 1.00 0.00 68 ILE A O 10
ATOM 13269 N N . ALA A 1 72 ? -10.180 -6.629 -9.717 1.00 0.00 69 ALA A N 10
ATOM 13270 C CA . ALA A 1 72 ? -10.497 -6.142 -11.060 1.00 0.00 69 ALA A CA 10
ATOM 13271 C C . ALA A 1 72 ? -11.126 -4.737 -11.033 1.00 0.00 69 ALA A C 10
ATOM 13272 O O . ALA A 1 72 ? -10.721 -3.886 -11.823 1.00 0.00 69 ALA A O 10
ATOM 13279 N N . GLN A 1 73 ? -12.033 -4.466 -10.082 1.00 0.00 70 GLN A N 10
ATOM 13280 C CA . GLN A 1 73 ? -12.556 -3.133 -9.779 1.00 0.00 70 GLN A CA 10
ATOM 13281 C C . GLN A 1 73 ? -11.425 -2.147 -9.488 1.00 0.00 70 GLN A C 10
ATOM 13282 O O . GLN A 1 73 ? -11.255 -1.231 -10.281 1.00 0.00 70 GLN A O 10
ATOM 13296 N N . VAL A 1 74 ? -10.623 -2.320 -8.424 1.00 0.00 71 VAL A N 10
ATOM 13297 C CA . VAL A 1 74 ? -9.550 -1.361 -8.087 1.00 0.00 71 VAL A CA 10
ATOM 13298 C C . VAL A 1 74 ? -8.444 -1.270 -9.159 1.00 0.00 71 VAL A C 10
ATOM 13299 O O . VAL A 1 74 ? -7.682 -0.308 -9.180 1.00 0.00 71 VAL A O 10
ATOM 13312 N N . LYS A 1 75 ? -8.358 -2.243 -10.080 1.00 0.00 72 LYS A N 10
ATOM 13313 C CA . LYS A 1 75 ? -7.527 -2.174 -11.288 1.00 0.00 72 LYS A CA 10
ATOM 13314 C C . LYS A 1 75 ? -8.153 -1.343 -12.419 1.00 0.00 72 LYS A C 10
ATOM 13315 O O . LYS A 1 75 ? -7.398 -0.691 -13.137 1.00 0.00 72 LYS A O 10
ATOM 13334 N N . THR A 1 76 ? -9.481 -1.372 -12.614 1.00 0.00 73 THR A N 10
ATOM 13335 C CA . THR A 1 76 ? -10.173 -0.553 -13.634 1.00 0.00 73 THR A CA 10
ATOM 13336 C C . THR A 1 76 ? -10.552 0.846 -13.123 1.00 0.00 73 THR A C 10
ATOM 13337 O O . THR A 1 76 ? -10.533 1.803 -13.892 1.00 0.00 73 THR A O 10
ATOM 13348 N N . GLU A 1 77 ? -10.844 0.977 -11.827 1.00 0.00 74 GLU A N 10
ATOM 13349 C CA . GLU A 1 77 ? -11.073 2.214 -11.085 1.00 0.00 74 GLU A CA 10
ATOM 13350 C C . GLU A 1 77 ? -9.751 2.985 -10.923 1.00 0.00 74 GLU A C 10
ATOM 13351 O O . GLU A 1 77 ? -8.864 2.520 -10.204 1.00 0.00 74 GLU A O 10
ATOM 13363 N N . PRO A 1 78 ? -9.575 4.157 -11.561 1.00 0.00 75 PRO A N 10
ATOM 13364 C CA . PRO A 1 78 ? -8.405 4.985 -11.311 1.00 0.00 75 PRO A CA 10
ATOM 13365 C C . PRO A 1 78 ? -8.489 5.565 -9.885 1.00 0.00 75 PRO A C 10
ATOM 13366 O O . PRO A 1 78 ? -9.512 6.162 -9.545 1.00 0.00 75 PRO A O 10
ATOM 13377 N N . PRO A 1 79 ? -7.437 5.460 -9.044 1.00 0.00 76 PRO A N 10
ATOM 13378 C CA . PRO A 1 79 ? -7.408 6.039 -7.693 1.00 0.00 76 PRO A CA 10
ATOM 13379 C C . PRO A 1 79 ? -7.232 7.577 -7.714 1.00 0.00 76 PRO A C 10
ATOM 13380 O O . PRO A 1 79 ? -6.402 8.144 -7.006 1.00 0.00 76 PRO A O 10
ATOM 13391 N N . ARG A 1 80 ? -8.027 8.254 -8.552 1.00 0.00 77 ARG A N 10
ATOM 13392 C CA . ARG A 1 80 ? -8.200 9.703 -8.651 1.00 0.00 77 ARG A CA 10
ATOM 13393 C C . ARG A 1 80 ? -9.579 10.005 -9.247 1.00 0.00 77 ARG A C 10
ATOM 13394 O O . ARG A 1 80 ? -9.837 9.659 -10.398 1.00 0.00 77 ARG A O 10
ATOM 13415 N N . GLU A 1 81 ? -10.434 10.650 -8.451 1.00 0.00 78 GLU A N 10
ATOM 13416 C CA . GLU A 1 81 ? -11.615 11.401 -8.905 1.00 0.00 78 GLU A CA 10
ATOM 13417 C C . GLU A 1 81 ? -11.175 12.832 -9.261 1.00 0.00 78 GLU A C 10
ATOM 13418 O O . GLU A 1 81 ? -10.512 13.454 -8.398 1.00 0.00 78 GLU A O 10
ATOM 13431 N N . GLY A 1 1 ? 5.969 17.675 4.034 1.00 0.00 -2 GLY A N 11
ATOM 13432 C CA . GLY A 1 1 ? 5.362 16.605 4.854 1.00 0.00 -2 GLY A CA 11
ATOM 13433 C C . GLY A 1 1 ? 5.804 15.236 4.351 1.00 0.00 -2 GLY A C 11
ATOM 13434 O O . GLY A 1 1 ? 6.657 15.191 3.469 1.00 0.00 -2 GLY A O 11
ATOM 13440 N N . SER A 1 2 ? 5.277 14.148 4.916 1.00 0.00 -1 SER A N 11
ATOM 13441 C CA . SER A 1 2 ? 5.699 12.770 4.618 1.00 0.00 -1 SER A CA 11
ATOM 13442 C C . SER A 1 2 ? 4.556 11.744 4.798 1.00 0.00 -1 SER A C 11
ATOM 13443 O O . SER A 1 2 ? 3.400 12.111 5.015 1.00 0.00 -1 SER A O 11
ATOM 13451 N N . HIS A 1 3 ? 4.890 10.454 4.690 1.00 0.00 0 HIS A N 11
ATOM 13452 C CA . HIS A 1 3 ? 4.036 9.269 4.847 1.00 0.00 0 HIS A CA 11
ATOM 13453 C C . HIS A 1 3 ? 4.750 8.192 5.701 1.00 0.00 0 HIS A C 11
ATOM 13454 O O . HIS A 1 3 ? 5.753 8.480 6.351 1.00 0.00 0 HIS A O 11
ATOM 13469 N N . MET A 1 4 ? 4.205 6.969 5.730 1.00 0.00 1 MET A N 11
ATOM 13470 C CA . MET A 1 4 ? 4.658 5.808 6.510 1.00 0.00 1 MET A CA 11
ATOM 13471 C C . MET A 1 4 ? 4.549 4.517 5.667 1.00 0.00 1 MET A C 11
ATOM 13472 O O . MET A 1 4 ? 3.900 4.532 4.620 1.00 0.00 1 MET A O 11
ATOM 13486 N N . THR A 1 5 ? 5.165 3.410 6.110 1.00 0.00 2 THR A N 11
ATOM 13487 C CA . THR A 1 5 ? 5.309 2.151 5.350 1.00 0.00 2 THR A CA 11
ATOM 13488 C C . THR A 1 5 ? 5.210 0.912 6.253 1.00 0.00 2 THR A C 11
ATOM 13489 O O . THR A 1 5 ? 5.829 0.865 7.315 1.00 0.00 2 THR A O 11
ATOM 13500 N N . LEU A 1 6 ? 4.455 -0.115 5.827 1.00 0.00 3 LEU A N 11
ATOM 13501 C CA . LEU A 1 6 ? 4.234 -1.359 6.588 1.00 0.00 3 LEU A CA 11
ATOM 13502 C C . LEU A 1 6 ? 4.402 -2.625 5.714 1.00 0.00 3 LEU A C 11
ATOM 13503 O O . LEU A 1 6 ? 4.555 -2.540 4.497 1.00 0.00 3 LEU A O 11
ATOM 13519 N N . ARG A 1 7 ? 4.388 -3.815 6.338 1.00 0.00 4 ARG A N 11
ATOM 13520 C CA . ARG A 1 7 ? 4.593 -5.141 5.713 1.00 0.00 4 ARG A CA 11
ATOM 13521 C C . ARG A 1 7 ? 3.289 -5.956 5.651 1.00 0.00 4 ARG A C 11
ATOM 13522 O O . ARG A 1 7 ? 2.362 -5.681 6.410 1.00 0.00 4 ARG A O 11
ATOM 13543 N N . ILE A 1 8 ? 3.241 -7.024 4.835 1.00 0.00 5 ILE A N 11
ATOM 13544 C CA . ILE A 1 8 ? 2.033 -7.866 4.675 1.00 0.00 5 ILE A CA 11
ATOM 13545 C C . ILE A 1 8 ? 1.591 -8.476 6.009 1.00 0.00 5 ILE A C 11
ATOM 13546 O O . ILE A 1 8 ? 0.404 -8.515 6.308 1.00 0.00 5 ILE A O 11
ATOM 13562 N N . ARG A 1 9 ? 2.546 -8.836 6.875 1.00 0.00 6 ARG A N 11
ATOM 13563 C CA . ARG A 1 9 ? 2.295 -9.264 8.255 1.00 0.00 6 ARG A CA 11
ATOM 13564 C C . ARG A 1 9 ? 1.399 -8.269 9.016 1.00 0.00 6 ARG A C 11
ATOM 13565 O O . ARG A 1 9 ? 0.531 -8.690 9.775 1.00 0.00 6 ARG A O 11
ATOM 13586 N N . THR A 1 10 ? 1.563 -6.960 8.777 1.00 0.00 7 THR A N 11
ATOM 13587 C CA . THR A 1 10 ? 0.732 -5.895 9.362 1.00 0.00 7 THR A CA 11
ATOM 13588 C C . THR A 1 10 ? -0.597 -5.680 8.624 1.00 0.00 7 THR A C 11
ATOM 13589 O O . THR A 1 10 ? -1.545 -5.188 9.229 1.00 0.00 7 THR A O 11
ATOM 13600 N N . ILE A 1 11 ? -0.717 -6.089 7.357 1.00 0.00 8 ILE A N 11
ATOM 13601 C CA . ILE A 1 11 ? -2.014 -6.164 6.668 1.00 0.00 8 ILE A CA 11
ATOM 13602 C C . ILE A 1 11 ? -2.817 -7.350 7.224 1.00 0.00 8 ILE A C 11
ATOM 13603 O O . ILE A 1 11 ? -3.950 -7.192 7.671 1.00 0.00 8 ILE A O 11
ATOM 13619 N N . ALA A 1 12 ? -2.218 -8.543 7.242 1.00 0.00 9 ALA A N 11
ATOM 13620 C CA . ALA A 1 12 ? -2.851 -9.776 7.698 1.00 0.00 9 ALA A CA 11
ATOM 13621 C C . ALA A 1 12 ? -3.331 -9.717 9.158 1.00 0.00 9 ALA A C 11
ATOM 13622 O O . ALA A 1 12 ? -4.409 -10.241 9.464 1.00 0.00 9 ALA A O 11
ATOM 13629 N N . ARG A 1 13 ? -2.582 -9.038 10.048 1.00 0.00 10 ARG A N 11
ATOM 13630 C CA . ARG A 1 13 ? -2.942 -8.864 11.468 1.00 0.00 10 ARG A CA 11
ATOM 13631 C C . ARG A 1 13 ? -4.307 -8.199 11.703 1.00 0.00 10 ARG A C 11
ATOM 13632 O O . ARG A 1 13 ? -4.793 -8.257 12.829 1.00 0.00 10 ARG A O 11
ATOM 13653 N N . MET A 1 14 ? -4.936 -7.596 10.680 1.00 0.00 11 MET A N 11
ATOM 13654 C CA . MET A 1 14 ? -6.312 -7.090 10.764 1.00 0.00 11 MET A CA 11
ATOM 13655 C C . MET A 1 14 ? -7.291 -8.159 11.269 1.00 0.00 11 MET A C 11
ATOM 13656 O O . MET A 1 14 ? -8.200 -7.827 12.025 1.00 0.00 11 MET A O 11
ATOM 13670 N N . THR A 1 15 ? -7.118 -9.423 10.850 1.00 0.00 12 THR A N 11
ATOM 13671 C CA . THR A 1 15 ? -7.980 -10.540 11.281 1.00 0.00 12 THR A CA 11
ATOM 13672 C C . THR A 1 15 ? -7.271 -11.889 11.428 1.00 0.00 12 THR A C 11
ATOM 13673 O O . THR A 1 15 ? -7.863 -12.813 11.984 1.00 0.00 12 THR A O 11
ATOM 13684 N N . GLY A 1 16 ? -6.059 -12.068 10.885 1.00 0.00 13 GLY A N 11
ATOM 13685 C CA . GLY A 1 16 ? -5.422 -13.377 10.728 1.00 0.00 13 GLY A CA 11
ATOM 13686 C C . GLY A 1 16 ? -6.071 -14.225 9.627 1.00 0.00 13 GLY A C 11
ATOM 13687 O O . GLY A 1 16 ? -5.366 -14.715 8.750 1.00 0.00 13 GLY A O 11
ATOM 13691 N N . ILE A 1 17 ? -7.406 -14.368 9.626 1.00 0.00 14 ILE A N 11
ATOM 13692 C CA . ILE A 1 17 ? -8.154 -15.221 8.680 1.00 0.00 14 ILE A CA 11
ATOM 13693 C C . ILE A 1 17 ? -7.858 -14.857 7.218 1.00 0.00 14 ILE A C 11
ATOM 13694 O O . ILE A 1 17 ? -7.789 -15.738 6.362 1.00 0.00 14 ILE A O 11
ATOM 13710 N N . ARG A 1 18 ? -7.636 -13.564 6.927 1.00 0.00 15 ARG A N 11
ATOM 13711 C CA . ARG A 1 18 ? -7.276 -13.101 5.582 1.00 0.00 15 ARG A CA 11
ATOM 13712 C C . ARG A 1 18 ? -5.835 -13.447 5.183 1.00 0.00 15 ARG A C 11
ATOM 13713 O O . ARG A 1 18 ? -5.549 -13.375 3.993 1.00 0.00 15 ARG A O 11
ATOM 13734 N N . GLU A 1 19 ? -4.932 -13.852 6.087 1.00 0.00 16 GLU A N 11
ATOM 13735 C CA . GLU A 1 19 ? -3.536 -14.141 5.714 1.00 0.00 16 GLU A CA 11
ATOM 13736 C C . GLU A 1 19 ? -3.464 -15.191 4.595 1.00 0.00 16 GLU A C 11
ATOM 13737 O O . GLU A 1 19 ? -2.774 -14.987 3.597 1.00 0.00 16 GLU A O 11
ATOM 13749 N N . ALA A 1 20 ? -4.251 -16.266 4.724 1.00 0.00 17 ALA A N 11
ATOM 13750 C CA . ALA A 1 20 ? -4.390 -17.306 3.714 1.00 0.00 17 ALA A CA 11
ATOM 13751 C C . ALA A 1 20 ? -4.860 -16.754 2.357 1.00 0.00 17 ALA A C 11
ATOM 13752 O O . ALA A 1 20 ? -4.325 -17.158 1.327 1.00 0.00 17 ALA A O 11
ATOM 13759 N N . THR A 1 21 ? -5.819 -15.812 2.339 1.00 0.00 18 THR A N 11
ATOM 13760 C CA . THR A 1 21 ? -6.283 -15.188 1.090 1.00 0.00 18 THR A CA 11
ATOM 13761 C C . THR A 1 21 ? -5.202 -14.274 0.510 1.00 0.00 18 THR A C 11
ATOM 13762 O O . THR A 1 21 ? -4.883 -14.385 -0.666 1.00 0.00 18 THR A O 11
ATOM 13773 N N . LEU A 1 22 ? -4.563 -13.437 1.334 1.00 0.00 19 LEU A N 11
ATOM 13774 C CA . LEU A 1 22 ? -3.504 -12.511 0.928 1.00 0.00 19 LEU A CA 11
ATOM 13775 C C . LEU A 1 22 ? -2.283 -13.240 0.338 1.00 0.00 19 LEU A C 11
ATOM 13776 O O . LEU A 1 22 ? -1.842 -12.925 -0.769 1.00 0.00 19 LEU A O 11
ATOM 13792 N N . ARG A 1 23 ? -1.746 -14.226 1.072 1.00 0.00 20 ARG A N 11
ATOM 13793 C CA . ARG A 1 23 ? -0.596 -15.041 0.653 1.00 0.00 20 ARG A CA 11
ATOM 13794 C C . ARG A 1 23 ? -0.936 -15.950 -0.530 1.00 0.00 20 ARG A C 11
ATOM 13795 O O . ARG A 1 23 ? -0.058 -16.232 -1.343 1.00 0.00 20 ARG A O 11
ATOM 13816 N N . ALA A 1 24 ? -2.205 -16.354 -0.685 1.00 0.00 21 ALA A N 11
ATOM 13817 C CA . ALA A 1 24 ? -2.681 -16.898 -1.950 1.00 0.00 21 ALA A CA 11
ATOM 13818 C C . ALA A 1 24 ? -2.614 -15.832 -3.050 1.00 0.00 21 ALA A C 11
ATOM 13819 O O . ALA A 1 24 ? -1.938 -16.066 -4.046 1.00 0.00 21 ALA A O 11
ATOM 13826 N N . TRP A 1 25 ? -3.265 -14.667 -2.899 1.00 0.00 22 TRP A N 11
ATOM 13827 C CA . TRP A 1 25 ? -3.326 -13.614 -3.923 1.00 0.00 22 TRP A CA 11
ATOM 13828 C C . TRP A 1 25 ? -1.949 -13.163 -4.428 1.00 0.00 22 TRP A C 11
ATOM 13829 O O . TRP A 1 25 ? -1.814 -12.942 -5.629 1.00 0.00 22 TRP A O 11
ATOM 13850 N N . GLU A 1 26 ? -0.922 -13.114 -3.571 1.00 0.00 23 GLU A N 11
ATOM 13851 C CA . GLU A 1 26 ? 0.496 -12.945 -3.940 1.00 0.00 23 GLU A CA 11
ATOM 13852 C C . GLU A 1 26 ? 0.943 -13.884 -5.084 1.00 0.00 23 GLU A C 11
ATOM 13853 O O . GLU A 1 26 ? 1.726 -13.482 -5.944 1.00 0.00 23 GLU A O 11
ATOM 13865 N N . ARG A 1 27 ? 0.399 -15.109 -5.135 1.00 0.00 24 ARG A N 11
ATOM 13866 C CA . ARG A 1 27 ? 0.594 -16.135 -6.173 1.00 0.00 24 ARG A CA 11
ATOM 13867 C C . ARG A 1 27 ? -0.575 -16.248 -7.170 1.00 0.00 24 ARG A C 11
ATOM 13868 O O . ARG A 1 27 ? -0.404 -16.848 -8.228 1.00 0.00 24 ARG A O 11
ATOM 13889 N N . ARG A 1 28 ? -1.747 -15.683 -6.850 1.00 0.00 25 ARG A N 11
ATOM 13890 C CA . ARG A 1 28 ? -3.021 -15.814 -7.587 1.00 0.00 25 ARG A CA 11
ATOM 13891 C C . ARG A 1 28 ? -3.357 -14.607 -8.485 1.00 0.00 25 ARG A C 11
ATOM 13892 O O . ARG A 1 28 ? -4.096 -14.783 -9.457 1.00 0.00 25 ARG A O 11
ATOM 13913 N N . TYR A 1 29 ? -2.836 -13.413 -8.169 1.00 0.00 26 TYR A N 11
ATOM 13914 C CA . TYR A 1 29 ? -3.031 -12.152 -8.914 1.00 0.00 26 TYR A CA 11
ATOM 13915 C C . TYR A 1 29 ? -1.863 -11.159 -8.786 1.00 0.00 26 TYR A C 11
ATOM 13916 O O . TYR A 1 29 ? -1.581 -10.427 -9.730 1.00 0.00 26 TYR A O 11
ATOM 13934 N N . GLY A 1 30 ? -1.231 -11.086 -7.607 1.00 0.00 27 GLY A N 11
ATOM 13935 C CA . GLY A 1 30 ? -0.190 -10.123 -7.247 1.00 0.00 27 GLY A CA 11
ATOM 13936 C C . GLY A 1 30 ? -0.661 -8.974 -6.343 1.00 0.00 27 GLY A C 11
ATOM 13937 O O . GLY A 1 30 ? 0.182 -8.238 -5.849 1.00 0.00 27 GLY A O 11
ATOM 13941 N N . PHE A 1 31 ? -1.972 -8.805 -6.111 1.00 0.00 28 PHE A N 11
ATOM 13942 C CA . PHE A 1 31 ? -2.520 -7.819 -5.166 1.00 0.00 28 PHE A CA 11
ATOM 13943 C C . PHE A 1 31 ? -2.703 -8.435 -3.761 1.00 0.00 28 PHE A C 11
ATOM 13944 O O . PHE A 1 31 ? -3.187 -9.557 -3.672 1.00 0.00 28 PHE A O 11
ATOM 13961 N N . PRO A 1 32 ? -2.417 -7.707 -2.666 1.00 0.00 29 PRO A N 11
ATOM 13962 C CA . PRO A 1 32 ? -1.661 -6.467 -2.675 1.00 0.00 29 PRO A CA 11
ATOM 13963 C C . PRO A 1 32 ? -0.196 -6.749 -3.018 1.00 0.00 29 PRO A C 11
ATOM 13964 O O . PRO A 1 32 ? 0.374 -7.757 -2.584 1.00 0.00 29 PRO A O 11
ATOM 13975 N N . ARG A 1 33 ? 0.427 -5.824 -3.747 1.00 0.00 30 ARG A N 11
ATOM 13976 C CA . ARG A 1 33 ? 1.844 -5.900 -4.104 1.00 0.00 30 ARG A CA 11
ATOM 13977 C C . ARG A 1 33 ? 2.669 -4.996 -3.189 1.00 0.00 30 ARG A C 11
ATOM 13978 O O . ARG A 1 33 ? 2.388 -3.800 -3.102 1.00 0.00 30 ARG A O 11
ATOM 13999 N N . PRO A 1 34 ? 3.718 -5.519 -2.538 1.00 0.00 31 PRO A N 11
ATOM 14000 C CA . PRO A 1 34 ? 4.661 -4.667 -1.848 1.00 0.00 31 PRO A CA 11
ATOM 14001 C C . PRO A 1 34 ? 5.564 -3.973 -2.880 1.00 0.00 31 PRO A C 11
ATOM 14002 O O . PRO A 1 34 ? 6.213 -4.629 -3.698 1.00 0.00 31 PRO A O 11
ATOM 14013 N N . LEU A 1 35 ? 5.591 -2.640 -2.859 1.00 0.00 32 LEU A N 11
ATOM 14014 C CA . LEU A 1 35 ? 6.511 -1.832 -3.653 1.00 0.00 32 LEU A CA 11
ATOM 14015 C C . LEU A 1 35 ? 7.953 -2.015 -3.147 1.00 0.00 32 LEU A C 11
ATOM 14016 O O . LEU A 1 35 ? 8.182 -2.401 -1.994 1.00 0.00 32 LEU A O 11
ATOM 14032 N N . ARG A 1 36 ? 8.931 -1.749 -4.029 1.00 0.00 33 ARG A N 11
ATOM 14033 C CA . ARG A 1 36 ? 10.355 -1.913 -3.717 1.00 0.00 33 ARG A CA 11
ATOM 14034 C C . ARG A 1 36 ? 10.769 -1.093 -2.488 1.00 0.00 33 ARG A C 11
ATOM 14035 O O . ARG A 1 36 ? 10.196 -0.051 -2.179 1.00 0.00 33 ARG A O 11
ATOM 14056 N N . SER A 1 37 ? 11.839 -1.569 -1.859 1.00 0.00 34 SER A N 11
ATOM 14057 C CA . SER A 1 37 ? 12.473 -1.011 -0.670 1.00 0.00 34 SER A CA 11
ATOM 14058 C C . SER A 1 37 ? 13.996 -0.993 -0.858 1.00 0.00 34 SER A C 11
ATOM 14059 O O . SER A 1 37 ? 14.501 -1.259 -1.949 1.00 0.00 34 SER A O 11
ATOM 14067 N N . GLU A 1 38 ? 14.716 -0.668 0.217 1.00 0.00 35 GLU A N 11
ATOM 14068 C CA . GLU A 1 38 ? 16.168 -0.770 0.335 1.00 0.00 35 GLU A CA 11
ATOM 14069 C C . GLU A 1 38 ? 16.678 -2.237 0.363 1.00 0.00 35 GLU A C 11
ATOM 14070 O O . GLU A 1 38 ? 15.977 -3.158 -0.056 1.00 0.00 35 GLU A O 11
ATOM 14082 N N . GLY A 1 39 ? 17.920 -2.468 0.819 1.00 0.00 36 GLY A N 11
ATOM 14083 C CA . GLY A 1 39 ? 18.566 -3.781 0.798 1.00 0.00 36 GLY A CA 11
ATOM 14084 C C . GLY A 1 39 ? 18.015 -4.731 1.862 1.00 0.00 36 GLY A C 11
ATOM 14085 O O . GLY A 1 39 ? 17.422 -5.756 1.534 1.00 0.00 36 GLY A O 11
ATOM 14089 N N . ASN A 1 40 ? 18.233 -4.402 3.142 1.00 0.00 37 ASN A N 11
ATOM 14090 C CA . ASN A 1 40 ? 17.787 -5.239 4.265 1.00 0.00 37 ASN A CA 11
ATOM 14091 C C . ASN A 1 40 ? 16.281 -5.110 4.526 1.00 0.00 37 ASN A C 11
ATOM 14092 O O . ASN A 1 40 ? 15.625 -6.085 4.891 1.00 0.00 37 ASN A O 11
ATOM 14103 N N . ASN A 1 41 ? 15.729 -3.904 4.358 1.00 0.00 38 ASN A N 11
ATOM 14104 C CA . ASN A 1 41 ? 14.303 -3.644 4.499 1.00 0.00 38 ASN A CA 11
ATOM 14105 C C . ASN A 1 41 ? 13.556 -4.303 3.333 1.00 0.00 38 ASN A C 11
ATOM 14106 O O . ASN A 1 41 ? 13.680 -3.858 2.196 1.00 0.00 38 ASN A O 11
ATOM 14117 N N . TYR A 1 42 ? 12.758 -5.339 3.610 1.00 0.00 39 TYR A N 11
ATOM 14118 C CA . TYR A 1 42 ? 11.939 -6.021 2.601 1.00 0.00 39 TYR A CA 11
ATOM 14119 C C . TYR A 1 42 ? 10.974 -5.054 1.889 1.00 0.00 39 TYR A C 11
ATOM 14120 O O . TYR A 1 42 ? 10.756 -3.921 2.337 1.00 0.00 39 TYR A O 11
ATOM 14138 N N . ARG A 1 43 ? 10.371 -5.499 0.777 1.00 0.00 40 ARG A N 11
ATOM 14139 C CA . ARG A 1 43 ? 9.354 -4.729 0.041 1.00 0.00 40 ARG A CA 11
ATOM 14140 C C . ARG A 1 43 ? 8.173 -4.391 0.979 1.00 0.00 40 ARG A C 11
ATOM 14141 O O . ARG A 1 43 ? 7.809 -5.210 1.825 1.00 0.00 40 ARG A O 11
ATOM 14162 N N . VAL A 1 44 ? 7.587 -3.196 0.844 1.00 0.00 41 VAL A N 11
ATOM 14163 C CA . VAL A 1 44 ? 6.569 -2.650 1.773 1.00 0.00 41 VAL A CA 11
ATOM 14164 C C . VAL A 1 44 ? 5.296 -2.207 1.053 1.00 0.00 41 VAL A C 11
ATOM 14165 O O . VAL A 1 44 ? 5.265 -2.105 -0.168 1.00 0.00 41 VAL A O 11
ATOM 14178 N N . TYR A 1 45 ? 4.241 -1.926 1.816 1.00 0.00 42 TYR A N 11
ATOM 14179 C CA . TYR A 1 45 ? 2.913 -1.593 1.317 1.00 0.00 42 TYR A CA 11
ATOM 14180 C C . TYR A 1 45 ? 2.541 -0.147 1.627 1.00 0.00 42 TYR A C 11
ATOM 14181 O O . TYR A 1 45 ? 2.871 0.395 2.686 1.00 0.00 42 TYR A O 11
ATOM 14199 N N . SER A 1 46 ? 1.819 0.445 0.676 1.00 0.00 43 SER A N 11
ATOM 14200 C CA . SER A 1 46 ? 1.249 1.783 0.692 1.00 0.00 43 SER A CA 11
ATOM 14201 C C . SER A 1 46 ? -0.157 1.791 1.320 1.00 0.00 43 SER A C 11
ATOM 14202 O O . SER A 1 46 ? -0.839 0.764 1.413 1.00 0.00 43 SER A O 11
ATOM 14210 N N . ARG A 1 47 ? -0.610 2.975 1.759 1.00 0.00 44 ARG A N 11
ATOM 14211 C CA . ARG A 1 47 ? -1.912 3.155 2.423 1.00 0.00 44 ARG A CA 11
ATOM 14212 C C . ARG A 1 47 ? -3.113 2.926 1.500 1.00 0.00 44 ARG A C 11
ATOM 14213 O O . ARG A 1 47 ? -4.111 2.374 1.952 1.00 0.00 44 ARG A O 11
ATOM 14234 N N . GLU A 1 48 ? -2.983 3.278 0.222 1.00 0.00 45 GLU A N 11
ATOM 14235 C CA . GLU A 1 48 ? -3.845 2.853 -0.893 1.00 0.00 45 GLU A CA 11
ATOM 14236 C C . GLU A 1 48 ? -4.021 1.324 -0.945 1.00 0.00 45 GLU A C 11
ATOM 14237 O O . GLU A 1 48 ? -5.156 0.858 -0.874 1.00 0.00 45 GLU A O 11
ATOM 14249 N N . GLU A 1 49 ? -2.938 0.532 -1.021 1.00 0.00 46 GLU A N 11
ATOM 14250 C CA . GLU A 1 49 ? -3.045 -0.935 -0.989 1.00 0.00 46 GLU A CA 11
ATOM 14251 C C . GLU A 1 49 ? -3.726 -1.398 0.306 1.00 0.00 46 GLU A C 11
ATOM 14252 O O . GLU A 1 49 ? -4.659 -2.191 0.241 1.00 0.00 46 GLU A O 11
ATOM 14264 N N . VAL A 1 50 ? -3.321 -0.885 1.476 1.00 0.00 47 VAL A N 11
ATOM 14265 C CA . VAL A 1 50 ? -3.954 -1.213 2.767 1.00 0.00 47 VAL A CA 11
ATOM 14266 C C . VAL A 1 50 ? -5.463 -0.931 2.787 1.00 0.00 47 VAL A C 11
ATOM 14267 O O . VAL A 1 50 ? -6.229 -1.818 3.173 1.00 0.00 47 VAL A O 11
ATOM 14280 N N . GLU A 1 51 ? -5.909 0.278 2.419 1.00 0.00 48 GLU A N 11
ATOM 14281 C CA . GLU A 1 51 ? -7.335 0.619 2.450 1.00 0.00 48 GLU A CA 11
ATOM 14282 C C . GLU A 1 51 ? -8.129 -0.166 1.400 1.00 0.00 48 GLU A C 11
ATOM 14283 O O . GLU A 1 51 ? -9.179 -0.718 1.740 1.00 0.00 48 GLU A O 11
ATOM 14295 N N . ALA A 1 52 ? -7.580 -0.326 0.185 1.00 0.00 49 ALA A N 11
ATOM 14296 C CA . ALA A 1 52 ? -8.154 -1.174 -0.852 1.00 0.00 49 ALA A CA 11
ATOM 14297 C C . ALA A 1 52 ? -8.314 -2.607 -0.339 1.00 0.00 49 ALA A C 11
ATOM 14298 O O . ALA A 1 52 ? -9.419 -3.143 -0.371 1.00 0.00 49 ALA A O 11
ATOM 14305 N N . VAL A 1 53 ? -7.240 -3.216 0.184 1.00 0.00 50 VAL A N 11
ATOM 14306 C CA . VAL A 1 53 ? -7.256 -4.560 0.769 1.00 0.00 50 VAL A CA 11
ATOM 14307 C C . VAL A 1 53 ? -8.273 -4.671 1.889 1.00 0.00 50 VAL A C 11
ATOM 14308 O O . VAL A 1 53 ? -9.035 -5.628 1.867 1.00 0.00 50 VAL A O 11
ATOM 14321 N N . ARG A 1 54 ? -8.317 -3.737 2.851 1.00 0.00 51 ARG A N 11
ATOM 14322 C CA . ARG A 1 54 ? -9.336 -3.748 3.912 1.00 0.00 51 ARG A CA 11
ATOM 14323 C C . ARG A 1 54 ? -10.743 -3.820 3.301 1.00 0.00 51 ARG A C 11
ATOM 14324 O O . ARG A 1 54 ? -11.550 -4.657 3.714 1.00 0.00 51 ARG A O 11
ATOM 14345 N N . ARG A 1 55 ? -11.021 -2.973 2.301 1.00 0.00 52 ARG A N 11
ATOM 14346 C CA . ARG A 1 55 ? -12.276 -2.955 1.541 1.00 0.00 52 ARG A CA 11
ATOM 14347 C C . ARG A 1 55 ? -12.547 -4.307 0.871 1.00 0.00 52 ARG A C 11
ATOM 14348 O O . ARG A 1 55 ? -13.560 -4.931 1.180 1.00 0.00 52 ARG A O 11
ATOM 14369 N N . VAL A 1 56 ? -11.627 -4.784 0.021 1.00 0.00 53 VAL A N 11
ATOM 14370 C CA . VAL A 1 56 ? -11.667 -6.087 -0.664 1.00 0.00 53 VAL A CA 11
ATOM 14371 C C . VAL A 1 56 ? -11.910 -7.220 0.343 1.00 0.00 53 VAL A C 11
ATOM 14372 O O . VAL A 1 56 ? -12.886 -7.951 0.224 1.00 0.00 53 VAL A O 11
ATOM 14385 N N . ALA A 1 57 ? -11.078 -7.335 1.379 1.00 0.00 54 ALA A N 11
ATOM 14386 C CA . ALA A 1 57 ? -11.163 -8.323 2.449 1.00 0.00 54 ALA A CA 11
ATOM 14387 C C . ALA A 1 57 ? -12.512 -8.335 3.177 1.00 0.00 54 ALA A C 11
ATOM 14388 O O . ALA A 1 57 ? -12.947 -9.410 3.595 1.00 0.00 54 ALA A O 11
ATOM 14395 N N . ARG A 1 58 ? -13.160 -7.175 3.366 1.00 0.00 55 ARG A N 11
ATOM 14396 C CA . ARG A 1 58 ? -14.502 -7.091 3.957 1.00 0.00 55 ARG A CA 11
ATOM 14397 C C . ARG A 1 58 ? -15.613 -7.358 2.934 1.00 0.00 55 ARG A C 11
ATOM 14398 O O . ARG A 1 58 ? -16.631 -7.927 3.310 1.00 0.00 55 ARG A O 11
ATOM 14419 N N . LEU A 1 59 ? -15.399 -7.048 1.650 1.00 0.00 56 LEU A N 11
ATOM 14420 C CA . LEU A 1 59 ? -16.232 -7.501 0.529 1.00 0.00 56 LEU A CA 11
ATOM 14421 C C . LEU A 1 59 ? -16.209 -9.037 0.373 1.00 0.00 56 LEU A C 11
ATOM 14422 O O . LEU A 1 59 ? -17.255 -9.642 0.154 1.00 0.00 56 LEU A O 11
ATOM 14438 N N . ILE A 1 60 ? -15.043 -9.687 0.529 1.00 0.00 57 ILE A N 11
ATOM 14439 C CA . ILE A 1 60 ? -14.903 -11.156 0.499 1.00 0.00 57 ILE A CA 11
ATOM 14440 C C . ILE A 1 60 ? -15.874 -11.841 1.474 1.00 0.00 57 ILE A C 11
ATOM 14441 O O . ILE A 1 60 ? -16.422 -12.888 1.138 1.00 0.00 57 ILE A O 11
ATOM 14457 N N . GLN A 1 61 ? -16.130 -11.245 2.646 1.00 0.00 58 GLN A N 11
ATOM 14458 C CA . GLN A 1 61 ? -17.098 -11.766 3.617 1.00 0.00 58 GLN A CA 11
ATOM 14459 C C . GLN A 1 61 ? -18.553 -11.780 3.121 1.00 0.00 58 GLN A C 11
ATOM 14460 O O . GLN A 1 61 ? -19.369 -12.465 3.733 1.00 0.00 58 GLN A O 11
ATOM 14474 N N . GLU A 1 62 ? -18.889 -11.090 2.022 1.00 0.00 59 GLU A N 11
ATOM 14475 C CA . GLU A 1 62 ? -20.242 -11.108 1.452 1.00 0.00 59 GLU A CA 11
ATOM 14476 C C . GLU A 1 62 ? -20.436 -12.217 0.400 1.00 0.00 59 GLU A C 11
ATOM 14477 O O . GLU A 1 62 ? -21.574 -12.590 0.133 1.00 0.00 59 GLU A O 11
ATOM 14489 N N . GLU A 1 63 ? -19.350 -12.766 -0.169 1.00 0.00 60 GLU A N 11
ATOM 14490 C CA . GLU A 1 63 ? -19.381 -13.877 -1.137 1.00 0.00 60 GLU A CA 11
ATOM 14491 C C . GLU A 1 63 ? -17.996 -14.538 -1.259 1.00 0.00 60 GLU A C 11
ATOM 14492 O O . GLU A 1 63 ? -17.819 -15.703 -0.913 1.00 0.00 60 GLU A O 11
ATOM 14504 N N . GLY A 1 64 ? -17.030 -13.796 -1.820 1.00 0.00 61 GLY A N 11
ATOM 14505 C CA . GLY A 1 64 ? -15.699 -14.277 -2.200 1.00 0.00 61 GLY A CA 11
ATOM 14506 C C . GLY A 1 64 ? -15.320 -13.934 -3.648 1.00 0.00 61 GLY A C 11
ATOM 14507 O O . GLY A 1 64 ? -14.143 -13.725 -3.929 1.00 0.00 61 GLY A O 11
ATOM 14511 N N . LEU A 1 65 ? -16.301 -13.774 -4.551 1.00 0.00 62 LEU A N 11
ATOM 14512 C CA . LEU A 1 65 ? -16.118 -13.288 -5.932 1.00 0.00 62 LEU A CA 11
ATOM 14513 C C . LEU A 1 65 ? -15.280 -11.999 -5.982 1.00 0.00 62 LEU A C 11
ATOM 14514 O O . LEU A 1 65 ? -14.397 -11.857 -6.832 1.00 0.00 62 LEU A O 11
ATOM 14530 N N . SER A 1 66 ? -15.498 -11.104 -5.013 1.00 0.00 63 SER A N 11
ATOM 14531 C CA . SER A 1 66 ? -14.722 -9.881 -4.804 1.00 0.00 63 SER A CA 11
ATOM 14532 C C . SER A 1 66 ? -13.211 -10.074 -4.644 1.00 0.00 63 SER A C 11
ATOM 14533 O O . SER A 1 66 ? -12.507 -9.073 -4.719 1.00 0.00 63 SER A O 11
ATOM 14541 N N . VAL A 1 67 ? -12.684 -11.303 -4.524 1.00 0.00 64 VAL A N 11
ATOM 14542 C CA . VAL A 1 67 ? -11.274 -11.581 -4.824 1.00 0.00 64 VAL A CA 11
ATOM 14543 C C . VAL A 1 67 ? -10.942 -11.087 -6.238 1.00 0.00 64 VAL A C 11
ATOM 14544 O O . VAL A 1 67 ? -10.253 -10.086 -6.382 1.00 0.00 64 VAL A O 11
ATOM 14557 N N . SER A 1 68 ? -11.440 -11.752 -7.288 1.00 0.00 65 SER A N 11
ATOM 14558 C CA . SER A 1 68 ? -11.229 -11.289 -8.664 1.00 0.00 65 SER A CA 11
ATOM 14559 C C . SER A 1 68 ? -11.915 -9.942 -8.898 1.00 0.00 65 SER A C 11
ATOM 14560 O O . SER A 1 68 ? -11.314 -9.052 -9.498 1.00 0.00 65 SER A O 11
ATOM 14568 N N . GLU A 1 69 ? -13.159 -9.783 -8.423 1.00 0.00 66 GLU A N 11
ATOM 14569 C CA . GLU A 1 69 ? -13.964 -8.598 -8.717 1.00 0.00 66 GLU A CA 11
ATOM 14570 C C . GLU A 1 69 ? -13.359 -7.312 -8.152 1.00 0.00 66 GLU A C 11
ATOM 14571 O O . GLU A 1 69 ? -13.089 -6.400 -8.927 1.00 0.00 66 GLU A O 11
ATOM 14583 N N . ALA A 1 70 ? -13.138 -7.208 -6.834 1.00 0.00 67 ALA A N 11
ATOM 14584 C CA . ALA A 1 70 ? -12.692 -5.954 -6.237 1.00 0.00 67 ALA A CA 11
ATOM 14585 C C . ALA A 1 70 ? -11.227 -5.633 -6.589 1.00 0.00 67 ALA A C 11
ATOM 14586 O O . ALA A 1 70 ? -10.871 -4.458 -6.672 1.00 0.00 67 ALA A O 11
ATOM 14593 N N . ILE A 1 71 ? -10.400 -6.650 -6.897 1.00 0.00 68 ILE A N 11
ATOM 14594 C CA . ILE A 1 71 ? -9.093 -6.457 -7.541 1.00 0.00 68 ILE A CA 11
ATOM 14595 C C . ILE A 1 71 ? -9.278 -5.843 -8.937 1.00 0.00 68 ILE A C 11
ATOM 14596 O O . ILE A 1 71 ? -8.704 -4.792 -9.210 1.00 0.00 68 ILE A O 11
ATOM 14612 N N . ALA A 1 72 ? -10.070 -6.456 -9.827 1.00 0.00 69 ALA A N 11
ATOM 14613 C CA . ALA A 1 72 ? -10.313 -5.908 -11.164 1.00 0.00 69 ALA A CA 11
ATOM 14614 C C . ALA A 1 72 ? -10.934 -4.499 -11.117 1.00 0.00 69 ALA A C 11
ATOM 14615 O O . ALA A 1 72 ? -10.497 -3.617 -11.856 1.00 0.00 69 ALA A O 11
ATOM 14622 N N . GLN A 1 73 ? -11.886 -4.263 -10.207 1.00 0.00 70 GLN A N 11
ATOM 14623 C CA . GLN A 1 73 ? -12.456 -2.949 -9.902 1.00 0.00 70 GLN A CA 11
ATOM 14624 C C . GLN A 1 73 ? -11.355 -1.957 -9.495 1.00 0.00 70 GLN A C 11
ATOM 14625 O O . GLN A 1 73 ? -11.170 -0.968 -10.198 1.00 0.00 70 GLN A O 11
ATOM 14639 N N . VAL A 1 74 ? -10.568 -2.220 -8.438 1.00 0.00 71 VAL A N 11
ATOM 14640 C CA . VAL A 1 74 ? -9.497 -1.299 -8.006 1.00 0.00 71 VAL A CA 11
ATOM 14641 C C . VAL A 1 74 ? -8.337 -1.179 -9.016 1.00 0.00 71 VAL A C 11
ATOM 14642 O O . VAL A 1 74 ? -7.573 -0.218 -8.957 1.00 0.00 71 VAL A O 11
ATOM 14655 N N . LYS A 1 75 ? -8.213 -2.103 -9.983 1.00 0.00 72 LYS A N 11
ATOM 14656 C CA . LYS A 1 75 ? -7.339 -1.959 -11.160 1.00 0.00 72 LYS A CA 11
ATOM 14657 C C . LYS A 1 75 ? -7.925 -1.031 -12.238 1.00 0.00 72 LYS A C 11
ATOM 14658 O O . LYS A 1 75 ? -7.138 -0.364 -12.905 1.00 0.00 72 LYS A O 11
ATOM 14677 N N . THR A 1 76 ? -9.254 -0.992 -12.438 1.00 0.00 73 THR A N 11
ATOM 14678 C CA . THR A 1 76 ? -9.899 -0.110 -13.435 1.00 0.00 73 THR A CA 11
ATOM 14679 C C . THR A 1 76 ? -10.415 1.223 -12.877 1.00 0.00 73 THR A C 11
ATOM 14680 O O . THR A 1 76 ? -10.679 2.126 -13.671 1.00 0.00 73 THR A O 11
ATOM 14691 N N . GLU A 1 77 ? -10.598 1.355 -11.563 1.00 0.00 74 GLU A N 11
ATOM 14692 C CA . GLU A 1 77 ? -10.864 2.628 -10.892 1.00 0.00 74 GLU A CA 11
ATOM 14693 C C . GLU A 1 77 ? -9.589 3.491 -10.792 1.00 0.00 74 GLU A C 11
ATOM 14694 O O . GLU A 1 77 ? -8.475 2.962 -10.813 1.00 0.00 74 GLU A O 11
ATOM 14706 N N . PRO A 1 78 ? -9.725 4.823 -10.642 1.00 0.00 75 PRO A N 11
ATOM 14707 C CA . PRO A 1 78 ? -8.586 5.705 -10.415 1.00 0.00 75 PRO A CA 11
ATOM 14708 C C . PRO A 1 78 ? -8.068 5.593 -8.963 1.00 0.00 75 PRO A C 11
ATOM 14709 O O . PRO A 1 78 ? -8.874 5.491 -8.034 1.00 0.00 75 PRO A O 11
ATOM 14720 N N . PRO A 1 79 ? -6.741 5.663 -8.732 1.00 0.00 76 PRO A N 11
ATOM 14721 C CA . PRO A 1 79 ? -6.168 5.692 -7.386 1.00 0.00 76 PRO A CA 11
ATOM 14722 C C . PRO A 1 79 ? -6.397 7.050 -6.702 1.00 0.00 76 PRO A C 11
ATOM 14723 O O . PRO A 1 79 ? -6.693 8.054 -7.357 1.00 0.00 76 PRO A O 11
ATOM 14734 N N . ARG A 1 80 ? -6.236 7.089 -5.372 1.00 0.00 77 ARG A N 11
ATOM 14735 C CA . ARG A 1 80 ? -6.440 8.287 -4.549 1.00 0.00 77 ARG A CA 11
ATOM 14736 C C . ARG A 1 80 ? -5.606 8.179 -3.264 1.00 0.00 77 ARG A C 11
ATOM 14737 O O . ARG A 1 80 ? -5.724 7.187 -2.549 1.00 0.00 77 ARG A O 11
ATOM 14758 N N . GLU A 1 81 ? -4.730 9.158 -3.017 1.00 0.00 78 GLU A N 11
ATOM 14759 C CA . GLU A 1 81 ? -3.685 9.142 -1.978 1.00 0.00 78 GLU A CA 11
ATOM 14760 C C . GLU A 1 81 ? -3.329 10.576 -1.554 1.00 0.00 78 GLU A C 11
ATOM 14761 O O . GLU A 1 81 ? -3.509 11.477 -2.407 1.00 0.00 78 GLU A O 11
ATOM 14774 N N . GLY A 1 1 ? 2.947 17.876 6.412 1.00 0.00 -2 GLY A N 12
ATOM 14775 C CA . GLY A 1 1 ? 3.056 17.126 7.676 1.00 0.00 -2 GLY A CA 12
ATOM 14776 C C . GLY A 1 1 ? 3.614 15.719 7.496 1.00 0.00 -2 GLY A C 12
ATOM 14777 O O . GLY A 1 1 ? 4.761 15.519 7.869 1.00 0.00 -2 GLY A O 12
ATOM 14783 N N . SER A 1 2 ? 2.831 14.744 6.999 1.00 0.00 -1 SER A N 12
ATOM 14784 C CA . SER A 1 2 ? 3.098 13.315 7.274 1.00 0.00 -1 SER A CA 12
ATOM 14785 C C . SER A 1 2 ? 2.686 12.334 6.152 1.00 0.00 -1 SER A C 12
ATOM 14786 O O . SER A 1 2 ? 1.993 12.727 5.216 1.00 0.00 -1 SER A O 12
ATOM 14794 N N . HIS A 1 3 ? 3.094 11.055 6.280 1.00 0.00 0 HIS A N 12
ATOM 14795 C CA . HIS A 1 3 ? 2.628 9.845 5.562 1.00 0.00 0 HIS A CA 12
ATOM 14796 C C . HIS A 1 3 ? 3.126 8.565 6.283 1.00 0.00 0 HIS A C 12
ATOM 14797 O O . HIS A 1 3 ? 3.911 8.681 7.222 1.00 0.00 0 HIS A O 12
ATOM 14812 N N . MET A 1 4 ? 2.713 7.352 5.862 1.00 0.00 1 MET A N 12
ATOM 14813 C CA . MET A 1 4 ? 3.008 6.085 6.578 1.00 0.00 1 MET A CA 12
ATOM 14814 C C . MET A 1 4 ? 3.019 4.837 5.654 1.00 0.00 1 MET A C 12
ATOM 14815 O O . MET A 1 4 ? 2.299 4.815 4.655 1.00 0.00 1 MET A O 12
ATOM 14829 N N . THR A 1 5 ? 3.797 3.794 6.005 1.00 0.00 2 THR A N 12
ATOM 14830 C CA . THR A 1 5 ? 3.952 2.496 5.294 1.00 0.00 2 THR A CA 12
ATOM 14831 C C . THR A 1 5 ? 4.254 1.348 6.283 1.00 0.00 2 THR A C 12
ATOM 14832 O O . THR A 1 5 ? 4.954 1.600 7.262 1.00 0.00 2 THR A O 12
ATOM 14843 N N . LEU A 1 6 ? 3.783 0.102 6.034 1.00 0.00 3 LEU A N 12
ATOM 14844 C CA . LEU A 1 6 ? 4.044 -1.123 6.846 1.00 0.00 3 LEU A CA 12
ATOM 14845 C C . LEU A 1 6 ? 4.098 -2.423 5.989 1.00 0.00 3 LEU A C 12
ATOM 14846 O O . LEU A 1 6 ? 3.865 -2.383 4.786 1.00 0.00 3 LEU A O 12
ATOM 14862 N N . ARG A 1 7 ? 4.416 -3.585 6.594 1.00 0.00 4 ARG A N 12
ATOM 14863 C CA . ARG A 1 7 ? 4.586 -4.917 5.950 1.00 0.00 4 ARG A CA 12
ATOM 14864 C C . ARG A 1 7 ? 3.278 -5.731 5.881 1.00 0.00 4 ARG A C 12
ATOM 14865 O O . ARG A 1 7 ? 2.332 -5.449 6.618 1.00 0.00 4 ARG A O 12
ATOM 14886 N N . ILE A 1 8 ? 3.266 -6.837 5.107 1.00 0.00 5 ILE A N 12
ATOM 14887 C CA . ILE A 1 8 ? 2.117 -7.770 5.034 1.00 0.00 5 ILE A CA 12
ATOM 14888 C C . ILE A 1 8 ? 1.688 -8.298 6.406 1.00 0.00 5 ILE A C 12
ATOM 14889 O O . ILE A 1 8 ? 0.494 -8.460 6.638 1.00 0.00 5 ILE A O 12
ATOM 14905 N N . ARG A 1 9 ? 2.650 -8.515 7.320 1.00 0.00 6 ARG A N 12
ATOM 14906 C CA . ARG A 1 9 ? 2.396 -8.951 8.698 1.00 0.00 6 ARG A CA 12
ATOM 14907 C C . ARG A 1 9 ? 1.391 -8.022 9.384 1.00 0.00 6 ARG A C 12
ATOM 14908 O O . ARG A 1 9 ? 0.442 -8.513 9.987 1.00 0.00 6 ARG A O 12
ATOM 14929 N N . THR A 1 10 ? 1.560 -6.701 9.251 1.00 0.00 7 THR A N 12
ATOM 14930 C CA . THR A 1 10 ? 0.648 -5.680 9.787 1.00 0.00 7 THR A CA 12
ATOM 14931 C C . THR A 1 10 ? -0.729 -5.737 9.123 1.00 0.00 7 THR A C 12
ATOM 14932 O O . THR A 1 10 ? -1.743 -5.654 9.815 1.00 0.00 7 THR A O 12
ATOM 14943 N N . ILE A 1 11 ? -0.785 -5.863 7.792 1.00 0.00 8 ILE A N 12
ATOM 14944 C CA . ILE A 1 11 ? -2.066 -5.931 7.074 1.00 0.00 8 ILE A CA 12
ATOM 14945 C C . ILE A 1 11 ? -2.836 -7.192 7.488 1.00 0.00 8 ILE A C 12
ATOM 14946 O O . ILE A 1 11 ? -4.018 -7.123 7.820 1.00 0.00 8 ILE A O 12
ATOM 14962 N N . ALA A 1 12 ? -2.158 -8.343 7.520 1.00 0.00 9 ALA A N 12
ATOM 14963 C CA . ALA A 1 12 ? -2.721 -9.605 7.976 1.00 0.00 9 ALA A CA 12
ATOM 14964 C C . ALA A 1 12 ? -3.177 -9.531 9.443 1.00 0.00 9 ALA A C 12
ATOM 14965 O O . ALA A 1 12 ? -4.297 -9.946 9.744 1.00 0.00 9 ALA A O 12
ATOM 14972 N N . ARG A 1 13 ? -2.357 -8.938 10.332 1.00 0.00 10 ARG A N 12
ATOM 14973 C CA . ARG A 1 13 ? -2.621 -8.681 11.763 1.00 0.00 10 ARG A CA 12
ATOM 14974 C C . ARG A 1 13 ? -3.973 -8.029 12.073 1.00 0.00 10 ARG A C 12
ATOM 14975 O O . ARG A 1 13 ? -4.409 -8.140 13.214 1.00 0.00 10 ARG A O 12
ATOM 14996 N N . MET A 1 14 ? -4.653 -7.410 11.097 1.00 0.00 11 MET A N 12
ATOM 14997 C CA . MET A 1 14 ? -6.047 -6.974 11.242 1.00 0.00 11 MET A CA 12
ATOM 14998 C C . MET A 1 14 ? -6.962 -8.108 11.728 1.00 0.00 11 MET A C 12
ATOM 14999 O O . MET A 1 14 ? -7.786 -7.875 12.607 1.00 0.00 11 MET A O 12
ATOM 15013 N N . THR A 1 15 ? -6.851 -9.310 11.135 1.00 0.00 12 THR A N 12
ATOM 15014 C CA . THR A 1 15 ? -7.716 -10.459 11.478 1.00 0.00 12 THR A CA 12
ATOM 15015 C C . THR A 1 15 ? -7.069 -11.844 11.331 1.00 0.00 12 THR A C 12
ATOM 15016 O O . THR A 1 15 ? -7.675 -12.830 11.743 1.00 0.00 12 THR A O 12
ATOM 15027 N N . GLY A 1 16 ? -5.893 -11.969 10.707 1.00 0.00 13 GLY A N 12
ATOM 15028 C CA . GLY A 1 16 ? -5.245 -13.236 10.351 1.00 0.00 13 GLY A CA 12
ATOM 15029 C C . GLY A 1 16 ? -5.948 -14.000 9.224 1.00 0.00 13 GLY A C 12
ATOM 15030 O O . GLY A 1 16 ? -5.270 -14.479 8.320 1.00 0.00 13 GLY A O 12
ATOM 15034 N N . ILE A 1 17 ? -7.289 -14.068 9.219 1.00 0.00 14 ILE A N 12
ATOM 15035 C CA . ILE A 1 17 ? -8.098 -14.790 8.212 1.00 0.00 14 ILE A CA 12
ATOM 15036 C C . ILE A 1 17 ? -7.744 -14.354 6.783 1.00 0.00 14 ILE A C 12
ATOM 15037 O O . ILE A 1 17 ? -7.735 -15.163 5.856 1.00 0.00 14 ILE A O 12
ATOM 15053 N N . ARG A 1 18 ? -7.398 -13.069 6.629 1.00 0.00 15 ARG A N 12
ATOM 15054 C CA . ARG A 1 18 ? -6.965 -12.446 5.380 1.00 0.00 15 ARG A CA 12
ATOM 15055 C C . ARG A 1 18 ? -5.638 -13.000 4.877 1.00 0.00 15 ARG A C 12
ATOM 15056 O O . ARG A 1 18 ? -5.424 -12.978 3.673 1.00 0.00 15 ARG A O 12
ATOM 15077 N N . GLU A 1 19 ? -4.741 -13.486 5.745 1.00 0.00 16 GLU A N 12
ATOM 15078 C CA . GLU A 1 19 ? -3.381 -13.868 5.350 1.00 0.00 16 GLU A CA 12
ATOM 15079 C C . GLU A 1 19 ? -3.391 -14.931 4.249 1.00 0.00 16 GLU A C 12
ATOM 15080 O O . GLU A 1 19 ? -2.670 -14.793 3.265 1.00 0.00 16 GLU A O 12
ATOM 15092 N N . ALA A 1 20 ? -4.282 -15.923 4.372 1.00 0.00 17 ALA A N 12
ATOM 15093 C CA . ALA A 1 20 ? -4.527 -16.973 3.385 1.00 0.00 17 ALA A CA 12
ATOM 15094 C C . ALA A 1 20 ? -4.915 -16.434 1.995 1.00 0.00 17 ALA A C 12
ATOM 15095 O O . ALA A 1 20 ? -4.641 -17.090 0.990 1.00 0.00 17 ALA A O 12
ATOM 15102 N N . THR A 1 21 ? -5.511 -15.239 1.944 1.00 0.00 18 THR A N 12
ATOM 15103 C CA . THR A 1 21 ? -5.913 -14.492 0.748 1.00 0.00 18 THR A CA 12
ATOM 15104 C C . THR A 1 21 ? -4.794 -13.542 0.291 1.00 0.00 18 THR A C 12
ATOM 15105 O O . THR A 1 21 ? -4.456 -13.532 -0.890 1.00 0.00 18 THR A O 12
ATOM 15116 N N . LEU A 1 22 ? -4.168 -12.802 1.213 1.00 0.00 19 LEU A N 12
ATOM 15117 C CA . LEU A 1 22 ? -3.019 -11.924 0.976 1.00 0.00 19 LEU A CA 12
ATOM 15118 C C . LEU A 1 22 ? -1.848 -12.690 0.330 1.00 0.00 19 LEU A C 12
ATOM 15119 O O . LEU A 1 22 ? -1.388 -12.332 -0.756 1.00 0.00 19 LEU A O 12
ATOM 15135 N N . ARG A 1 23 ? -1.383 -13.771 0.979 1.00 0.00 20 ARG A N 12
ATOM 15136 C CA . ARG A 1 23 ? -0.306 -14.639 0.472 1.00 0.00 20 ARG A CA 12
ATOM 15137 C C . ARG A 1 23 ? -0.692 -15.356 -0.818 1.00 0.00 20 ARG A C 12
ATOM 15138 O O . ARG A 1 23 ? 0.175 -15.691 -1.620 1.00 0.00 20 ARG A O 12
ATOM 15159 N N . ALA A 1 24 ? -1.987 -15.627 -1.007 1.00 0.00 21 ALA A N 12
ATOM 15160 C CA . ALA A 1 24 ? -2.507 -16.180 -2.244 1.00 0.00 21 ALA A CA 12
ATOM 15161 C C . ALA A 1 24 ? -2.341 -15.166 -3.373 1.00 0.00 21 ALA A C 12
ATOM 15162 O O . ALA A 1 24 ? -1.725 -15.502 -4.383 1.00 0.00 21 ALA A O 12
ATOM 15169 N N . TRP A 1 25 ? -2.837 -13.933 -3.200 1.00 0.00 22 TRP A N 12
ATOM 15170 C CA . TRP A 1 25 ? -2.722 -12.874 -4.201 1.00 0.00 22 TRP A CA 12
ATOM 15171 C C . TRP A 1 25 ? -1.296 -12.650 -4.689 1.00 0.00 22 TRP A C 12
ATOM 15172 O O . TRP A 1 25 ? -1.121 -12.448 -5.886 1.00 0.00 22 TRP A O 12
ATOM 15193 N N . GLU A 1 26 ? -0.297 -12.785 -3.813 1.00 0.00 23 GLU A N 12
ATOM 15194 C CA . GLU A 1 26 ? 1.139 -12.760 -4.134 1.00 0.00 23 GLU A CA 12
ATOM 15195 C C . GLU A 1 26 ? 1.520 -13.670 -5.320 1.00 0.00 23 GLU A C 12
ATOM 15196 O O . GLU A 1 26 ? 2.390 -13.311 -6.110 1.00 0.00 23 GLU A O 12
ATOM 15208 N N . ARG A 1 27 ? 0.812 -14.800 -5.499 1.00 0.00 24 ARG A N 12
ATOM 15209 C CA . ARG A 1 27 ? 0.929 -15.726 -6.641 1.00 0.00 24 ARG A CA 12
ATOM 15210 C C . ARG A 1 27 ? -0.306 -15.753 -7.560 1.00 0.00 24 ARG A C 12
ATOM 15211 O O . ARG A 1 27 ? -0.236 -16.355 -8.628 1.00 0.00 24 ARG A O 12
ATOM 15232 N N . ARG A 1 28 ? -1.425 -15.126 -7.169 1.00 0.00 25 ARG A N 12
ATOM 15233 C CA . ARG A 1 28 ? -2.719 -15.162 -7.876 1.00 0.00 25 ARG A CA 12
ATOM 15234 C C . ARG A 1 28 ? -2.979 -13.914 -8.741 1.00 0.00 25 ARG A C 12
ATOM 15235 O O . ARG A 1 28 ? -3.639 -14.046 -9.766 1.00 0.00 25 ARG A O 12
ATOM 15256 N N . TYR A 1 29 ? -2.450 -12.736 -8.361 1.00 0.00 26 TYR A N 12
ATOM 15257 C CA . TYR A 1 29 ? -2.585 -11.460 -9.101 1.00 0.00 26 TYR A CA 12
ATOM 15258 C C . TYR A 1 29 ? -1.410 -10.486 -8.894 1.00 0.00 26 TYR A C 12
ATOM 15259 O O . TYR A 1 29 ? -0.995 -9.805 -9.828 1.00 0.00 26 TYR A O 12
ATOM 15277 N N . GLY A 1 30 ? -0.922 -10.378 -7.653 1.00 0.00 27 GLY A N 12
ATOM 15278 C CA . GLY A 1 30 ? 0.148 -9.495 -7.198 1.00 0.00 27 GLY A CA 12
ATOM 15279 C C . GLY A 1 30 ? -0.292 -8.410 -6.207 1.00 0.00 27 GLY A C 12
ATOM 15280 O O . GLY A 1 30 ? 0.571 -7.860 -5.540 1.00 0.00 27 GLY A O 12
ATOM 15284 N N . PHE A 1 31 ? -1.589 -8.092 -6.095 1.00 0.00 28 PHE A N 12
ATOM 15285 C CA . PHE A 1 31 ? -2.140 -7.085 -5.168 1.00 0.00 28 PHE A CA 12
ATOM 15286 C C . PHE A 1 31 ? -2.153 -7.582 -3.701 1.00 0.00 28 PHE A C 12
ATOM 15287 O O . PHE A 1 31 ? -2.469 -8.745 -3.487 1.00 0.00 28 PHE A O 12
ATOM 15304 N N . PRO A 1 32 ? -1.884 -6.743 -2.678 1.00 0.00 29 PRO A N 12
ATOM 15305 C CA . PRO A 1 32 ? -1.263 -5.431 -2.789 1.00 0.00 29 PRO A CA 12
ATOM 15306 C C . PRO A 1 32 ? 0.159 -5.595 -3.313 1.00 0.00 29 PRO A C 12
ATOM 15307 O O . PRO A 1 32 ? 0.887 -6.502 -2.892 1.00 0.00 29 PRO A O 12
ATOM 15318 N N . ARG A 1 33 ? 0.536 -4.744 -4.269 1.00 0.00 30 ARG A N 12
ATOM 15319 C CA . ARG A 1 33 ? 1.773 -4.920 -5.018 1.00 0.00 30 ARG A CA 12
ATOM 15320 C C . ARG A 1 33 ? 2.954 -4.411 -4.194 1.00 0.00 30 ARG A C 12
ATOM 15321 O O . ARG A 1 33 ? 2.939 -3.256 -3.767 1.00 0.00 30 ARG A O 12
ATOM 15342 N N . PRO A 1 34 ? 3.962 -5.259 -3.915 1.00 0.00 31 PRO A N 12
ATOM 15343 C CA . PRO A 1 34 ? 5.079 -4.873 -3.070 1.00 0.00 31 PRO A CA 12
ATOM 15344 C C . PRO A 1 34 ? 5.913 -3.804 -3.773 1.00 0.00 31 PRO A C 12
ATOM 15345 O O . PRO A 1 34 ? 6.573 -4.076 -4.777 1.00 0.00 31 PRO A O 12
ATOM 15356 N N . LEU A 1 35 ? 5.845 -2.573 -3.258 1.00 0.00 32 LEU A N 12
ATOM 15357 C CA . LEU A 1 35 ? 6.678 -1.478 -3.743 1.00 0.00 32 LEU A CA 12
ATOM 15358 C C . LEU A 1 35 ? 8.169 -1.778 -3.515 1.00 0.00 32 LEU A C 12
ATOM 15359 O O . LEU A 1 35 ? 8.554 -2.634 -2.713 1.00 0.00 32 LEU A O 12
ATOM 15375 N N . ARG A 1 36 ? 9.009 -1.019 -4.229 1.00 0.00 33 ARG A N 12
ATOM 15376 C CA . ARG A 1 36 ? 10.464 -0.996 -4.072 1.00 0.00 33 ARG A CA 12
ATOM 15377 C C . ARG A 1 36 ? 10.834 -0.868 -2.589 1.00 0.00 33 ARG A C 12
ATOM 15378 O O . ARG A 1 36 ? 10.324 -0.000 -1.883 1.00 0.00 33 ARG A O 12
ATOM 15399 N N . SER A 1 37 ? 11.736 -1.742 -2.147 1.00 0.00 34 SER A N 12
ATOM 15400 C CA . SER A 1 37 ? 12.287 -1.803 -0.792 1.00 0.00 34 SER A CA 12
ATOM 15401 C C . SER A 1 37 ? 13.815 -1.933 -0.873 1.00 0.00 34 SER A C 12
ATOM 15402 O O . SER A 1 37 ? 14.370 -1.998 -1.972 1.00 0.00 34 SER A O 12
ATOM 15410 N N . GLU A 1 38 ? 14.502 -1.898 0.273 1.00 0.00 35 GLU A N 12
ATOM 15411 C CA . GLU A 1 38 ? 15.967 -2.006 0.323 1.00 0.00 35 GLU A CA 12
ATOM 15412 C C . GLU A 1 38 ? 16.477 -3.447 0.072 1.00 0.00 35 GLU A C 12
ATOM 15413 O O . GLU A 1 38 ? 15.693 -4.350 -0.209 1.00 0.00 35 GLU A O 12
ATOM 15425 N N . GLY A 1 39 ? 17.795 -3.681 0.184 1.00 0.00 36 GLY A N 12
ATOM 15426 C CA . GLY A 1 39 ? 18.431 -4.957 -0.172 1.00 0.00 36 GLY A CA 12
ATOM 15427 C C . GLY A 1 39 ? 18.107 -6.101 0.795 1.00 0.00 36 GLY A C 12
ATOM 15428 O O . GLY A 1 39 ? 17.457 -7.069 0.411 1.00 0.00 36 GLY A O 12
ATOM 15432 N N . ASN A 1 40 ? 18.566 -5.999 2.050 1.00 0.00 37 ASN A N 12
ATOM 15433 C CA . ASN A 1 40 ? 18.222 -6.957 3.116 1.00 0.00 37 ASN A CA 12
ATOM 15434 C C . ASN A 1 40 ? 16.850 -6.675 3.761 1.00 0.00 37 ASN A C 12
ATOM 15435 O O . ASN A 1 40 ? 16.376 -7.465 4.579 1.00 0.00 37 ASN A O 12
ATOM 15446 N N . ASN A 1 41 ? 16.229 -5.539 3.429 1.00 0.00 38 ASN A N 12
ATOM 15447 C CA . ASN A 1 41 ? 14.891 -5.167 3.874 1.00 0.00 38 ASN A CA 12
ATOM 15448 C C . ASN A 1 41 ? 13.815 -6.055 3.218 1.00 0.00 38 ASN A C 12
ATOM 15449 O O . ASN A 1 41 ? 14.097 -6.888 2.357 1.00 0.00 38 ASN A O 12
ATOM 15460 N N . TYR A 1 42 ? 12.567 -5.901 3.661 1.00 0.00 39 TYR A N 12
ATOM 15461 C CA . TYR A 1 42 ? 11.460 -6.784 3.301 1.00 0.00 39 TYR A CA 12
ATOM 15462 C C . TYR A 1 42 ? 10.363 -5.992 2.586 1.00 0.00 39 TYR A C 12
ATOM 15463 O O . TYR A 1 42 ? 10.273 -4.771 2.723 1.00 0.00 39 TYR A O 12
ATOM 15481 N N . ARG A 1 43 ? 9.494 -6.701 1.856 1.00 0.00 40 ARG A N 12
ATOM 15482 C CA . ARG A 1 43 ? 8.383 -6.090 1.122 1.00 0.00 40 ARG A CA 12
ATOM 15483 C C . ARG A 1 43 ? 7.439 -5.329 2.066 1.00 0.00 40 ARG A C 12
ATOM 15484 O O . ARG A 1 43 ? 7.033 -5.836 3.116 1.00 0.00 40 ARG A O 12
ATOM 15505 N N . VAL A 1 44 ? 7.095 -4.105 1.660 1.00 0.00 41 VAL A N 12
ATOM 15506 C CA . VAL A 1 44 ? 6.259 -3.140 2.385 1.00 0.00 41 VAL A CA 12
ATOM 15507 C C . VAL A 1 44 ? 5.142 -2.604 1.484 1.00 0.00 41 VAL A C 12
ATOM 15508 O O . VAL A 1 44 ? 5.173 -2.771 0.263 1.00 0.00 41 VAL A O 12
ATOM 15521 N N . TYR A 1 45 ? 4.164 -1.951 2.112 1.00 0.00 42 TYR A N 12
ATOM 15522 C CA . TYR A 1 45 ? 2.948 -1.411 1.522 1.00 0.00 42 TYR A CA 12
ATOM 15523 C C . TYR A 1 45 ? 2.610 -0.033 2.091 1.00 0.00 42 TYR A C 12
ATOM 15524 O O . TYR A 1 45 ? 3.011 0.318 3.205 1.00 0.00 42 TYR A O 12
ATOM 15542 N N . SER A 1 46 ? 1.812 0.720 1.331 1.00 0.00 43 SER A N 12
ATOM 15543 C CA . SER A 1 46 ? 1.337 2.059 1.677 1.00 0.00 43 SER A CA 12
ATOM 15544 C C . SER A 1 46 ? -0.095 2.033 2.225 1.00 0.00 43 SER A C 12
ATOM 15545 O O . SER A 1 46 ? -0.847 1.081 2.007 1.00 0.00 43 SER A O 12
ATOM 15553 N N . ARG A 1 47 ? -0.493 3.129 2.887 1.00 0.00 44 ARG A N 12
ATOM 15554 C CA . ARG A 1 47 ? -1.849 3.355 3.415 1.00 0.00 44 ARG A CA 12
ATOM 15555 C C . ARG A 1 47 ? -2.945 3.180 2.344 1.00 0.00 44 ARG A C 12
ATOM 15556 O O . ARG A 1 47 ? -3.982 2.597 2.637 1.00 0.00 44 ARG A O 12
ATOM 15577 N N . GLU A 1 48 ? -2.678 3.631 1.114 1.00 0.00 45 GLU A N 12
ATOM 15578 C CA . GLU A 1 48 ? -3.503 3.460 -0.096 1.00 0.00 45 GLU A CA 12
ATOM 15579 C C . GLU A 1 48 ? -3.805 1.980 -0.414 1.00 0.00 45 GLU A C 12
ATOM 15580 O O . GLU A 1 48 ? -4.964 1.594 -0.583 1.00 0.00 45 GLU A O 12
ATOM 15592 N N . GLU A 1 49 ? -2.773 1.129 -0.456 1.00 0.00 46 GLU A N 12
ATOM 15593 C CA . GLU A 1 49 ? -2.934 -0.311 -0.642 1.00 0.00 46 GLU A CA 12
ATOM 15594 C C . GLU A 1 49 ? -3.633 -0.916 0.576 1.00 0.00 46 GLU A C 12
ATOM 15595 O O . GLU A 1 49 ? -4.557 -1.704 0.408 1.00 0.00 46 GLU A O 12
ATOM 15607 N N . VAL A 1 50 ? -3.259 -0.511 1.799 1.00 0.00 47 VAL A N 12
ATOM 15608 C CA . VAL A 1 50 ? -3.940 -0.927 3.032 1.00 0.00 47 VAL A CA 12
ATOM 15609 C C . VAL A 1 50 ? -5.447 -0.667 2.976 1.00 0.00 47 VAL A C 12
ATOM 15610 O O . VAL A 1 50 ? -6.202 -1.599 3.244 1.00 0.00 47 VAL A O 12
ATOM 15623 N N . GLU A 1 51 ? -5.914 0.546 2.652 1.00 0.00 48 GLU A N 12
ATOM 15624 C CA . GLU A 1 51 ? -7.357 0.813 2.582 1.00 0.00 48 GLU A CA 12
ATOM 15625 C C . GLU A 1 51 ? -8.057 -0.009 1.493 1.00 0.00 48 GLU A C 12
ATOM 15626 O O . GLU A 1 51 ? -9.103 -0.601 1.776 1.00 0.00 48 GLU A O 12
ATOM 15638 N N . ALA A 1 52 ? -7.460 -0.110 0.294 1.00 0.00 49 ALA A N 12
ATOM 15639 C CA . ALA A 1 52 ? -7.964 -0.942 -0.793 1.00 0.00 49 ALA A CA 12
ATOM 15640 C C . ALA A 1 52 ? -8.094 -2.402 -0.342 1.00 0.00 49 ALA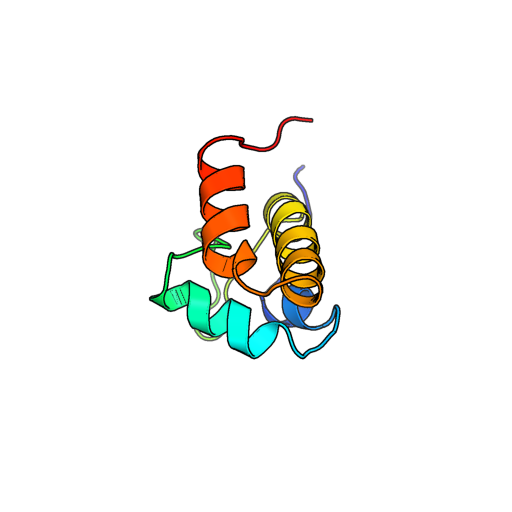 A C 12
ATOM 15641 O O . ALA A 1 52 ? -9.186 -2.965 -0.366 1.00 0.00 49 ALA A O 12
ATOM 15648 N N . VAL A 1 53 ? -6.996 -3.000 0.127 1.00 0.00 50 VAL A N 12
ATOM 15649 C CA . VAL A 1 53 ? -6.920 -4.370 0.648 1.00 0.00 50 VAL A CA 12
ATOM 15650 C C . VAL A 1 53 ? -7.924 -4.596 1.768 1.00 0.00 50 VAL A C 12
ATOM 15651 O O . VAL A 1 53 ? -8.643 -5.592 1.748 1.00 0.00 50 VAL A O 12
ATOM 15664 N N . ARG A 1 54 ? -7.984 -3.680 2.741 1.00 0.00 51 ARG A N 12
ATOM 15665 C CA . ARG A 1 54 ? -8.918 -3.747 3.862 1.00 0.00 51 ARG A CA 12
ATOM 15666 C C . ARG A 1 54 ? -10.369 -3.743 3.379 1.00 0.00 51 ARG A C 12
ATOM 15667 O O . ARG A 1 54 ? -11.166 -4.502 3.934 1.00 0.00 51 ARG A O 12
ATOM 15688 N N . ARG A 1 55 ? -10.696 -2.948 2.346 1.00 0.00 52 ARG A N 12
ATOM 15689 C CA . ARG A 1 55 ? -11.990 -2.994 1.655 1.00 0.00 52 ARG A CA 12
ATOM 15690 C C . ARG A 1 55 ? -12.206 -4.342 0.967 1.00 0.00 52 ARG A C 12
ATOM 15691 O O . ARG A 1 55 ? -13.190 -4.999 1.292 1.00 0.00 52 ARG A O 12
ATOM 15712 N N . VAL A 1 56 ? -11.297 -4.766 0.077 1.00 0.00 53 VAL A N 12
ATOM 15713 C CA . VAL A 1 56 ? -11.352 -6.051 -0.646 1.00 0.00 53 VAL A CA 12
ATOM 15714 C C . VAL A 1 56 ? -11.596 -7.218 0.320 1.00 0.00 53 VAL A C 12
ATOM 15715 O O . VAL A 1 56 ? -12.513 -8.005 0.114 1.00 0.00 53 VAL A O 12
ATOM 15728 N N . ALA A 1 57 ? -10.821 -7.298 1.404 1.00 0.00 54 ALA A N 12
ATOM 15729 C CA . ALA A 1 57 ? -10.970 -8.268 2.484 1.00 0.00 54 ALA A CA 12
ATOM 15730 C C . ALA A 1 57 ? -12.360 -8.253 3.145 1.00 0.00 54 ALA A C 12
ATOM 15731 O O . ALA A 1 57 ? -12.946 -9.315 3.364 1.00 0.00 54 ALA A O 12
ATOM 15738 N N . ARG A 1 58 ? -12.902 -7.071 3.476 1.00 0.00 55 ARG A N 12
ATOM 15739 C CA . ARG A 1 58 ? -14.259 -6.955 4.036 1.00 0.00 55 ARG A CA 12
ATOM 15740 C C . ARG A 1 58 ? -15.324 -7.334 2.995 1.00 0.00 55 ARG A C 12
ATOM 15741 O O . ARG A 1 58 ? -16.286 -8.015 3.336 1.00 0.00 55 ARG A O 12
ATOM 15762 N N . LEU A 1 59 ? -15.124 -6.969 1.726 1.00 0.00 56 LEU A N 12
ATOM 15763 C CA . LEU A 1 59 ? -15.953 -7.405 0.600 1.00 0.00 56 LEU A CA 12
ATOM 15764 C C . LEU A 1 59 ? -15.941 -8.939 0.436 1.00 0.00 56 LEU A C 12
ATOM 15765 O O . LEU A 1 59 ? -16.980 -9.555 0.218 1.00 0.00 56 LEU A O 12
ATOM 15781 N N . ILE A 1 60 ? -14.775 -9.577 0.585 1.00 0.00 57 ILE A N 12
ATOM 15782 C CA . ILE A 1 60 ? -14.609 -11.037 0.568 1.00 0.00 57 ILE A CA 12
ATOM 15783 C C . ILE A 1 60 ? -15.426 -11.730 1.658 1.00 0.00 57 ILE A C 12
ATOM 15784 O O . ILE A 1 60 ? -15.957 -12.809 1.401 1.00 0.00 57 ILE A O 12
ATOM 15800 N N . GLN A 1 61 ? -15.607 -11.102 2.827 1.00 0.00 58 GLN A N 12
ATOM 15801 C CA . GLN A 1 61 ? -16.532 -11.603 3.847 1.00 0.00 58 GLN A CA 12
ATOM 15802 C C . GLN A 1 61 ? -17.999 -11.664 3.372 1.00 0.00 58 GLN A C 12
ATOM 15803 O O . GLN A 1 61 ? -18.784 -12.366 4.003 1.00 0.00 58 GLN A O 12
ATOM 15817 N N . GLU A 1 62 ? -18.383 -10.983 2.279 1.00 0.00 59 GLU A N 12
ATOM 15818 C CA . GLU A 1 62 ? -19.743 -11.068 1.731 1.00 0.00 59 GLU A CA 12
ATOM 15819 C C . GLU A 1 62 ? -19.933 -12.248 0.759 1.00 0.00 59 GLU A C 12
ATOM 15820 O O . GLU A 1 62 ? -21.050 -12.744 0.641 1.00 0.00 59 GLU A O 12
ATOM 15832 N N . GLU A 1 63 ? -18.876 -12.698 0.059 1.00 0.00 60 GLU A N 12
ATOM 15833 C CA . GLU A 1 63 ? -18.983 -13.740 -0.984 1.00 0.00 60 GLU A CA 12
ATOM 15834 C C . GLU A 1 63 ? -17.640 -14.412 -1.315 1.00 0.00 60 GLU A C 12
ATOM 15835 O O . GLU A 1 63 ? -17.558 -15.634 -1.398 1.00 0.00 60 GLU A O 12
ATOM 15847 N N . GLY A 1 64 ? -16.581 -13.619 -1.521 1.00 0.00 61 GLY A N 12
ATOM 15848 C CA . GLY A 1 64 ? -15.225 -14.096 -1.816 1.00 0.00 61 GLY A CA 12
ATOM 15849 C C . GLY A 1 64 ? -14.788 -13.889 -3.267 1.00 0.00 61 GLY A C 12
ATOM 15850 O O . GLY A 1 64 ? -13.602 -13.665 -3.508 1.00 0.00 61 GLY A O 12
ATOM 15854 N N . LEU A 1 65 ? -15.734 -13.843 -4.219 1.00 0.00 62 LEU A N 12
ATOM 15855 C CA . LEU A 1 65 ? -15.529 -13.407 -5.611 1.00 0.00 62 LEU A CA 12
ATOM 15856 C C . LEU A 1 65 ? -14.743 -12.088 -5.688 1.00 0.00 62 LEU A C 12
ATOM 15857 O O . LEU A 1 65 ? -13.848 -11.944 -6.525 1.00 0.00 62 LEU A O 12
ATOM 15873 N N . SER A 1 66 ? -15.002 -11.170 -4.748 1.00 0.00 63 SER A N 12
ATOM 15874 C CA . SER A 1 66 ? -14.256 -9.924 -4.568 1.00 0.00 63 SER A CA 12
ATOM 15875 C C . SER A 1 66 ? -12.735 -10.076 -4.432 1.00 0.00 63 SER A C 12
ATOM 15876 O O . SER A 1 66 ? -12.056 -9.073 -4.622 1.00 0.00 63 SER A O 12
ATOM 15884 N N . VAL A 1 67 ? -12.174 -11.280 -4.233 1.00 0.00 64 VAL A N 12
ATOM 15885 C CA . VAL A 1 67 ? -10.769 -11.564 -4.564 1.00 0.00 64 VAL A CA 12
ATOM 15886 C C . VAL A 1 67 ? -10.451 -11.076 -5.978 1.00 0.00 64 VAL A C 12
ATOM 15887 O O . VAL A 1 67 ? -9.686 -10.132 -6.129 1.00 0.00 64 VAL A O 12
ATOM 15900 N N . SER A 1 68 ? -11.020 -11.699 -7.014 1.00 0.00 65 SER A N 12
ATOM 15901 C CA . SER A 1 68 ? -10.739 -11.280 -8.386 1.00 0.00 65 SER A CA 12
ATOM 15902 C C . SER A 1 68 ? -11.526 -10.027 -8.753 1.00 0.00 65 SER A C 12
ATOM 15903 O O . SER A 1 68 ? -11.011 -9.197 -9.496 1.00 0.00 65 SER A O 12
ATOM 15911 N N . GLU A 1 69 ? -12.757 -9.888 -8.241 1.00 0.00 66 GLU A N 12
ATOM 15912 C CA . GLU A 1 69 ? -13.632 -8.765 -8.569 1.00 0.00 66 GLU A CA 12
ATOM 15913 C C . GLU A 1 69 ? -13.077 -7.443 -8.049 1.00 0.00 66 GLU A C 12
ATOM 15914 O O . GLU A 1 69 ? -12.896 -6.532 -8.846 1.00 0.00 66 GLU A O 12
ATOM 15926 N N . ALA A 1 70 ? -12.810 -7.310 -6.743 1.00 0.00 67 ALA A N 12
ATOM 15927 C CA . ALA A 1 70 ? -12.391 -6.034 -6.180 1.00 0.00 67 ALA A CA 12
ATOM 15928 C C . ALA A 1 70 ? -10.931 -5.699 -6.536 1.00 0.00 67 ALA A C 12
ATOM 15929 O O . ALA A 1 70 ? -10.597 -4.520 -6.613 1.00 0.00 67 ALA A O 12
ATOM 15936 N N . ILE A 1 71 ? -10.088 -6.702 -6.845 1.00 0.00 68 ILE A N 12
ATOM 15937 C CA . ILE A 1 71 ? -8.793 -6.479 -7.507 1.00 0.00 68 ILE A CA 12
ATOM 15938 C C . ILE A 1 71 ? -9.012 -5.923 -8.918 1.00 0.00 68 ILE A C 12
ATOM 15939 O O . ILE A 1 71 ? -8.511 -4.842 -9.218 1.00 0.00 68 ILE A O 12
ATOM 15955 N N . ALA A 1 72 ? -9.757 -6.623 -9.787 1.00 0.00 69 ALA A N 12
ATOM 15956 C CA . ALA A 1 72 ? -10.030 -6.138 -11.141 1.00 0.00 69 ALA A CA 12
ATOM 15957 C C . ALA A 1 72 ? -10.691 -4.751 -11.126 1.00 0.00 69 ALA A C 12
ATOM 15958 O O . ALA A 1 72 ? -10.267 -3.879 -11.879 1.00 0.00 69 ALA A O 12
ATOM 15965 N N . GLN A 1 73 ? -11.654 -4.520 -10.224 1.00 0.00 70 GLN A N 12
ATOM 15966 C CA . GLN A 1 73 ? -12.229 -3.207 -9.940 1.00 0.00 70 GLN A CA 12
ATOM 15967 C C . GLN A 1 73 ? -11.138 -2.212 -9.543 1.00 0.00 70 GLN A C 12
ATOM 15968 O O . GLN A 1 73 ? -10.908 -1.294 -10.314 1.00 0.00 70 GLN A O 12
ATOM 15982 N N . VAL A 1 74 ? -10.419 -2.365 -8.419 1.00 0.00 71 VAL A N 12
ATOM 15983 C CA . VAL A 1 74 ? -9.425 -1.357 -7.996 1.00 0.00 71 VAL A CA 12
ATOM 15984 C C . VAL A 1 74 ? -8.297 -1.133 -9.026 1.00 0.00 71 VAL A C 12
ATOM 15985 O O . VAL A 1 74 ? -7.718 -0.051 -9.067 1.00 0.00 71 VAL A O 12
ATOM 15998 N N . LYS A 1 75 ? -8.007 -2.119 -9.892 1.00 0.00 72 LYS A N 12
ATOM 15999 C CA . LYS A 1 75 ? -7.056 -1.993 -11.009 1.00 0.00 72 LYS A CA 12
ATOM 16000 C C . LYS A 1 75 ? -7.637 -1.350 -12.278 1.00 0.00 72 LYS A C 12
ATOM 16001 O O . LYS A 1 75 ? -6.848 -0.800 -13.044 1.00 0.00 72 LYS A O 12
ATOM 16020 N N . THR A 1 76 ? -8.954 -1.435 -12.516 1.00 0.00 73 THR A N 12
ATOM 16021 C CA . THR A 1 76 ? -9.661 -0.823 -13.662 1.00 0.00 73 THR A CA 12
ATOM 16022 C C . THR A 1 76 ? -10.337 0.512 -13.300 1.00 0.00 73 THR A C 12
ATOM 16023 O O . THR A 1 76 ? -10.635 1.320 -14.177 1.00 0.00 73 THR A O 12
ATOM 16034 N N . GLU A 1 77 ? -10.550 0.762 -12.003 1.00 0.00 74 GLU A N 12
ATOM 16035 C CA . GLU A 1 77 ? -10.993 2.024 -11.414 1.00 0.00 74 GLU A CA 12
ATOM 16036 C C . GLU A 1 77 ? -10.025 3.164 -11.765 1.00 0.00 74 GLU A C 12
ATOM 16037 O O . GLU A 1 77 ? -8.819 2.945 -11.915 1.00 0.00 74 GLU A O 12
ATOM 16049 N N . PRO A 1 78 ? -10.529 4.406 -11.870 1.00 0.00 75 PRO A N 12
ATOM 16050 C CA . PRO A 1 78 ? -9.694 5.550 -12.188 1.00 0.00 75 PRO A CA 12
ATOM 16051 C C . PRO A 1 78 ? -8.873 5.980 -10.957 1.00 0.00 75 PRO A C 12
ATOM 16052 O O . PRO A 1 78 ? -9.337 5.840 -9.823 1.00 0.00 75 PRO A O 12
ATOM 16063 N N . PRO A 1 79 ? -7.676 6.564 -11.148 1.00 0.00 76 PRO A N 12
ATOM 16064 C CA . PRO A 1 79 ? -6.831 6.975 -10.035 1.00 0.00 76 PRO A CA 12
ATOM 16065 C C . PRO A 1 79 ? -7.450 8.136 -9.241 1.00 0.00 76 PRO A C 12
ATOM 16066 O O . PRO A 1 79 ? -8.129 9.018 -9.791 1.00 0.00 76 PRO A O 12
ATOM 16077 N N . ARG A 1 80 ? -7.189 8.121 -7.926 1.00 0.00 77 ARG A N 12
ATOM 16078 C CA . ARG A 1 80 ? -7.516 9.171 -6.959 1.00 0.00 77 ARG A CA 12
ATOM 16079 C C . ARG A 1 80 ? -6.658 8.986 -5.702 1.00 0.00 77 ARG A C 12
ATOM 16080 O O . ARG A 1 80 ? -6.704 7.921 -5.091 1.00 0.00 77 ARG A O 12
ATOM 16101 N N . GLU A 1 81 ? -5.861 10.001 -5.364 1.00 0.00 78 GLU A N 12
ATOM 16102 C CA . GLU A 1 81 ? -5.194 10.143 -4.061 1.00 0.00 78 GLU A CA 12
ATOM 16103 C C . GLU A 1 81 ? -6.160 10.732 -3.016 1.00 0.00 78 GLU A C 12
ATOM 16104 O O . GLU A 1 81 ? -6.993 11.581 -3.415 1.00 0.00 78 GLU A O 12
ATOM 16117 N N . GLY A 1 1 ? 5.262 19.352 8.662 1.00 0.00 -2 GLY A N 13
ATOM 16118 C CA . GLY A 1 1 ? 5.494 18.301 7.643 1.00 0.00 -2 GLY A CA 13
ATOM 16119 C C . GLY A 1 1 ? 5.743 16.947 8.289 1.00 0.00 -2 GLY A C 13
ATOM 16120 O O . GLY A 1 1 ? 6.271 16.963 9.393 1.00 0.00 -2 GLY A O 13
ATOM 16126 N N . SER A 1 2 ? 5.367 15.810 7.660 1.00 0.00 -1 SER A N 13
ATOM 16127 C CA . SER A 1 2 ? 5.629 14.412 8.099 1.00 0.00 -1 SER A CA 13
ATOM 16128 C C . SER A 1 2 ? 5.048 13.337 7.138 1.00 0.00 -1 SER A C 13
ATOM 16129 O O . SER A 1 2 ? 4.273 13.696 6.256 1.00 0.00 -1 SER A O 13
ATOM 16137 N N . HIS A 1 3 ? 5.389 12.035 7.309 1.00 0.00 0 HIS A N 13
ATOM 16138 C CA . HIS A 1 3 ? 4.782 10.866 6.607 1.00 0.00 0 HIS A CA 13
ATOM 16139 C C . HIS A 1 3 ? 4.944 9.525 7.389 1.00 0.00 0 HIS A C 13
ATOM 16140 O O . HIS A 1 3 ? 5.685 9.493 8.366 1.00 0.00 0 HIS A O 13
ATOM 16155 N N . MET A 1 4 ? 4.309 8.415 6.940 1.00 0.00 1 MET A N 13
ATOM 16156 C CA . MET A 1 4 ? 4.481 7.021 7.441 1.00 0.00 1 MET A CA 13
ATOM 16157 C C . MET A 1 4 ? 4.198 5.928 6.364 1.00 0.00 1 MET A C 13
ATOM 16158 O O . MET A 1 4 ? 3.631 6.272 5.331 1.00 0.00 1 MET A O 13
ATOM 16172 N N . THR A 1 5 ? 4.551 4.646 6.634 1.00 0.00 2 THR A N 13
ATOM 16173 C CA . THR A 1 5 ? 4.194 3.373 5.924 1.00 0.00 2 THR A CA 13
ATOM 16174 C C . THR A 1 5 ? 4.503 2.119 6.789 1.00 0.00 2 THR A C 13
ATOM 16175 O O . THR A 1 5 ? 5.422 2.198 7.600 1.00 0.00 2 THR A O 13
ATOM 16186 N N . LEU A 1 6 ? 3.847 0.959 6.562 1.00 0.00 3 LEU A N 13
ATOM 16187 C CA . LEU A 1 6 ? 4.031 -0.333 7.288 1.00 0.00 3 LEU A CA 13
ATOM 16188 C C . LEU A 1 6 ? 4.165 -1.564 6.342 1.00 0.00 3 LEU A C 13
ATOM 16189 O O . LEU A 1 6 ? 4.110 -1.416 5.123 1.00 0.00 3 LEU A O 13
ATOM 16205 N N . ARG A 1 7 ? 4.363 -2.785 6.892 1.00 0.00 4 ARG A N 13
ATOM 16206 C CA . ARG A 1 7 ? 4.509 -4.072 6.161 1.00 0.00 4 ARG A CA 13
ATOM 16207 C C . ARG A 1 7 ? 3.193 -4.875 6.021 1.00 0.00 4 ARG A C 13
ATOM 16208 O O . ARG A 1 7 ? 2.279 -4.696 6.827 1.00 0.00 4 ARG A O 13
ATOM 16229 N N . ILE A 1 8 ? 3.148 -5.882 5.122 1.00 0.00 5 ILE A N 13
ATOM 16230 C CA . ILE A 1 8 ? 2.007 -6.831 4.973 1.00 0.00 5 ILE A CA 13
ATOM 16231 C C . ILE A 1 8 ? 1.597 -7.506 6.285 1.00 0.00 5 ILE A C 13
ATOM 16232 O O . ILE A 1 8 ? 0.423 -7.802 6.485 1.00 0.00 5 ILE A O 13
ATOM 16248 N N . ARG A 1 9 ? 2.556 -7.706 7.200 1.00 0.00 6 ARG A N 13
ATOM 16249 C CA . ARG A 1 9 ? 2.331 -8.279 8.529 1.00 0.00 6 ARG A CA 13
ATOM 16250 C C . ARG A 1 9 ? 1.297 -7.461 9.315 1.00 0.00 6 ARG A C 13
ATOM 16251 O O . ARG A 1 9 ? 0.413 -8.048 9.931 1.00 0.00 6 ARG A O 13
ATOM 16272 N N . THR A 1 10 ? 1.353 -6.122 9.224 1.00 0.00 7 THR A N 13
ATOM 16273 C CA . THR A 1 10 ? 0.359 -5.187 9.790 1.00 0.00 7 THR A CA 13
ATOM 16274 C C . THR A 1 10 ? -1.000 -5.301 9.097 1.00 0.00 7 THR A C 13
ATOM 16275 O O . THR A 1 10 ? -2.030 -5.313 9.766 1.00 0.00 7 THR A O 13
ATOM 16286 N N . ILE A 1 11 ? -1.010 -5.401 7.762 1.00 0.00 8 ILE A N 13
ATOM 16287 C CA . ILE A 1 11 ? -2.237 -5.536 6.967 1.00 0.00 8 ILE A CA 13
ATOM 16288 C C . ILE A 1 11 ? -2.957 -6.835 7.349 1.00 0.00 8 ILE A C 13
ATOM 16289 O O . ILE A 1 11 ? -4.147 -6.822 7.661 1.00 0.00 8 ILE A O 13
ATOM 16305 N N . ALA A 1 12 ? -2.226 -7.954 7.364 1.00 0.00 9 ALA A N 13
ATOM 16306 C CA . ALA A 1 12 ? -2.722 -9.262 7.769 1.00 0.00 9 ALA A CA 13
ATOM 16307 C C . ALA A 1 12 ? -3.226 -9.259 9.219 1.00 0.00 9 ALA A C 13
ATOM 16308 O O . ALA A 1 12 ? -4.327 -9.750 9.478 1.00 0.00 9 ALA A O 13
ATOM 16315 N N . ARG A 1 13 ? -2.462 -8.648 10.143 1.00 0.00 10 ARG A N 13
ATOM 16316 C CA . ARG A 1 13 ? -2.776 -8.464 11.572 1.00 0.00 10 ARG A CA 13
ATOM 16317 C C . ARG A 1 13 ? -4.146 -7.848 11.877 1.00 0.00 10 ARG A C 13
ATOM 16318 O O . ARG A 1 13 ? -4.588 -7.981 13.014 1.00 0.00 10 ARG A O 13
ATOM 16339 N N . MET A 1 14 ? -4.850 -7.267 10.895 1.00 0.00 11 MET A N 13
ATOM 16340 C CA . MET A 1 14 ? -6.272 -6.929 11.030 1.00 0.00 11 MET A CA 13
ATOM 16341 C C . MET A 1 14 ? -7.141 -8.135 11.437 1.00 0.00 11 MET A C 13
ATOM 16342 O O . MET A 1 14 ? -8.139 -7.942 12.125 1.00 0.00 11 MET A O 13
ATOM 16356 N N . THR A 1 15 ? -6.793 -9.366 11.021 1.00 0.00 12 THR A N 13
ATOM 16357 C CA . THR A 1 15 ? -7.495 -10.586 11.474 1.00 0.00 12 THR A CA 13
ATOM 16358 C C . THR A 1 15 ? -6.694 -11.900 11.362 1.00 0.00 12 THR A C 13
ATOM 16359 O O . THR A 1 15 ? -7.117 -12.929 11.881 1.00 0.00 12 THR A O 13
ATOM 16370 N N . GLY A 1 16 ? -5.547 -11.918 10.673 1.00 0.00 13 GLY A N 13
ATOM 16371 C CA . GLY A 1 16 ? -4.764 -13.122 10.388 1.00 0.00 13 GLY A CA 13
ATOM 16372 C C . GLY A 1 16 ? -5.384 -14.003 9.300 1.00 0.00 13 GLY A C 13
ATOM 16373 O O . GLY A 1 16 ? -4.676 -14.403 8.382 1.00 0.00 13 GLY A O 13
ATOM 16377 N N . ILE A 1 17 ? -6.696 -14.273 9.345 1.00 0.00 14 ILE A N 13
ATOM 16378 C CA . ILE A 1 17 ? -7.389 -15.160 8.387 1.00 0.00 14 ILE A CA 13
ATOM 16379 C C . ILE A 1 17 ? -7.165 -14.710 6.933 1.00 0.00 14 ILE A C 13
ATOM 16380 O O . ILE A 1 17 ? -6.901 -15.532 6.055 1.00 0.00 14 ILE A O 13
ATOM 16396 N N . ARG A 1 18 ? -7.177 -13.390 6.696 1.00 0.00 15 ARG A N 13
ATOM 16397 C CA . ARG A 1 18 ? -6.875 -12.779 5.398 1.00 0.00 15 ARG A CA 13
ATOM 16398 C C . ARG A 1 18 ? -5.447 -13.035 4.905 1.00 0.00 15 ARG A C 13
ATOM 16399 O O . ARG A 1 18 ? -5.215 -12.916 3.710 1.00 0.00 15 ARG A O 13
ATOM 16420 N N . GLU A 1 19 ? -4.485 -13.410 5.751 1.00 0.00 16 GLU A N 13
ATOM 16421 C CA . GLU A 1 19 ? -3.102 -13.658 5.325 1.00 0.00 16 GLU A CA 13
ATOM 16422 C C . GLU A 1 19 ? -3.019 -14.771 4.271 1.00 0.00 16 GLU A C 13
ATOM 16423 O O . GLU A 1 19 ? -2.274 -14.649 3.297 1.00 0.00 16 GLU A O 13
ATOM 16435 N N . ALA A 1 20 ? -3.854 -15.807 4.423 1.00 0.00 17 ALA A N 13
ATOM 16436 C CA . ALA A 1 20 ? -4.034 -16.871 3.442 1.00 0.00 17 ALA A CA 13
ATOM 16437 C C . ALA A 1 20 ? -4.543 -16.348 2.087 1.00 0.00 17 ALA A C 13
ATOM 16438 O O . ALA A 1 20 ? -4.277 -16.967 1.062 1.00 0.00 17 ALA A O 13
ATOM 16445 N N . THR A 1 21 ? -5.236 -15.202 2.075 1.00 0.00 18 THR A N 13
ATOM 16446 C CA . THR A 1 21 ? -5.679 -14.485 0.877 1.00 0.00 18 THR A CA 13
ATOM 16447 C C . THR A 1 21 ? -4.569 -13.566 0.349 1.00 0.00 18 THR A C 13
ATOM 16448 O O . THR A 1 21 ? -4.251 -13.636 -0.833 1.00 0.00 18 THR A O 13
ATOM 16459 N N . LEU A 1 22 ? -3.922 -12.770 1.211 1.00 0.00 19 LEU A N 13
ATOM 16460 C CA . LEU A 1 22 ? -2.820 -11.866 0.855 1.00 0.00 19 LEU A CA 13
ATOM 16461 C C . LEU A 1 22 ? -1.666 -12.629 0.177 1.00 0.00 19 LEU A C 13
ATOM 16462 O O . LEU A 1 22 ? -1.279 -12.311 -0.948 1.00 0.00 19 LEU A O 13
ATOM 16478 N N . ARG A 1 23 ? -1.141 -13.666 0.849 1.00 0.00 20 ARG A N 13
ATOM 16479 C CA . ARG A 1 23 ? -0.070 -14.528 0.325 1.00 0.00 20 ARG A CA 13
ATOM 16480 C C . ARG A 1 23 ? -0.510 -15.375 -0.867 1.00 0.00 20 ARG A C 13
ATOM 16481 O O . ARG A 1 23 ? 0.322 -15.699 -1.708 1.00 0.00 20 ARG A O 13
ATOM 16502 N N . ALA A 1 24 ? -1.796 -15.732 -0.961 1.00 0.00 21 ALA A N 13
ATOM 16503 C CA . ALA A 1 24 ? -2.332 -16.318 -2.183 1.00 0.00 21 ALA A CA 13
ATOM 16504 C C . ALA A 1 24 ? -2.196 -15.310 -3.325 1.00 0.00 21 ALA A C 13
ATOM 16505 O O . ALA A 1 24 ? -1.498 -15.594 -4.298 1.00 0.00 21 ALA A O 13
ATOM 16512 N N . TRP A 1 25 ? -2.819 -14.131 -3.198 1.00 0.00 22 TRP A N 13
ATOM 16513 C CA . TRP A 1 25 ? -2.812 -13.096 -4.227 1.00 0.00 22 TRP A CA 13
ATOM 16514 C C . TRP A 1 25 ? -1.413 -12.708 -4.694 1.00 0.00 22 TRP A C 13
ATOM 16515 O O . TRP A 1 25 ? -1.259 -12.457 -5.885 1.00 0.00 22 TRP A O 13
ATOM 16536 N N . GLU A 1 26 ? -0.405 -12.734 -3.811 1.00 0.00 23 GLU A N 13
ATOM 16537 C CA . GLU A 1 26 ? 1.014 -12.578 -4.151 1.00 0.00 23 GLU A CA 13
ATOM 16538 C C . GLU A 1 26 ? 1.417 -13.401 -5.389 1.00 0.00 23 GLU A C 13
ATOM 16539 O O . GLU A 1 26 ? 2.087 -12.879 -6.278 1.00 0.00 23 GLU A O 13
ATOM 16551 N N . ARG A 1 27 ? 0.955 -14.661 -5.477 1.00 0.00 24 ARG A N 13
ATOM 16552 C CA . ARG A 1 27 ? 1.192 -15.561 -6.616 1.00 0.00 24 ARG A CA 13
ATOM 16553 C C . ARG A 1 27 ? -0.013 -15.685 -7.568 1.00 0.00 24 ARG A C 13
ATOM 16554 O O . ARG A 1 27 ? 0.155 -16.129 -8.700 1.00 0.00 24 ARG A O 13
ATOM 16575 N N . ARG A 1 28 ? -1.220 -15.305 -7.124 1.00 0.00 25 ARG A N 13
ATOM 16576 C CA . ARG A 1 28 ? -2.497 -15.419 -7.858 1.00 0.00 25 ARG A CA 13
ATOM 16577 C C . ARG A 1 28 ? -2.779 -14.225 -8.787 1.00 0.00 25 ARG A C 13
ATOM 16578 O O . ARG A 1 28 ? -3.378 -14.429 -9.838 1.00 0.00 25 ARG A O 13
ATOM 16599 N N . TYR A 1 29 ? -2.354 -13.005 -8.413 1.00 0.00 26 TYR A N 13
ATOM 16600 C CA . TYR A 1 29 ? -2.588 -11.754 -9.164 1.00 0.00 26 TYR A CA 13
ATOM 16601 C C . TYR A 1 29 ? -1.462 -10.711 -9.042 1.00 0.00 26 TYR A C 13
ATOM 16602 O O . TYR A 1 29 ? -1.189 -10.000 -10.006 1.00 0.00 26 TYR A O 13
ATOM 16620 N N . GLY A 1 30 ? -0.857 -10.571 -7.855 1.00 0.00 27 GLY A N 13
ATOM 16621 C CA . GLY A 1 30 ? 0.151 -9.562 -7.515 1.00 0.00 27 GLY A CA 13
ATOM 16622 C C . GLY A 1 30 ? -0.373 -8.371 -6.695 1.00 0.00 27 GLY A C 13
ATOM 16623 O O . GLY A 1 30 ? 0.409 -7.488 -6.352 1.00 0.00 27 GLY A O 13
ATOM 16627 N N . PHE A 1 31 ? -1.672 -8.327 -6.374 1.00 0.00 28 PHE A N 13
ATOM 16628 C CA . PHE A 1 31 ? -2.271 -7.351 -5.455 1.00 0.00 28 PHE A CA 13
ATOM 16629 C C . PHE A 1 31 ? -2.293 -7.905 -4.014 1.00 0.00 28 PHE A C 13
ATOM 16630 O O . PHE A 1 31 ? -2.622 -9.069 -3.840 1.00 0.00 28 PHE A O 13
ATOM 16647 N N . PRO A 1 32 ? -2.037 -7.101 -2.970 1.00 0.00 29 PRO A N 13
ATOM 16648 C CA . PRO A 1 32 ? -1.465 -5.772 -3.059 1.00 0.00 29 PRO A CA 13
ATOM 16649 C C . PRO A 1 32 ? -0.004 -5.823 -3.505 1.00 0.00 29 PRO A C 13
ATOM 16650 O O . PRO A 1 32 ? 0.790 -6.650 -3.038 1.00 0.00 29 PRO A O 13
ATOM 16661 N N . ARG A 1 33 ? 0.354 -4.886 -4.389 1.00 0.00 30 ARG A N 13
ATOM 16662 C CA . ARG A 1 33 ? 1.695 -4.781 -4.966 1.00 0.00 30 ARG A CA 13
ATOM 16663 C C . ARG A 1 33 ? 2.696 -4.218 -3.942 1.00 0.00 30 ARG A C 13
ATOM 16664 O O . ARG A 1 33 ? 2.429 -3.170 -3.352 1.00 0.00 30 ARG A O 13
ATOM 16685 N N . PRO A 1 34 ? 3.840 -4.879 -3.703 1.00 0.00 31 PRO A N 13
ATOM 16686 C CA . PRO A 1 34 ? 4.827 -4.374 -2.757 1.00 0.00 31 PRO A CA 13
ATOM 16687 C C . PRO A 1 34 ? 5.430 -3.058 -3.259 1.00 0.00 31 PRO A C 13
ATOM 16688 O O . PRO A 1 34 ? 5.665 -2.893 -4.458 1.00 0.00 31 PRO A O 13
ATOM 16699 N N . LEU A 1 35 ? 5.690 -2.117 -2.343 1.00 0.00 32 LEU A N 13
ATOM 16700 C CA . LEU A 1 35 ? 6.308 -0.839 -2.702 1.00 0.00 32 LEU A CA 13
ATOM 16701 C C . LEU A 1 35 ? 7.741 -1.083 -3.209 1.00 0.00 32 LEU A C 13
ATOM 16702 O O . LEU A 1 35 ? 8.436 -1.989 -2.739 1.00 0.00 32 LEU A O 13
ATOM 16718 N N . ARG A 1 36 ? 8.187 -0.260 -4.171 1.00 0.00 33 ARG A N 13
ATOM 16719 C CA . ARG A 1 36 ? 9.504 -0.369 -4.813 1.00 0.00 33 ARG A CA 13
ATOM 16720 C C . ARG A 1 36 ? 10.619 0.062 -3.846 1.00 0.00 33 ARG A C 13
ATOM 16721 O O . ARG A 1 36 ? 11.168 1.161 -3.925 1.00 0.00 33 ARG A O 13
ATOM 16742 N N . SER A 1 37 ? 10.917 -0.789 -2.871 1.00 0.00 34 SER A N 13
ATOM 16743 C CA . SER A 1 37 ? 11.920 -0.564 -1.829 1.00 0.00 34 SER A CA 13
ATOM 16744 C C . SER A 1 37 ? 12.439 -1.890 -1.260 1.00 0.00 34 SER A C 13
ATOM 16745 O O . SER A 1 37 ? 12.033 -2.975 -1.686 1.00 0.00 34 SER A O 13
ATOM 16753 N N . GLU A 1 38 ? 13.361 -1.781 -0.299 1.00 0.00 35 GLU A N 13
ATOM 16754 C CA . GLU A 1 38 ? 13.978 -2.884 0.435 1.00 0.00 35 GLU A CA 13
ATOM 16755 C C . GLU A 1 38 ? 12.945 -3.723 1.222 1.00 0.00 35 GLU A C 13
ATOM 16756 O O . GLU A 1 38 ? 11.878 -3.257 1.645 1.00 0.00 35 GLU A O 13
ATOM 16768 N N . GLY A 1 39 ? 13.284 -4.989 1.450 1.00 0.00 36 GLY A N 13
ATOM 16769 C CA . GLY A 1 39 ? 12.418 -6.003 2.007 1.00 0.00 36 GLY A CA 13
ATOM 16770 C C . GLY A 1 39 ? 12.465 -7.267 1.160 1.00 0.00 36 GLY A C 13
ATOM 16771 O O . GLY A 1 39 ? 11.698 -7.401 0.208 1.00 0.00 36 GLY A O 13
ATOM 16775 N N . ASN A 1 40 ? 13.374 -8.186 1.500 1.00 0.00 37 ASN A N 13
ATOM 16776 C CA . ASN A 1 40 ? 13.416 -9.527 0.916 1.00 0.00 37 ASN A CA 13
ATOM 16777 C C . ASN A 1 40 ? 12.181 -10.347 1.337 1.00 0.00 37 ASN A C 13
ATOM 16778 O O . ASN A 1 40 ? 11.304 -10.633 0.529 1.00 0.00 37 ASN A O 13
ATOM 16789 N N . ASN A 1 41 ? 12.126 -10.725 2.621 1.00 0.00 38 ASN A N 13
ATOM 16790 C CA . ASN A 1 41 ? 11.093 -11.592 3.209 1.00 0.00 38 ASN A CA 13
ATOM 16791 C C . ASN A 1 41 ? 9.813 -10.814 3.554 1.00 0.00 38 ASN A C 13
ATOM 16792 O O . ASN A 1 41 ? 8.716 -11.365 3.573 1.00 0.00 38 ASN A O 13
ATOM 16803 N N . TYR A 1 42 ? 9.982 -9.530 3.872 1.00 0.00 39 TYR A N 13
ATOM 16804 C CA . TYR A 1 42 ? 8.952 -8.597 4.308 1.00 0.00 39 TYR A CA 13
ATOM 16805 C C . TYR A 1 42 ? 8.748 -7.567 3.202 1.00 0.00 39 TYR A C 13
ATOM 16806 O O . TYR A 1 42 ? 9.719 -7.152 2.580 1.00 0.00 39 TYR A O 13
ATOM 16824 N N . ARG A 1 43 ? 7.532 -7.052 3.021 1.00 0.00 40 ARG A N 13
ATOM 16825 C CA . ARG A 1 43 ? 7.255 -6.009 2.030 1.00 0.00 40 ARG A CA 13
ATOM 16826 C C . ARG A 1 43 ? 6.480 -4.863 2.654 1.00 0.00 40 ARG A C 13
ATOM 16827 O O . ARG A 1 43 ? 5.518 -5.109 3.382 1.00 0.00 40 ARG A O 13
ATOM 16848 N N . VAL A 1 44 ? 6.962 -3.637 2.416 1.00 0.00 41 VAL A N 13
ATOM 16849 C CA . VAL A 1 44 ? 6.301 -2.380 2.785 1.00 0.00 41 VAL A CA 13
ATOM 16850 C C . VAL A 1 44 ? 5.176 -2.040 1.804 1.00 0.00 41 VAL A C 13
ATOM 16851 O O . VAL A 1 44 ? 5.245 -2.356 0.613 1.00 0.00 41 VAL A O 13
ATOM 16864 N N . TYR A 1 45 ? 4.158 -1.361 2.337 1.00 0.00 42 TYR A N 13
ATOM 16865 C CA . TYR A 1 45 ? 2.903 -1.015 1.685 1.00 0.00 42 TYR A CA 13
ATOM 16866 C C . TYR A 1 45 ? 2.414 0.384 2.089 1.00 0.00 42 TYR A C 13
ATOM 16867 O O . TYR A 1 45 ? 2.815 0.926 3.124 1.00 0.00 42 TYR A O 13
ATOM 16885 N N . SER A 1 46 ? 1.517 0.957 1.278 1.00 0.00 43 SER A N 13
ATOM 16886 C CA . SER A 1 46 ? 0.920 2.276 1.495 1.00 0.00 43 SER A CA 13
ATOM 16887 C C . SER A 1 46 ? -0.527 2.172 1.997 1.00 0.00 43 SER A C 13
ATOM 16888 O O . SER A 1 46 ? -1.282 1.272 1.635 1.00 0.00 43 SER A O 13
ATOM 16896 N N . ARG A 1 47 ? -0.931 3.130 2.842 1.00 0.00 44 ARG A N 13
ATOM 16897 C CA . ARG A 1 47 ? -2.274 3.207 3.449 1.00 0.00 44 ARG A CA 13
ATOM 16898 C C . ARG A 1 47 ? -3.408 3.359 2.421 1.00 0.00 44 ARG A C 13
ATOM 16899 O O . ARG A 1 47 ? -4.483 2.794 2.594 1.00 0.00 44 ARG A O 13
ATOM 16920 N N . GLU A 1 48 ? -3.141 4.102 1.348 1.00 0.00 45 GLU A N 13
ATOM 16921 C CA . GLU A 1 48 ? -3.998 4.291 0.171 1.00 0.00 45 GLU A CA 13
ATOM 16922 C C . GLU A 1 48 ? -4.335 2.957 -0.511 1.00 0.00 45 GLU A C 13
ATOM 16923 O O . GLU A 1 48 ? -5.508 2.628 -0.663 1.00 0.00 45 GLU A O 13
ATOM 16935 N N . GLU A 1 49 ? -3.326 2.167 -0.896 1.00 0.00 46 GLU A N 13
ATOM 16936 C CA . GLU A 1 49 ? -3.543 0.872 -1.538 1.00 0.00 46 GLU A CA 13
ATOM 16937 C C . GLU A 1 49 ? -4.142 -0.141 -0.538 1.00 0.00 46 GLU A C 13
ATOM 16938 O O . GLU A 1 49 ? -5.051 -0.899 -0.887 1.00 0.00 46 GLU A O 13
ATOM 16950 N N . VAL A 1 50 ? -3.734 -0.062 0.740 1.00 0.00 47 VAL A N 13
ATOM 16951 C CA . VAL A 1 50 ? -4.345 -0.798 1.855 1.00 0.00 47 VAL A CA 13
ATOM 16952 C C . VAL A 1 50 ? -5.846 -0.560 1.976 1.00 0.00 47 VAL A C 13
ATOM 16953 O O . VAL A 1 50 ? -6.545 -1.507 2.319 1.00 0.00 47 VAL A O 13
ATOM 16966 N N . GLU A 1 51 ? -6.382 0.639 1.697 1.00 0.00 48 GLU A N 13
ATOM 16967 C CA . GLU A 1 51 ? -7.839 0.875 1.724 1.00 0.00 48 GLU A CA 13
ATOM 16968 C C . GLU A 1 51 ? -8.564 -0.129 0.819 1.00 0.00 48 GLU A C 13
ATOM 16969 O O . GLU A 1 51 ? -9.511 -0.788 1.258 1.00 0.00 48 GLU A O 13
ATOM 16981 N N . ALA A 1 52 ? -8.092 -0.279 -0.426 1.00 0.00 49 ALA A N 13
ATOM 16982 C CA . ALA A 1 52 ? -8.623 -1.261 -1.359 1.00 0.00 49 ALA A CA 13
ATOM 16983 C C . ALA A 1 52 ? -8.557 -2.659 -0.744 1.00 0.00 49 ALA A C 13
ATOM 16984 O O . ALA A 1 52 ? -9.590 -3.305 -0.628 1.00 0.00 49 ALA A O 13
ATOM 16991 N N . VAL A 1 53 ? -7.376 -3.098 -0.293 1.00 0.00 50 VAL A N 13
ATOM 16992 C CA . VAL A 1 53 ? -7.153 -4.414 0.331 1.00 0.00 50 VAL A CA 13
ATOM 16993 C C . VAL A 1 53 ? -8.081 -4.656 1.518 1.00 0.00 50 VAL A C 13
ATOM 16994 O O . VAL A 1 53 ? -8.666 -5.731 1.639 1.00 0.00 50 VAL A O 13
ATOM 17007 N N . ARG A 1 54 ? -8.220 -3.657 2.390 1.00 0.00 51 ARG A N 13
ATOM 17008 C CA . ARG A 1 54 ? -9.083 -3.653 3.565 1.00 0.00 51 ARG A CA 13
ATOM 17009 C C . ARG A 1 54 ? -10.541 -3.844 3.163 1.00 0.00 51 ARG A C 13
ATOM 17010 O O . ARG A 1 54 ? -11.231 -4.650 3.789 1.00 0.00 51 ARG A O 13
ATOM 17031 N N . ARG A 1 55 ? -10.985 -3.159 2.101 1.00 0.00 52 ARG A N 13
ATOM 17032 C CA . ARG A 1 55 ? -12.303 -3.355 1.496 1.00 0.00 52 ARG A CA 13
ATOM 17033 C C . ARG A 1 55 ? -12.439 -4.746 0.883 1.00 0.00 52 ARG A C 13
ATOM 17034 O O . ARG A 1 55 ? -13.357 -5.461 1.268 1.00 0.00 52 ARG A O 13
ATOM 17055 N N . VAL A 1 56 ? -11.513 -5.140 -0.000 1.00 0.00 53 VAL A N 13
ATOM 17056 C CA . VAL A 1 56 ? -11.429 -6.451 -0.656 1.00 0.00 53 VAL A CA 13
ATOM 17057 C C . VAL A 1 56 ? -11.552 -7.564 0.386 1.00 0.00 53 VAL A C 13
ATOM 17058 O O . VAL A 1 56 ? -12.511 -8.321 0.323 1.00 0.00 53 VAL A O 13
ATOM 17071 N N . ALA A 1 57 ? -10.667 -7.639 1.387 1.00 0.00 54 ALA A N 13
ATOM 17072 C CA . ALA A 1 57 ? -10.713 -8.633 2.462 1.00 0.00 54 ALA A CA 13
ATOM 17073 C C . ALA A 1 57 ? -12.080 -8.713 3.171 1.00 0.00 54 ALA A C 13
ATOM 17074 O O . ALA A 1 57 ? -12.566 -9.814 3.438 1.00 0.00 54 ALA A O 13
ATOM 17081 N N . ARG A 1 58 ? -12.723 -7.567 3.452 1.00 0.00 55 ARG A N 13
ATOM 17082 C CA . ARG A 1 58 ? -14.074 -7.532 4.031 1.00 0.00 55 ARG A CA 13
ATOM 17083 C C . ARG A 1 58 ? -15.144 -8.030 3.048 1.00 0.00 55 ARG A C 13
ATOM 17084 O O . ARG A 1 58 ? -16.053 -8.745 3.453 1.00 0.00 55 ARG A O 13
ATOM 17105 N N . LEU A 1 59 ? -15.019 -7.684 1.765 1.00 0.00 56 LEU A N 13
ATOM 17106 C CA . LEU A 1 59 ? -15.847 -8.166 0.657 1.00 0.00 56 LEU A CA 13
ATOM 17107 C C . LEU A 1 59 ? -15.682 -9.683 0.416 1.00 0.00 56 LEU A C 13
ATOM 17108 O O . LEU A 1 59 ? -16.666 -10.370 0.150 1.00 0.00 56 LEU A O 13
ATOM 17124 N N . ILE A 1 60 ? -14.469 -10.238 0.573 1.00 0.00 57 ILE A N 13
ATOM 17125 C CA . ILE A 1 60 ? -14.227 -11.691 0.589 1.00 0.00 57 ILE A CA 13
ATOM 17126 C C . ILE A 1 60 ? -15.054 -12.369 1.682 1.00 0.00 57 ILE A C 13
ATOM 17127 O O . ILE A 1 60 ? -15.593 -13.445 1.436 1.00 0.00 57 ILE A O 13
ATOM 17143 N N . GLN A 1 61 ? -15.192 -11.747 2.860 1.00 0.00 58 GLN A N 13
ATOM 17144 C CA . GLN A 1 61 ? -16.023 -12.284 3.939 1.00 0.00 58 GLN A CA 13
ATOM 17145 C C . GLN A 1 61 ? -17.509 -12.433 3.551 1.00 0.00 58 GLN A C 13
ATOM 17146 O O . GLN A 1 61 ? -18.217 -13.187 4.213 1.00 0.00 58 GLN A O 13
ATOM 17160 N N . GLU A 1 62 ? -17.983 -11.768 2.487 1.00 0.00 59 GLU A N 13
ATOM 17161 C CA . GLU A 1 62 ? -19.362 -11.903 1.999 1.00 0.00 59 GLU A CA 13
ATOM 17162 C C . GLU A 1 62 ? -19.540 -13.094 1.039 1.00 0.00 59 GLU A C 13
ATOM 17163 O O . GLU A 1 62 ? -20.584 -13.740 1.069 1.00 0.00 59 GLU A O 13
ATOM 17175 N N . GLU A 1 63 ? -18.528 -13.412 0.217 1.00 0.00 60 GLU A N 13
ATOM 17176 C CA . GLU A 1 63 ? -18.526 -14.592 -0.665 1.00 0.00 60 GLU A CA 13
ATOM 17177 C C . GLU A 1 63 ? -17.118 -15.144 -0.925 1.00 0.00 60 GLU A C 13
ATOM 17178 O O . GLU A 1 63 ? -16.873 -16.331 -0.725 1.00 0.00 60 GLU A O 13
ATOM 17190 N N . GLY A 1 64 ? -16.210 -14.300 -1.428 1.00 0.00 61 GLY A N 13
ATOM 17191 C CA . GLY A 1 64 ? -14.857 -14.694 -1.828 1.00 0.00 61 GLY A CA 13
ATOM 17192 C C . GLY A 1 64 ? -14.548 -14.403 -3.299 1.00 0.00 61 GLY A C 13
ATOM 17193 O O . GLY A 1 64 ? -13.388 -14.189 -3.633 1.00 0.00 61 GLY A O 13
ATOM 17197 N N . LEU A 1 65 ? -15.573 -14.296 -4.159 1.00 0.00 62 LEU A N 13
ATOM 17198 C CA . LEU A 1 65 ? -15.480 -13.821 -5.549 1.00 0.00 62 LEU A CA 13
ATOM 17199 C C . LEU A 1 65 ? -14.669 -12.519 -5.651 1.00 0.00 62 LEU A C 13
ATOM 17200 O O . LEU A 1 65 ? -13.838 -12.374 -6.550 1.00 0.00 62 LEU A O 13
ATOM 17216 N N . SER A 1 66 ? -14.843 -11.612 -4.682 1.00 0.00 63 SER A N 13
ATOM 17217 C CA . SER A 1 66 ? -14.066 -10.380 -4.556 1.00 0.00 63 SER A CA 13
ATOM 17218 C C . SER A 1 66 ? -12.552 -10.560 -4.478 1.00 0.00 63 SER A C 13
ATOM 17219 O O . SER A 1 66 ? -11.859 -9.569 -4.691 1.00 0.00 63 SER A O 13
ATOM 17227 N N . VAL A 1 67 ? -12.023 -11.779 -4.293 1.00 0.00 64 VAL A N 13
ATOM 17228 C CA . VAL A 1 67 ? -10.628 -12.082 -4.622 1.00 0.00 64 VAL A CA 13
ATOM 17229 C C . VAL A 1 67 ? -10.337 -11.640 -6.053 1.00 0.00 64 VAL A C 13
ATOM 17230 O O . VAL A 1 67 ? -9.544 -10.730 -6.239 1.00 0.00 64 VAL A O 13
ATOM 17243 N N . SER A 1 68 ? -10.972 -12.237 -7.064 1.00 0.00 65 SER A N 13
ATOM 17244 C CA . SER A 1 68 ? -10.718 -11.812 -8.439 1.00 0.00 65 SER A CA 13
ATOM 17245 C C . SER A 1 68 ? -11.495 -10.540 -8.784 1.00 0.00 65 SER A C 13
ATOM 17246 O O . SER A 1 68 ? -10.960 -9.690 -9.491 1.00 0.00 65 SER A O 13
ATOM 17254 N N . GLU A 1 69 ? -12.731 -10.395 -8.283 1.00 0.00 66 GLU A N 13
ATOM 17255 C CA . GLU A 1 69 ? -13.618 -9.292 -8.657 1.00 0.00 66 GLU A CA 13
ATOM 17256 C C . GLU A 1 69 ? -13.139 -7.949 -8.106 1.00 0.00 66 GLU A C 13
ATOM 17257 O O . GLU A 1 69 ? -12.998 -7.014 -8.884 1.00 0.00 66 GLU A O 13
ATOM 17269 N N . ALA A 1 70 ? -12.877 -7.816 -6.797 1.00 0.00 67 ALA A N 13
ATOM 17270 C CA . ALA A 1 70 ? -12.494 -6.525 -6.229 1.00 0.00 67 ALA A CA 13
ATOM 17271 C C . ALA A 1 70 ? -11.046 -6.144 -6.588 1.00 0.00 67 ALA A C 13
ATOM 17272 O O . ALA A 1 70 ? -10.743 -4.956 -6.682 1.00 0.00 67 ALA A O 13
ATOM 17279 N N . ILE A 1 71 ? -10.178 -7.130 -6.874 1.00 0.00 68 ILE A N 13
ATOM 17280 C CA . ILE A 1 71 ? -8.884 -6.900 -7.531 1.00 0.00 68 ILE A CA 13
ATOM 17281 C C . ILE A 1 71 ? -9.107 -6.360 -8.948 1.00 0.00 68 ILE A C 13
ATOM 17282 O O . ILE A 1 71 ? -8.606 -5.283 -9.267 1.00 0.00 68 ILE A O 13
ATOM 17298 N N . ALA A 1 72 ? -9.870 -7.063 -9.797 1.00 0.00 69 ALA A N 13
ATOM 17299 C CA . ALA A 1 72 ? -10.179 -6.580 -11.143 1.00 0.00 69 ALA A CA 13
ATOM 17300 C C . ALA A 1 72 ? -10.855 -5.199 -11.120 1.00 0.00 69 ALA A C 13
ATOM 17301 O O . ALA A 1 72 ? -10.464 -4.343 -11.908 1.00 0.00 69 ALA A O 13
ATOM 17308 N N . GLN A 1 73 ? -11.786 -4.947 -10.189 1.00 0.00 70 GLN A N 13
ATOM 17309 C CA . GLN A 1 73 ? -12.364 -3.630 -9.916 1.00 0.00 70 GLN A CA 13
ATOM 17310 C C . GLN A 1 73 ? -11.270 -2.615 -9.583 1.00 0.00 70 GLN A C 13
ATOM 17311 O O . GLN A 1 73 ? -11.049 -1.729 -10.395 1.00 0.00 70 GLN A O 13
ATOM 17325 N N . VAL A 1 74 ? -10.539 -2.735 -8.464 1.00 0.00 71 VAL A N 13
ATOM 17326 C CA . VAL A 1 74 ? -9.555 -1.701 -8.096 1.00 0.00 71 VAL A CA 13
ATOM 17327 C C . VAL A 1 74 ? -8.463 -1.504 -9.166 1.00 0.00 71 VAL A C 13
ATOM 17328 O O . VAL A 1 74 ? -7.947 -0.399 -9.309 1.00 0.00 71 VAL A O 13
ATOM 17341 N N . LYS A 1 75 ? -8.127 -2.541 -9.955 1.00 0.00 72 LYS A N 13
ATOM 17342 C CA . LYS A 1 75 ? -7.208 -2.412 -11.094 1.00 0.00 72 LYS A CA 13
ATOM 17343 C C . LYS A 1 75 ? -7.828 -1.773 -12.346 1.00 0.00 72 LYS A C 13
ATOM 17344 O O . LYS A 1 75 ? -7.091 -1.142 -13.100 1.00 0.00 72 LYS A O 13
ATOM 17363 N N . THR A 1 76 ? -9.124 -1.975 -12.615 1.00 0.00 73 THR A N 13
ATOM 17364 C CA . THR A 1 76 ? -9.837 -1.364 -13.755 1.00 0.00 73 THR A CA 13
ATOM 17365 C C . THR A 1 76 ? -10.384 0.034 -13.417 1.00 0.00 73 THR A C 13
ATOM 17366 O O . THR A 1 76 ? -10.576 0.862 -14.305 1.00 0.00 73 THR A O 13
ATOM 17377 N N . GLU A 1 77 ? -10.586 0.321 -12.127 1.00 0.00 74 GLU A N 13
ATOM 17378 C CA . GLU A 1 77 ? -10.880 1.640 -11.574 1.00 0.00 74 GLU A CA 13
ATOM 17379 C C . GLU A 1 77 ? -9.663 2.586 -11.653 1.00 0.00 74 GLU A C 13
ATOM 17380 O O . GLU A 1 77 ? -8.516 2.136 -11.704 1.00 0.00 74 GLU A O 13
ATOM 17392 N N . PRO A 1 78 ? -9.892 3.913 -11.640 1.00 0.00 75 PRO A N 13
ATOM 17393 C CA . PRO A 1 78 ? -8.815 4.899 -11.651 1.00 0.00 75 PRO A CA 13
ATOM 17394 C C . PRO A 1 78 ? -8.099 4.997 -10.285 1.00 0.00 75 PRO A C 13
ATOM 17395 O O . PRO A 1 78 ? -8.740 4.833 -9.244 1.00 0.00 75 PRO A O 13
ATOM 17406 N N . PRO A 1 79 ? -6.786 5.310 -10.262 1.00 0.00 76 PRO A N 13
ATOM 17407 C CA . PRO A 1 79 ? -6.025 5.515 -9.027 1.00 0.00 76 PRO A CA 13
ATOM 17408 C C . PRO A 1 79 ? -6.381 6.846 -8.346 1.00 0.00 76 PRO A C 13
ATOM 17409 O O . PRO A 1 79 ? -6.965 7.739 -8.967 1.00 0.00 76 PRO A O 13
ATOM 17420 N N . ARG A 1 80 ? -6.034 6.976 -7.055 1.00 0.00 77 ARG A N 13
ATOM 17421 C CA . ARG A 1 80 ? -6.412 8.136 -6.236 1.00 0.00 77 ARG A CA 13
ATOM 17422 C C . ARG A 1 80 ? -5.516 8.317 -5.002 1.00 0.00 77 ARG A C 13
ATOM 17423 O O . ARG A 1 80 ? -5.839 7.859 -3.907 1.00 0.00 77 ARG A O 13
ATOM 17444 N N . GLU A 1 81 ? -4.401 9.018 -5.196 1.00 0.00 78 GLU A N 13
ATOM 17445 C CA . GLU A 1 81 ? -3.573 9.604 -4.132 1.00 0.00 78 GLU A CA 13
ATOM 17446 C C . GLU A 1 81 ? -4.211 10.866 -3.494 1.00 0.00 78 GLU A C 13
ATOM 17447 O O . GLU A 1 81 ? -3.592 11.390 -2.542 1.00 0.00 78 GLU A O 13
ATOM 17460 N N . GLY A 1 1 ? 2.231 17.431 6.388 1.00 0.00 -2 GLY A N 14
ATOM 17461 C CA . GLY A 1 1 ? 3.524 17.081 7.008 1.00 0.00 -2 GLY A CA 14
ATOM 17462 C C . GLY A 1 1 ? 3.718 15.594 7.307 1.00 0.00 -2 GLY A C 14
ATOM 17463 O O . GLY A 1 1 ? 4.342 15.320 8.325 1.00 0.00 -2 GLY A O 14
ATOM 17469 N N . SER A 1 2 ? 3.231 14.641 6.486 1.00 0.00 -1 SER A N 14
ATOM 17470 C CA . SER A 1 2 ? 3.291 13.206 6.844 1.00 0.00 -1 SER A CA 14
ATOM 17471 C C . SER A 1 2 ? 3.304 12.245 5.635 1.00 0.00 -1 SER A C 14
ATOM 17472 O O . SER A 1 2 ? 3.013 12.657 4.515 1.00 0.00 -1 SER A O 14
ATOM 17480 N N . HIS A 1 3 ? 3.656 10.968 5.881 1.00 0.00 0 HIS A N 14
ATOM 17481 C CA . HIS A 1 3 ? 3.674 9.800 4.969 1.00 0.00 0 HIS A CA 14
ATOM 17482 C C . HIS A 1 3 ? 3.845 8.499 5.796 1.00 0.00 0 HIS A C 14
ATOM 17483 O O . HIS A 1 3 ? 4.294 8.592 6.938 1.00 0.00 0 HIS A O 14
ATOM 17498 N N . MET A 1 4 ? 3.543 7.299 5.255 1.00 0.00 1 MET A N 14
ATOM 17499 C CA . MET A 1 4 ? 3.710 6.002 5.960 1.00 0.00 1 MET A CA 14
ATOM 17500 C C . MET A 1 4 ? 3.673 4.775 5.009 1.00 0.00 1 MET A C 14
ATOM 17501 O O . MET A 1 4 ? 3.200 4.905 3.883 1.00 0.00 1 MET A O 14
ATOM 17515 N N . THR A 1 5 ? 4.117 3.586 5.467 1.00 0.00 2 THR A N 14
ATOM 17516 C CA . THR A 1 5 ? 3.956 2.261 4.809 1.00 0.00 2 THR A CA 14
ATOM 17517 C C . THR A 1 5 ? 3.805 1.144 5.862 1.00 0.00 2 THR A C 14
ATOM 17518 O O . THR A 1 5 ? 4.244 1.336 6.998 1.00 0.00 2 THR A O 14
ATOM 17529 N N . LEU A 1 6 ? 3.234 -0.020 5.504 1.00 0.00 3 LEU A N 14
ATOM 17530 C CA . LEU A 1 6 ? 3.040 -1.187 6.396 1.00 0.00 3 LEU A CA 14
ATOM 17531 C C . LEU A 1 6 ? 3.391 -2.521 5.705 1.00 0.00 3 LEU A C 14
ATOM 17532 O O . LEU A 1 6 ? 3.324 -2.612 4.486 1.00 0.00 3 LEU A O 14
ATOM 17548 N N . ARG A 1 7 ? 3.735 -3.571 6.475 1.00 0.00 4 ARG A N 14
ATOM 17549 C CA . ARG A 1 7 ? 4.206 -4.884 5.971 1.00 0.00 4 ARG A CA 14
ATOM 17550 C C . ARG A 1 7 ? 3.055 -5.865 5.707 1.00 0.00 4 ARG A C 14
ATOM 17551 O O . ARG A 1 7 ? 2.009 -5.752 6.342 1.00 0.00 4 ARG A O 14
ATOM 17572 N N . ILE A 1 8 ? 3.284 -6.911 4.892 1.00 0.00 5 ILE A N 14
ATOM 17573 C CA . ILE A 1 8 ? 2.331 -8.035 4.708 1.00 0.00 5 ILE A CA 14
ATOM 17574 C C . ILE A 1 8 ? 1.879 -8.627 6.051 1.00 0.00 5 ILE A C 14
ATOM 17575 O O . ILE A 1 8 ? 0.680 -8.758 6.286 1.00 0.00 5 ILE A O 14
ATOM 17591 N N . ARG A 1 9 ? 2.820 -8.870 6.977 1.00 0.00 6 ARG A N 14
ATOM 17592 C CA . ARG A 1 9 ? 2.539 -9.265 8.364 1.00 0.00 6 ARG A CA 14
ATOM 17593 C C . ARG A 1 9 ? 1.548 -8.313 9.042 1.00 0.00 6 ARG A C 14
ATOM 17594 O O . ARG A 1 9 ? 0.576 -8.792 9.614 1.00 0.00 6 ARG A O 14
ATOM 17615 N N . THR A 1 10 ? 1.738 -6.990 8.939 1.00 0.00 7 THR A N 14
ATOM 17616 C CA . THR A 1 10 ? 0.797 -5.987 9.464 1.00 0.00 7 THR A CA 14
ATOM 17617 C C . THR A 1 10 ? -0.578 -6.073 8.788 1.00 0.00 7 THR A C 14
ATOM 17618 O O . THR A 1 10 ? -1.585 -6.047 9.492 1.00 0.00 7 THR A O 14
ATOM 17629 N N . ILE A 1 11 ? -0.647 -6.189 7.451 1.00 0.00 8 ILE A N 14
ATOM 17630 C CA . ILE A 1 11 ? -1.940 -6.336 6.756 1.00 0.00 8 ILE A CA 14
ATOM 17631 C C . ILE A 1 11 ? -2.663 -7.590 7.256 1.00 0.00 8 ILE A C 14
ATOM 17632 O O . ILE A 1 11 ? -3.823 -7.521 7.663 1.00 0.00 8 ILE A O 14
ATOM 17648 N N . ALA A 1 12 ? -1.975 -8.735 7.252 1.00 0.00 9 ALA A N 14
ATOM 17649 C CA . ALA A 1 12 ? -2.549 -10.003 7.672 1.00 0.00 9 ALA A CA 14
ATOM 17650 C C . ALA A 1 12 ? -2.988 -9.985 9.146 1.00 0.00 9 ALA A C 14
ATOM 17651 O O . ALA A 1 12 ? -4.073 -10.478 9.463 1.00 0.00 9 ALA A O 14
ATOM 17658 N N . ARG A 1 13 ? -2.197 -9.349 10.029 1.00 0.00 10 ARG A N 14
ATOM 17659 C CA . ARG A 1 13 ? -2.472 -9.126 11.461 1.00 0.00 10 ARG A CA 14
ATOM 17660 C C . ARG A 1 13 ? -3.823 -8.472 11.773 1.00 0.00 10 ARG A C 14
ATOM 17661 O O . ARG A 1 13 ? -4.257 -8.565 12.916 1.00 0.00 10 ARG A O 14
ATOM 17682 N N . MET A 1 14 ? -4.524 -7.905 10.782 1.00 0.00 11 MET A N 14
ATOM 17683 C CA . MET A 1 14 ? -5.944 -7.547 10.888 1.00 0.00 11 MET A CA 14
ATOM 17684 C C . MET A 1 14 ? -6.825 -8.708 11.380 1.00 0.00 11 MET A C 14
ATOM 17685 O O . MET A 1 14 ? -7.814 -8.459 12.063 1.00 0.00 11 MET A O 14
ATOM 17699 N N . THR A 1 15 ? -6.512 -9.959 11.004 1.00 0.00 12 THR A N 14
ATOM 17700 C CA . THR A 1 15 ? -7.329 -11.135 11.374 1.00 0.00 12 THR A CA 14
ATOM 17701 C C . THR A 1 15 ? -6.628 -12.501 11.231 1.00 0.00 12 THR A C 14
ATOM 17702 O O . THR A 1 15 ? -7.141 -13.510 11.706 1.00 0.00 12 THR A O 14
ATOM 17713 N N . GLY A 1 16 ? -5.476 -12.580 10.556 1.00 0.00 13 GLY A N 14
ATOM 17714 C CA . GLY A 1 16 ? -4.747 -13.816 10.264 1.00 0.00 13 GLY A CA 14
ATOM 17715 C C . GLY A 1 16 ? -5.380 -14.646 9.145 1.00 0.00 13 GLY A C 14
ATOM 17716 O O . GLY A 1 16 ? -4.666 -15.064 8.240 1.00 0.00 13 GLY A O 14
ATOM 17720 N N . ILE A 1 17 ? -6.709 -14.834 9.148 1.00 0.00 14 ILE A N 14
ATOM 17721 C CA . ILE A 1 17 ? -7.445 -15.616 8.132 1.00 0.00 14 ILE A CA 14
ATOM 17722 C C . ILE A 1 17 ? -7.166 -15.105 6.710 1.00 0.00 14 ILE A C 14
ATOM 17723 O O . ILE A 1 17 ? -7.062 -15.888 5.768 1.00 0.00 14 ILE A O 14
ATOM 17739 N N . ARG A 1 18 ? -6.977 -13.785 6.570 1.00 0.00 15 ARG A N 14
ATOM 17740 C CA . ARG A 1 18 ? -6.598 -13.121 5.324 1.00 0.00 15 ARG A CA 14
ATOM 17741 C C . ARG A 1 18 ? -5.169 -13.461 4.867 1.00 0.00 15 ARG A C 14
ATOM 17742 O O . ARG A 1 18 ? -4.917 -13.345 3.676 1.00 0.00 15 ARG A O 14
ATOM 17763 N N . GLU A 1 19 ? -4.235 -13.917 5.716 1.00 0.00 16 GLU A N 14
ATOM 17764 C CA . GLU A 1 19 ? -2.848 -14.193 5.280 1.00 0.00 16 GLU A CA 14
ATOM 17765 C C . GLU A 1 19 ? -2.805 -15.207 4.134 1.00 0.00 16 GLU A C 14
ATOM 17766 O O . GLU A 1 19 ? -2.160 -14.959 3.114 1.00 0.00 16 GLU A O 14
ATOM 17778 N N . ALA A 1 20 ? -3.593 -16.280 4.268 1.00 0.00 17 ALA A N 14
ATOM 17779 C CA . ALA A 1 20 ? -3.813 -17.294 3.247 1.00 0.00 17 ALA A CA 14
ATOM 17780 C C . ALA A 1 20 ? -4.364 -16.722 1.929 1.00 0.00 17 ALA A C 14
ATOM 17781 O O . ALA A 1 20 ? -4.081 -17.285 0.874 1.00 0.00 17 ALA A O 14
ATOM 17788 N N . THR A 1 21 ? -5.101 -15.598 1.957 1.00 0.00 18 THR A N 14
ATOM 17789 C CA . THR A 1 21 ? -5.546 -14.911 0.737 1.00 0.00 18 THR A CA 14
ATOM 17790 C C . THR A 1 21 ? -4.495 -13.931 0.217 1.00 0.00 18 THR A C 14
ATOM 17791 O O . THR A 1 21 ? -4.276 -13.891 -0.985 1.00 0.00 18 THR A O 14
ATOM 17802 N N . LEU A 1 22 ? -3.813 -13.178 1.087 1.00 0.00 19 LEU A N 14
ATOM 17803 C CA . LEU A 1 22 ? -2.782 -12.196 0.722 1.00 0.00 19 LEU A CA 14
ATOM 17804 C C . LEU A 1 22 ? -1.583 -12.890 0.053 1.00 0.00 19 LEU A C 14
ATOM 17805 O O . LEU A 1 22 ? -1.168 -12.515 -1.045 1.00 0.00 19 LEU A O 14
ATOM 17821 N N . ARG A 1 23 ? -1.061 -13.943 0.698 1.00 0.00 20 ARG A N 14
ATOM 17822 C CA . ARG A 1 23 ? 0.036 -14.782 0.194 1.00 0.00 20 ARG A CA 14
ATOM 17823 C C . ARG A 1 23 ? -0.361 -15.583 -1.043 1.00 0.00 20 ARG A C 14
ATOM 17824 O O . ARG A 1 23 ? 0.489 -15.820 -1.896 1.00 0.00 20 ARG A O 14
ATOM 17845 N N . ALA A 1 24 ? -1.638 -15.963 -1.174 1.00 0.00 21 ALA A N 14
ATOM 17846 C CA . ALA A 1 24 ? -2.173 -16.463 -2.434 1.00 0.00 21 ALA A CA 14
ATOM 17847 C C . ALA A 1 24 ? -2.121 -15.369 -3.507 1.00 0.00 21 ALA A C 14
ATOM 17848 O O . ALA A 1 24 ? -1.476 -15.568 -4.535 1.00 0.00 21 ALA A O 14
ATOM 17855 N N . TRP A 1 25 ? -2.773 -14.219 -3.283 1.00 0.00 22 TRP A N 14
ATOM 17856 C CA . TRP A 1 25 ? -2.869 -13.130 -4.255 1.00 0.00 22 TRP A CA 14
ATOM 17857 C C . TRP A 1 25 ? -1.515 -12.672 -4.792 1.00 0.00 22 TRP A C 14
ATOM 17858 O O . TRP A 1 25 ? -1.450 -12.380 -5.981 1.00 0.00 22 TRP A O 14
ATOM 17879 N N . GLU A 1 26 ? -0.451 -12.698 -3.976 1.00 0.00 23 GLU A N 14
ATOM 17880 C CA . GLU A 1 26 ? 0.951 -12.507 -4.384 1.00 0.00 23 GLU A CA 14
ATOM 17881 C C . GLU A 1 26 ? 1.288 -13.240 -5.695 1.00 0.00 23 GLU A C 14
ATOM 17882 O O . GLU A 1 26 ? 1.853 -12.637 -6.606 1.00 0.00 23 GLU A O 14
ATOM 17894 N N . ARG A 1 27 ? 0.849 -14.502 -5.818 1.00 0.00 24 ARG A N 14
ATOM 17895 C CA . ARG A 1 27 ? 1.021 -15.363 -6.996 1.00 0.00 24 ARG A CA 14
ATOM 17896 C C . ARG A 1 27 ? -0.232 -15.490 -7.875 1.00 0.00 24 ARG A C 14
ATOM 17897 O O . ARG A 1 27 ? -0.117 -15.886 -9.031 1.00 0.00 24 ARG A O 14
ATOM 17918 N N . ARG A 1 28 ? -1.418 -15.163 -7.344 1.00 0.00 25 ARG A N 14
ATOM 17919 C CA . ARG A 1 28 ? -2.728 -15.317 -8.003 1.00 0.00 25 ARG A CA 14
ATOM 17920 C C . ARG A 1 28 ? -3.140 -14.096 -8.846 1.00 0.00 25 ARG A C 14
ATOM 17921 O O . ARG A 1 28 ? -3.853 -14.276 -9.827 1.00 0.00 25 ARG A O 14
ATOM 17942 N N . TYR A 1 29 ? -2.695 -12.880 -8.482 1.00 0.00 26 TYR A N 14
ATOM 17943 C CA . TYR A 1 29 ? -3.001 -11.607 -9.175 1.00 0.00 26 TYR A CA 14
ATOM 17944 C C . TYR A 1 29 ? -1.872 -10.568 -9.079 1.00 0.00 26 TYR A C 14
ATOM 17945 O O . TYR A 1 29 ? -1.592 -9.864 -10.045 1.00 0.00 26 TYR A O 14
ATOM 17963 N N . GLY A 1 30 ? -1.275 -10.434 -7.890 1.00 0.00 27 GLY A N 14
ATOM 17964 C CA . GLY A 1 30 ? -0.232 -9.481 -7.528 1.00 0.00 27 GLY A CA 14
ATOM 17965 C C . GLY A 1 30 ? -0.665 -8.443 -6.487 1.00 0.00 27 GLY A C 14
ATOM 17966 O O . GLY A 1 30 ? 0.201 -7.810 -5.904 1.00 0.00 27 GLY A O 14
ATOM 17970 N N . PHE A 1 31 ? -1.966 -8.245 -6.239 1.00 0.00 28 PHE A N 14
ATOM 17971 C CA . PHE A 1 31 ? -2.495 -7.285 -5.257 1.00 0.00 28 PHE A CA 14
ATOM 17972 C C . PHE A 1 31 ? -2.558 -7.891 -3.836 1.00 0.00 28 PHE A C 14
ATOM 17973 O O . PHE A 1 31 ? -3.032 -9.014 -3.709 1.00 0.00 28 PHE A O 14
ATOM 17990 N N . PRO A 1 32 ? -2.185 -7.171 -2.759 1.00 0.00 29 PRO A N 14
ATOM 17991 C CA . PRO A 1 32 ? -1.422 -5.930 -2.781 1.00 0.00 29 PRO A CA 14
ATOM 17992 C C . PRO A 1 32 ? 0.008 -6.201 -3.244 1.00 0.00 29 PRO A C 14
ATOM 17993 O O . PRO A 1 32 ? 0.629 -7.197 -2.853 1.00 0.00 29 PRO A O 14
ATOM 18004 N N . ARG A 1 33 ? 0.514 -5.287 -4.079 1.00 0.00 30 ARG A N 14
ATOM 18005 C CA . ARG A 1 33 ? 1.790 -5.432 -4.779 1.00 0.00 30 ARG A CA 14
ATOM 18006 C C . ARG A 1 33 ? 2.936 -4.850 -3.947 1.00 0.00 30 ARG A C 14
ATOM 18007 O O . ARG A 1 33 ? 2.811 -3.717 -3.486 1.00 0.00 30 ARG A O 14
ATOM 18028 N N . PRO A 1 34 ? 4.024 -5.606 -3.704 1.00 0.00 31 PRO A N 14
ATOM 18029 C CA . PRO A 1 34 ? 5.122 -5.135 -2.863 1.00 0.00 31 PRO A CA 14
ATOM 18030 C C . PRO A 1 34 ? 5.813 -3.936 -3.527 1.00 0.00 31 PRO A C 14
ATOM 18031 O O . PRO A 1 34 ? 5.984 -3.922 -4.746 1.00 0.00 31 PRO A O 14
ATOM 18042 N N . LEU A 1 35 ? 6.156 -2.919 -2.722 1.00 0.00 32 LEU A N 14
ATOM 18043 C CA . LEU A 1 35 ? 6.598 -1.601 -3.196 1.00 0.00 32 LEU A CA 14
ATOM 18044 C C . LEU A 1 35 ? 7.933 -1.637 -3.966 1.00 0.00 32 LEU A C 14
ATOM 18045 O O . LEU A 1 35 ? 7.941 -1.603 -5.195 1.00 0.00 32 LEU A O 14
ATOM 18061 N N . ARG A 1 36 ? 9.068 -1.659 -3.253 1.00 0.00 33 ARG A N 14
ATOM 18062 C CA . ARG A 1 36 ? 10.381 -1.959 -3.841 1.00 0.00 33 ARG A CA 14
ATOM 18063 C C . ARG A 1 36 ? 10.555 -3.479 -4.004 1.00 0.00 33 ARG A C 14
ATOM 18064 O O . ARG A 1 36 ? 9.725 -4.275 -3.565 1.00 0.00 33 ARG A O 14
ATOM 18085 N N . SER A 1 37 ? 11.655 -3.865 -4.652 1.00 0.00 34 SER A N 14
ATOM 18086 C CA . SER A 1 37 ? 12.163 -5.234 -4.746 1.00 0.00 34 SER A CA 14
ATOM 18087 C C . SER A 1 37 ? 12.663 -5.768 -3.389 1.00 0.00 34 SER A C 14
ATOM 18088 O O . SER A 1 37 ? 12.436 -5.163 -2.340 1.00 0.00 34 SER A O 14
ATOM 18096 N N . GLU A 1 38 ? 13.304 -6.944 -3.395 1.00 0.00 35 GLU A N 14
ATOM 18097 C CA . GLU A 1 38 ? 13.877 -7.572 -2.201 1.00 0.00 35 GLU A CA 14
ATOM 18098 C C . GLU A 1 38 ? 15.050 -6.776 -1.581 1.00 0.00 35 GLU A C 14
ATOM 18099 O O . GLU A 1 38 ? 15.514 -5.776 -2.132 1.00 0.00 35 GLU A O 14
ATOM 18111 N N . GLY A 1 39 ? 15.547 -7.240 -0.427 1.00 0.00 36 GLY A N 14
ATOM 18112 C CA . GLY A 1 39 ? 16.578 -6.576 0.372 1.00 0.00 36 GLY A CA 14
ATOM 18113 C C . GLY A 1 39 ? 16.144 -6.383 1.829 1.00 0.00 36 GLY A C 14
ATOM 18114 O O . GLY A 1 39 ? 15.189 -7.003 2.293 1.00 0.00 36 GLY A O 14
ATOM 18118 N N . ASN A 1 40 ? 16.868 -5.526 2.564 1.00 0.00 37 ASN A N 14
ATOM 18119 C CA . ASN A 1 40 ? 16.628 -5.268 3.992 1.00 0.00 37 ASN A CA 14
ATOM 18120 C C . ASN A 1 40 ? 15.222 -4.717 4.275 1.00 0.00 37 ASN A C 14
ATOM 18121 O O . ASN A 1 40 ? 14.636 -5.002 5.317 1.00 0.00 37 ASN A O 14
ATOM 18132 N N . ASN A 1 41 ? 14.687 -3.902 3.359 1.00 0.00 38 ASN A N 14
ATOM 18133 C CA . ASN A 1 41 ? 13.337 -3.370 3.452 1.00 0.00 38 ASN A CA 14
ATOM 18134 C C . ASN A 1 41 ? 12.344 -4.497 3.136 1.00 0.00 38 ASN A C 14
ATOM 18135 O O . ASN A 1 41 ? 12.119 -4.822 1.971 1.00 0.00 38 ASN A O 14
ATOM 18146 N N . TYR A 1 42 ? 11.768 -5.103 4.181 1.00 0.00 39 TYR A N 14
ATOM 18147 C CA . TYR A 1 42 ? 10.761 -6.164 4.064 1.00 0.00 39 TYR A CA 14
ATOM 18148 C C . TYR A 1 42 ? 9.577 -5.731 3.179 1.00 0.00 39 TYR A C 14
ATOM 18149 O O . TYR A 1 42 ? 9.377 -4.535 2.956 1.00 0.00 39 TYR A O 14
ATOM 18167 N N . ARG A 1 43 ? 8.754 -6.693 2.730 1.00 0.00 40 ARG A N 14
ATOM 18168 C CA . ARG A 1 43 ? 7.570 -6.471 1.878 1.00 0.00 40 ARG A CA 14
ATOM 18169 C C . ARG A 1 43 ? 6.549 -5.531 2.524 1.00 0.00 40 ARG A C 14
ATOM 18170 O O . ARG A 1 43 ? 5.631 -5.966 3.226 1.00 0.00 40 ARG A O 14
ATOM 18191 N N . VAL A 1 44 ? 6.746 -4.241 2.261 1.00 0.00 41 VAL A N 14
ATOM 18192 C CA . VAL A 1 44 ? 5.884 -3.125 2.630 1.00 0.00 41 VAL A CA 14
ATOM 18193 C C . VAL A 1 44 ? 4.958 -2.718 1.480 1.00 0.00 41 VAL A C 14
ATOM 18194 O O . VAL A 1 44 ? 5.221 -2.987 0.305 1.00 0.00 41 VAL A O 14
ATOM 18207 N N . TYR A 1 45 ? 3.887 -2.031 1.874 1.00 0.00 42 TYR A N 14
ATOM 18208 C CA . TYR A 1 45 ? 2.729 -1.613 1.098 1.00 0.00 42 TYR A CA 14
ATOM 18209 C C . TYR A 1 45 ? 2.305 -0.196 1.486 1.00 0.00 42 TYR A C 14
ATOM 18210 O O . TYR A 1 45 ? 2.524 0.235 2.625 1.00 0.00 42 TYR A O 14
ATOM 18228 N N . SER A 1 46 ? 1.667 0.515 0.553 1.00 0.00 43 SER A N 14
ATOM 18229 C CA . SER A 1 46 ? 1.149 1.860 0.780 1.00 0.00 43 SER A CA 14
ATOM 18230 C C . SER A 1 46 ? -0.205 1.844 1.505 1.00 0.00 43 SER A C 14
ATOM 18231 O O . SER A 1 46 ? -0.894 0.822 1.588 1.00 0.00 43 SER A O 14
ATOM 18239 N N . ARG A 1 47 ? -0.618 3.017 1.996 1.00 0.00 44 ARG A N 14
ATOM 18240 C CA . ARG A 1 47 ? -1.944 3.260 2.580 1.00 0.00 44 ARG A CA 14
ATOM 18241 C C . ARG A 1 47 ? -3.069 2.985 1.580 1.00 0.00 44 ARG A C 14
ATOM 18242 O O . ARG A 1 47 ? -4.078 2.426 1.985 1.00 0.00 44 ARG A O 14
ATOM 18263 N N . GLU A 1 48 ? -2.886 3.328 0.302 1.00 0.00 45 GLU A N 14
ATOM 18264 C CA . GLU A 1 48 ? -3.818 3.021 -0.798 1.00 0.00 45 GLU A CA 14
ATOM 18265 C C . GLU A 1 48 ? -4.006 1.507 -0.997 1.00 0.00 45 GLU A C 14
ATOM 18266 O O . GLU A 1 48 ? -5.148 1.045 -0.983 1.00 0.00 45 GLU A O 14
ATOM 18278 N N . GLU A 1 49 ? -2.918 0.721 -1.116 1.00 0.00 46 GLU A N 14
ATOM 18279 C CA . GLU A 1 49 ? -3.000 -0.743 -1.135 1.00 0.00 46 GLU A CA 14
ATOM 18280 C C . GLU A 1 49 ? -3.738 -1.233 0.104 1.00 0.00 46 GLU A C 14
ATOM 18281 O O . GLU A 1 49 ? -4.715 -1.956 -0.038 1.00 0.00 46 GLU A O 14
ATOM 18293 N N . VAL A 1 50 ? -3.300 -0.849 1.309 1.00 0.00 47 VAL A N 14
ATOM 18294 C CA . VAL A 1 50 ? -3.931 -1.292 2.558 1.00 0.00 47 VAL A CA 14
ATOM 18295 C C . VAL A 1 50 ? -5.422 -0.939 2.605 1.00 0.00 47 VAL A C 14
ATOM 18296 O O . VAL A 1 50 ? -6.223 -1.805 2.954 1.00 0.00 47 VAL A O 14
ATOM 18309 N N . GLU A 1 51 ? -5.801 0.294 2.252 1.00 0.00 48 GLU A N 14
ATOM 18310 C CA . GLU A 1 51 ? -7.185 0.774 2.199 1.00 0.00 48 GLU A CA 14
ATOM 18311 C C . GLU A 1 51 ? -8.031 -0.023 1.205 1.00 0.00 48 GLU A C 14
ATOM 18312 O O . GLU A 1 51 ? -9.128 -0.456 1.561 1.00 0.00 48 GLU A O 14
ATOM 18324 N N . ALA A 1 52 ? -7.513 -0.280 0.000 1.00 0.00 49 ALA A N 14
ATOM 18325 C CA . ALA A 1 52 ? -8.136 -1.220 -0.918 1.00 0.00 49 ALA A CA 14
ATOM 18326 C C . ALA A 1 52 ? -8.247 -2.608 -0.267 1.00 0.00 49 ALA A C 14
ATOM 18327 O O . ALA A 1 52 ? -9.348 -3.122 -0.108 1.00 0.00 49 ALA A O 14
ATOM 18334 N N . VAL A 1 53 ? -7.132 -3.212 0.153 1.00 0.00 50 VAL A N 14
ATOM 18335 C CA . VAL A 1 53 ? -7.040 -4.584 0.672 1.00 0.00 50 VAL A CA 14
ATOM 18336 C C . VAL A 1 53 ? -7.986 -4.844 1.831 1.00 0.00 50 VAL A C 14
ATOM 18337 O O . VAL A 1 53 ? -8.706 -5.835 1.783 1.00 0.00 50 VAL A O 14
ATOM 18350 N N . ARG A 1 54 ? -8.011 -3.990 2.864 1.00 0.00 51 ARG A N 14
ATOM 18351 C CA . ARG A 1 54 ? -8.937 -4.159 3.993 1.00 0.00 51 ARG A CA 14
ATOM 18352 C C . ARG A 1 54 ? -10.396 -4.187 3.520 1.00 0.00 51 ARG A C 14
ATOM 18353 O O . ARG A 1 54 ? -11.195 -4.967 4.038 1.00 0.00 51 ARG A O 14
ATOM 18374 N N . ARG A 1 55 ? -10.727 -3.360 2.516 1.00 0.00 52 ARG A N 14
ATOM 18375 C CA . ARG A 1 55 ? -12.054 -3.240 1.917 1.00 0.00 52 ARG A CA 14
ATOM 18376 C C . ARG A 1 55 ? -12.376 -4.484 1.099 1.00 0.00 52 ARG A C 14
ATOM 18377 O O . ARG A 1 55 ? -13.384 -5.127 1.371 1.00 0.00 52 ARG A O 14
ATOM 18398 N N . VAL A 1 56 ? -11.492 -4.841 0.160 1.00 0.00 53 VAL A N 14
ATOM 18399 C CA . VAL A 1 56 ? -11.504 -6.073 -0.635 1.00 0.00 53 VAL A CA 14
ATOM 18400 C C . VAL A 1 56 ? -11.720 -7.268 0.295 1.00 0.00 53 VAL A C 14
ATOM 18401 O O . VAL A 1 56 ? -12.709 -7.976 0.159 1.00 0.00 53 VAL A O 14
ATOM 18414 N N . ALA A 1 57 ? -10.865 -7.453 1.299 1.00 0.00 54 ALA A N 14
ATOM 18415 C CA . ALA A 1 57 ? -10.943 -8.541 2.264 1.00 0.00 54 ALA A CA 14
ATOM 18416 C C . ALA A 1 57 ? -12.227 -8.555 3.117 1.00 0.00 54 ALA A C 14
ATOM 18417 O O . ALA A 1 57 ? -12.702 -9.637 3.464 1.00 0.00 54 ALA A O 14
ATOM 18424 N N . ARG A 1 58 ? -12.813 -7.392 3.455 1.00 0.00 55 ARG A N 14
ATOM 18425 C CA . ARG A 1 58 ? -14.144 -7.326 4.080 1.00 0.00 55 ARG A CA 14
ATOM 18426 C C . ARG A 1 58 ? -15.263 -7.674 3.090 1.00 0.00 55 ARG A C 14
ATOM 18427 O O . ARG A 1 58 ? -16.162 -8.422 3.455 1.00 0.00 55 ARG A O 14
ATOM 18448 N N . LEU A 1 59 ? -15.192 -7.204 1.842 1.00 0.00 56 LEU A N 14
ATOM 18449 C CA . LEU A 1 59 ? -16.093 -7.613 0.758 1.00 0.00 56 LEU A CA 14
ATOM 18450 C C . LEU A 1 59 ? -15.999 -9.128 0.470 1.00 0.00 56 LEU A C 14
ATOM 18451 O O . LEU A 1 59 ? -17.012 -9.786 0.237 1.00 0.00 56 LEU A O 14
ATOM 18467 N N . ILE A 1 60 ? -14.799 -9.715 0.533 1.00 0.00 57 ILE A N 14
ATOM 18468 C CA . ILE A 1 60 ? -14.578 -11.165 0.442 1.00 0.00 57 ILE A CA 14
ATOM 18469 C C . ILE A 1 60 ? -15.336 -11.943 1.521 1.00 0.00 57 ILE A C 14
ATOM 18470 O O . ILE A 1 60 ? -15.786 -13.049 1.235 1.00 0.00 57 ILE A O 14
ATOM 18486 N N . GLN A 1 61 ? -15.535 -11.380 2.719 1.00 0.00 58 GLN A N 14
ATOM 18487 C CA . GLN A 1 61 ? -16.385 -12.006 3.734 1.00 0.00 58 GLN A CA 14
ATOM 18488 C C . GLN A 1 61 ? -17.859 -12.121 3.300 1.00 0.00 58 GLN A C 14
ATOM 18489 O O . GLN A 1 61 ? -18.585 -12.913 3.896 1.00 0.00 58 GLN A O 14
ATOM 18503 N N . GLU A 1 62 ? -18.307 -11.388 2.268 1.00 0.00 59 GLU A N 14
ATOM 18504 C CA . GLU A 1 62 ? -19.674 -11.491 1.744 1.00 0.00 59 GLU A CA 14
ATOM 18505 C C . GLU A 1 62 ? -19.816 -12.620 0.706 1.00 0.00 59 GLU A C 14
ATOM 18506 O O . GLU A 1 62 ? -20.793 -13.363 0.758 1.00 0.00 59 GLU A O 14
ATOM 18518 N N . GLU A 1 63 ? -18.844 -12.781 -0.209 1.00 0.00 60 GLU A N 14
ATOM 18519 C CA . GLU A 1 63 ? -18.873 -13.822 -1.263 1.00 0.00 60 GLU A CA 14
ATOM 18520 C C . GLU A 1 63 ? -17.516 -14.424 -1.662 1.00 0.00 60 GLU A C 14
ATOM 18521 O O . GLU A 1 63 ? -17.466 -15.565 -2.115 1.00 0.00 60 GLU A O 14
ATOM 18533 N N . GLY A 1 64 ? -16.418 -13.668 -1.577 1.00 0.00 61 GLY A N 14
ATOM 18534 C CA . GLY A 1 64 ? -15.084 -14.112 -1.994 1.00 0.00 61 GLY A CA 14
ATOM 18535 C C . GLY A 1 64 ? -14.746 -13.805 -3.459 1.00 0.00 61 GLY A C 14
ATOM 18536 O O . GLY A 1 64 ? -13.590 -13.519 -3.757 1.00 0.00 61 GLY A O 14
ATOM 18540 N N . LEU A 1 65 ? -15.734 -13.750 -4.365 1.00 0.00 62 LEU A N 14
ATOM 18541 C CA . LEU A 1 65 ? -15.567 -13.254 -5.745 1.00 0.00 62 LEU A CA 14
ATOM 18542 C C . LEU A 1 65 ? -14.876 -11.881 -5.782 1.00 0.00 62 LEU A C 14
ATOM 18543 O O . LEU A 1 65 ? -14.048 -11.628 -6.660 1.00 0.00 62 LEU A O 14
ATOM 18559 N N . SER A 1 66 ? -15.141 -11.037 -4.777 1.00 0.00 63 SER A N 14
ATOM 18560 C CA . SER A 1 66 ? -14.470 -9.754 -4.567 1.00 0.00 63 SER A CA 14
ATOM 18561 C C . SER A 1 66 ? -12.941 -9.817 -4.497 1.00 0.00 63 SER A C 14
ATOM 18562 O O . SER A 1 66 ? -12.333 -8.760 -4.565 1.00 0.00 63 SER A O 14
ATOM 18570 N N . VAL A 1 67 ? -12.302 -10.997 -4.474 1.00 0.00 64 VAL A N 14
ATOM 18571 C CA . VAL A 1 67 ? -10.916 -11.149 -4.940 1.00 0.00 64 VAL A CA 14
ATOM 18572 C C . VAL A 1 67 ? -10.773 -10.530 -6.335 1.00 0.00 64 VAL A C 14
ATOM 18573 O O . VAL A 1 67 ? -10.285 -9.412 -6.464 1.00 0.00 64 VAL A O 14
ATOM 18586 N N . SER A 1 68 ? -11.208 -11.231 -7.386 1.00 0.00 65 SER A N 14
ATOM 18587 C CA . SER A 1 68 ? -11.021 -10.746 -8.752 1.00 0.00 65 SER A CA 14
ATOM 18588 C C . SER A 1 68 ? -11.894 -9.520 -9.018 1.00 0.00 65 SER A C 14
ATOM 18589 O O . SER A 1 68 ? -11.437 -8.585 -9.666 1.00 0.00 65 SER A O 14
ATOM 18597 N N . GLU A 1 69 ? -13.112 -9.482 -8.459 1.00 0.00 66 GLU A N 14
ATOM 18598 C CA . GLU A 1 69 ? -14.034 -8.351 -8.604 1.00 0.00 66 GLU A CA 14
ATOM 18599 C C . GLU A 1 69 ? -13.478 -7.061 -7.993 1.00 0.00 66 GLU A C 14
ATOM 18600 O O . GLU A 1 69 ? -13.322 -6.095 -8.730 1.00 0.00 66 GLU A O 14
ATOM 18612 N N . ALA A 1 70 ? -13.145 -7.004 -6.692 1.00 0.00 67 ALA A N 14
ATOM 18613 C CA . ALA A 1 70 ? -12.685 -5.749 -6.101 1.00 0.00 67 ALA A CA 14
ATOM 18614 C C . ALA A 1 70 ? -11.251 -5.385 -6.520 1.00 0.00 67 ALA A C 14
ATOM 18615 O O . ALA A 1 70 ? -10.943 -4.196 -6.589 1.00 0.00 67 ALA A O 14
ATOM 18622 N N . ILE A 1 71 ? -10.391 -6.362 -6.869 1.00 0.00 68 ILE A N 14
ATOM 18623 C CA . ILE A 1 71 ? -9.107 -6.076 -7.529 1.00 0.00 68 ILE A CA 14
ATOM 18624 C C . ILE A 1 71 ? -9.363 -5.438 -8.902 1.00 0.00 68 ILE A C 14
ATOM 18625 O O . ILE A 1 71 ? -8.880 -4.334 -9.151 1.00 0.00 68 ILE A O 14
ATOM 18641 N N . ALA A 1 72 ? -10.134 -6.086 -9.787 1.00 0.00 69 ALA A N 14
ATOM 18642 C CA . ALA A 1 72 ? -10.457 -5.523 -11.096 1.00 0.00 69 ALA A CA 14
ATOM 18643 C C . ALA A 1 72 ? -11.172 -4.170 -10.980 1.00 0.00 69 ALA A C 14
ATOM 18644 O O . ALA A 1 72 ? -10.800 -3.254 -11.705 1.00 0.00 69 ALA A O 14
ATOM 18651 N N . GLN A 1 73 ? -12.118 -4.007 -10.044 1.00 0.00 70 GLN A N 14
ATOM 18652 C CA . GLN A 1 73 ? -12.729 -2.719 -9.711 1.00 0.00 70 GLN A CA 14
ATOM 18653 C C . GLN A 1 73 ? -11.663 -1.696 -9.321 1.00 0.00 70 GLN A C 14
ATOM 18654 O O . GLN A 1 73 ? -11.490 -0.740 -10.062 1.00 0.00 70 GLN A O 14
ATOM 18668 N N . VAL A 1 74 ? -10.914 -1.879 -8.224 1.00 0.00 71 VAL A N 14
ATOM 18669 C CA . VAL A 1 74 ? -9.959 -0.853 -7.768 1.00 0.00 71 VAL A CA 14
ATOM 18670 C C . VAL A 1 74 ? -8.859 -0.551 -8.804 1.00 0.00 71 VAL A C 14
ATOM 18671 O O . VAL A 1 74 ? -8.329 0.557 -8.819 1.00 0.00 71 VAL A O 14
ATOM 18684 N N . LYS A 1 75 ? -8.546 -1.497 -9.707 1.00 0.00 72 LYS A N 14
ATOM 18685 C CA . LYS A 1 75 ? -7.644 -1.277 -10.849 1.00 0.00 72 LYS A CA 14
ATOM 18686 C C . LYS A 1 75 ? -8.297 -0.596 -12.063 1.00 0.00 72 LYS A C 14
ATOM 18687 O O . LYS A 1 75 ? -7.598 0.121 -12.774 1.00 0.00 72 LYS A O 14
ATOM 18706 N N . THR A 1 76 ? -9.581 -0.849 -12.347 1.00 0.00 73 THR A N 14
ATOM 18707 C CA . THR A 1 76 ? -10.335 -0.232 -13.458 1.00 0.00 73 THR A CA 14
ATOM 18708 C C . THR A 1 76 ? -10.988 1.103 -13.054 1.00 0.00 73 THR A C 14
ATOM 18709 O O . THR A 1 76 ? -11.352 1.906 -13.911 1.00 0.00 73 THR A O 14
ATOM 18720 N N . GLU A 1 77 ? -11.111 1.357 -11.746 1.00 0.00 74 GLU A N 14
ATOM 18721 C CA . GLU A 1 77 ? -11.526 2.621 -11.145 1.00 0.00 74 GLU A CA 14
ATOM 18722 C C . GLU A 1 77 ? -10.558 3.779 -11.465 1.00 0.00 74 GLU A C 14
ATOM 18723 O O . GLU A 1 77 ? -9.390 3.558 -11.795 1.00 0.00 74 GLU A O 14
ATOM 18735 N N . PRO A 1 78 ? -11.024 5.038 -11.343 1.00 0.00 75 PRO A N 14
ATOM 18736 C CA . PRO A 1 78 ? -10.203 6.209 -11.620 1.00 0.00 75 PRO A CA 14
ATOM 18737 C C . PRO A 1 78 ? -9.133 6.413 -10.525 1.00 0.00 75 PRO A C 14
ATOM 18738 O O . PRO A 1 78 ? -9.485 6.488 -9.345 1.00 0.00 75 PRO A O 14
ATOM 18749 N N . PRO A 1 79 ? -7.838 6.538 -10.880 1.00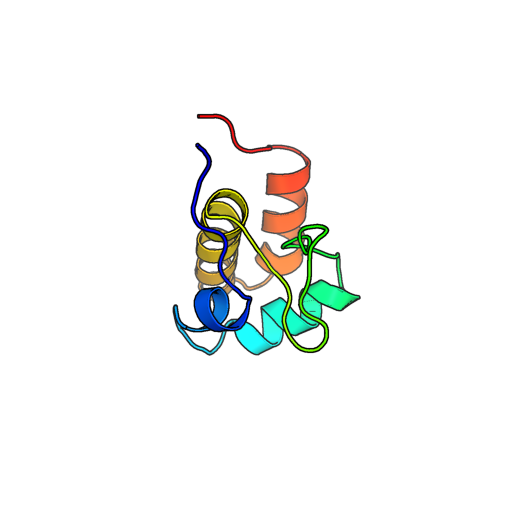 0.00 76 PRO A N 14
ATOM 18750 C CA . PRO A 1 79 ? -6.764 6.738 -9.909 1.00 0.00 76 PRO A CA 14
ATOM 18751 C C . PRO A 1 79 ? -6.840 8.131 -9.270 1.00 0.00 76 PRO A C 14
ATOM 18752 O O . PRO A 1 79 ? -7.136 9.125 -9.941 1.00 0.00 76 PRO A O 14
ATOM 18763 N N . ARG A 1 80 ? -6.542 8.211 -7.965 1.00 0.00 77 ARG A N 14
ATOM 18764 C CA . ARG A 1 80 ? -6.542 9.465 -7.208 1.00 0.00 77 ARG A CA 14
ATOM 18765 C C . ARG A 1 80 ? -5.578 9.384 -6.025 1.00 0.00 77 ARG A C 14
ATOM 18766 O O . ARG A 1 80 ? -5.729 8.511 -5.174 1.00 0.00 77 ARG A O 14
ATOM 18787 N N . GLU A 1 81 ? -4.596 10.288 -5.997 1.00 0.00 78 GLU A N 14
ATOM 18788 C CA . GLU A 1 81 ? -3.506 10.347 -5.016 1.00 0.00 78 GLU A CA 14
ATOM 18789 C C . GLU A 1 81 ? -3.335 11.784 -4.505 1.00 0.00 78 GLU A C 14
ATOM 18790 O O . GLU A 1 81 ? -3.199 12.683 -5.367 1.00 0.00 78 GLU A O 14
ATOM 18803 N N . GLY A 1 1 ? 11.999 16.254 10.002 1.00 0.00 -2 GLY A N 15
ATOM 18804 C CA . GLY A 1 1 ? 11.605 15.119 10.855 1.00 0.00 -2 GLY A CA 15
ATOM 18805 C C . GLY A 1 1 ? 12.041 13.798 10.246 1.00 0.00 -2 GLY A C 15
ATOM 18806 O O . GLY A 1 1 ? 13.231 13.648 10.000 1.00 0.00 -2 GLY A O 15
ATOM 18812 N N . SER A 1 2 ? 11.107 12.859 10.045 1.00 0.00 -1 SER A N 15
ATOM 18813 C CA . SER A 1 2 ? 11.382 11.411 10.142 1.00 0.00 -1 SER A CA 15
ATOM 18814 C C . SER A 1 2 ? 10.635 10.557 9.092 1.00 0.00 -1 SER A C 15
ATOM 18815 O O . SER A 1 2 ? 9.940 11.102 8.238 1.00 0.00 -1 SER A O 15
ATOM 18823 N N . HIS A 1 3 ? 10.773 9.216 9.150 1.00 0.00 0 HIS A N 15
ATOM 18824 C CA . HIS A 1 3 ? 10.175 8.245 8.206 1.00 0.00 0 HIS A CA 15
ATOM 18825 C C . HIS A 1 3 ? 9.435 7.092 8.923 1.00 0.00 0 HIS A C 15
ATOM 18826 O O . HIS A 1 3 ? 9.765 6.781 10.065 1.00 0.00 0 HIS A O 15
ATOM 18841 N N . MET A 1 4 ? 8.478 6.434 8.241 1.00 0.00 1 MET A N 15
ATOM 18842 C CA . MET A 1 4 ? 7.695 5.278 8.733 1.00 0.00 1 MET A CA 15
ATOM 18843 C C . MET A 1 4 ? 6.997 4.543 7.558 1.00 0.00 1 MET A C 15
ATOM 18844 O O . MET A 1 4 ? 6.725 5.174 6.535 1.00 0.00 1 MET A O 15
ATOM 18858 N N . THR A 1 5 ? 6.696 3.230 7.660 1.00 0.00 2 THR A N 15
ATOM 18859 C CA . THR A 1 5 ? 5.822 2.454 6.730 1.00 0.00 2 THR A CA 15
ATOM 18860 C C . THR A 1 5 ? 5.446 1.076 7.333 1.00 0.00 2 THR A C 15
ATOM 18861 O O . THR A 1 5 ? 5.986 0.719 8.379 1.00 0.00 2 THR A O 15
ATOM 18872 N N . LEU A 1 6 ? 4.558 0.289 6.688 1.00 0.00 3 LEU A N 15
ATOM 18873 C CA . LEU A 1 6 ? 4.076 -1.040 7.125 1.00 0.00 3 LEU A CA 15
ATOM 18874 C C . LEU A 1 6 ? 4.140 -2.105 5.999 1.00 0.00 3 LEU A C 15
ATOM 18875 O O . LEU A 1 6 ? 4.153 -1.763 4.817 1.00 0.00 3 LEU A O 15
ATOM 18891 N N . ARG A 1 7 ? 4.134 -3.405 6.362 1.00 0.00 4 ARG A N 15
ATOM 18892 C CA . ARG A 1 7 ? 4.377 -4.556 5.456 1.00 0.00 4 ARG A CA 15
ATOM 18893 C C . ARG A 1 7 ? 3.175 -5.514 5.371 1.00 0.00 4 ARG A C 15
ATOM 18894 O O . ARG A 1 7 ? 2.260 -5.418 6.185 1.00 0.00 4 ARG A O 15
ATOM 18915 N N . ILE A 1 8 ? 3.204 -6.501 4.458 1.00 0.00 5 ILE A N 15
ATOM 18916 C CA . ILE A 1 8 ? 2.101 -7.471 4.284 1.00 0.00 5 ILE A CA 15
ATOM 18917 C C . ILE A 1 8 ? 1.769 -8.196 5.592 1.00 0.00 5 ILE A C 15
ATOM 18918 O O . ILE A 1 8 ? 0.602 -8.293 5.965 1.00 0.00 5 ILE A O 15
ATOM 18934 N N . ARG A 1 9 ? 2.796 -8.594 6.358 1.00 0.00 6 ARG A N 15
ATOM 18935 C CA . ARG A 1 9 ? 2.649 -9.199 7.687 1.00 0.00 6 ARG A CA 15
ATOM 18936 C C . ARG A 1 9 ? 1.730 -8.373 8.600 1.00 0.00 6 ARG A C 15
ATOM 18937 O O . ARG A 1 9 ? 0.916 -8.935 9.327 1.00 0.00 6 ARG A O 15
ATOM 18958 N N . THR A 1 10 ? 1.827 -7.039 8.519 1.00 0.00 7 THR A N 15
ATOM 18959 C CA . THR A 1 10 ? 1.018 -6.066 9.257 1.00 0.00 7 THR A CA 15
ATOM 18960 C C . THR A 1 10 ? -0.397 -5.949 8.680 1.00 0.00 7 THR A C 15
ATOM 18961 O O . THR A 1 10 ? -1.344 -5.850 9.454 1.00 0.00 7 THR A O 15
ATOM 18972 N N . ILE A 1 11 ? -0.558 -5.995 7.349 1.00 0.00 8 ILE A N 15
ATOM 18973 C CA . ILE A 1 11 ? -1.880 -6.058 6.699 1.00 0.00 8 ILE A CA 15
ATOM 18974 C C . ILE A 1 11 ? -2.626 -7.306 7.181 1.00 0.00 8 ILE A C 15
ATOM 18975 O O . ILE A 1 11 ? -3.752 -7.210 7.664 1.00 0.00 8 ILE A O 15
ATOM 18991 N N . ALA A 1 12 ? -1.986 -8.475 7.089 1.00 0.00 9 ALA A N 15
ATOM 18992 C CA . ALA A 1 12 ? -2.572 -9.744 7.500 1.00 0.00 9 ALA A CA 15
ATOM 18993 C C . ALA A 1 12 ? -2.976 -9.755 8.982 1.00 0.00 9 ALA A C 15
ATOM 18994 O O . ALA A 1 12 ? -4.072 -10.215 9.323 1.00 0.00 9 ALA A O 15
ATOM 19001 N N . ARG A 1 13 ? -2.126 -9.177 9.850 1.00 0.00 10 ARG A N 15
ATOM 19002 C CA . ARG A 1 13 ? -2.351 -9.018 11.297 1.00 0.00 10 ARG A CA 15
ATOM 19003 C C . ARG A 1 13 ? -3.705 -8.401 11.666 1.00 0.00 10 ARG A C 15
ATOM 19004 O O . ARG A 1 13 ? -4.160 -8.628 12.782 1.00 0.00 10 ARG A O 15
ATOM 19025 N N . MET A 1 14 ? -4.342 -7.648 10.756 1.00 0.00 11 MET A N 15
ATOM 19026 C CA . MET A 1 14 ? -5.670 -7.054 10.960 1.00 0.00 11 MET A CA 15
ATOM 19027 C C . MET A 1 14 ? -6.694 -8.080 11.458 1.00 0.00 11 MET A C 15
ATOM 19028 O O . MET A 1 14 ? -7.565 -7.727 12.248 1.00 0.00 11 MET A O 15
ATOM 19042 N N . THR A 1 15 ? -6.593 -9.337 10.995 1.00 0.00 12 THR A N 15
ATOM 19043 C CA . THR A 1 15 ? -7.474 -10.436 11.435 1.00 0.00 12 THR A CA 15
ATOM 19044 C C . THR A 1 15 ? -6.826 -11.829 11.422 1.00 0.00 12 THR A C 15
ATOM 19045 O O . THR A 1 15 ? -7.432 -12.776 11.918 1.00 0.00 12 THR A O 15
ATOM 19056 N N . GLY A 1 16 ? -5.668 -12.009 10.773 1.00 0.00 13 GLY A N 15
ATOM 19057 C CA . GLY A 1 16 ? -5.124 -13.315 10.401 1.00 0.00 13 GLY A CA 15
ATOM 19058 C C . GLY A 1 16 ? -5.903 -14.003 9.270 1.00 0.00 13 GLY A C 15
ATOM 19059 O O . GLY A 1 16 ? -5.283 -14.495 8.335 1.00 0.00 13 GLY A O 15
ATOM 19063 N N . ILE A 1 17 ? -7.245 -14.012 9.302 1.00 0.00 14 ILE A N 15
ATOM 19064 C CA . ILE A 1 17 ? -8.085 -14.731 8.322 1.00 0.00 14 ILE A CA 15
ATOM 19065 C C . ILE A 1 17 ? -7.806 -14.283 6.881 1.00 0.00 14 ILE A C 15
ATOM 19066 O O . ILE A 1 17 ? -7.813 -15.109 5.969 1.00 0.00 14 ILE A O 15
ATOM 19082 N N . ARG A 1 18 ? -7.513 -12.987 6.669 1.00 0.00 15 ARG A N 15
ATOM 19083 C CA . ARG A 1 18 ? -7.118 -12.475 5.350 1.00 0.00 15 ARG A CA 15
ATOM 19084 C C . ARG A 1 18 ? -5.767 -13.014 4.865 1.00 0.00 15 ARG A C 15
ATOM 19085 O O . ARG A 1 18 ? -5.594 -13.055 3.654 1.00 0.00 15 ARG A O 15
ATOM 19106 N N . GLU A 1 19 ? -4.835 -13.446 5.730 1.00 0.00 16 GLU A N 15
ATOM 19107 C CA . GLU A 1 19 ? -3.478 -13.884 5.339 1.00 0.00 16 GLU A CA 15
ATOM 19108 C C . GLU A 1 19 ? -3.556 -14.893 4.189 1.00 0.00 16 GLU A C 15
ATOM 19109 O O . GLU A 1 19 ? -3.058 -14.624 3.099 1.00 0.00 16 GLU A O 15
ATOM 19121 N N . ALA A 1 20 ? -4.308 -15.981 4.395 1.00 0.00 17 ALA A N 15
ATOM 19122 C CA . ALA A 1 20 ? -4.549 -17.035 3.413 1.00 0.00 17 ALA A CA 15
ATOM 19123 C C . ALA A 1 20 ? -5.034 -16.516 2.047 1.00 0.00 17 ALA A C 15
ATOM 19124 O O . ALA A 1 20 ? -4.718 -17.132 1.029 1.00 0.00 17 ALA A O 15
ATOM 19131 N N . THR A 1 21 ? -5.760 -15.389 2.024 1.00 0.00 18 THR A N 15
ATOM 19132 C CA . THR A 1 21 ? -6.220 -14.684 0.823 1.00 0.00 18 THR A CA 15
ATOM 19133 C C . THR A 1 21 ? -5.122 -13.781 0.243 1.00 0.00 18 THR A C 15
ATOM 19134 O O . THR A 1 21 ? -4.910 -13.790 -0.964 1.00 0.00 18 THR A O 15
ATOM 19145 N N . LEU A 1 22 ? -4.383 -13.045 1.080 1.00 0.00 19 LEU A N 15
ATOM 19146 C CA . LEU A 1 22 ? -3.289 -12.154 0.680 1.00 0.00 19 LEU A CA 15
ATOM 19147 C C . LEU A 1 22 ? -2.131 -12.931 0.028 1.00 0.00 19 LEU A C 15
ATOM 19148 O O . LEU A 1 22 ? -1.753 -12.630 -1.106 1.00 0.00 19 LEU A O 15
ATOM 19164 N N . ARG A 1 23 ? -1.584 -13.949 0.715 1.00 0.00 20 ARG A N 15
ATOM 19165 C CA . ARG A 1 23 ? -0.542 -14.829 0.152 1.00 0.00 20 ARG A CA 15
ATOM 19166 C C . ARG A 1 23 ? -1.028 -15.614 -1.076 1.00 0.00 20 ARG A C 15
ATOM 19167 O O . ARG A 1 23 ? -0.241 -15.912 -1.970 1.00 0.00 20 ARG A O 15
ATOM 19188 N N . ALA A 1 24 ? -2.331 -15.921 -1.152 1.00 0.00 21 ALA A N 15
ATOM 19189 C CA . ALA A 1 24 ? -2.930 -16.467 -2.361 1.00 0.00 21 ALA A CA 15
ATOM 19190 C C . ALA A 1 24 ? -2.857 -15.427 -3.478 1.00 0.00 21 ALA A C 15
ATOM 19191 O O . ALA A 1 24 ? -2.295 -15.725 -4.528 1.00 0.00 21 ALA A O 15
ATOM 19198 N N . TRP A 1 25 ? -3.358 -14.206 -3.255 1.00 0.00 22 TRP A N 15
ATOM 19199 C CA . TRP A 1 25 ? -3.281 -13.125 -4.232 1.00 0.00 22 TRP A CA 15
ATOM 19200 C C . TRP A 1 25 ? -1.859 -12.843 -4.719 1.00 0.00 22 TRP A C 15
ATOM 19201 O O . TRP A 1 25 ? -1.707 -12.633 -5.919 1.00 0.00 22 TRP A O 15
ATOM 19222 N N . GLU A 1 26 ? -0.830 -12.922 -3.865 1.00 0.00 23 GLU A N 15
ATOM 19223 C CA . GLU A 1 26 ? 0.588 -12.879 -4.270 1.00 0.00 23 GLU A CA 15
ATOM 19224 C C . GLU A 1 26 ? 0.901 -13.822 -5.451 1.00 0.00 23 GLU A C 15
ATOM 19225 O O . GLU A 1 26 ? 1.595 -13.417 -6.382 1.00 0.00 23 GLU A O 15
ATOM 19237 N N . ARG A 1 27 ? 0.351 -15.047 -5.449 1.00 0.00 24 ARG A N 15
ATOM 19238 C CA . ARG A 1 27 ? 0.485 -16.026 -6.541 1.00 0.00 24 ARG A CA 15
ATOM 19239 C C . ARG A 1 27 ? -0.653 -15.994 -7.573 1.00 0.00 24 ARG A C 15
ATOM 19240 O O . ARG A 1 27 ? -0.495 -16.564 -8.650 1.00 0.00 24 ARG A O 15
ATOM 19261 N N . ARG A 1 28 ? -1.784 -15.350 -7.263 1.00 0.00 25 ARG A N 15
ATOM 19262 C CA . ARG A 1 28 ? -3.033 -15.398 -8.044 1.00 0.00 25 ARG A CA 15
ATOM 19263 C C . ARG A 1 28 ? -3.274 -14.139 -8.896 1.00 0.00 25 ARG A C 15
ATOM 19264 O O . ARG A 1 28 ? -3.896 -14.256 -9.945 1.00 0.00 25 ARG A O 15
ATOM 19285 N N . TYR A 1 29 ? -2.768 -12.967 -8.475 1.00 0.00 26 TYR A N 15
ATOM 19286 C CA . TYR A 1 29 ? -2.900 -11.674 -9.180 1.00 0.00 26 TYR A CA 15
ATOM 19287 C C . TYR A 1 29 ? -1.726 -10.705 -8.953 1.00 0.00 26 TYR A C 15
ATOM 19288 O O . TYR A 1 29 ? -1.328 -10.002 -9.878 1.00 0.00 26 TYR A O 15
ATOM 19306 N N . GLY A 1 30 ? -1.231 -10.619 -7.713 1.00 0.00 27 GLY A N 15
ATOM 19307 C CA . GLY A 1 30 ? -0.199 -9.695 -7.247 1.00 0.00 27 GLY A CA 15
ATOM 19308 C C . GLY A 1 30 ? -0.712 -8.550 -6.361 1.00 0.00 27 GLY A C 15
ATOM 19309 O O . GLY A 1 30 ? 0.109 -7.829 -5.814 1.00 0.00 27 GLY A O 15
ATOM 19313 N N . PHE A 1 31 ? -2.032 -8.368 -6.210 1.00 0.00 28 PHE A N 15
ATOM 19314 C CA . PHE A 1 31 ? -2.650 -7.377 -5.314 1.00 0.00 28 PHE A CA 15
ATOM 19315 C C . PHE A 1 31 ? -2.729 -7.894 -3.859 1.00 0.00 28 PHE A C 15
ATOM 19316 O O . PHE A 1 31 ? -3.049 -9.058 -3.665 1.00 0.00 28 PHE A O 15
ATOM 19333 N N . PRO A 1 32 ? -2.529 -7.059 -2.823 1.00 0.00 29 PRO A N 15
ATOM 19334 C CA . PRO A 1 32 ? -1.890 -5.759 -2.919 1.00 0.00 29 PRO A CA 15
ATOM 19335 C C . PRO A 1 32 ? -0.426 -5.950 -3.326 1.00 0.00 29 PRO A C 15
ATOM 19336 O O . PRO A 1 32 ? 0.243 -6.877 -2.857 1.00 0.00 29 PRO A O 15
ATOM 19347 N N . ARG A 1 33 ? 0.068 -5.070 -4.197 1.00 0.00 30 ARG A N 15
ATOM 19348 C CA . ARG A 1 33 ? 1.402 -5.170 -4.792 1.00 0.00 30 ARG A CA 15
ATOM 19349 C C . ARG A 1 33 ? 2.461 -4.523 -3.887 1.00 0.00 30 ARG A C 15
ATOM 19350 O O . ARG A 1 33 ? 2.475 -3.294 -3.774 1.00 0.00 30 ARG A O 15
ATOM 19371 N N . PRO A 1 34 ? 3.363 -5.313 -3.265 1.00 0.00 31 PRO A N 15
ATOM 19372 C CA . PRO A 1 34 ? 4.410 -4.794 -2.390 1.00 0.00 31 PRO A CA 15
ATOM 19373 C C . PRO A 1 34 ? 5.371 -3.893 -3.176 1.00 0.00 31 PRO A C 15
ATOM 19374 O O . PRO A 1 34 ? 6.141 -4.377 -4.013 1.00 0.00 31 PRO A O 15
ATOM 19385 N N . LEU A 1 35 ? 5.294 -2.577 -2.933 1.00 0.00 32 LEU A N 15
ATOM 19386 C CA . LEU A 1 35 ? 6.144 -1.587 -3.596 1.00 0.00 32 LEU A CA 15
ATOM 19387 C C . LEU A 1 35 ? 7.611 -1.733 -3.161 1.00 0.00 32 LEU A C 15
ATOM 19388 O O . LEU A 1 35 ? 7.924 -2.316 -2.120 1.00 0.00 32 LEU A O 15
ATOM 19404 N N . ARG A 1 36 ? 8.515 -1.182 -3.983 1.00 0.00 33 ARG A N 15
ATOM 19405 C CA . ARG A 1 36 ? 9.961 -1.162 -3.734 1.00 0.00 33 ARG A CA 15
ATOM 19406 C C . ARG A 1 36 ? 10.309 -0.495 -2.398 1.00 0.00 33 ARG A C 15
ATOM 19407 O O . ARG A 1 36 ? 9.486 0.133 -1.729 1.00 0.00 33 ARG A O 15
ATOM 19428 N N . SER A 1 37 ? 11.544 -0.699 -1.950 1.00 0.00 34 SER A N 15
ATOM 19429 C CA . SER A 1 37 ? 12.035 -0.254 -0.646 1.00 0.00 34 SER A CA 15
ATOM 19430 C C . SER A 1 37 ? 13.565 -0.206 -0.651 1.00 0.00 34 SER A C 15
ATOM 19431 O O . SER A 1 37 ? 14.189 -0.422 -1.690 1.00 0.00 34 SER A O 15
ATOM 19439 N N . GLU A 1 38 ? 14.153 0.116 0.502 1.00 0.00 35 GLU A N 15
ATOM 19440 C CA . GLU A 1 38 ? 15.598 0.097 0.727 1.00 0.00 35 GLU A CA 15
ATOM 19441 C C . GLU A 1 38 ? 16.194 -1.330 0.725 1.00 0.00 35 GLU A C 15
ATOM 19442 O O . GLU A 1 38 ? 15.497 -2.306 0.459 1.00 0.00 35 GLU A O 15
ATOM 19454 N N . GLY A 1 39 ? 17.498 -1.460 1.019 1.00 0.00 36 GLY A N 15
ATOM 19455 C CA . GLY A 1 39 ? 18.247 -2.720 0.922 1.00 0.00 36 GLY A CA 15
ATOM 19456 C C . GLY A 1 39 ? 17.718 -3.837 1.831 1.00 0.00 36 GLY A C 15
ATOM 19457 O O . GLY A 1 39 ? 17.135 -4.809 1.356 1.00 0.00 36 GLY A O 15
ATOM 19461 N N . ASN A 1 40 ? 17.944 -3.722 3.145 1.00 0.00 37 ASN A N 15
ATOM 19462 C CA . ASN A 1 40 ? 17.431 -4.669 4.144 1.00 0.00 37 ASN A CA 15
ATOM 19463 C C . ASN A 1 40 ? 15.963 -4.411 4.525 1.00 0.00 37 ASN A C 15
ATOM 19464 O O . ASN A 1 40 ? 15.310 -5.293 5.082 1.00 0.00 37 ASN A O 15
ATOM 19475 N N . ASN A 1 41 ? 15.440 -3.207 4.264 1.00 0.00 38 ASN A N 15
ATOM 19476 C CA . ASN A 1 41 ? 14.044 -2.878 4.515 1.00 0.00 38 ASN A CA 15
ATOM 19477 C C . ASN A 1 41 ? 13.169 -3.578 3.469 1.00 0.00 38 ASN A C 15
ATOM 19478 O O . ASN A 1 41 ? 12.972 -3.037 2.384 1.00 0.00 38 ASN A O 15
ATOM 19489 N N . TYR A 1 42 ? 12.614 -4.747 3.810 1.00 0.00 39 TYR A N 15
ATOM 19490 C CA . TYR A 1 42 ? 11.714 -5.501 2.929 1.00 0.00 39 TYR A CA 15
ATOM 19491 C C . TYR A 1 42 ? 10.594 -4.624 2.352 1.00 0.00 39 TYR A C 15
ATOM 19492 O O . TYR A 1 42 ? 10.214 -3.611 2.949 1.00 0.00 39 TYR A O 15
ATOM 19510 N N . ARG A 1 43 ? 10.030 -5.065 1.220 1.00 0.00 40 ARG A N 15
ATOM 19511 C CA . ARG A 1 43 ? 8.960 -4.360 0.516 1.00 0.00 40 ARG A CA 15
ATOM 19512 C C . ARG A 1 43 ? 7.773 -4.047 1.436 1.00 0.00 40 ARG A C 15
ATOM 19513 O O . ARG A 1 43 ? 7.407 -4.844 2.304 1.00 0.00 40 ARG A O 15
ATOM 19534 N N . VAL A 1 44 ? 7.163 -2.884 1.212 1.00 0.00 41 VAL A N 15
ATOM 19535 C CA . VAL A 1 44 ? 6.107 -2.309 2.055 1.00 0.00 41 VAL A CA 15
ATOM 19536 C C . VAL A 1 44 ? 4.866 -1.956 1.233 1.00 0.00 41 VAL A C 15
ATOM 19537 O O . VAL A 1 44 ? 4.765 -2.283 0.049 1.00 0.00 41 VAL A O 15
ATOM 19550 N N . TYR A 1 45 ? 3.887 -1.345 1.901 1.00 0.00 42 TYR A N 15
ATOM 19551 C CA . TYR A 1 45 ? 2.567 -1.043 1.368 1.00 0.00 42 TYR A CA 15
ATOM 19552 C C . TYR A 1 45 ? 2.172 0.404 1.666 1.00 0.00 42 TYR A C 15
ATOM 19553 O O . TYR A 1 45 ? 2.773 1.067 2.509 1.00 0.00 42 TYR A O 15
ATOM 19571 N N . SER A 1 46 ? 1.140 0.888 0.969 1.00 0.00 43 SER A N 15
ATOM 19572 C CA . SER A 1 46 ? 0.589 2.233 1.140 1.00 0.00 43 SER A CA 15
ATOM 19573 C C . SER A 1 46 ? -0.864 2.176 1.603 1.00 0.00 43 SER A C 15
ATOM 19574 O O . SER A 1 46 ? -1.555 1.169 1.421 1.00 0.00 43 SER A O 15
ATOM 19582 N N . ARG A 1 47 ? -1.332 3.288 2.188 1.00 0.00 44 ARG A N 15
ATOM 19583 C CA . ARG A 1 47 ? -2.691 3.410 2.724 1.00 0.00 44 ARG A CA 15
ATOM 19584 C C . ARG A 1 47 ? -3.752 3.143 1.653 1.00 0.00 44 ARG A C 15
ATOM 19585 O O . ARG A 1 47 ? -4.738 2.492 1.960 1.00 0.00 44 ARG A O 15
ATOM 19606 N N . GLU A 1 48 ? -3.518 3.584 0.412 1.00 0.00 45 GLU A N 15
ATOM 19607 C CA . GLU A 1 48 ? -4.362 3.333 -0.766 1.00 0.00 45 GLU A CA 15
ATOM 19608 C C . GLU A 1 48 ? -4.504 1.843 -1.130 1.00 0.00 45 GLU A C 15
ATOM 19609 O O . GLU A 1 48 ? -5.603 1.394 -1.456 1.00 0.00 45 GLU A O 15
ATOM 19621 N N . GLU A 1 49 ? -3.425 1.058 -1.031 1.00 0.00 46 GLU A N 15
ATOM 19622 C CA . GLU A 1 49 ? -3.487 -0.391 -1.227 1.00 0.00 46 GLU A CA 15
ATOM 19623 C C . GLU A 1 49 ? -4.293 -1.017 -0.091 1.00 0.00 46 GLU A C 15
ATOM 19624 O O . GLU A 1 49 ? -5.272 -1.719 -0.337 1.00 0.00 46 GLU A O 15
ATOM 19636 N N . VAL A 1 50 ? -3.935 -0.706 1.161 1.00 0.00 47 VAL A N 15
ATOM 19637 C CA . VAL A 1 50 ? -4.685 -1.172 2.332 1.00 0.00 47 VAL A CA 15
ATOM 19638 C C . VAL A 1 50 ? -6.163 -0.743 2.296 1.00 0.00 47 VAL A C 15
ATOM 19639 O O . VAL A 1 50 ? -7.009 -1.517 2.731 1.00 0.00 47 VAL A O 15
ATOM 19652 N N . GLU A 1 51 ? -6.504 0.430 1.750 1.00 0.00 48 GLU A N 15
ATOM 19653 C CA . GLU A 1 51 ? -7.879 0.893 1.516 1.00 0.00 48 GLU A CA 15
ATOM 19654 C C . GLU A 1 51 ? -8.651 -0.092 0.637 1.00 0.00 48 GLU A C 15
ATOM 19655 O O . GLU A 1 51 ? -9.656 -0.663 1.076 1.00 0.00 48 GLU A O 15
ATOM 19667 N N . ALA A 1 52 ? -8.155 -0.316 -0.588 1.00 0.00 49 ALA A N 15
ATOM 19668 C CA . ALA A 1 52 ? -8.724 -1.289 -1.506 1.00 0.00 49 ALA A CA 15
ATOM 19669 C C . ALA A 1 52 ? -8.791 -2.672 -0.850 1.00 0.00 49 ALA A C 15
ATOM 19670 O O . ALA A 1 52 ? -9.856 -3.278 -0.832 1.00 0.00 49 ALA A O 15
ATOM 19677 N N . VAL A 1 53 ? -7.691 -3.154 -0.259 1.00 0.00 50 VAL A N 15
ATOM 19678 C CA . VAL A 1 53 ? -7.610 -4.464 0.404 1.00 0.00 50 VAL A CA 15
ATOM 19679 C C . VAL A 1 53 ? -8.636 -4.613 1.518 1.00 0.00 50 VAL A C 15
ATOM 19680 O O . VAL A 1 53 ? -9.324 -5.628 1.540 1.00 0.00 50 VAL A O 15
ATOM 19693 N N . ARG A 1 54 ? -8.768 -3.634 2.426 1.00 0.00 51 ARG A N 15
ATOM 19694 C CA . ARG A 1 54 ? -9.794 -3.633 3.478 1.00 0.00 51 ARG A CA 15
ATOM 19695 C C . ARG A 1 54 ? -11.188 -3.788 2.877 1.00 0.00 51 ARG A C 15
ATOM 19696 O O . ARG A 1 54 ? -11.950 -4.641 3.341 1.00 0.00 51 ARG A O 15
ATOM 19717 N N . ARG A 1 55 ? -11.506 -3.002 1.834 1.00 0.00 52 ARG A N 15
ATOM 19718 C CA . ARG A 1 55 ? -12.771 -3.127 1.103 1.00 0.00 52 ARG A CA 15
ATOM 19719 C C . ARG A 1 55 ? -12.929 -4.531 0.517 1.00 0.00 52 ARG A C 15
ATOM 19720 O O . ARG A 1 55 ? -13.886 -5.213 0.872 1.00 0.00 52 ARG A O 15
ATOM 19741 N N . VAL A 1 56 ? -11.999 -4.952 -0.348 1.00 0.00 53 VAL A N 15
ATOM 19742 C CA . VAL A 1 56 ? -11.963 -6.265 -1.006 1.00 0.00 53 VAL A CA 15
ATOM 19743 C C . VAL A 1 56 ? -12.161 -7.371 0.032 1.00 0.00 53 VAL A C 15
ATOM 19744 O O . VAL A 1 56 ? -13.113 -8.130 -0.073 1.00 0.00 53 VAL A O 15
ATOM 19757 N N . ALA A 1 57 ? -11.340 -7.426 1.080 1.00 0.00 54 ALA A N 15
ATOM 19758 C CA . ALA A 1 57 ? -11.422 -8.394 2.168 1.00 0.00 54 ALA A CA 15
ATOM 19759 C C . ALA A 1 57 ? -12.787 -8.444 2.878 1.00 0.00 54 ALA A C 15
ATOM 19760 O O . ALA A 1 57 ? -13.261 -9.533 3.217 1.00 0.00 54 ALA A O 15
ATOM 19767 N N . ARG A 1 58 ? -13.429 -7.290 3.118 1.00 0.00 55 ARG A N 15
ATOM 19768 C CA . ARG A 1 58 ? -14.809 -7.238 3.624 1.00 0.00 55 ARG A CA 15
ATOM 19769 C C . ARG A 1 58 ? -15.797 -7.782 2.582 1.00 0.00 55 ARG A C 15
ATOM 19770 O O . ARG A 1 58 ? -16.651 -8.586 2.934 1.00 0.00 55 ARG A O 15
ATOM 19791 N N . LEU A 1 59 ? -15.637 -7.409 1.310 1.00 0.00 56 LEU A N 15
ATOM 19792 C CA . LEU A 1 59 ? -16.405 -7.926 0.173 1.00 0.00 56 LEU A CA 15
ATOM 19793 C C . LEU A 1 59 ? -16.265 -9.465 0.022 1.00 0.00 56 LEU A C 15
ATOM 19794 O O . LEU A 1 59 ? -17.246 -10.154 -0.255 1.00 0.00 56 LEU A O 15
ATOM 19810 N N . ILE A 1 60 ? -15.070 -10.035 0.257 1.00 0.00 57 ILE A N 15
ATOM 19811 C CA . ILE A 1 60 ? -14.845 -11.492 0.319 1.00 0.00 57 ILE A CA 15
ATOM 19812 C C . ILE A 1 60 ? -15.724 -12.146 1.389 1.00 0.00 57 ILE A C 15
ATOM 19813 O O . ILE A 1 60 ? -16.249 -13.226 1.138 1.00 0.00 57 ILE A O 15
ATOM 19829 N N . GLN A 1 61 ? -15.911 -11.509 2.553 1.00 0.00 58 GLN A N 15
ATOM 19830 C CA . GLN A 1 61 ? -16.804 -12.031 3.592 1.00 0.00 58 GLN A CA 15
ATOM 19831 C C . GLN A 1 61 ? -18.275 -12.120 3.143 1.00 0.00 58 GLN A C 15
ATOM 19832 O O . GLN A 1 61 ? -19.042 -12.830 3.788 1.00 0.00 58 GLN A O 15
ATOM 19846 N N . GLU A 1 62 ? -18.673 -11.461 2.044 1.00 0.00 59 GLU A N 15
ATOM 19847 C CA . GLU A 1 62 ? -20.028 -11.572 1.493 1.00 0.00 59 GLU A CA 15
ATOM 19848 C C . GLU A 1 62 ? -20.183 -12.782 0.552 1.00 0.00 59 GLU A C 15
ATOM 19849 O O . GLU A 1 62 ? -21.197 -13.470 0.628 1.00 0.00 59 GLU A O 15
ATOM 19861 N N . GLU A 1 63 ? -19.187 -13.072 -0.303 1.00 0.00 60 GLU A N 15
ATOM 19862 C CA . GLU A 1 63 ? -19.233 -14.205 -1.256 1.00 0.00 60 GLU A CA 15
ATOM 19863 C C . GLU A 1 63 ? -17.884 -14.858 -1.605 1.00 0.00 60 GLU A C 15
ATOM 19864 O O . GLU A 1 63 ? -17.852 -16.033 -1.960 1.00 0.00 60 GLU A O 15
ATOM 19876 N N . GLY A 1 64 ? -16.776 -14.113 -1.586 1.00 0.00 61 GLY A N 15
ATOM 19877 C CA . GLY A 1 64 ? -15.446 -14.615 -1.949 1.00 0.00 61 GLY A CA 15
ATOM 19878 C C . GLY A 1 64 ? -15.068 -14.400 -3.421 1.00 0.00 61 GLY A C 15
ATOM 19879 O O . GLY A 1 64 ? -13.898 -14.157 -3.704 1.00 0.00 61 GLY A O 15
ATOM 19883 N N . LEU A 1 65 ? -16.040 -14.381 -4.346 1.00 0.00 62 LEU A N 15
ATOM 19884 C CA . LEU A 1 65 ? -15.861 -13.982 -5.757 1.00 0.00 62 LEU A CA 15
ATOM 19885 C C . LEU A 1 65 ? -15.113 -12.646 -5.883 1.00 0.00 62 LEU A C 15
ATOM 19886 O O . LEU A 1 65 ? -14.241 -12.497 -6.742 1.00 0.00 62 LEU A O 15
ATOM 19902 N N . SER A 1 66 ? -15.382 -11.714 -4.962 1.00 0.00 63 SER A N 15
ATOM 19903 C CA . SER A 1 66 ? -14.676 -10.439 -4.834 1.00 0.00 63 SER A CA 15
ATOM 19904 C C . SER A 1 66 ? -13.153 -10.544 -4.715 1.00 0.00 63 SER A C 15
ATOM 19905 O O . SER A 1 66 ? -12.499 -9.526 -4.918 1.00 0.00 63 SER A O 15
ATOM 19913 N N . VAL A 1 67 ? -12.569 -11.732 -4.486 1.00 0.00 64 VAL A N 15
ATOM 19914 C CA . VAL A 1 67 ? -11.153 -11.980 -4.783 1.00 0.00 64 VAL A CA 15
ATOM 19915 C C . VAL A 1 67 ? -10.846 -11.546 -6.213 1.00 0.00 64 VAL A C 15
ATOM 19916 O O . VAL A 1 67 ? -10.083 -10.612 -6.407 1.00 0.00 64 VAL A O 15
ATOM 19929 N N . SER A 1 68 ? -11.431 -12.197 -7.219 1.00 0.00 65 SER A N 15
ATOM 19930 C CA . SER A 1 68 ? -11.150 -11.848 -8.610 1.00 0.00 65 SER A CA 15
ATOM 19931 C C . SER A 1 68 ? -11.922 -10.602 -9.041 1.00 0.00 65 SER A C 15
ATOM 19932 O O . SER A 1 68 ? -11.371 -9.775 -9.763 1.00 0.00 65 SER A O 15
ATOM 19940 N N . GLU A 1 69 ? -13.174 -10.458 -8.585 1.00 0.00 66 GLU A N 15
ATOM 19941 C CA . GLU A 1 69 ? -14.054 -9.338 -8.929 1.00 0.00 66 GLU A CA 15
ATOM 19942 C C . GLU A 1 69 ? -13.516 -8.000 -8.412 1.00 0.00 66 GLU A C 15
ATOM 19943 O O . GLU A 1 69 ? -13.204 -7.131 -9.218 1.00 0.00 66 GLU A O 15
ATOM 19955 N N . ALA A 1 70 ? -13.360 -7.810 -7.095 1.00 0.00 67 ALA A N 15
ATOM 19956 C CA . ALA A 1 70 ? -12.963 -6.508 -6.563 1.00 0.00 67 ALA A CA 15
ATOM 19957 C C . ALA A 1 70 ? -11.505 -6.146 -6.915 1.00 0.00 67 ALA A C 15
ATOM 19958 O O . ALA A 1 70 ? -11.195 -4.962 -7.055 1.00 0.00 67 ALA A O 15
ATOM 19965 N N . ILE A 1 71 ? -10.630 -7.143 -7.146 1.00 0.00 68 ILE A N 15
ATOM 19966 C CA . ILE A 1 71 ? -9.313 -6.924 -7.765 1.00 0.00 68 ILE A CA 15
ATOM 19967 C C . ILE A 1 71 ? -9.477 -6.430 -9.208 1.00 0.00 68 ILE A C 15
ATOM 19968 O O . ILE A 1 71 ? -8.952 -5.368 -9.534 1.00 0.00 68 ILE A O 15
ATOM 19984 N N . ALA A 1 72 ? -10.202 -7.149 -10.079 1.00 0.00 69 ALA A N 15
ATOM 19985 C CA . ALA A 1 72 ? -10.432 -6.706 -11.457 1.00 0.00 69 ALA A CA 15
ATOM 19986 C C . ALA A 1 72 ? -11.119 -5.329 -11.530 1.00 0.00 69 ALA A C 15
ATOM 19987 O O . ALA A 1 72 ? -10.739 -4.506 -12.363 1.00 0.00 69 ALA A O 15
ATOM 19994 N N . GLN A 1 73 ? -12.058 -5.046 -10.617 1.00 0.00 70 GLN A N 15
ATOM 19995 C CA . GLN A 1 73 ? -12.651 -3.726 -10.403 1.00 0.00 70 GLN A CA 15
ATOM 19996 C C . GLN A 1 73 ? -11.578 -2.687 -10.074 1.00 0.00 70 GLN A C 15
ATOM 19997 O O . GLN A 1 73 ? -11.393 -1.781 -10.875 1.00 0.00 70 GLN A O 15
ATOM 20011 N N . VAL A 1 74 ? -10.826 -2.793 -8.964 1.00 0.00 71 VAL A N 15
ATOM 20012 C CA . VAL A 1 74 ? -9.809 -1.769 -8.642 1.00 0.00 71 VAL A CA 15
ATOM 20013 C C . VAL A 1 74 ? -8.699 -1.664 -9.708 1.00 0.00 71 VAL A C 15
ATOM 20014 O O . VAL A 1 74 ? -8.133 -0.590 -9.903 1.00 0.00 71 VAL A O 15
ATOM 20027 N N . LYS A 1 75 ? -8.426 -2.746 -10.455 1.00 0.00 72 LYS A N 15
ATOM 20028 C CA . LYS A 1 75 ? -7.559 -2.736 -11.641 1.00 0.00 72 LYS A CA 15
ATOM 20029 C C . LYS A 1 75 ? -8.136 -1.900 -12.794 1.00 0.00 72 LYS A C 15
ATOM 20030 O O . LYS A 1 75 ? -7.377 -1.161 -13.417 1.00 0.00 72 LYS A O 15
ATOM 20049 N N . THR A 1 76 ? -9.436 -2.022 -13.106 1.00 0.00 73 THR A N 15
ATOM 20050 C CA . THR A 1 76 ? -10.090 -1.241 -14.176 1.00 0.00 73 THR A CA 15
ATOM 20051 C C . THR A 1 76 ? -10.688 0.097 -13.714 1.00 0.00 73 THR A C 15
ATOM 20052 O O . THR A 1 76 ? -11.065 0.901 -14.566 1.00 0.00 73 THR A O 15
ATOM 20063 N N . GLU A 1 77 ? -10.751 0.348 -12.405 1.00 0.00 74 GLU A N 15
ATOM 20064 C CA . GLU A 1 77 ? -11.253 1.556 -11.747 1.00 0.00 74 GLU A CA 15
ATOM 20065 C C . GLU A 1 77 ? -10.219 2.039 -10.708 1.00 0.00 74 GLU A C 15
ATOM 20066 O O . GLU A 1 77 ? -10.367 1.766 -9.513 1.00 0.00 74 GLU A O 15
ATOM 20078 N N . PRO A 1 78 ? -9.145 2.730 -11.140 1.00 0.00 75 PRO A N 15
ATOM 20079 C CA . PRO A 1 78 ? -8.054 3.130 -10.255 1.00 0.00 75 PRO A CA 15
ATOM 20080 C C . PRO A 1 78 ? -8.521 4.164 -9.212 1.00 0.00 75 PRO A C 15
ATOM 20081 O O . PRO A 1 78 ? -9.163 5.151 -9.584 1.00 0.00 75 PRO A O 15
ATOM 20092 N N . PRO A 1 79 ? -8.207 3.977 -7.914 1.00 0.00 76 PRO A N 15
ATOM 20093 C CA . PRO A 1 79 ? -8.655 4.873 -6.854 1.00 0.00 76 PRO A CA 15
ATOM 20094 C C . PRO A 1 79 ? -7.901 6.211 -6.878 1.00 0.00 76 PRO A C 15
ATOM 20095 O O . PRO A 1 79 ? -6.766 6.307 -7.349 1.00 0.00 76 PRO A O 15
ATOM 20106 N N . ARG A 1 80 ? -8.546 7.250 -6.335 1.00 0.00 77 ARG A N 15
ATOM 20107 C CA . ARG A 1 80 ? -8.034 8.619 -6.251 1.00 0.00 77 ARG A CA 15
ATOM 20108 C C . ARG A 1 80 ? -8.728 9.326 -5.082 1.00 0.00 77 ARG A C 15
ATOM 20109 O O . ARG A 1 80 ? -9.943 9.510 -5.130 1.00 0.00 77 ARG A O 15
ATOM 20130 N N . GLU A 1 81 ? -7.977 9.652 -4.028 1.00 0.00 78 GLU A N 15
ATOM 20131 C CA . GLU A 1 81 ? -8.438 10.514 -2.925 1.00 0.00 78 GLU A CA 15
ATOM 20132 C C . GLU A 1 81 ? -8.371 11.993 -3.343 1.00 0.00 78 GLU A C 15
ATOM 20133 O O . GLU A 1 81 ? -9.400 12.678 -3.171 1.00 0.00 78 GLU A O 15
ATOM 20146 N N . GLY A 1 1 ? 6.188 17.865 7.844 1.00 0.00 -2 GLY A N 16
ATOM 20147 C CA . GLY A 1 1 ? 6.695 16.591 8.391 1.00 0.00 -2 GLY A CA 16
ATOM 20148 C C . GLY A 1 1 ? 6.718 15.518 7.314 1.00 0.00 -2 GLY A C 16
ATOM 20149 O O . GLY A 1 1 ? 7.115 15.838 6.200 1.00 0.00 -2 GLY A O 16
ATOM 20155 N N . SER A 1 2 ? 6.348 14.271 7.641 1.00 0.00 -1 SER A N 16
ATOM 20156 C CA . SER A 1 2 ? 6.705 13.070 6.859 1.00 0.00 -1 SER A CA 16
ATOM 20157 C C . SER A 1 2 ? 5.559 12.037 6.728 1.00 0.00 -1 SER A C 16
ATOM 20158 O O . SER A 1 2 ? 4.410 12.356 7.029 1.00 0.00 -1 SER A O 16
ATOM 20166 N N . HIS A 1 3 ? 5.858 10.819 6.238 1.00 0.00 0 HIS A N 16
ATOM 20167 C CA . HIS A 1 3 ? 4.898 9.733 5.949 1.00 0.00 0 HIS A CA 16
ATOM 20168 C C . HIS A 1 3 ? 5.295 8.366 6.556 1.00 0.00 0 HIS A C 16
ATOM 20169 O O . HIS A 1 3 ? 6.341 8.246 7.187 1.00 0.00 0 HIS A O 16
ATOM 20184 N N . MET A 1 4 ? 4.454 7.335 6.357 1.00 0.00 1 MET A N 16
ATOM 20185 C CA . MET A 1 4 ? 4.559 5.983 6.944 1.00 0.00 1 MET A CA 16
ATOM 20186 C C . MET A 1 4 ? 4.447 4.849 5.899 1.00 0.00 1 MET A C 16
ATOM 20187 O O . MET A 1 4 ? 3.937 5.079 4.804 1.00 0.00 1 MET A O 16
ATOM 20201 N N . THR A 1 5 ? 4.868 3.623 6.266 1.00 0.00 2 THR A N 16
ATOM 20202 C CA . THR A 1 5 ? 4.641 2.341 5.553 1.00 0.00 2 THR A CA 16
ATOM 20203 C C . THR A 1 5 ? 4.589 1.169 6.556 1.00 0.00 2 THR A C 16
ATOM 20204 O O . THR A 1 5 ? 5.113 1.304 7.662 1.00 0.00 2 THR A O 16
ATOM 20215 N N . LEU A 1 6 ? 3.988 0.026 6.179 1.00 0.00 3 LEU A N 16
ATOM 20216 C CA . LEU A 1 6 ? 3.864 -1.200 7.001 1.00 0.00 3 LEU A CA 16
ATOM 20217 C C . LEU A 1 6 ? 4.114 -2.480 6.169 1.00 0.00 3 LEU A C 16
ATOM 20218 O O . LEU A 1 6 ? 4.061 -2.426 4.946 1.00 0.00 3 LEU A O 16
ATOM 20234 N N . ARG A 1 7 ? 4.370 -3.638 6.809 1.00 0.00 4 ARG A N 16
ATOM 20235 C CA . ARG A 1 7 ? 4.719 -4.925 6.151 1.00 0.00 4 ARG A CA 16
ATOM 20236 C C . ARG A 1 7 ? 3.488 -5.810 5.898 1.00 0.00 4 ARG A C 16
ATOM 20237 O O . ARG A 1 7 ? 2.482 -5.660 6.593 1.00 0.00 4 ARG A O 16
ATOM 20258 N N . ILE A 1 8 ? 3.591 -6.819 5.009 1.00 0.00 5 ILE A N 16
ATOM 20259 C CA . ILE A 1 8 ? 2.499 -7.803 4.798 1.00 0.00 5 ILE A CA 16
ATOM 20260 C C . ILE A 1 8 ? 2.037 -8.456 6.108 1.00 0.00 5 ILE A C 16
ATOM 20261 O O . ILE A 1 8 ? 0.838 -8.631 6.319 1.00 0.00 5 ILE A O 16
ATOM 20277 N N . ARG A 1 9 ? 2.981 -8.753 7.015 1.00 0.00 6 ARG A N 16
ATOM 20278 C CA . ARG A 1 9 ? 2.716 -9.300 8.349 1.00 0.00 6 ARG A CA 16
ATOM 20279 C C . ARG A 1 9 ? 1.752 -8.410 9.136 1.00 0.00 6 ARG A C 16
ATOM 20280 O O . ARG A 1 9 ? 0.832 -8.935 9.756 1.00 0.00 6 ARG A O 16
ATOM 20301 N N . THR A 1 10 ? 1.925 -7.084 9.067 1.00 0.00 7 THR A N 16
ATOM 20302 C CA . THR A 1 10 ? 1.046 -6.086 9.684 1.00 0.00 7 THR A CA 16
ATOM 20303 C C . THR A 1 10 ? -0.333 -6.044 9.018 1.00 0.00 7 THR A C 16
ATOM 20304 O O . THR A 1 10 ? -1.336 -6.013 9.727 1.00 0.00 7 THR A O 16
ATOM 20315 N N . ILE A 1 11 ? -0.398 -6.068 7.678 1.00 0.00 8 ILE A N 16
ATOM 20316 C CA . ILE A 1 11 ? -1.676 -6.121 6.945 1.00 0.00 8 ILE A CA 16
ATOM 20317 C C . ILE A 1 11 ? -2.461 -7.372 7.358 1.00 0.00 8 ILE A C 16
ATOM 20318 O O . ILE A 1 11 ? -3.622 -7.289 7.759 1.00 0.00 8 ILE A O 16
ATOM 20334 N N . ALA A 1 12 ? -1.813 -8.537 7.292 1.00 0.00 9 ALA A N 16
ATOM 20335 C CA . ALA A 1 12 ? -2.394 -9.815 7.670 1.00 0.00 9 ALA A CA 16
ATOM 20336 C C . ALA A 1 12 ? -2.846 -9.840 9.140 1.00 0.00 9 ALA A C 16
ATOM 20337 O O . ALA A 1 12 ? -3.948 -10.308 9.437 1.00 0.00 9 ALA A O 16
ATOM 20344 N N . ARG A 1 13 ? -2.033 -9.272 10.049 1.00 0.00 10 ARG A N 16
ATOM 20345 C CA . ARG A 1 13 ? -2.318 -9.097 11.484 1.00 0.00 10 ARG A CA 16
ATOM 20346 C C . ARG A 1 13 ? -3.611 -8.346 11.811 1.00 0.00 10 ARG A C 16
ATOM 20347 O O . ARG A 1 13 ? -4.031 -8.415 12.963 1.00 0.00 10 ARG A O 16
ATOM 20368 N N . MET A 1 14 ? -4.283 -7.712 10.840 1.00 0.00 11 MET A N 16
ATOM 20369 C CA . MET A 1 14 ? -5.657 -7.237 11.025 1.00 0.00 11 MET A CA 16
ATOM 20370 C C . MET A 1 14 ? -6.619 -8.357 11.452 1.00 0.00 11 MET A C 16
ATOM 20371 O O . MET A 1 14 ? -7.507 -8.095 12.259 1.00 0.00 11 MET A O 16
ATOM 20385 N N . THR A 1 15 ? -6.477 -9.581 10.912 1.00 0.00 12 THR A N 16
ATOM 20386 C CA . THR A 1 15 ? -7.375 -10.713 11.235 1.00 0.00 12 THR A CA 16
ATOM 20387 C C . THR A 1 15 ? -6.747 -12.110 11.167 1.00 0.00 12 THR A C 16
ATOM 20388 O O . THR A 1 15 ? -7.378 -13.069 11.608 1.00 0.00 12 THR A O 16
ATOM 20399 N N . GLY A 1 16 ? -5.565 -12.281 10.567 1.00 0.00 13 GLY A N 16
ATOM 20400 C CA . GLY A 1 16 ? -4.982 -13.589 10.253 1.00 0.00 13 GLY A CA 16
ATOM 20401 C C . GLY A 1 16 ? -5.678 -14.305 9.089 1.00 0.00 13 GLY A C 16
ATOM 20402 O O . GLY A 1 16 ? -4.994 -14.763 8.181 1.00 0.00 13 GLY A O 16
ATOM 20406 N N . ILE A 1 17 ? -7.018 -14.370 9.060 1.00 0.00 14 ILE A N 16
ATOM 20407 C CA . ILE A 1 17 ? -7.794 -15.076 8.015 1.00 0.00 14 ILE A CA 16
ATOM 20408 C C . ILE A 1 17 ? -7.425 -14.588 6.606 1.00 0.00 14 ILE A C 16
ATOM 20409 O O . ILE A 1 17 ? -7.357 -15.369 5.658 1.00 0.00 14 ILE A O 16
ATOM 20425 N N . ARG A 1 18 ? -7.134 -13.284 6.489 1.00 0.00 15 ARG A N 16
ATOM 20426 C CA . ARG A 1 18 ? -6.714 -12.616 5.255 1.00 0.00 15 ARG A CA 16
ATOM 20427 C C . ARG A 1 18 ? -5.349 -13.082 4.755 1.00 0.00 15 ARG A C 16
ATOM 20428 O O . ARG A 1 18 ? -5.080 -12.948 3.569 1.00 0.00 15 ARG A O 16
ATOM 20449 N N . GLU A 1 19 ? -4.486 -13.629 5.610 1.00 0.00 16 GLU A N 16
ATOM 20450 C CA . GLU A 1 19 ? -3.099 -13.968 5.281 1.00 0.00 16 GLU A CA 16
ATOM 20451 C C . GLU A 1 19 ? -2.997 -15.003 4.151 1.00 0.00 16 GLU A C 16
ATOM 20452 O O . GLU A 1 19 ? -2.246 -14.804 3.194 1.00 0.00 16 GLU A O 16
ATOM 20464 N N . ALA A 1 20 ? -3.834 -16.046 4.212 1.00 0.00 17 ALA A N 16
ATOM 20465 C CA . ALA A 1 20 ? -3.995 -17.045 3.158 1.00 0.00 17 ALA A CA 16
ATOM 20466 C C . ALA A 1 20 ? -4.419 -16.419 1.817 1.00 0.00 17 ALA A C 16
ATOM 20467 O O . ALA A 1 20 ? -3.960 -16.843 0.759 1.00 0.00 17 ALA A O 16
ATOM 20474 N N . THR A 1 21 ? -5.268 -15.386 1.863 1.00 0.00 18 THR A N 16
ATOM 20475 C CA . THR A 1 21 ? -5.728 -14.620 0.700 1.00 0.00 18 THR A CA 16
ATOM 20476 C C . THR A 1 21 ? -4.631 -13.683 0.172 1.00 0.00 18 THR A C 16
ATOM 20477 O O . THR A 1 21 ? -4.364 -13.680 -1.025 1.00 0.00 18 THR A O 16
ATOM 20488 N N . LEU A 1 22 ? -3.954 -12.938 1.053 1.00 0.00 19 LEU A N 16
ATOM 20489 C CA . LEU A 1 22 ? -2.834 -12.045 0.745 1.00 0.00 19 LEU A CA 16
ATOM 20490 C C . LEU A 1 22 ? -1.685 -12.796 0.053 1.00 0.00 19 LEU A C 16
ATOM 20491 O O . LEU A 1 22 ? -1.254 -12.403 -1.033 1.00 0.00 19 LEU A O 16
ATOM 20507 N N . ARG A 1 23 ? -1.200 -13.891 0.661 1.00 0.00 20 ARG A N 16
ATOM 20508 C CA . ARG A 1 23 ? -0.138 -14.723 0.077 1.00 0.00 20 ARG A CA 16
ATOM 20509 C C . ARG A 1 23 ? -0.583 -15.415 -1.215 1.00 0.00 20 ARG A C 16
ATOM 20510 O O . ARG A 1 23 ? 0.220 -15.531 -2.138 1.00 0.00 20 ARG A O 16
ATOM 20531 N N . ALA A 1 24 ? -1.859 -15.813 -1.330 1.00 0.00 21 ALA A N 16
ATOM 20532 C CA . ALA A 1 24 ? -2.417 -16.279 -2.598 1.00 0.00 21 ALA A CA 16
ATOM 20533 C C . ALA A 1 24 ? -2.370 -15.182 -3.671 1.00 0.00 21 ALA A C 16
ATOM 20534 O O . ALA A 1 24 ? -1.861 -15.435 -4.763 1.00 0.00 21 ALA A O 16
ATOM 20541 N N . TRP A 1 25 ? -2.852 -13.964 -3.381 1.00 0.00 22 TRP A N 16
ATOM 20542 C CA . TRP A 1 25 ? -2.848 -12.859 -4.343 1.00 0.00 22 TRP A CA 16
ATOM 20543 C C . TRP A 1 25 ? -1.468 -12.546 -4.906 1.00 0.00 22 TRP A C 16
ATOM 20544 O O . TRP A 1 25 ? -1.379 -12.272 -6.101 1.00 0.00 22 TRP A O 16
ATOM 20565 N N . GLU A 1 26 ? -0.406 -12.638 -4.099 1.00 0.00 23 GLU A N 16
ATOM 20566 C CA . GLU A 1 26 ? 0.984 -12.500 -4.560 1.00 0.00 23 GLU A CA 16
ATOM 20567 C C . GLU A 1 26 ? 1.300 -13.398 -5.771 1.00 0.00 23 GLU A C 16
ATOM 20568 O O . GLU A 1 26 ? 2.076 -13.004 -6.640 1.00 0.00 23 GLU A O 16
ATOM 20580 N N . ARG A 1 27 ? 0.664 -14.577 -5.846 1.00 0.00 24 ARG A N 16
ATOM 20581 C CA . ARG A 1 27 ? 0.812 -15.562 -6.922 1.00 0.00 24 ARG A CA 16
ATOM 20582 C C . ARG A 1 27 ? -0.333 -15.523 -7.946 1.00 0.00 24 ARG A C 16
ATOM 20583 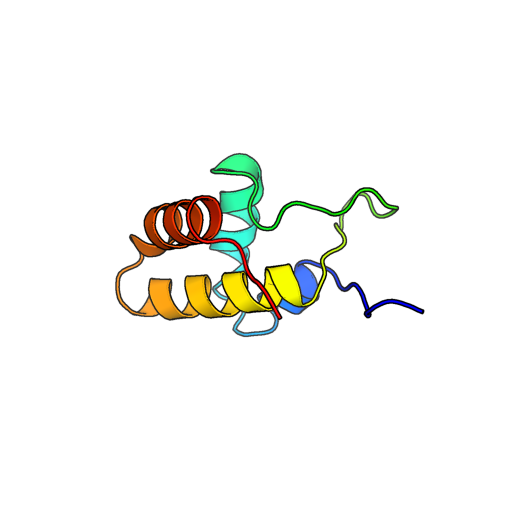O O . ARG A 1 27 ? -0.195 -16.086 -9.029 1.00 0.00 24 ARG A O 16
ATOM 20604 N N . ARG A 1 28 ? -1.456 -14.873 -7.608 1.00 0.00 25 ARG A N 16
ATOM 20605 C CA . ARG A 1 28 ? -2.726 -14.885 -8.355 1.00 0.00 25 ARG A CA 16
ATOM 20606 C C . ARG A 1 28 ? -2.993 -13.590 -9.139 1.00 0.00 25 ARG A C 16
ATOM 20607 O O . ARG A 1 28 ? -3.633 -13.658 -10.183 1.00 0.00 25 ARG A O 16
ATOM 20628 N N . TYR A 1 29 ? -2.489 -12.438 -8.667 1.00 0.00 26 TYR A N 16
ATOM 20629 C CA . TYR A 1 29 ? -2.627 -11.117 -9.315 1.00 0.00 26 TYR A CA 16
ATOM 20630 C C . TYR A 1 29 ? -1.455 -10.152 -9.051 1.00 0.00 26 TYR A C 16
ATOM 20631 O O . TYR A 1 29 ? -1.128 -9.346 -9.918 1.00 0.00 26 TYR A O 16
ATOM 20649 N N . GLY A 1 30 ? -0.871 -10.182 -7.845 1.00 0.00 27 GLY A N 16
ATOM 20650 C CA . GLY A 1 30 ? 0.181 -9.273 -7.381 1.00 0.00 27 GLY A CA 16
ATOM 20651 C C . GLY A 1 30 ? -0.291 -8.142 -6.455 1.00 0.00 27 GLY A C 16
ATOM 20652 O O . GLY A 1 30 ? 0.546 -7.372 -5.998 1.00 0.00 27 GLY A O 16
ATOM 20656 N N . PHE A 1 31 ? -1.596 -8.015 -6.176 1.00 0.00 28 PHE A N 16
ATOM 20657 C CA . PHE A 1 31 ? -2.166 -7.042 -5.230 1.00 0.00 28 PHE A CA 16
ATOM 20658 C C . PHE A 1 31 ? -2.145 -7.584 -3.780 1.00 0.00 28 PHE A C 16
ATOM 20659 O O . PHE A 1 31 ? -2.485 -8.744 -3.582 1.00 0.00 28 PHE A O 16
ATOM 20676 N N . PRO A 1 32 ? -1.824 -6.776 -2.752 1.00 0.00 29 PRO A N 16
ATOM 20677 C CA . PRO A 1 32 ? -1.207 -5.464 -2.870 1.00 0.00 29 PRO A CA 16
ATOM 20678 C C . PRO A 1 32 ? 0.226 -5.589 -3.410 1.00 0.00 29 PRO A C 16
ATOM 20679 O O . PRO A 1 32 ? 0.975 -6.506 -3.039 1.00 0.00 29 PRO A O 16
ATOM 20690 N N . ARG A 1 33 ? 0.613 -4.636 -4.265 1.00 0.00 30 ARG A N 16
ATOM 20691 C CA . ARG A 1 33 ? 1.890 -4.604 -4.997 1.00 0.00 30 ARG A CA 16
ATOM 20692 C C . ARG A 1 33 ? 3.034 -4.041 -4.132 1.00 0.00 30 ARG A C 16
ATOM 20693 O O . ARG A 1 33 ? 2.926 -2.896 -3.679 1.00 0.00 30 ARG A O 16
ATOM 20714 N N . PRO A 1 34 ? 4.105 -4.821 -3.855 1.00 0.00 31 PRO A N 16
ATOM 20715 C CA . PRO A 1 34 ? 5.195 -4.384 -2.979 1.00 0.00 31 PRO A CA 16
ATOM 20716 C C . PRO A 1 34 ? 5.893 -3.138 -3.547 1.00 0.00 31 PRO A C 16
ATOM 20717 O O . PRO A 1 34 ? 5.998 -2.984 -4.763 1.00 0.00 31 PRO A O 16
ATOM 20728 N N . LEU A 1 35 ? 6.322 -2.234 -2.657 1.00 0.00 32 LEU A N 16
ATOM 20729 C CA . LEU A 1 35 ? 6.754 -0.876 -3.014 1.00 0.00 32 LEU A CA 16
ATOM 20730 C C . LEU A 1 35 ? 8.045 -0.834 -3.855 1.00 0.00 32 LEU A C 16
ATOM 20731 O O . LEU A 1 35 ? 8.001 -0.525 -5.044 1.00 0.00 32 LEU A O 16
ATOM 20747 N N . ARG A 1 36 ? 9.200 -1.090 -3.229 1.00 0.00 33 ARG A N 16
ATOM 20748 C CA . ARG A 1 36 ? 10.494 -1.300 -3.895 1.00 0.00 33 ARG A CA 16
ATOM 20749 C C . ARG A 1 36 ? 10.672 -2.786 -4.252 1.00 0.00 33 ARG A C 16
ATOM 20750 O O . ARG A 1 36 ? 9.905 -3.645 -3.817 1.00 0.00 33 ARG A O 16
ATOM 20771 N N . SER A 1 37 ? 11.733 -3.072 -5.013 1.00 0.00 34 SER A N 16
ATOM 20772 C CA . SER A 1 37 ? 12.293 -4.419 -5.178 1.00 0.00 34 SER A CA 16
ATOM 20773 C C . SER A 1 37 ? 12.810 -5.010 -3.855 1.00 0.00 34 SER A C 16
ATOM 20774 O O . SER A 1 37 ? 12.806 -4.354 -2.815 1.00 0.00 34 SER A O 16
ATOM 20782 N N . GLU A 1 38 ? 13.271 -6.264 -3.918 1.00 0.00 35 GLU A N 16
ATOM 20783 C CA . GLU A 1 38 ? 13.875 -6.995 -2.801 1.00 0.00 35 GLU A CA 16
ATOM 20784 C C . GLU A 1 38 ? 15.131 -6.315 -2.213 1.00 0.00 35 GLU A C 16
ATOM 20785 O O . GLU A 1 38 ? 15.717 -5.410 -2.810 1.00 0.00 35 GLU A O 16
ATOM 20797 N N . GLY A 1 39 ? 15.567 -6.791 -1.040 1.00 0.00 36 GLY A N 16
ATOM 20798 C CA . GLY A 1 39 ? 16.676 -6.245 -0.260 1.00 0.00 36 GLY A CA 16
ATOM 20799 C C . GLY A 1 39 ? 16.366 -6.255 1.239 1.00 0.00 36 GLY A C 16
ATOM 20800 O O . GLY A 1 39 ? 15.406 -6.886 1.679 1.00 0.00 36 GLY A O 16
ATOM 20804 N N . ASN A 1 40 ? 17.181 -5.546 2.030 1.00 0.00 37 ASN A N 16
ATOM 20805 C CA . ASN A 1 40 ? 17.035 -5.455 3.491 1.00 0.00 37 ASN A CA 16
ATOM 20806 C C . ASN A 1 40 ? 15.656 -4.927 3.922 1.00 0.00 37 ASN A C 16
ATOM 20807 O O . ASN A 1 40 ? 15.138 -5.311 4.969 1.00 0.00 37 ASN A O 16
ATOM 20818 N N . ASN A 1 41 ? 15.069 -4.030 3.120 1.00 0.00 38 ASN A N 16
ATOM 20819 C CA . ASN A 1 41 ? 13.719 -3.530 3.320 1.00 0.00 38 ASN A CA 16
ATOM 20820 C C . ASN A 1 41 ? 12.716 -4.631 2.944 1.00 0.00 38 ASN A C 16
ATOM 20821 O O . ASN A 1 41 ? 12.462 -4.865 1.764 1.00 0.00 38 ASN A O 16
ATOM 20832 N N . TYR A 1 42 ? 12.162 -5.311 3.955 1.00 0.00 39 TYR A N 16
ATOM 20833 C CA . TYR A 1 42 ? 11.131 -6.340 3.783 1.00 0.00 39 TYR A CA 16
ATOM 20834 C C . TYR A 1 42 ? 9.925 -5.819 2.978 1.00 0.00 39 TYR A C 16
ATOM 20835 O O . TYR A 1 42 ? 9.748 -4.610 2.836 1.00 0.00 39 TYR A O 16
ATOM 20853 N N . ARG A 1 43 ? 9.052 -6.729 2.515 1.00 0.00 40 ARG A N 16
ATOM 20854 C CA . ARG A 1 43 ? 7.826 -6.445 1.744 1.00 0.00 40 ARG A CA 16
ATOM 20855 C C . ARG A 1 43 ? 6.852 -5.506 2.475 1.00 0.00 40 ARG A C 16
ATOM 20856 O O . ARG A 1 43 ? 5.927 -5.943 3.169 1.00 0.00 40 ARG A O 16
ATOM 20877 N N . VAL A 1 44 ? 7.100 -4.208 2.289 1.00 0.00 41 VAL A N 16
ATOM 20878 C CA . VAL A 1 44 ? 6.334 -3.072 2.800 1.00 0.00 41 VAL A CA 16
ATOM 20879 C C . VAL A 1 44 ? 5.346 -2.514 1.775 1.00 0.00 41 VAL A C 16
ATOM 20880 O O . VAL A 1 44 ? 5.471 -2.718 0.564 1.00 0.00 41 VAL A O 16
ATOM 20893 N N . TYR A 1 45 ? 4.381 -1.773 2.321 1.00 0.00 42 TYR A N 16
ATOM 20894 C CA . TYR A 1 45 ? 3.169 -1.264 1.706 1.00 0.00 42 TYR A CA 16
ATOM 20895 C C . TYR A 1 45 ? 2.770 0.098 2.275 1.00 0.00 42 TYR A C 16
ATOM 20896 O O . TYR A 1 45 ? 3.152 0.467 3.390 1.00 0.00 42 TYR A O 16
ATOM 20914 N N . SER A 1 46 ? 1.938 0.806 1.508 1.00 0.00 43 SER A N 16
ATOM 20915 C CA . SER A 1 46 ? 1.370 2.106 1.858 1.00 0.00 43 SER A CA 16
ATOM 20916 C C . SER A 1 46 ? -0.092 1.985 2.297 1.00 0.00 43 SER A C 16
ATOM 20917 O O . SER A 1 46 ? -0.799 1.039 1.939 1.00 0.00 43 SER A O 16
ATOM 20925 N N . ARG A 1 47 ? -0.568 3.009 3.020 1.00 0.00 44 ARG A N 16
ATOM 20926 C CA . ARG A 1 47 ? -1.954 3.139 3.492 1.00 0.00 44 ARG A CA 16
ATOM 20927 C C . ARG A 1 47 ? -2.983 3.059 2.350 1.00 0.00 44 ARG A C 16
ATOM 20928 O O . ARG A 1 47 ? -4.044 2.482 2.547 1.00 0.00 44 ARG A O 16
ATOM 20949 N N . GLU A 1 48 ? -2.650 3.583 1.164 1.00 0.00 45 GLU A N 16
ATOM 20950 C CA . GLU A 1 48 ? -3.450 3.494 -0.071 1.00 0.00 45 GLU A CA 16
ATOM 20951 C C . GLU A 1 48 ? -3.816 2.047 -0.449 1.00 0.00 45 GLU A C 16
ATOM 20952 O O . GLU A 1 48 ? -4.993 1.719 -0.591 1.00 0.00 45 GLU A O 16
ATOM 20964 N N . GLU A 1 49 ? -2.814 1.169 -0.574 1.00 0.00 46 GLU A N 16
ATOM 20965 C CA . GLU A 1 49 ? -3.000 -0.255 -0.846 1.00 0.00 46 GLU A CA 16
ATOM 20966 C C . GLU A 1 49 ? -3.761 -0.915 0.305 1.00 0.00 46 GLU A C 16
ATOM 20967 O O . GLU A 1 49 ? -4.711 -1.658 0.065 1.00 0.00 46 GLU A O 16
ATOM 20979 N N . VAL A 1 50 ? -3.385 -0.614 1.557 1.00 0.00 47 VAL A N 16
ATOM 20980 C CA . VAL A 1 50 ? -4.062 -1.144 2.748 1.00 0.00 47 VAL A CA 16
ATOM 20981 C C . VAL A 1 50 ? -5.550 -0.778 2.791 1.00 0.00 47 VAL A C 16
ATOM 20982 O O . VAL A 1 50 ? -6.349 -1.647 3.126 1.00 0.00 47 VAL A O 16
ATOM 20995 N N . GLU A 1 51 ? -5.944 0.450 2.434 1.00 0.00 48 GLU A N 16
ATOM 20996 C CA . GLU A 1 51 ? -7.347 0.874 2.331 1.00 0.00 48 GLU A CA 16
ATOM 20997 C C . GLU A 1 51 ? -8.136 -0.062 1.403 1.00 0.00 48 GLU A C 16
ATOM 20998 O O . GLU A 1 51 ? -9.123 -0.678 1.819 1.00 0.00 48 GLU A O 16
ATOM 21010 N N . ALA A 1 52 ? -7.659 -0.208 0.159 1.00 0.00 49 ALA A N 16
ATOM 21011 C CA . ALA A 1 52 ? -8.236 -1.117 -0.823 1.00 0.00 49 ALA A CA 16
ATOM 21012 C C . ALA A 1 52 ? -8.276 -2.556 -0.293 1.00 0.00 49 ALA A C 16
ATOM 21013 O O . ALA A 1 52 ? -9.343 -3.164 -0.269 1.00 0.00 49 ALA A O 16
ATOM 21020 N N . VAL A 1 53 ? -7.139 -3.091 0.170 1.00 0.00 50 VAL A N 16
ATOM 21021 C CA . VAL A 1 53 ? -7.003 -4.449 0.719 1.00 0.00 50 VAL A CA 16
ATOM 21022 C C . VAL A 1 53 ? -7.985 -4.711 1.858 1.00 0.00 50 VAL A C 16
ATOM 21023 O O . VAL A 1 53 ? -8.679 -5.727 1.835 1.00 0.00 50 VAL A O 16
ATOM 21036 N N . ARG A 1 54 ? -8.061 -3.804 2.839 1.00 0.00 51 ARG A N 16
ATOM 21037 C CA . ARG A 1 54 ? -9.007 -3.847 3.957 1.00 0.00 51 ARG A CA 16
ATOM 21038 C C . ARG A 1 54 ? -10.438 -3.963 3.435 1.00 0.00 51 ARG A C 16
ATOM 21039 O O . ARG A 1 54 ? -11.183 -4.827 3.904 1.00 0.00 51 ARG A O 16
ATOM 21060 N N . ARG A 1 55 ? -10.806 -3.133 2.447 1.00 0.00 52 ARG A N 16
ATOM 21061 C CA . ARG A 1 55 ? -12.111 -3.193 1.780 1.00 0.00 52 ARG A CA 16
ATOM 21062 C C . ARG A 1 55 ? -12.336 -4.538 1.086 1.00 0.00 52 ARG A C 16
ATOM 21063 O O . ARG A 1 55 ? -13.320 -5.200 1.401 1.00 0.00 52 ARG A O 16
ATOM 21084 N N . VAL A 1 56 ? -11.423 -4.954 0.193 1.00 0.00 53 VAL A N 16
ATOM 21085 C CA . VAL A 1 56 ? -11.454 -6.239 -0.527 1.00 0.00 53 VAL A CA 16
ATOM 21086 C C . VAL A 1 56 ? -11.648 -7.402 0.449 1.00 0.00 53 VAL A C 16
ATOM 21087 O O . VAL A 1 56 ? -12.523 -8.239 0.247 1.00 0.00 53 VAL A O 16
ATOM 21100 N N . ALA A 1 57 ? -10.864 -7.442 1.527 1.00 0.00 54 ALA A N 16
ATOM 21101 C CA . ALA A 1 57 ? -10.954 -8.450 2.570 1.00 0.00 54 ALA A CA 16
ATOM 21102 C C . ALA A 1 57 ? -12.311 -8.469 3.297 1.00 0.00 54 ALA A C 16
ATOM 21103 O O . ALA A 1 57 ? -12.859 -9.546 3.538 1.00 0.00 54 ALA A O 16
ATOM 21110 N N . ARG A 1 58 ? -12.867 -7.300 3.653 1.00 0.00 55 ARG A N 16
ATOM 21111 C CA . ARG A 1 58 ? -14.212 -7.224 4.247 1.00 0.00 55 ARG A CA 16
ATOM 21112 C C . ARG A 1 58 ? -15.307 -7.607 3.239 1.00 0.00 55 ARG A C 16
ATOM 21113 O O . ARG A 1 58 ? -16.273 -8.254 3.630 1.00 0.00 55 ARG A O 16
ATOM 21134 N N . LEU A 1 59 ? -15.120 -7.288 1.953 1.00 0.00 56 LEU A N 16
ATOM 21135 C CA . LEU A 1 59 ? -15.939 -7.771 0.835 1.00 0.00 56 LEU A CA 16
ATOM 21136 C C . LEU A 1 59 ? -15.879 -9.306 0.699 1.00 0.00 56 LEU A C 16
ATOM 21137 O O . LEU A 1 59 ? -16.900 -9.957 0.502 1.00 0.00 56 LEU A O 16
ATOM 21153 N N . ILE A 1 60 ? -14.691 -9.902 0.828 1.00 0.00 57 ILE A N 16
ATOM 21154 C CA . ILE A 1 60 ? -14.479 -11.358 0.794 1.00 0.00 57 ILE A CA 16
ATOM 21155 C C . ILE A 1 60 ? -15.257 -12.089 1.893 1.00 0.00 57 ILE A C 16
ATOM 21156 O O . ILE A 1 60 ? -15.730 -13.195 1.650 1.00 0.00 57 ILE A O 16
ATOM 21172 N N . GLN A 1 61 ? -15.473 -11.463 3.056 1.00 0.00 58 GLN A N 16
ATOM 21173 C CA . GLN A 1 61 ? -16.391 -11.988 4.072 1.00 0.00 58 GLN A CA 16
ATOM 21174 C C . GLN A 1 61 ? -17.870 -12.017 3.632 1.00 0.00 58 GLN A C 16
ATOM 21175 O O . GLN A 1 61 ? -18.659 -12.695 4.284 1.00 0.00 58 GLN A O 16
ATOM 21189 N N . GLU A 1 62 ? -18.260 -11.336 2.544 1.00 0.00 59 GLU A N 16
ATOM 21190 C CA . GLU A 1 62 ? -19.631 -11.361 2.015 1.00 0.00 59 GLU A CA 16
ATOM 21191 C C . GLU A 1 62 ? -19.836 -12.514 1.008 1.00 0.00 59 GLU A C 16
ATOM 21192 O O . GLU A 1 62 ? -20.931 -13.070 0.947 1.00 0.00 59 GLU A O 16
ATOM 21204 N N . GLU A 1 63 ? -18.802 -12.895 0.238 1.00 0.00 60 GLU A N 16
ATOM 21205 C CA . GLU A 1 63 ? -18.863 -13.998 -0.747 1.00 0.00 60 GLU A CA 16
ATOM 21206 C C . GLU A 1 63 ? -17.517 -14.688 -1.027 1.00 0.00 60 GLU A C 16
ATOM 21207 O O . GLU A 1 63 ? -17.469 -15.909 -1.153 1.00 0.00 60 GLU A O 16
ATOM 21219 N N . GLY A 1 64 ? -16.440 -13.915 -1.215 1.00 0.00 61 GLY A N 16
ATOM 21220 C CA . GLY A 1 64 ? -15.110 -14.414 -1.583 1.00 0.00 61 GLY A CA 16
ATOM 21221 C C . GLY A 1 64 ? -14.740 -14.186 -3.052 1.00 0.00 61 GLY A C 16
ATOM 21222 O O . GLY A 1 64 ? -13.565 -13.978 -3.351 1.00 0.00 61 GLY A O 16
ATOM 21226 N N . LEU A 1 65 ? -15.731 -14.119 -3.955 1.00 0.00 62 LEU A N 16
ATOM 21227 C CA . LEU A 1 65 ? -15.593 -13.703 -5.363 1.00 0.00 62 LEU A CA 16
ATOM 21228 C C . LEU A 1 65 ? -14.778 -12.405 -5.502 1.00 0.00 62 LEU A C 16
ATOM 21229 O O . LEU A 1 65 ? -13.932 -12.286 -6.391 1.00 0.00 62 LEU A O 16
ATOM 21245 N N . SER A 1 66 ? -14.952 -11.473 -4.559 1.00 0.00 63 SER A N 16
ATOM 21246 C CA . SER A 1 66 ? -14.175 -10.241 -4.429 1.00 0.00 63 SER A CA 16
ATOM 21247 C C . SER A 1 66 ? -12.651 -10.416 -4.377 1.00 0.00 63 SER A C 16
ATOM 21248 O O . SER A 1 66 ? -11.967 -9.424 -4.614 1.00 0.00 63 SER A O 16
ATOM 21256 N N . VAL A 1 67 ? -12.107 -11.630 -4.175 1.00 0.00 64 VAL A N 16
ATOM 21257 C CA . VAL A 1 67 ? -10.707 -11.951 -4.509 1.00 0.00 64 VAL A CA 16
ATOM 21258 C C . VAL A 1 67 ? -10.388 -11.509 -5.934 1.00 0.00 64 VAL A C 16
ATOM 21259 O O . VAL A 1 67 ? -9.494 -10.694 -6.119 1.00 0.00 64 VAL A O 16
ATOM 21272 N N . SER A 1 68 ? -11.108 -12.024 -6.934 1.00 0.00 65 SER A N 16
ATOM 21273 C CA . SER A 1 68 ? -10.967 -11.535 -8.305 1.00 0.00 65 SER A CA 16
ATOM 21274 C C . SER A 1 68 ? -11.656 -10.186 -8.449 1.00 0.00 65 SER A C 16
ATOM 21275 O O . SER A 1 68 ? -11.068 -9.251 -8.985 1.00 0.00 65 SER A O 16
ATOM 21283 N N . GLU A 1 69 ? -12.897 -10.081 -7.969 1.00 0.00 66 GLU A N 16
ATOM 21284 C CA . GLU A 1 69 ? -13.783 -8.995 -8.373 1.00 0.00 66 GLU A CA 16
ATOM 21285 C C . GLU A 1 69 ? -13.370 -7.637 -7.818 1.00 0.00 66 GLU A C 16
ATOM 21286 O O . GLU A 1 69 ? -13.362 -6.670 -8.573 1.00 0.00 66 GLU A O 16
ATOM 21298 N N . ALA A 1 70 ? -13.005 -7.537 -6.533 1.00 0.00 67 ALA A N 16
ATOM 21299 C CA . ALA A 1 70 ? -12.619 -6.255 -5.956 1.00 0.00 67 ALA A CA 16
ATOM 21300 C C . ALA A 1 70 ? -11.183 -5.856 -6.347 1.00 0.00 67 ALA A C 16
ATOM 21301 O O . ALA A 1 70 ? -10.898 -4.663 -6.439 1.00 0.00 67 ALA A O 16
ATOM 21308 N N . ILE A 1 71 ? -10.309 -6.830 -6.667 1.00 0.00 68 ILE A N 16
ATOM 21309 C CA . ILE A 1 71 ? -9.031 -6.575 -7.348 1.00 0.00 68 ILE A CA 16
ATOM 21310 C C . ILE A 1 71 ? -9.294 -6.017 -8.751 1.00 0.00 68 ILE A C 16
ATOM 21311 O O . ILE A 1 71 ? -8.824 -4.927 -9.066 1.00 0.00 68 ILE A O 16
ATOM 21327 N N . ALA A 1 72 ? -10.061 -6.729 -9.586 1.00 0.00 69 ALA A N 16
ATOM 21328 C CA . ALA A 1 72 ? -10.427 -6.278 -10.926 1.00 0.00 69 ALA A CA 16
ATOM 21329 C C . ALA A 1 72 ? -11.096 -4.897 -10.893 1.00 0.00 69 ALA A C 16
ATOM 21330 O O . ALA A 1 72 ? -10.709 -4.031 -11.674 1.00 0.00 69 ALA A O 16
ATOM 21337 N N . GLN A 1 73 ? -12.018 -4.658 -9.950 1.00 0.00 70 GLN A N 16
ATOM 21338 C CA . GLN A 1 73 ? -12.568 -3.335 -9.651 1.00 0.00 70 GLN A CA 16
ATOM 21339 C C . GLN A 1 73 ? -11.453 -2.328 -9.351 1.00 0.00 70 GLN A C 16
ATOM 21340 O O . GLN A 1 73 ? -11.276 -1.424 -10.155 1.00 0.00 70 GLN A O 16
ATOM 21354 N N . VAL A 1 74 ? -10.672 -2.458 -8.267 1.00 0.00 71 VAL A N 16
ATOM 21355 C CA . VAL A 1 74 ? -9.661 -1.435 -7.926 1.00 0.00 71 VAL A CA 16
ATOM 21356 C C . VAL A 1 74 ? -8.565 -1.258 -8.996 1.00 0.00 71 VAL A C 16
ATOM 21357 O O . VAL A 1 74 ? -7.967 -0.189 -9.077 1.00 0.00 71 VAL A O 16
ATOM 21370 N N . LYS A 1 75 ? -8.325 -2.260 -9.859 1.00 0.00 72 LYS A N 16
ATOM 21371 C CA . LYS A 1 75 ? -7.437 -2.146 -11.027 1.00 0.00 72 LYS A CA 16
ATOM 21372 C C . LYS A 1 75 ? -8.094 -1.470 -12.243 1.00 0.00 72 LYS A C 16
ATOM 21373 O O . LYS A 1 75 ? -7.381 -0.805 -12.991 1.00 0.00 72 LYS A O 16
ATOM 21392 N N . THR A 1 76 ? -9.407 -1.637 -12.461 1.00 0.00 73 THR A N 16
ATOM 21393 C CA . THR A 1 76 ? -10.157 -1.030 -13.583 1.00 0.00 73 THR A CA 16
ATOM 21394 C C . THR A 1 76 ? -10.813 0.316 -13.220 1.00 0.00 73 THR A C 16
ATOM 21395 O O . THR A 1 76 ? -11.150 1.101 -14.104 1.00 0.00 73 THR A O 16
ATOM 21406 N N . GLU A 1 77 ? -10.963 0.606 -11.922 1.00 0.00 74 GLU A N 16
ATOM 21407 C CA . GLU A 1 77 ? -11.418 1.875 -11.353 1.00 0.00 74 GLU A CA 16
ATOM 21408 C C . GLU A 1 77 ? -10.569 3.048 -11.879 1.00 0.00 74 GLU A C 16
ATOM 21409 O O . GLU A 1 77 ? -9.339 2.997 -11.794 1.00 0.00 74 GLU A O 16
ATOM 21421 N N . PRO A 1 78 ? -11.190 4.115 -12.418 1.00 0.00 75 PRO A N 16
ATOM 21422 C CA . PRO A 1 78 ? -10.467 5.250 -12.978 1.00 0.00 75 PRO A CA 16
ATOM 21423 C C . PRO A 1 78 ? -9.755 6.041 -11.862 1.00 0.00 75 PRO A C 16
ATOM 21424 O O . PRO A 1 78 ? -10.428 6.565 -10.971 1.00 0.00 75 PRO A O 16
ATOM 21435 N N . PRO A 1 79 ? -8.411 6.150 -11.875 1.00 0.00 76 PRO A N 16
ATOM 21436 C CA . PRO A 1 79 ? -7.669 6.824 -10.812 1.00 0.00 76 PRO A CA 16
ATOM 21437 C C . PRO A 1 79 ? -7.962 8.329 -10.798 1.00 0.00 76 PRO A C 16
ATOM 21438 O O . PRO A 1 79 ? -8.069 8.968 -11.847 1.00 0.00 76 PRO A O 16
ATOM 21449 N N . ARG A 1 80 ? -8.067 8.899 -9.592 1.00 0.00 77 ARG A N 16
ATOM 21450 C CA . ARG A 1 80 ? -8.342 10.321 -9.380 1.00 0.00 77 ARG A CA 16
ATOM 21451 C C . ARG A 1 80 ? -7.662 10.804 -8.096 1.00 0.00 77 ARG A C 16
ATOM 21452 O O . ARG A 1 80 ? -8.049 10.385 -7.008 1.00 0.00 77 ARG A O 16
ATOM 21473 N N . GLU A 1 81 ? -6.628 11.636 -8.239 1.00 0.00 78 GLU A N 16
ATOM 21474 C CA . GLU A 1 81 ? -6.076 12.451 -7.147 1.00 0.00 78 GLU A CA 16
ATOM 21475 C C . GLU A 1 81 ? -6.988 13.660 -6.867 1.00 0.00 78 GLU A C 16
ATOM 21476 O O . GLU A 1 81 ? -7.487 14.249 -7.854 1.00 0.00 78 GLU A O 16
ATOM 21489 N N . GLY A 1 1 ? 0.968 16.255 8.370 1.00 0.00 -2 GLY A N 17
ATOM 21490 C CA . GLY A 1 1 ? 1.911 15.303 7.740 1.00 0.00 -2 GLY A CA 17
ATOM 21491 C C . GLY A 1 1 ? 1.193 14.535 6.642 1.00 0.00 -2 GLY A C 17
ATOM 21492 O O . GLY A 1 1 ? 0.198 15.060 6.156 1.00 0.00 -2 GLY A O 17
ATOM 21498 N N . SER A 1 2 ? 1.664 13.337 6.254 1.00 0.00 -1 SER A N 17
ATOM 21499 C CA . SER A 1 2 ? 0.978 12.543 5.208 1.00 0.00 -1 SER A CA 17
ATOM 21500 C C . SER A 1 2 ? 1.346 11.051 5.093 1.00 0.00 -1 SER A C 17
ATOM 21501 O O . SER A 1 2 ? 0.492 10.252 4.727 1.00 0.00 -1 SER A O 17
ATOM 21509 N N . HIS A 1 3 ? 2.615 10.675 5.302 1.00 0.00 0 HIS A N 17
ATOM 21510 C CA . HIS A 1 3 ? 3.236 9.491 4.677 1.00 0.00 0 HIS A CA 17
ATOM 21511 C C . HIS A 1 3 ? 3.320 8.236 5.571 1.00 0.00 0 HIS A C 17
ATOM 21512 O O . HIS A 1 3 ? 3.578 8.358 6.772 1.00 0.00 0 HIS A O 17
ATOM 21527 N N . MET A 1 4 ? 3.254 7.028 4.984 1.00 0.00 1 MET A N 17
ATOM 21528 C CA . MET A 1 4 ? 3.489 5.758 5.698 1.00 0.00 1 MET A CA 17
ATOM 21529 C C . MET A 1 4 ? 3.878 4.586 4.766 1.00 0.00 1 MET A C 17
ATOM 21530 O O . MET A 1 4 ? 3.714 4.679 3.550 1.00 0.00 1 MET A O 17
ATOM 21544 N N . THR A 1 5 ? 4.351 3.478 5.356 1.00 0.00 2 THR A N 17
ATOM 21545 C CA . THR A 1 5 ? 4.690 2.178 4.738 1.00 0.00 2 THR A CA 17
ATOM 21546 C C . THR A 1 5 ? 4.361 1.052 5.725 1.00 0.00 2 THR A C 17
ATOM 21547 O O . THR A 1 5 ? 4.703 1.197 6.902 1.00 0.00 2 THR A O 17
ATOM 21558 N N . LEU A 1 6 ? 3.772 -0.066 5.276 1.00 0.00 3 LEU A N 17
ATOM 21559 C CA . LEU A 1 6 ? 3.355 -1.181 6.148 1.00 0.00 3 LEU A CA 17
ATOM 21560 C C . LEU A 1 6 ? 3.769 -2.547 5.555 1.00 0.00 3 LEU A C 17
ATOM 21561 O O . LEU A 1 6 ? 4.084 -2.621 4.370 1.00 0.00 3 LEU A O 17
ATOM 21577 N N . ARG A 1 7 ? 3.779 -3.638 6.344 1.00 0.00 4 ARG A N 17
ATOM 21578 C CA . ARG A 1 7 ? 4.231 -4.987 5.913 1.00 0.00 4 ARG A CA 17
ATOM 21579 C C . ARG A 1 7 ? 3.052 -5.948 5.722 1.00 0.00 4 ARG A C 17
ATOM 21580 O O . ARG A 1 7 ? 1.976 -5.705 6.265 1.00 0.00 4 ARG A O 17
ATOM 21601 N N . ILE A 1 8 ? 3.274 -7.097 5.063 1.00 0.00 5 ILE A N 17
ATOM 21602 C CA . ILE A 1 8 ? 2.262 -8.171 4.930 1.00 0.00 5 ILE A CA 17
ATOM 21603 C C . ILE A 1 8 ? 1.695 -8.579 6.299 1.00 0.00 5 ILE A C 17
ATOM 21604 O O . ILE A 1 8 ? 0.481 -8.589 6.483 1.00 0.00 5 ILE A O 17
ATOM 21620 N N . ARG A 1 9 ? 2.573 -8.792 7.293 1.00 0.00 6 ARG A N 17
ATOM 21621 C CA . ARG A 1 9 ? 2.212 -9.042 8.694 1.00 0.00 6 ARG A CA 17
ATOM 21622 C C . ARG A 1 9 ? 1.252 -7.980 9.236 1.00 0.00 6 ARG A C 17
ATOM 21623 O O . ARG A 1 9 ? 0.283 -8.325 9.903 1.00 0.00 6 ARG A O 17
ATOM 21644 N N . THR A 1 10 ? 1.497 -6.702 8.927 1.00 0.00 7 THR A N 17
ATOM 21645 C CA . THR A 1 10 ? 0.669 -5.566 9.349 1.00 0.00 7 THR A CA 17
ATOM 21646 C C . THR A 1 10 ? -0.698 -5.557 8.661 1.00 0.00 7 THR A C 17
ATOM 21647 O O . THR A 1 10 ? -1.697 -5.318 9.334 1.00 0.00 7 THR A O 17
ATOM 21658 N N . ILE A 1 11 ? -0.769 -5.841 7.350 1.00 0.00 8 ILE A N 17
ATOM 21659 C CA . ILE A 1 11 ? -2.059 -5.991 6.654 1.00 0.00 8 ILE A CA 17
ATOM 21660 C C . ILE A 1 11 ? -2.833 -7.182 7.240 1.00 0.00 8 ILE A C 17
ATOM 21661 O O . ILE A 1 11 ? -3.986 -7.039 7.644 1.00 0.00 8 ILE A O 17
ATOM 21677 N N . ALA A 1 12 ? -2.192 -8.353 7.327 1.00 0.00 9 ALA A N 17
ATOM 21678 C CA . ALA A 1 12 ? -2.800 -9.574 7.845 1.00 0.00 9 ALA A CA 17
ATOM 21679 C C . ALA A 1 12 ? -3.285 -9.431 9.296 1.00 0.00 9 ALA A C 17
ATOM 21680 O O . ALA A 1 12 ? -4.350 -9.954 9.633 1.00 0.00 9 ALA A O 17
ATOM 21687 N N . ARG A 1 13 ? -2.563 -8.673 10.139 1.00 0.00 10 ARG A N 17
ATOM 21688 C CA . ARG A 1 13 ? -2.934 -8.332 11.523 1.00 0.00 10 ARG A CA 17
ATOM 21689 C C . ARG A 1 13 ? -4.322 -7.697 11.685 1.00 0.00 10 ARG A C 17
ATOM 21690 O O . ARG A 1 13 ? -4.837 -7.719 12.798 1.00 0.00 10 ARG A O 17
ATOM 21711 N N . MET A 1 14 ? -4.969 -7.241 10.604 1.00 0.00 11 MET A N 17
ATOM 21712 C CA . MET A 1 14 ? -6.397 -6.901 10.585 1.00 0.00 11 MET A CA 17
ATOM 21713 C C . MET A 1 14 ? -7.318 -8.056 11.007 1.00 0.00 11 MET A C 17
ATOM 21714 O O . MET A 1 14 ? -8.447 -7.800 11.425 1.00 0.00 11 MET A O 17
ATOM 21728 N N . THR A 1 15 ? -6.936 -9.328 10.800 1.00 0.00 12 THR A N 17
ATOM 21729 C CA . THR A 1 15 ? -7.812 -10.476 11.136 1.00 0.00 12 THR A CA 17
ATOM 21730 C C . THR A 1 15 ? -7.106 -11.839 11.220 1.00 0.00 12 THR A C 17
ATOM 21731 O O . THR A 1 15 ? -7.717 -12.809 11.659 1.00 0.00 12 THR A O 17
ATOM 21742 N N . GLY A 1 16 ? -5.856 -11.971 10.763 1.00 0.00 13 GLY A N 17
ATOM 21743 C CA . GLY A 1 16 ? -5.141 -13.244 10.631 1.00 0.00 13 GLY A CA 17
ATOM 21744 C C . GLY A 1 16 ? -5.660 -14.100 9.471 1.00 0.00 13 GLY A C 17
ATOM 21745 O O . GLY A 1 16 ? -4.869 -14.510 8.629 1.00 0.00 13 GLY A O 17
ATOM 21749 N N . ILE A 1 17 ? -6.979 -14.329 9.385 1.00 0.00 14 ILE A N 17
ATOM 21750 C CA . ILE A 1 17 ? -7.613 -15.203 8.379 1.00 0.00 14 ILE A CA 17
ATOM 21751 C C . ILE A 1 17 ? -7.236 -14.804 6.945 1.00 0.00 14 ILE A C 17
ATOM 21752 O O . ILE A 1 17 ? -7.067 -15.667 6.085 1.00 0.00 14 ILE A O 17
ATOM 21768 N N . ARG A 1 18 ? -7.055 -13.497 6.691 1.00 0.00 15 ARG A N 17
ATOM 21769 C CA . ARG A 1 18 ? -6.616 -12.987 5.391 1.00 0.00 15 ARG A CA 17
ATOM 21770 C C . ARG A 1 18 ? -5.137 -13.240 5.085 1.00 0.00 15 ARG A C 17
ATOM 21771 O O . ARG A 1 18 ? -4.789 -13.129 3.917 1.00 0.00 15 ARG A O 17
ATOM 21792 N N . GLU A 1 19 ? -4.265 -13.629 6.026 1.00 0.00 16 GLU A N 17
ATOM 21793 C CA . GLU A 1 19 ? -2.848 -13.881 5.699 1.00 0.00 16 GLU A CA 17
ATOM 21794 C C . GLU A 1 19 ? -2.715 -14.917 4.576 1.00 0.00 16 GLU A C 17
ATOM 21795 O O . GLU A 1 19 ? -2.032 -14.677 3.579 1.00 0.00 16 GLU A O 17
ATOM 21807 N N . ALA A 1 20 ? -3.460 -16.023 4.704 1.00 0.00 17 ALA A N 17
ATOM 21808 C CA . ALA A 1 20 ? -3.555 -17.100 3.726 1.00 0.00 17 ALA A CA 17
ATOM 21809 C C . ALA A 1 20 ? -4.114 -16.656 2.364 1.00 0.00 17 ALA A C 17
ATOM 21810 O O . ALA A 1 20 ? -3.832 -17.310 1.362 1.00 0.00 17 ALA A O 17
ATOM 21817 N N . THR A 1 21 ? -4.879 -15.554 2.300 1.00 0.00 18 THR A N 17
ATOM 21818 C CA . THR A 1 21 ? -5.345 -14.985 1.031 1.00 0.00 18 THR A CA 17
ATOM 21819 C C . THR A 1 21 ? -4.320 -13.985 0.486 1.00 0.00 18 THR A C 17
ATOM 21820 O O . THR A 1 21 ? -3.902 -14.127 -0.654 1.00 0.00 18 THR A O 17
ATOM 21831 N N . LEU A 1 22 ? -3.811 -13.061 1.310 1.00 0.00 19 LEU A N 17
ATOM 21832 C CA . LEU A 1 22 ? -2.785 -12.069 0.968 1.00 0.00 19 LEU A CA 17
ATOM 21833 C C . LEU A 1 22 ? -1.517 -12.737 0.403 1.00 0.00 19 LEU A C 17
ATOM 21834 O O . LEU A 1 22 ? -1.076 -12.410 -0.699 1.00 0.00 19 LEU A O 17
ATOM 21850 N N . ARG A 1 23 ? -0.954 -13.709 1.140 1.00 0.00 20 ARG A N 17
ATOM 21851 C CA . ARG A 1 23 ? 0.221 -14.488 0.721 1.00 0.00 20 ARG A CA 17
ATOM 21852 C C . ARG A 1 23 ? -0.056 -15.381 -0.489 1.00 0.00 20 ARG A C 17
ATOM 21853 O O . ARG A 1 23 ? 0.864 -15.646 -1.256 1.00 0.00 20 ARG A O 17
ATOM 21874 N N . ALA A 1 24 ? -1.304 -15.816 -0.699 1.00 0.00 21 ALA A N 17
ATOM 21875 C CA . ALA A 1 24 ? -1.688 -16.473 -1.942 1.00 0.00 21 ALA A CA 17
ATOM 21876 C C . ALA A 1 24 ? -1.726 -15.474 -3.107 1.00 0.00 21 ALA A C 17
ATOM 21877 O O . ALA A 1 24 ? -1.146 -15.754 -4.155 1.00 0.00 21 ALA A O 17
ATOM 21884 N N . TRP A 1 25 ? -2.371 -14.310 -2.940 1.00 0.00 22 TRP A N 17
ATOM 21885 C CA . TRP A 1 25 ? -2.494 -13.277 -3.971 1.00 0.00 22 TRP A CA 17
ATOM 21886 C C . TRP A 1 25 ? -1.148 -12.801 -4.506 1.00 0.00 22 TRP A C 17
ATOM 21887 O O . TRP A 1 25 ? -1.061 -12.533 -5.703 1.00 0.00 22 TRP A O 17
ATOM 21908 N N . GLU A 1 26 ? -0.106 -12.788 -3.665 1.00 0.00 23 GLU A N 17
ATOM 21909 C CA . GLU A 1 26 ? 1.300 -12.557 -4.027 1.00 0.00 23 GLU A CA 17
ATOM 21910 C C . GLU A 1 26 ? 1.755 -13.398 -5.242 1.00 0.00 23 GLU A C 17
ATOM 21911 O O . GLU A 1 26 ? 2.590 -12.935 -6.018 1.00 0.00 23 GLU A O 17
ATOM 21923 N N . ARG A 1 27 ? 1.143 -14.577 -5.465 1.00 0.00 24 ARG A N 17
ATOM 21924 C CA . ARG A 1 27 ? 1.279 -15.397 -6.683 1.00 0.00 24 ARG A CA 17
ATOM 21925 C C . ARG A 1 27 ? -0.007 -15.458 -7.530 1.00 0.00 24 ARG A C 17
ATOM 21926 O O . ARG A 1 27 ? 0.077 -15.584 -8.749 1.00 0.00 24 ARG A O 17
ATOM 21947 N N . ARG A 1 28 ? -1.190 -15.423 -6.901 1.00 0.00 25 ARG A N 17
ATOM 21948 C CA . ARG A 1 28 ? -2.503 -15.668 -7.522 1.00 0.00 25 ARG A CA 17
ATOM 21949 C C . ARG A 1 28 ? -3.026 -14.482 -8.354 1.00 0.00 25 ARG A C 17
ATOM 21950 O O . ARG A 1 28 ? -3.781 -14.725 -9.290 1.00 0.00 25 ARG A O 17
ATOM 21971 N N . TYR A 1 29 ? -2.614 -13.238 -8.051 1.00 0.00 26 TYR A N 17
ATOM 21972 C CA . TYR A 1 29 ? -3.012 -12.027 -8.804 1.00 0.00 26 TYR A CA 17
ATOM 21973 C C . TYR A 1 29 ? -1.944 -10.921 -8.854 1.00 0.00 26 TYR A C 17
ATOM 21974 O O . TYR A 1 29 ? -1.849 -10.214 -9.854 1.00 0.00 26 TYR A O 17
ATOM 21992 N N . GLY A 1 30 ? -1.176 -10.730 -7.774 1.00 0.00 27 GLY A N 17
ATOM 21993 C CA . GLY A 1 30 ? -0.197 -9.653 -7.618 1.00 0.00 27 GLY A CA 17
ATOM 21994 C C . GLY A 1 30 ? -0.713 -8.409 -6.881 1.00 0.00 27 GLY A C 17
ATOM 21995 O O . GLY A 1 30 ? -0.007 -7.405 -6.874 1.00 0.00 27 GLY A O 17
ATOM 21999 N N . PHE A 1 31 ? -1.908 -8.456 -6.273 1.00 0.00 28 PHE A N 17
ATOM 22000 C CA . PHE A 1 31 ? -2.468 -7.415 -5.399 1.00 0.00 28 PHE A CA 17
ATOM 22001 C C . PHE A 1 31 ? -2.579 -7.944 -3.955 1.00 0.00 28 PHE A C 17
ATOM 22002 O O . PHE A 1 31 ? -3.017 -9.077 -3.795 1.00 0.00 28 PHE A O 17
ATOM 22019 N N . PRO A 1 32 ? -2.261 -7.151 -2.912 1.00 0.00 29 PRO A N 17
ATOM 22020 C CA . PRO A 1 32 ? -1.498 -5.914 -3.022 1.00 0.00 29 PRO A CA 17
ATOM 22021 C C . PRO A 1 32 ? -0.113 -6.234 -3.593 1.00 0.00 29 PRO A C 17
ATOM 22022 O O . PRO A 1 32 ? 0.383 -7.350 -3.428 1.00 0.00 29 PRO A O 17
ATOM 22033 N N . ARG A 1 33 ? 0.507 -5.274 -4.284 1.00 0.00 30 ARG A N 17
ATOM 22034 C CA . ARG A 1 33 ? 1.807 -5.506 -4.912 1.00 0.00 30 ARG A CA 17
ATOM 22035 C C . ARG A 1 33 ? 2.911 -4.989 -3.990 1.00 0.00 30 ARG A C 17
ATOM 22036 O O . ARG A 1 33 ? 3.009 -3.774 -3.824 1.00 0.00 30 ARG A O 17
ATOM 22057 N N . PRO A 1 34 ? 3.722 -5.860 -3.362 1.00 0.00 31 PRO A N 17
ATOM 22058 C CA . PRO A 1 34 ? 4.744 -5.389 -2.447 1.00 0.00 31 PRO A CA 17
ATOM 22059 C C . PRO A 1 34 ? 5.848 -4.696 -3.238 1.00 0.00 31 PRO A C 17
ATOM 22060 O O . PRO A 1 34 ? 6.412 -5.279 -4.171 1.00 0.00 31 PRO A O 17
ATOM 22071 N N . LEU A 1 35 ? 6.132 -3.442 -2.881 1.00 0.00 32 LEU A N 17
ATOM 22072 C CA . LEU A 1 35 ? 7.122 -2.643 -3.593 1.00 0.00 32 LEU A CA 17
ATOM 22073 C C . LEU A 1 35 ? 8.519 -3.283 -3.469 1.00 0.00 32 LEU A C 17
ATOM 22074 O O . LEU A 1 35 ? 8.786 -4.125 -2.603 1.00 0.00 32 LEU A O 17
ATOM 22090 N N . ARG A 1 36 ? 9.421 -2.875 -4.366 1.00 0.00 33 ARG A N 17
ATOM 22091 C CA . ARG A 1 36 ? 10.841 -3.222 -4.296 1.00 0.00 33 ARG A CA 17
ATOM 22092 C C . ARG A 1 36 ? 11.475 -2.625 -3.037 1.00 0.00 33 ARG A C 17
ATOM 22093 O O . ARG A 1 36 ? 11.100 -1.546 -2.582 1.00 0.00 33 ARG A O 17
ATOM 22114 N N . SER A 1 37 ? 12.456 -3.346 -2.504 1.00 0.00 34 SER A N 17
ATOM 22115 C CA . SER A 1 37 ? 13.162 -3.035 -1.268 1.00 0.00 34 SER A CA 17
ATOM 22116 C C . SER A 1 37 ? 14.567 -3.653 -1.291 1.00 0.00 34 SER A C 17
ATOM 22117 O O . SER A 1 37 ? 14.913 -4.387 -2.219 1.00 0.00 34 SER A O 17
ATOM 22125 N N . GLU A 1 38 ? 15.386 -3.338 -0.283 1.00 0.00 35 GLU A N 17
ATOM 22126 C CA . GLU A 1 38 ? 16.702 -3.954 -0.091 1.00 0.00 35 GLU A CA 17
ATOM 22127 C C . GLU A 1 38 ? 16.612 -5.399 0.442 1.00 0.00 35 GLU A C 17
ATOM 22128 O O . GLU A 1 38 ? 15.544 -5.853 0.843 1.00 0.00 35 GLU A O 17
ATOM 22140 N N . GLY A 1 39 ? 17.751 -6.107 0.515 1.00 0.00 36 GLY A N 17
ATOM 22141 C CA . GLY A 1 39 ? 17.831 -7.511 0.942 1.00 0.00 36 GLY A CA 17
ATOM 22142 C C . GLY A 1 39 ? 17.185 -7.788 2.305 1.00 0.00 36 GLY A C 17
ATOM 22143 O O . GLY A 1 39 ? 16.315 -8.649 2.414 1.00 0.00 36 GLY A O 17
ATOM 22147 N N . ASN A 1 40 ? 17.607 -7.064 3.348 1.00 0.00 37 ASN A N 17
ATOM 22148 C CA . ASN A 1 40 ? 17.051 -7.194 4.699 1.00 0.00 37 ASN A CA 17
ATOM 22149 C C . ASN A 1 40 ? 15.695 -6.487 4.874 1.00 0.00 37 ASN A C 17
ATOM 22150 O O . ASN A 1 40 ? 14.963 -6.799 5.812 1.00 0.00 37 ASN A O 17
ATOM 22161 N N . ASN A 1 41 ? 15.350 -5.536 3.997 1.00 0.00 38 ASN A N 17
ATOM 22162 C CA . ASN A 1 41 ? 14.083 -4.816 4.048 1.00 0.00 38 ASN A CA 17
ATOM 22163 C C . ASN A 1 41 ? 12.977 -5.686 3.444 1.00 0.00 38 ASN A C 17
ATOM 22164 O O . ASN A 1 41 ? 12.792 -5.714 2.225 1.00 0.00 38 ASN A O 17
ATOM 22175 N N . TYR A 1 42 ? 12.203 -6.353 4.302 1.00 0.00 39 TYR A N 17
ATOM 22176 C CA . TYR A 1 42 ? 11.073 -7.197 3.909 1.00 0.00 39 TYR A CA 17
ATOM 22177 C C . TYR A 1 42 ? 10.057 -6.478 3.000 1.00 0.00 39 TYR A C 17
ATOM 22178 O O . TYR A 1 42 ? 10.041 -5.249 2.880 1.00 0.00 39 TYR A O 17
ATOM 22196 N N . ARG A 1 43 ? 9.174 -7.277 2.391 1.00 0.00 40 ARG A N 17
ATOM 22197 C CA . ARG A 1 43 ? 8.102 -6.842 1.493 1.00 0.00 40 ARG A CA 17
ATOM 22198 C C . ARG A 1 43 ? 7.110 -5.909 2.201 1.00 0.00 40 ARG A C 17
ATOM 22199 O O . ARG A 1 43 ? 6.451 -6.291 3.172 1.00 0.00 40 ARG A O 17
ATOM 22220 N N . VAL A 1 44 ? 7.027 -4.678 1.688 1.00 0.00 41 VAL A N 17
ATOM 22221 C CA . VAL A 1 44 ? 6.200 -3.581 2.202 1.00 0.00 41 VAL A CA 17
ATOM 22222 C C . VAL A 1 44 ? 5.210 -3.075 1.153 1.00 0.00 41 VAL A C 17
ATOM 22223 O O . VAL A 1 44 ? 5.360 -3.321 -0.044 1.00 0.00 41 VAL A O 17
ATOM 22236 N N . TYR A 1 45 ? 4.205 -2.345 1.635 1.00 0.00 42 TYR A N 17
ATOM 22237 C CA . TYR A 1 45 ? 3.050 -1.843 0.907 1.00 0.00 42 TYR A CA 17
ATOM 22238 C C . TYR A 1 45 ? 2.781 -0.377 1.255 1.00 0.00 42 TYR A C 17
ATOM 22239 O O . TYR A 1 45 ? 3.058 0.082 2.373 1.00 0.00 42 TYR A O 17
ATOM 22257 N N . SER A 1 46 ? 2.202 0.337 0.288 1.00 0.00 43 SER A N 17
ATOM 22258 C CA . SER A 1 46 ? 1.735 1.712 0.405 1.00 0.00 43 SER A CA 17
ATOM 22259 C C . SER A 1 46 ? 0.396 1.794 1.145 1.00 0.00 43 SER A C 17
ATOM 22260 O O . SER A 1 46 ? -0.347 0.815 1.279 1.00 0.00 43 SER A O 17
ATOM 22268 N N . ARG A 1 47 ? 0.050 3.011 1.574 1.00 0.00 44 ARG A N 17
ATOM 22269 C CA . ARG A 1 47 ? -1.233 3.320 2.208 1.00 0.00 44 ARG A CA 17
ATOM 22270 C C . ARG A 1 47 ? -2.412 3.043 1.269 1.00 0.00 44 ARG A C 17
ATOM 22271 O O . ARG A 1 47 ? -3.428 2.537 1.733 1.00 0.00 44 ARG A O 17
ATOM 22292 N N . GLU A 1 48 ? -2.264 3.328 -0.030 1.00 0.00 45 GLU A N 17
ATOM 22293 C CA . GLU A 1 48 ? -3.266 3.053 -1.071 1.00 0.00 45 GLU A CA 17
ATOM 22294 C C . GLU A 1 48 ? -3.517 1.551 -1.277 1.00 0.00 45 GLU A C 17
ATOM 22295 O O . GLU A 1 48 ? -4.679 1.147 -1.316 1.00 0.00 45 GLU A O 17
ATOM 22307 N N . GLU A 1 49 ? -2.464 0.715 -1.332 1.00 0.00 46 GLU A N 17
ATOM 22308 C CA . GLU A 1 49 ? -2.619 -0.744 -1.327 1.00 0.00 46 GLU A CA 17
ATOM 22309 C C . GLU A 1 49 ? -3.385 -1.180 -0.080 1.00 0.00 46 GLU A C 17
ATOM 22310 O O . GLU A 1 49 ? -4.371 -1.898 -0.203 1.00 0.00 46 GLU A O 17
ATOM 22322 N N . VAL A 1 50 ? -2.965 -0.733 1.112 1.00 0.00 47 VAL A N 17
ATOM 22323 C CA . VAL A 1 50 ? -3.648 -1.068 2.368 1.00 0.00 47 VAL A CA 17
ATOM 22324 C C . VAL A 1 50 ? -5.111 -0.616 2.373 1.00 0.00 47 VAL A C 17
ATOM 22325 O O . VAL A 1 50 ? -5.968 -1.401 2.767 1.00 0.00 47 VAL A O 17
ATOM 22338 N N . GLU A 1 51 ? -5.418 0.611 1.939 1.00 0.00 48 GLU A N 17
ATOM 22339 C CA . GLU A 1 51 ? -6.791 1.116 1.851 1.00 0.00 48 GLU A CA 17
ATOM 22340 C C . GLU A 1 51 ? -7.644 0.253 0.913 1.00 0.00 48 GLU A C 17
ATOM 22341 O O . GLU A 1 51 ? -8.696 -0.254 1.316 1.00 0.00 48 GLU A O 17
ATOM 22353 N N . ALA A 1 52 ? -7.156 0.037 -0.317 1.00 0.00 49 ALA A N 17
ATOM 22354 C CA . ALA A 1 52 ? -7.775 -0.849 -1.289 1.00 0.00 49 ALA A CA 17
ATOM 22355 C C . ALA A 1 52 ? -8.009 -2.236 -0.679 1.00 0.00 49 ALA A C 17
ATOM 22356 O O . ALA A 1 52 ? -9.152 -2.679 -0.605 1.00 0.00 49 ALA A O 17
ATOM 22363 N N . VAL A 1 53 ? -6.954 -2.898 -0.188 1.00 0.00 50 VAL A N 17
ATOM 22364 C CA . VAL A 1 53 ? -7.019 -4.219 0.446 1.00 0.00 50 VAL A CA 17
ATOM 22365 C C . VAL A 1 53 ? -8.002 -4.251 1.608 1.00 0.00 50 VAL A C 17
ATOM 22366 O O . VAL A 1 53 ? -8.753 -5.211 1.710 1.00 0.00 50 VAL A O 17
ATOM 22379 N N . ARG A 1 54 ? -8.028 -3.240 2.485 1.00 0.00 51 ARG A N 17
ATOM 22380 C CA . ARG A 1 54 ? -8.949 -3.206 3.625 1.00 0.00 51 ARG A CA 17
ATOM 22381 C C . ARG A 1 54 ? -10.412 -3.142 3.171 1.00 0.00 51 ARG A C 17
ATOM 22382 O O . ARG A 1 54 ? -11.256 -3.812 3.770 1.00 0.00 51 ARG A O 17
ATOM 22403 N N . ARG A 1 55 ? -10.709 -2.399 2.096 1.00 0.00 52 ARG A N 17
ATOM 22404 C CA . ARG A 1 55 ? -12.018 -2.421 1.425 1.00 0.00 52 ARG A CA 17
ATOM 22405 C C . ARG A 1 55 ? -12.286 -3.790 0.782 1.00 0.00 52 ARG A C 17
ATOM 22406 O O . ARG A 1 55 ? -13.271 -4.445 1.124 1.00 0.00 52 ARG A O 17
ATOM 22427 N N . VAL A 1 56 ? -11.387 -4.235 -0.103 1.00 0.00 53 VAL A N 17
ATOM 22428 C CA . VAL A 1 56 ? -11.428 -5.515 -0.824 1.00 0.00 53 VAL A CA 17
ATOM 22429 C C . VAL A 1 56 ? -11.647 -6.694 0.139 1.00 0.00 53 VAL A C 17
ATOM 22430 O O . VAL A 1 56 ? -12.580 -7.456 -0.065 1.00 0.00 53 VAL A O 17
ATOM 22443 N N . ALA A 1 57 ? -10.880 -6.821 1.227 1.00 0.00 54 ALA A N 17
ATOM 22444 C CA . ALA A 1 57 ? -11.003 -7.871 2.247 1.00 0.00 54 ALA A CA 17
ATOM 22445 C C . ALA A 1 57 ? -12.394 -7.952 2.896 1.00 0.00 54 ALA A C 17
ATOM 22446 O O . ALA A 1 57 ? -12.875 -9.053 3.177 1.00 0.00 54 ALA A O 17
ATOM 22453 N N . ARG A 1 58 ? -13.057 -6.808 3.125 1.00 0.00 55 ARG A N 17
ATOM 22454 C CA . ARG A 1 58 ? -14.442 -6.781 3.607 1.00 0.00 55 ARG A CA 17
ATOM 22455 C C . ARG A 1 58 ? -15.424 -7.163 2.494 1.00 0.00 55 ARG A C 17
ATOM 22456 O O . ARG A 1 58 ? -16.268 -8.022 2.722 1.00 0.00 55 ARG A O 17
ATOM 22477 N N . LEU A 1 59 ? -15.256 -6.612 1.286 1.00 0.00 56 LEU A N 17
ATOM 22478 C CA . LEU A 1 59 ? -16.020 -6.962 0.076 1.00 0.00 56 LEU A CA 17
ATOM 22479 C C . LEU A 1 59 ? -15.876 -8.442 -0.339 1.00 0.00 56 LEU A C 17
ATOM 22480 O O . LEU A 1 59 ? -16.777 -8.990 -0.974 1.00 0.00 56 LEU A O 17
ATOM 22496 N N . ILE A 1 60 ? -14.763 -9.093 0.018 1.00 0.00 57 ILE A N 17
ATOM 22497 C CA . ILE A 1 60 ? -14.506 -10.536 -0.087 1.00 0.00 57 ILE A CA 17
ATOM 22498 C C . ILE A 1 60 ? -15.381 -11.318 0.878 1.00 0.00 57 ILE A C 17
ATOM 22499 O O . ILE A 1 60 ? -16.031 -12.262 0.439 1.00 0.00 57 ILE A O 17
ATOM 22515 N N . GLN A 1 61 ? -15.432 -10.936 2.158 1.00 0.00 58 GLN A N 17
ATOM 22516 C CA . GLN A 1 61 ? -16.277 -11.611 3.148 1.00 0.00 58 GLN A CA 17
ATOM 22517 C C . GLN A 1 61 ? -17.768 -11.658 2.774 1.00 0.00 58 GLN A C 17
ATOM 22518 O O . GLN A 1 61 ? -18.474 -12.522 3.286 1.00 0.00 58 GLN A O 17
ATOM 22532 N N . GLU A 1 62 ? -18.227 -10.801 1.857 1.00 0.00 59 GLU A N 17
ATOM 22533 C CA . GLU A 1 62 ? -19.581 -10.852 1.302 1.00 0.00 59 GLU A CA 17
ATOM 22534 C C . GLU A 1 62 ? -19.833 -12.099 0.426 1.00 0.00 59 GLU A C 17
ATOM 22535 O O . GLU A 1 62 ? -20.941 -12.626 0.459 1.00 0.00 59 GLU A O 17
ATOM 22547 N N . GLU A 1 63 ? -18.842 -12.556 -0.364 1.00 0.00 60 GLU A N 17
ATOM 22548 C CA . GLU A 1 63 ? -19.022 -13.567 -1.438 1.00 0.00 60 GLU A CA 17
ATOM 22549 C C . GLU A 1 63 ? -17.747 -14.333 -1.854 1.00 0.00 60 GLU A C 17
ATOM 22550 O O . GLU A 1 63 ? -17.819 -15.499 -2.233 1.00 0.00 60 GLU A O 17
ATOM 22562 N N . GLY A 1 64 ? -16.577 -13.684 -1.865 1.00 0.00 61 GLY A N 17
ATOM 22563 C CA . GLY A 1 64 ? -15.290 -14.262 -2.270 1.00 0.00 61 GLY A CA 17
ATOM 22564 C C . GLY A 1 64 ? -14.848 -13.879 -3.687 1.00 0.00 61 GLY A C 17
ATOM 22565 O O . GLY A 1 64 ? -13.674 -13.579 -3.893 1.00 0.00 61 GLY A O 17
ATOM 22569 N N . LEU A 1 65 ? -15.776 -13.814 -4.653 1.00 0.00 62 LEU A N 17
ATOM 22570 C CA . LEU A 1 65 ? -15.536 -13.321 -6.024 1.00 0.00 62 LEU A CA 17
ATOM 22571 C C . LEU A 1 65 ? -14.831 -11.953 -6.027 1.00 0.00 62 LEU A C 17
ATOM 22572 O O . LEU A 1 65 ? -13.905 -11.737 -6.813 1.00 0.00 62 LEU A O 17
ATOM 22588 N N . SER A 1 66 ? -15.187 -11.081 -5.076 1.00 0.00 63 SER A N 17
ATOM 22589 C CA . SER A 1 66 ? -14.537 -9.802 -4.790 1.00 0.00 63 SER A CA 17
ATOM 22590 C C . SER A 1 66 ? -13.019 -9.874 -4.576 1.00 0.00 63 SER A C 17
ATOM 22591 O O . SER A 1 66 ? -12.406 -8.815 -4.539 1.00 0.00 63 SER A O 17
ATOM 22599 N N . VAL A 1 67 ? -12.383 -11.051 -4.479 1.00 0.00 64 VAL A N 17
ATOM 22600 C CA . VAL A 1 67 ? -10.938 -11.171 -4.716 1.00 0.00 64 VAL A CA 17
ATOM 22601 C C . VAL A 1 67 ? -10.647 -10.648 -6.126 1.00 0.00 64 VAL A C 17
ATOM 22602 O O . VAL A 1 67 ? -10.216 -9.508 -6.282 1.00 0.00 64 VAL A O 17
ATOM 22615 N N . SER A 1 68 ? -10.917 -11.444 -7.167 1.00 0.00 65 SER A N 17
ATOM 22616 C CA . SER A 1 68 ? -10.614 -11.042 -8.540 1.00 0.00 65 SER A CA 17
ATOM 22617 C C . SER A 1 68 ? -11.442 -9.832 -8.974 1.00 0.00 65 SER A C 17
ATOM 22618 O O . SER A 1 68 ? -10.930 -8.992 -9.713 1.00 0.00 65 SER A O 17
ATOM 22626 N N . GLU A 1 69 ? -12.698 -9.729 -8.513 1.00 0.00 66 GLU A N 17
ATOM 22627 C CA . GLU A 1 69 ? -13.574 -8.610 -8.852 1.00 0.00 66 GLU A CA 17
ATOM 22628 C C . GLU A 1 69 ? -13.106 -7.298 -8.231 1.00 0.00 66 GLU A C 17
ATOM 22629 O O . GLU A 1 69 ? -12.853 -6.357 -8.975 1.00 0.00 66 GLU A O 17
ATOM 22641 N N . ALA A 1 70 ? -12.988 -7.199 -6.897 1.00 0.00 67 ALA A N 17
ATOM 22642 C CA . ALA A 1 70 ? -12.639 -5.925 -6.279 1.00 0.00 67 ALA A CA 17
ATOM 22643 C C . ALA A 1 70 ? -11.169 -5.552 -6.533 1.00 0.00 67 ALA A C 17
ATOM 22644 O O . ALA A 1 70 ? -10.872 -4.362 -6.579 1.00 0.00 67 ALA A O 17
ATOM 22651 N N . ILE A 1 71 ? -10.278 -6.526 -6.813 1.00 0.00 68 ILE A N 17
ATOM 22652 C CA . ILE A 1 71 ? -8.975 -6.260 -7.441 1.00 0.00 68 ILE A CA 17
ATOM 22653 C C . ILE A 1 71 ? -9.173 -5.575 -8.797 1.00 0.00 68 ILE A C 17
ATOM 22654 O O . ILE A 1 71 ? -8.724 -4.444 -8.965 1.00 0.00 68 ILE A O 17
ATOM 22670 N N . ALA A 1 72 ? -9.828 -6.228 -9.769 1.00 0.00 69 ALA A N 17
ATOM 22671 C CA . ALA A 1 72 ? -10.013 -5.655 -11.104 1.00 0.00 69 ALA A CA 17
ATOM 22672 C C . ALA A 1 72 ? -10.712 -4.285 -11.055 1.00 0.00 69 ALA A C 17
ATOM 22673 O O . ALA A 1 72 ? -10.246 -3.347 -11.698 1.00 0.00 69 ALA A O 17
ATOM 22680 N N . GLN A 1 73 ? -11.765 -4.149 -10.238 1.00 0.00 70 GLN A N 17
ATOM 22681 C CA . GLN A 1 73 ? -12.448 -2.887 -9.951 1.00 0.00 70 GLN A CA 17
ATOM 22682 C C . GLN A 1 73 ? -11.473 -1.842 -9.398 1.00 0.00 70 GLN A C 17
ATOM 22683 O O . GLN A 1 73 ? -11.275 -0.833 -10.063 1.00 0.00 70 GLN A O 17
ATOM 22697 N N . VAL A 1 74 ? -10.823 -2.059 -8.244 1.00 0.00 71 VAL A N 17
ATOM 22698 C CA . VAL A 1 74 ? -9.913 -1.055 -7.656 1.00 0.00 71 VAL A CA 17
ATOM 22699 C C . VAL A 1 74 ? -8.658 -0.793 -8.512 1.00 0.00 71 VAL A C 17
ATOM 22700 O O . VAL A 1 74 ? -8.000 0.230 -8.341 1.00 0.00 71 VAL A O 17
ATOM 22713 N N . LYS A 1 75 ? -8.329 -1.682 -9.463 1.00 0.00 72 LYS A N 17
ATOM 22714 C CA . LYS A 1 75 ? -7.310 -1.451 -10.496 1.00 0.00 72 LYS A CA 17
ATOM 22715 C C . LYS A 1 75 ? -7.826 -0.642 -11.695 1.00 0.00 72 LYS A C 17
ATOM 22716 O O . LYS A 1 75 ? -7.012 0.070 -12.281 1.00 0.00 72 LYS A O 17
ATOM 22735 N N . THR A 1 76 ? -9.116 -0.723 -12.063 1.00 0.00 73 THR A N 17
ATOM 22736 C CA . THR A 1 76 ? -9.722 0.111 -13.122 1.00 0.00 73 THR A CA 17
ATOM 22737 C C . THR A 1 76 ? -10.375 1.405 -12.613 1.00 0.00 73 THR A C 17
ATOM 22738 O O . THR A 1 76 ? -10.651 2.291 -13.422 1.00 0.00 73 THR A O 17
ATOM 22749 N N . GLU A 1 77 ? -10.647 1.508 -11.312 1.00 0.00 74 GLU A N 17
ATOM 22750 C CA . GLU A 1 77 ? -11.143 2.684 -10.601 1.00 0.00 74 GLU A CA 17
ATOM 22751 C C . GLU A 1 77 ? -9.969 3.632 -10.294 1.00 0.00 74 GLU A C 17
ATOM 22752 O O . GLU A 1 77 ? -9.088 3.267 -9.512 1.00 0.00 74 GLU A O 17
ATOM 22764 N N . PRO A 1 78 ? -9.906 4.837 -10.892 1.00 0.00 75 PRO A N 17
ATOM 22765 C CA . PRO A 1 78 ? -8.873 5.808 -10.548 1.00 0.00 75 PRO A CA 17
ATOM 22766 C C . PRO A 1 78 ? -9.112 6.389 -9.138 1.00 0.00 75 PRO A C 17
ATOM 22767 O O . PRO A 1 78 ? -10.261 6.492 -8.703 1.00 0.00 75 PRO A O 17
ATOM 22778 N N . PRO A 1 79 ? -8.049 6.809 -8.425 1.00 0.00 76 PRO A N 17
ATOM 22779 C CA . PRO A 1 79 ? -8.168 7.361 -7.077 1.00 0.00 76 PRO A CA 17
ATOM 22780 C C . PRO A 1 79 ? -8.850 8.739 -7.078 1.00 0.00 76 PRO A C 17
ATOM 22781 O O . PRO A 1 79 ? -8.853 9.453 -8.085 1.00 0.00 76 PRO A O 17
ATOM 22792 N N . ARG A 1 80 ? -9.429 9.109 -5.929 1.00 0.00 77 ARG A N 17
ATOM 22793 C CA . ARG A 1 80 ? -10.088 10.397 -5.697 1.00 0.00 77 ARG A CA 17
ATOM 22794 C C . ARG A 1 80 ? -10.030 10.784 -4.217 1.00 0.00 77 ARG A C 17
ATOM 22795 O O . ARG A 1 80 ? -10.708 10.180 -3.387 1.00 0.00 77 ARG A O 17
ATOM 22816 N N . GLU A 1 81 ? -9.251 11.824 -3.929 1.00 0.00 78 GLU A N 17
ATOM 22817 C CA . GLU A 1 81 ? -9.169 12.531 -2.648 1.00 0.00 78 GLU A CA 17
ATOM 22818 C C . GLU A 1 81 ? -9.884 13.893 -2.701 1.00 0.00 78 GLU A C 17
ATOM 22819 O O . GLU A 1 81 ? -10.147 14.387 -3.824 1.00 0.00 78 GLU A O 17
ATOM 22832 N N . GLY A 1 1 ? 3.412 16.895 3.494 1.00 0.00 -2 GLY A N 18
ATOM 22833 C CA . GLY A 1 1 ? 4.141 16.342 4.654 1.00 0.00 -2 GLY A CA 18
ATOM 22834 C C . GLY A 1 1 ? 4.428 14.841 4.563 1.00 0.00 -2 GLY A C 18
ATOM 22835 O O . GLY A 1 1 ? 5.468 14.447 5.069 1.00 0.00 -2 GLY A O 18
ATOM 22841 N N . SER A 1 2 ? 3.556 14.026 3.934 1.00 0.00 -1 SER A N 18
ATOM 22842 C CA . SER A 1 2 ? 3.728 12.590 3.595 1.00 0.00 -1 SER A CA 18
ATOM 22843 C C . SER A 1 2 ? 3.002 11.647 4.584 1.00 0.00 -1 SER A C 18
ATOM 22844 O O . SER A 1 2 ? 2.104 12.081 5.309 1.00 0.00 -1 SER A O 18
ATOM 22852 N N . HIS A 1 3 ? 3.307 10.341 4.542 1.00 0.00 0 HIS A N 18
ATOM 22853 C CA . HIS A 1 3 ? 2.655 9.260 5.301 1.00 0.00 0 HIS A CA 18
ATOM 22854 C C . HIS A 1 3 ? 3.664 8.228 5.861 1.00 0.00 0 HIS A C 18
ATOM 22855 O O . HIS A 1 3 ? 4.847 8.263 5.535 1.00 0.00 0 HIS A O 18
ATOM 22870 N N . MET A 1 4 ? 3.165 7.291 6.681 1.00 0.00 1 MET A N 18
ATOM 22871 C CA . MET A 1 4 ? 3.870 6.112 7.217 1.00 0.00 1 MET A CA 18
ATOM 22872 C C . MET A 1 4 ? 4.057 4.972 6.185 1.00 0.00 1 MET A C 18
ATOM 22873 O O . MET A 1 4 ? 3.554 5.042 5.066 1.00 0.00 1 MET A O 18
ATOM 22887 N N . THR A 1 5 ? 4.754 3.898 6.602 1.00 0.00 2 THR A N 18
ATOM 22888 C CA . THR A 1 5 ? 5.015 2.653 5.853 1.00 0.00 2 THR A CA 18
ATOM 22889 C C . THR A 1 5 ? 4.762 1.428 6.750 1.00 0.00 2 THR A C 18
ATOM 22890 O O . THR A 1 5 ? 5.114 1.456 7.930 1.00 0.00 2 THR A O 18
ATOM 22901 N N . LEU A 1 6 ? 4.158 0.354 6.213 1.00 0.00 3 LEU A N 18
ATOM 22902 C CA . LEU A 1 6 ? 3.894 -0.913 6.930 1.00 0.00 3 LEU A CA 18
ATOM 22903 C C . LEU A 1 6 ? 4.223 -2.145 6.052 1.00 0.00 3 LEU A C 18
ATOM 22904 O O . LEU A 1 6 ? 4.567 -1.996 4.882 1.00 0.00 3 LEU A O 18
ATOM 22920 N N . ARG A 1 7 ? 4.119 -3.363 6.618 1.00 0.00 4 ARG A N 18
ATOM 22921 C CA . ARG A 1 7 ? 4.477 -4.653 5.987 1.00 0.00 4 ARG A CA 18
ATOM 22922 C C . ARG A 1 7 ? 3.302 -5.638 5.888 1.00 0.00 4 ARG A C 18
ATOM 22923 O O . ARG A 1 7 ? 2.321 -5.498 6.620 1.00 0.00 4 ARG A O 18
ATOM 22944 N N . ILE A 1 8 ? 3.429 -6.688 5.056 1.00 0.00 5 ILE A N 18
ATOM 22945 C CA . ILE A 1 8 ? 2.396 -7.741 4.887 1.00 0.00 5 ILE A CA 18
ATOM 22946 C C . ILE A 1 8 ? 1.972 -8.339 6.223 1.00 0.00 5 ILE A C 18
ATOM 22947 O O . ILE A 1 8 ? 0.783 -8.474 6.495 1.00 0.00 5 ILE A O 18
ATOM 22963 N N . ARG A 1 9 ? 2.955 -8.608 7.086 1.00 0.00 6 ARG A N 18
ATOM 22964 C CA . ARG A 1 9 ? 2.779 -9.132 8.437 1.00 0.00 6 ARG A CA 18
ATOM 22965 C C . ARG A 1 9 ? 1.849 -8.241 9.278 1.00 0.00 6 ARG A C 18
ATOM 22966 O O . ARG A 1 9 ? 1.031 -8.771 10.022 1.00 0.00 6 ARG A O 18
ATOM 22987 N N . THR A 1 10 ? 1.906 -6.911 9.108 1.00 0.00 7 THR A N 18
ATOM 22988 C CA . THR A 1 10 ? 0.986 -5.946 9.731 1.00 0.00 7 THR A CA 18
ATOM 22989 C C . THR A 1 10 ? -0.401 -5.964 9.079 1.00 0.00 7 THR A C 18
ATOM 22990 O O . THR A 1 10 ? -1.395 -6.002 9.802 1.00 0.00 7 THR A O 18
ATOM 23001 N N . ILE A 1 11 ? -0.493 -5.942 7.739 1.00 0.00 8 ILE A N 18
ATOM 23002 C CA . ILE A 1 11 ? -1.792 -6.003 7.041 1.00 0.00 8 ILE A CA 18
ATOM 23003 C C . ILE A 1 11 ? -2.541 -7.291 7.422 1.00 0.00 8 ILE A C 18
ATOM 23004 O O . ILE A 1 11 ? -3.722 -7.254 7.760 1.00 0.00 8 ILE A O 18
ATOM 23020 N N . ALA A 1 12 ? -1.846 -8.431 7.405 1.00 0.00 9 ALA A N 18
ATOM 23021 C CA . ALA A 1 12 ? -2.397 -9.718 7.798 1.00 0.00 9 ALA A CA 18
ATOM 23022 C C . ALA A 1 12 ? -2.828 -9.738 9.273 1.00 0.00 9 ALA A C 18
ATOM 23023 O O . ALA A 1 12 ? -3.946 -10.167 9.564 1.00 0.00 9 ALA A O 18
ATOM 23030 N N . ARG A 1 13 ? -1.995 -9.209 10.191 1.00 0.00 10 ARG A N 18
ATOM 23031 C CA . ARG A 1 13 ? -2.293 -9.057 11.629 1.00 0.00 10 ARG A CA 18
ATOM 23032 C C . ARG A 1 13 ? -3.613 -8.344 11.948 1.00 0.00 10 ARG A C 18
ATOM 23033 O O . ARG A 1 13 ? -4.091 -8.483 13.070 1.00 0.00 10 ARG A O 18
ATOM 23054 N N . MET A 1 14 ? -4.247 -7.651 10.992 1.00 0.00 11 MET A N 18
ATOM 23055 C CA . MET A 1 14 ? -5.610 -7.141 11.164 1.00 0.00 11 MET A CA 18
ATOM 23056 C C . MET A 1 14 ? -6.650 -8.232 11.454 1.00 0.00 11 MET A C 18
ATOM 23057 O O . MET A 1 14 ? -7.691 -7.927 12.037 1.00 0.00 11 MET A O 18
ATOM 23071 N N . THR A 1 15 ? -6.451 -9.480 11.002 1.00 0.00 12 THR A N 18
ATOM 23072 C CA . THR A 1 15 ? -7.409 -10.589 11.240 1.00 0.00 12 THR A CA 18
ATOM 23073 C C . THR A 1 15 ? -6.817 -11.995 11.037 1.00 0.00 12 THR A C 18
ATOM 23074 O O . THR A 1 15 ? -7.392 -12.973 11.504 1.00 0.00 12 THR A O 18
ATOM 23085 N N . GLY A 1 16 ? -5.708 -12.148 10.307 1.00 0.00 13 GLY A N 18
ATOM 23086 C CA . GLY A 1 16 ? -5.121 -13.441 9.942 1.00 0.00 13 GLY A CA 18
ATOM 23087 C C . GLY A 1 16 ? -5.883 -14.175 8.834 1.00 0.00 13 GLY A C 18
ATOM 23088 O O . GLY A 1 16 ? -5.244 -14.694 7.925 1.00 0.00 13 GLY A O 18
ATOM 23092 N N . ILE A 1 17 ? -7.227 -14.161 8.836 1.00 0.00 14 ILE A N 18
ATOM 23093 C CA . ILE A 1 17 ? -8.069 -14.784 7.790 1.00 0.00 14 ILE A CA 18
ATOM 23094 C C . ILE A 1 17 ? -7.643 -14.342 6.379 1.00 0.00 14 ILE A C 18
ATOM 23095 O O . ILE A 1 17 ? -7.550 -15.145 5.455 1.00 0.00 14 ILE A O 18
ATOM 23111 N N . ARG A 1 18 ? -7.304 -13.054 6.244 1.00 0.00 15 ARG A N 18
ATOM 23112 C CA . ARG A 1 18 ? -6.836 -12.432 5.007 1.00 0.00 15 ARG A CA 18
ATOM 23113 C C . ARG A 1 18 ? -5.437 -12.898 4.606 1.00 0.00 15 ARG A C 18
ATOM 23114 O O . ARG A 1 18 ? -5.125 -12.786 3.432 1.00 0.00 15 ARG A O 18
ATOM 23135 N N . GLU A 1 19 ? -4.597 -13.425 5.506 1.00 0.00 16 GLU A N 18
ATOM 23136 C CA . GLU A 1 19 ? -3.208 -13.800 5.193 1.00 0.00 16 GLU A CA 18
ATOM 23137 C C . GLU A 1 19 ? -3.139 -14.825 4.061 1.00 0.00 16 GLU A C 18
ATOM 23138 O O . GLU A 1 19 ? -2.408 -14.621 3.092 1.00 0.00 16 GLU A O 18
ATOM 23150 N N . ALA A 1 20 ? -3.976 -15.867 4.152 1.00 0.00 17 ALA A N 18
ATOM 23151 C CA . ALA A 1 20 ? -4.149 -16.893 3.128 1.00 0.00 17 ALA A CA 18
ATOM 23152 C C . ALA A 1 20 ? -4.472 -16.291 1.750 1.00 0.00 17 ALA A C 18
ATOM 23153 O O . ALA A 1 20 ? -4.039 -16.808 0.725 1.00 0.00 17 ALA A O 18
ATOM 23160 N N . THR A 1 21 ? -5.199 -15.171 1.740 1.00 0.00 18 THR A N 18
ATOM 23161 C CA . THR A 1 21 ? -5.600 -14.408 0.562 1.00 0.00 18 THR A CA 18
ATOM 23162 C C . THR A 1 21 ? -4.504 -13.433 0.108 1.00 0.00 18 THR A C 18
ATOM 23163 O O . THR A 1 21 ? -4.200 -13.406 -1.076 1.00 0.00 18 THR A O 18
ATOM 23174 N N . LEU A 1 22 ? -3.863 -12.682 1.014 1.00 0.00 19 LEU A N 18
ATOM 23175 C CA . LEU A 1 22 ? -2.752 -11.760 0.736 1.00 0.00 19 LEU A CA 18
ATOM 23176 C C . LEU A 1 22 ? -1.558 -12.515 0.126 1.00 0.00 19 LEU A C 18
ATOM 23177 O O . LEU A 1 22 ? -1.037 -12.131 -0.923 1.00 0.00 19 LEU A O 18
ATOM 23193 N N . ARG A 1 23 ? -1.139 -13.619 0.764 1.00 0.00 20 ARG A N 18
ATOM 23194 C CA . ARG A 1 23 ? -0.061 -14.486 0.273 1.00 0.00 20 ARG A CA 18
ATOM 23195 C C . ARG A 1 23 ? -0.440 -15.215 -1.020 1.00 0.00 20 ARG A C 18
ATOM 23196 O O . ARG A 1 23 ? 0.425 -15.382 -1.878 1.00 0.00 20 ARG A O 18
ATOM 23217 N N . ALA A 1 24 ? -1.715 -15.583 -1.207 1.00 0.00 21 ALA A N 18
ATOM 23218 C CA . ALA A 1 24 ? -2.212 -16.066 -2.495 1.00 0.00 21 ALA A CA 18
ATOM 23219 C C . ALA A 1 24 ? -2.162 -14.978 -3.576 1.00 0.00 21 ALA A C 18
ATOM 23220 O O . ALA A 1 24 ? -1.690 -15.251 -4.680 1.00 0.00 21 ALA A O 18
ATOM 23227 N N . TRP A 1 25 ? -2.610 -13.750 -3.283 1.00 0.00 22 TRP A N 18
ATOM 23228 C CA . TRP A 1 25 ? -2.571 -12.627 -4.219 1.00 0.00 22 TRP A CA 18
ATOM 23229 C C . TRP A 1 25 ? -1.173 -12.352 -4.746 1.00 0.00 22 TRP A C 18
ATOM 23230 O O . TRP A 1 25 ? -1.046 -12.080 -5.936 1.00 0.00 22 TRP A O 18
ATOM 23251 N N . GLU A 1 26 ? -0.139 -12.485 -3.908 1.00 0.00 23 GLU A N 18
ATOM 23252 C CA . GLU A 1 26 ? 1.262 -12.362 -4.317 1.00 0.00 23 GLU A CA 18
ATOM 23253 C C . GLU A 1 26 ? 1.639 -13.290 -5.493 1.00 0.00 23 GLU A C 18
ATOM 23254 O O . GLU A 1 26 ? 2.529 -12.954 -6.271 1.00 0.00 23 GLU A O 18
ATOM 23266 N N . ARG A 1 27 ? 0.936 -14.425 -5.654 1.00 0.00 24 ARG A N 18
ATOM 23267 C CA . ARG A 1 27 ? 1.061 -15.358 -6.787 1.00 0.00 24 ARG A CA 18
ATOM 23268 C C . ARG A 1 27 ? -0.076 -15.239 -7.815 1.00 0.00 24 ARG A C 18
ATOM 23269 O O . ARG A 1 27 ? 0.167 -15.494 -8.990 1.00 0.00 24 ARG A O 18
ATOM 23290 N N . ARG A 1 28 ? -1.300 -14.866 -7.406 1.00 0.00 25 ARG A N 18
ATOM 23291 C CA . ARG A 1 28 ? -2.471 -14.701 -8.290 1.00 0.00 25 ARG A CA 18
ATOM 23292 C C . ARG A 1 28 ? -2.451 -13.407 -9.127 1.00 0.00 25 ARG A C 18
ATOM 23293 O O . ARG A 1 28 ? -2.880 -13.453 -10.276 1.00 0.00 25 ARG A O 18
ATOM 23314 N N . TYR A 1 29 ? -2.019 -12.267 -8.562 1.00 0.00 26 TYR A N 18
ATOM 23315 C CA . TYR A 1 29 ? -2.115 -10.935 -9.204 1.00 0.00 26 TYR A CA 18
ATOM 23316 C C . TYR A 1 29 ? -0.956 -9.984 -8.869 1.00 0.00 26 TYR A C 18
ATOM 23317 O O . TYR A 1 29 ? -0.509 -9.238 -9.736 1.00 0.00 26 TYR A O 18
ATOM 23335 N N . GLY A 1 30 ? -0.531 -9.954 -7.599 1.00 0.00 27 GLY A N 18
ATOM 23336 C CA . GLY A 1 30 ? 0.468 -9.040 -7.051 1.00 0.00 27 GLY A CA 18
ATOM 23337 C C . GLY A 1 30 ? -0.076 -7.929 -6.141 1.00 0.00 27 GLY A C 18
ATOM 23338 O O . GLY A 1 30 ? 0.732 -7.165 -5.639 1.00 0.00 27 GLY A O 18
ATOM 23342 N N . PHE A 1 31 ? -1.394 -7.806 -5.923 1.00 0.00 28 PHE A N 18
ATOM 23343 C CA . PHE A 1 31 ? -2.013 -6.809 -5.025 1.00 0.00 28 PHE A CA 18
ATOM 23344 C C . PHE A 1 31 ? -2.094 -7.319 -3.563 1.00 0.00 28 PHE A C 18
ATOM 23345 O O . PHE A 1 31 ? -2.435 -8.479 -3.373 1.00 0.00 28 PHE A O 18
ATOM 23362 N N . PRO A 1 32 ? -1.859 -6.495 -2.520 1.00 0.00 29 PRO A N 18
ATOM 23363 C CA . PRO A 1 32 ? -1.216 -5.195 -2.604 1.00 0.00 29 PRO A CA 18
ATOM 23364 C C . PRO A 1 32 ? 0.221 -5.371 -3.096 1.00 0.00 29 PRO A C 18
ATOM 23365 O O . PRO A 1 32 ? 0.903 -6.331 -2.716 1.00 0.00 29 PRO A O 18
ATOM 23376 N N . ARG A 1 33 ? 0.661 -4.453 -3.958 1.00 0.00 30 ARG A N 18
ATOM 23377 C CA . ARG A 1 33 ? 1.963 -4.527 -4.618 1.00 0.00 30 ARG A CA 18
ATOM 23378 C C . ARG A 1 33 ? 3.047 -3.931 -3.721 1.00 0.00 30 ARG A C 18
ATOM 23379 O O . ARG A 1 33 ? 2.884 -2.808 -3.240 1.00 0.00 30 ARG A O 18
ATOM 23400 N N . PRO A 1 34 ? 4.139 -4.668 -3.445 1.00 0.00 31 PRO A N 18
ATOM 23401 C CA . PRO A 1 34 ? 5.188 -4.151 -2.586 1.00 0.00 31 PRO A CA 18
ATOM 23402 C C . PRO A 1 34 ? 5.862 -2.951 -3.249 1.00 0.00 31 PRO A C 18
ATOM 23403 O O . PRO A 1 34 ? 6.115 -2.961 -4.457 1.00 0.00 31 PRO A O 18
ATOM 23414 N N . LEU A 1 35 ? 6.124 -1.903 -2.461 1.00 0.00 32 LEU A N 18
ATOM 23415 C CA . LEU A 1 35 ? 6.787 -0.704 -2.979 1.00 0.00 32 LEU A CA 18
ATOM 23416 C C . LEU A 1 35 ? 8.218 -1.062 -3.431 1.00 0.00 32 LEU A C 18
ATOM 23417 O O . LEU A 1 35 ? 8.823 -2.002 -2.910 1.00 0.00 32 LEU A O 18
ATOM 23433 N N . ARG A 1 36 ? 8.781 -0.305 -4.386 1.00 0.00 33 ARG A N 18
ATOM 23434 C CA . ARG A 1 36 ? 10.133 -0.539 -4.922 1.00 0.00 33 ARG A CA 18
ATOM 23435 C C . ARG A 1 36 ? 11.223 -0.088 -3.926 1.00 0.00 33 ARG A C 18
ATOM 23436 O O . ARG A 1 36 ? 11.956 0.868 -4.174 1.00 0.00 33 ARG A O 18
ATOM 23457 N N . SER A 1 37 ? 11.326 -0.826 -2.822 1.00 0.00 34 SER A N 18
ATOM 23458 C CA . SER A 1 37 ? 12.227 -0.614 -1.684 1.00 0.00 34 SER A CA 18
ATOM 23459 C C . SER A 1 37 ? 12.869 -1.946 -1.253 1.00 0.00 34 SER A C 18
ATOM 23460 O O . SER A 1 37 ? 12.765 -2.947 -1.962 1.00 0.00 34 SER A O 18
ATOM 23468 N N . GLU A 1 38 ? 13.549 -1.974 -0.100 1.00 0.00 35 GLU A N 18
ATOM 23469 C CA . GLU A 1 38 ? 14.023 -3.225 0.506 1.00 0.00 35 GLU A CA 18
ATOM 23470 C C . GLU A 1 38 ? 12.864 -4.138 0.970 1.00 0.00 35 GLU A C 18
ATOM 23471 O O . GLU A 1 38 ? 11.721 -3.695 1.107 1.00 0.00 35 GLU A O 18
ATOM 23483 N N . GLY A 1 39 ? 13.178 -5.407 1.267 1.00 0.00 36 GLY A N 18
ATOM 23484 C CA . GLY A 1 39 ? 12.219 -6.383 1.795 1.00 0.00 36 GLY A CA 18
ATOM 23485 C C . GLY A 1 39 ? 12.320 -7.750 1.115 1.00 0.00 36 GLY A C 18
ATOM 23486 O O . GLY A 1 39 ? 11.682 -7.982 0.090 1.00 0.00 36 GLY A O 18
ATOM 23490 N N . ASN A 1 40 ? 13.132 -8.647 1.693 1.00 0.00 37 ASN A N 18
ATOM 23491 C CA . ASN A 1 40 ? 13.221 -10.053 1.286 1.00 0.00 37 ASN A CA 18
ATOM 23492 C C . ASN A 1 40 ? 12.059 -10.876 1.875 1.00 0.00 37 ASN A C 18
ATOM 23493 O O . ASN A 1 40 ? 11.107 -11.196 1.172 1.00 0.00 37 ASN A O 18
ATOM 23504 N N . ASN A 1 41 ? 12.136 -11.227 3.169 1.00 0.00 38 ASN A N 18
ATOM 23505 C CA . ASN A 1 41 ? 11.125 -12.045 3.861 1.00 0.00 38 ASN A CA 18
ATOM 23506 C C . ASN A 1 41 ? 9.824 -11.267 4.109 1.00 0.00 38 ASN A C 18
ATOM 23507 O O . ASN A 1 41 ? 8.738 -11.840 4.164 1.00 0.00 38 ASN A O 18
ATOM 23518 N N . TYR A 1 42 ? 9.964 -9.955 4.306 1.00 0.00 39 TYR A N 18
ATOM 23519 C CA . TYR A 1 42 ? 8.896 -8.998 4.559 1.00 0.00 39 TYR A CA 18
ATOM 23520 C C . TYR A 1 42 ? 8.658 -8.175 3.292 1.00 0.00 39 TYR A C 18
ATOM 23521 O O . TYR A 1 42 ? 9.560 -8.010 2.472 1.00 0.00 39 TYR A O 18
ATOM 23539 N N . ARG A 1 43 ? 7.467 -7.585 3.179 1.00 0.00 40 ARG A N 18
ATOM 23540 C CA . ARG A 1 43 ? 7.121 -6.625 2.128 1.00 0.00 40 ARG A CA 18
ATOM 23541 C C . ARG A 1 43 ? 6.918 -5.233 2.722 1.00 0.00 40 ARG A C 18
ATOM 23542 O O . ARG A 1 43 ? 6.848 -5.093 3.940 1.00 0.00 40 ARG A O 18
ATOM 23563 N N . VAL A 1 44 ? 6.789 -4.224 1.861 1.00 0.00 41 VAL A N 18
ATOM 23564 C CA . VAL A 1 44 ? 6.509 -2.834 2.233 1.00 0.00 41 VAL A CA 18
ATOM 23565 C C . VAL A 1 44 ? 5.307 -2.311 1.451 1.00 0.00 41 VAL A C 18
ATOM 23566 O O . VAL A 1 44 ? 5.214 -2.533 0.245 1.00 0.00 41 VAL A O 18
ATOM 23579 N N . TYR A 1 45 ? 4.400 -1.608 2.133 1.00 0.00 42 TYR A N 18
ATOM 23580 C CA . TYR A 1 45 ? 3.154 -1.089 1.571 1.00 0.00 42 TYR A CA 18
ATOM 23581 C C . TYR A 1 45 ? 2.799 0.307 2.099 1.00 0.00 42 TYR A C 18
ATOM 23582 O O . TYR A 1 45 ? 3.366 0.791 3.084 1.00 0.00 42 TYR A O 18
ATOM 23600 N N . SER A 1 46 ? 1.803 0.915 1.444 1.00 0.00 43 SER A N 18
ATOM 23601 C CA . SER A 1 46 ? 1.276 2.255 1.703 1.00 0.00 43 SER A CA 18
ATOM 23602 C C . SER A 1 46 ? -0.194 2.204 2.146 1.00 0.00 43 SER A C 18
ATOM 23603 O O . SER A 1 46 ? -0.894 1.207 1.940 1.00 0.00 43 SER A O 18
ATOM 23611 N N . ARG A 1 47 ? -0.681 3.306 2.733 1.00 0.00 44 ARG A N 18
ATOM 23612 C CA . ARG A 1 47 ? -2.064 3.453 3.213 1.00 0.00 44 ARG A CA 18
ATOM 23613 C C . ARG A 1 47 ? -3.093 3.309 2.083 1.00 0.00 44 ARG A C 18
ATOM 23614 O O . ARG A 1 47 ? -4.129 2.698 2.299 1.00 0.00 44 ARG A O 18
ATOM 23635 N N . GLU A 1 48 ? -2.796 3.818 0.886 1.00 0.00 45 GLU A N 18
ATOM 23636 C CA . GLU A 1 48 ? -3.613 3.687 -0.335 1.00 0.00 45 GLU A CA 18
ATOM 23637 C C . GLU A 1 48 ? -3.854 2.220 -0.740 1.00 0.00 45 GLU A C 18
ATOM 23638 O O . GLU A 1 48 ? -4.989 1.827 -1.011 1.00 0.00 45 GLU A O 18
ATOM 23650 N N . GLU A 1 49 ? -2.806 1.391 -0.726 1.00 0.00 46 GLU A N 18
ATOM 23651 C CA . GLU A 1 49 ? -2.914 -0.049 -0.953 1.00 0.00 46 GLU A CA 18
ATOM 23652 C C . GLU A 1 49 ? -3.744 -0.686 0.166 1.00 0.00 46 GLU A C 18
ATOM 23653 O O . GLU A 1 49 ? -4.700 -1.410 -0.111 1.00 0.00 46 GLU A O 18
ATOM 23665 N N . VAL A 1 50 ? -3.424 -0.378 1.432 1.00 0.00 47 VAL A N 18
ATOM 23666 C CA . VAL A 1 50 ? -4.175 -0.861 2.601 1.00 0.00 47 VAL A CA 18
ATOM 23667 C C . VAL A 1 50 ? -5.662 -0.470 2.558 1.00 0.00 47 VAL A C 18
ATOM 23668 O O . VAL A 1 50 ? -6.492 -1.292 2.929 1.00 0.00 47 VAL A O 18
ATOM 23681 N N . GLU A 1 51 ? -6.021 0.730 2.094 1.00 0.00 48 GLU A N 18
ATOM 23682 C CA . GLU A 1 51 ? -7.401 1.198 1.904 1.00 0.00 48 GLU A CA 18
ATOM 23683 C C . GLU A 1 51 ? -8.181 0.244 0.989 1.00 0.00 48 GLU A C 18
ATOM 23684 O O . GLU A 1 51 ? -9.201 -0.327 1.396 1.00 0.00 48 GLU A O 18
ATOM 23696 N N . ALA A 1 52 ? -7.673 0.040 -0.234 1.00 0.00 49 ALA A N 18
ATOM 23697 C CA . ALA A 1 52 ? -8.232 -0.918 -1.177 1.00 0.00 49 ALA A CA 18
ATOM 23698 C C . ALA A 1 52 ? -8.281 -2.324 -0.566 1.00 0.00 49 ALA A C 18
ATOM 23699 O O . ALA A 1 52 ? -9.334 -2.959 -0.577 1.00 0.00 49 ALA A O 18
ATOM 23706 N N . VAL A 1 53 ? -7.170 -2.801 0.008 1.00 0.00 50 VAL A N 18
ATOM 23707 C CA . VAL A 1 53 ? -7.076 -4.126 0.634 1.00 0.00 50 VAL A CA 18
ATOM 23708 C C . VAL A 1 53 ? -8.102 -4.317 1.746 1.00 0.00 50 VAL A C 18
ATOM 23709 O O . VAL A 1 53 ? -8.758 -5.353 1.750 1.00 0.00 50 VAL A O 18
ATOM 23722 N N . ARG A 1 54 ? -8.284 -3.352 2.662 1.00 0.00 51 ARG A N 18
ATOM 23723 C CA . ARG A 1 54 ? -9.321 -3.397 3.703 1.00 0.00 51 ARG A CA 18
ATOM 23724 C C . ARG A 1 54 ? -10.707 -3.609 3.090 1.00 0.00 51 ARG A C 18
ATOM 23725 O O . ARG A 1 54 ? -11.445 -4.481 3.552 1.00 0.00 51 ARG A O 18
ATOM 23746 N N . ARG A 1 55 ? -11.048 -2.827 2.054 1.00 0.00 52 ARG A N 18
ATOM 23747 C CA . ARG A 1 55 ? -12.295 -2.991 1.296 1.00 0.00 52 ARG A CA 18
ATOM 23748 C C . ARG A 1 55 ? -12.393 -4.386 0.691 1.00 0.00 52 ARG A C 18
ATOM 23749 O O . ARG A 1 55 ? -13.325 -5.103 1.040 1.00 0.00 52 ARG A O 18
ATOM 23770 N N . VAL A 1 56 ? -11.433 -4.789 -0.151 1.00 0.00 53 VAL A N 18
ATOM 23771 C CA . VAL A 1 56 ? -11.384 -6.114 -0.794 1.00 0.00 53 VAL A CA 18
ATOM 23772 C C . VAL A 1 56 ? -11.525 -7.249 0.233 1.00 0.00 53 VAL A C 18
ATOM 23773 O O . VAL A 1 56 ? -12.361 -8.135 0.068 1.00 0.00 53 VAL A O 18
ATOM 23786 N N . ALA A 1 57 ? -10.745 -7.203 1.316 1.00 0.00 54 ALA A N 18
ATOM 23787 C CA . ALA A 1 57 ? -10.782 -8.137 2.435 1.00 0.00 54 ALA A CA 18
ATOM 23788 C C . ALA A 1 57 ? -12.172 -8.261 3.071 1.00 0.00 54 ALA A C 18
ATOM 23789 O O . ALA A 1 57 ? -12.641 -9.376 3.302 1.00 0.00 54 ALA A O 18
ATOM 23796 N N . ARG A 1 58 ? -12.833 -7.133 3.372 1.00 0.00 55 ARG A N 18
ATOM 23797 C CA . ARG A 1 58 ? -14.195 -7.155 3.916 1.00 0.00 55 ARG A CA 18
ATOM 23798 C C . ARG A 1 58 ? -15.227 -7.588 2.859 1.00 0.00 55 ARG A C 18
ATOM 23799 O O . ARG A 1 58 ? -16.157 -8.308 3.199 1.00 0.00 55 ARG A O 18
ATOM 23820 N N . LEU A 1 59 ? -15.026 -7.246 1.581 1.00 0.00 56 LEU A N 18
ATOM 23821 C CA . LEU A 1 59 ? -15.819 -7.743 0.448 1.00 0.00 56 LEU A CA 18
ATOM 23822 C C . LEU A 1 59 ? -15.744 -9.278 0.319 1.00 0.00 56 LEU A C 18
ATOM 23823 O O . LEU A 1 59 ? -16.740 -9.942 0.041 1.00 0.00 56 LEU A O 18
ATOM 23839 N N . ILE A 1 60 ? -14.570 -9.868 0.562 1.00 0.00 57 ILE A N 18
ATOM 23840 C CA . ILE A 1 60 ? -14.374 -11.325 0.593 1.00 0.00 57 ILE A CA 18
ATOM 23841 C C . ILE A 1 60 ? -15.177 -12.011 1.701 1.00 0.00 57 ILE A C 18
ATOM 23842 O O . ILE A 1 60 ? -15.588 -13.154 1.513 1.00 0.00 57 ILE A O 18
ATOM 23858 N N . GLN A 1 61 ? -15.476 -11.318 2.807 1.00 0.00 58 GLN A N 18
ATOM 23859 C CA . GLN A 1 61 ? -16.431 -11.810 3.801 1.00 0.00 58 GLN A CA 18
ATOM 23860 C C . GLN A 1 61 ? -17.878 -11.894 3.271 1.00 0.00 58 GLN A C 18
ATOM 23861 O O . GLN A 1 61 ? -18.694 -12.548 3.913 1.00 0.00 58 GLN A O 18
ATOM 23875 N N . GLU A 1 62 ? -18.206 -11.289 2.118 1.00 0.00 59 GLU A N 18
ATOM 23876 C CA . GLU A 1 62 ? -19.539 -11.396 1.507 1.00 0.00 59 GLU A CA 18
ATOM 23877 C C . GLU A 1 62 ? -19.658 -12.613 0.571 1.00 0.00 59 GLU A C 18
ATOM 23878 O O . GLU A 1 62 ? -20.671 -13.305 0.616 1.00 0.00 59 GLU A O 18
ATOM 23890 N N . GLU A 1 63 ? -18.628 -12.903 -0.242 1.00 0.00 60 GLU A N 18
ATOM 23891 C CA . GLU A 1 63 ? -18.593 -14.094 -1.119 1.00 0.00 60 GLU A CA 18
ATOM 23892 C C . GLU A 1 63 ? -17.198 -14.695 -1.339 1.00 0.00 60 GLU A C 18
ATOM 23893 O O . GLU A 1 63 ? -17.059 -15.916 -1.368 1.00 0.00 60 GLU A O 18
ATOM 23905 N N . GLY A 1 64 ? -16.174 -13.865 -1.567 1.00 0.00 61 GLY A N 18
ATOM 23906 C CA . GLY A 1 64 ? -14.810 -14.310 -1.870 1.00 0.00 61 GLY A CA 18
ATOM 23907 C C . GLY A 1 64 ? -14.394 -14.118 -3.331 1.00 0.00 61 GLY A C 18
ATOM 23908 O O . GLY A 1 64 ? -13.217 -13.871 -3.586 1.00 0.00 61 GLY A O 18
ATOM 23912 N N . LEU A 1 65 ? -15.347 -14.119 -4.277 1.00 0.00 62 LEU A N 18
ATOM 23913 C CA . LEU A 1 65 ? -15.159 -13.722 -5.686 1.00 0.00 62 LEU A CA 18
ATOM 23914 C C . LEU A 1 65 ? -14.407 -12.386 -5.804 1.00 0.00 62 LEU A C 18
ATOM 23915 O O . LEU A 1 65 ? -13.530 -12.240 -6.656 1.00 0.00 62 LEU A O 18
ATOM 23931 N N . SER A 1 66 ? -14.674 -11.454 -4.882 1.00 0.00 63 SER A N 18
ATOM 23932 C CA . SER A 1 66 ? -13.958 -10.186 -4.733 1.00 0.00 63 SER A CA 18
ATOM 23933 C C . SER A 1 66 ? -12.434 -10.286 -4.588 1.00 0.00 63 SER A C 18
ATOM 23934 O O . SER A 1 66 ? -11.779 -9.271 -4.807 1.00 0.00 63 SER A O 18
ATOM 23942 N N . VAL A 1 67 ? -11.849 -11.473 -4.350 1.00 0.00 64 VAL A N 18
ATOM 23943 C CA . VAL A 1 67 ? -10.436 -11.750 -4.658 1.00 0.00 64 VAL A CA 18
ATOM 23944 C C . VAL A 1 67 ? -10.109 -11.291 -6.080 1.00 0.00 64 VAL A C 18
ATOM 23945 O O . VAL A 1 67 ? -9.262 -10.429 -6.254 1.00 0.00 64 VAL A O 18
ATOM 23958 N N . SER A 1 68 ? -10.777 -11.850 -7.091 1.00 0.00 65 SER A N 18
ATOM 23959 C CA . SER A 1 68 ? -10.587 -11.422 -8.475 1.00 0.00 65 SER A CA 18
ATOM 23960 C C . SER A 1 68 ? -11.358 -10.136 -8.754 1.00 0.00 65 SER A C 18
ATOM 23961 O O . SER A 1 68 ? -10.813 -9.217 -9.360 1.00 0.00 65 SER A O 18
ATOM 23969 N N . GLU A 1 69 ? -12.617 -10.064 -8.306 1.00 0.00 66 GLU A N 18
ATOM 23970 C CA . GLU A 1 69 ? -13.523 -8.969 -8.644 1.00 0.00 66 GLU A CA 18
ATOM 23971 C C . GLU A 1 69 ? -13.030 -7.615 -8.137 1.00 0.00 66 GLU A C 18
ATOM 23972 O O . GLU A 1 69 ? -12.900 -6.699 -8.941 1.00 0.00 66 GLU A O 18
ATOM 23984 N N . ALA A 1 70 ? -12.763 -7.460 -6.834 1.00 0.00 67 ALA A N 18
ATOM 23985 C CA . ALA A 1 70 ? -12.437 -6.156 -6.271 1.00 0.00 67 ALA A CA 18
ATOM 23986 C C . ALA A 1 70 ? -10.999 -5.722 -6.609 1.00 0.00 67 ALA A C 18
ATOM 23987 O O . ALA A 1 70 ? -10.738 -4.524 -6.699 1.00 0.00 67 ALA A O 18
ATOM 23994 N N . ILE A 1 71 ? -10.088 -6.673 -6.889 1.00 0.00 68 ILE A N 18
ATOM 23995 C CA . ILE A 1 71 ? -8.792 -6.383 -7.520 1.00 0.00 68 ILE A CA 18
ATOM 23996 C C . ILE A 1 71 ? -9.012 -5.874 -8.947 1.00 0.00 68 ILE A C 18
ATOM 23997 O O . ILE A 1 71 ? -8.544 -4.785 -9.276 1.00 0.00 68 ILE A O 18
ATOM 24013 N N . ALA A 1 72 ? -9.721 -6.628 -9.799 1.00 0.00 69 ALA A N 18
ATOM 24014 C CA . ALA A 1 72 ? -10.013 -6.200 -11.165 1.00 0.00 69 ALA A CA 18
ATOM 24015 C C . ALA A 1 72 ? -10.737 -4.846 -11.191 1.00 0.00 69 ALA A C 18
ATOM 24016 O O . ALA A 1 72 ? -10.333 -3.979 -11.958 1.00 0.00 69 ALA A O 18
ATOM 24023 N N . GLN A 1 73 ? -11.725 -4.630 -10.310 1.00 0.00 70 GLN A N 18
ATOM 24024 C CA . GLN A 1 73 ? -12.353 -3.333 -10.057 1.00 0.00 70 GLN A CA 18
ATOM 24025 C C . GLN A 1 73 ? -11.302 -2.279 -9.702 1.00 0.00 70 GLN A C 18
ATOM 24026 O O . GLN A 1 73 ? -11.090 -1.388 -10.513 1.00 0.00 70 GLN A O 18
ATOM 24040 N N . VAL A 1 74 ? -10.597 -2.368 -8.562 1.00 0.00 71 VAL A N 18
ATOM 24041 C CA . VAL A 1 74 ? -9.676 -1.291 -8.153 1.00 0.00 71 VAL A CA 18
ATOM 24042 C C . VAL A 1 74 ? -8.531 -1.045 -9.152 1.00 0.00 71 VAL A C 18
ATOM 24043 O O . VAL A 1 74 ? -8.035 0.077 -9.231 1.00 0.00 71 VAL A O 18
ATOM 24056 N N . LYS A 1 75 ? -8.128 -2.051 -9.951 1.00 0.00 72 LYS A N 18
ATOM 24057 C CA . LYS A 1 75 ? -7.152 -1.881 -11.039 1.00 0.00 72 LYS A CA 18
ATOM 24058 C C . LYS A 1 75 ? -7.740 -1.333 -12.349 1.00 0.00 72 LYS A C 18
ATOM 24059 O O . LYS A 1 75 ? -6.986 -0.735 -13.113 1.00 0.00 72 LYS A O 18
ATOM 24078 N N . THR A 1 76 ? -9.024 -1.566 -12.647 1.00 0.00 73 THR A N 18
ATOM 24079 C CA . THR A 1 76 ? -9.701 -1.054 -13.855 1.00 0.00 73 THR A CA 18
ATOM 24080 C C . THR A 1 76 ? -10.406 0.291 -13.602 1.00 0.00 73 THR A C 18
ATOM 24081 O O . THR A 1 76 ? -10.603 1.075 -14.527 1.00 0.00 73 THR A O 18
ATOM 24092 N N . GLU A 1 77 ? -10.732 0.594 -12.339 1.00 0.00 74 GLU A N 18
ATOM 24093 C CA . GLU A 1 77 ? -11.107 1.920 -11.856 1.00 0.00 74 GLU A CA 18
ATOM 24094 C C . GLU A 1 77 ? -9.951 2.923 -12.050 1.00 0.00 74 GLU A C 18
ATOM 24095 O O . GLU A 1 77 ? -8.780 2.562 -11.900 1.00 0.00 74 GLU A O 18
ATOM 24107 N N . PRO A 1 78 ? -10.254 4.205 -12.322 1.00 0.00 75 PRO A N 18
ATOM 24108 C CA . PRO A 1 78 ? -9.240 5.247 -12.414 1.00 0.00 75 PRO A CA 18
ATOM 24109 C C . PRO A 1 78 ? -8.717 5.669 -11.021 1.00 0.00 75 PRO A C 18
ATOM 24110 O O . PRO A 1 78 ? -9.496 5.731 -10.065 1.00 0.00 75 PRO A O 18
ATOM 24121 N N . PRO A 1 79 ? -7.419 6.015 -10.896 1.00 0.00 76 PRO A N 18
ATOM 24122 C CA . PRO A 1 79 ? -6.840 6.520 -9.652 1.00 0.00 76 PRO A CA 18
ATOM 24123 C C . PRO A 1 79 ? -7.301 7.954 -9.337 1.00 0.00 76 PRO A C 18
ATOM 24124 O O . PRO A 1 79 ? -7.796 8.680 -10.199 1.00 0.00 76 PRO A O 18
ATOM 24135 N N . ARG A 1 80 ? -7.129 8.347 -8.069 1.00 0.00 77 ARG A N 18
ATOM 24136 C CA . ARG A 1 80 ? -7.650 9.584 -7.471 1.00 0.00 77 ARG A CA 18
ATOM 24137 C C . ARG A 1 80 ? -6.899 9.909 -6.169 1.00 0.00 77 ARG A C 18
ATOM 24138 O O . ARG A 1 80 ? -7.217 9.343 -5.124 1.00 0.00 77 ARG A O 18
ATOM 24159 N N . GLU A 1 81 ? -5.885 10.776 -6.254 1.00 0.00 78 GLU A N 18
ATOM 24160 C CA . GLU A 1 81 ? -5.175 11.349 -5.095 1.00 0.00 78 GLU A CA 18
ATOM 24161 C C . GLU A 1 81 ? -6.078 12.243 -4.225 1.00 0.00 78 GLU A C 18
ATOM 24162 O O . GLU A 1 81 ? -5.873 12.213 -2.992 1.00 0.00 78 GLU A O 18
ATOM 24175 N N . GLY A 1 1 ? 4.675 17.888 9.460 1.00 0.00 -2 GLY A N 19
ATOM 24176 C CA . GLY A 1 1 ? 5.543 16.864 10.067 1.00 0.00 -2 GLY A CA 19
ATOM 24177 C C . GLY A 1 1 ? 5.950 15.779 9.082 1.00 0.00 -2 GLY A C 19
ATOM 24178 O O . GLY A 1 1 ? 6.942 15.970 8.393 1.00 0.00 -2 GLY A O 19
ATOM 24184 N N . SER A 1 2 ? 5.237 14.643 9.056 1.00 0.00 -1 SER A N 19
ATOM 24185 C CA . SER A 1 2 ? 5.863 13.328 8.825 1.00 0.00 -1 SER A CA 19
ATOM 24186 C C . SER A 1 2 ? 5.069 12.342 7.942 1.00 0.00 -1 SER A C 19
ATOM 24187 O O . SER A 1 2 ? 3.959 12.635 7.503 1.00 0.00 -1 SER A O 19
ATOM 24195 N N . HIS A 1 3 ? 5.665 11.162 7.688 1.00 0.00 0 HIS A N 19
ATOM 24196 C CA . HIS A 1 3 ? 5.174 10.050 6.853 1.00 0.00 0 HIS A CA 19
ATOM 24197 C C . HIS A 1 3 ? 5.671 8.692 7.415 1.00 0.00 0 HIS A C 19
ATOM 24198 O O . HIS A 1 3 ? 6.684 8.666 8.111 1.00 0.00 0 HIS A O 19
ATOM 24213 N N . MET A 1 4 ? 4.992 7.574 7.100 1.00 0.00 1 MET A N 19
ATOM 24214 C CA . MET A 1 4 ? 5.381 6.190 7.445 1.00 0.00 1 MET A CA 19
ATOM 24215 C C . MET A 1 4 ? 4.919 5.170 6.370 1.00 0.00 1 MET A C 19
ATOM 24216 O O . MET A 1 4 ? 4.115 5.520 5.503 1.00 0.00 1 MET A O 19
ATOM 24230 N N . THR A 1 5 ? 5.380 3.908 6.454 1.00 0.00 2 THR A N 19
ATOM 24231 C CA . THR A 1 5 ? 4.926 2.738 5.662 1.00 0.00 2 THR A CA 19
ATOM 24232 C C . THR A 1 5 ? 4.983 1.439 6.489 1.00 0.00 2 THR A C 19
ATOM 24233 O O . THR A 1 5 ? 5.724 1.347 7.472 1.00 0.00 2 THR A O 19
ATOM 24244 N N . LEU A 1 6 ? 4.206 0.419 6.089 1.00 0.00 3 LEU A N 19
ATOM 24245 C CA . LEU A 1 6 ? 4.036 -0.865 6.799 1.00 0.00 3 LEU A CA 19
ATOM 24246 C C . LEU A 1 6 ? 4.261 -2.073 5.861 1.00 0.00 3 LEU A C 19
ATOM 24247 O O . LEU A 1 6 ? 4.374 -1.883 4.654 1.00 0.00 3 LEU A O 19
ATOM 24263 N N . ARG A 1 7 ? 4.322 -3.310 6.394 1.00 0.00 4 ARG A N 19
ATOM 24264 C CA . ARG A 1 7 ? 4.629 -4.546 5.634 1.00 0.00 4 ARG A CA 19
ATOM 24265 C C . ARG A 1 7 ? 3.477 -5.554 5.598 1.00 0.00 4 ARG A C 19
ATOM 24266 O O . ARG A 1 7 ? 2.516 -5.432 6.358 1.00 0.00 4 ARG A O 19
ATOM 24287 N N . ILE A 1 8 ? 3.616 -6.600 4.767 1.00 0.00 5 ILE A N 19
ATOM 24288 C CA . ILE A 1 8 ? 2.642 -7.700 4.638 1.00 0.00 5 ILE A CA 19
ATOM 24289 C C . ILE A 1 8 ? 2.293 -8.289 6.008 1.00 0.00 5 ILE A C 19
ATOM 24290 O O . ILE A 1 8 ? 1.119 -8.431 6.337 1.00 0.00 5 ILE A O 19
ATOM 24306 N N . ARG A 1 9 ? 3.312 -8.536 6.843 1.00 0.00 6 ARG A N 19
ATOM 24307 C CA . ARG A 1 9 ? 3.167 -9.060 8.202 1.00 0.00 6 ARG A CA 19
ATOM 24308 C C . ARG A 1 9 ? 2.230 -8.190 9.048 1.00 0.00 6 ARG A C 19
ATOM 24309 O O . ARG A 1 9 ? 1.396 -8.728 9.770 1.00 0.00 6 ARG A O 19
ATOM 24330 N N . THR A 1 10 ? 2.317 -6.859 8.912 1.00 0.00 7 THR A N 19
ATOM 24331 C CA . THR A 1 10 ? 1.432 -5.885 9.564 1.00 0.00 7 THR A CA 19
ATOM 24332 C C . THR A 1 10 ? 0.020 -5.901 8.958 1.00 0.00 7 THR A C 19
ATOM 24333 O O . THR A 1 10 ? -0.952 -5.972 9.709 1.00 0.00 7 THR A O 19
ATOM 24344 N N . ILE A 1 11 ? -0.114 -5.859 7.621 1.00 0.00 8 ILE A N 19
ATOM 24345 C CA . ILE A 1 11 ? -1.430 -5.930 6.954 1.00 0.00 8 ILE A CA 19
ATOM 24346 C C . ILE A 1 11 ? -2.165 -7.222 7.334 1.00 0.00 8 ILE A C 19
ATOM 24347 O O . ILE A 1 11 ? -3.377 -7.198 7.558 1.00 0.00 8 ILE A O 19
ATOM 24363 N N . ALA A 1 12 ? -1.449 -8.345 7.408 1.00 0.00 9 ALA A N 19
ATOM 24364 C CA . ALA A 1 12 ? -1.990 -9.621 7.841 1.00 0.00 9 ALA A CA 19
ATOM 24365 C C . ALA A 1 12 ? -2.366 -9.606 9.331 1.00 0.00 9 ALA A C 19
ATOM 24366 O O . ALA A 1 12 ? -3.480 -10.007 9.671 1.00 0.00 9 ALA A O 19
ATOM 24373 N N . ARG A 1 13 ? -1.484 -9.088 10.207 1.00 0.00 10 ARG A N 19
ATOM 24374 C CA . ARG A 1 13 ? -1.672 -8.964 11.668 1.00 0.00 10 ARG A CA 19
ATOM 24375 C C . ARG A 1 13 ? -2.959 -8.266 12.118 1.00 0.00 10 ARG A C 19
ATOM 24376 O O . ARG A 1 13 ? -3.359 -8.460 13.260 1.00 0.00 10 ARG A O 19
ATOM 24397 N N . MET A 1 14 ? -3.637 -7.540 11.224 1.00 0.00 11 MET A N 19
ATOM 24398 C CA . MET A 1 14 ? -5.016 -7.073 11.401 1.00 0.00 11 MET A CA 19
ATOM 24399 C C . MET A 1 14 ? -5.990 -8.196 11.797 1.00 0.00 11 MET A C 19
ATOM 24400 O O . MET A 1 14 ? -6.899 -7.951 12.583 1.00 0.00 11 MET A O 19
ATOM 24414 N N . THR A 1 15 ? -5.827 -9.407 11.237 1.00 0.00 12 THR A N 19
ATOM 24415 C CA . THR A 1 15 ? -6.721 -10.556 11.499 1.00 0.00 12 THR A CA 19
ATOM 24416 C C . THR A 1 15 ? -6.040 -11.929 11.501 1.00 0.00 12 THR A C 19
ATOM 24417 O O . THR A 1 15 ? -6.636 -12.896 11.969 1.00 0.00 12 THR A O 19
ATOM 24428 N N . GLY A 1 16 ? -4.839 -12.066 10.928 1.00 0.00 13 GLY A N 19
ATOM 24429 C CA . GLY A 1 16 ? -4.214 -13.348 10.602 1.00 0.00 13 GLY A CA 19
ATOM 24430 C C . GLY A 1 16 ? -4.893 -14.050 9.423 1.00 0.00 13 GLY A C 19
ATOM 24431 O O . GLY A 1 16 ? -4.215 -14.400 8.461 1.00 0.00 13 GLY A O 19
ATOM 24435 N N . ILE A 1 17 ? -6.225 -14.213 9.457 1.00 0.00 14 ILE A N 19
ATOM 24436 C CA . ILE A 1 17 ? -7.017 -14.920 8.430 1.00 0.00 14 ILE A CA 19
ATOM 24437 C C . ILE A 1 17 ? -6.728 -14.377 7.026 1.00 0.00 14 ILE A C 19
ATOM 24438 O O . ILE A 1 17 ? -6.598 -15.149 6.074 1.00 0.00 14 ILE A O 19
ATOM 24454 N N . ARG A 1 18 ? -6.571 -13.050 6.903 1.00 0.00 15 ARG A N 19
ATOM 24455 C CA . ARG A 1 18 ? -6.271 -12.389 5.632 1.00 0.00 15 ARG A CA 19
ATOM 24456 C C . ARG A 1 18 ? -4.890 -12.761 5.064 1.00 0.00 15 ARG A C 19
ATOM 24457 O O . ARG A 1 18 ? -4.706 -12.592 3.864 1.00 0.00 15 ARG A O 19
ATOM 24478 N N . GLU A 1 19 ? -3.940 -13.299 5.849 1.00 0.00 16 GLU A N 19
ATOM 24479 C CA . GLU A 1 19 ? -2.605 -13.687 5.356 1.00 0.00 16 GLU A CA 19
ATOM 24480 C C . GLU A 1 19 ? -2.696 -14.693 4.209 1.00 0.00 16 GLU A C 19
ATOM 24481 O O . GLU A 1 19 ? -2.100 -14.481 3.154 1.00 0.00 16 GLU A O 19
ATOM 24493 N N . ALA A 1 20 ? -3.495 -15.750 4.404 1.00 0.00 17 ALA A N 19
ATOM 24494 C CA . ALA A 1 20 ? -3.756 -16.790 3.416 1.00 0.00 17 ALA A CA 19
ATOM 24495 C C . ALA A 1 20 ? -4.296 -16.219 2.096 1.00 0.00 17 ALA A C 19
ATOM 24496 O O . ALA A 1 20 ? -4.027 -16.772 1.034 1.00 0.00 17 ALA A O 19
ATOM 24503 N N . THR A 1 21 ? -5.014 -15.092 2.158 1.00 0.00 18 THR A N 19
ATOM 24504 C CA . THR A 1 21 ? -5.511 -14.335 1.007 1.00 0.00 18 THR A CA 19
ATOM 24505 C C . THR A 1 21 ? -4.430 -13.412 0.421 1.00 0.00 18 THR A C 19
ATOM 24506 O O . THR A 1 21 ? -4.208 -13.446 -0.785 1.00 0.00 18 THR A O 19
ATOM 24517 N N . LEU A 1 22 ? -3.714 -12.636 1.246 1.00 0.00 19 LEU A N 19
ATOM 24518 C CA . LEU A 1 22 ? -2.622 -11.744 0.827 1.00 0.00 19 LEU A CA 19
ATOM 24519 C C . LEU A 1 22 ? -1.503 -12.506 0.103 1.00 0.00 19 LEU A C 19
ATOM 24520 O O . LEU A 1 22 ? -1.128 -12.155 -1.017 1.00 0.00 19 LEU A O 19
ATOM 24536 N N . ARG A 1 23 ? -0.971 -13.562 0.735 1.00 0.00 20 ARG A N 19
ATOM 24537 C CA . ARG A 1 23 ? 0.088 -14.398 0.160 1.00 0.00 20 ARG A CA 19
ATOM 24538 C C . ARG A 1 23 ? -0.391 -15.133 -1.101 1.00 0.00 20 ARG A C 19
ATOM 24539 O O . ARG A 1 23 ? 0.384 -15.322 -2.034 1.00 0.00 20 ARG A O 19
ATOM 24560 N N . ALA A 1 24 ? -1.674 -15.525 -1.143 1.00 0.00 21 ALA A N 19
ATOM 24561 C CA . ALA A 1 24 ? -2.292 -16.085 -2.339 1.00 0.00 21 ALA A CA 19
ATOM 24562 C C . ALA A 1 24 ? -2.312 -15.042 -3.453 1.00 0.00 21 ALA A C 19
ATOM 24563 O O . ALA A 1 24 ? -1.869 -15.347 -4.557 1.00 0.00 21 ALA A O 19
ATOM 24570 N N . TRP A 1 25 ? -2.762 -13.811 -3.178 1.00 0.00 22 TRP A N 19
ATOM 24571 C CA . TRP A 1 25 ? -2.726 -12.723 -4.151 1.00 0.00 22 TRP A CA 19
ATOM 24572 C C . TRP A 1 25 ? -1.329 -12.425 -4.676 1.00 0.00 22 TRP A C 19
ATOM 24573 O O . TRP A 1 25 ? -1.219 -12.216 -5.880 1.00 0.00 22 TRP A O 19
ATOM 24594 N N . GLU A 1 26 ? -0.278 -12.458 -3.842 1.00 0.00 23 GLU A N 19
ATOM 24595 C CA . GLU A 1 26 ? 1.119 -12.358 -4.299 1.00 0.00 23 GLU A CA 19
ATOM 24596 C C . GLU A 1 26 ? 1.410 -13.307 -5.479 1.00 0.00 23 GLU A C 19
ATOM 24597 O O . GLU A 1 26 ? 2.158 -12.938 -6.385 1.00 0.00 23 GLU A O 19
ATOM 24609 N N . ARG A 1 27 ? 0.761 -14.483 -5.517 1.00 0.00 24 ARG A N 19
ATOM 24610 C CA . ARG A 1 27 ? 0.909 -15.486 -6.577 1.00 0.00 24 ARG A CA 19
ATOM 24611 C C . ARG A 1 27 ? -0.238 -15.508 -7.607 1.00 0.00 24 ARG A C 19
ATOM 24612 O O . ARG A 1 27 ? -0.012 -15.931 -8.738 1.00 0.00 24 ARG A O 19
ATOM 24633 N N . ARG A 1 28 ? -1.444 -15.043 -7.245 1.00 0.00 25 ARG A N 19
ATOM 24634 C CA . ARG A 1 28 ? -2.645 -14.941 -8.100 1.00 0.00 25 ARG A CA 19
ATOM 24635 C C . ARG A 1 28 ? -2.696 -13.662 -8.961 1.00 0.00 25 ARG A C 19
ATOM 24636 O O . ARG A 1 28 ? -3.175 -13.742 -10.089 1.00 0.00 25 ARG A O 19
ATOM 24657 N N . TYR A 1 29 ? -2.266 -12.499 -8.445 1.00 0.00 26 TYR A N 19
ATOM 24658 C CA . TYR A 1 29 ? -2.426 -11.182 -9.105 1.00 0.00 26 TYR A CA 19
ATOM 24659 C C . TYR A 1 29 ? -1.297 -10.170 -8.844 1.00 0.00 26 TYR A C 19
ATOM 24660 O O . TYR A 1 29 ? -1.005 -9.352 -9.715 1.00 0.00 26 TYR A O 19
ATOM 24678 N N . GLY A 1 30 ? -0.739 -10.164 -7.628 1.00 0.00 27 GLY A N 19
ATOM 24679 C CA . GLY A 1 30 ? 0.279 -9.238 -7.132 1.00 0.00 27 GLY A CA 19
ATOM 24680 C C . GLY A 1 30 ? -0.228 -8.159 -6.162 1.00 0.00 27 GLY A C 19
ATOM 24681 O O . GLY A 1 30 ? 0.598 -7.489 -5.560 1.00 0.00 27 GLY A O 19
ATOM 24685 N N . PHE A 1 31 ? -1.545 -7.970 -6.002 1.00 0.00 28 PHE A N 19
ATOM 24686 C CA . PHE A 1 31 ? -2.160 -6.987 -5.091 1.00 0.00 28 PHE A CA 19
ATOM 24687 C C . PHE A 1 31 ? -2.196 -7.486 -3.624 1.00 0.00 28 PHE A C 19
ATOM 24688 O O . PHE A 1 31 ? -2.491 -8.652 -3.415 1.00 0.00 28 PHE A O 19
ATOM 24705 N N . PRO A 1 32 ? -1.978 -6.641 -2.594 1.00 0.00 29 PRO A N 19
ATOM 24706 C CA . PRO A 1 32 ? -1.346 -5.339 -2.696 1.00 0.00 29 PRO A CA 19
ATOM 24707 C C . PRO A 1 32 ? 0.103 -5.524 -3.146 1.00 0.00 29 PRO A C 19
ATOM 24708 O O . PRO A 1 32 ? 0.810 -6.434 -2.685 1.00 0.00 29 PRO A O 19
ATOM 24719 N N . ARG A 1 33 ? 0.534 -4.645 -4.052 1.00 0.00 30 ARG A N 19
ATOM 24720 C CA . ARG A 1 33 ? 1.833 -4.719 -4.714 1.00 0.00 30 ARG A CA 19
ATOM 24721 C C . ARG A 1 33 ? 2.926 -4.089 -3.841 1.00 0.00 30 ARG A C 19
ATOM 24722 O O . ARG A 1 33 ? 2.743 -2.978 -3.342 1.00 0.00 30 ARG A O 19
ATOM 24743 N N . PRO A 1 34 ? 4.054 -4.779 -3.600 1.00 0.00 31 PRO A N 19
ATOM 24744 C CA . PRO A 1 34 ? 5.140 -4.217 -2.813 1.00 0.00 31 PRO A CA 19
ATOM 24745 C C . PRO A 1 34 ? 5.761 -3.042 -3.576 1.00 0.00 31 PRO A C 19
ATOM 24746 O O . PRO A 1 34 ? 6.335 -3.237 -4.649 1.00 0.00 31 PRO A O 19
ATOM 24757 N N . LEU A 1 35 ? 5.612 -1.815 -3.058 1.00 0.00 32 LEU A N 19
ATOM 24758 C CA . LEU A 1 35 ? 6.270 -0.655 -3.668 1.00 0.00 32 LEU A CA 19
ATOM 24759 C C . LEU A 1 35 ? 7.800 -0.799 -3.605 1.00 0.00 32 LEU A C 19
ATOM 24760 O O . LEU A 1 35 ? 8.356 -1.412 -2.694 1.00 0.00 32 LEU A O 19
ATOM 24776 N N . ARG A 1 36 ? 8.488 -0.214 -4.593 1.00 0.00 33 ARG A N 19
ATOM 24777 C CA . ARG A 1 36 ? 9.947 -0.256 -4.710 1.00 0.00 33 ARG A CA 19
ATOM 24778 C C . ARG A 1 36 ? 10.603 0.472 -3.533 1.00 0.00 33 ARG A C 19
ATOM 24779 O O . ARG A 1 36 ? 10.396 1.669 -3.328 1.00 0.00 33 ARG A O 19
ATOM 24800 N N . SER A 1 37 ? 11.357 -0.268 -2.719 1.00 0.00 34 SER A N 19
ATOM 24801 C CA . SER A 1 37 ? 12.041 0.170 -1.495 1.00 0.00 34 SER A CA 19
ATOM 24802 C C . SER A 1 37 ? 12.904 -0.986 -0.968 1.00 0.00 34 SER A C 19
ATOM 24803 O O . SER A 1 37 ? 13.035 -2.013 -1.635 1.00 0.00 34 SER A O 19
ATOM 24811 N N . GLU A 1 38 ? 13.500 -0.820 0.217 1.00 0.00 35 GLU A N 19
ATOM 24812 C CA . GLU A 1 38 ? 14.148 -1.908 0.953 1.00 0.00 35 GLU A CA 19
ATOM 24813 C C . GLU A 1 38 ? 13.148 -2.982 1.441 1.00 0.00 35 GLU A C 19
ATOM 24814 O O . GLU A 1 38 ? 11.931 -2.786 1.393 1.00 0.00 35 GLU A O 19
ATOM 24826 N N . GLY A 1 39 ? 13.675 -4.102 1.956 1.00 0.00 36 GLY A N 19
ATOM 24827 C CA . GLY A 1 39 ? 12.897 -5.266 2.387 1.00 0.00 36 GLY A CA 19
ATOM 24828 C C . GLY A 1 39 ? 13.057 -6.445 1.423 1.00 0.00 36 GLY A C 19
ATOM 24829 O O . GLY A 1 39 ? 12.502 -6.433 0.329 1.00 0.00 36 GLY A O 19
ATOM 24833 N N . ASN A 1 40 ? 13.842 -7.453 1.823 1.00 0.00 37 ASN A N 19
ATOM 24834 C CA . ASN A 1 40 ? 13.997 -8.711 1.086 1.00 0.00 37 ASN A CA 19
ATOM 24835 C C . ASN A 1 40 ? 12.828 -9.672 1.379 1.00 0.00 37 ASN A C 19
ATOM 24836 O O . ASN A 1 40 ? 11.959 -9.882 0.539 1.00 0.00 37 ASN A O 19
ATOM 24847 N N . ASN A 1 41 ? 12.810 -10.254 2.585 1.00 0.00 38 ASN A N 19
ATOM 24848 C CA . ASN A 1 41 ? 11.771 -11.186 3.045 1.00 0.00 38 ASN A CA 19
ATOM 24849 C C . ASN A 1 41 ? 10.443 -10.458 3.317 1.00 0.00 38 ASN A C 19
ATOM 24850 O O . ASN A 1 41 ? 9.361 -11.010 3.136 1.00 0.00 38 ASN A O 19
ATOM 24861 N N . TYR A 1 42 ? 10.553 -9.218 3.799 1.00 0.00 39 TYR A N 19
ATOM 24862 C CA . TYR A 1 42 ? 9.448 -8.320 4.112 1.00 0.00 39 TYR A CA 19
ATOM 24863 C C . TYR A 1 42 ? 9.119 -7.455 2.891 1.00 0.00 39 TYR A C 19
ATOM 24864 O O . TYR A 1 42 ? 9.947 -7.272 2.003 1.00 0.00 39 TYR A O 19
ATOM 24882 N N . ARG A 1 43 ? 7.924 -6.862 2.887 1.00 0.00 40 ARG A N 19
ATOM 24883 C CA . ARG A 1 43 ? 7.425 -5.975 1.827 1.00 0.00 40 ARG A CA 19
ATOM 24884 C C . ARG A 1 43 ? 7.123 -4.593 2.404 1.00 0.00 40 ARG A C 19
ATOM 24885 O O . ARG A 1 43 ? 7.208 -4.402 3.614 1.00 0.00 40 ARG A O 19
ATOM 24906 N N . VAL A 1 44 ? 6.738 -3.642 1.554 1.00 0.00 41 VAL A N 19
ATOM 24907 C CA . VAL A 1 44 ? 6.264 -2.322 1.982 1.00 0.00 41 VAL A CA 19
ATOM 24908 C C . VAL A 1 44 ? 4.986 -1.929 1.250 1.00 0.00 41 VAL A C 19
ATOM 24909 O O . VAL A 1 44 ? 4.821 -2.203 0.060 1.00 0.00 41 VAL A O 19
ATOM 24922 N N . TYR A 1 45 ? 4.103 -1.259 1.990 1.00 0.00 42 TYR A N 19
ATOM 24923 C CA . TYR A 1 45 ? 2.765 -0.871 1.578 1.00 0.00 42 TYR A CA 19
ATOM 24924 C C . TYR A 1 45 ? 2.385 0.532 2.052 1.00 0.00 42 TYR A C 19
ATOM 24925 O O . TYR A 1 45 ? 2.957 1.075 3.003 1.00 0.00 42 TYR A O 19
ATOM 24943 N N . SER A 1 46 ? 1.378 1.082 1.370 1.00 0.00 43 SER A N 19
ATOM 24944 C CA . SER A 1 46 ? 0.847 2.428 1.550 1.00 0.00 43 SER A CA 19
ATOM 24945 C C . SER A 1 46 ? -0.609 2.385 2.030 1.00 0.00 43 SER A C 19
ATOM 24946 O O . SER A 1 46 ? -1.274 1.346 1.972 1.00 0.00 43 SER A O 19
ATOM 24954 N N . ARG A 1 47 ? -1.117 3.536 2.487 1.00 0.00 44 ARG A N 19
ATOM 24955 C CA . ARG A 1 47 ? -2.489 3.682 2.979 1.00 0.00 44 ARG A CA 19
ATOM 24956 C C . ARG A 1 47 ? -3.523 3.409 1.880 1.00 0.00 44 ARG A C 19
ATOM 24957 O O . ARG A 1 47 ? -4.546 2.805 2.169 1.00 0.00 44 ARG A O 19
ATOM 24978 N N . GLU A 1 48 ? -3.234 3.800 0.633 1.00 0.00 45 GLU A N 19
ATOM 24979 C CA . GLU A 1 48 ? -4.049 3.516 -0.559 1.00 0.00 45 GLU A CA 19
ATOM 24980 C C . GLU A 1 48 ? -4.220 2.006 -0.809 1.00 0.00 45 GLU A C 19
ATOM 24981 O O . GLU A 1 48 ? -5.349 1.523 -0.913 1.00 0.00 45 GLU A O 19
ATOM 24993 N N . GLU A 1 49 ? -3.110 1.256 -0.838 1.00 0.00 46 GLU A N 19
ATOM 24994 C CA . GLU A 1 49 ? -3.107 -0.203 -0.952 1.00 0.00 46 GLU A CA 19
ATOM 24995 C C . GLU A 1 49 ? -3.906 -0.820 0.199 1.00 0.00 46 GLU A C 19
ATOM 24996 O O . GLU A 1 49 ? -4.821 -1.604 -0.046 1.00 0.00 46 GLU A O 19
ATOM 25008 N N . VAL A 1 50 ? -3.602 -0.436 1.449 1.00 0.00 47 VAL A N 19
ATOM 25009 C CA . VAL A 1 50 ? -4.347 -0.905 2.625 1.00 0.00 47 VAL A CA 19
ATOM 25010 C C . VAL A 1 50 ? -5.836 -0.583 2.525 1.00 0.00 47 VAL A C 19
ATOM 25011 O O . VAL A 1 50 ? -6.637 -1.455 2.847 1.00 0.00 47 VAL A O 19
ATOM 25024 N N . GLU A 1 51 ? -6.230 0.617 2.085 1.00 0.00 48 GLU A N 19
ATOM 25025 C CA . GLU A 1 51 ? -7.640 0.989 1.962 1.00 0.00 48 GLU A CA 19
ATOM 25026 C C . GLU A 1 51 ? -8.381 0.050 1.007 1.00 0.00 48 GLU A C 19
ATOM 25027 O O . GLU A 1 51 ? -9.388 -0.554 1.393 1.00 0.00 48 GLU A O 19
ATOM 25039 N N . ALA A 1 52 ? -7.850 -0.127 -0.211 1.00 0.00 49 ALA A N 19
ATOM 25040 C CA . ALA A 1 52 ? -8.370 -1.101 -1.162 1.00 0.00 49 ALA A CA 19
ATOM 25041 C C . ALA A 1 52 ? -8.429 -2.504 -0.538 1.00 0.00 49 ALA A C 19
ATOM 25042 O O . ALA A 1 52 ? -9.500 -3.104 -0.493 1.00 0.00 49 ALA A O 19
ATOM 25049 N N . VAL A 1 53 ? -7.307 -3.010 -0.010 1.00 0.00 50 VAL A N 19
ATOM 25050 C CA . VAL A 1 53 ? -7.185 -4.345 0.603 1.00 0.00 50 VAL A CA 19
ATOM 25051 C C . VAL A 1 53 ? -8.189 -4.572 1.730 1.00 0.00 50 VAL A C 19
ATOM 25052 O O . VAL A 1 53 ? -8.800 -5.635 1.797 1.00 0.00 50 VAL A O 19
ATOM 25065 N N . ARG A 1 54 ? -8.361 -3.589 2.617 1.00 0.00 51 ARG A N 19
ATOM 25066 C CA . ARG A 1 54 ? -9.327 -3.589 3.716 1.00 0.00 51 ARG A CA 19
ATOM 25067 C C . ARG A 1 54 ? -10.754 -3.728 3.185 1.00 0.00 51 ARG A C 19
ATOM 25068 O O . ARG A 1 54 ? -11.512 -4.560 3.689 1.00 0.00 51 ARG A O 19
ATOM 25089 N N . ARG A 1 55 ? -11.096 -2.961 2.140 1.00 0.00 52 ARG A N 19
ATOM 25090 C CA . ARG A 1 55 ? -12.365 -3.084 1.415 1.00 0.00 52 ARG A CA 19
ATOM 25091 C C . ARG A 1 55 ? -12.535 -4.468 0.798 1.00 0.00 52 ARG A C 19
ATOM 25092 O O . ARG A 1 55 ? -13.514 -5.140 1.110 1.00 0.00 52 ARG A O 19
ATOM 25113 N N . VAL A 1 56 ? -11.572 -4.900 -0.024 1.00 0.00 53 VAL A N 19
ATOM 25114 C CA . VAL A 1 56 ? -11.540 -6.214 -0.679 1.00 0.00 53 VAL A CA 19
ATOM 25115 C C . VAL A 1 56 ? -11.719 -7.340 0.347 1.00 0.00 53 VAL A C 19
ATOM 25116 O O . VAL A 1 56 ? -12.582 -8.191 0.165 1.00 0.00 53 VAL A O 19
ATOM 25129 N N . ALA A 1 57 ? -10.974 -7.319 1.458 1.00 0.00 54 ALA A N 19
ATOM 25130 C CA . ALA A 1 57 ? -11.091 -8.270 2.562 1.00 0.00 54 ALA A CA 19
ATOM 25131 C C . ALA A 1 57 ? -12.503 -8.335 3.161 1.00 0.00 54 ALA A C 19
ATOM 25132 O O . ALA A 1 57 ? -13.046 -9.430 3.319 1.00 0.00 54 ALA A O 19
ATOM 25139 N N . ARG A 1 58 ? -13.113 -7.183 3.487 1.00 0.00 55 ARG A N 19
ATOM 25140 C CA . ARG A 1 58 ? -14.495 -7.170 3.985 1.00 0.00 55 ARG A CA 19
ATOM 25141 C C . ARG A 1 58 ? -15.489 -7.654 2.918 1.00 0.00 55 ARG A C 19
ATOM 25142 O O . ARG A 1 58 ? -16.399 -8.406 3.244 1.00 0.00 55 ARG A O 19
ATOM 25163 N N . LEU A 1 59 ? -15.290 -7.284 1.650 1.00 0.00 56 LEU A N 19
ATOM 25164 C CA . LEU A 1 59 ? -16.062 -7.810 0.522 1.00 0.00 56 LEU A CA 19
ATOM 25165 C C . LEU A 1 59 ? -15.945 -9.347 0.406 1.00 0.00 56 LEU A C 19
ATOM 25166 O O . LEU A 1 59 ? -16.930 -10.038 0.153 1.00 0.00 56 LEU A O 19
ATOM 25182 N N . ILE A 1 60 ? -14.750 -9.908 0.623 1.00 0.00 57 ILE A N 19
ATOM 25183 C CA . ILE A 1 60 ? -14.508 -11.359 0.625 1.00 0.00 57 ILE A CA 19
ATOM 25184 C C . ILE A 1 60 ? -15.270 -12.067 1.750 1.00 0.00 57 ILE A C 19
ATOM 25185 O O . ILE A 1 60 ? -15.763 -13.168 1.524 1.00 0.00 57 ILE A O 19
ATOM 25201 N N . GLN A 1 61 ? -15.459 -11.428 2.910 1.00 0.00 58 GLN A N 19
ATOM 25202 C CA . GLN A 1 61 ? -16.376 -11.941 3.934 1.00 0.00 58 GLN A CA 19
ATOM 25203 C C . GLN A 1 61 ? -17.842 -12.059 3.463 1.00 0.00 58 GLN A C 19
ATOM 25204 O O . GLN A 1 61 ? -18.607 -12.757 4.123 1.00 0.00 58 GLN A O 19
ATOM 25218 N N . GLU A 1 62 ? -18.243 -11.450 2.334 1.00 0.00 59 GLU A N 19
ATOM 25219 C CA . GLU A 1 62 ? -19.586 -11.636 1.765 1.00 0.00 59 GLU A CA 19
ATOM 25220 C C . GLU A 1 62 ? -19.673 -12.864 0.838 1.00 0.00 59 GLU A C 19
ATOM 25221 O O . GLU A 1 62 ? -20.649 -13.603 0.918 1.00 0.00 59 GLU A O 19
ATOM 25233 N N . GLU A 1 63 ? -18.658 -13.112 -0.008 1.00 0.00 60 GLU A N 19
ATOM 25234 C CA . GLU A 1 63 ? -18.595 -14.302 -0.887 1.00 0.00 60 GLU A CA 19
ATOM 25235 C C . GLU A 1 63 ? -17.182 -14.836 -1.172 1.00 0.00 60 GLU A C 19
ATOM 25236 O O . GLU A 1 63 ? -16.997 -16.046 -1.268 1.00 0.00 60 GLU A O 19
ATOM 25248 N N . GLY A 1 64 ? -16.198 -13.957 -1.387 1.00 0.00 61 GLY A N 19
ATOM 25249 C CA . GLY A 1 64 ? -14.826 -14.334 -1.751 1.00 0.00 61 GLY A CA 19
ATOM 25250 C C . GLY A 1 64 ? -14.493 -14.151 -3.234 1.00 0.00 61 GLY A C 19
ATOM 25251 O O . GLY A 1 64 ? -13.330 -13.928 -3.562 1.00 0.00 61 GLY A O 19
ATOM 25255 N N . LEU A 1 65 ? -15.503 -14.133 -4.117 1.00 0.00 62 LEU A N 19
ATOM 25256 C CA . LEU A 1 65 ? -15.403 -13.712 -5.526 1.00 0.00 62 LEU A CA 19
ATOM 25257 C C . LEU A 1 65 ? -14.638 -12.387 -5.663 1.00 0.00 62 LEU A C 19
ATOM 25258 O O . LEU A 1 65 ? -13.754 -12.257 -6.512 1.00 0.00 62 LEU A O 19
ATOM 25274 N N . SER A 1 66 ? -14.914 -11.439 -4.761 1.00 0.00 63 SER A N 19
ATOM 25275 C CA . SER A 1 66 ? -14.216 -10.162 -4.642 1.00 0.00 63 SER A CA 19
ATOM 25276 C C . SER A 1 66 ? -12.695 -10.248 -4.480 1.00 0.00 63 SER A C 19
ATOM 25277 O O . SER A 1 66 ? -12.059 -9.220 -4.684 1.00 0.00 63 SER A O 19
ATOM 25285 N N . VAL A 1 67 ? -12.089 -11.420 -4.222 1.00 0.00 64 VAL A N 19
ATOM 25286 C CA . VAL A 1 67 ? -10.664 -11.629 -4.510 1.00 0.00 64 VAL A CA 19
ATOM 25287 C C . VAL A 1 67 ? -10.374 -11.221 -5.954 1.00 0.00 64 VAL A C 19
ATOM 25288 O O . VAL A 1 67 ? -9.654 -10.257 -6.174 1.00 0.00 64 VAL A O 19
ATOM 25301 N N . SER A 1 68 ? -10.925 -11.935 -6.938 1.00 0.00 65 SER A N 19
ATOM 25302 C CA . SER A 1 68 ? -10.727 -11.586 -8.343 1.00 0.00 65 SER A CA 19
ATOM 25303 C C . SER A 1 68 ? -11.420 -10.266 -8.659 1.00 0.00 65 SER A C 19
ATOM 25304 O O . SER A 1 68 ? -10.830 -9.396 -9.297 1.00 0.00 65 SER A O 19
ATOM 25312 N N . GLU A 1 69 ? -12.659 -10.109 -8.187 1.00 0.00 66 GLU A N 19
ATOM 25313 C CA . GLU A 1 69 ? -13.539 -9.047 -8.655 1.00 0.00 66 GLU A CA 19
ATOM 25314 C C . GLU A 1 69 ? -13.159 -7.672 -8.118 1.00 0.00 66 GLU A C 19
ATOM 25315 O O . GLU A 1 69 ? -13.049 -6.745 -8.913 1.00 0.00 66 GLU A O 19
ATOM 25327 N N . ALA A 1 70 ? -12.924 -7.512 -6.808 1.00 0.00 67 ALA A N 19
ATOM 25328 C CA . ALA A 1 70 ? -12.553 -6.210 -6.265 1.00 0.00 67 ALA A CA 19
ATOM 25329 C C . ALA A 1 70 ? -11.104 -5.829 -6.627 1.00 0.00 67 ALA A C 19
ATOM 25330 O O . ALA A 1 70 ? -10.810 -4.641 -6.744 1.00 0.00 67 ALA A O 19
ATOM 25337 N N . ILE A 1 71 ? -10.221 -6.809 -6.892 1.00 0.00 68 ILE A N 19
ATOM 25338 C CA . ILE A 1 71 ? -8.917 -6.562 -7.527 1.00 0.00 68 ILE A CA 19
ATOM 25339 C C . ILE A 1 71 ? -9.119 -6.068 -8.965 1.00 0.00 68 ILE A C 19
ATOM 25340 O O . ILE A 1 71 ? -8.625 -4.996 -9.306 1.00 0.00 68 ILE A O 19
ATOM 25356 N N . ALA A 1 72 ? -9.846 -6.808 -9.811 1.00 0.00 69 ALA A N 19
ATOM 25357 C CA . ALA A 1 72 ? -10.128 -6.388 -11.184 1.00 0.00 69 ALA A CA 19
ATOM 25358 C C . ALA A 1 72 ? -10.801 -5.006 -11.238 1.00 0.00 69 ALA A C 19
ATOM 25359 O O . ALA A 1 72 ? -10.380 -4.168 -12.032 1.00 0.00 69 ALA A O 19
ATOM 25366 N N . GLN A 1 73 ? -11.770 -4.740 -10.351 1.00 0.00 70 GLN A N 19
ATOM 25367 C CA . GLN A 1 73 ? -12.357 -3.419 -10.118 1.00 0.00 70 GLN A CA 19
ATOM 25368 C C . GLN A 1 73 ? -11.276 -2.389 -9.763 1.00 0.00 70 GLN A C 19
ATOM 25369 O O . GLN A 1 73 ? -11.035 -1.496 -10.565 1.00 0.00 70 GLN A O 19
ATOM 25383 N N . VAL A 1 74 ? -10.565 -2.511 -8.631 1.00 0.00 71 VAL A N 19
ATOM 25384 C CA . VAL A 1 74 ? -9.589 -1.481 -8.230 1.00 0.00 71 VAL A CA 19
ATOM 25385 C C . VAL A 1 74 ? -8.423 -1.309 -9.223 1.00 0.00 71 VAL A C 19
ATOM 25386 O O . VAL A 1 74 ? -7.820 -0.239 -9.261 1.00 0.00 71 VAL A O 19
ATOM 25399 N N . LYS A 1 75 ? -8.110 -2.318 -10.056 1.00 0.00 72 LYS A N 19
ATOM 25400 C CA . LYS A 1 75 ? -7.160 -2.175 -11.171 1.00 0.00 72 LYS A CA 19
ATOM 25401 C C . LYS A 1 75 ? -7.766 -1.529 -12.426 1.00 0.00 72 LYS A C 19
ATOM 25402 O O . LYS A 1 75 ? -7.038 -0.842 -13.137 1.00 0.00 72 LYS A O 19
ATOM 25421 N N . THR A 1 76 ? -9.052 -1.754 -12.733 1.00 0.00 73 THR A N 19
ATOM 25422 C CA . THR A 1 76 ? -9.732 -1.134 -13.888 1.00 0.00 73 THR A CA 19
ATOM 25423 C C . THR A 1 76 ? -10.254 0.280 -13.583 1.00 0.00 73 THR A C 19
ATOM 25424 O O . THR A 1 76 ? -10.329 1.112 -14.483 1.00 0.00 73 THR A O 19
ATOM 25435 N N . GLU A 1 77 ? -10.546 0.581 -12.313 1.00 0.00 74 GLU A N 19
ATOM 25436 C CA . GLU A 1 77 ? -10.877 1.907 -11.791 1.00 0.00 74 GLU A CA 19
ATOM 25437 C C . GLU A 1 77 ? -9.617 2.792 -11.688 1.00 0.00 74 GLU A C 19
ATOM 25438 O O . GLU A 1 77 ? -8.726 2.492 -10.891 1.00 0.00 74 GLU A O 19
ATOM 25450 N N . PRO A 1 78 ? -9.502 3.887 -12.467 1.00 0.00 75 PRO A N 19
ATOM 25451 C CA . PRO A 1 78 ? -8.342 4.775 -12.401 1.00 0.00 75 PRO A CA 19
ATOM 25452 C C . PRO A 1 78 ? -8.327 5.591 -11.088 1.00 0.00 75 PRO A C 19
ATOM 25453 O O . PRO A 1 78 ? -9.362 6.144 -10.708 1.00 0.00 75 PRO A O 19
ATOM 25464 N N . PRO A 1 79 ? -7.174 5.713 -10.396 1.00 0.00 76 PRO A N 19
ATOM 25465 C CA . PRO A 1 79 ? -7.078 6.412 -9.115 1.00 0.00 76 PRO A CA 19
ATOM 25466 C C . PRO A 1 79 ? -7.239 7.931 -9.277 1.00 0.00 76 PRO A C 19
ATOM 25467 O O . PRO A 1 79 ? -6.600 8.548 -10.133 1.00 0.00 76 PRO A O 19
ATOM 25478 N N . ARG A 1 80 ? -8.094 8.531 -8.439 1.00 0.00 77 ARG A N 19
ATOM 25479 C CA . ARG A 1 80 ? -8.424 9.961 -8.456 1.00 0.00 77 ARG A CA 19
ATOM 25480 C C . ARG A 1 80 ? -8.938 10.403 -7.078 1.00 0.00 77 ARG A C 19
ATOM 25481 O O . ARG A 1 80 ? -10.034 10.012 -6.687 1.00 0.00 77 ARG A O 19
ATOM 25502 N N . GLU A 1 81 ? -8.129 11.178 -6.349 1.00 0.00 78 GLU A N 19
ATOM 25503 C CA . GLU A 1 81 ? -8.576 12.014 -5.219 1.00 0.00 78 GLU A CA 19
ATOM 25504 C C . GLU A 1 81 ? -9.442 13.179 -5.732 1.00 0.00 78 GLU A C 19
ATOM 25505 O O . GLU A 1 81 ? -9.020 13.818 -6.725 1.00 0.00 78 GLU A O 19
ATOM 25518 N N . GLY A 1 1 ? 6.736 18.679 6.266 1.00 0.00 -2 GLY A N 20
ATOM 25519 C CA . GLY A 1 1 ? 6.054 17.735 7.172 1.00 0.00 -2 GLY A CA 20
ATOM 25520 C C . GLY A 1 1 ? 6.651 16.344 7.050 1.00 0.00 -2 GLY A C 20
ATOM 25521 O O . GLY A 1 1 ? 7.829 16.187 7.344 1.00 0.00 -2 GLY A O 20
ATOM 25527 N N . SER A 1 2 ? 5.840 15.358 6.648 1.00 0.00 -1 SER A N 20
ATOM 25528 C CA . SER A 1 2 ? 5.932 14.016 7.242 1.00 0.00 -1 SER A CA 20
ATOM 25529 C C . SER A 1 2 ? 5.957 12.867 6.220 1.00 0.00 -1 SER A C 20
ATOM 25530 O O . SER A 1 2 ? 5.601 13.046 5.056 1.00 0.00 -1 SER A O 20
ATOM 25538 N N . HIS A 1 3 ? 6.350 11.671 6.682 1.00 0.00 0 HIS A N 20
ATOM 25539 C CA . HIS A 1 3 ? 6.441 10.406 5.939 1.00 0.00 0 HIS A CA 20
ATOM 25540 C C . HIS A 1 3 ? 6.070 9.223 6.858 1.00 0.00 0 HIS A C 20
ATOM 25541 O O . HIS A 1 3 ? 6.001 9.406 8.074 1.00 0.00 0 HIS A O 20
ATOM 25556 N N . MET A 1 4 ? 5.872 8.020 6.299 1.00 0.00 1 MET A N 20
ATOM 25557 C CA . MET A 1 4 ? 5.643 6.774 7.051 1.00 0.00 1 MET A CA 20
ATOM 25558 C C . MET A 1 4 ? 6.006 5.537 6.200 1.00 0.00 1 MET A C 20
ATOM 25559 O O . MET A 1 4 ? 6.255 5.676 5.004 1.00 0.00 1 MET A O 20
ATOM 25573 N N . THR A 1 5 ? 6.009 4.335 6.800 1.00 0.00 2 THR A N 20
ATOM 25574 C CA . THR A 1 5 ? 6.246 3.028 6.147 1.00 0.00 2 THR A CA 20
ATOM 25575 C C . THR A 1 5 ? 5.289 1.967 6.716 1.00 0.00 2 THR A C 20
ATOM 25576 O O . THR A 1 5 ? 4.904 2.056 7.884 1.00 0.00 2 THR A O 20
ATOM 25587 N N . LEU A 1 6 ? 4.932 0.948 5.917 1.00 0.00 3 LEU A N 20
ATOM 25588 C CA . LEU A 1 6 ? 4.022 -0.149 6.287 1.00 0.00 3 LEU A CA 20
ATOM 25589 C C . LEU A 1 6 ? 4.481 -1.491 5.674 1.00 0.00 3 LEU A C 20
ATOM 25590 O O . LEU A 1 6 ? 5.259 -1.506 4.719 1.00 0.00 3 LEU A O 20
ATOM 25606 N N . ARG A 1 7 ? 3.964 -2.619 6.199 1.00 0.00 4 ARG A N 20
ATOM 25607 C CA . ARG A 1 7 ? 4.271 -3.988 5.740 1.00 0.00 4 ARG A CA 20
ATOM 25608 C C . ARG A 1 7 ? 3.086 -4.961 5.864 1.00 0.00 4 ARG A C 20
ATOM 25609 O O . ARG A 1 7 ? 2.142 -4.684 6.612 1.00 0.00 4 ARG A O 20
ATOM 25630 N N . ILE A 1 8 ? 3.178 -6.136 5.207 1.00 0.00 5 ILE A N 20
ATOM 25631 C CA . ILE A 1 8 ? 2.100 -7.154 5.176 1.00 0.00 5 ILE A CA 20
ATOM 25632 C C . ILE A 1 8 ? 1.582 -7.551 6.561 1.00 0.00 5 ILE A C 20
ATOM 25633 O O . ILE A 1 8 ? 0.391 -7.806 6.713 1.00 0.00 5 ILE A O 20
ATOM 25649 N N . ARG A 1 9 ? 2.457 -7.561 7.576 1.00 0.00 6 ARG A N 20
ATOM 25650 C CA . ARG A 1 9 ? 2.129 -7.954 8.949 1.00 0.00 6 ARG A CA 20
ATOM 25651 C C . ARG A 1 9 ? 1.020 -7.086 9.567 1.00 0.00 6 ARG A C 20
ATOM 25652 O O . ARG A 1 9 ? 0.292 -7.563 10.429 1.00 0.00 6 ARG A O 20
ATOM 25673 N N . THR A 1 10 ? 0.828 -5.846 9.084 1.00 0.00 7 THR A N 20
ATOM 25674 C CA . THR A 1 10 ? -0.350 -5.027 9.413 1.00 0.00 7 THR A CA 20
ATOM 25675 C C . THR A 1 10 ? -1.595 -5.459 8.639 1.00 0.00 7 THR A C 20
ATOM 25676 O O . THR A 1 10 ? -2.673 -5.546 9.220 1.00 0.00 7 THR A O 20
ATOM 25687 N N . ILE A 1 11 ? -1.450 -5.694 7.332 1.00 0.00 8 ILE A N 20
ATOM 25688 C CA . ILE A 1 11 ? -2.550 -6.034 6.426 1.00 0.00 8 ILE A CA 20
ATOM 25689 C C . ILE A 1 11 ? -3.166 -7.388 6.825 1.00 0.00 8 ILE A C 20
ATOM 25690 O O . ILE A 1 11 ? -4.384 -7.517 6.897 1.00 0.00 8 ILE A O 20
ATOM 25706 N N . ALA A 1 12 ? -2.323 -8.367 7.174 1.00 0.00 9 ALA A N 20
ATOM 25707 C CA . ALA A 1 12 ? -2.713 -9.635 7.782 1.00 0.00 9 ALA A CA 20
ATOM 25708 C C . ALA A 1 12 ? -3.472 -9.442 9.106 1.00 0.00 9 ALA A C 20
ATOM 25709 O O . ALA A 1 12 ? -4.557 -10.003 9.273 1.00 0.00 9 ALA A O 20
ATOM 25716 N N . ARG A 1 13 ? -2.936 -8.613 10.023 1.00 0.00 10 ARG A N 20
ATOM 25717 C CA . ARG A 1 13 ? -3.505 -8.285 11.347 1.00 0.00 10 ARG A CA 20
ATOM 25718 C C . ARG A 1 13 ? -4.978 -7.849 11.318 1.00 0.00 10 ARG A C 20
ATOM 25719 O O . ARG A 1 13 ? -5.661 -8.016 12.323 1.00 0.00 10 ARG A O 20
ATOM 25740 N N . MET A 1 14 ? -5.499 -7.381 10.177 1.00 0.00 11 MET A N 20
ATOM 25741 C CA . MET A 1 14 ? -6.931 -7.115 9.982 1.00 0.00 11 MET A CA 20
ATOM 25742 C C . MET A 1 14 ? -7.828 -8.325 10.300 1.00 0.00 11 MET A C 20
ATOM 25743 O O . MET A 1 14 ? -8.979 -8.130 10.682 1.00 0.00 11 MET A O 20
ATOM 25757 N N . THR A 1 15 ? -7.322 -9.562 10.144 1.00 0.00 12 THR A N 20
ATOM 25758 C CA . THR A 1 15 ? -8.076 -10.804 10.433 1.00 0.00 12 THR A CA 20
ATOM 25759 C C . THR A 1 15 ? -7.226 -12.000 10.885 1.00 0.00 12 THR A C 20
ATOM 25760 O O . THR A 1 15 ? -7.789 -13.002 11.323 1.00 0.00 12 THR A O 20
ATOM 25771 N N . GLY A 1 16 ? -5.901 -11.980 10.687 1.00 0.00 13 GLY A N 20
ATOM 25772 C CA . GLY A 1 16 ? -5.062 -13.179 10.686 1.00 0.00 13 GLY A CA 20
ATOM 25773 C C . GLY A 1 16 ? -5.262 -14.015 9.413 1.00 0.00 13 GLY A C 20
ATOM 25774 O O . GLY A 1 16 ? -4.314 -14.231 8.650 1.00 0.00 13 GLY A O 20
ATOM 25778 N N . ILE A 1 17 ? -6.505 -14.462 9.161 1.00 0.00 14 ILE A N 20
ATOM 25779 C CA . ILE A 1 17 ? -6.827 -15.428 8.092 1.00 0.00 14 ILE A CA 20
ATOM 25780 C C . ILE A 1 17 ? -6.504 -14.907 6.682 1.00 0.00 14 ILE A C 20
ATOM 25781 O O . ILE A 1 17 ? -6.229 -15.702 5.781 1.00 0.00 14 ILE A O 20
ATOM 25797 N N . ARG A 1 18 ? -6.494 -13.580 6.472 1.00 0.00 15 ARG A N 20
ATOM 25798 C CA . ARG A 1 18 ? -6.109 -12.985 5.188 1.00 0.00 15 ARG A CA 20
ATOM 25799 C C . ARG A 1 18 ? -4.637 -13.193 4.831 1.00 0.00 15 ARG A C 20
ATOM 25800 O O . ARG A 1 18 ? -4.345 -13.165 3.641 1.00 0.00 15 ARG A O 20
ATOM 25821 N N . GLU A 1 19 ? -3.714 -13.471 5.759 1.00 0.00 16 GLU A N 20
ATOM 25822 C CA . GLU A 1 19 ? -2.298 -13.650 5.383 1.00 0.00 16 GLU A CA 20
ATOM 25823 C C . GLU A 1 19 ? -2.111 -14.720 4.294 1.00 0.00 16 GLU A C 20
ATOM 25824 O O . GLU A 1 19 ? -1.393 -14.489 3.317 1.00 0.00 16 GLU A O 20
ATOM 25836 N N . ALA A 1 20 ? -2.851 -15.830 4.409 1.00 0.00 17 ALA A N 20
ATOM 25837 C CA . ALA A 1 20 ? -2.905 -16.900 3.420 1.00 0.00 17 ALA A CA 20
ATOM 25838 C C . ALA A 1 20 ? -3.372 -16.426 2.032 1.00 0.00 17 ALA A C 20
ATOM 25839 O O . ALA A 1 20 ? -2.870 -16.952 1.036 1.00 0.00 17 ALA A O 20
ATOM 25846 N N . THR A 1 21 ? -4.286 -15.440 1.964 1.00 0.00 18 THR A N 20
ATOM 25847 C CA . THR A 1 21 ? -4.696 -14.782 0.715 1.00 0.00 18 THR A CA 20
ATOM 25848 C C . THR A 1 21 ? -3.608 -13.849 0.210 1.00 0.00 18 THR A C 20
ATOM 25849 O O . THR A 1 21 ? -3.308 -13.883 -0.973 1.00 0.00 18 THR A O 20
ATOM 25860 N N . LEU A 1 22 ? -3.027 -13.018 1.083 1.00 0.00 19 LEU A N 20
ATOM 25861 C CA . LEU A 1 22 ? -2.094 -11.957 0.702 1.00 0.00 19 LEU A CA 20
ATOM 25862 C C . LEU A 1 22 ? -0.842 -12.565 0.056 1.00 0.00 19 LEU A C 20
ATOM 25863 O O . LEU A 1 22 ? -0.461 -12.191 -1.055 1.00 0.00 19 LEU A O 20
ATOM 25879 N N . ARG A 1 23 ? -0.253 -13.570 0.719 1.00 0.00 20 ARG A N 20
ATOM 25880 C CA . ARG A 1 23 ? 0.887 -14.339 0.199 1.00 0.00 20 ARG A CA 20
ATOM 25881 C C . ARG A 1 23 ? 0.542 -15.230 -1.006 1.00 0.00 20 ARG A C 20
ATOM 25882 O O . ARG A 1 23 ? 1.454 -15.615 -1.731 1.00 0.00 20 ARG A O 20
ATOM 25903 N N . ALA A 1 24 ? -0.739 -15.547 -1.240 1.00 0.00 21 ALA A N 20
ATOM 25904 C CA . ALA A 1 24 ? -1.195 -16.185 -2.476 1.00 0.00 21 ALA A CA 20
ATOM 25905 C C . ALA A 1 24 ? -1.308 -15.157 -3.612 1.00 0.00 21 ALA A C 20
ATOM 25906 O O . ALA A 1 24 ? -0.707 -15.352 -4.668 1.00 0.00 21 ALA A O 20
ATOM 25913 N N . TRP A 1 25 ? -2.050 -14.059 -3.398 1.00 0.00 22 TRP A N 20
ATOM 25914 C CA . TRP A 1 25 ? -2.285 -12.978 -4.360 1.00 0.00 22 TRP A CA 20
ATOM 25915 C C . TRP A 1 25 ? -0.997 -12.432 -4.974 1.00 0.00 22 TRP A C 20
ATOM 25916 O O . TRP A 1 25 ? -1.007 -12.064 -6.147 1.00 0.00 22 TRP A O 20
ATOM 25937 N N . GLU A 1 26 ? 0.107 -12.435 -4.223 1.00 0.00 23 GLU A N 20
ATOM 25938 C CA . GLU A 1 26 ? 1.442 -12.079 -4.700 1.00 0.00 23 GLU A CA 20
ATOM 25939 C C . GLU A 1 26 ? 1.866 -12.864 -5.960 1.00 0.00 23 GLU A C 20
ATOM 25940 O O . GLU A 1 26 ? 2.412 -12.261 -6.880 1.00 0.00 23 GLU A O 20
ATOM 25952 N N . ARG A 1 27 ? 1.505 -14.158 -6.066 1.00 0.00 24 ARG A N 20
ATOM 25953 C CA . ARG A 1 27 ? 1.632 -14.972 -7.293 1.00 0.00 24 ARG A CA 20
ATOM 25954 C C . ARG A 1 27 ? 0.330 -15.097 -8.099 1.00 0.00 24 ARG A C 20
ATOM 25955 O O . ARG A 1 27 ? 0.394 -15.404 -9.286 1.00 0.00 24 ARG A O 20
ATOM 25976 N N . ARG A 1 28 ? -0.840 -14.879 -7.482 1.00 0.00 25 ARG A N 20
ATOM 25977 C CA . ARG A 1 28 ? -2.170 -15.043 -8.101 1.00 0.00 25 ARG A CA 20
ATOM 25978 C C . ARG A 1 28 ? -2.603 -13.844 -8.967 1.00 0.00 25 ARG A C 20
ATOM 25979 O O . ARG A 1 28 ? -3.262 -14.063 -9.977 1.00 0.00 25 ARG A O 20
ATOM 26000 N N . TYR A 1 29 ? -2.244 -12.604 -8.584 1.00 0.00 26 TYR A N 20
ATOM 26001 C CA . TYR A 1 29 ? -2.622 -11.357 -9.287 1.00 0.00 26 TYR A CA 20
ATOM 26002 C C . TYR A 1 29 ? -1.595 -10.210 -9.218 1.00 0.00 26 TYR A C 20
ATOM 26003 O O . TYR A 1 29 ? -1.614 -9.347 -10.095 1.00 0.00 26 TYR A O 20
ATOM 26021 N N . GLY A 1 30 ? -0.754 -10.148 -8.174 1.00 0.00 27 GLY A N 20
ATOM 26022 C CA . GLY A 1 30 ? 0.144 -9.013 -7.922 1.00 0.00 27 GLY A CA 20
ATOM 26023 C C . GLY A 1 30 ? -0.495 -7.838 -7.162 1.00 0.00 27 GLY A C 20
ATOM 26024 O O . GLY A 1 30 ? -0.012 -6.714 -7.288 1.00 0.00 27 GLY A O 20
ATOM 26028 N N . PHE A 1 31 ? -1.571 -8.069 -6.396 1.00 0.00 28 PHE A N 20
ATOM 26029 C CA . PHE A 1 31 ? -2.229 -7.075 -5.531 1.00 0.00 28 PHE A CA 20
ATOM 26030 C C . PHE A 1 31 ? -2.290 -7.589 -4.078 1.00 0.00 28 PHE A C 20
ATOM 26031 O O . PHE A 1 31 ? -2.725 -8.721 -3.890 1.00 0.00 28 PHE A O 20
ATOM 26048 N N . PRO A 1 32 ? -1.928 -6.792 -3.050 1.00 0.00 29 PRO A N 20
ATOM 26049 C CA . PRO A 1 32 ? -1.209 -5.521 -3.153 1.00 0.00 29 PRO A CA 20
ATOM 26050 C C . PRO A 1 32 ? 0.181 -5.710 -3.777 1.00 0.00 29 PRO A C 20
ATOM 26051 O O . PRO A 1 32 ? 0.633 -6.838 -3.984 1.00 0.00 29 PRO A O 20
ATOM 26062 N N . ARG A 1 33 ? 0.854 -4.603 -4.111 1.00 0.00 30 ARG A N 20
ATOM 26063 C CA . ARG A 1 33 ? 2.012 -4.609 -5.014 1.00 0.00 30 ARG A CA 20
ATOM 26064 C C . ARG A 1 33 ? 3.269 -4.115 -4.281 1.00 0.00 30 ARG A C 20
ATOM 26065 O O . ARG A 1 33 ? 3.406 -2.908 -4.089 1.00 0.00 30 ARG A O 20
ATOM 26086 N N . PRO A 1 34 ? 4.169 -5.016 -3.830 1.00 0.00 31 PRO A N 20
ATOM 26087 C CA . PRO A 1 34 ? 5.249 -4.668 -2.906 1.00 0.00 31 PRO A CA 20
ATOM 26088 C C . PRO A 1 34 ? 6.133 -3.548 -3.459 1.00 0.00 31 PRO A C 20
ATOM 26089 O O . PRO A 1 34 ? 6.595 -3.623 -4.599 1.00 0.00 31 PRO A O 20
ATOM 26100 N N . LEU A 1 35 ? 6.331 -2.489 -2.663 1.00 0.00 32 LEU A N 20
ATOM 26101 C CA . LEU A 1 35 ? 7.074 -1.313 -3.126 1.00 0.00 32 LEU A CA 20
ATOM 26102 C C . LEU A 1 35 ? 8.548 -1.665 -3.411 1.00 0.00 32 LEU A C 20
ATOM 26103 O O . LEU A 1 35 ? 9.134 -2.543 -2.778 1.00 0.00 32 LEU A O 20
ATOM 26119 N N . ARG A 1 36 ? 9.167 -0.932 -4.345 1.00 0.00 33 ARG A N 20
ATOM 26120 C CA . ARG A 1 36 ? 10.586 -1.056 -4.716 1.00 0.00 33 ARG A CA 20
ATOM 26121 C C . ARG A 1 36 ? 11.506 -0.675 -3.536 1.00 0.00 33 ARG A C 20
ATOM 26122 O O . ARG A 1 36 ? 11.750 0.501 -3.248 1.00 0.00 33 ARG A O 20
ATOM 26143 N N . SER A 1 37 ? 11.956 -1.674 -2.776 1.00 0.00 34 SER A N 20
ATOM 26144 C CA . SER A 1 37 ? 12.827 -1.526 -1.605 1.00 0.00 34 SER A CA 20
ATOM 26145 C C . SER A 1 37 ? 13.352 -2.890 -1.144 1.00 0.00 34 SER A C 20
ATOM 26146 O O . SER A 1 37 ? 13.032 -3.916 -1.740 1.00 0.00 34 SER A O 20
ATOM 26154 N N . GLU A 1 38 ? 14.179 -2.893 -0.093 1.00 0.00 35 GLU A N 20
ATOM 26155 C CA . GLU A 1 38 ? 14.620 -4.115 0.586 1.00 0.00 35 GLU A CA 20
ATOM 26156 C C . GLU A 1 38 ? 13.464 -4.815 1.342 1.00 0.00 35 GLU A C 20
ATOM 26157 O O . GLU A 1 38 ? 12.388 -4.243 1.531 1.00 0.00 35 GLU A O 20
ATOM 26169 N N . GLY A 1 39 ? 13.711 -6.046 1.807 1.00 0.00 36 GLY A N 20
ATOM 26170 C CA . GLY A 1 39 ? 12.728 -6.906 2.467 1.00 0.00 36 GLY A CA 20
ATOM 26171 C C . GLY A 1 39 ? 12.434 -8.171 1.653 1.00 0.00 36 GLY A C 20
ATOM 26172 O O . GLY A 1 39 ? 11.881 -8.096 0.559 1.00 0.00 36 GLY A O 20
ATOM 26176 N N . ASN A 1 40 ? 12.802 -9.339 2.199 1.00 0.00 37 ASN A N 20
ATOM 26177 C CA . ASN A 1 40 ? 12.538 -10.653 1.601 1.00 0.00 37 ASN A CA 20
ATOM 26178 C C . ASN A 1 40 ? 11.433 -11.406 2.353 1.00 0.00 37 ASN A C 20
ATOM 26179 O O . ASN A 1 40 ? 10.398 -11.720 1.773 1.00 0.00 37 ASN A O 20
ATOM 26190 N N . ASN A 1 41 ? 11.632 -11.677 3.651 1.00 0.00 38 ASN A N 20
ATOM 26191 C CA . ASN A 1 41 ? 10.612 -12.271 4.527 1.00 0.00 38 ASN A CA 20
ATOM 26192 C C . ASN A 1 41 ? 9.390 -11.352 4.734 1.00 0.00 38 ASN A C 20
ATOM 26193 O O . ASN A 1 41 ? 8.314 -11.811 5.111 1.00 0.00 38 ASN A O 20
ATOM 26204 N N . TYR A 1 42 ? 9.555 -10.053 4.477 1.00 0.00 39 TYR A N 20
ATOM 26205 C CA . TYR A 1 42 ? 8.547 -9.011 4.634 1.00 0.00 39 TYR A CA 20
ATOM 26206 C C . TYR A 1 42 ? 8.441 -8.241 3.320 1.00 0.00 39 TYR A C 20
ATOM 26207 O O . TYR A 1 42 ? 9.444 -8.013 2.648 1.00 0.00 39 TYR A O 20
ATOM 26225 N N . ARG A 1 43 ? 7.226 -7.790 3.007 1.00 0.00 40 ARG A N 20
ATOM 26226 C CA . ARG A 1 43 ? 6.902 -6.973 1.840 1.00 0.00 40 ARG A CA 20
ATOM 26227 C C . ARG A 1 43 ? 6.370 -5.621 2.327 1.00 0.00 40 ARG A C 20
ATOM 26228 O O . ARG A 1 43 ? 5.456 -5.586 3.160 1.00 0.00 40 ARG A O 20
ATOM 26249 N N . VAL A 1 44 ? 6.983 -4.539 1.839 1.00 0.00 41 VAL A N 20
ATOM 26250 C CA . VAL A 1 44 ? 6.609 -3.136 2.079 1.00 0.00 41 VAL A CA 20
ATOM 26251 C C . VAL A 1 44 ? 5.392 -2.729 1.238 1.00 0.00 41 VAL A C 20
ATOM 26252 O O . VAL A 1 44 ? 5.307 -3.102 0.067 1.00 0.00 41 VAL A O 20
ATOM 26265 N N . TYR A 1 45 ? 4.493 -1.918 1.808 1.00 0.00 42 TYR A N 20
ATOM 26266 C CA . TYR A 1 45 ? 3.287 -1.420 1.126 1.00 0.00 42 TYR A CA 20
ATOM 26267 C C . TYR A 1 45 ? 2.932 0.015 1.539 1.00 0.00 42 TYR A C 20
ATOM 26268 O O . TYR A 1 45 ? 3.443 0.521 2.541 1.00 0.00 42 TYR A O 20
ATOM 26286 N N . SER A 1 46 ? 2.025 0.648 0.786 1.00 0.00 43 SER A N 20
ATOM 26287 C CA . SER A 1 46 ? 1.543 2.014 1.036 1.00 0.00 43 SER A CA 20
ATOM 26288 C C . SER A 1 46 ? 0.087 2.069 1.528 1.00 0.00 43 SER A C 20
ATOM 26289 O O . SER A 1 46 ? -0.677 1.111 1.408 1.00 0.00 43 SER A O 20
ATOM 26297 N N . ARG A 1 47 ? -0.318 3.219 2.090 1.00 0.00 44 ARG A N 20
ATOM 26298 C CA . ARG A 1 47 ? -1.649 3.437 2.687 1.00 0.00 44 ARG A CA 20
ATOM 26299 C C . ARG A 1 47 ? -2.779 3.409 1.646 1.00 0.00 44 ARG A C 20
ATOM 26300 O O . ARG A 1 47 ? -3.868 2.924 1.935 1.00 0.00 44 ARG A O 20
ATOM 26321 N N . GLU A 1 48 ? -2.493 3.914 0.444 1.00 0.00 45 GLU A N 20
ATOM 26322 C CA . GLU A 1 48 ? -3.367 3.942 -0.736 1.00 0.00 45 GLU A CA 20
ATOM 26323 C C . GLU A 1 48 ? -3.857 2.540 -1.122 1.00 0.00 45 GLU A C 20
ATOM 26324 O O . GLU A 1 48 ? -5.053 2.259 -1.050 1.00 0.00 45 GLU A O 20
ATOM 26336 N N . GLU A 1 49 ? -2.941 1.637 -1.493 1.00 0.00 46 GLU A N 20
ATOM 26337 C CA . GLU A 1 49 ? -3.280 0.240 -1.757 1.00 0.00 46 GLU A CA 20
ATOM 26338 C C . GLU A 1 49 ? -3.861 -0.440 -0.510 1.00 0.00 46 GLU A C 20
ATOM 26339 O O . GLU A 1 49 ? -4.810 -1.203 -0.648 1.00 0.00 46 GLU A O 20
ATOM 26351 N N . VAL A 1 50 ? -3.371 -0.134 0.703 1.00 0.00 47 VAL A N 20
ATOM 26352 C CA . VAL A 1 50 ? -3.946 -0.668 1.948 1.00 0.00 47 VAL A CA 20
ATOM 26353 C C . VAL A 1 50 ? -5.422 -0.308 2.108 1.00 0.00 47 VAL A C 20
ATOM 26354 O O . VAL A 1 50 ? -6.174 -1.178 2.534 1.00 0.00 47 VAL A O 20
ATOM 26367 N N . GLU A 1 51 ? -5.873 0.902 1.753 1.00 0.00 48 GLU A N 20
ATOM 26368 C CA . GLU A 1 51 ? -7.302 1.240 1.757 1.00 0.00 48 GLU A CA 20
ATOM 26369 C C . GLU A 1 51 ? -8.099 0.274 0.870 1.00 0.00 48 GLU A C 20
ATOM 26370 O O . GLU A 1 51 ? -9.059 -0.348 1.343 1.00 0.00 48 GLU A O 20
ATOM 26382 N N . ALA A 1 52 ? -7.669 0.117 -0.390 1.00 0.00 49 ALA A N 20
ATOM 26383 C CA . ALA A 1 52 ? -8.251 -0.846 -1.318 1.00 0.00 49 ALA A CA 20
ATOM 26384 C C . ALA A 1 52 ? -8.229 -2.263 -0.730 1.00 0.00 49 ALA A C 20
ATOM 26385 O O . ALA A 1 52 ? -9.273 -2.907 -0.673 1.00 0.00 49 ALA A O 20
ATOM 26392 N N . VAL A 1 53 ? -7.073 -2.742 -0.248 1.00 0.00 50 VAL A N 20
ATOM 26393 C CA . VAL A 1 53 ? -6.929 -4.080 0.341 1.00 0.00 50 VAL A CA 20
ATOM 26394 C C . VAL A 1 53 ? -7.828 -4.269 1.559 1.00 0.00 50 VAL A C 20
ATOM 26395 O O . VAL A 1 53 ? -8.445 -5.323 1.662 1.00 0.00 50 VAL A O 20
ATOM 26408 N N . ARG A 1 54 ? -7.940 -3.286 2.466 1.00 0.00 51 ARG A N 20
ATOM 26409 C CA . ARG A 1 54 ? -8.838 -3.360 3.627 1.00 0.00 51 ARG A CA 20
ATOM 26410 C C . ARG A 1 54 ? -10.280 -3.586 3.167 1.00 0.00 51 ARG A C 20
ATOM 26411 O O . ARG A 1 54 ? -10.960 -4.473 3.687 1.00 0.00 51 ARG A O 20
ATOM 26432 N N . ARG A 1 55 ? -10.711 -2.812 2.158 1.00 0.00 52 ARG A N 20
ATOM 26433 C CA . ARG A 1 55 ? -11.984 -3.004 1.457 1.00 0.00 52 ARG A CA 20
ATOM 26434 C C . ARG A 1 55 ? -12.093 -4.412 0.878 1.00 0.00 52 ARG A C 20
ATOM 26435 O O . ARG A 1 55 ? -12.980 -5.138 1.309 1.00 0.00 52 ARG A O 20
ATOM 26456 N N . VAL A 1 56 ? -11.194 -4.813 -0.034 1.00 0.00 53 VAL A N 20
ATOM 26457 C CA . VAL A 1 56 ? -11.157 -6.146 -0.660 1.00 0.00 53 VAL A CA 20
ATOM 26458 C C . VAL A 1 56 ? -11.248 -7.250 0.401 1.00 0.00 53 VAL A C 20
ATOM 26459 O O . VAL A 1 56 ? -12.165 -8.064 0.354 1.00 0.00 53 VAL A O 20
ATOM 26472 N N . ALA A 1 57 ? -10.351 -7.260 1.390 1.00 0.00 54 ALA A N 20
ATOM 26473 C CA . ALA A 1 57 ? -10.314 -8.221 2.486 1.00 0.00 54 ALA A CA 20
ATOM 26474 C C . ALA A 1 57 ? -11.659 -8.356 3.212 1.00 0.00 54 ALA A C 20
ATOM 26475 O O . ALA A 1 57 ? -12.113 -9.483 3.427 1.00 0.00 54 ALA A O 20
ATOM 26482 N N . ARG A 1 58 ? -12.303 -7.235 3.578 1.00 0.00 55 ARG A N 20
ATOM 26483 C CA . ARG A 1 58 ? -13.616 -7.274 4.232 1.00 0.00 55 ARG A CA 20
ATOM 26484 C C . ARG A 1 58 ? -14.764 -7.583 3.259 1.00 0.00 55 ARG A C 20
ATOM 26485 O O . ARG A 1 58 ? -15.753 -8.168 3.686 1.00 0.00 55 ARG A O 20
ATOM 26506 N N . LEU A 1 59 ? -14.614 -7.288 1.963 1.00 0.00 56 LEU A N 20
ATOM 26507 C CA . LEU A 1 59 ? -15.499 -7.759 0.893 1.00 0.00 56 LEU A CA 20
ATOM 26508 C C . LEU A 1 59 ? -15.429 -9.290 0.723 1.00 0.00 56 LEU A C 20
ATOM 26509 O O . LEU A 1 59 ? -16.464 -9.919 0.526 1.00 0.00 56 LEU A O 20
ATOM 26525 N N . ILE A 1 60 ? -14.245 -9.921 0.833 1.00 0.00 57 ILE A N 20
ATOM 26526 C CA . ILE A 1 60 ? -14.141 -11.393 0.800 1.00 0.00 57 ILE A CA 20
ATOM 26527 C C . ILE A 1 60 ? -15.012 -12.045 1.880 1.00 0.00 57 ILE A C 20
ATOM 26528 O O . ILE A 1 60 ? -15.645 -13.056 1.589 1.00 0.00 57 ILE A O 20
ATOM 26544 N N . GLN A 1 61 ? -15.089 -11.479 3.091 1.00 0.00 58 GLN A N 20
ATOM 26545 C CA . GLN A 1 61 ? -15.965 -12.007 4.145 1.00 0.00 58 GLN A CA 20
ATOM 26546 C C . GLN A 1 61 ? -17.457 -12.049 3.748 1.00 0.00 58 GLN A C 20
ATOM 26547 O O . GLN A 1 61 ? -18.212 -12.777 4.385 1.00 0.00 58 GLN A O 20
ATOM 26561 N N . GLU A 1 62 ? -17.874 -11.360 2.672 1.00 0.00 59 GLU A N 20
ATOM 26562 C CA . GLU A 1 62 ? -19.221 -11.481 2.102 1.00 0.00 59 GLU A CA 20
ATOM 26563 C C . GLU A 1 62 ? -19.378 -12.698 1.161 1.00 0.00 59 GLU A C 20
ATOM 26564 O O . GLU A 1 62 ? -20.502 -13.152 0.960 1.00 0.00 59 GLU A O 20
ATOM 26576 N N . GLU A 1 63 ? -18.289 -13.224 0.566 1.00 0.00 60 GLU A N 20
ATOM 26577 C CA . GLU A 1 63 ? -18.336 -14.319 -0.424 1.00 0.00 60 GLU A CA 20
ATOM 26578 C C . GLU A 1 63 ? -16.973 -14.986 -0.700 1.00 0.00 60 GLU A C 20
ATOM 26579 O O . GLU A 1 63 ? -16.844 -16.201 -0.580 1.00 0.00 60 GLU A O 20
ATOM 26591 N N . GLY A 1 64 ? -15.985 -14.206 -1.164 1.00 0.00 61 GLY A N 20
ATOM 26592 C CA . GLY A 1 64 ? -14.685 -14.684 -1.654 1.00 0.00 61 GLY A CA 20
ATOM 26593 C C . GLY A 1 64 ? -14.402 -14.355 -3.125 1.00 0.00 61 GLY A C 20
ATOM 26594 O O . GLY A 1 64 ? -13.254 -14.067 -3.463 1.00 0.00 61 GLY A O 20
ATOM 26598 N N . LEU A 1 65 ? -15.430 -14.301 -3.986 1.00 0.00 62 LEU A N 20
ATOM 26599 C CA . LEU A 1 65 ? -15.336 -13.853 -5.389 1.00 0.00 62 LEU A CA 20
ATOM 26600 C C . LEU A 1 65 ? -14.652 -12.480 -5.511 1.00 0.00 62 LEU A C 20
ATOM 26601 O O . LEU A 1 65 ? -13.857 -12.249 -6.425 1.00 0.00 62 LEU A O 20
ATOM 26617 N N . SER A 1 66 ? -14.883 -11.612 -4.520 1.00 0.00 63 SER A N 20
ATOM 26618 C CA . SER A 1 66 ? -14.220 -10.319 -4.360 1.00 0.00 63 SER A CA 20
ATOM 26619 C C . SER A 1 66 ? -12.689 -10.365 -4.333 1.00 0.00 63 SER A C 20
ATOM 26620 O O . SER A 1 66 ? -12.096 -9.302 -4.474 1.00 0.00 63 SER A O 20
ATOM 26628 N N . VAL A 1 67 ? -12.035 -11.535 -4.241 1.00 0.00 64 VAL A N 20
ATOM 26629 C CA . VAL A 1 67 ? -10.624 -11.666 -4.631 1.00 0.00 64 VAL A CA 20
ATOM 26630 C C . VAL A 1 67 ? -10.437 -11.145 -6.057 1.00 0.00 64 VAL A C 20
ATOM 26631 O O . VAL A 1 67 ? -9.849 -10.087 -6.243 1.00 0.00 64 VAL A O 20
ATOM 26644 N N . SER A 1 68 ? -10.932 -11.871 -7.064 1.00 0.00 65 SER A N 20
ATOM 26645 C CA . SER A 1 68 ? -10.764 -11.461 -8.457 1.00 0.00 65 SER A CA 20
ATOM 26646 C C . SER A 1 68 ? -11.618 -10.228 -8.759 1.00 0.00 65 SER A C 20
ATOM 26647 O O . SER A 1 68 ? -11.131 -9.291 -9.389 1.00 0.00 65 SER A O 20
ATOM 26655 N N . GLU A 1 69 ? -12.861 -10.187 -8.254 1.00 0.00 66 GLU A N 20
ATOM 26656 C CA . GLU A 1 69 ? -13.775 -9.075 -8.517 1.00 0.00 66 GLU A CA 20
ATOM 26657 C C . GLU A 1 69 ? -13.262 -7.740 -7.977 1.00 0.00 66 GLU A C 20
ATOM 26658 O O . GLU A 1 69 ? -13.094 -6.823 -8.770 1.00 0.00 66 GLU A O 20
ATOM 26670 N N . ALA A 1 70 ? -13.014 -7.587 -6.668 1.00 0.00 67 ALA A N 20
ATOM 26671 C CA . ALA A 1 70 ? -12.666 -6.273 -6.129 1.00 0.00 67 ALA A CA 20
ATOM 26672 C C . ALA A 1 70 ? -11.264 -5.809 -6.576 1.00 0.00 67 ALA A C 20
ATOM 26673 O O . ALA A 1 70 ? -11.042 -4.605 -6.706 1.00 0.00 67 ALA A O 20
ATOM 26680 N N . ILE A 1 71 ? -10.352 -6.742 -6.908 1.00 0.00 68 ILE A N 20
ATOM 26681 C CA . ILE A 1 71 ? -9.115 -6.434 -7.644 1.00 0.00 68 ILE A CA 20
ATOM 26682 C C . ILE A 1 71 ? -9.455 -5.887 -9.041 1.00 0.00 68 ILE A C 20
ATOM 26683 O O . ILE A 1 71 ? -9.016 -4.791 -9.384 1.00 0.00 68 ILE A O 20
ATOM 26699 N N . ALA A 1 72 ? -10.228 -6.619 -9.855 1.00 0.00 69 ALA A N 20
ATOM 26700 C CA . ALA A 1 72 ? -10.618 -6.180 -11.196 1.00 0.00 69 ALA A CA 20
ATOM 26701 C C . ALA A 1 72 ? -11.367 -4.836 -11.180 1.00 0.00 69 ALA A C 20
ATOM 26702 O O . ALA A 1 72 ? -11.041 -3.962 -11.980 1.00 0.00 69 ALA A O 20
ATOM 26709 N N . GLN A 1 73 ? -12.301 -4.644 -10.240 1.00 0.00 70 GLN A N 20
ATOM 26710 C CA . GLN A 1 73 ? -12.965 -3.373 -9.943 1.00 0.00 70 GLN A CA 20
ATOM 26711 C C . GLN A 1 73 ? -11.921 -2.277 -9.681 1.00 0.00 70 GLN A C 20
ATOM 26712 O O . GLN A 1 73 ? -11.799 -1.356 -10.486 1.00 0.00 70 GLN A O 20
ATOM 26726 N N . VAL A 1 74 ? -11.109 -2.385 -8.616 1.00 0.00 71 VAL A N 20
ATOM 26727 C CA . VAL A 1 74 ? -10.170 -1.309 -8.262 1.00 0.00 71 VAL A CA 20
ATOM 26728 C C . VAL A 1 74 ? -9.067 -1.078 -9.313 1.00 0.00 71 VAL A C 20
ATOM 26729 O O . VAL A 1 74 ? -8.504 0.013 -9.360 1.00 0.00 71 VAL A O 20
ATOM 26742 N N . LYS A 1 75 ? -8.774 -2.061 -10.186 1.00 0.00 72 LYS A N 20
ATOM 26743 C CA . LYS A 1 75 ? -7.891 -1.883 -11.351 1.00 0.00 72 LYS A CA 20
ATOM 26744 C C . LYS A 1 75 ? -8.585 -1.321 -12.603 1.00 0.00 72 LYS A C 20
ATOM 26745 O O . LYS A 1 75 ? -7.884 -0.774 -13.454 1.00 0.00 72 LYS A O 20
ATOM 26764 N N . THR A 1 76 ? -9.909 -1.456 -12.751 1.00 0.00 73 THR A N 20
ATOM 26765 C CA . THR A 1 76 ? -10.667 -0.882 -13.882 1.00 0.00 73 THR A CA 20
ATOM 26766 C C . THR A 1 76 ? -11.258 0.496 -13.554 1.00 0.00 73 THR A C 20
ATOM 26767 O O . THR A 1 76 ? -11.440 1.317 -14.452 1.00 0.00 73 THR A O 20
ATOM 26778 N N . GLU A 1 77 ? -11.483 0.792 -12.269 1.00 0.00 74 GLU A N 20
ATOM 26779 C CA . GLU A 1 77 ? -11.719 2.144 -11.759 1.00 0.00 74 GLU A CA 20
ATOM 26780 C C . GLU A 1 77 ? -10.452 3.023 -11.864 1.00 0.00 74 GLU A C 20
ATOM 26781 O O . GLU A 1 77 ? -9.332 2.511 -11.787 1.00 0.00 74 GLU A O 20
ATOM 26793 N N . PRO A 1 78 ? -10.596 4.358 -12.005 1.00 0.00 75 PRO A N 20
ATOM 26794 C CA . PRO A 1 78 ? -9.462 5.280 -12.028 1.00 0.00 75 PRO A CA 20
ATOM 26795 C C . PRO A 1 78 ? -8.889 5.541 -10.615 1.00 0.00 75 PRO A C 20
ATOM 26796 O O . PRO A 1 78 ? -9.614 5.432 -9.622 1.00 0.00 75 PRO A O 20
ATOM 26807 N N . PRO A 1 79 ? -7.606 5.944 -10.504 1.00 0.00 76 PRO A N 20
ATOM 26808 C CA . PRO A 1 79 ? -6.994 6.333 -9.233 1.00 0.00 76 PRO A CA 20
ATOM 26809 C C . PRO A 1 79 ? -7.487 7.706 -8.745 1.00 0.00 76 PRO A C 20
ATOM 26810 O O . PRO A 1 79 ? -8.060 8.490 -9.505 1.00 0.00 76 PRO A O 20
ATOM 26821 N N . ARG A 1 80 ? -7.249 7.989 -7.457 1.00 0.00 77 ARG A N 20
ATOM 26822 C CA . ARG A 1 80 ? -7.783 9.155 -6.739 1.00 0.00 77 ARG A CA 20
ATOM 26823 C C . ARG A 1 80 ? -7.010 9.449 -5.443 1.00 0.00 77 ARG A C 20
ATOM 26824 O O . ARG A 1 80 ? -7.341 8.894 -4.388 1.00 0.00 77 ARG A O 20
ATOM 26845 N N . GLU A 1 81 ? -6.001 10.319 -5.564 1.00 0.00 78 GLU A N 20
ATOM 26846 C CA . GLU A 1 81 ? -5.235 10.946 -4.469 1.00 0.00 78 GLU A CA 20
ATOM 26847 C C . GLU A 1 81 ? -6.126 11.502 -3.343 1.00 0.00 78 GLU A C 20
ATOM 26848 O O . GLU A 1 81 ? -7.138 12.167 -3.660 1.00 0.00 78 GLU A O 20
#

Solvent-accessible surface area: 6487 Å² total; per-residue (Å²): 133,121,108,140,59,75,127,8,186,28,0,2,171,80,62,40,107,19,54,81,23,1,121,22,0,94,229,136,102,20,24,5,182,62,66,246,87,162,36,149,115,120,33,29,3,14,159,105,32,23,105,14,0,118,155,4,3,136,64,37,129,120,145,26,100,8,20,49,78,9,5,59,73,35,150,106,120,96,78,221,221

CATH classification: 1.10.1660.10

Sequence (81 aa):
GSHMTLRIRTIARMTGIREATLRAWERRYGFPRPLRSEGNNYRVYSREEVEAVRRVARLIQEEGLSVSEAIAQVKTEPPREGSHMTLRIRTIARMTGIREATLRAWERRYGFPRPLRSEGNNYRVYSREEVEAVRRVARLIQEEGLSVSEAIAQVKTEPPREGSHMTLRIRTIARMTGIREATLRAWERRYGFPRPLRSEGNNYRVYSREEVEAVRRVARLIQEEGLSVSEAIAQVKTEPPREGSHMTLRIRTIARMTGIREATLRAWERRYGFPRPLRSEGNNYRVYSREEVEAVRRVARLIQEEGLSVSEAIAQVKTEPPREGSHMTLRIRTIARMTGIREATLRAWERRYGFPRPLRSEGNNYRVYSREEVEAVRRVARLIQEEGLSVSEAIAQVKTEPPREGSHMTLRIRTIARMTGIREATLRAWERRYGFPRPLRSEGNNYRVYSREEVEAVRRVARLIQEEGLSVSEAIAQVKTEPPREGSHMTLRIRTIARMTGIREATLRAWERRYGFPRPLRSEGNNYRVYSREEVEAVRRVARLIQEEGLSVSEAIAQVKTEPPREGSHMTLRIRTIARMTGIREATLRAWERRYGFPRPLRSEGNNYRVYSREEVEAVRRVARLIQEEGLSVSEAIAQVKTEPPREGSHMTLRIRTIARMTGIREATLRAWERRYGFPRPLRSEGNNYRVYSREEVEAVRRVARLIQEEGLSVSEAIAQVKTEPPREGSHMTLRIRTIARMTGIREATLRAWERRYGFPRPLRSEGNNYRVYSREEVEAVRRVARLIQEEGLSVSEAIAQVKTEPPREGSHMTLRIRTIARMTGIREATLRAWERRYGFPRPLRSEGNNYRVYSREEVEAVRRVARLIQEEGLSVSEAIAQVKTEPPREGSHMTLRIRTIARMTGIREATLRAWERRYGFPRPLRSEGNNYRVYSREEVEAVRRVARLIQEEGLSVSEAIAQVKTEPPREGSHMTLRIRTIARMTGIREATLRAWERRYGFPRPLRSEGNNYRVYSREEVEAVRRVARLIQEEGLSVSEAIAQVKTEPPREGSHMTLRIRTIARMTGIREATLRAWERRYGFPRPLRSEGNNYRVYSREEVEAVRRVARLIQEEGLSVSEAIAQVKTEPPREGSHMTLRIRTIARMTGIREATLRAWERRYGFPRPLRSEGNNYRVYSREEVEAVRRVARLIQEEGLSVSEAIAQVKTEPPREGSHMTLRIRTIARMTGIREATLRAWERRYGFPRPLRSEGNNYRVYSREEVEAVRRVARLIQEEGLSVSEAIAQVKTEPPREGSHMTLRIRTIARMTGIREATLRAWERRYGFPRPLRSEGNNYRVYSREEVEAVRRVARLIQEEGLSVSEAIAQVKTEPPREGSHMTLRIRTIARMTGIREATLRAWERRYGFPRPLRSEGNNYRVYSREEVEAVRRVARLIQEEGLSVSEAIAQVKTEPPREGSHMTLRIRTIARMTGIREATLRAWERRYGFPRPLRSEGNNYRVYSREEVEAVRRVARLIQEEGLSVSEAIAQVKTEPPREGSHMTLRIRTIARMTGIREATLRAWERRYGFPRPLRSEGNNYRVYSREEVEAVRRVARLIQEEGLSVSEAIAQVKTEPPRE

Foldseek 3Di:
DDDDWDWVVVLCVLPVVCSVVVVVCVVVPCPPPFDPDDDDPIGIDDPQSSVLSNVLVVVCVVPNVSSVVSVVVVVVDDDDD